Protein AF-0000000075390719 (afdb_homodimer)

Solvent-accessible surface area (backbone atoms only — not comparable to full-atom values): 91280 Å² total; per-residue (Å²): 138,82,76,68,63,67,58,55,57,54,52,51,51,49,47,60,66,42,40,64,56,51,53,44,44,73,46,34,66,60,47,50,51,50,42,54,50,52,54,51,51,48,49,52,52,48,52,51,48,49,51,51,43,54,57,50,31,68,74,45,19,42,68,36,53,57,56,54,50,50,54,52,49,50,52,52,50,50,52,53,49,52,50,54,53,50,58,55,54,58,70,62,69,61,85,80,85,71,76,74,48,74,63,57,52,36,51,51,34,50,49,50,54,51,50,45,51,51,52,54,51,51,56,63,65,64,68,64,85,74,56,53,44,75,45,57,57,63,42,60,68,79,52,94,70,73,92,71,82,80,47,64,68,58,51,50,50,51,52,55,46,70,69,35,59,84,47,14,32,38,27,39,27,29,44,75,54,50,47,60,68,59,51,51,34,51,55,56,41,59,54,56,86,49,91,55,96,52,63,33,49,46,75,42,82,50,46,83,75,73,49,68,67,60,55,43,50,49,51,33,57,57,70,55,47,89,85,59,88,83,55,54,68,67,57,50,17,51,53,44,24,62,47,47,70,76,44,27,37,37,39,35,40,41,48,45,73,61,67,70,65,46,52,75,52,15,44,70,78,49,35,64,83,66,63,19,35,35,40,34,26,27,42,32,52,61,41,37,47,62,55,62,41,69,38,79,42,70,56,64,64,43,52,72,68,53,36,49,52,50,25,47,62,45,28,65,50,61,73,58,52,66,34,71,79,42,30,58,51,50,51,51,50,52,56,51,28,47,22,31,49,50,50,31,46,37,48,16,50,59,49,40,81,57,82,51,66,66,54,52,54,47,50,51,50,31,59,71,75,43,43,57,74,42,62,60,39,47,58,54,42,55,55,47,43,55,61,59,70,65,49,90,47,69,55,51,52,52,52,56,40,56,60,45,52,50,48,79,75,37,64,40,51,46,68,60,52,38,52,49,37,50,28,69,51,65,42,70,45,92,54,72,88,49,28,63,19,45,34,48,36,41,52,48,52,36,37,42,45,47,62,35,42,73,26,95,44,89,66,21,32,22,44,49,38,46,55,33,53,40,32,49,32,54,67,11,63,70,64,73,40,63,43,30,55,40,68,54,30,62,64,70,38,55,57,71,80,65,59,86,60,40,46,66,13,34,32,39,20,44,27,42,26,51,29,32,56,47,71,71,70,43,65,17,61,59,22,33,36,42,37,40,29,47,11,54,58,22,39,49,57,37,57,59,41,38,61,37,27,43,46,23,11,30,42,33,49,22,39,19,42,33,38,62,72,42,72,27,57,40,46,25,50,48,25,15,26,41,34,42,25,37,20,44,32,33,52,56,52,53,43,51,10,60,20,40,49,26,27,34,44,35,34,33,46,14,69,52,32,76,45,48,35,32,53,28,56,68,39,26,60,42,28,25,34,43,29,24,31,60,24,44,65,48,67,73,69,88,62,88,89,67,70,51,61,52,70,68,56,58,63,66,39,81,46,54,55,39,31,20,37,18,38,37,37,56,67,35,53,54,55,47,69,71,37,54,77,53,30,50,16,30,29,30,43,27,41,36,54,25,69,82,38,45,61,50,79,44,30,59,90,60,30,40,17,60,44,25,28,35,43,36,42,34,46,25,60,50,26,37,32,37,39,59,60,79,78,51,89,53,63,44,34,46,44,24,30,35,46,35,42,32,38,24,56,54,21,41,39,68,52,69,57,83,81,55,74,63,25,38,51,41,29,29,37,41,38,40,32,40,26,34,47,26,42,51,56,48,66,58,54,54,22,61,42,28,28,38,40,39,43,34,42,24,49,56,18,36,29,43,30,57,73,83,59,84,73,58,90,83,55,69,39,38,56,43,25,28,37,40,37,39,33,41,22,56,46,22,43,36,58,44,80,54,66,38,71,54,83,44,32,50,37,39,34,50,39,65,35,81,49,44,36,52,76,47,63,48,83,58,94,58,90,68,66,37,38,35,33,30,40,64,70,57,60,73,61,45,58,67,94,48,83,69,57,68,73,67,47,49,72,47,66,53,84,131,135,85,72,68,65,66,56,56,54,53,50,52,51,47,47,60,63,42,41,61,51,51,52,42,44,72,44,34,69,59,46,50,52,51,45,54,50,52,52,51,52,48,50,26,52,48,53,47,48,49,54,51,39,53,54,50,30,60,78,46,20,41,67,34,69,65,56,51,50,49,54,52,48,51,51,51,51,50,52,52,49,51,49,54,53,49,57,55,56,59,70,66,70,62,87,79,81,72,75,76,47,74,61,57,50,35,50,52,36,49,50,51,52,53,50,44,52,51,51,52,50,52,56,65,64,63,69,64,86,74,56,50,39,76,46,61,56,63,41,59,68,80,56,78,72,76,91,73,82,83,48,65,69,58,50,51,51,51,50,54,46,72,68,33,63,86,45,18,31,37,28,40,26,30,44,76,56,48,45,61,68,58,51,52,41,52,56,55,40,59,54,60,83,50,89,56,93,51,62,33,50,45,76,42,82,47,48,84,76,74,47,68,66,60,53,42,48,49,51,33,55,56,68,51,46,90,82,59,90,83,55,57,67,68,59,52,18,51,53,44,26,61,55,47,69,75,42,30,36,37,39,37,40,40,48,44,76,59,67,68,64,46,67,76,52,16,44,75,78,49,35,67,81,66,65,19,36,36,40,34,28,28,41,33,54,62,40,36,57,64,56,63,40,68,40,80,44,74,58,64,64,44,52,71,68,52,35,50,51,50,25,50,60,44,30,65,49,61,73,58,50,65,33,70,82,41,29,59,51,50,52,51,49,52,57,52,28,48,24,30,50,49,50,31,46,35,49,16,36,56,49,39,80,59,84,51,67,42,32,51,54,35,51,51,51,30,58,72,75,43,42,57,74,43,64,61,39,46,59,56,42,56,55,46,43,54,61,58,70,63,48,92,46,68,55,51,52,52,52,56,41,56,58,43,50,52,49,78,75,38,64,41,50,47,67,60,54,38,48,50,37,50,28,68,48,67,45,62,61,73,86,46,86,56,31,64,52,48,37,53,47,42,52,48,52,36,37,42,45,46,62,35,41,72,26,94,43,88,65,19,33,23,44,50,38,47,55,32,55,40,32,48,32,54,65,13,63,71,64,76,40,64,42,31,55,42,67,54,30,62,65,69,37,57,57,71,79,64,55,85,60,39,47,64,14,33,30,38,19,44,27,43,24,50,29,34,55,48,70,72,72,42,67,17,59,58,21,32,36,43,35,40,29,47,11,56,57,23,40,48,58,37,58,59,43,40,62,38,28,43,47,23,12,31,40,33,49,21,38,18,41,32,38,62,73,44,71,28,57,41,46,24,50,50,24,16,27,42,33,42,23,38,21,44,32,33,51,56,51,53,45,51,11,60,21,40,50,24,26,34,43,34,33,34,44,14,67,51,31,76,44,46,36,33,54,28,57,68,40,26,60,42,28,23,32,42,30,25,31,60,25,44,65,49,69,74,71,85,61,89,89,68,72,49,58,53,72,69,57,57,64,66,39,82,46,54,54,39,31,21,37,18,39,36,37,56,66,35,53,54,53,47,66,70,36,58,74,53,28,52,17,29,28,28,42,28,42,36,54,25,66,81,39,46,60,49,77,45,28,61,88,59,30,38,17,58,45,25,28,34,42,36,40,33,45,26,59,49,24,38,32,37,39,55,58,79,79,51,89,56,63,44,34,44,45,22,29,36,44,35,42,32,38,25,55,52,21,41,41,69,53,70,56,83,80,54,72,62,25,36,49,42,27,27,38,40,38,39,33,39,26,34,47,26,41,51,56,48,67,59,54,53,21,60,45,27,27,38,40,38,42,32,42,24,49,56,18,35,30,43,29,55,73,84,60,83,72,58,91,83,54,69,40,38,54,43,25,28,39,40,38,40,34,41,22,57,46,21,43,36,58,45,82,54,68,38,70,54,82,46,32,51,36,39,34,49,38,65,34,81,47,43,35,52,76,45,65,50,83,58,94,57,90,68,66,37,38,37,34,27,43,64,71,57,60,73,62,44,58,65,93,50,83,70,56,68,76,66,48,49,72,48,68,55,84,132

Nearest PDB structures (foldseek):
  9cc9-assembly1_L  TM=5.747E-01  e=1.247E-27  Nicotiana benthamiana
  8xuq-assembly1_G  TM=3.951E-01  e=1.191E-27  Solanum lycopersicum
  8xuo-assembly1_G  TM=4.280E-01  e=1.880E-25  Solanum lycopersicum
  8bv0-assembly2_C  TM=5.966E-01  e=7.063E-15  Solanum lycopersicum
  7txh-assembly2_E  TM=4.461E-01  e=3.997E-08  Homo sapiens

Organism: Theobroma cacao (NCBI:txid3641)

InterPro domains:
  IPR002182 NB-ARC [PF00931] (154-319)
  IPR003591 Leucine-rich repeat, typical subtype [SM00369] (549-571)
  IPR003591 Leucine-rich repeat, typical subtype [SM00369] (572-595)
  IPR027417 P-loop containing nucleoside triphosphate hydrolase [G3DSA:3.40.50.300] (135-300)
  IPR027417 P-loop containing nucleoside triphosphate hydrolase [SSF52540] (146-403)
  IPR032675 Leucine-rich repeat domain superfamily [G3DSA:3.80.10.10] (473-634)
  IPR032675 Leucine-rich repeat domain superfamily [G3DSA:3.80.10.10] (649-871)
  IPR036388 Winged helix-like DNA-binding domain superfamily [G3DSA:1.10.10.10] (388-472)
  IPR042197 Apoptotic protease-activating factors, helical domain [G3DSA:1.10.8.430] (301-387)
  IPR050905 Plant disease resistance NBS-LRR [PTHR33463] (22-856)
  IPR055414 Disease resistance R13L4/SHOC-2-like, LRR domain [PF23598] (512-741)
  IPR058922 Disease resistance protein, winged helix domain [PF23559] (405-470)

Sequence (1792 aa):
MDFISPLISIVDRLCTAMAPRISNVIHLDRRIQSFTTEVDELKDQRDDLRSRVKRAELDGSRRTNEIQRWLARVEVIEAEATSIIENLGQSRHGLGCLNATCCSKYNLSKEIIEKLKEIGELKRKGAFEKLVTEPHPAPVEEKPCRPAVGISLMLDKVWEFLEEDKVGIMALYGIGGVGKTTLLKTVNNAFLGRAYNYDVVIWVLVTKEFVVSKIQQAIVARLGLPWEETEASELRTSKIYNVLKKKRFLLLLDDIWERIDLGDIGIPLPNEENKCKLIFTTRSMDVCTDMDAHRKLKVEFLDEEKSWQLFCEKVGRMEILESPPIRNYAETIVRKCGGLPLALITVGRAMANKETEEEWKYAIELLNKSPSELRGMEDVFTLLRFSYDNLENETTKTCLLYCALFPESYSIEKEQLVEYWIGEGFLDSSYDSNAHNKGYAAIGSLKVACLLETGEEETQVKMNDVIRSFALWIASESGLNKGKFLIEASSGLTEAPGVKNWEGAERISLLDNGITVLKEIHKCPNLLTLLLQWNNGLNRVSADFFQSMSALRVLDLSFTSIRKIPVSINQLVELRHLNLAATKITTLPKELGSLTKLNHLNLLRTYSLRTVPREAISGLADLAVLNLYYSYSWEVQNVEGEAEVGFEELETLRHLRILGLTISTITSLNRLSGLRNLVRCIQYLHIKECEGLPQLELSSASGYGKTLRRLSIRNCYDLNYLVVDAEDRETWLPNLEVLALQGLPNVTSVWKTPVRKVSLQNLRLLNIWYCHRLKNVSWVLLLPRLEVIYLFYCKEMEELVSGEEKLEPDSQAFSRLKTISIRDLPELRSITPWALAFPCLKSIAVIDCPQLKKLPIRNHNSSNLPTVYCAKDWWDGLEWDEPNTKYAFLTDFTSNMDFISPLISIVDRLCTAMAPRISNVIHLDRRIQSFTTEVDELKDQRDDLRSRVKRAELDGSRRTNEIQRWLARVEVIEAEATSIIENLGQSRHGLGCLNATCCSKYNLSKEIIEKLKEIGELKRKGAFEKLVTEPHPAPVEEKPCRPAVGISLMLDKVWEFLEEDKVGIMALYGIGGVGKTTLLKTVNNAFLGRAYNYDVVIWVLVTKEFVVSKIQQAIVARLGLPWEETEASELRTSKIYNVLKKKRFLLLLDDIWERIDLGDIGIPLPNEENKCKLIFTTRSMDVCTDMDAHRKLKVEFLDEEKSWQLFCEKVGRMEILESPPIRNYAETIVRKCGGLPLALITVGRAMANKETEEEWKYAIELLNKSPSELRGMEDVFTLLRFSYDNLENETTKTCLLYCALFPESYSIEKEQLVEYWIGEGFLDSSYDSNAHNKGYAAIGSLKVACLLETGEEETQVKMNDVIRSFALWIASESGLNKGKFLIEASSGLTEAPGVKNWEGAERISLLDNGITVLKEIHKCPNLLTLLLQWNNGLNRVSADFFQSMSALRVLDLSFTSIRKIPVSINQLVELRHLNLAATKITTLPKELGSLTKLNHLNLLRTYSLRTVPREAISGLADLAVLNLYYSYSWEVQNVEGEAEVGFEELETLRHLRILGLTISTITSLNRLSGLRNLVRCIQYLHIKECEGLPQLELSSASGYGKTLRRLSIRNCYDLNYLVVDAEDRETWLPNLEVLALQGLPNVTSVWKTPVRKVSLQNLRLLNIWYCHRLKNVSWVLLLPRLEVIYLFYCKEMEELVSGEEKLEPDSQAFSRLKTISIRDLPELRSITPWALAFPCLKSIAVIDCPQLKKLPIRNHNSSNLPTVYCAKDWWDGLEWDEPNTKYAFLTDFTSN

Secondary structure (DSSP, 8-state):
---SHHHHHHHHHHHHHHHHHHHHHHTHHHHHHHHHHHHHHHHHHHHHHHHHHHHHHHTTPEEPHHHHHHHHHHHHHHHHHHHHHHHHHHHHHSSS-----HHHHHHHHHHHHHHHHHHHHHHHHT--S--EE-----S------PPPSS-HHHHHHHHHHHH-TT--EEEEE-STTSSHHHHHHHHHHHTSSS--S-SEEEEEE--SS--HHHHHHHHHHHHT----TTS-HHHHHHHHHHHHTTS-EEEEEEEE-S---HHHHTPPPP-TTT--EEEEEES-HHHHHHTT-SEEEE-PPP-HHHHHHHHHHHH--HHHHTSHHHHHHHHHHHHHTTT-HHHHHHHHHHHTT--SHHHHHHHHHHHHH-GGGSTTHHHHHHHHHHHHHT-S-HHHHHHHHHGGGSPTT-EEEHHHHHHHHHHHTTT--SSSTHHHHHHHHHHHHHHHTTSSEE-SSTTEEE--HHHHHHHHHHHTTTTT-TTSEEE-TTS--SSPPPGGGTTT-SEEE--SS---EE-S----TT--EEE-TT-TT--EE-TTTTTT-TT--EEE--SS------GGGGG-TT--EEE-TT----B--GGGGG-TT--EEE-TT-TT--B-BHHHHHT-TT--EEE-TTS-EE-----TT--B--HHHHHT-TT--EEEEEE--HHHHHHHHH-HHHHTTEEEEEEES-TT--EEE--STTSHHHH--EEEEES-TT--EEE--TT--S-SSTT--EEEEES-TT-S-SBSSPPPTTS-TT--EEEEES-TT----GGGGG-TT--EEEEES-TT--BSS-TTS---TT--TTTT--EEEEE--TT--BS-SS-B--TT--EEEEES-TT-----B---S-S-PPEEEE-HHHHHH---SSTTHHHHSEEEE---/---HHHHHHHHHHHHHHHHHHHHHHHTHHHHHHHHHHHHHHHHHHHHHHHHHHHHHGGGTPEEPHHHHHHHHHHHHHHHHHHHHHHHHHHHHHSSS-----HHHHHHHHHHHHHHHHHHHHHHHHT--S--EE-----SS-----PPPSS-HHHHHHHHHHHH-TT--EEEEE-STTSSHHHHHHHHHHHTSSS--S-SEEEEEE--SS--HHHHHHHHHHHHT----TTS-HHHHHHHHHHHHTTS-EEEEEEEE-S---HHHHTPPPP-TTT--EEEEEES-HHHHHHTT-SEEEE-PPP-HHHHHHHHHHHH--HHHHTSHHHHHHHHHHHHHTTT-HHHHHHHHHHHTT--SHHHHHHHHHHHHH-GGGSTTHHHHHHHHHHHHHTSS-HHHHHHHHHHTTSPTT-EEEHHHHHHHHHHHTTT-S-SSTHHHHHHHHHHHHHHHTTSSEE-SSTTEEE--HHHHHHHHHHHTTTTT-TTSEEE-TTS--SSPPPGGGTTT-SEEE--S----EE-S----TT--EEE-TT-TT--EE-TTTTTT-TT--EEE--SS------GGGGG-TT--EEE-TT----B--GGGGG-TT--EEE-TT-TT--B-BHHHHHT-TT--EEE-TTS-EE-----TT--B--HHHHHT-TT--EEEEEE--HHHHHHHHH-HHHHTTEEEEEEES-TT-SEEE--STTSHHHH--EEEEES-TT--EEE--TT--S-SSTT--EEEEES-TT-S-SBSSPPPTTSSTT--EEEEES-TT----GGGGG-TT--EEEEE--TT--BSS-TTS---TT--TTSS--EEEEE--TT--BS-SS-B--TT--EEEEES-TT-----B---S-S-PPEEEE-HHHHHT---SSTTHHHHSEEEE---

Radius of gyration: 48.81 Å; Cα contacts (8 Å, |Δi|>4): 3559; chains: 2; bounding box: 147×149×110 Å

Foldseek 3Di:
DCPPPVVVVVVVVVCVVCVVLLVLLVCLVVLLVVLVVLLVVLVVLLVVLVVVLVVVCVVQFDFDPLNVVLNVVNVVLNVVNVVLVVVVVVVPPDDDDDPPDSVVSSVSSVVSVVSSVVSVVSVVSSDDPDGTDQRQQDQADADDADDDFPCVVVLVVVVVLLPDLAFAEEEEAAAFQQQSVRSLNVVRCVPPPDPDPFSHEFEDEQAPPGDLVRRLVSQCVNRSHDDDPPDDQVVSLCVSQVVQQVTQYEYEYEEDEAEDDCSSSNHDGGGSVSSHHYYYYYLFLVRCVSNVGPYYDYRDAADLVRLLVLLCVLLVCVVQCPPVLVVVLSSLCSQLLLRRNQSSNQVSNLCSPPRDSVVSVVQSVCSVQPNCPRGPLVVVLVSSVVLLVSQDDPLLSVLLLVQLLADALDWAFQQVSLVVSVLLVSQPDVPFVRSSVVSVVSVVSCVRSNQWDQHPDNRTIHGGSSSSSSSLCVQCVNVVRSLQEAHCDPVADQDDDDQVSQQNYQEYHHHQYQHQEAPDAHQHQNHAYYHHENNANHAYYDQCNCVRHQNYREYAPANYAHADDHLSVLSNQNHAYYHHEHYQHAEDDLSLLSNQNHAYYHHHLNANHEAYFQSNQLSNQNHAEDAQANHYEADPDPDDPDRGHHPVSVLPRPRHQAYHHEYEEPVNVVVQLPSQVVLLRYQHYEYENYEPDQEAEQEVVSNNFARHAEYEYEQHANYAEYEYDPPPPDATSCRHAEYAYYNHQRYQDHHPDQDDLRYPQRHAEYHYYNNQNHAEDQSLQSHQRHAEYHAEQHANYAEHHDPVDDADPPRCGQVHYAEYAYYQHQNHQYHDPAQDDNPRHAEYEYENHQNHQEDSHDPDPDPHAHEYEYAPVNLVRHDDPDPCVSVSHHYDHDDD/DCVPVVVVVVVVVVCVVCVVLVVLLVCLVVLLVVLVVLLVVLVVLLVVLVVVLVVVCVVQFDFDVLNVVLSVVNVVLNVVNVVLVVVVVVVVPDDDDDPPDSVNSSVSSVVSVVSSVVSVVSVVSSPDPDTTDQRAADQADADDADDDFPCVVVLVVVVVLLPDLAFAEEEEAAAFQQCSVRSLNVVRCVVVPDPDPFSHEFEDEQAPPGDLVRRLVSQCVNRSHDDDPPDDQVVSLCVSLVVQLPTQYEYEYEEDEAADDCSSSNHDGTGSVSSHHYYYYYLFLVRCVSNVGPYYDYRDAADLVRLLVLLCVLLVCVVQCPPVLVVVLSSLCSQLLLRRNQSSNQVSNLCSPPRDSVVSVVQSVCSVQPPCPRGPLVVVLVRNVVLLVSQDDVLLSVLLLVLLLADALDWAQLQVSLVVSVLLPSQPDPPPVVSSVVSVVSVVRCVRSNQWAQHPDNRTIHGGSSSSSSSLCVQCVNPVRRLQEAHCDPVQDQDDDDQVSQQNYQEYRHHQYQHQEADDAHQHQNHAYYHHENNANHAYYDQCNCVRHQNYREYAHANYAHADDHLSVLSNQNHAYYHHAHYQHAEDDLSLLSNQNHAYYHHHLNANHEAYFLSNQLSNQNHAEDAQANHYEADPPPDDPDRGHHPVSVLPRPRHQAYHHEYEEPVNVVVCLPRQVVLLRYQHYEYENYEPDQEAECEVVSNNFARHAEYEYEQHANYAEYEYDPPCPDATSCRHAEYAYYNHQRYQDHYPDQDDLRYPQRHAEYHYYNNQNHAEDQSLQSHQRHAEYHAEQHANYAEHHDPVDDADPPRCGQVRHAEYAYYQHQNHQYHDPAQDDNPRHAEYEYENHQNHQEDRHDPDPDPHAHEYEYAPVNLVRHDDPDPCVSVSHHYDHDDD

pLDDT: mean 84.84, std 13.36, range [24.91, 98.06]

Structure (mmCIF, N/CA/C/O backbone):
data_AF-0000000075390719-model_v1
#
loop_
_entity.id
_entity.type
_entity.pdbx_description
1 polymer 'NB-ARC domain-containing disease resistance protein, putative'
#
loop_
_atom_site.group_PDB
_atom_site.id
_atom_site.type_symbol
_atom_site.label_atom_id
_atom_site.label_alt_id
_atom_site.label_comp_id
_atom_site.label_asym_id
_atom_site.label_entity_id
_atom_site.label_seq_id
_atom_site.pdbx_PDB_ins_code
_atom_site.Cartn_x
_atom_site.Cartn_y
_atom_site.Cartn_z
_atom_site.occupancy
_atom_site.B_iso_or_equiv
_atom_site.auth_seq_id
_atom_site.auth_comp_id
_atom_site.auth_asym_id
_atom_site.auth_atom_id
_atom_site.pdbx_PDB_model_num
ATOM 1 N N . MET A 1 1 ? 94.188 -84.188 -50.375 1 24.91 1 MET A N 1
ATOM 2 C CA . MET A 1 1 ? 93.812 -82.75 -50.125 1 24.91 1 MET A CA 1
ATOM 3 C C . MET A 1 1 ? 92.312 -82.625 -50.125 1 24.91 1 MET A C 1
ATOM 5 O O . MET A 1 1 ? 91.625 -83 -51.094 1 24.91 1 MET A O 1
ATOM 9 N N . ASP A 1 2 ? 91.75 -82.812 -48.906 1 31.09 2 ASP A N 1
ATOM 10 C CA . ASP A 1 2 ? 90.438 -83.062 -48.344 1 31.09 2 ASP A CA 1
ATOM 11 C C . ASP A 1 2 ? 89.5 -81.875 -48.438 1 31.09 2 ASP A C 1
ATOM 13 O O . ASP A 1 2 ? 89.688 -80.875 -47.781 1 31.09 2 ASP A O 1
ATOM 17 N N . PHE A 1 3 ? 89 -81.5 -49.688 1 33.22 3 PHE A N 1
ATOM 18 C CA . PHE A 1 3 ? 88.125 -80.5 -50.188 1 33.22 3 PHE A CA 1
ATOM 19 C C . PHE A 1 3 ? 86.75 -80.5 -49.469 1 33.22 3 PHE A C 1
ATOM 21 O O . PHE A 1 3 ? 85.875 -79.688 -49.75 1 33.22 3 PHE A O 1
ATOM 28 N N . ILE A 1 4 ? 86.312 -81.625 -48.719 1 40.5 4 ILE A N 1
ATOM 29 C CA . ILE A 1 4 ? 85 -81.875 -48.156 1 40.5 4 ILE A CA 1
ATOM 30 C C . ILE A 1 4 ? 84.75 -81 -46.938 1 40.5 4 ILE A C 1
ATOM 32 O O . ILE A 1 4 ? 83.625 -80.75 -46.562 1 40.5 4 ILE A O 1
ATOM 36 N N . SER A 1 5 ? 85.75 -80.438 -46.281 1 42.88 5 SER A N 1
ATOM 37 C CA . SER A 1 5 ? 85.625 -79.812 -45 1 42.88 5 SER A CA 1
ATOM 38 C C . SER A 1 5 ? 84.938 -78.438 -45.125 1 42.88 5 SER A C 1
ATOM 40 O O . SER A 1 5 ? 84.188 -78.062 -44.25 1 42.88 5 SER A O 1
ATOM 42 N N . PRO A 1 6 ? 85.188 -77.688 -46.188 1 49.41 6 PRO A N 1
ATOM 43 C CA . PRO A 1 6 ? 84.625 -76.312 -46.188 1 49.41 6 PRO A CA 1
ATOM 44 C C . PRO A 1 6 ? 83.125 -76.312 -46.469 1 49.41 6 PRO A C 1
ATOM 46 O O . PRO A 1 6 ? 82.438 -75.438 -46 1 49.41 6 PRO A O 1
ATOM 49 N N . LEU A 1 7 ? 82.562 -77.312 -47.156 1 44.94 7 LEU A N 1
ATOM 50 C CA . LEU A 1 7 ? 81.125 -77.375 -47.5 1 44.94 7 LEU A CA 1
ATOM 51 C C . LEU A 1 7 ? 80.25 -77.688 -46.281 1 44.94 7 LEU A C 1
ATOM 53 O O . LEU A 1 7 ? 79.188 -77.125 -46.125 1 44.94 7 LEU A O 1
ATOM 57 N N . ILE A 1 8 ? 80.812 -78.438 -45.281 1 46.56 8 ILE A N 1
ATOM 58 C CA . ILE A 1 8 ? 80.062 -78.75 -44.094 1 46.56 8 ILE A CA 1
ATOM 59 C C . ILE A 1 8 ? 79.812 -77.5 -43.25 1 46.56 8 ILE A C 1
ATOM 61 O O . ILE A 1 8 ? 78.688 -77.375 -42.688 1 46.56 8 ILE A O 1
ATOM 65 N N . SER A 1 9 ? 80.75 -76.562 -43.344 1 47.88 9 SER A N 1
ATOM 66 C CA . SER A 1 9 ? 80.562 -75.375 -42.5 1 47.88 9 SER A CA 1
ATOM 67 C C . SER A 1 9 ? 79.438 -74.438 -43.031 1 47.88 9 SER A C 1
ATOM 69 O O . SER A 1 9 ? 78.75 -73.812 -42.25 1 47.88 9 SER A O 1
ATOM 71 N N . ILE A 1 10 ? 79.25 -74.438 -44.375 1 51.03 10 ILE A N 1
ATOM 72 C CA . ILE A 1 10 ? 78.188 -73.625 -44.969 1 51.03 10 ILE A CA 1
ATOM 73 C C . ILE A 1 10 ? 76.812 -74.188 -44.656 1 51.03 10 ILE A C 1
ATOM 75 O O . ILE A 1 10 ? 75.875 -73.5 -44.312 1 51.03 10 ILE A O 1
ATOM 79 N N . VAL A 1 11 ? 76.625 -75.562 -44.719 1 49.75 11 VAL A N 1
ATOM 80 C CA . VAL A 1 11 ? 75.375 -76.25 -44.438 1 49.75 11 VAL A CA 1
ATOM 81 C C . VAL A 1 11 ? 74.938 -76 -43 1 49.75 11 VAL A C 1
ATOM 83 O O . VAL A 1 11 ? 73.812 -75.75 -42.688 1 49.75 11 VAL A O 1
ATOM 86 N N . ASP A 1 12 ? 76 -76.062 -42.062 1 48.47 12 ASP A N 1
ATOM 87 C CA . ASP A 1 12 ? 75.688 -75.875 -40.656 1 48.47 12 ASP A CA 1
ATOM 88 C C . ASP A 1 12 ? 75.125 -74.5 -40.375 1 48.47 12 ASP A C 1
ATOM 90 O O . ASP A 1 12 ? 74.188 -74.312 -39.594 1 48.47 12 ASP A O 1
ATOM 94 N N . ARG A 1 13 ? 75.625 -73.5 -41.125 1 54.56 13 ARG A N 1
ATOM 95 C CA . ARG A 1 13 ? 75.188 -72.125 -40.938 1 54.56 13 ARG A CA 1
ATOM 96 C C . ARG A 1 13 ? 73.75 -71.938 -41.5 1 54.56 13 ARG A C 1
ATOM 98 O O . ARG A 1 13 ? 72.938 -71.25 -40.938 1 54.56 13 ARG A O 1
ATOM 105 N N . LEU A 1 14 ? 73.625 -72.562 -42.656 1 48.91 14 LEU A N 1
ATOM 106 C CA . LEU A 1 14 ? 72.312 -72.5 -43.219 1 48.91 14 LEU A CA 1
ATOM 107 C C . LEU A 1 14 ? 71.312 -73.25 -42.281 1 48.91 14 LEU A C 1
ATOM 109 O O . LEU A 1 14 ? 70.188 -72.75 -42.094 1 48.91 14 LEU A O 1
ATOM 113 N N . CYS A 1 15 ? 71.625 -74.5 -41.781 1 46.56 15 CYS A N 1
ATOM 114 C CA . CYS A 1 15 ? 70.75 -75.188 -40.844 1 46.56 15 CYS A CA 1
ATOM 115 C C . CYS A 1 15 ? 70.5 -74.375 -39.594 1 46.56 15 CYS A C 1
ATOM 117 O O . CYS A 1 15 ? 69.375 -74.312 -39.094 1 46.56 15 CYS A O 1
ATOM 119 N N . THR A 1 16 ? 71.562 -73.688 -39.062 1 50.59 16 THR A N 1
ATOM 120 C CA . THR A 1 16 ? 71.375 -72.938 -37.875 1 50.59 16 THR A CA 1
ATOM 121 C C . THR A 1 16 ? 70.5 -71.688 -38.188 1 50.59 16 THR A C 1
ATOM 123 O O . THR A 1 16 ? 69.688 -71.25 -37.312 1 50.59 16 THR A O 1
ATOM 126 N N . ALA A 1 17 ? 70.625 -71.125 -39.406 1 51.66 17 ALA A N 1
ATOM 127 C CA . ALA A 1 17 ? 69.812 -70 -39.781 1 51.66 17 ALA A CA 1
ATOM 128 C C . ALA A 1 17 ? 68.375 -70.5 -40.031 1 51.66 17 ALA A C 1
ATOM 130 O O . ALA A 1 17 ? 67.375 -69.75 -39.75 1 51.66 17 ALA A O 1
ATOM 131 N N . MET A 1 18 ? 68.188 -71.75 -40.625 1 49.28 18 MET A N 1
ATOM 132 C CA . MET A 1 18 ? 66.875 -72.312 -40.875 1 49.28 18 MET A CA 1
ATOM 133 C C . MET A 1 18 ? 66.312 -72.875 -39.594 1 49.28 18 MET A C 1
ATOM 135 O O . MET A 1 18 ? 65.062 -73.188 -39.562 1 49.28 18 MET A O 1
ATOM 139 N N . ALA A 1 19 ? 67.125 -73.25 -38.562 1 50.59 19 ALA A N 1
ATOM 140 C CA . ALA A 1 19 ? 66.625 -73.875 -37.344 1 50.59 19 ALA A CA 1
ATOM 141 C C . ALA A 1 19 ? 65.438 -73.125 -36.719 1 50.59 19 ALA A C 1
ATOM 143 O O . ALA A 1 19 ? 64.438 -73.688 -36.312 1 50.59 19 ALA A O 1
ATOM 144 N N . PRO A 1 20 ? 65.688 -71.875 -36.656 1 53.59 20 PRO A N 1
ATOM 145 C CA . PRO A 1 20 ? 64.562 -71.25 -36 1 53.59 20 PRO A CA 1
ATOM 146 C C . PRO A 1 20 ? 63.281 -71.25 -36.875 1 53.59 20 PRO A C 1
ATOM 148 O O . PRO A 1 20 ? 62.188 -71.312 -36.344 1 53.59 20 PRO A O 1
ATOM 151 N N . ARG A 1 21 ? 63.344 -71.438 -38.125 1 54.59 21 ARG A N 1
ATOM 152 C CA . ARG A 1 21 ? 62.188 -71.562 -39.031 1 54.59 21 ARG A CA 1
ATOM 153 C C . ARG A 1 21 ? 61.562 -72.938 -38.906 1 54.59 21 ARG A C 1
ATOM 155 O O . ARG A 1 21 ? 60.344 -73.062 -38.938 1 54.59 21 ARG A O 1
ATOM 162 N N . ILE A 1 22 ? 62.406 -74 -38.938 1 52.62 22 ILE A N 1
ATOM 163 C CA . ILE A 1 22 ? 61.906 -75.375 -38.75 1 52.62 22 ILE A CA 1
ATOM 164 C C . ILE A 1 22 ? 61.25 -75.5 -37.375 1 52.62 22 ILE A C 1
ATOM 166 O O . ILE A 1 22 ? 60.219 -76.125 -37.219 1 52.62 22 ILE A O 1
ATOM 170 N N . SER A 1 23 ? 61.938 -75 -36.312 1 55.09 23 SER A N 1
ATOM 171 C CA . SER A 1 23 ? 61.344 -75.062 -34.969 1 55.09 23 SER A CA 1
ATOM 172 C C . SER A 1 23 ? 59.969 -74.375 -34.906 1 55.09 23 SER A C 1
ATOM 174 O O . SER A 1 23 ? 59.094 -74.812 -34.188 1 55.09 23 SER A O 1
ATOM 176 N N . ASN A 1 24 ? 59.75 -73.438 -35.75 1 54.97 24 ASN A N 1
ATOM 177 C CA . ASN A 1 24 ? 58.469 -72.75 -35.844 1 54.97 24 ASN A CA 1
ATOM 178 C C . ASN A 1 24 ? 57.375 -73.688 -36.438 1 54.97 24 ASN A C 1
ATOM 180 O O . ASN A 1 24 ? 56.219 -73.625 -36.031 1 54.97 24 ASN A O 1
ATOM 184 N N . VAL A 1 25 ? 57.688 -74.688 -37.312 1 56 25 VAL A N 1
ATOM 185 C CA . VAL A 1 25 ? 56.719 -75.625 -37.906 1 56 25 VAL A CA 1
ATOM 186 C C . VAL A 1 25 ? 56.469 -76.75 -36.969 1 56 25 VAL A C 1
ATOM 188 O O . VAL A 1 25 ? 55.344 -77.25 -36.875 1 56 25 VAL A O 1
ATOM 191 N N . ILE A 1 26 ? 57.562 -77.375 -36.25 1 55.03 26 ILE A N 1
ATOM 192 C CA . ILE A 1 26 ? 57.406 -78.562 -35.375 1 55.03 26 ILE A CA 1
ATOM 193 C C . ILE A 1 26 ? 56.531 -78.188 -34.156 1 55.03 26 ILE A C 1
ATOM 195 O O . ILE A 1 26 ? 55.719 -78.938 -33.719 1 55.03 26 ILE A O 1
ATOM 199 N N . HIS A 1 27 ? 56.688 -77.062 -33.625 1 61.59 27 HIS A N 1
ATOM 200 C CA . HIS A 1 27 ? 55.969 -76.688 -32.406 1 61.59 27 HIS A CA 1
ATOM 201 C C . HIS A 1 27 ? 54.656 -76 -32.688 1 61.59 27 HIS A C 1
ATOM 203 O O . HIS A 1 27 ? 54.188 -75.188 -31.891 1 61.59 27 HIS A O 1
ATOM 209 N N . LEU A 1 28 ? 54.125 -76.188 -33.781 1 66.56 28 LEU A N 1
ATOM 210 C CA . LEU A 1 28 ? 52.906 -75.5 -34.219 1 66.56 28 LEU A CA 1
ATOM 211 C C . LEU A 1 28 ? 51.719 -75.875 -33.312 1 66.56 28 LEU A C 1
ATOM 213 O O . LEU A 1 28 ? 50.938 -75 -32.969 1 66.56 28 LEU A O 1
ATOM 217 N N . ASP A 1 29 ? 51.719 -77.25 -32.969 1 62.84 29 ASP A N 1
ATOM 218 C CA . ASP A 1 29 ? 50.594 -77.625 -32.125 1 62.84 29 ASP A CA 1
ATOM 219 C C . ASP A 1 29 ? 50.625 -77 -30.766 1 62.84 29 ASP A C 1
ATOM 221 O O . ASP A 1 29 ? 49.594 -76.562 -30.234 1 62.84 29 ASP A O 1
ATOM 225 N N . ARG A 1 30 ? 51.812 -76.812 -30.203 1 67.88 30 ARG A N 1
ATOM 226 C CA . ARG A 1 30 ? 51.969 -76.125 -28.938 1 67.88 30 ARG A CA 1
ATOM 227 C C . ARG A 1 30 ? 51.625 -74.625 -29.078 1 67.88 30 ARG A C 1
ATOM 229 O O . ARG A 1 30 ? 51.031 -74.062 -28.188 1 67.88 30 ARG A O 1
ATOM 236 N N . ARG A 1 31 ? 51.906 -74.125 -30.125 1 71.5 31 ARG A N 1
ATOM 237 C CA . ARG A 1 31 ? 51.656 -72.688 -30.359 1 71.5 31 ARG A CA 1
ATOM 238 C C . ARG A 1 31 ? 50.156 -72.438 -30.578 1 71.5 31 ARG A C 1
ATOM 240 O O . ARG A 1 31 ? 49.656 -71.375 -30.141 1 71.5 31 ARG A O 1
ATOM 247 N N . ILE A 1 32 ? 49.531 -73.375 -31.281 1 73.56 32 ILE A N 1
ATOM 248 C CA . ILE A 1 32 ? 48.094 -73.25 -31.453 1 73.56 32 ILE A CA 1
ATOM 249 C C . ILE A 1 32 ? 47.406 -73.312 -30.109 1 73.56 32 ILE A C 1
ATOM 251 O O . ILE A 1 32 ? 46.438 -72.562 -29.844 1 73.56 32 ILE A O 1
ATOM 255 N N . GLN A 1 33 ? 47.938 -74.25 -29.297 1 72.75 33 GLN A N 1
ATOM 256 C CA . GLN A 1 33 ? 47.344 -74.375 -27.969 1 72.75 33 GLN A CA 1
ATOM 257 C C . GLN A 1 33 ? 47.625 -73.062 -27.156 1 72.75 33 GLN A C 1
ATOM 259 O O . GLN A 1 33 ? 46.719 -72.625 -26.453 1 72.75 33 GLN A O 1
ATOM 264 N N . SER A 1 34 ? 48.812 -72.625 -27.25 1 77.31 34 SER A N 1
ATOM 265 C CA . SER A 1 34 ? 49.125 -71.375 -26.562 1 77.31 34 SER A CA 1
ATOM 266 C C . SER A 1 34 ? 48.312 -70.188 -27.109 1 77.31 34 SER A C 1
ATOM 268 O O . SER A 1 34 ? 47.844 -69.312 -26.359 1 77.31 34 SER A O 1
ATOM 270 N N . PHE A 1 35 ? 48.062 -70.188 -28.391 1 82 35 PHE A N 1
ATOM 271 C CA . PHE A 1 35 ? 47.281 -69.188 -29.062 1 82 35 PHE A CA 1
ATOM 272 C C . PHE A 1 35 ? 45.844 -69.25 -28.562 1 82 35 PHE A C 1
ATOM 274 O O . PHE A 1 35 ? 45.25 -68.188 -28.219 1 82 35 PHE A O 1
ATOM 281 N N . THR A 1 36 ? 45.312 -70.438 -28.547 1 77.25 36 THR A N 1
ATOM 282 C CA . THR A 1 36 ? 43.938 -70.562 -28.078 1 77.25 36 THR A CA 1
ATOM 283 C C . THR A 1 36 ? 43.812 -70.188 -26.625 1 77.25 36 THR A C 1
ATOM 285 O O . THR A 1 36 ? 42.812 -69.562 -26.219 1 77.25 36 THR A O 1
ATOM 288 N N . THR A 1 37 ? 44.75 -70.5 -25.844 1 78.56 37 THR A N 1
ATOM 289 C CA . THR A 1 37 ? 44.75 -70.125 -24.422 1 78.56 37 THR A CA 1
ATOM 290 C C . THR A 1 37 ? 44.844 -68.625 -24.25 1 78.56 37 THR A C 1
ATOM 292 O O . THR A 1 37 ? 44.156 -68 -23.422 1 78.56 37 THR A O 1
ATOM 295 N N . GLU A 1 38 ? 45.688 -68 -24.938 1 81.56 38 GLU A N 1
ATOM 296 C CA . GLU A 1 38 ? 45.875 -66.562 -24.828 1 81.56 38 GLU A CA 1
ATOM 297 C C . GLU A 1 38 ? 44.625 -65.812 -25.297 1 81.56 38 GLU A C 1
ATOM 299 O O . GLU A 1 38 ? 44.281 -64.75 -24.734 1 81.56 38 GLU A O 1
ATOM 304 N N . VAL A 1 39 ? 44.031 -66.188 -26.312 1 83.12 39 VAL A N 1
ATOM 305 C CA . VAL A 1 39 ? 42.812 -65.625 -26.797 1 83.12 39 VAL A CA 1
ATOM 306 C C . VAL A 1 39 ? 41.719 -65.75 -25.75 1 83.12 39 VAL A C 1
ATOM 308 O O . VAL A 1 39 ? 40.938 -64.75 -25.516 1 83.12 39 VAL A O 1
ATOM 311 N N . ASP A 1 40 ? 41.656 -66.875 -25.109 1 79.75 40 ASP A N 1
ATOM 312 C CA . ASP A 1 40 ? 40.656 -67.125 -24.062 1 79.75 40 ASP A CA 1
ATOM 313 C C . ASP A 1 40 ? 40.938 -66.188 -22.859 1 79.75 40 ASP A C 1
ATOM 315 O O . ASP A 1 40 ? 40 -65.625 -22.281 1 79.75 40 ASP A O 1
ATOM 319 N N . GLU A 1 41 ? 42.125 -66 -22.5 1 80.12 41 GLU A N 1
ATOM 320 C CA . GLU A 1 41 ? 42.469 -65.125 -21.422 1 80.12 41 GLU A CA 1
ATOM 321 C C . GLU A 1 41 ? 42.125 -63.656 -21.781 1 80.12 41 GLU A C 1
ATOM 323 O O . GLU A 1 41 ? 41.656 -62.875 -20.922 1 80.12 41 GLU A O 1
ATOM 328 N N . LEU A 1 42 ? 42.344 -63.219 -22.922 1 84.88 42 LEU A N 1
ATOM 329 C CA . LEU A 1 42 ? 41.969 -61.906 -23.391 1 84.88 42 LEU A CA 1
ATOM 330 C C . LEU A 1 42 ? 40.469 -61.688 -23.328 1 84.88 42 LEU A C 1
ATOM 332 O O . LEU A 1 42 ? 40 -60.625 -22.969 1 84.88 42 LEU A O 1
ATOM 336 N N . LYS A 1 43 ? 39.781 -62.781 -23.703 1 81.44 43 LYS A N 1
ATOM 337 C CA . LYS A 1 43 ? 38.312 -62.719 -23.609 1 81.44 43 LYS A CA 1
ATOM 338 C C . LYS A 1 43 ? 37.875 -62.562 -22.156 1 81.44 43 LYS A C 1
ATOM 340 O O . LYS A 1 43 ? 36.938 -61.781 -21.875 1 81.44 43 LYS A O 1
ATOM 345 N N . ASP A 1 44 ? 38.5 -63.25 -21.297 1 77.94 44 ASP A N 1
ATOM 346 C CA . ASP A 1 44 ? 38.188 -63.094 -19.875 1 77.94 44 ASP A CA 1
ATOM 347 C C . ASP A 1 44 ? 38.438 -61.688 -19.391 1 77.94 44 ASP A C 1
ATOM 349 O O . ASP A 1 44 ? 37.656 -61.125 -18.641 1 77.94 44 ASP A O 1
ATOM 353 N N . GLN A 1 45 ? 39.531 -61.125 -19.781 1 81.12 45 GLN A N 1
ATOM 354 C CA . GLN A 1 45 ? 39.875 -59.75 -19.406 1 81.12 45 GLN A CA 1
ATOM 355 C C . GLN A 1 45 ? 38.844 -58.781 -19.953 1 81.12 45 GLN A C 1
ATOM 357 O O . GLN A 1 45 ? 38.5 -57.812 -19.281 1 81.12 45 GLN A O 1
ATOM 362 N N . ARG A 1 46 ? 38.469 -58.938 -21.109 1 83.44 46 ARG A N 1
ATOM 363 C CA . ARG A 1 46 ? 37.469 -58.094 -21.734 1 83.44 46 ARG A CA 1
ATOM 364 C C . ARG A 1 46 ? 36.156 -58.156 -20.953 1 83.44 46 ARG A C 1
ATOM 366 O O . ARG A 1 46 ? 35.562 -57.094 -20.641 1 83.44 46 ARG A O 1
ATOM 373 N N . ASP A 1 47 ? 35.75 -59.375 -20.672 1 78.31 47 ASP A N 1
ATOM 374 C CA . ASP A 1 47 ? 34.469 -59.562 -19.969 1 78.31 47 ASP A CA 1
ATOM 375 C C . ASP A 1 47 ? 34.531 -58.969 -18.562 1 78.31 47 ASP A C 1
ATOM 377 O O . ASP A 1 47 ? 33.562 -58.344 -18.094 1 78.31 47 ASP A O 1
ATOM 381 N N . ASP A 1 48 ? 35.594 -59.125 -17.953 1 75.81 48 ASP A N 1
ATOM 382 C CA . ASP A 1 48 ? 35.781 -58.531 -16.641 1 75.81 48 ASP A CA 1
ATOM 383 C C . ASP A 1 48 ? 35.781 -57 -16.734 1 75.81 48 ASP A C 1
ATOM 385 O O . ASP A 1 48 ? 35.156 -56.312 -15.906 1 75.81 48 ASP A O 1
ATOM 389 N N . LEU A 1 49 ? 36.469 -56.469 -17.641 1 80.06 49 LEU A N 1
ATOM 390 C CA . LEU A 1 49 ? 36.5 -55.031 -17.844 1 80.06 49 LEU A CA 1
ATOM 391 C C . LEU A 1 49 ? 35.125 -54.5 -18.203 1 80.06 49 LEU A C 1
ATOM 393 O O . LEU A 1 49 ? 34.719 -53.438 -17.719 1 80.06 49 LEU A O 1
ATOM 397 N N . ARG A 1 50 ? 34.469 -55.25 -19.031 1 75.81 50 ARG A N 1
ATOM 398 C CA . ARG A 1 50 ? 33.125 -54.844 -19.422 1 75.81 50 ARG A CA 1
ATOM 399 C C . ARG A 1 50 ? 32.188 -54.812 -18.203 1 75.81 50 ARG A C 1
ATOM 401 O O . ARG A 1 50 ? 31.359 -53.906 -18.078 1 75.81 50 ARG A O 1
ATOM 408 N N . SER A 1 51 ? 32.344 -55.75 -17.438 1 73.25 51 SER A N 1
ATOM 409 C CA . SER A 1 51 ? 31.531 -55.781 -16.234 1 73.25 51 SER A CA 1
ATOM 410 C C . SER A 1 51 ? 31.859 -54.625 -15.297 1 73.25 51 SER A C 1
ATOM 412 O O . SER A 1 51 ? 30.969 -54 -14.727 1 73.25 51 SER A O 1
ATOM 414 N N . ARG A 1 52 ? 33.062 -54.344 -15.18 1 72.62 52 ARG A N 1
ATOM 415 C CA . ARG A 1 52 ? 33.5 -53.219 -14.344 1 72.62 52 ARG A CA 1
ATOM 416 C C . ARG A 1 52 ? 33.031 -51.875 -14.922 1 72.62 52 ARG A C 1
ATOM 418 O O . ARG A 1 52 ? 32.594 -51 -14.18 1 72.62 52 ARG A O 1
ATOM 425 N N . VAL A 1 53 ? 33.125 -51.75 -16.156 1 75.62 53 VAL A N 1
ATOM 426 C CA . VAL A 1 53 ? 32.688 -50.531 -16.828 1 75.62 53 VAL A CA 1
ATOM 427 C C . VAL A 1 53 ? 31.188 -50.375 -16.703 1 75.62 53 VAL A C 1
ATOM 429 O O . VAL A 1 53 ? 30.688 -49.281 -16.438 1 75.62 53 VAL A O 1
ATOM 432 N N . LYS A 1 54 ? 30.484 -51.438 -16.922 1 69.38 54 LYS A N 1
ATOM 433 C CA . LYS A 1 54 ? 29.031 -51.406 -16.797 1 69.38 54 LYS A CA 1
ATOM 434 C C . LYS A 1 54 ? 28.609 -50.969 -15.383 1 69.38 54 LYS A C 1
ATOM 436 O O . LYS A 1 54 ? 27.672 -50.188 -15.219 1 69.38 54 LYS A O 1
ATOM 441 N N . ARG A 1 55 ? 29.234 -51.438 -14.5 1 63.78 55 ARG A N 1
ATOM 442 C CA . ARG A 1 55 ? 28.953 -51.062 -13.117 1 63.78 55 ARG A CA 1
ATOM 443 C C . ARG A 1 55 ? 29.281 -49.594 -12.859 1 63.78 55 ARG A C 1
ATOM 445 O O . ARG A 1 55 ? 28.531 -48.906 -12.164 1 63.78 55 ARG A O 1
ATOM 452 N N . ALA A 1 56 ? 30.406 -49.312 -13.336 1 64 56 ALA A N 1
ATOM 453 C CA . ALA A 1 56 ? 30.812 -47.906 -13.141 1 64 56 ALA A CA 1
ATOM 454 C C . ALA A 1 56 ? 29.875 -46.969 -13.867 1 64 56 ALA A C 1
ATOM 456 O O . ALA A 1 56 ? 29.688 -45.812 -13.438 1 64 56 ALA A O 1
ATOM 457 N N . GLU A 1 57 ? 29.328 -47.5 -14.883 1 63.5 57 GLU A N 1
ATOM 458 C CA . GLU A 1 57 ? 28.438 -46.656 -15.688 1 63.5 57 GLU A CA 1
ATOM 459 C C . GLU A 1 57 ? 27.062 -46.531 -15.039 1 63.5 57 GLU A C 1
ATOM 461 O O . GLU A 1 57 ? 26.266 -45.688 -15.438 1 63.5 57 GLU A O 1
ATOM 466 N N . LEU A 1 58 ? 26.844 -47.344 -14.086 1 60.34 58 LEU A N 1
ATOM 467 C CA . LEU A 1 58 ? 25.547 -47.312 -13.406 1 60.34 58 LEU A CA 1
ATOM 468 C C . LEU A 1 58 ? 25.344 -46 -12.688 1 60.34 58 LEU A C 1
ATOM 470 O O . LEU A 1 58 ? 24.219 -45.531 -12.531 1 60.34 58 LEU A O 1
ATOM 474 N N . ASP A 1 59 ? 26.453 -45.562 -12.281 1 55.94 59 ASP A N 1
ATOM 475 C CA . ASP A 1 59 ? 26.344 -44.281 -11.562 1 55.94 59 ASP A CA 1
ATOM 476 C C . ASP A 1 59 ? 26.375 -43.094 -12.523 1 55.94 59 ASP A C 1
ATOM 478 O O . ASP A 1 59 ? 26.469 -41.938 -12.094 1 55.94 59 ASP A O 1
ATOM 482 N N . GLY A 1 60 ? 26.266 -43.406 -13.797 1 59.28 60 GLY A N 1
ATOM 483 C CA . GLY A 1 60 ? 26.219 -42.344 -14.789 1 59.28 60 GLY A CA 1
ATOM 484 C C . GLY A 1 60 ? 27.562 -42.031 -15.414 1 59.28 60 GLY A C 1
ATOM 485 O O . GLY A 1 60 ? 27.672 -41.125 -16.266 1 59.28 60 GLY A O 1
ATOM 486 N N . SER A 1 61 ? 28.625 -42.656 -15.008 1 62.19 61 SER A N 1
ATOM 487 C CA . SER A 1 61 ? 29.969 -42.469 -15.555 1 62.19 61 SER A CA 1
ATOM 488 C C . SER A 1 61 ? 30.094 -43.031 -16.953 1 62.19 61 SER A C 1
ATOM 490 O O . SER A 1 61 ? 29.281 -43.875 -17.359 1 62.19 61 SER A O 1
ATOM 492 N N . ARG A 1 62 ? 30.859 -42.281 -17.75 1 67.19 62 ARG A N 1
ATOM 493 C CA . ARG A 1 62 ? 31.062 -42.781 -19.109 1 67.19 62 ARG A CA 1
ATOM 494 C C . ARG A 1 62 ? 32.406 -43.469 -19.266 1 67.19 62 ARG A C 1
ATOM 496 O O . ARG A 1 62 ? 33.406 -43.031 -18.656 1 67.19 62 ARG A O 1
ATOM 503 N N . ARG A 1 63 ? 32.406 -44.438 -19.891 1 70.94 63 ARG A N 1
ATOM 504 C CA . ARG A 1 63 ? 33.625 -45.188 -20.172 1 70.94 63 ARG A CA 1
ATOM 505 C C . ARG A 1 63 ? 34.594 -44.344 -20.984 1 70.94 63 ARG A C 1
ATOM 507 O O . ARG A 1 63 ? 34.188 -43.5 -21.781 1 70.94 63 ARG A O 1
ATOM 514 N N . THR A 1 64 ? 35.844 -44.344 -20.688 1 72.31 64 THR A N 1
ATOM 515 C CA . THR A 1 64 ? 36.875 -43.594 -21.391 1 72.31 64 THR A CA 1
ATOM 516 C C . THR A 1 64 ? 37 -44.094 -22.828 1 72.31 64 THR A C 1
ATOM 518 O O . THR A 1 64 ? 36.594 -45.219 -23.141 1 72.31 64 THR A O 1
ATOM 521 N N . ASN A 1 65 ? 37.375 -43.25 -23.719 1 75.31 65 ASN A N 1
ATOM 522 C CA . ASN A 1 65 ? 37.562 -43.594 -25.125 1 75.31 65 ASN A CA 1
ATOM 523 C C . ASN A 1 65 ? 38.656 -44.688 -25.281 1 75.31 65 ASN A C 1
ATOM 525 O O . ASN A 1 65 ? 38.594 -45.5 -26.203 1 75.31 65 ASN A O 1
ATOM 529 N N . GLU A 1 66 ? 39.562 -44.75 -24.359 1 75.56 66 GLU A N 1
ATOM 530 C CA . GLU A 1 66 ? 40.594 -45.781 -24.406 1 75.56 66 GLU A CA 1
ATOM 531 C C . GLU A 1 66 ? 40.031 -47.156 -24.188 1 75.56 66 GLU A C 1
ATOM 533 O O . GLU A 1 66 ? 40.438 -48.125 -24.875 1 75.56 66 GLU A O 1
ATOM 538 N N . ILE A 1 67 ? 39.156 -47.156 -23.281 1 78.31 67 ILE A N 1
ATOM 539 C CA . ILE A 1 67 ? 38.562 -48.469 -22.984 1 78.31 67 ILE A CA 1
ATOM 540 C C . ILE A 1 67 ? 37.688 -48.906 -24.141 1 78.31 67 ILE A C 1
ATOM 542 O O . ILE A 1 67 ? 37.719 -50.062 -24.531 1 78.31 67 ILE A O 1
ATOM 546 N N . GLN A 1 68 ? 37 -47.938 -24.734 1 80.88 68 GLN A N 1
ATOM 547 C CA . GLN A 1 68 ? 36.125 -48.281 -25.859 1 80.88 68 GLN A CA 1
ATOM 548 C C . GLN A 1 68 ? 36.938 -48.844 -27.031 1 80.88 68 GLN A C 1
ATOM 550 O O . GLN A 1 68 ? 36.531 -49.812 -27.672 1 80.88 68 GLN A O 1
ATOM 555 N N . ARG A 1 69 ? 38.062 -48.281 -27.297 1 80.19 69 ARG A N 1
ATOM 556 C CA . ARG A 1 69 ? 38.906 -48.75 -28.375 1 80.19 69 ARG A CA 1
ATOM 557 C C . ARG A 1 69 ? 39.531 -50.094 -28.047 1 80.19 69 ARG A C 1
ATOM 559 O O . ARG A 1 69 ? 39.625 -50.969 -28.922 1 80.19 69 ARG A O 1
ATOM 566 N N . TRP A 1 70 ? 39.906 -50.219 -26.828 1 81.81 70 TRP A N 1
ATOM 567 C CA . TRP A 1 70 ? 40.469 -51.5 -26.422 1 81.81 70 TRP A CA 1
ATOM 568 C C . TRP A 1 70 ? 39.469 -52.625 -26.594 1 81.81 70 TRP A C 1
ATOM 570 O O . TRP A 1 70 ? 39.781 -53.688 -27.141 1 81.81 70 TRP A O 1
ATOM 580 N N . LEU A 1 71 ? 38.25 -52.312 -26.25 1 81.31 71 LEU A N 1
ATOM 581 C CA . LEU A 1 71 ? 37.219 -53.344 -26.359 1 81.31 71 LEU A CA 1
ATOM 582 C C . LEU A 1 71 ? 36.938 -53.656 -27.828 1 81.31 71 LEU A C 1
ATOM 584 O O . LEU A 1 71 ? 36.719 -54.812 -28.188 1 81.31 71 LEU A O 1
ATOM 588 N N . ALA A 1 72 ? 37.031 -52.625 -28.672 1 82.75 72 ALA A N 1
ATOM 589 C CA . ALA A 1 72 ? 36.812 -52.844 -30.094 1 82.75 72 ALA A CA 1
ATOM 590 C C . ALA A 1 72 ? 37.938 -53.656 -30.719 1 82.75 72 ALA A C 1
ATOM 592 O O . ALA A 1 72 ? 37.688 -54.531 -31.562 1 82.75 72 ALA A O 1
ATOM 593 N N . ARG A 1 73 ? 39.094 -53.469 -30.281 1 84.38 73 ARG A N 1
ATOM 594 C CA . ARG A 1 73 ? 40.25 -54.219 -30.812 1 84.38 73 ARG A CA 1
ATOM 595 C C . ARG A 1 73 ? 40.219 -55.656 -30.375 1 84.38 73 ARG A C 1
ATOM 597 O O . ARG A 1 73 ? 40.594 -56.562 -31.125 1 84.38 73 ARG A O 1
ATOM 604 N N . VAL A 1 74 ? 39.75 -55.812 -29.203 1 83.94 74 VAL A N 1
ATOM 605 C CA . VAL A 1 74 ? 39.656 -57.188 -28.688 1 83.94 74 VAL A CA 1
ATOM 606 C C . VAL A 1 74 ? 38.625 -57.969 -29.5 1 83.94 74 VAL A C 1
ATOM 608 O O . VAL A 1 74 ? 38.844 -59.125 -29.828 1 83.94 74 VAL A O 1
ATOM 611 N N . GLU A 1 75 ? 37.625 -57.281 -29.906 1 84.5 75 GLU A N 1
ATOM 612 C CA . GLU A 1 75 ? 36.625 -57.938 -30.703 1 84.5 75 GLU A CA 1
ATOM 613 C C . GLU A 1 75 ? 37.125 -58.281 -32.094 1 84.5 75 GLU A C 1
ATOM 615 O O . GLU A 1 75 ? 36.844 -59.344 -32.625 1 84.5 75 GLU A O 1
ATOM 620 N N . VAL A 1 76 ? 38 -57.406 -32.594 1 84.12 76 VAL A N 1
ATOM 621 C CA . VAL A 1 76 ? 38.594 -57.688 -33.906 1 84.12 76 VAL A CA 1
ATOM 622 C C . VAL A 1 76 ? 39.562 -58.844 -33.844 1 84.12 76 VAL A C 1
ATOM 624 O O . VAL A 1 76 ? 39.531 -59.75 -34.688 1 84.12 76 VAL A O 1
ATOM 627 N N . ILE A 1 77 ? 40.281 -58.938 -32.812 1 83.56 77 ILE A N 1
ATOM 628 C CA . ILE A 1 77 ? 41.25 -60 -32.656 1 83.56 77 ILE A CA 1
ATOM 629 C C . ILE A 1 77 ? 40.531 -61.344 -32.375 1 83.56 77 ILE A C 1
ATOM 631 O O . ILE A 1 77 ? 40.938 -62.375 -32.844 1 83.56 77 ILE A O 1
ATOM 635 N N . GLU A 1 78 ? 39.469 -61.219 -31.703 1 81.62 78 GLU A N 1
ATOM 636 C CA . GLU A 1 78 ? 38.688 -62.438 -31.453 1 81.62 78 GLU A CA 1
ATOM 637 C C . GLU A 1 78 ? 38.094 -63 -32.75 1 81.62 78 GLU A C 1
ATOM 639 O O . GLU A 1 78 ? 38.094 -64.188 -32.969 1 81.62 78 GLU A O 1
ATOM 644 N N . ALA A 1 79 ? 37.781 -62.094 -33.594 1 81.5 79 ALA A N 1
ATOM 645 C CA . ALA A 1 79 ? 37.219 -62.531 -34.875 1 81.5 79 ALA A CA 1
ATOM 646 C C . ALA A 1 79 ? 38.312 -63.125 -35.781 1 81.5 79 ALA A C 1
ATOM 648 O O . ALA A 1 79 ? 38.094 -64.125 -36.438 1 81.5 79 ALA A O 1
ATOM 649 N N . GLU A 1 80 ? 39.469 -62.594 -35.75 1 82.25 80 GLU A N 1
ATOM 650 C CA . GLU A 1 80 ? 40.594 -63.094 -36.5 1 82.25 80 GLU A CA 1
ATOM 651 C C . GLU A 1 80 ? 41.062 -64.438 -35.969 1 82.25 80 GLU A C 1
ATOM 653 O O . GLU A 1 80 ? 41.406 -65.312 -36.719 1 82.25 80 GLU A O 1
ATOM 658 N N . ALA A 1 81 ? 40.969 -64.562 -34.656 1 80.62 81 ALA A N 1
ATOM 659 C CA . ALA A 1 81 ? 41.375 -65.75 -34.031 1 80.62 81 ALA A CA 1
ATOM 660 C C . ALA A 1 81 ? 40.406 -66.938 -34.312 1 80.62 81 ALA A C 1
ATOM 662 O O . ALA A 1 81 ? 40.812 -68.062 -34.594 1 80.62 81 ALA A O 1
ATOM 663 N N . THR A 1 82 ? 39.219 -66.562 -34.406 1 79.25 82 THR A N 1
ATOM 664 C CA . THR A 1 82 ? 38.219 -67.562 -34.719 1 79.25 82 THR A CA 1
ATOM 665 C C . THR A 1 82 ? 38.344 -68 -36.188 1 79.25 82 THR A C 1
ATOM 667 O O . THR A 1 82 ? 38.219 -69.188 -36.5 1 79.25 82 THR A O 1
ATOM 670 N N . SER A 1 83 ? 38.844 -67.125 -37.031 1 80.69 83 SER A N 1
ATOM 671 C CA . SER A 1 83 ? 39.062 -67.5 -38.438 1 80.69 83 SER A CA 1
ATOM 672 C C . SER A 1 83 ? 40.281 -68.375 -38.625 1 80.69 83 SER A C 1
ATOM 674 O O . SER A 1 83 ? 40.25 -69.312 -39.375 1 80.69 83 SER A O 1
ATOM 676 N N . ILE A 1 84 ? 41.25 -68.125 -37.812 1 79 84 ILE A N 1
ATOM 677 C CA . ILE A 1 84 ? 42.469 -68.938 -37.875 1 79 84 ILE A CA 1
ATOM 678 C C . ILE A 1 84 ? 42.219 -70.312 -37.312 1 79 84 ILE A C 1
ATOM 680 O O . ILE A 1 84 ? 42.656 -71.312 -37.906 1 79 84 ILE A O 1
ATOM 684 N N . ILE A 1 85 ? 41.375 -70.375 -36.344 1 74 85 ILE A N 1
ATOM 685 C CA . ILE A 1 85 ? 41.094 -71.688 -35.719 1 74 85 ILE A CA 1
ATOM 686 C C . ILE A 1 85 ? 40.125 -72.5 -36.594 1 74 85 ILE A C 1
ATOM 688 O O . ILE A 1 85 ? 40.312 -73.688 -36.75 1 74 85 ILE A O 1
ATOM 692 N N . GLU A 1 86 ? 39.375 -71.875 -37.344 1 74.19 86 GLU A N 1
ATOM 693 C CA . GLU A 1 86 ? 38.469 -72.562 -38.25 1 74.19 86 GLU A CA 1
ATOM 694 C C . GLU A 1 86 ? 39.188 -73.062 -39.5 1 74.19 86 GLU A C 1
ATOM 696 O O . GLU A 1 86 ? 38.938 -74.125 -40 1 74.19 86 GLU A O 1
ATOM 701 N N . ASN A 1 87 ? 40.125 -72.25 -39.938 1 71 87 ASN A N 1
ATOM 702 C CA . ASN A 1 87 ? 40.938 -72.688 -41.094 1 71 87 ASN A CA 1
ATOM 703 C C . ASN A 1 87 ? 41.844 -73.875 -40.75 1 71 87 ASN A C 1
ATOM 705 O O . ASN A 1 87 ? 42.062 -74.75 -41.594 1 71 87 ASN A O 1
ATOM 709 N N . LEU A 1 88 ? 42.156 -73.938 -39.5 1 66.69 88 LEU A N 1
ATOM 710 C CA . LEU A 1 88 ? 42.969 -75.062 -39.031 1 66.69 88 LEU A CA 1
ATOM 711 C C . LEU A 1 88 ? 42.125 -76.312 -38.875 1 66.69 88 LEU A C 1
ATOM 713 O O . LEU A 1 88 ? 42.594 -77.438 -39.156 1 66.69 88 LEU A O 1
ATOM 717 N N . GLY A 1 89 ? 40.875 -76.25 -38.531 1 59.75 89 GLY A N 1
ATOM 718 C CA . GLY A 1 89 ? 39.969 -77.375 -38.406 1 59.75 89 GLY A CA 1
ATOM 719 C C . GLY A 1 89 ? 39.531 -77.938 -39.75 1 59.75 89 GLY A C 1
ATOM 720 O O . GLY A 1 89 ? 39.406 -79.188 -39.875 1 59.75 89 GLY A O 1
ATOM 721 N N . GLN A 1 90 ? 39.375 -77.312 -40.75 1 59.12 90 GLN A N 1
ATOM 722 C CA . GLN A 1 90 ? 39 -77.812 -42.062 1 59.12 90 GLN A CA 1
ATOM 723 C C . GLN A 1 90 ? 40.156 -78.5 -42.75 1 59.12 90 GLN A C 1
ATOM 725 O O . GLN A 1 90 ? 39.969 -79.438 -43.5 1 59.12 90 GLN A O 1
ATOM 730 N N . SER A 1 91 ? 41.312 -78 -42.469 1 55.41 91 SER A N 1
ATOM 731 C CA . SER A 1 91 ? 42.469 -78.75 -43.062 1 55.41 91 SER A CA 1
ATOM 732 C C . SER A 1 91 ? 42.688 -80.062 -42.375 1 55.41 91 SER A C 1
ATOM 734 O O . SER A 1 91 ? 43.469 -80.875 -42.875 1 55.41 91 SER A O 1
ATOM 736 N N . ARG A 1 92 ? 42.125 -80.375 -41.281 1 52.75 92 ARG A N 1
ATOM 737 C CA . ARG A 1 92 ? 42.312 -81.688 -40.625 1 52.75 92 ARG A CA 1
ATOM 738 C C . ARG A 1 92 ? 41.344 -82.688 -41.188 1 52.75 92 ARG A C 1
ATOM 740 O O . ARG A 1 92 ? 41.656 -83.875 -41.188 1 52.75 92 ARG A O 1
ATOM 747 N N . HIS A 1 93 ? 40.125 -82.562 -41.562 1 45.53 93 HIS A N 1
ATOM 748 C CA . HIS A 1 93 ? 39.281 -83.625 -41.969 1 45.53 93 HIS A CA 1
ATOM 749 C C . HIS A 1 93 ? 39.531 -84.062 -43.438 1 45.53 93 HIS A C 1
ATOM 751 O O . HIS A 1 93 ? 38.875 -84.938 -43.969 1 45.53 93 HIS A O 1
ATOM 757 N N . GLY A 1 94 ? 39.625 -83.375 -44.531 1 36.94 94 GLY A N 1
ATOM 758 C CA . GLY A 1 94 ? 39.688 -84.062 -45.781 1 36.94 94 GLY A CA 1
ATOM 759 C C . GLY A 1 94 ? 40.812 -85.125 -45.781 1 36.94 94 GLY A C 1
ATOM 760 O O . GLY A 1 94 ? 41.625 -85.188 -44.844 1 36.94 94 GLY A O 1
ATOM 761 N N . LEU A 1 95 ? 41.25 -85.688 -47.188 1 33.78 95 LEU A N 1
ATOM 762 C CA . LEU A 1 95 ? 42.031 -86.875 -47.562 1 33.78 95 LEU A CA 1
ATOM 763 C C . LEU A 1 95 ? 43.219 -87.062 -46.594 1 33.78 95 LEU A C 1
ATOM 765 O O . LEU A 1 95 ? 43.594 -86.125 -45.906 1 33.78 95 LEU A O 1
ATOM 769 N N . GLY A 1 96 ? 44.156 -88.312 -47.125 1 35.47 96 GLY A N 1
ATOM 770 C CA . GLY A 1 96 ? 45.469 -88.875 -47.125 1 35.47 96 GLY A CA 1
ATOM 771 C C . GLY A 1 96 ? 46.562 -87.875 -46.781 1 35.47 96 GLY A C 1
ATOM 772 O O . GLY A 1 96 ? 46.344 -86.625 -46.906 1 35.47 96 GLY A O 1
ATOM 773 N N . CYS A 1 97 ? 47.75 -88.312 -46.281 1 34.06 97 CYS A N 1
ATOM 774 C CA . CYS A 1 97 ? 48.906 -87.812 -45.562 1 34.06 97 CYS A CA 1
ATOM 775 C C . CYS A 1 97 ? 49.531 -86.625 -46.344 1 34.06 97 CYS A C 1
ATOM 777 O O . CYS A 1 97 ? 50.656 -86.25 -46.062 1 34.06 97 CYS A O 1
ATOM 779 N N . LEU A 1 98 ? 49.281 -86.5 -47.688 1 34.94 98 LEU A N 1
ATOM 780 C CA . LEU A 1 98 ? 50.438 -85.812 -48.25 1 34.94 98 LEU A CA 1
ATOM 781 C C . LEU A 1 98 ? 50.719 -84.5 -47.531 1 34.94 98 LEU A C 1
ATOM 783 O O . LEU A 1 98 ? 49.812 -83.938 -46.875 1 34.94 98 LEU A O 1
ATOM 787 N N . ASN A 1 99 ? 51.844 -83.75 -48.125 1 36.38 99 ASN A N 1
ATOM 788 C CA . ASN A 1 99 ? 52.781 -82.688 -47.844 1 36.38 99 ASN A CA 1
ATOM 789 C C . ASN A 1 99 ? 52.062 -81.375 -47.625 1 36.38 99 ASN A C 1
ATOM 791 O O . ASN A 1 99 ? 51.625 -80.688 -48.562 1 36.38 99 ASN A O 1
ATOM 795 N N . ALA A 1 100 ? 51.062 -81.312 -46.938 1 45 100 ALA A N 1
ATOM 796 C CA . ALA A 1 100 ? 50.906 -79.938 -46.531 1 45 100 ALA A CA 1
ATOM 797 C C . ALA A 1 100 ? 52.219 -79.188 -46.438 1 45 100 ALA A C 1
ATOM 799 O O . ALA A 1 100 ? 53.094 -79.562 -45.656 1 45 100 ALA A O 1
ATOM 800 N N . THR A 1 101 ? 52.656 -78.812 -47.625 1 49.5 101 THR A N 1
ATOM 801 C CA . THR A 1 101 ? 53.969 -78.25 -47.938 1 49.5 101 THR A CA 1
ATOM 802 C C . THR A 1 101 ? 54.469 -77.312 -46.781 1 49.5 101 THR A C 1
ATOM 804 O O . THR A 1 101 ? 53.656 -76.75 -46.031 1 49.5 101 THR A O 1
ATOM 807 N N . CYS A 1 102 ? 55.625 -77.688 -46.094 1 50.97 102 CYS A N 1
ATOM 808 C CA . CYS A 1 102 ? 56.5 -77 -45.125 1 50.97 102 CYS A CA 1
ATOM 809 C C . CYS A 1 102 ? 56.25 -75.438 -45.188 1 50.97 102 CYS A C 1
ATOM 811 O O . CYS A 1 102 ? 56.281 -74.812 -44.156 1 50.97 102 CYS A O 1
ATOM 813 N N . CYS A 1 103 ? 55.75 -75 -46.344 1 57.91 103 CYS A N 1
ATOM 814 C CA . CYS A 1 103 ? 55.594 -73.562 -46.562 1 57.91 103 CYS A CA 1
ATOM 815 C C . CYS A 1 103 ? 54.312 -73.062 -45.938 1 57.91 103 CYS A C 1
ATOM 817 O O . CYS A 1 103 ? 54.281 -72 -45.344 1 57.91 103 CYS A O 1
ATOM 819 N N . SER A 1 104 ? 53.125 -73.875 -46 1 65.06 104 SER A N 1
ATOM 820 C CA . SER A 1 104 ? 51.844 -73.438 -45.469 1 65.06 104 SER A CA 1
ATOM 821 C C . SER A 1 104 ? 51.844 -73.438 -43.969 1 65.06 104 SER A C 1
ATOM 823 O O . SER A 1 104 ? 51.281 -72.562 -43.312 1 65.06 104 SER A O 1
ATOM 825 N N . LYS A 1 105 ? 52.344 -74.5 -43.344 1 64.38 105 LYS A N 1
ATOM 826 C CA . LYS A 1 105 ? 52.469 -74.625 -41.906 1 64.38 105 LYS A CA 1
ATOM 827 C C . LYS A 1 105 ? 53.375 -73.5 -41.344 1 64.38 105 LYS A C 1
ATOM 829 O O . LYS A 1 105 ? 53.094 -73 -40.281 1 64.38 105 LYS A O 1
ATOM 834 N N . TYR A 1 106 ? 54.375 -73.188 -42.25 1 62.47 106 TYR A N 1
ATOM 835 C CA . TYR A 1 106 ? 55.281 -72.125 -41.875 1 62.47 106 TYR A CA 1
ATOM 836 C C . TYR A 1 106 ? 54.531 -70.812 -41.875 1 62.47 106 TYR A C 1
ATOM 838 O O . TYR A 1 106 ? 54.719 -70 -40.938 1 62.47 106 TYR A O 1
ATOM 846 N N . ASN A 1 107 ? 53.625 -70.625 -42.844 1 69.88 107 ASN A N 1
ATOM 847 C CA . ASN A 1 107 ? 52.906 -69.375 -42.938 1 69.88 107 ASN A CA 1
ATOM 848 C C . ASN A 1 107 ? 51.875 -69.188 -41.812 1 69.88 107 ASN A C 1
ATOM 850 O O . ASN A 1 107 ? 51.688 -68.125 -41.281 1 69.88 107 ASN A O 1
ATOM 854 N N . LEU A 1 108 ? 51.219 -70.25 -41.5 1 73.44 108 LEU A N 1
ATOM 855 C CA . LEU A 1 108 ? 50.25 -70.25 -40.406 1 73.44 108 LEU A CA 1
ATOM 856 C C . LEU A 1 108 ? 50.938 -70.062 -39.062 1 73.44 108 LEU A C 1
ATOM 858 O O . LEU A 1 108 ? 50.406 -69.312 -38.188 1 73.44 108 LEU A O 1
ATOM 862 N N . SER A 1 109 ? 52.062 -70.75 -38.906 1 71.69 109 SER A N 1
ATOM 863 C CA . SER A 1 109 ? 52.844 -70.562 -37.688 1 71.69 109 SER A CA 1
ATOM 864 C C . SER A 1 109 ? 53.281 -69.125 -37.531 1 71.69 109 SER A C 1
ATOM 866 O O . SER A 1 109 ? 53.25 -68.625 -36.406 1 71.69 109 SER A O 1
ATOM 868 N N . LYS A 1 110 ? 53.688 -68.562 -38.656 1 72.62 110 LYS A N 1
ATOM 869 C CA . LYS A 1 110 ? 54.094 -67.188 -38.625 1 72.62 110 LYS A CA 1
ATOM 870 C C . LYS A 1 110 ? 52.906 -66.25 -38.25 1 72.62 110 LYS A C 1
ATOM 872 O O . LYS A 1 110 ? 53.062 -65.312 -37.5 1 72.62 110 LYS A O 1
ATOM 877 N N . GLU A 1 111 ? 51.781 -66.5 -38.781 1 77.31 111 GLU A N 1
ATOM 878 C CA . GLU A 1 111 ? 50.594 -65.75 -38.5 1 77.31 111 GLU A CA 1
ATOM 879 C C . GLU A 1 111 ? 50.156 -65.875 -37.031 1 77.31 111 GLU A C 1
ATOM 881 O O . GLU A 1 111 ? 49.781 -64.875 -36.406 1 77.31 111 GLU A O 1
ATOM 886 N N . ILE A 1 112 ? 50.156 -67 -36.5 1 76.38 112 ILE A N 1
ATOM 887 C CA . ILE A 1 112 ? 49.781 -67.25 -35.125 1 76.38 112 ILE A CA 1
ATOM 888 C C . ILE A 1 112 ? 50.75 -66.5 -34.188 1 76.38 112 ILE A C 1
ATOM 890 O O . ILE A 1 112 ? 50.344 -65.938 -33.188 1 76.38 112 ILE A O 1
ATOM 894 N N . ILE A 1 113 ? 52.125 -66.562 -34.562 1 75.62 113 ILE A N 1
ATOM 895 C CA . ILE A 1 113 ? 53.125 -65.938 -33.719 1 75.62 113 ILE A CA 1
ATOM 896 C C . ILE A 1 113 ? 52.875 -64.438 -33.719 1 75.62 113 ILE A C 1
ATOM 898 O O . ILE A 1 113 ? 52.969 -63.781 -32.688 1 75.62 113 ILE A O 1
ATOM 902 N N . GLU A 1 114 ? 52.531 -63.906 -34.844 1 78.44 114 GLU A N 1
ATOM 903 C CA . GLU A 1 114 ? 52.219 -62.5 -34.969 1 78.44 114 GLU A CA 1
ATOM 904 C C . GLU A 1 114 ? 51 -62.125 -34.125 1 78.44 114 GLU A C 1
ATOM 906 O O . GLU A 1 114 ? 50.969 -61.094 -33.438 1 78.44 114 GLU A O 1
ATOM 911 N N . LYS A 1 115 ? 50 -62.875 -34.25 1 80.88 115 LYS A N 1
ATOM 912 C CA . LYS A 1 115 ? 48.75 -62.594 -33.531 1 80.88 115 LYS A CA 1
ATOM 913 C C . LYS A 1 115 ? 48.938 -62.781 -32.031 1 80.88 115 LYS A C 1
ATOM 915 O O . LYS A 1 115 ? 48.344 -62.062 -31.219 1 80.88 115 LYS A O 1
ATOM 920 N N . LEU A 1 116 ? 49.781 -63.75 -31.688 1 80.31 116 LEU A N 1
ATOM 921 C CA . LEU A 1 116 ? 50.094 -63.938 -30.281 1 80.31 116 LEU A CA 1
ATOM 922 C C . LEU A 1 116 ? 50.812 -62.719 -29.703 1 80.31 116 LEU A C 1
ATOM 924 O O . LEU A 1 116 ? 50.562 -62.344 -28.547 1 80.31 116 LEU A O 1
ATOM 928 N N . LYS A 1 117 ? 51.656 -62.094 -30.484 1 79.69 117 LYS A N 1
ATOM 929 C CA . LYS A 1 117 ? 52.312 -60.875 -30.047 1 79.69 117 LYS A CA 1
ATOM 930 C C . LYS A 1 117 ? 51.312 -59.75 -29.859 1 79.69 117 LYS A C 1
ATOM 932 O O . LYS A 1 117 ? 51.375 -59 -28.891 1 79.69 117 LYS A O 1
ATOM 937 N N . GLU A 1 118 ? 50.438 -59.656 -30.719 1 81.38 118 GLU A N 1
ATOM 938 C CA . GLU A 1 118 ? 49.406 -58.625 -30.641 1 81.38 118 GLU A CA 1
ATOM 939 C C . GLU A 1 118 ? 48.531 -58.844 -29.422 1 81.38 118 GLU A C 1
ATOM 941 O O . GLU A 1 118 ? 48.156 -57.906 -28.734 1 81.38 118 GLU A O 1
ATOM 946 N N . ILE A 1 119 ? 48.094 -60.031 -29.219 1 81.69 119 ILE A N 1
ATOM 947 C CA . ILE A 1 119 ? 47.25 -60.375 -28.078 1 81.69 119 ILE A CA 1
ATOM 948 C C . ILE A 1 119 ? 47.969 -60.062 -26.781 1 81.69 119 ILE A C 1
ATOM 950 O O . ILE A 1 119 ? 47.375 -59.531 -25.844 1 81.69 119 ILE A O 1
ATOM 954 N N . GLY A 1 120 ? 49.312 -60.406 -26.766 1 78.56 120 GLY A N 1
ATOM 955 C CA . GLY A 1 120 ? 50.125 -60.062 -25.609 1 78.56 120 GLY A CA 1
ATOM 956 C C . GLY A 1 120 ? 50.156 -58.562 -25.328 1 78.56 120 GLY A C 1
ATOM 957 O O . GLY A 1 120 ? 50.031 -58.156 -24.172 1 78.56 120 GLY A O 1
ATOM 958 N N . GLU A 1 121 ? 50.219 -57.781 -26.344 1 80.38 121 GLU A N 1
ATOM 959 C CA . GLU A 1 121 ? 50.25 -56.312 -26.203 1 80.38 121 GLU A CA 1
ATOM 960 C C . GLU A 1 121 ? 48.875 -55.812 -25.734 1 80.38 121 GLU A C 1
ATOM 962 O O . GLU A 1 121 ? 48.812 -54.906 -24.891 1 80.38 121 GLU A O 1
ATOM 967 N N . LEU A 1 122 ? 47.812 -56.219 -26.203 1 81.69 122 LEU A N 1
ATOM 968 C CA . LEU A 1 122 ? 46.469 -55.812 -25.828 1 81.69 122 LEU A CA 1
ATOM 969 C C . LEU A 1 122 ? 46.188 -56.156 -24.375 1 81.69 122 LEU A C 1
ATOM 971 O O . LEU A 1 122 ? 45.531 -55.406 -23.656 1 81.69 122 LEU A O 1
ATOM 975 N N . LYS A 1 123 ? 46.688 -57.344 -23.984 1 78.81 123 LYS A N 1
ATOM 976 C CA . LYS A 1 123 ? 46.531 -57.781 -22.594 1 78.81 123 LYS A CA 1
ATOM 977 C C . LYS A 1 123 ? 47.25 -56.812 -21.641 1 78.81 123 LYS A C 1
ATOM 979 O O . LYS A 1 123 ? 46.719 -56.5 -20.562 1 78.81 123 LYS A O 1
ATOM 984 N N . ARG A 1 124 ? 48.344 -56.344 -22.047 1 76.12 124 ARG A N 1
ATOM 985 C CA . ARG A 1 124 ? 49.125 -55.406 -21.234 1 76.12 124 ARG A CA 1
ATOM 986 C C . ARG A 1 124 ? 48.438 -54.031 -21.156 1 76.12 124 ARG A C 1
ATOM 988 O O . ARG A 1 124 ? 48.406 -53.406 -20.109 1 76.12 124 ARG A O 1
ATOM 995 N N . LYS A 1 125 ? 47.906 -53.656 -22.172 1 75.19 125 LYS A N 1
ATOM 996 C CA . LYS A 1 125 ? 47.25 -52.344 -22.25 1 75.19 125 LYS A CA 1
ATOM 997 C C . LYS A 1 125 ? 45.875 -52.375 -21.578 1 75.19 125 LYS A C 1
ATOM 999 O O . LYS A 1 125 ? 45.281 -51.344 -21.297 1 75.19 125 LYS A O 1
ATOM 1004 N N . GLY A 1 126 ? 45.406 -53.531 -21.406 1 66.94 126 GLY A N 1
ATOM 1005 C CA . GLY A 1 126 ? 44.031 -53.688 -20.875 1 66.94 126 GLY A CA 1
ATOM 1006 C C . GLY A 1 126 ? 43.938 -53.375 -19.391 1 66.94 126 GLY A C 1
ATOM 1007 O O . GLY A 1 126 ? 42.844 -53.375 -18.828 1 66.94 126 GLY A O 1
ATOM 1008 N N . ALA A 1 127 ? 45.062 -53.031 -18.766 1 64.5 127 ALA A N 1
ATOM 1009 C CA . ALA A 1 127 ? 45.031 -52.688 -17.344 1 64.5 127 ALA A CA 1
ATOM 1010 C C . ALA A 1 127 ? 44.812 -51.188 -17.156 1 64.5 127 ALA A C 1
ATOM 1012 O O . ALA A 1 127 ? 45.781 -50.438 -17.094 1 64.5 127 ALA A O 1
ATOM 1013 N N . PHE A 1 128 ? 43.562 -50.812 -17.234 1 69.69 128 PHE A N 1
ATOM 1014 C CA . PHE A 1 128 ? 43.219 -49.406 -17.078 1 69.69 128 PHE A CA 1
ATOM 1015 C C . PHE A 1 128 ? 43.031 -49.031 -15.609 1 69.69 128 PHE A C 1
ATOM 1017 O O . PHE A 1 128 ? 42.406 -49.781 -14.852 1 69.69 128 PHE A O 1
ATOM 1024 N N . GLU A 1 129 ? 43.75 -48.062 -15.156 1 61.16 129 GLU A N 1
ATOM 1025 C CA . GLU A 1 129 ? 43.594 -47.594 -13.781 1 61.16 129 GLU A CA 1
ATOM 1026 C C . GLU A 1 129 ? 42.281 -46.781 -13.633 1 61.16 129 GLU A C 1
ATOM 1028 O O . GLU A 1 129 ? 41.562 -46.938 -12.641 1 61.16 129 GLU A O 1
ATOM 1033 N N . LYS A 1 130 ? 42.062 -45.906 -14.508 1 63.5 130 LYS A N 1
ATOM 1034 C CA . LYS A 1 130 ? 40.812 -45.094 -14.461 1 63.5 130 LYS A CA 1
ATOM 1035 C C . LYS A 1 130 ? 39.844 -45.531 -15.531 1 63.5 130 LYS A C 1
ATOM 1037 O O . LYS A 1 130 ? 40.125 -45.5 -16.719 1 63.5 130 LYS A O 1
ATOM 1042 N N . LEU A 1 131 ? 38.812 -46.219 -15.102 1 58.72 131 LEU A N 1
ATOM 1043 C CA . LEU A 1 131 ? 37.844 -46.844 -15.992 1 58.72 131 LEU A CA 1
ATOM 1044 C C . LEU A 1 131 ? 36.844 -45.844 -16.531 1 58.72 131 LEU A C 1
ATOM 1046 O O . LEU A 1 131 ? 36.406 -45.938 -17.672 1 58.72 131 LEU A O 1
ATOM 1050 N N . VAL A 1 132 ? 36.312 -44.969 -15.617 1 56.91 132 VAL A N 1
ATOM 1051 C CA . VAL A 1 132 ? 35.219 -44.062 -15.969 1 56.91 132 VAL A CA 1
ATOM 1052 C C . VAL A 1 132 ? 35.594 -42.625 -15.641 1 56.91 132 VAL A C 1
ATOM 1054 O O . VAL A 1 132 ? 36.469 -42.375 -14.805 1 56.91 132 VAL A O 1
ATOM 1057 N N . THR A 1 133 ? 35.188 -41.844 -16.656 1 57.78 133 THR A N 1
ATOM 1058 C CA . THR A 1 133 ? 35.281 -40.406 -16.312 1 57.78 133 THR A CA 1
ATOM 1059 C C . THR A 1 133 ? 34.156 -40.031 -15.344 1 57.78 133 THR A C 1
ATOM 1061 O O . THR A 1 133 ? 33.125 -40.688 -15.305 1 57.78 133 THR A O 1
ATOM 1064 N N . GLU A 1 134 ? 34.438 -39.344 -14.336 1 56.47 134 GLU A N 1
ATOM 1065 C CA . GLU A 1 134 ? 33.438 -38.906 -13.344 1 56.47 134 GLU A CA 1
ATOM 1066 C C . GLU A 1 134 ? 32.094 -38.656 -13.984 1 56.47 134 GLU A C 1
ATOM 1068 O O . GLU A 1 134 ? 32 -38.25 -15.148 1 56.47 134 GLU A O 1
ATOM 1073 N N . PRO A 1 135 ? 31.062 -39.25 -13.469 1 54.53 135 PRO A N 1
ATOM 1074 C CA . PRO A 1 135 ? 29.688 -39.219 -13.992 1 54.53 135 PRO A CA 1
ATOM 1075 C C . PRO A 1 135 ? 29.312 -37.812 -14.484 1 54.53 135 PRO A C 1
ATOM 1077 O O . PRO A 1 135 ? 29.625 -36.812 -13.828 1 54.53 135 PRO A O 1
ATOM 1080 N N . HIS A 1 136 ? 29.172 -37.625 -15.789 1 61.25 136 HIS A N 1
ATOM 1081 C CA . HIS A 1 136 ? 28.594 -36.375 -16.297 1 61.25 136 HIS A CA 1
ATOM 1082 C C . HIS A 1 136 ? 27.062 -36.406 -16.219 1 61.25 136 HIS A C 1
ATOM 1084 O O . HIS A 1 136 ? 26.438 -37.312 -16.781 1 61.25 136 HIS A O 1
ATOM 1090 N N . PRO A 1 137 ? 26.5 -35.625 -15.328 1 71.19 137 PRO A N 1
ATOM 1091 C CA . PRO A 1 137 ? 25.031 -35.656 -15.312 1 71.19 137 PRO A CA 1
ATOM 1092 C C . PRO A 1 137 ? 24.422 -35.375 -16.688 1 71.19 137 PRO A C 1
ATOM 1094 O O . PRO A 1 137 ? 24.984 -34.594 -17.469 1 71.19 137 PRO A O 1
ATOM 1097 N N . ALA A 1 138 ? 23.5 -36.25 -17.141 1 76.81 138 ALA A N 1
ATOM 1098 C CA . ALA A 1 138 ? 22.766 -36.031 -18.391 1 76.81 138 ALA A CA 1
ATOM 1099 C C . ALA A 1 138 ? 22.141 -34.656 -18.438 1 76.81 138 ALA A C 1
ATOM 1101 O O . ALA A 1 138 ? 21.859 -34.062 -17.391 1 76.81 138 ALA A O 1
ATOM 1102 N N . PRO A 1 139 ? 22.109 -34.156 -19.578 1 84.19 139 PRO A N 1
ATOM 1103 C CA . PRO A 1 139 ? 21.516 -32.844 -19.703 1 84.19 139 PRO A CA 1
ATOM 1104 C C . PRO A 1 139 ? 20.094 -32.781 -19.172 1 84.19 139 PRO A C 1
ATOM 1106 O O . PRO A 1 139 ? 19.672 -31.75 -18.641 1 84.19 139 PRO A O 1
ATOM 1109 N N . VAL A 1 140 ? 19.328 -33.875 -19.438 1 89.06 140 VAL A N 1
ATOM 1110 C CA . VAL A 1 140 ? 17.953 -33.938 -18.938 1 89.06 140 VAL A CA 1
ATOM 1111 C C . VAL A 1 140 ? 17.719 -35.25 -18.203 1 89.06 140 VAL A C 1
ATOM 1113 O O . VAL A 1 140 ? 18.172 -36.312 -18.641 1 89.06 140 VAL A O 1
ATOM 1116 N N . GLU A 1 141 ? 17.188 -35.156 -17.078 1 86.44 141 GLU A N 1
ATOM 1117 C CA . GLU A 1 141 ? 16.797 -36.344 -16.328 1 86.44 141 GLU A CA 1
ATOM 1118 C C . GLU A 1 141 ? 15.297 -36.625 -16.422 1 86.44 141 GLU A C 1
ATOM 1120 O O . GLU A 1 141 ? 14.484 -35.75 -16.109 1 86.44 141 GLU A O 1
ATOM 1125 N N . GLU A 1 142 ? 14.984 -37.688 -16.828 1 89 142 GLU A N 1
ATOM 1126 C CA . GLU A 1 142 ? 13.57 -38.031 -17 1 89 142 GLU A CA 1
ATOM 1127 C C . GLU A 1 142 ? 12.867 -38.156 -15.648 1 89 142 GLU A C 1
ATOM 1129 O O . GLU A 1 142 ? 13.438 -38.656 -14.688 1 89 142 GLU A O 1
ATOM 1134 N N . LYS A 1 143 ? 11.742 -37.594 -15.602 1 91.06 143 LYS A N 1
ATOM 1135 C CA . LYS A 1 143 ? 10.898 -37.719 -14.414 1 91.06 143 LYS A CA 1
ATOM 1136 C C . LYS A 1 143 ? 9.695 -38.594 -14.68 1 91.06 143 LYS A C 1
ATOM 1138 O O . LYS A 1 143 ? 9.07 -38.531 -15.734 1 91.06 143 LYS A O 1
ATOM 1143 N N . PRO A 1 144 ? 9.453 -39.531 -13.797 1 87.06 144 PRO A N 1
ATOM 1144 C CA . PRO A 1 144 ? 8.266 -40.344 -13.984 1 87.06 144 PRO A CA 1
ATOM 1145 C C . PRO A 1 144 ? 6.969 -39.562 -14.016 1 87.06 144 PRO A C 1
ATOM 1147 O O . PRO A 1 144 ? 6.75 -38.688 -13.156 1 87.06 144 PRO A O 1
ATOM 1150 N N . CYS A 1 145 ? 6.285 -39.719 -15.062 1 82.75 145 CYS A N 1
ATOM 1151 C CA . CYS A 1 145 ? 5.059 -38.938 -15.227 1 82.75 145 CYS A CA 1
ATOM 1152 C C . CYS A 1 145 ? 3.934 -39.812 -15.773 1 82.75 145 CYS A C 1
ATOM 1154 O O . CYS A 1 145 ? 4.164 -40.656 -16.641 1 82.75 145 CYS A O 1
ATOM 1156 N N . ARG A 1 146 ? 2.824 -39.781 -15.195 1 76.06 146 ARG A N 1
ATOM 1157 C CA . ARG A 1 146 ? 1.633 -40.438 -15.711 1 76.06 146 ARG A CA 1
ATOM 1158 C C . ARG A 1 146 ? 0.971 -39.625 -16.812 1 76.06 146 ARG A C 1
ATOM 1160 O O . ARG A 1 146 ? 1.083 -38.406 -16.812 1 76.06 146 ARG A O 1
ATOM 1167 N N . PRO A 1 147 ? 0.38 -40.344 -17.75 1 75.06 147 PRO A N 1
ATOM 1168 C CA . PRO A 1 147 ? -0.313 -39.594 -18.781 1 75.06 147 PRO A CA 1
ATOM 1169 C C . PRO A 1 147 ? -1.409 -38.688 -18.219 1 75.06 147 PRO A C 1
ATOM 1171 O O . PRO A 1 147 ? -2.16 -39.094 -17.328 1 75.06 147 PRO A O 1
ATOM 1174 N N . ALA A 1 148 ? -1.275 -37.531 -18.5 1 79.69 148 ALA A N 1
ATOM 1175 C CA . ALA A 1 148 ? -2.234 -36.562 -17.969 1 79.69 148 ALA A CA 1
ATOM 1176 C C . ALA A 1 148 ? -3.289 -36.188 -19 1 79.69 148 ALA A C 1
ATOM 1178 O O . ALA A 1 148 ? -2.994 -36.125 -20.203 1 79.69 148 ALA A O 1
ATOM 1179 N N . VAL A 1 149 ? -4.5 -36.156 -18.656 1 82.88 149 VAL A N 1
ATOM 1180 C CA . VAL A 1 149 ? -5.625 -35.781 -19.5 1 82.88 149 VAL A CA 1
ATOM 1181 C C . VAL A 1 149 ? -5.84 -34.25 -19.438 1 82.88 149 VAL A C 1
ATOM 1183 O O . VAL A 1 149 ? -5.773 -33.656 -18.359 1 82.88 149 VAL A O 1
ATOM 1186 N N . GLY A 1 150 ? -6.027 -33.594 -20.625 1 78.69 150 GLY A N 1
ATOM 1187 C CA . GLY A 1 150 ? -6.457 -32.219 -20.703 1 78.69 150 GLY A CA 1
ATOM 1188 C C . GLY A 1 150 ? -5.312 -31.234 -20.562 1 78.69 150 GLY A C 1
ATOM 1189 O O . GLY A 1 150 ? -5.527 -30.062 -20.266 1 78.69 150 GLY A O 1
ATOM 1190 N N . ILE A 1 151 ? -4.078 -31.672 -20.625 1 84.38 151 ILE A N 1
ATOM 1191 C CA . ILE A 1 151 ? -2.947 -30.781 -20.391 1 84.38 151 ILE A CA 1
ATOM 1192 C C . ILE A 1 151 ? -2.424 -30.25 -21.719 1 84.38 151 ILE A C 1
ATOM 1194 O O . ILE A 1 151 ? -1.6 -29.328 -21.75 1 84.38 151 ILE A O 1
ATOM 1198 N N . SER A 1 152 ? -2.998 -30.719 -22.828 1 83.88 152 SER A N 1
ATOM 1199 C CA . SER A 1 152 ? -2.455 -30.406 -24.156 1 83.88 152 SER A CA 1
ATOM 1200 C C . SER A 1 152 ? -2.488 -28.906 -24.438 1 83.88 152 SER A C 1
ATOM 1202 O O . SER A 1 152 ? -1.51 -28.344 -24.922 1 83.88 152 SER A O 1
ATOM 1204 N N . LEU A 1 153 ? -3.623 -28.328 -24.094 1 83.88 153 LEU A N 1
ATOM 1205 C CA . LEU A 1 153 ? -3.752 -26.906 -24.359 1 83.88 153 LEU A CA 1
ATOM 1206 C C . LEU A 1 153 ? -2.744 -26.109 -23.531 1 83.88 153 LEU A C 1
ATOM 1208 O O . LEU A 1 153 ? -2.15 -25.156 -24.031 1 83.88 153 LEU A O 1
ATOM 1212 N N . MET A 1 154 ? -2.57 -26.5 -22.344 1 89.56 154 MET A N 1
ATOM 1213 C CA . MET A 1 154 ? -1.635 -25.812 -21.469 1 89.56 154 MET A CA 1
ATOM 1214 C C . MET A 1 154 ? -0.195 -26.031 -21.922 1 89.56 154 MET A C 1
ATOM 1216 O O . MET A 1 154 ? 0.637 -25.125 -21.828 1 89.56 154 MET A O 1
ATOM 1220 N N . LEU A 1 155 ? 0.059 -27.203 -22.391 1 90.69 155 LEU A N 1
ATOM 1221 C CA . LEU A 1 155 ? 1.39 -27.516 -22.891 1 90.69 155 LEU A CA 1
ATOM 1222 C C . LEU A 1 155 ? 1.734 -26.672 -24.109 1 90.69 155 LEU A C 1
ATOM 1224 O O . LEU A 1 155 ? 2.871 -26.219 -24.25 1 90.69 155 LEU A O 1
ATOM 1228 N N . ASP A 1 156 ? 0.758 -26.453 -24.891 1 91.5 156 ASP A N 1
ATOM 1229 C CA . ASP A 1 156 ? 0.967 -25.609 -26.078 1 91.5 156 ASP A CA 1
ATOM 1230 C C . ASP A 1 156 ? 1.297 -24.172 -25.672 1 91.5 156 ASP A C 1
ATOM 1232 O O . ASP A 1 156 ? 2.156 -23.531 -26.281 1 91.5 156 ASP A O 1
ATOM 1236 N N . LYS A 1 157 ? 0.627 -23.75 -24.688 1 92.69 157 LYS A N 1
ATOM 1237 C CA . LYS A 1 157 ? 0.891 -22.391 -24.219 1 92.69 157 LYS A CA 1
ATOM 1238 C C . LYS A 1 157 ? 2.283 -22.281 -23.594 1 92.69 157 LYS A C 1
ATOM 1240 O O . LYS A 1 157 ? 2.973 -21.266 -23.781 1 92.69 157 LYS A O 1
ATOM 1245 N N . VAL A 1 158 ? 2.666 -23.266 -22.859 1 94 158 VAL A N 1
ATOM 1246 C CA . VAL A 1 158 ? 3.998 -23.281 -22.266 1 94 158 VAL A CA 1
ATOM 1247 C C . VAL A 1 158 ? 5.059 -23.234 -23.359 1 94 158 VAL A C 1
ATOM 1249 O O . VAL A 1 158 ? 6.039 -22.5 -23.25 1 94 158 VAL A O 1
ATOM 1252 N N . TRP A 1 159 ? 4.785 -23.938 -24.453 1 91.75 159 TRP A N 1
ATOM 1253 C CA . TRP A 1 159 ? 5.734 -23.969 -25.562 1 91.75 159 TRP A CA 1
ATOM 1254 C C . TRP A 1 159 ? 5.793 -22.625 -26.266 1 91.75 159 TRP A C 1
ATOM 1256 O O . TRP A 1 159 ? 6.867 -22.172 -26.672 1 91.75 159 TRP A O 1
ATOM 1266 N N . GLU A 1 160 ? 4.641 -22.047 -26.375 1 92.69 160 GLU A N 1
ATOM 1267 C CA . GLU A 1 160 ? 4.598 -20.719 -26.953 1 92.69 160 GLU A CA 1
ATOM 1268 C C . GLU A 1 160 ? 5.434 -19.719 -26.156 1 92.69 160 GLU A C 1
ATOM 1270 O O . GLU A 1 160 ? 6.184 -18.922 -26.719 1 92.69 160 GLU A O 1
ATOM 1275 N N . PHE A 1 161 ? 5.32 -19.859 -24.875 1 93.19 161 PHE A N 1
ATOM 1276 C CA . PHE A 1 161 ? 6.047 -18.953 -24 1 93.19 161 PHE A CA 1
ATOM 1277 C C . PHE A 1 161 ? 7.539 -19.266 -24.016 1 93.19 161 PHE A C 1
ATOM 1279 O O . PHE A 1 161 ? 8.367 -18.344 -23.922 1 93.19 161 PHE A O 1
ATOM 1286 N N . LEU A 1 162 ? 7.918 -20.484 -24.141 1 91.25 162 LEU A N 1
ATOM 1287 C CA . LEU A 1 162 ? 9.32 -20.891 -24.156 1 91.25 162 LEU A CA 1
ATOM 1288 C C . LEU A 1 162 ? 10.016 -20.391 -25.406 1 91.25 162 LEU A C 1
ATOM 1290 O O . LEU A 1 162 ? 11.227 -20.156 -25.406 1 91.25 162 LEU A O 1
ATOM 1294 N N . GLU A 1 163 ? 9.266 -20.172 -26.453 1 89.38 163 GLU A N 1
ATOM 1295 C CA . GLU A 1 163 ? 9.836 -19.734 -27.719 1 89.38 163 GLU A CA 1
ATOM 1296 C C . GLU A 1 163 ? 9.984 -18.219 -27.766 1 89.38 163 GLU A C 1
ATOM 1298 O O . GLU A 1 163 ? 10.742 -17.688 -28.578 1 89.38 163 GLU A O 1
ATOM 1303 N N . GLU A 1 164 ? 9.305 -17.594 -26.891 1 90.88 164 GLU A N 1
ATOM 1304 C CA . GLU A 1 164 ? 9.422 -16.141 -26.828 1 90.88 164 GLU A CA 1
ATOM 1305 C C . GLU A 1 164 ? 10.695 -15.719 -26.109 1 90.88 164 GLU A C 1
ATOM 1307 O O . GLU A 1 164 ? 10.844 -15.93 -24.906 1 90.88 164 GLU A O 1
ATOM 1312 N N . ASP A 1 165 ? 11.539 -14.977 -26.688 1 87.94 165 ASP A N 1
ATOM 1313 C CA . ASP A 1 165 ? 12.844 -14.602 -26.141 1 87.94 165 ASP A CA 1
ATOM 1314 C C . ASP A 1 165 ? 12.703 -13.641 -24.969 1 87.94 165 ASP A C 1
ATOM 1316 O O . ASP A 1 165 ? 13.531 -13.633 -24.062 1 87.94 165 ASP A O 1
ATOM 1320 N N . LYS A 1 166 ? 11.664 -12.914 -24.969 1 88.88 166 LYS A N 1
ATOM 1321 C CA . LYS A 1 166 ? 11.492 -11.898 -23.938 1 88.88 166 LYS A CA 1
ATOM 1322 C C . LYS A 1 166 ? 11.039 -12.523 -22.625 1 88.88 166 LYS A C 1
ATOM 1324 O O . LYS A 1 166 ? 11.148 -11.898 -21.562 1 88.88 166 LYS A O 1
ATOM 1329 N N . VAL A 1 167 ? 10.578 -13.75 -22.703 1 92.75 167 VAL A N 1
ATOM 1330 C CA . VAL A 1 167 ? 10.07 -14.422 -21.516 1 92.75 167 VAL A CA 1
ATOM 1331 C C . VAL A 1 167 ? 11.195 -15.227 -20.859 1 92.75 167 VAL A C 1
ATOM 1333 O O . VAL A 1 167 ? 11.703 -16.188 -21.453 1 92.75 167 VAL A O 1
ATOM 1336 N N . GLY A 1 168 ? 11.609 -14.797 -19.719 1 93.62 168 GLY A N 1
ATOM 1337 C CA . GLY A 1 168 ? 12.633 -15.516 -18.969 1 93.62 168 GLY A CA 1
ATOM 1338 C C . GLY A 1 168 ? 12.07 -16.328 -17.828 1 93.62 168 GLY A C 1
ATOM 1339 O O . GLY A 1 168 ? 12.508 -17.469 -17.578 1 93.62 168 GLY A O 1
ATOM 1340 N N . ILE A 1 169 ? 11.109 -15.805 -17.141 1 96.06 169 ILE A N 1
ATOM 1341 C CA . ILE A 1 169 ? 10.508 -16.453 -15.984 1 96.06 169 ILE A CA 1
ATOM 1342 C C . ILE A 1 169 ? 9.023 -16.703 -16.234 1 96.06 169 ILE A C 1
ATOM 1344 O O . ILE A 1 169 ? 8.273 -15.766 -16.531 1 96.06 169 ILE A O 1
ATOM 1348 N N . MET A 1 170 ? 8.617 -17.969 -16.156 1 96.75 170 MET A N 1
ATOM 1349 C CA . MET A 1 170 ? 7.227 -18.359 -16.359 1 96.75 170 MET A CA 1
ATOM 1350 C C . MET A 1 170 ? 6.664 -19.031 -15.109 1 96.75 170 MET A C 1
ATOM 1352 O O . MET A 1 170 ? 7.344 -19.844 -14.477 1 96.75 170 MET A O 1
ATOM 1356 N N . ALA A 1 171 ? 5.469 -18.688 -14.742 1 97.69 171 ALA A N 1
ATOM 1357 C CA . ALA A 1 171 ? 4.828 -19.25 -13.562 1 97.69 171 ALA A CA 1
ATOM 1358 C C . ALA A 1 171 ? 3.605 -20.078 -13.953 1 97.69 171 ALA A C 1
ATOM 1360 O O . ALA A 1 171 ? 2.811 -19.672 -14.797 1 97.69 171 ALA A O 1
ATOM 1361 N N . LEU A 1 172 ? 3.518 -21.25 -13.469 1 97.5 172 LEU A N 1
ATOM 1362 C CA . LEU A 1 172 ? 2.33 -22.094 -13.523 1 97.5 172 LEU A CA 1
ATOM 1363 C C . LEU A 1 172 ? 1.632 -22.141 -12.164 1 97.5 172 LEU A C 1
ATOM 1365 O O . LEU A 1 172 ? 2.178 -22.672 -11.195 1 97.5 172 LEU A O 1
ATOM 1369 N N . TYR A 1 173 ? 0.435 -21.562 -12.148 1 97 173 TYR A N 1
ATOM 1370 C CA . TYR A 1 173 ? -0.179 -21.5 -10.828 1 97 173 TYR A CA 1
ATOM 1371 C C . TYR A 1 173 ? -1.612 -22.016 -10.867 1 97 173 TYR A C 1
ATOM 1373 O O . TYR A 1 173 ? -2.201 -22.141 -11.945 1 97 173 TYR A O 1
ATOM 1381 N N . GLY A 1 174 ? -2.105 -22.438 -9.742 1 95.88 174 GLY A N 1
ATOM 1382 C CA . GLY A 1 174 ? -3.436 -23 -9.57 1 95.88 174 GLY A CA 1
ATOM 1383 C C . GLY A 1 174 ? -3.617 -23.703 -8.242 1 95.88 174 GLY A C 1
ATOM 1384 O O . GLY A 1 174 ? -2.688 -23.766 -7.434 1 95.88 174 GLY A O 1
ATOM 1385 N N . ILE A 1 175 ? -4.793 -24.203 -8.055 1 95.06 175 ILE A N 1
ATOM 1386 C CA . ILE A 1 175 ? -5.133 -24.828 -6.789 1 95.06 175 ILE A CA 1
ATOM 1387 C C . ILE A 1 175 ? -4.398 -26.172 -6.668 1 95.06 175 ILE A C 1
ATOM 1389 O O . ILE A 1 175 ? -3.836 -26.672 -7.645 1 95.06 175 ILE A O 1
ATOM 1393 N N . GLY A 1 176 ? -4.305 -26.688 -5.469 1 92 176 GLY A N 1
ATOM 1394 C CA . GLY A 1 176 ? -3.662 -27.969 -5.246 1 92 176 GLY A CA 1
ATOM 1395 C C . GLY A 1 176 ? -4.406 -29.125 -5.887 1 92 176 GLY A C 1
ATOM 1396 O O . GLY A 1 176 ? -5.633 -29.203 -5.801 1 92 176 GLY A O 1
ATOM 1397 N N . GLY A 1 177 ? -3.672 -29.938 -6.613 1 90.69 177 GLY A N 1
ATOM 1398 C CA . GLY A 1 177 ? -4.246 -31.141 -7.195 1 90.69 177 GLY A CA 1
ATOM 1399 C C . GLY A 1 177 ? -4.781 -30.922 -8.602 1 90.69 177 GLY A C 1
ATOM 1400 O O . GLY A 1 177 ? -5.344 -31.844 -9.203 1 90.69 177 GLY A O 1
ATOM 1401 N N . VAL A 1 178 ? -4.602 -29.734 -9.117 1 91.75 178 VAL A N 1
ATOM 1402 C CA . VAL A 1 178 ? -5.18 -29.391 -10.414 1 91.75 178 VAL A CA 1
ATOM 1403 C C . VAL A 1 178 ? -4.293 -29.938 -11.531 1 91.75 178 VAL A C 1
ATOM 1405 O O . VAL A 1 178 ? -4.734 -30.062 -12.672 1 91.75 178 VAL A O 1
ATOM 1408 N N . GLY A 1 179 ? -2.98 -30.328 -11.203 1 91.75 179 GLY A N 1
ATOM 1409 C CA . GLY A 1 179 ? -2.113 -30.938 -12.195 1 91.75 179 GLY A CA 1
ATOM 1410 C C . GLY A 1 179 ? -0.899 -30.094 -12.531 1 91.75 179 GLY A C 1
ATOM 1411 O O . GLY A 1 179 ? -0.323 -30.234 -13.609 1 91.75 179 GLY A O 1
ATOM 1412 N N . LYS A 1 180 ? -0.483 -29.141 -11.719 1 94 180 LYS A N 1
ATOM 1413 C CA . LYS A 1 180 ? 0.663 -28.281 -11.969 1 94 180 LYS A CA 1
ATOM 1414 C C . LYS A 1 180 ? 1.959 -29.078 -12.031 1 94 180 LYS A C 1
ATOM 1416 O O . LYS A 1 180 ? 2.771 -28.891 -12.938 1 94 180 LYS A O 1
ATOM 1421 N N . THR A 1 181 ? 2.15 -29.969 -11.023 1 92.69 181 THR A N 1
ATOM 1422 C CA . THR A 1 181 ? 3.344 -30.812 -10.969 1 92.69 181 THR A CA 1
ATOM 1423 C C . THR A 1 181 ? 3.412 -31.734 -12.18 1 92.69 181 THR A C 1
ATOM 1425 O O . THR A 1 181 ? 4.48 -31.922 -12.773 1 92.69 181 THR A O 1
ATOM 1428 N N . THR A 1 182 ? 2.244 -32.25 -12.516 1 92.38 182 THR A N 1
ATOM 1429 C CA . THR A 1 182 ? 2.182 -33.125 -13.68 1 92.38 182 THR A CA 1
ATOM 1430 C C . THR A 1 182 ? 2.551 -32.375 -14.953 1 92.38 182 THR A C 1
ATOM 1432 O O . THR A 1 182 ? 3.279 -32.906 -15.805 1 92.38 182 THR A O 1
ATOM 1435 N N . LEU A 1 183 ? 1.994 -31.25 -15.086 1 93.62 183 LEU A N 1
ATOM 1436 C CA . LEU A 1 183 ? 2.311 -30.406 -16.234 1 93.62 183 LEU A CA 1
ATOM 1437 C C . LEU A 1 183 ? 3.803 -30.109 -16.297 1 93.62 183 LEU A C 1
ATOM 1439 O O . LEU A 1 183 ? 4.414 -30.172 -17.359 1 93.62 183 LEU A O 1
ATOM 1443 N N . LEU A 1 184 ? 4.414 -29.781 -15.203 1 94.94 184 LEU A N 1
ATOM 1444 C CA . LEU A 1 184 ? 5.836 -29.453 -15.125 1 94.94 184 LEU A CA 1
ATOM 1445 C C . LEU A 1 184 ? 6.691 -30.656 -15.477 1 94.94 184 LEU A C 1
ATOM 1447 O O . LEU A 1 184 ? 7.707 -30.531 -16.156 1 94.94 184 LEU A O 1
ATOM 1451 N N . LYS A 1 185 ? 6.32 -31.844 -15.047 1 93.94 185 LYS A N 1
ATOM 1452 C CA . LYS A 1 185 ? 7.027 -33.062 -15.383 1 93.94 185 LYS A CA 1
ATOM 1453 C C . LYS A 1 185 ? 6.957 -33.375 -16.875 1 93.94 185 LYS A C 1
ATOM 1455 O O . LYS A 1 185 ? 7.938 -33.812 -17.484 1 93.94 185 LYS A O 1
ATOM 1460 N N . THR A 1 186 ? 5.793 -33.156 -17.406 1 92.19 186 THR A N 1
ATOM 1461 C CA . THR A 1 186 ? 5.629 -33.344 -18.844 1 92.19 186 THR A CA 1
ATOM 1462 C C . THR A 1 186 ? 6.551 -32.406 -19.625 1 92.19 186 THR A C 1
ATOM 1464 O O . THR A 1 186 ? 7.113 -32.812 -20.656 1 92.19 186 THR A O 1
ATOM 1467 N N . VAL A 1 187 ? 6.652 -31.203 -19.172 1 92.44 187 VAL A N 1
ATOM 1468 C CA . VAL A 1 187 ? 7.547 -30.234 -19.812 1 92.44 187 VAL A CA 1
ATOM 1469 C C . VAL A 1 187 ? 8.984 -30.719 -19.703 1 92.44 187 VAL A C 1
ATOM 1471 O O . VAL A 1 187 ? 9.734 -30.672 -20.688 1 92.44 187 VAL A O 1
ATOM 1474 N N . ASN A 1 188 ? 9.391 -31.141 -18.5 1 93.5 188 ASN A N 1
ATOM 1475 C CA . ASN A 1 188 ? 10.727 -31.672 -18.297 1 93.5 188 ASN A CA 1
ATOM 1476 C C . ASN A 1 188 ? 11.031 -32.812 -19.266 1 93.5 188 ASN A C 1
ATOM 1478 O O . ASN A 1 188 ? 12.078 -32.812 -19.906 1 93.5 188 ASN A O 1
ATOM 1482 N N . ASN A 1 189 ? 10.094 -33.75 -19.438 1 90.31 189 ASN A N 1
ATOM 1483 C CA . ASN A 1 189 ? 10.297 -34.938 -20.234 1 90.31 189 ASN A CA 1
ATOM 1484 C C . ASN A 1 189 ? 10.25 -34.625 -21.734 1 90.31 189 ASN A C 1
ATOM 1486 O O . ASN A 1 189 ? 10.734 -35.406 -22.547 1 90.31 189 ASN A O 1
ATOM 1490 N N . ALA A 1 190 ? 9.617 -33.562 -22.047 1 87.81 190 ALA A N 1
ATOM 1491 C CA . ALA A 1 190 ? 9.562 -33.156 -23.453 1 87.81 190 ALA A CA 1
ATOM 1492 C C . ALA A 1 190 ? 10.953 -32.812 -23.969 1 87.81 190 ALA A C 1
ATOM 1494 O O . ALA A 1 190 ? 11.195 -32.844 -25.188 1 87.81 190 ALA A O 1
ATOM 1495 N N . PHE A 1 191 ? 11.828 -32.531 -23.141 1 89.88 191 PHE A N 1
ATOM 1496 C CA . PHE A 1 191 ? 13.164 -32.125 -23.562 1 89.88 191 PHE A CA 1
ATOM 1497 C C . PHE A 1 191 ? 14.086 -33.344 -23.672 1 89.88 191 PHE A C 1
ATOM 1499 O O . PHE A 1 191 ? 15.25 -33.188 -24.047 1 89.88 191 PHE A O 1
ATOM 1506 N N . LEU A 1 192 ? 13.336 -34.438 -23.422 1 83.69 192 LEU A N 1
ATOM 1507 C CA . LEU A 1 192 ? 14.094 -35.688 -23.625 1 83.69 192 LEU A CA 1
ATOM 1508 C C . LEU A 1 192 ? 14.289 -35.969 -25.109 1 83.69 192 LEU A C 1
ATOM 1510 O O . LEU A 1 192 ? 13.32 -35.969 -25.875 1 83.69 192 LEU A O 1
ATOM 1514 N N . GLY A 1 193 ? 15.445 -36 -25.719 1 67.06 193 GLY A N 1
ATOM 1515 C CA . GLY A 1 193 ? 15.703 -36.406 -27.078 1 67.06 193 GLY A CA 1
ATOM 1516 C C . GLY A 1 193 ? 15.742 -35.25 -28.062 1 67.06 193 GLY A C 1
ATOM 1517 O O . GLY A 1 193 ? 16.141 -35.406 -29.219 1 67.06 193 GLY A O 1
ATOM 1518 N N . ARG A 1 194 ? 14.961 -34.281 -27.844 1 59.44 194 ARG A N 1
ATOM 1519 C CA . ARG A 1 194 ? 14.922 -33.156 -28.781 1 59.44 194 ARG A CA 1
ATOM 1520 C C . ARG A 1 194 ? 16.156 -32.281 -28.641 1 59.44 194 ARG A C 1
ATOM 1522 O O . ARG A 1 194 ? 16.719 -32.156 -27.547 1 59.44 194 ARG A O 1
ATOM 1529 N N . ALA A 1 195 ? 16.859 -32.219 -29.734 1 56.78 195 ALA A N 1
ATOM 1530 C CA . ALA A 1 195 ? 17.984 -31.297 -29.844 1 56.78 195 ALA A CA 1
ATOM 1531 C C . ALA A 1 195 ? 17.562 -29.891 -29.391 1 56.78 195 ALA A C 1
ATOM 1533 O O . ALA A 1 195 ? 16.812 -29.219 -30.078 1 56.78 195 ALA A O 1
ATOM 1534 N N . TYR A 1 196 ? 17.266 -29.734 -28.078 1 64.12 196 TYR A N 1
ATOM 1535 C CA . TYR A 1 196 ? 16.906 -28.375 -27.672 1 64.12 196 TYR A CA 1
ATOM 1536 C C . TYR A 1 196 ? 18.141 -27.578 -27.266 1 64.12 196 TYR A C 1
ATOM 1538 O O . TYR A 1 196 ? 19.219 -28.156 -27.062 1 64.12 196 TYR A O 1
ATOM 1546 N N . ASN A 1 197 ? 17.938 -26.312 -27.344 1 78 197 ASN A N 1
ATOM 1547 C CA . ASN A 1 197 ? 18.953 -25.266 -27.266 1 78 197 ASN A CA 1
ATOM 1548 C C . ASN A 1 197 ? 19.391 -25.031 -25.812 1 78 197 ASN A C 1
ATOM 1550 O O . ASN A 1 197 ? 19.875 -23.953 -25.484 1 78 197 ASN A O 1
ATOM 1554 N N . TYR A 1 198 ? 19.016 -26.203 -24.875 1 90.44 198 TYR A N 1
ATOM 1555 C CA . TYR A 1 198 ? 19.516 -26 -23.531 1 90.44 198 TYR A CA 1
ATOM 1556 C C . TYR A 1 198 ? 20.656 -26.969 -23.219 1 90.44 198 TYR A C 1
ATOM 1558 O O . TYR A 1 198 ? 20.609 -28.125 -23.609 1 90.44 198 TYR A O 1
ATOM 1566 N N . ASP A 1 199 ? 21.609 -26.469 -22.516 1 87 199 ASP A N 1
ATOM 1567 C CA . ASP A 1 199 ? 22.75 -27.281 -22.109 1 87 199 ASP A CA 1
ATOM 1568 C C . ASP A 1 199 ? 22.391 -28.203 -20.953 1 87 199 ASP A C 1
ATOM 1570 O O . ASP A 1 199 ? 22.922 -29.312 -20.828 1 87 199 ASP A O 1
ATOM 1574 N N . VAL A 1 200 ? 21.453 -27.75 -20.125 1 90.75 200 VAL A N 1
ATOM 1575 C CA . VAL A 1 200 ? 21.078 -28.531 -18.969 1 90.75 200 VAL A CA 1
ATOM 1576 C C . VAL A 1 200 ? 19.672 -28.125 -18.5 1 90.75 200 VAL A C 1
ATOM 1578 O O . VAL A 1 200 ? 19.312 -26.953 -18.547 1 90.75 200 VAL A O 1
ATOM 1581 N N . VAL A 1 201 ? 18.875 -29.094 -18.156 1 93.25 201 VAL A N 1
ATOM 1582 C CA . VAL A 1 201 ? 17.578 -28.891 -17.531 1 93.25 201 VAL A CA 1
ATOM 1583 C C . VAL A 1 201 ? 17.625 -29.344 -16.078 1 93.25 201 VAL A C 1
ATOM 1585 O O . VAL A 1 201 ? 17.938 -30.5 -15.789 1 93.25 201 VAL A O 1
ATOM 1588 N N . ILE A 1 202 ? 17.359 -28.438 -15.141 1 94.5 202 ILE A N 1
ATOM 1589 C CA . ILE A 1 202 ? 17.5 -28.703 -13.719 1 94.5 202 ILE A CA 1
ATOM 1590 C C . ILE A 1 202 ? 16.141 -28.719 -13.047 1 94.5 202 ILE A C 1
ATOM 1592 O O . ILE A 1 202 ? 15.383 -27.75 -13.148 1 94.5 202 ILE A O 1
ATOM 1596 N N . TRP A 1 203 ? 15.812 -29.781 -12.359 1 94.12 203 TRP A N 1
ATOM 1597 C CA . TRP A 1 203 ? 14.578 -29.906 -11.609 1 94.12 203 TRP A CA 1
ATOM 1598 C C . TRP A 1 203 ? 14.836 -29.828 -10.109 1 94.12 203 TRP A C 1
ATOM 1600 O O . TRP A 1 203 ? 15.688 -30.547 -9.578 1 94.12 203 TRP A O 1
ATOM 1610 N N . VAL A 1 204 ? 14.156 -28.906 -9.43 1 94.19 204 VAL A N 1
ATOM 1611 C CA . VAL A 1 204 ? 14.32 -28.781 -7.988 1 94.19 204 VAL A CA 1
ATOM 1612 C C . VAL A 1 204 ? 12.945 -28.734 -7.316 1 94.19 204 VAL A C 1
ATOM 1614 O O . VAL A 1 204 ? 12.062 -28 -7.738 1 94.19 204 VAL A O 1
ATOM 1617 N N . LEU A 1 205 ? 12.719 -29.531 -6.297 1 92.56 205 LEU A N 1
ATOM 1618 C CA . LEU A 1 205 ? 11.531 -29.484 -5.453 1 92.56 205 LEU A CA 1
ATOM 1619 C C . LEU A 1 205 ? 11.742 -28.547 -4.27 1 92.56 205 LEU A C 1
ATOM 1621 O O . LEU A 1 205 ? 12.602 -28.797 -3.422 1 92.56 205 LEU A O 1
ATOM 1625 N N . VAL A 1 206 ? 11.156 -27.391 -4.082 1 88.25 206 VAL A N 1
ATOM 1626 C CA . VAL A 1 206 ? 11.383 -26.375 -3.07 1 88.25 206 VAL A CA 1
ATOM 1627 C C . VAL A 1 206 ? 10.477 -26.625 -1.867 1 88.25 206 VAL A C 1
ATOM 1629 O O . VAL A 1 206 ? 10.93 -26.594 -0.722 1 88.25 206 VAL A O 1
ATOM 1632 N N . THR A 1 207 ? 9.398 -27.016 -1.762 1 80.25 207 THR A N 1
ATOM 1633 C CA . THR A 1 207 ? 8.391 -27.281 -0.746 1 80.25 207 THR A CA 1
ATOM 1634 C C . THR A 1 207 ? 8.195 -26.062 0.159 1 80.25 207 THR A C 1
ATOM 1636 O O . THR A 1 207 ? 8.828 -25.031 -0.041 1 80.25 207 THR A O 1
ATOM 1639 N N . LYS A 1 208 ? 7.391 -26.047 1.245 1 79.5 208 LYS A N 1
ATOM 1640 C CA . LYS A 1 208 ? 6.969 -24.953 2.102 1 79.5 208 LYS A CA 1
ATOM 1641 C C . LYS A 1 208 ? 8.109 -24.469 2.988 1 79.5 208 LYS A C 1
ATOM 1643 O O . LYS A 1 208 ? 8.258 -23.266 3.227 1 79.5 208 LYS A O 1
ATOM 1648 N N . GLU A 1 209 ? 8.938 -25.375 3.391 1 80.5 209 GLU A N 1
ATOM 1649 C CA . GLU A 1 209 ? 10.102 -24.984 4.191 1 80.5 209 GLU A CA 1
ATOM 1650 C C . GLU A 1 209 ? 11.297 -24.656 3.309 1 80.5 209 GLU A C 1
ATOM 1652 O O . GLU A 1 209 ? 12.164 -25.5 3.082 1 80.5 209 GLU A O 1
ATOM 1657 N N . PHE A 1 210 ? 11.281 -23.5 2.824 1 75.5 210 PHE A N 1
ATOM 1658 C CA . PHE A 1 210 ? 12.305 -23.031 1.897 1 75.5 210 PHE A CA 1
ATOM 1659 C C . PHE A 1 210 ? 13.648 -22.875 2.604 1 75.5 210 PHE A C 1
ATOM 1661 O O . PHE A 1 210 ? 13.75 -22.156 3.604 1 75.5 210 PHE A O 1
ATOM 1668 N N . VAL A 1 211 ? 14.633 -23.688 2.193 1 80.19 211 VAL A N 1
ATOM 1669 C CA . VAL A 1 211 ? 16.016 -23.609 2.662 1 80.19 211 VAL A CA 1
ATOM 1670 C C . VAL A 1 211 ? 16.953 -23.438 1.472 1 80.19 211 VAL A C 1
ATOM 1672 O O . VAL A 1 211 ? 17 -24.297 0.579 1 80.19 211 VAL A O 1
ATOM 1675 N N . VAL A 1 212 ? 17.672 -22.406 1.457 1 87.38 212 VAL A N 1
ATOM 1676 C CA . VAL A 1 212 ? 18.547 -22.031 0.352 1 87.38 212 VAL A CA 1
ATOM 1677 C C . VAL A 1 212 ? 19.562 -23.141 0.109 1 87.38 212 VAL A C 1
ATOM 1679 O O . VAL A 1 212 ? 19.828 -23.516 -1.037 1 87.38 212 VAL A O 1
ATOM 1682 N N . SER A 1 213 ? 20.094 -23.719 1.15 1 88.06 213 SER A N 1
ATOM 1683 C CA . SER A 1 213 ? 21.141 -24.719 1.029 1 88.06 213 SER A CA 1
ATOM 1684 C C . SER A 1 213 ? 20.625 -25.984 0.329 1 88.06 213 SER A C 1
ATOM 1686 O O . SER A 1 213 ? 21.375 -26.625 -0.423 1 88.06 213 SER A O 1
ATOM 1688 N N . LYS A 1 214 ? 19.359 -26.312 0.537 1 88.62 214 LYS A N 1
ATOM 1689 C CA . LYS A 1 214 ? 18.781 -27.484 -0.1 1 88.62 214 LYS A CA 1
ATOM 1690 C C . LYS A 1 214 ? 18.641 -27.281 -1.606 1 88.62 214 LYS A C 1
ATOM 1692 O O . LYS A 1 214 ? 18.859 -28.219 -2.385 1 88.62 214 LYS A O 1
ATOM 1697 N N . ILE A 1 215 ? 18.266 -26.172 -1.988 1 92.06 215 ILE A N 1
ATOM 1698 C CA . ILE A 1 215 ? 18.125 -25.844 -3.404 1 92.06 215 ILE A CA 1
ATOM 1699 C C . ILE A 1 215 ? 19.5 -25.859 -4.066 1 92.06 215 ILE A C 1
ATOM 1701 O O . ILE A 1 215 ? 19.672 -26.406 -5.164 1 92.06 215 ILE A O 1
ATOM 1705 N N . GLN A 1 216 ? 20.5 -25.266 -3.391 1 92.56 216 GLN A N 1
ATOM 1706 C CA . GLN A 1 216 ? 21.859 -25.25 -3.908 1 92.56 216 GLN A CA 1
ATOM 1707 C C . GLN A 1 216 ? 22.406 -26.672 -4.047 1 92.56 216 GLN A C 1
ATOM 1709 O O . GLN A 1 216 ? 23.094 -26.984 -5.023 1 92.56 216 GLN A O 1
ATOM 1714 N N . GLN A 1 217 ? 22.094 -27.5 -3.084 1 90.12 217 GLN A N 1
ATOM 1715 C CA . GLN A 1 217 ? 22.547 -28.891 -3.133 1 90.12 217 GLN A CA 1
ATOM 1716 C C . GLN A 1 217 ? 21.984 -29.594 -4.355 1 90.12 217 GLN A C 1
ATOM 1718 O O . GLN A 1 217 ? 22.688 -30.359 -5.023 1 90.12 217 GLN A O 1
ATOM 1723 N N . ALA A 1 218 ? 20.703 -29.391 -4.602 1 90.75 218 ALA A N 1
ATOM 1724 C CA . ALA A 1 218 ? 20.062 -30.016 -5.758 1 90.75 218 ALA A CA 1
ATOM 1725 C C . ALA A 1 218 ? 20.688 -29.531 -7.062 1 90.75 218 ALA A C 1
ATOM 1727 O O . ALA A 1 218 ? 20.891 -30.328 -7.984 1 90.75 218 ALA A O 1
ATOM 1728 N N . ILE A 1 219 ? 21 -28.312 -7.148 1 92.25 219 ILE A N 1
ATOM 1729 C CA . ILE A 1 219 ? 21.578 -27.734 -8.359 1 92.25 219 ILE A CA 1
ATOM 1730 C C . ILE A 1 219 ? 23 -28.25 -8.562 1 92.25 219 ILE A C 1
ATOM 1732 O O . ILE A 1 219 ? 23.375 -28.641 -9.664 1 92.25 219 ILE A O 1
ATOM 1736 N N . VAL A 1 220 ? 23.797 -28.25 -7.453 1 89.25 220 VAL A N 1
ATOM 1737 C CA . VAL A 1 220 ? 25.172 -28.688 -7.508 1 89.25 220 VAL A CA 1
ATOM 1738 C C . VAL A 1 220 ? 25.234 -30.156 -7.934 1 89.25 220 VAL A C 1
ATOM 1740 O O . VAL A 1 220 ? 26.109 -30.547 -8.711 1 89.25 220 VAL A O 1
ATOM 1743 N N . ALA A 1 221 ? 24.328 -30.891 -7.418 1 85.94 221 ALA A N 1
ATOM 1744 C CA . ALA A 1 221 ? 24.266 -32.312 -7.781 1 85.94 221 ALA A CA 1
ATOM 1745 C C . ALA A 1 221 ? 23.969 -32.469 -9.266 1 85.94 221 ALA A C 1
ATOM 1747 O O . ALA A 1 221 ? 24.547 -33.344 -9.922 1 85.94 221 ALA A O 1
ATOM 1748 N N . ARG A 1 222 ? 23.141 -31.688 -9.766 1 88.62 222 ARG A N 1
ATOM 1749 C CA . ARG A 1 222 ? 22.75 -31.766 -11.172 1 88.62 222 ARG A CA 1
ATOM 1750 C C . ARG A 1 222 ? 23.891 -31.297 -12.07 1 88.62 222 ARG A C 1
ATOM 1752 O O . ARG A 1 222 ? 24 -31.734 -13.219 1 88.62 222 ARG A O 1
ATOM 1759 N N . LEU A 1 223 ? 24.688 -30.375 -11.594 1 86.62 223 LEU A N 1
ATOM 1760 C CA . LEU A 1 223 ? 25.797 -29.828 -12.375 1 86.62 223 LEU A CA 1
ATOM 1761 C C . LEU A 1 223 ? 27.047 -30.703 -12.242 1 86.62 223 LEU A C 1
ATOM 1763 O O . LEU A 1 223 ? 28.016 -30.516 -12.984 1 86.62 223 LEU A O 1
ATOM 1767 N N . GLY A 1 224 ? 27 -31.594 -11.375 1 77.94 224 GLY A N 1
ATOM 1768 C CA . GLY A 1 224 ? 28.141 -32.469 -11.18 1 77.94 224 GLY A CA 1
ATOM 1769 C C . GLY A 1 224 ? 29.266 -31.828 -10.414 1 77.94 224 GLY A C 1
ATOM 1770 O O . GLY A 1 224 ? 30.438 -32.156 -10.625 1 77.94 224 GLY A O 1
ATOM 1771 N N . LEU A 1 225 ? 28.938 -30.844 -9.633 1 79 225 LEU A N 1
ATOM 1772 C CA . LEU A 1 225 ? 29.922 -30.141 -8.828 1 79 225 LEU A CA 1
ATOM 1773 C C . LEU A 1 225 ? 30.062 -30.75 -7.445 1 79 225 LEU A C 1
ATOM 1775 O O . LEU A 1 225 ? 29.094 -31.328 -6.926 1 79 225 LEU A O 1
ATOM 1779 N N . PRO A 1 226 ? 31.281 -30.672 -6.91 1 75.5 226 PRO A N 1
ATOM 1780 C CA . PRO A 1 226 ? 31.438 -31.203 -5.547 1 75.5 226 PRO A CA 1
ATOM 1781 C C . PRO A 1 226 ? 30.734 -30.328 -4.504 1 75.5 226 PRO A C 1
ATOM 1783 O O . PRO A 1 226 ? 30.672 -29.109 -4.652 1 75.5 226 PRO A O 1
ATOM 1786 N N . TRP A 1 227 ? 30.141 -31.031 -3.549 1 80.31 227 TRP A N 1
ATOM 1787 C CA . TRP A 1 227 ? 29.453 -30.344 -2.451 1 80.31 227 TRP A CA 1
ATOM 1788 C C . TRP A 1 227 ? 30.219 -30.531 -1.143 1 80.31 227 TRP A C 1
ATOM 1790 O O . TRP A 1 227 ? 30.484 -31.656 -0.73 1 80.31 227 TRP A O 1
ATOM 1800 N N . GLU A 1 228 ? 30.672 -29.344 -0.592 1 76.25 228 GLU A N 1
ATOM 1801 C CA . GLU A 1 228 ? 31.312 -29.359 0.722 1 76.25 228 GLU A CA 1
ATOM 1802 C C . GLU A 1 228 ? 30.453 -28.656 1.764 1 76.25 228 GLU A C 1
ATOM 1804 O O . GLU A 1 228 ? 30.172 -27.469 1.637 1 76.25 228 GLU A O 1
ATOM 1809 N N . GLU A 1 229 ? 30.078 -29.344 2.76 1 75.88 229 GLU A N 1
ATOM 1810 C CA . GLU A 1 229 ? 29.203 -28.812 3.787 1 75.88 229 GLU A CA 1
ATOM 1811 C C . GLU A 1 229 ? 29.844 -27.641 4.523 1 75.88 229 GLU A C 1
ATOM 1813 O O . GLU A 1 229 ? 29.156 -26.734 4.984 1 75.88 229 GLU A O 1
ATOM 1818 N N . THR A 1 230 ? 31.141 -27.547 4.594 1 68.69 230 THR A N 1
ATOM 1819 C CA . THR A 1 230 ? 31.844 -26.547 5.375 1 68.69 230 THR A CA 1
ATOM 1820 C C . THR A 1 230 ? 32.094 -25.297 4.539 1 68.69 230 THR A C 1
ATOM 1822 O O . THR A 1 230 ? 32.531 -24.266 5.062 1 68.69 230 THR A O 1
ATOM 1825 N N . GLU A 1 231 ? 31.766 -25.406 3.379 1 73.56 231 GLU A N 1
ATOM 1826 C CA . GLU A 1 231 ? 32 -24.281 2.492 1 73.56 231 GLU A CA 1
ATOM 1827 C C . GLU A 1 231 ? 31.094 -23.094 2.846 1 73.56 231 GLU A C 1
ATOM 1829 O O . GLU A 1 231 ? 29.922 -23.297 3.182 1 73.56 231 GLU A O 1
ATOM 1834 N N . ALA A 1 232 ? 31.719 -21.984 2.779 1 68.69 232 ALA A N 1
ATOM 1835 C CA . ALA A 1 232 ? 30.969 -20.766 3.062 1 68.69 232 ALA A CA 1
ATOM 1836 C C . ALA A 1 232 ? 29.891 -20.531 2.018 1 68.69 232 ALA A C 1
ATOM 1838 O O . ALA A 1 232 ? 30.094 -20.812 0.831 1 68.69 232 ALA A O 1
ATOM 1839 N N . SER A 1 233 ? 28.781 -20 2.447 1 76.81 233 SER A N 1
ATOM 1840 C CA . SER A 1 233 ? 27.609 -19.797 1.603 1 76.81 233 SER A CA 1
ATOM 1841 C C . SER A 1 233 ? 27.922 -18.891 0.42 1 76.81 233 SER A C 1
ATOM 1843 O O . SER A 1 233 ? 27.469 -19.125 -0.696 1 76.81 233 SER A O 1
ATOM 1845 N N . GLU A 1 234 ? 28.703 -17.875 0.648 1 74.31 234 GLU A N 1
ATOM 1846 C CA . GLU A 1 234 ? 29.016 -16.922 -0.414 1 74.31 234 GLU A CA 1
ATOM 1847 C C . GLU A 1 234 ? 29.859 -17.578 -1.508 1 74.31 234 GLU A C 1
ATOM 1849 O O . GLU A 1 234 ? 29.688 -17.281 -2.691 1 74.31 234 GLU A O 1
ATOM 1854 N N . LEU A 1 235 ? 30.719 -18.422 -1.031 1 73.31 235 LEU A N 1
ATOM 1855 C CA . LEU A 1 235 ? 31.562 -19.125 -1.996 1 73.31 235 LEU A CA 1
ATOM 1856 C C . LEU A 1 235 ? 30.734 -20.094 -2.834 1 73.31 235 LEU A C 1
ATOM 1858 O O . LEU A 1 235 ? 30.969 -20.234 -4.035 1 73.31 235 LEU A O 1
ATOM 1862 N N . ARG A 1 236 ? 29.875 -20.75 -2.191 1 81.81 236 ARG A N 1
ATOM 1863 C CA . ARG A 1 236 ? 29 -21.656 -2.908 1 81.81 236 ARG A CA 1
ATOM 1864 C C . ARG A 1 236 ? 28.172 -20.906 -3.957 1 81.81 236 ARG A C 1
ATOM 1866 O O . ARG A 1 236 ? 28.016 -21.391 -5.082 1 81.81 236 ARG A O 1
ATOM 1873 N N . THR A 1 237 ? 27.656 -19.844 -3.518 1 86.81 237 THR A N 1
ATOM 1874 C CA . THR A 1 237 ? 26.844 -19.031 -4.41 1 86.81 237 THR A CA 1
ATOM 1875 C C . THR A 1 237 ? 27.641 -18.594 -5.629 1 86.81 237 THR A C 1
ATOM 1877 O O . THR A 1 237 ? 27.156 -18.625 -6.758 1 86.81 237 THR A O 1
ATOM 1880 N N . SER A 1 238 ? 28.844 -18.188 -5.422 1 81.38 238 SER A N 1
ATOM 1881 C CA . SER A 1 238 ? 29.703 -17.734 -6.512 1 81.38 238 SER A CA 1
ATOM 1882 C C . SER A 1 238 ? 30.062 -18.891 -7.441 1 81.38 238 SER A C 1
ATOM 1884 O O . SER A 1 238 ? 30.141 -18.719 -8.656 1 81.38 238 SER A O 1
ATOM 1886 N N . LYS A 1 239 ? 30.281 -20.047 -6.836 1 80.75 239 LYS A N 1
ATOM 1887 C CA . LYS A 1 239 ? 30.609 -21.234 -7.617 1 80.75 239 LYS A CA 1
ATOM 1888 C C . LYS A 1 239 ? 29.469 -21.609 -8.562 1 80.75 239 LYS A C 1
ATOM 1890 O O . LYS A 1 239 ? 29.703 -21.859 -9.742 1 80.75 239 LYS A O 1
ATOM 1895 N N . ILE A 1 240 ? 28.312 -21.641 -8.039 1 88.81 240 ILE A N 1
ATOM 1896 C CA . ILE A 1 240 ? 27.125 -21.984 -8.82 1 88.81 240 ILE A CA 1
ATOM 1897 C C . ILE A 1 240 ? 26.922 -20.953 -9.922 1 88.81 240 ILE A C 1
ATOM 1899 O O . ILE A 1 240 ? 26.672 -21.297 -11.078 1 88.81 240 ILE A O 1
ATOM 1903 N N . TYR A 1 241 ? 27.047 -19.766 -9.586 1 89 241 TYR A N 1
ATOM 1904 C CA . TYR A 1 241 ? 26.828 -18.672 -10.523 1 89 241 TYR A CA 1
ATOM 1905 C C . TYR A 1 241 ? 27.812 -18.766 -11.695 1 89 241 TYR A C 1
ATOM 1907 O O . TYR A 1 241 ? 27.422 -18.594 -12.852 1 89 241 TYR A O 1
ATOM 1915 N N . ASN A 1 242 ? 29.016 -18.969 -11.398 1 82.81 242 ASN A N 1
ATOM 1916 C CA . ASN A 1 242 ? 30.062 -19 -12.422 1 82.81 242 ASN A CA 1
ATOM 1917 C C . ASN A 1 242 ? 29.859 -20.156 -13.398 1 82.81 242 ASN A C 1
ATOM 1919 O O . ASN A 1 242 ? 30.188 -20.047 -14.578 1 82.81 242 ASN A O 1
ATOM 1923 N N . VAL A 1 243 ? 29.344 -21.234 -12.891 1 85.31 243 VAL A N 1
ATOM 1924 C CA . VAL A 1 243 ? 29.109 -22.375 -13.758 1 85.31 243 VAL A CA 1
ATOM 1925 C C . VAL A 1 243 ? 27.859 -22.125 -14.609 1 85.31 243 VAL A C 1
ATOM 1927 O O . VAL A 1 243 ? 27.875 -22.359 -15.812 1 85.31 243 VAL A O 1
ATOM 1930 N N . LEU A 1 244 ? 26.844 -21.609 -14.008 1 90.44 244 LEU A N 1
ATOM 1931 C CA . LEU A 1 244 ? 25.547 -21.438 -14.68 1 90.44 244 LEU A CA 1
ATOM 1932 C C . LEU A 1 244 ? 25.609 -20.297 -15.695 1 90.44 244 LEU A C 1
ATOM 1934 O O . LEU A 1 244 ? 24.891 -20.312 -16.688 1 90.44 244 LEU A O 1
ATOM 1938 N N . LYS A 1 245 ? 26.406 -19.391 -15.43 1 87.81 245 LYS A N 1
ATOM 1939 C CA . LYS A 1 245 ? 26.516 -18.25 -16.328 1 87.81 245 LYS A CA 1
ATOM 1940 C C . LYS A 1 245 ? 27.016 -18.672 -17.703 1 87.81 245 LYS A C 1
ATOM 1942 O O . LYS A 1 245 ? 26.703 -18.031 -18.719 1 87.81 245 LYS A O 1
ATOM 1947 N N . LYS A 1 246 ? 27.75 -19.734 -17.734 1 83.94 246 LYS A N 1
ATOM 1948 C CA . LYS A 1 246 ? 28.344 -20.203 -18.984 1 83.94 246 LYS A CA 1
ATOM 1949 C C . LYS A 1 246 ? 27.438 -21.219 -19.672 1 83.94 246 LYS A C 1
ATOM 1951 O O . LYS A 1 246 ? 27.75 -21.656 -20.781 1 83.94 246 LYS A O 1
ATOM 1956 N N . LYS A 1 247 ? 26.375 -21.531 -19.094 1 87.25 247 LYS A N 1
ATOM 1957 C CA . LYS A 1 247 ? 25.469 -22.547 -19.641 1 87.25 247 LYS A CA 1
ATOM 1958 C C . LYS A 1 247 ? 24.094 -21.953 -19.953 1 87.25 247 LYS A C 1
ATOM 1960 O O . LYS A 1 247 ? 23.641 -21.031 -19.266 1 87.25 247 LYS A O 1
ATOM 1965 N N . ARG A 1 248 ? 23.516 -22.453 -21.047 1 91.69 248 ARG A N 1
ATOM 1966 C CA . ARG A 1 248 ? 22.094 -22.188 -21.266 1 91.69 248 ARG A CA 1
ATOM 1967 C C . ARG A 1 248 ? 21.219 -23.203 -20.531 1 91.69 248 ARG A C 1
ATOM 1969 O O . ARG A 1 248 ? 21.125 -24.359 -20.938 1 91.69 248 ARG A O 1
ATOM 1976 N N . PHE A 1 249 ? 20.609 -22.797 -19.484 1 93.88 249 PHE A N 1
ATOM 1977 C CA . PHE A 1 249 ? 19.922 -23.75 -18.625 1 93.88 249 PHE A CA 1
ATOM 1978 C C . PHE A 1 249 ? 18.422 -23.469 -18.625 1 93.88 249 PHE A C 1
ATOM 1980 O O . PHE A 1 249 ? 17.984 -22.375 -18.953 1 93.88 249 PHE A O 1
ATOM 1987 N N . LEU A 1 250 ? 17.625 -24.484 -18.328 1 95.19 250 LEU A N 1
ATOM 1988 C CA . LEU A 1 250 ? 16.203 -24.438 -17.969 1 95.19 250 LEU A CA 1
ATOM 1989 C C . LEU A 1 250 ? 15.992 -24.922 -16.531 1 95.19 250 LEU A C 1
ATOM 1991 O O . LEU A 1 250 ? 16.25 -26.094 -16.234 1 95.19 250 LEU A O 1
ATOM 1995 N N . LEU A 1 251 ? 15.648 -24.016 -15.734 1 96.5 251 LEU A N 1
ATOM 1996 C CA . LEU A 1 251 ? 15.438 -24.344 -14.328 1 96.5 251 LEU A CA 1
ATOM 1997 C C . LEU A 1 251 ? 13.961 -24.562 -14.039 1 96.5 251 LEU A C 1
ATOM 1999 O O . LEU A 1 251 ? 13.125 -23.719 -14.359 1 96.5 251 LEU A O 1
ATOM 2003 N N . LEU A 1 252 ? 13.617 -25.688 -13.516 1 96.88 252 LEU A N 1
ATOM 2004 C CA . LEU A 1 252 ? 12.258 -26.031 -13.141 1 96.88 252 LEU A CA 1
ATOM 2005 C C . LEU A 1 252 ? 12.117 -26.141 -11.625 1 96.88 252 LEU A C 1
ATOM 2007 O O . LEU A 1 252 ? 12.703 -27.031 -11 1 96.88 252 LEU A O 1
ATOM 2011 N N . LEU A 1 253 ? 11.391 -25.219 -11.039 1 96.31 253 LEU A N 1
ATOM 2012 C CA . LEU A 1 253 ? 11.148 -25.219 -9.602 1 96.31 253 LEU A CA 1
ATOM 2013 C C . LEU A 1 253 ? 9.711 -25.641 -9.289 1 96.31 253 LEU A C 1
ATOM 2015 O O . LEU A 1 253 ? 8.766 -25.016 -9.773 1 96.31 253 LEU A O 1
ATOM 2019 N N . ASP A 1 254 ? 9.555 -26.641 -8.461 1 95 254 ASP A N 1
ATOM 2020 C CA . ASP A 1 254 ? 8.219 -27.156 -8.18 1 95 254 ASP A CA 1
ATOM 2021 C C . ASP A 1 254 ? 7.75 -26.75 -6.785 1 95 254 ASP A C 1
ATOM 2023 O O . ASP A 1 254 ? 8.516 -26.828 -5.82 1 95 254 ASP A O 1
ATOM 2027 N N . ASP A 1 255 ? 6.508 -26.219 -6.668 1 94.25 255 ASP A N 1
ATOM 2028 C CA . ASP A 1 255 ? 5.754 -26.016 -5.438 1 94.25 255 ASP A CA 1
ATOM 2029 C C . ASP A 1 255 ? 6.367 -24.891 -4.598 1 94.25 255 ASP A C 1
ATOM 2031 O O . ASP A 1 255 ? 6.672 -25.094 -3.42 1 94.25 255 ASP A O 1
ATOM 2035 N N . ILE A 1 256 ? 6.512 -23.734 -5.152 1 94.69 256 ILE A N 1
ATOM 2036 C CA . ILE A 1 256 ? 7.043 -22.562 -4.465 1 94.69 256 ILE A CA 1
ATOM 2037 C C . ILE A 1 256 ? 5.934 -21.891 -3.656 1 94.69 256 ILE A C 1
ATOM 2039 O O . ILE A 1 256 ? 4.801 -21.766 -4.125 1 94.69 256 ILE A O 1
ATOM 2043 N N . TRP A 1 257 ? 6.242 -21.438 -2.404 1 92.56 257 TRP A N 1
ATOM 2044 C CA . TRP A 1 257 ? 5.23 -20.844 -1.537 1 92.56 257 TRP A CA 1
ATOM 2045 C C . TRP A 1 257 ? 5.582 -19.406 -1.203 1 92.56 257 TRP A C 1
ATOM 2047 O O . TRP A 1 257 ? 4.73 -18.641 -0.747 1 92.56 257 TRP A O 1
ATOM 2057 N N . GLU A 1 258 ? 6.832 -19.047 -1.396 1 91 258 GLU A N 1
ATOM 2058 C CA . GLU A 1 258 ? 7.297 -17.688 -1.115 1 91 258 GLU A CA 1
ATOM 2059 C C . GLU A 1 258 ? 8.352 -17.234 -2.127 1 91 258 GLU A C 1
ATOM 2061 O O . GLU A 1 258 ? 8.836 -18.047 -2.918 1 91 258 GLU A O 1
ATOM 2066 N N . ARG A 1 259 ? 8.625 -15.977 -2.104 1 90.75 259 ARG A N 1
ATOM 2067 C CA . ARG A 1 259 ? 9.617 -15.43 -3.02 1 90.75 259 ARG A CA 1
ATOM 2068 C C . ARG A 1 259 ? 11 -16.031 -2.758 1 90.75 259 ARG A C 1
ATOM 2070 O O . ARG A 1 259 ? 11.391 -16.203 -1.605 1 90.75 259 ARG A O 1
ATOM 2077 N N . ILE A 1 260 ? 11.672 -16.312 -3.834 1 90.75 260 ILE A N 1
ATOM 2078 C CA . ILE A 1 260 ? 13.047 -16.812 -3.779 1 90.75 260 ILE A CA 1
ATOM 2079 C C . ILE A 1 260 ? 13.977 -15.844 -4.5 1 90.75 260 ILE A C 1
ATOM 2081 O O . ILE A 1 260 ? 13.711 -15.438 -5.633 1 90.75 260 ILE A O 1
ATOM 2085 N N . ASP A 1 261 ? 14.953 -15.43 -3.836 1 88.88 261 ASP A N 1
ATOM 2086 C CA . ASP A 1 261 ? 15.961 -14.594 -4.488 1 88.88 261 ASP A CA 1
ATOM 2087 C C . ASP A 1 261 ? 16.969 -15.453 -5.254 1 88.88 261 ASP A C 1
ATOM 2089 O O . ASP A 1 261 ? 17.844 -16.078 -4.656 1 88.88 261 ASP A O 1
ATOM 2093 N N . LEU A 1 262 ? 16.891 -15.422 -6.488 1 91.31 262 LEU A N 1
ATOM 2094 C CA . LEU A 1 262 ? 17.734 -16.25 -7.344 1 91.31 262 LEU A CA 1
ATOM 2095 C C . LEU A 1 262 ? 19.219 -15.891 -7.168 1 91.31 262 LEU A C 1
ATOM 2097 O O . LEU A 1 262 ? 20.078 -16.766 -7.234 1 91.31 262 LEU A O 1
ATOM 2101 N N . GLY A 1 263 ? 19.5 -14.664 -6.906 1 87.38 263 GLY A N 1
ATOM 2102 C CA . GLY A 1 263 ? 20.875 -14.227 -6.707 1 87.38 263 GLY A CA 1
ATOM 2103 C C . GLY A 1 263 ? 21.516 -14.828 -5.469 1 87.38 263 GLY A C 1
ATOM 2104 O O . GLY A 1 263 ? 22.703 -15.164 -5.48 1 87.38 263 GLY A O 1
ATOM 2105 N N . ASP A 1 264 ? 20.781 -15 -4.492 1 86.38 264 ASP A N 1
ATOM 2106 C CA . ASP A 1 264 ? 21.281 -15.57 -3.248 1 86.38 264 ASP A CA 1
ATOM 2107 C C . ASP A 1 264 ? 21.641 -17.047 -3.422 1 86.38 264 ASP A C 1
ATOM 2109 O O . ASP A 1 264 ? 22.469 -17.594 -2.686 1 86.38 264 ASP A O 1
ATOM 2113 N N . ILE A 1 265 ? 20.969 -17.641 -4.348 1 90.12 265 ILE A N 1
ATOM 2114 C CA . ILE A 1 265 ? 21.219 -19.047 -4.629 1 90.12 265 ILE A CA 1
ATOM 2115 C C . ILE A 1 265 ? 22.375 -19.188 -5.613 1 90.12 265 ILE A C 1
ATOM 2117 O O . ILE A 1 265 ? 23.062 -20.203 -5.637 1 90.12 265 ILE A O 1
ATOM 2121 N N . GLY A 1 266 ? 22.672 -18.188 -6.355 1 90.56 266 GLY A N 1
ATOM 2122 C CA . GLY A 1 266 ? 23.719 -18.203 -7.367 1 90.56 266 GLY A CA 1
ATOM 2123 C C . GLY A 1 266 ? 23.188 -18.438 -8.766 1 90.56 266 GLY A C 1
ATOM 2124 O O . GLY A 1 266 ? 23.922 -18.906 -9.641 1 90.56 266 GLY A O 1
ATOM 2125 N N . ILE A 1 267 ? 21.922 -18.203 -8.969 1 93.06 267 ILE A N 1
ATOM 2126 C CA . ILE A 1 267 ? 21.312 -18.422 -10.273 1 93.06 267 ILE A CA 1
ATOM 2127 C C . ILE A 1 267 ? 21.25 -17.109 -11.039 1 93.06 267 ILE A C 1
ATOM 2129 O O . ILE A 1 267 ? 20.672 -16.125 -10.562 1 93.06 267 ILE A O 1
ATOM 2133 N N . PRO A 1 268 ? 21.844 -17.109 -12.148 1 91.69 268 PRO A N 1
ATOM 2134 C CA . PRO A 1 268 ? 21.719 -15.891 -12.953 1 91.69 268 PRO A CA 1
ATOM 2135 C C . PRO A 1 268 ? 20.281 -15.602 -13.367 1 91.69 268 PRO A C 1
ATOM 2137 O O . PRO A 1 268 ? 19.516 -16.531 -13.648 1 91.69 268 PRO A O 1
ATOM 2140 N N . LEU A 1 269 ? 19.953 -14.375 -13.398 1 91.12 269 LEU A N 1
ATOM 2141 C CA . LEU A 1 269 ? 18.594 -13.992 -13.797 1 91.12 269 LEU A CA 1
ATOM 2142 C C . LEU A 1 269 ? 18.375 -14.25 -15.281 1 91.12 269 LEU A C 1
ATOM 2144 O O . LEU A 1 269 ? 19.172 -13.828 -16.125 1 91.12 269 LEU A O 1
ATOM 2148 N N . PRO A 1 270 ? 17.297 -14.961 -15.539 1 91.62 270 PRO A N 1
ATOM 2149 C CA . PRO A 1 270 ? 17 -15.188 -16.953 1 91.62 270 PRO A CA 1
ATOM 2150 C C . PRO A 1 270 ? 16.688 -13.891 -17.703 1 91.62 270 PRO A C 1
ATOM 2152 O O . PRO A 1 270 ? 15.953 -13.047 -17.203 1 91.62 270 PRO A O 1
ATOM 2155 N N . ASN A 1 271 ? 17.359 -13.711 -18.766 1 84.25 271 ASN A N 1
ATOM 2156 C CA . ASN A 1 271 ? 17.125 -12.547 -19.609 1 84.25 271 ASN A CA 1
ATOM 2157 C C . ASN A 1 271 ? 17.188 -12.906 -21.094 1 84.25 271 ASN A C 1
ATOM 2159 O O . ASN A 1 271 ? 17.344 -14.078 -21.438 1 84.25 271 ASN A O 1
ATOM 2163 N N . GLU A 1 272 ? 16.984 -11.898 -21.906 1 85.75 272 GLU A N 1
ATOM 2164 C CA . GLU A 1 272 ? 16.953 -12.109 -23.344 1 85.75 272 GLU A CA 1
ATOM 2165 C C . GLU A 1 272 ? 18.328 -12.461 -23.891 1 85.75 272 GLU A C 1
ATOM 2167 O O . GLU A 1 272 ? 18.438 -13.18 -24.891 1 85.75 272 GLU A O 1
ATOM 2172 N N . GLU A 1 273 ? 19.328 -12.07 -23.172 1 83.62 273 GLU A N 1
ATOM 2173 C CA . GLU A 1 273 ? 20.688 -12.258 -23.656 1 83.62 273 GLU A CA 1
ATOM 2174 C C . GLU A 1 273 ? 21.203 -13.664 -23.344 1 83.62 273 GLU A C 1
ATOM 2176 O O . GLU A 1 273 ? 21.797 -14.32 -24.203 1 83.62 273 GLU A O 1
ATOM 2181 N N . ASN A 1 274 ? 21.031 -14.164 -22.203 1 87.12 274 ASN A N 1
ATOM 2182 C CA . ASN A 1 274 ? 21.578 -15.469 -21.844 1 87.12 274 ASN A CA 1
ATOM 2183 C C . ASN A 1 274 ? 20.672 -16.609 -22.312 1 87.12 274 ASN A C 1
ATOM 2185 O O . ASN A 1 274 ? 21.109 -17.75 -22.391 1 87.12 274 ASN A O 1
ATOM 2189 N N . LYS A 1 275 ? 19.406 -16.312 -22.688 1 88.06 275 LYS A N 1
ATOM 2190 C CA . LYS A 1 275 ? 18.453 -17.25 -23.25 1 88.06 275 LYS A CA 1
ATOM 2191 C C . LYS A 1 275 ? 18.141 -18.375 -22.266 1 88.06 275 LYS A C 1
ATOM 2193 O O . LYS A 1 275 ? 17.844 -19.5 -22.672 1 88.06 275 LYS A O 1
ATOM 2198 N N . CYS A 1 276 ? 18.453 -18.188 -20.984 1 93.69 276 CYS A N 1
ATOM 2199 C CA . CYS A 1 276 ? 18.062 -19.094 -19.922 1 93.69 276 CYS A CA 1
ATOM 2200 C C . CYS A 1 276 ? 16.609 -18.859 -19.516 1 93.69 276 CYS A C 1
ATOM 2202 O O . CYS A 1 276 ? 16.047 -17.797 -19.75 1 93.69 276 CYS A O 1
ATOM 2204 N N . LYS A 1 277 ? 15.984 -19.906 -19.016 1 95.44 277 LYS A N 1
ATOM 2205 C CA . LYS A 1 277 ? 14.586 -19.781 -18.625 1 95.44 277 LYS A CA 1
ATOM 2206 C C . LYS A 1 277 ? 14.328 -20.453 -17.281 1 95.44 277 LYS A C 1
ATOM 2208 O O . LYS A 1 277 ? 15.055 -21.359 -16.875 1 95.44 277 LYS A O 1
ATOM 2213 N N . LEU A 1 278 ? 13.367 -19.922 -16.578 1 97.19 278 LEU A N 1
ATOM 2214 C CA . LEU A 1 278 ? 12.898 -20.469 -15.297 1 97.19 278 LEU A CA 1
ATOM 2215 C C . LEU A 1 278 ? 11.391 -20.688 -15.328 1 97.19 278 LEU A C 1
ATOM 2217 O O . LEU A 1 278 ? 10.633 -19.797 -15.703 1 97.19 278 LEU A O 1
ATOM 2221 N N . ILE A 1 279 ? 10.945 -21.938 -15.055 1 97.69 279 ILE A N 1
ATOM 2222 C CA . ILE A 1 279 ? 9.531 -22.266 -14.898 1 97.69 279 ILE A CA 1
ATOM 2223 C C . ILE A 1 279 ? 9.273 -22.781 -13.477 1 97.69 279 ILE A C 1
ATOM 2225 O O . ILE A 1 279 ? 10.008 -23.625 -12.977 1 97.69 279 ILE A O 1
ATOM 2229 N N . PHE A 1 280 ? 8.328 -22.219 -12.836 1 97.5 280 PHE A N 1
ATOM 2230 C CA . PHE A 1 280 ? 8.047 -22.719 -11.492 1 97.5 280 PHE A CA 1
ATOM 2231 C C . PHE A 1 280 ? 6.551 -22.875 -11.281 1 97.5 280 PHE A C 1
ATOM 2233 O O . PHE A 1 280 ? 5.746 -22.328 -12.031 1 97.5 280 PHE A O 1
ATOM 2240 N N . THR A 1 281 ? 6.133 -23.734 -10.328 1 97.25 281 THR A N 1
ATOM 2241 C CA . THR A 1 281 ? 4.73 -23.953 -9.992 1 97.25 281 THR A CA 1
ATOM 2242 C C . THR A 1 281 ? 4.41 -23.391 -8.609 1 97.25 281 THR A C 1
ATOM 2244 O O . THR A 1 281 ? 5.266 -23.391 -7.719 1 97.25 281 THR A O 1
ATOM 2247 N N . THR A 1 282 ? 3.27 -22.859 -8.469 1 96.62 282 THR A N 1
ATOM 2248 C CA . THR A 1 282 ? 2.834 -22.297 -7.195 1 96.62 282 THR A CA 1
ATOM 2249 C C . THR A 1 282 ? 1.312 -22.328 -7.082 1 96.62 282 THR A C 1
ATOM 2251 O O . THR A 1 282 ? 0.619 -22.625 -8.055 1 96.62 282 THR A O 1
ATOM 2254 N N . ARG A 1 283 ? 0.826 -22.109 -5.875 1 94.81 283 ARG A N 1
ATOM 2255 C CA . ARG A 1 283 ? -0.612 -22.141 -5.629 1 94.81 283 ARG A CA 1
ATOM 2256 C C . ARG A 1 283 ? -1.179 -20.734 -5.547 1 94.81 283 ARG A C 1
ATOM 2258 O O . ARG A 1 283 ? -2.395 -20.547 -5.453 1 94.81 283 ARG A O 1
ATOM 2265 N N . SER A 1 284 ? -0.332 -19.797 -5.609 1 94.75 284 SER A N 1
ATOM 2266 C CA . SER A 1 284 ? -0.771 -18.422 -5.375 1 94.75 284 SER A CA 1
ATOM 2267 C C . SER A 1 284 ? -0.277 -17.484 -6.477 1 94.75 284 SER A C 1
ATOM 2269 O O . SER A 1 284 ? 0.882 -17.562 -6.891 1 94.75 284 SER A O 1
ATOM 2271 N N . MET A 1 285 ? -1.145 -16.625 -6.93 1 95 285 MET A N 1
ATOM 2272 C CA . MET A 1 285 ? -0.769 -15.617 -7.914 1 95 285 MET A CA 1
ATOM 2273 C C . MET A 1 285 ? 0.19 -14.594 -7.309 1 95 285 MET A C 1
ATOM 2275 O O . MET A 1 285 ? 1.005 -14 -8.016 1 95 285 MET A O 1
ATOM 2279 N N . ASP A 1 286 ? 0.096 -14.336 -6.059 1 93.94 286 ASP A N 1
ATOM 2280 C CA . ASP A 1 286 ? 0.985 -13.398 -5.371 1 93.94 286 ASP A CA 1
ATOM 2281 C C . ASP A 1 286 ? 2.441 -13.852 -5.48 1 93.94 286 ASP A C 1
ATOM 2283 O O . ASP A 1 286 ? 3.338 -13.023 -5.664 1 93.94 286 ASP A O 1
ATOM 2287 N N . VAL A 1 287 ? 2.652 -15.109 -5.352 1 94.56 287 VAL A N 1
ATOM 2288 C CA . VAL A 1 287 ? 4.008 -15.648 -5.457 1 94.56 287 VAL A CA 1
ATOM 2289 C C . VAL A 1 287 ? 4.535 -15.438 -6.875 1 94.56 287 VAL A C 1
ATOM 2291 O O . VAL A 1 287 ? 5.727 -15.188 -7.07 1 94.56 287 VAL A O 1
ATOM 2294 N N . CYS A 1 288 ? 3.623 -15.57 -7.855 1 96.31 288 CYS A N 1
ATOM 2295 C CA . CYS A 1 288 ? 4.012 -15.297 -9.234 1 96.31 288 CYS A CA 1
ATOM 2296 C C . CYS A 1 288 ? 4.559 -13.883 -9.383 1 96.31 288 CYS A C 1
ATOM 2298 O O . CYS A 1 288 ? 5.578 -13.664 -10.039 1 96.31 288 CYS A O 1
ATOM 2300 N N . THR A 1 289 ? 3.867 -13.016 -8.742 1 93.81 289 THR A N 1
ATOM 2301 C CA . THR A 1 289 ? 4.254 -11.617 -8.812 1 93.81 289 THR A CA 1
ATOM 2302 C C . THR A 1 289 ? 5.543 -11.367 -8.031 1 93.81 289 THR A C 1
ATOM 2304 O O . THR A 1 289 ? 6.422 -10.633 -8.484 1 93.81 289 THR A O 1
ATOM 2307 N N . ASP A 1 290 ? 5.637 -11.93 -6.875 1 92.88 290 ASP A N 1
ATOM 2308 C CA . ASP A 1 290 ? 6.816 -11.758 -6.035 1 92.88 290 ASP A CA 1
ATOM 2309 C C . ASP A 1 290 ? 8.078 -12.25 -6.746 1 92.88 290 ASP A C 1
ATOM 2311 O O . ASP A 1 290 ? 9.164 -11.711 -6.539 1 92.88 290 ASP A O 1
ATOM 2315 N N . MET A 1 291 ? 7.895 -13.258 -7.57 1 93.81 291 MET A N 1
ATOM 2316 C CA . MET A 1 291 ? 9 -13.844 -8.32 1 93.81 291 MET A CA 1
ATOM 2317 C C . MET A 1 291 ? 9.242 -13.086 -9.617 1 93.81 291 MET A C 1
ATOM 2319 O O . MET A 1 291 ? 10.07 -13.492 -10.438 1 93.81 291 MET A O 1
ATOM 2323 N N . ASP A 1 292 ? 8.492 -12.031 -9.867 1 90.81 292 ASP A N 1
ATOM 2324 C CA . ASP A 1 292 ? 8.602 -11.195 -11.062 1 90.81 292 ASP A CA 1
ATOM 2325 C C . ASP A 1 292 ? 8.43 -12.031 -12.328 1 90.81 292 ASP A C 1
ATOM 2327 O O . ASP A 1 292 ? 9.25 -11.953 -13.25 1 90.81 292 ASP A O 1
ATOM 2331 N N . ALA A 1 293 ? 7.441 -12.898 -12.305 1 94.75 293 ALA A N 1
ATOM 2332 C CA . ALA A 1 293 ? 7.164 -13.719 -13.484 1 94.75 293 ALA A CA 1
ATOM 2333 C C . ALA A 1 293 ? 6.758 -12.852 -14.672 1 94.75 293 ALA A C 1
ATOM 2335 O O . ALA A 1 293 ? 5.961 -11.922 -14.523 1 94.75 293 ALA A O 1
ATOM 2336 N N . HIS A 1 294 ? 7.312 -13.156 -15.852 1 92.94 294 HIS A N 1
ATOM 2337 C CA . HIS A 1 294 ? 6.965 -12.438 -17.078 1 92.94 294 HIS A CA 1
ATOM 2338 C C . HIS A 1 294 ? 5.605 -12.883 -17.609 1 92.94 294 HIS A C 1
ATOM 2340 O O . HIS A 1 294 ? 4.848 -12.07 -18.141 1 92.94 294 HIS A O 1
ATOM 2346 N N . ARG A 1 295 ? 5.406 -14.219 -17.453 1 94.25 295 ARG A N 1
ATOM 2347 C CA . ARG A 1 295 ? 4.133 -14.805 -17.844 1 94.25 295 ARG A CA 1
ATOM 2348 C C . ARG A 1 295 ? 3.553 -15.664 -16.734 1 94.25 295 ARG A C 1
ATOM 2350 O O . ARG A 1 295 ? 4.285 -16.391 -16.047 1 94.25 295 ARG A O 1
ATOM 2357 N N . LYS A 1 296 ? 2.322 -15.516 -16.547 1 93.19 296 LYS A N 1
ATOM 2358 C CA . LYS A 1 296 ? 1.577 -16.297 -15.57 1 93.19 296 LYS A CA 1
ATOM 2359 C C . LYS A 1 296 ? 0.515 -17.156 -16.25 1 93.19 296 LYS A C 1
ATOM 2361 O O . LYS A 1 296 ? -0.354 -16.641 -16.953 1 93.19 296 LYS A O 1
ATOM 2366 N N . LEU A 1 297 ? 0.649 -18.359 -16.062 1 95.56 297 LEU A N 1
ATOM 2367 C CA . LEU A 1 297 ? -0.32 -19.297 -16.625 1 95.56 297 LEU A CA 1
ATOM 2368 C C . LEU A 1 297 ? -1.089 -20.016 -15.531 1 95.56 297 LEU A C 1
ATOM 2370 O O . LEU A 1 297 ? -0.501 -20.766 -14.75 1 95.56 297 LEU A O 1
ATOM 2374 N N . LYS A 1 298 ? -2.344 -19.812 -15.516 1 94.44 298 LYS A N 1
ATOM 2375 C CA . LYS A 1 298 ? -3.186 -20.516 -14.547 1 94.44 298 LYS A CA 1
ATOM 2376 C C . LYS A 1 298 ? -3.619 -21.875 -15.07 1 94.44 298 LYS A C 1
ATOM 2378 O O . LYS A 1 298 ? -4.168 -21.984 -16.172 1 94.44 298 LYS A O 1
ATOM 2383 N N . VAL A 1 299 ? -3.303 -22.844 -14.305 1 93.94 299 VAL A N 1
ATOM 2384 C CA . VAL A 1 299 ? -3.805 -24.172 -14.633 1 93.94 299 VAL A CA 1
ATOM 2385 C C . VAL A 1 299 ? -5.262 -24.297 -14.188 1 93.94 299 VAL A C 1
ATOM 2387 O O . VAL A 1 299 ? -5.559 -24.297 -12.992 1 93.94 299 VAL A O 1
ATOM 2390 N N . GLU A 1 300 ? -6.152 -24.422 -15.148 1 90.88 300 GLU A N 1
ATOM 2391 C CA . GLU A 1 300 ? -7.586 -24.375 -14.883 1 90.88 300 GLU A CA 1
ATOM 2392 C C . GLU A 1 300 ? -8.141 -25.781 -14.625 1 90.88 300 GLU A C 1
ATOM 2394 O O . GLU A 1 300 ? -7.484 -26.781 -14.945 1 90.88 300 GLU A O 1
ATOM 2399 N N . PHE A 1 301 ? -9.352 -25.844 -14.055 1 92.56 301 PHE A N 1
ATOM 2400 C CA . PHE A 1 301 ? -10.094 -27.094 -13.898 1 92.56 301 PHE A CA 1
ATOM 2401 C C . PHE A 1 301 ? -10.398 -27.703 -15.25 1 92.56 301 PHE A C 1
ATOM 2403 O O . PHE A 1 301 ? -10.422 -27.016 -16.266 1 92.56 301 PHE A O 1
ATOM 2410 N N . LEU A 1 302 ? -10.562 -29.016 -15.172 1 93.25 302 LEU A N 1
ATOM 2411 C CA . LEU A 1 302 ? -10.93 -29.703 -16.406 1 93.25 302 LEU A CA 1
ATOM 2412 C C . LEU A 1 302 ? -12.359 -29.359 -16.812 1 93.25 302 LEU A C 1
ATOM 2414 O O . LEU A 1 302 ? -13.227 -29.172 -15.953 1 93.25 302 LEU A O 1
ATOM 2418 N N . ASP A 1 303 ? -12.539 -29.281 -18.109 1 91.31 303 ASP A N 1
ATOM 2419 C CA . ASP A 1 303 ? -13.906 -29.109 -18.578 1 91.31 303 ASP A CA 1
ATOM 2420 C C . ASP A 1 303 ? -14.711 -30.406 -18.438 1 91.31 303 ASP A C 1
ATOM 2422 O O . ASP A 1 303 ? -14.18 -31.422 -18 1 91.31 303 ASP A O 1
ATOM 2426 N N . GLU A 1 304 ? -15.938 -30.391 -18.734 1 91.12 304 GLU A N 1
ATOM 2427 C CA . GLU A 1 304 ? -16.844 -31.516 -18.5 1 91.12 304 GLU A CA 1
ATOM 2428 C C . GLU A 1 304 ? -16.438 -32.719 -19.328 1 91.12 304 GLU A C 1
ATOM 2430 O O . GLU A 1 304 ? -16.5 -33.875 -18.844 1 91.12 304 GLU A O 1
ATOM 2435 N N . GLU A 1 305 ? -16.047 -32.438 -20.531 1 91.75 305 GLU A N 1
ATOM 2436 C CA . GLU A 1 305 ? -15.656 -33.531 -21.422 1 91.75 305 GLU A CA 1
ATOM 2437 C C . GLU A 1 305 ? -14.414 -34.25 -20.906 1 91.75 305 GLU A C 1
ATOM 2439 O O . GLU A 1 305 ? -14.383 -35.469 -20.844 1 91.75 305 GLU A O 1
ATOM 2444 N N . LYS A 1 306 ? -13.453 -33.531 -20.594 1 93.19 306 LYS A N 1
ATOM 2445 C CA . LYS A 1 306 ? -12.203 -34.094 -20.109 1 93.19 306 LYS A CA 1
ATOM 2446 C C . LYS A 1 306 ? -12.383 -34.719 -18.719 1 93.19 306 LYS A C 1
ATOM 2448 O O . LYS A 1 306 ? -11.742 -35.719 -18.391 1 93.19 306 LYS A O 1
ATOM 2453 N N . SER A 1 307 ? -13.195 -34.156 -17.922 1 94.75 307 SER A N 1
ATOM 2454 C CA . SER A 1 307 ? -13.508 -34.719 -16.609 1 94.75 307 SER A CA 1
ATOM 2455 C C . SER A 1 307 ? -14.133 -36.094 -16.734 1 94.75 307 SER A C 1
ATOM 2457 O O . SER A 1 307 ? -13.773 -37.031 -16.016 1 94.75 307 SER A O 1
ATOM 2459 N N . TRP A 1 308 ? -15.047 -36.188 -17.688 1 93.38 308 TRP A N 1
ATOM 2460 C CA . TRP A 1 308 ? -15.703 -37.469 -17.938 1 93.38 308 TRP A CA 1
ATOM 2461 C C . TRP A 1 308 ? -14.703 -38.5 -18.406 1 93.38 308 TRP A C 1
ATOM 2463 O O . TRP A 1 308 ? -14.719 -39.656 -17.953 1 93.38 308 TRP A O 1
ATOM 2473 N N . GLN A 1 309 ? -13.867 -38.062 -19.297 1 92.19 309 GLN A N 1
ATOM 2474 C CA . GLN A 1 309 ? -12.859 -38.969 -19.844 1 92.19 309 GLN A CA 1
ATOM 2475 C C . GLN A 1 309 ? -11.945 -39.5 -18.734 1 92.19 309 GLN A C 1
ATOM 2477 O O . GLN A 1 309 ? -11.703 -40.719 -18.672 1 92.19 309 GLN A O 1
ATOM 2482 N N . LEU A 1 310 ? -11.469 -38.625 -17.922 1 93.44 310 LEU A N 1
ATOM 2483 C CA . LEU A 1 310 ? -10.57 -39 -16.844 1 93.44 310 LEU A CA 1
ATOM 2484 C C . LEU A 1 310 ? -11.281 -39.938 -15.844 1 93.44 310 LEU A C 1
ATOM 2486 O O . LEU A 1 310 ? -10.711 -40.906 -15.398 1 93.44 310 LEU A O 1
ATOM 2490 N N . PHE A 1 311 ? -12.539 -39.625 -15.5 1 94.94 311 PHE A N 1
ATOM 2491 C CA . PHE A 1 311 ? -13.328 -40.406 -14.57 1 94.94 311 PHE A CA 1
ATOM 2492 C C . PHE A 1 311 ? -13.555 -41.812 -15.125 1 94.94 311 PHE A C 1
ATOM 2494 O O . PHE A 1 311 ? -13.367 -42.812 -14.406 1 94.94 311 PHE A O 1
ATOM 2501 N N . CYS A 1 312 ? -13.828 -41.938 -16.406 1 93.5 312 CYS A N 1
ATOM 2502 C CA . CYS A 1 312 ? -14.102 -43.219 -17.062 1 93.5 312 CYS A CA 1
ATOM 2503 C C . CYS A 1 312 ? -12.852 -44.062 -17.109 1 93.5 312 CYS A C 1
ATOM 2505 O O . CYS A 1 312 ? -12.922 -45.281 -16.922 1 93.5 312 CYS A O 1
ATOM 2507 N N . GLU A 1 313 ? -11.836 -43.406 -17.375 1 90.62 313 GLU A N 1
ATOM 2508 C CA . GLU A 1 313 ? -10.57 -44.125 -17.438 1 90.62 313 GLU A CA 1
ATOM 2509 C C . GLU A 1 313 ? -10.25 -44.812 -16.109 1 90.62 313 GLU A C 1
ATOM 2511 O O . GLU A 1 313 ? -9.727 -45.906 -16.078 1 90.62 313 GLU A O 1
ATOM 2516 N N . LYS A 1 314 ? -10.547 -44.156 -15.055 1 92.25 314 LYS A N 1
ATOM 2517 C CA . LYS A 1 314 ? -10.203 -44.688 -13.734 1 92.25 314 LYS A CA 1
ATOM 2518 C C . LYS A 1 314 ? -11.227 -45.719 -13.266 1 92.25 314 LYS A C 1
ATOM 2520 O O . LYS A 1 314 ? -10.883 -46.656 -12.562 1 92.25 314 LYS A O 1
ATOM 2525 N N . VAL A 1 315 ? -12.492 -45.469 -13.578 1 92.38 315 VAL A N 1
ATOM 2526 C CA . VAL A 1 315 ? -13.508 -46.469 -13.258 1 92.38 315 VAL A CA 1
ATOM 2527 C C . VAL A 1 315 ? -13.258 -47.75 -14.055 1 92.38 315 VAL A C 1
ATOM 2529 O O . VAL A 1 315 ? -13.391 -48.844 -13.531 1 92.38 315 VAL A O 1
ATOM 2532 N N . GLY A 1 316 ? -12.82 -47.719 -15.375 1 87 316 GLY A N 1
ATOM 2533 C CA . GLY A 1 316 ? -12.383 -48.812 -16.234 1 87 316 GLY A CA 1
ATOM 2534 C C . GLY A 1 316 ? -13.539 -49.625 -16.766 1 87 316 GLY A C 1
ATOM 2535 O O . GLY A 1 316 ? -13.344 -50.469 -17.656 1 87 316 GLY A O 1
ATOM 2536 N N . ARG A 1 317 ? -14.766 -49.625 -16.297 1 86.62 317 ARG A N 1
ATOM 2537 C CA . ARG A 1 317 ? -15.891 -50.438 -16.719 1 86.62 317 ARG A CA 1
ATOM 2538 C C . ARG A 1 317 ? -16.906 -49.656 -17.516 1 86.62 317 ARG A C 1
ATOM 2540 O O . ARG A 1 317 ? -17.938 -49.219 -16.969 1 86.62 317 ARG A O 1
ATOM 2547 N N . MET A 1 318 ? -16.609 -49.438 -18.734 1 85.06 318 MET A N 1
ATOM 2548 C CA . MET A 1 318 ? -17.453 -48.625 -19.594 1 85.06 318 MET A CA 1
ATOM 2549 C C . MET A 1 318 ? -18.844 -49.219 -19.734 1 85.06 318 MET A C 1
ATOM 2551 O O . MET A 1 318 ? -19.828 -48.5 -19.938 1 85.06 318 MET A O 1
ATOM 2555 N N . GLU A 1 319 ? -18.859 -50.562 -19.578 1 83.31 319 GLU A N 1
ATOM 2556 C CA . GLU A 1 319 ? -20.141 -51.25 -19.688 1 83.31 319 GLU A CA 1
ATOM 2557 C C . GLU A 1 319 ? -21.109 -50.781 -18.594 1 83.31 319 GLU A C 1
ATOM 2559 O O . GLU A 1 319 ? -22.297 -50.594 -18.859 1 83.31 319 GLU A O 1
ATOM 2564 N N . ILE A 1 320 ? -20.531 -50.625 -17.438 1 84.69 320 ILE A N 1
ATOM 2565 C CA . ILE A 1 320 ? -21.359 -50.188 -16.312 1 84.69 320 ILE A CA 1
ATOM 2566 C C . ILE A 1 320 ? -21.734 -48.719 -16.484 1 84.69 320 ILE A C 1
ATOM 2568 O O . ILE A 1 320 ? -22.859 -48.344 -16.203 1 84.69 320 ILE A O 1
ATOM 2572 N N . LEU A 1 321 ? -20.859 -47.906 -16.984 1 88.25 321 LEU A N 1
ATOM 2573 C CA . LEU A 1 321 ? -21.047 -46.469 -17.078 1 88.25 321 LEU A CA 1
ATOM 2574 C C . LEU A 1 321 ? -22.031 -46.125 -18.188 1 88.25 321 LEU A C 1
ATOM 2576 O O . LEU A 1 321 ? -22.656 -45.062 -18.172 1 88.25 321 LEU A O 1
ATOM 2580 N N . GLU A 1 322 ? -22.109 -47.094 -19.172 1 83.44 322 GLU A N 1
ATOM 2581 C CA . GLU A 1 322 ? -23.016 -46.844 -20.297 1 83.44 322 GLU A CA 1
ATOM 2582 C C . GLU A 1 322 ? -24.438 -47.312 -19.984 1 83.44 322 GLU A C 1
ATOM 2584 O O . GLU A 1 322 ? -25.375 -47.031 -20.719 1 83.44 322 GLU A O 1
ATOM 2589 N N . SER A 1 323 ? -24.578 -48.094 -18.875 1 85 323 SER A N 1
ATOM 2590 C CA . SER A 1 323 ? -25.922 -48.469 -18.469 1 85 323 SER A CA 1
ATOM 2591 C C . SER A 1 323 ? -26.734 -47.25 -18.062 1 85 323 SER A C 1
ATOM 2593 O O . SER A 1 323 ? -26.25 -46.406 -17.312 1 85 323 SER A O 1
ATOM 2595 N N . PRO A 1 324 ? -27.891 -47.125 -18.578 1 81.06 324 PRO A N 1
ATOM 2596 C CA . PRO A 1 324 ? -28.672 -45.875 -18.422 1 81.06 324 PRO A CA 1
ATOM 2597 C C . PRO A 1 324 ? -28.891 -45.5 -16.953 1 81.06 324 PRO A C 1
ATOM 2599 O O . PRO A 1 324 ? -28.719 -44.344 -16.578 1 81.06 324 PRO A O 1
ATOM 2602 N N . PRO A 1 325 ? -29.219 -46.531 -16.062 1 84.31 325 PRO A N 1
ATOM 2603 C CA . PRO A 1 325 ? -29.422 -46.062 -14.688 1 84.31 325 PRO A CA 1
ATOM 2604 C C . PRO A 1 325 ? -28.156 -45.531 -14.039 1 84.31 325 PRO A C 1
ATOM 2606 O O . PRO A 1 325 ? -28.219 -44.531 -13.297 1 84.31 325 PRO A O 1
ATOM 2609 N N . ILE A 1 326 ? -27.062 -46.062 -14.305 1 90.12 326 ILE A N 1
ATOM 2610 C CA . ILE A 1 326 ? -25.812 -45.719 -13.625 1 90.12 326 ILE A CA 1
ATOM 2611 C C . ILE A 1 326 ? -25.203 -44.469 -14.273 1 90.12 326 ILE A C 1
ATOM 2613 O O . ILE A 1 326 ? -24.547 -43.656 -13.602 1 90.12 326 ILE A O 1
ATOM 2617 N N . ARG A 1 327 ? -25.453 -44.219 -15.539 1 91.12 327 ARG A N 1
ATOM 2618 C CA . ARG A 1 327 ? -24.875 -43.125 -16.281 1 91.12 327 ARG A CA 1
ATOM 2619 C C . ARG A 1 327 ? -25.25 -41.781 -15.641 1 91.12 327 ARG A C 1
ATOM 2621 O O . ARG A 1 327 ? -24.406 -40.906 -15.508 1 91.12 327 ARG A O 1
ATOM 2628 N N . ASN A 1 328 ? -26.438 -41.656 -15.289 1 91.31 328 ASN A N 1
ATOM 2629 C CA . ASN A 1 328 ? -26.891 -40.438 -14.664 1 91.31 328 ASN A CA 1
ATOM 2630 C C . ASN A 1 328 ? -26.203 -40.188 -13.328 1 91.31 328 ASN A C 1
ATOM 2632 O O . ASN A 1 328 ? -25.844 -39.062 -13.008 1 91.31 328 ASN A O 1
ATOM 2636 N N . TYR A 1 329 ? -26.109 -41.25 -12.555 1 93.38 329 TYR A N 1
ATOM 2637 C CA . TYR A 1 329 ? -25.406 -41.125 -11.281 1 93.38 329 TYR A CA 1
ATOM 2638 C C . TYR A 1 329 ? -23.938 -40.781 -11.5 1 93.38 329 TYR A C 1
ATOM 2640 O O . TYR A 1 329 ? -23.375 -39.938 -10.781 1 93.38 329 TYR A O 1
ATOM 2648 N N . ALA A 1 330 ? -23.406 -41.406 -12.484 1 93.94 330 ALA A N 1
ATOM 2649 C CA . ALA A 1 330 ? -22 -41.188 -12.797 1 93.94 330 ALA A CA 1
ATOM 2650 C C . ALA A 1 330 ? -21.766 -39.719 -13.203 1 93.94 330 ALA A C 1
ATOM 2652 O O . ALA A 1 330 ? -20.781 -39.094 -12.805 1 93.94 330 ALA A O 1
ATOM 2653 N N . GLU A 1 331 ? -22.578 -39.188 -13.961 1 93.06 331 GLU A N 1
ATOM 2654 C CA . GLU A 1 331 ? -22.469 -37.812 -14.398 1 93.06 331 GLU A CA 1
ATOM 2655 C C . GLU A 1 331 ? -22.594 -36.844 -13.219 1 93.06 331 GLU A C 1
ATOM 2657 O O . GLU A 1 331 ? -21.922 -35.812 -13.172 1 93.06 331 GLU A O 1
ATOM 2662 N N . THR A 1 332 ? -23.469 -37.188 -12.352 1 91.5 332 THR A N 1
ATOM 2663 C CA . THR A 1 332 ? -23.641 -36.375 -11.156 1 91.5 332 THR A CA 1
ATOM 2664 C C . THR A 1 332 ? -22.375 -36.375 -10.305 1 91.5 332 THR A C 1
ATOM 2666 O O . THR A 1 332 ? -21.969 -35.344 -9.773 1 91.5 332 THR A O 1
ATOM 2669 N N . ILE A 1 333 ? -21.812 -37.5 -10.188 1 93.94 333 ILE A N 1
ATOM 2670 C CA . ILE A 1 333 ? -20.594 -37.625 -9.414 1 93.94 333 ILE A CA 1
ATOM 2671 C C . ILE A 1 333 ? -19.469 -36.812 -10.062 1 93.94 333 ILE A C 1
ATOM 2673 O O . ILE A 1 333 ? -18.734 -36.125 -9.367 1 93.94 333 ILE A O 1
ATOM 2677 N N . VAL A 1 334 ? -19.375 -36.875 -11.336 1 94.31 334 VAL A N 1
ATOM 2678 C CA . VAL A 1 334 ? -18.359 -36.125 -12.062 1 94.31 334 VAL A CA 1
ATOM 2679 C C . VAL A 1 334 ? -18.562 -34.625 -11.852 1 94.31 334 VAL A C 1
ATOM 2681 O O . VAL A 1 334 ? -17.594 -33.906 -11.656 1 94.31 334 VAL A O 1
ATOM 2684 N N . ARG A 1 335 ? -19.719 -34.219 -11.867 1 91.75 335 ARG A N 1
ATOM 2685 C CA . ARG A 1 335 ? -20.016 -32.812 -11.633 1 91.75 335 ARG A CA 1
ATOM 2686 C C . ARG A 1 335 ? -19.594 -32.375 -10.227 1 91.75 335 ARG A C 1
ATOM 2688 O O . ARG A 1 335 ? -19.094 -31.281 -10.023 1 91.75 335 ARG A O 1
ATOM 2695 N N . LYS A 1 336 ? -19.781 -33.219 -9.32 1 91.94 336 LYS A N 1
ATOM 2696 C CA . LYS A 1 336 ? -19.469 -32.906 -7.926 1 91.94 336 LYS A CA 1
ATOM 2697 C C . LYS A 1 336 ? -17.969 -32.844 -7.703 1 91.94 336 LYS A C 1
ATOM 2699 O O . LYS A 1 336 ? -17.5 -32.25 -6.73 1 91.94 336 LYS A O 1
ATOM 2704 N N . CYS A 1 337 ? -17.25 -33.469 -8.602 1 93.88 337 CYS A N 1
ATOM 2705 C CA . CYS A 1 337 ? -15.797 -33.406 -8.508 1 93.88 337 CYS A CA 1
ATOM 2706 C C . CYS A 1 337 ? -15.273 -32.062 -9.055 1 93.88 337 CYS A C 1
ATOM 2708 O O . CYS A 1 337 ? -14.078 -31.781 -8.938 1 93.88 337 CYS A O 1
ATOM 2710 N N . GLY A 1 338 ? -16.078 -31.297 -9.641 1 90.75 338 GLY A N 1
ATOM 2711 C CA . GLY A 1 338 ? -15.797 -29.922 -10 1 90.75 338 GLY A CA 1
ATOM 2712 C C . GLY A 1 338 ? -14.641 -29.781 -10.969 1 90.75 338 GLY A C 1
ATOM 2713 O O . GLY A 1 338 ? -13.914 -28.781 -10.938 1 90.75 338 GLY A O 1
ATOM 2714 N N . GLY A 1 339 ? -14.25 -30.828 -11.68 1 93.25 339 GLY A N 1
ATOM 2715 C CA . GLY A 1 339 ? -13.188 -30.75 -12.672 1 93.25 339 GLY A CA 1
ATOM 2716 C C . GLY A 1 339 ? -11.797 -30.844 -12.078 1 93.25 339 GLY A C 1
ATOM 2717 O O . GLY A 1 339 ? -10.805 -30.656 -12.773 1 93.25 339 GLY A O 1
ATOM 2718 N N . LEU A 1 340 ? -11.664 -31.078 -10.82 1 94.19 340 LEU A N 1
ATOM 2719 C CA . LEU A 1 340 ? -10.367 -31.25 -10.172 1 94.19 340 LEU A CA 1
ATOM 2720 C C . LEU A 1 340 ? -9.797 -32.625 -10.461 1 94.19 340 LEU A C 1
ATOM 2722 O O . LEU A 1 340 ? -10.344 -33.656 -10 1 94.19 340 LEU A O 1
ATOM 2726 N N . PRO A 1 341 ? -8.734 -32.688 -11.18 1 93.62 341 PRO A N 1
ATOM 2727 C CA . PRO A 1 341 ? -8.188 -34 -11.594 1 93.62 341 PRO A CA 1
ATOM 2728 C C . PRO A 1 341 ? -7.934 -34.938 -10.414 1 93.62 341 PRO A C 1
ATOM 2730 O O . PRO A 1 341 ? -8.281 -36.125 -10.477 1 93.62 341 PRO A O 1
ATOM 2733 N N . LEU A 1 342 ? -7.352 -34.469 -9.367 1 92.12 342 LEU A N 1
ATOM 2734 C CA . LEU A 1 342 ? -7.066 -35.312 -8.219 1 92.12 342 LEU A CA 1
ATOM 2735 C C . LEU A 1 342 ? -8.352 -35.906 -7.664 1 92.12 342 LEU A C 1
ATOM 2737 O O . LEU A 1 342 ? -8.375 -37.094 -7.285 1 92.12 342 LEU A O 1
ATOM 2741 N N . ALA A 1 343 ? -9.414 -35.125 -7.547 1 95.19 343 ALA A N 1
ATOM 2742 C CA . ALA A 1 343 ? -10.695 -35.594 -7.062 1 95.19 343 ALA A CA 1
ATOM 2743 C C . ALA A 1 343 ? -11.297 -36.625 -8.031 1 95.19 343 ALA A C 1
ATOM 2745 O O . ALA A 1 343 ? -11.828 -37.656 -7.609 1 95.19 343 ALA A O 1
ATOM 2746 N N . LEU A 1 344 ? -11.195 -36.375 -9.32 1 94.69 344 LEU A N 1
ATOM 2747 C CA . LEU A 1 344 ? -11.719 -37.25 -10.344 1 94.69 344 LEU A CA 1
ATOM 2748 C C . LEU A 1 344 ? -11.023 -38.625 -10.305 1 94.69 344 LEU A C 1
ATOM 2750 O O . LEU A 1 344 ? -11.672 -39.656 -10.414 1 94.69 344 LEU A O 1
ATOM 2754 N N . ILE A 1 345 ? -9.758 -38.625 -10.156 1 93.25 345 ILE A N 1
ATOM 2755 C CA . ILE A 1 345 ? -8.969 -39.844 -10.086 1 93.25 345 ILE A CA 1
ATOM 2756 C C . ILE A 1 345 ? -9.336 -40.625 -8.828 1 93.25 345 ILE A C 1
ATOM 2758 O O . ILE A 1 345 ? -9.57 -41.844 -8.883 1 93.25 345 ILE A O 1
ATOM 2762 N N . THR A 1 346 ? -9.391 -39.906 -7.719 1 94.25 346 THR A N 1
ATOM 2763 C CA . THR A 1 346 ? -9.664 -40.531 -6.43 1 94.25 346 THR A CA 1
ATOM 2764 C C . THR A 1 346 ? -11.062 -41.125 -6.41 1 94.25 346 THR A C 1
ATOM 2766 O O . THR A 1 346 ? -11.234 -42.281 -6.027 1 94.25 346 THR A O 1
ATOM 2769 N N . VAL A 1 347 ? -12.094 -40.375 -6.805 1 95.19 347 VAL A N 1
ATOM 2770 C CA . VAL A 1 347 ? -13.469 -40.844 -6.801 1 95.19 347 VAL A CA 1
ATOM 2771 C C . VAL A 1 347 ? -13.641 -41.938 -7.859 1 95.19 347 VAL A C 1
ATOM 2773 O O . VAL A 1 347 ? -14.375 -42.906 -7.648 1 95.19 347 VAL A O 1
ATOM 2776 N N . GLY A 1 348 ? -13.039 -41.75 -9.016 1 94.56 348 GLY A N 1
ATOM 2777 C CA . GLY A 1 348 ? -13.078 -42.812 -10.031 1 94.56 348 GLY A CA 1
ATOM 2778 C C . GLY A 1 348 ? -12.578 -44.156 -9.531 1 94.56 348 GLY A C 1
ATOM 2779 O O . GLY A 1 348 ? -13.188 -45.188 -9.797 1 94.56 348 GLY A O 1
ATOM 2780 N N . ARG A 1 349 ? -11.531 -44.125 -8.82 1 93.5 349 ARG A N 1
ATOM 2781 C CA . ARG A 1 349 ? -10.977 -45.344 -8.242 1 93.5 349 ARG A CA 1
ATOM 2782 C C . ARG A 1 349 ? -11.914 -45.938 -7.188 1 93.5 349 ARG A C 1
ATOM 2784 O O . ARG A 1 349 ? -12.047 -47.156 -7.07 1 93.5 349 ARG A O 1
ATOM 2791 N N . ALA A 1 350 ? -12.5 -45.031 -6.41 1 94.5 350 ALA A N 1
ATOM 2792 C CA . ALA A 1 350 ? -13.422 -45.469 -5.363 1 94.5 350 ALA A CA 1
ATOM 2793 C C . ALA A 1 350 ? -14.656 -46.125 -5.965 1 94.5 350 ALA A C 1
ATOM 2795 O O . ALA A 1 350 ? -15.219 -47.062 -5.367 1 94.5 350 ALA A O 1
ATOM 2796 N N . MET A 1 351 ? -15.047 -45.75 -7.156 1 94.31 351 MET A N 1
ATOM 2797 C CA . MET A 1 351 ? -16.281 -46.219 -7.762 1 94.31 351 MET A CA 1
ATOM 2798 C C . MET A 1 351 ? -16.016 -47.406 -8.688 1 94.31 351 MET A C 1
ATOM 2800 O O . MET A 1 351 ? -16.938 -48.062 -9.141 1 94.31 351 MET A O 1
ATOM 2804 N N . ALA A 1 352 ? -14.836 -47.719 -8.961 1 92.62 352 ALA A N 1
ATOM 2805 C CA . ALA A 1 352 ? -14.422 -48.688 -9.961 1 92.62 352 ALA A CA 1
ATOM 2806 C C . ALA A 1 352 ? -15.031 -50.062 -9.672 1 92.62 352 ALA A C 1
ATOM 2808 O O . ALA A 1 352 ? -15.391 -50.781 -10.594 1 92.62 352 ALA A O 1
ATOM 2809 N N . ASN A 1 353 ? -15.242 -50.375 -8.383 1 90.31 353 ASN A N 1
ATOM 2810 C CA . ASN A 1 353 ? -15.711 -51.719 -8.055 1 90.31 353 ASN A CA 1
ATOM 2811 C C . ASN A 1 353 ? -17.156 -51.719 -7.578 1 90.31 353 ASN A C 1
ATOM 2813 O O . ASN A 1 353 ? -17.641 -52.719 -7.047 1 90.31 353 ASN A O 1
ATOM 2817 N N . LYS A 1 354 ? -17.781 -50.594 -7.703 1 91.69 354 LYS A N 1
ATOM 2818 C CA . LYS A 1 354 ? -19.188 -50.531 -7.363 1 91.69 354 LYS A CA 1
ATOM 2819 C C . LYS A 1 354 ? -20.062 -51 -8.523 1 91.69 354 LYS A C 1
ATOM 2821 O O . LYS A 1 354 ? -19.906 -50.531 -9.656 1 91.69 354 LYS A O 1
ATOM 2826 N N . GLU A 1 355 ? -21.016 -51.906 -8.25 1 86.94 355 GLU A N 1
ATOM 2827 C CA . GLU A 1 355 ? -21.75 -52.531 -9.336 1 86.94 355 GLU A CA 1
ATOM 2828 C C . GLU A 1 355 ? -23.234 -52.188 -9.281 1 86.94 355 GLU A C 1
ATOM 2830 O O . GLU A 1 355 ? -23.875 -52.031 -10.328 1 86.94 355 GLU A O 1
ATOM 2835 N N . THR A 1 356 ? -23.734 -52 -8.102 1 88.69 356 THR A N 1
ATOM 2836 C CA . THR A 1 356 ? -25.172 -51.844 -7.969 1 88.69 356 THR A CA 1
ATOM 2837 C C . THR A 1 356 ? -25.562 -50.375 -7.984 1 88.69 356 THR A C 1
ATOM 2839 O O . THR A 1 356 ? -24.734 -49.5 -7.672 1 88.69 356 THR A O 1
ATOM 2842 N N . GLU A 1 357 ? -26.734 -50.125 -8.391 1 90.69 357 GLU A N 1
ATOM 2843 C CA . GLU A 1 357 ? -27.281 -48.781 -8.398 1 90.69 357 GLU A CA 1
ATOM 2844 C C . GLU A 1 357 ? -27.297 -48.188 -6.992 1 90.69 357 GLU A C 1
ATOM 2846 O O . GLU A 1 357 ? -27.062 -47 -6.824 1 90.69 357 GLU A O 1
ATOM 2851 N N . GLU A 1 358 ? -27.562 -48.969 -5.996 1 92.12 358 GLU A N 1
ATOM 2852 C CA . GLU A 1 358 ? -27.625 -48.531 -4.609 1 92.12 358 GLU A CA 1
ATOM 2853 C C . GLU A 1 358 ? -26.266 -48 -4.152 1 92.12 358 GLU A C 1
ATOM 2855 O O . GLU A 1 358 ? -26.188 -47 -3.418 1 92.12 358 GLU A O 1
ATOM 2860 N N . GLU A 1 359 ? -25.312 -48.625 -4.609 1 93.31 359 GLU A N 1
ATOM 2861 C CA . GLU A 1 359 ? -23.969 -48.188 -4.23 1 93.31 359 GLU A CA 1
ATOM 2862 C C . GLU A 1 359 ? -23.656 -46.812 -4.82 1 93.31 359 GLU A C 1
ATOM 2864 O O . GLU A 1 359 ? -23.016 -45.969 -4.164 1 93.31 359 GLU A O 1
ATOM 2869 N N . TRP A 1 360 ? -24.047 -46.656 -6.035 1 93.56 360 TRP A N 1
ATOM 2870 C CA . TRP A 1 360 ? -23.828 -45.375 -6.699 1 93.56 360 TRP A CA 1
ATOM 2871 C C . TRP A 1 360 ? -24.656 -44.281 -6.062 1 93.56 360 TRP A C 1
ATOM 2873 O O . TRP A 1 360 ? -24.188 -43.125 -5.887 1 93.56 360 TRP A O 1
ATOM 2883 N N . LYS A 1 361 ? -25.828 -44.594 -5.707 1 92.56 361 LYS A N 1
ATOM 2884 C CA . LYS A 1 361 ? -26.688 -43.625 -4.992 1 92.56 361 LYS A CA 1
ATOM 2885 C C . LYS A 1 361 ? -26.094 -43.25 -3.639 1 92.56 361 LYS A C 1
ATOM 2887 O O . LYS A 1 361 ? -26.141 -42.094 -3.23 1 92.56 361 LYS A O 1
ATOM 2892 N N . TYR A 1 362 ? -25.578 -44.219 -3.037 1 92.69 362 TYR A N 1
ATOM 2893 C CA . TYR A 1 362 ? -24.984 -44 -1.726 1 92.69 362 TYR A CA 1
ATOM 2894 C C . TYR A 1 362 ? -23.766 -43.094 -1.834 1 92.69 362 TYR A C 1
ATOM 2896 O O . TYR A 1 362 ? -23.531 -42.25 -0.97 1 92.69 362 TYR A O 1
ATOM 2904 N N . ALA A 1 363 ? -22.969 -43.312 -2.822 1 93.19 363 ALA A N 1
ATOM 2905 C CA . ALA A 1 363 ? -21.812 -42.438 -3.041 1 93.19 363 ALA A CA 1
ATOM 2906 C C . ALA A 1 363 ? -22.219 -41 -3.207 1 93.19 363 ALA A C 1
ATOM 2908 O O . ALA A 1 363 ? -21.531 -40.094 -2.711 1 93.19 363 ALA A O 1
ATOM 2909 N N . ILE A 1 364 ? -23.234 -40.688 -3.947 1 92.19 364 ILE A N 1
ATOM 2910 C CA . ILE A 1 364 ? -23.734 -39.344 -4.141 1 92.19 364 ILE A CA 1
ATOM 2911 C C . ILE A 1 364 ? -24.203 -38.75 -2.805 1 92.19 364 ILE A C 1
ATOM 2913 O O . ILE A 1 364 ? -23.969 -37.594 -2.514 1 92.19 364 ILE A O 1
ATOM 2917 N N . GLU A 1 365 ? -24.828 -39.562 -2.029 1 88.62 365 GLU A N 1
ATOM 2918 C CA . GLU A 1 365 ? -25.266 -39.156 -0.705 1 88.62 365 GLU A CA 1
ATOM 2919 C C . GLU A 1 365 ? -24.078 -38.781 0.174 1 88.62 365 GLU A C 1
ATOM 2921 O O . GLU A 1 365 ? -24.125 -37.781 0.908 1 88.62 365 GLU A O 1
ATOM 2926 N N . LEU A 1 366 ? -23.125 -39.531 0.058 1 88.94 366 LEU A N 1
ATOM 2927 C CA . LEU A 1 366 ? -21.922 -39.25 0.818 1 88.94 366 LEU A CA 1
ATOM 2928 C C . LEU A 1 366 ? -21.297 -37.938 0.359 1 88.94 366 LEU A C 1
ATOM 2930 O O . LEU A 1 366 ? -20.859 -37.125 1.185 1 88.94 366 LEU A O 1
ATOM 2934 N N . LEU A 1 367 ? -21.25 -37.75 -0.917 1 89.5 367 LEU A N 1
ATOM 2935 C CA . LEU A 1 367 ? -20.625 -36.562 -1.48 1 89.5 367 LEU A CA 1
ATOM 2936 C C . LEU A 1 367 ? -21.422 -35.312 -1.111 1 89.5 367 LEU A C 1
ATOM 2938 O O . LEU A 1 367 ? -20.875 -34.188 -1.073 1 89.5 367 LEU A O 1
ATOM 2942 N N . ASN A 1 368 ? -22.625 -35.5 -0.82 1 83.62 368 ASN A N 1
ATOM 2943 C CA . ASN A 1 368 ? -23.484 -34.375 -0.439 1 83.62 368 ASN A CA 1
ATOM 2944 C C . ASN A 1 368 ? -23.359 -34.062 1.05 1 83.62 368 ASN A C 1
ATOM 2946 O O . ASN A 1 368 ? -23.344 -32.906 1.442 1 83.62 368 ASN A O 1
ATOM 2950 N N . LYS A 1 369 ? -23.219 -35.062 1.868 1 80 369 LYS A N 1
ATOM 2951 C CA . LYS A 1 369 ? -23.312 -34.875 3.312 1 80 369 LYS A CA 1
ATOM 2952 C C . LYS A 1 369 ? -21.922 -34.906 3.955 1 80 369 LYS A C 1
ATOM 2954 O O . LYS A 1 369 ? -21.594 -34.062 4.77 1 80 369 LYS A O 1
ATOM 2959 N N . SER A 1 370 ? -21.203 -35.969 3.561 1 87.06 370 SER A N 1
ATOM 2960 C CA . SER A 1 370 ? -19.875 -36.156 4.141 1 87.06 370 SER A CA 1
ATOM 2961 C C . SER A 1 370 ? -18.875 -36.656 3.102 1 87.06 370 SER A C 1
ATOM 2963 O O . SER A 1 370 ? -18.391 -37.781 3.209 1 87.06 370 SER A O 1
ATOM 2965 N N . PRO A 1 371 ? -18.453 -35.781 2.352 1 89.06 371 PRO A N 1
ATOM 2966 C CA . PRO A 1 371 ? -17.609 -36.219 1.24 1 89.06 371 PRO A CA 1
ATOM 2967 C C . PRO A 1 371 ? -16.297 -36.844 1.709 1 89.06 371 PRO A C 1
ATOM 2969 O O . PRO A 1 371 ? -15.734 -37.688 1.017 1 89.06 371 PRO A O 1
ATOM 2972 N N . SER A 1 372 ? -15.812 -36.531 2.904 1 90.25 372 SER A N 1
ATOM 2973 C CA . SER A 1 372 ? -14.539 -37.031 3.396 1 90.25 372 SER A CA 1
ATOM 2974 C C . SER A 1 372 ? -14.609 -38.531 3.678 1 90.25 372 SER A C 1
ATOM 2976 O O . SER A 1 372 ? -13.57 -39.188 3.756 1 90.25 372 SER A O 1
ATOM 2978 N N . GLU A 1 373 ? -15.781 -39 3.803 1 90.38 373 GLU A N 1
ATOM 2979 C CA . GLU A 1 373 ? -15.961 -40.406 4.152 1 90.38 373 GLU A CA 1
ATOM 2980 C C . GLU A 1 373 ? -15.828 -41.312 2.924 1 90.38 373 GLU A C 1
ATOM 2982 O O . GLU A 1 373 ? -15.656 -42.531 3.051 1 90.38 373 GLU A O 1
ATOM 2987 N N . LEU A 1 374 ? -15.977 -40.719 1.783 1 93 374 LEU A N 1
ATOM 2988 C CA . LEU A 1 374 ? -15.695 -41.5 0.58 1 93 374 LEU A CA 1
ATOM 2989 C C . LEU A 1 374 ? -14.211 -41.844 0.493 1 93 374 LEU A C 1
ATOM 2991 O O . LEU A 1 374 ? -13.359 -41 0.785 1 93 374 LEU A O 1
ATOM 2995 N N . ARG A 1 375 ? -13.977 -42.969 0.108 1 91.38 375 ARG A N 1
ATOM 2996 C CA . ARG A 1 375 ? -12.617 -43.469 0.098 1 91.38 375 ARG A CA 1
ATOM 2997 C C . ARG A 1 375 ? -11.688 -42.562 -0.688 1 91.38 375 ARG A C 1
ATOM 2999 O O . ARG A 1 375 ? -11.953 -42.25 -1.851 1 91.38 375 ARG A O 1
ATOM 3006 N N . GLY A 1 376 ? -10.586 -42.094 -0.046 1 91.62 376 GLY A N 1
ATOM 3007 C CA . GLY A 1 376 ? -9.547 -41.312 -0.712 1 91.62 376 GLY A CA 1
ATOM 3008 C C . GLY A 1 376 ? -9.781 -39.812 -0.639 1 91.62 376 GLY A C 1
ATOM 3009 O O . GLY A 1 376 ? -8.844 -39.031 -0.81 1 91.62 376 GLY A O 1
ATOM 3010 N N . MET A 1 377 ? -10.938 -39.344 -0.393 1 92.69 377 MET A N 1
ATOM 3011 C CA . MET A 1 377 ? -11.281 -37.938 -0.45 1 92.69 377 MET A CA 1
ATOM 3012 C C . MET A 1 377 ? -10.633 -37.188 0.702 1 92.69 377 MET A C 1
ATOM 3014 O O . MET A 1 377 ? -10.352 -35.969 0.582 1 92.69 377 MET A O 1
ATOM 3018 N N . GLU A 1 378 ? -10.359 -37.812 1.763 1 91.38 378 GLU A N 1
ATOM 3019 C CA . GLU A 1 378 ? -9.672 -37.156 2.871 1 91.38 378 GLU A CA 1
ATOM 3020 C C . GLU A 1 378 ? -8.273 -36.688 2.461 1 91.38 378 GLU A C 1
ATOM 3022 O O . GLU A 1 378 ? -7.793 -35.656 2.92 1 91.38 378 GLU A O 1
ATOM 3027 N N . ASP A 1 379 ? -7.668 -37.5 1.666 1 90.75 379 ASP A N 1
ATOM 3028 C CA . ASP A 1 379 ? -6.344 -37.156 1.167 1 90.75 379 ASP A CA 1
ATOM 3029 C C . ASP A 1 379 ? -6.418 -35.906 0.275 1 90.75 379 ASP A C 1
ATOM 3031 O O . ASP A 1 379 ? -5.523 -35.062 0.303 1 90.75 379 ASP A O 1
ATOM 3035 N N . VAL A 1 380 ? -7.434 -35.844 -0.5 1 93.25 380 VAL A N 1
ATOM 3036 C CA . VAL A 1 380 ? -7.648 -34.688 -1.349 1 93.25 380 VAL A CA 1
ATOM 3037 C C . VAL A 1 380 ? -7.801 -33.438 -0.483 1 93.25 380 VAL A C 1
ATOM 3039 O O . VAL A 1 380 ? -7.191 -32.406 -0.762 1 93.25 380 VAL A O 1
ATOM 3042 N N . PHE A 1 381 ? -8.555 -33.594 0.621 1 94.56 381 PHE A N 1
ATOM 3043 C CA . PHE A 1 381 ? -8.805 -32.438 1.506 1 94.56 381 PHE A CA 1
ATOM 3044 C C . PHE A 1 381 ? -7.543 -32.062 2.262 1 94.56 381 PHE A C 1
ATOM 3046 O O . PHE A 1 381 ? -7.309 -30.875 2.516 1 94.56 381 PHE A O 1
ATOM 3053 N N . THR A 1 382 ? -6.719 -33 2.543 1 91.69 382 THR A N 1
ATOM 3054 C CA . THR A 1 382 ? -5.469 -32.719 3.23 1 91.69 382 THR A CA 1
ATOM 3055 C C . THR A 1 382 ? -4.543 -31.875 2.346 1 91.69 382 THR A C 1
ATOM 3057 O O . THR A 1 382 ? -3.848 -30.984 2.834 1 91.69 382 THR A O 1
ATOM 3060 N N . LEU A 1 383 ? -4.57 -32.219 1.132 1 90.75 383 LEU A N 1
ATOM 3061 C CA . LEU A 1 383 ? -3.758 -31.453 0.193 1 90.75 383 LEU A CA 1
ATOM 3062 C C . LEU A 1 383 ? -4.273 -30.016 0.073 1 90.75 383 LEU A C 1
ATOM 3064 O O . LEU A 1 383 ? -3.482 -29.078 -0.029 1 90.75 383 LEU A O 1
ATOM 3068 N N . LEU A 1 384 ? -5.582 -29.828 0.058 1 93.44 384 LEU A N 1
ATOM 3069 C CA . LEU A 1 384 ? -6.184 -28.5 -0.056 1 93.44 384 LEU A CA 1
ATOM 3070 C C . LEU A 1 384 ? -5.984 -27.703 1.227 1 93.44 384 LEU A C 1
ATOM 3072 O O . LEU A 1 384 ? -5.945 -26.469 1.194 1 93.44 384 LEU A O 1
ATOM 3076 N N . ARG A 1 385 ? -5.84 -28.422 2.299 1 94 385 ARG A N 1
ATOM 3077 C CA . ARG A 1 385 ? -5.691 -27.781 3.605 1 94 385 ARG A CA 1
ATOM 3078 C C . ARG A 1 385 ? -4.422 -26.938 3.66 1 94 385 ARG A C 1
ATOM 3080 O O . ARG A 1 385 ? -4.383 -25.906 4.34 1 94 385 ARG A O 1
ATOM 3087 N N . PHE A 1 386 ? -3.406 -27.297 2.9 1 91.88 386 PHE A N 1
ATOM 3088 C CA . PHE A 1 386 ? -2.168 -26.516 2.877 1 91.88 386 PHE A CA 1
ATOM 3089 C C . PHE A 1 386 ? -2.422 -25.094 2.396 1 91.88 386 PHE A C 1
ATOM 3091 O O . PHE A 1 386 ? -1.864 -24.141 2.943 1 91.88 386 PHE A O 1
ATOM 3098 N N . SER A 1 387 ? -3.236 -24.938 1.382 1 93.56 387 SER A N 1
ATOM 3099 C CA . SER A 1 387 ? -3.57 -23.625 0.859 1 93.56 387 SER A CA 1
ATOM 3100 C C . SER A 1 387 ? -4.359 -22.812 1.879 1 93.56 387 SER A C 1
ATOM 3102 O O . SER A 1 387 ? -4.152 -21.594 2.016 1 93.56 387 SER A O 1
ATOM 3104 N N . TYR A 1 388 ? -5.262 -23.484 2.609 1 95.12 388 TYR A N 1
ATOM 3105 C CA . TYR A 1 388 ? -6.07 -22.859 3.643 1 95.12 388 TYR A CA 1
ATOM 3106 C C . TYR A 1 388 ? -5.195 -22.359 4.793 1 95.12 388 TYR A C 1
ATOM 3108 O O . TYR A 1 388 ? -5.344 -21.234 5.254 1 95.12 388 TYR A O 1
ATOM 3116 N N . ASP A 1 389 ? -4.285 -23.172 5.188 1 92.81 389 ASP A N 1
ATOM 3117 C CA . ASP A 1 389 ? -3.418 -22.828 6.312 1 92.81 389 ASP A CA 1
ATOM 3118 C C . ASP A 1 389 ? -2.455 -21.703 5.949 1 92.81 389 ASP A C 1
ATOM 3120 O O . ASP A 1 389 ? -1.957 -21 6.832 1 92.81 389 ASP A O 1
ATOM 3124 N N . ASN A 1 390 ? -2.227 -21.562 4.691 1 91.88 390 ASN A N 1
ATOM 3125 C CA . ASN A 1 390 ? -1.264 -20.562 4.246 1 91.88 390 ASN A CA 1
ATOM 3126 C C . ASN A 1 390 ? -1.919 -19.188 4.062 1 91.88 390 ASN A C 1
ATOM 3128 O O . ASN A 1 390 ? -1.252 -18.219 3.693 1 91.88 390 ASN A O 1
ATOM 3132 N N . LEU A 1 391 ? -3.244 -19.078 4.312 1 92.75 391 LEU A N 1
ATOM 3133 C CA . LEU A 1 391 ? -3.906 -17.781 4.227 1 92.75 391 LEU A CA 1
ATOM 3134 C C . LEU A 1 391 ? -3.375 -16.828 5.293 1 92.75 391 LEU A C 1
ATOM 3136 O O . LEU A 1 391 ? -2.986 -17.266 6.383 1 92.75 391 LEU A O 1
ATOM 3140 N N . GLU A 1 392 ? -3.268 -15.578 4.984 1 83.69 392 GLU A N 1
ATOM 3141 C CA . GLU A 1 392 ? -2.549 -14.562 5.746 1 83.69 392 GLU A CA 1
ATOM 3142 C C . GLU A 1 392 ? -3.186 -14.352 7.117 1 83.69 392 GLU A C 1
ATOM 3144 O O . GLU A 1 392 ? -2.482 -14.133 8.102 1 83.69 392 GLU A O 1
ATOM 3149 N N . ASN A 1 393 ? -4.527 -14.305 7.223 1 87.56 393 ASN A N 1
ATOM 3150 C CA . ASN A 1 393 ? -5.156 -13.961 8.492 1 87.56 393 ASN A CA 1
ATOM 3151 C C . ASN A 1 393 ? -6.363 -14.852 8.781 1 87.56 393 ASN A C 1
ATOM 3153 O O . ASN A 1 393 ? -6.875 -15.516 7.879 1 87.56 393 ASN A O 1
ATOM 3157 N N . GLU A 1 394 ? -6.719 -14.891 9.992 1 91.31 394 GLU A N 1
ATOM 3158 C CA . GLU A 1 394 ? -7.828 -15.727 10.453 1 91.31 394 GLU A CA 1
ATOM 3159 C C . GLU A 1 394 ? -9.164 -15.203 9.922 1 91.31 394 GLU A C 1
ATOM 3161 O O . GLU A 1 394 ? -10.078 -15.992 9.664 1 91.31 394 GLU A O 1
ATOM 3166 N N . THR A 1 395 ? -9.242 -13.961 9.758 1 92.44 395 THR A N 1
ATOM 3167 C CA . THR A 1 395 ? -10.461 -13.367 9.219 1 92.44 395 THR A CA 1
ATOM 3168 C C . THR A 1 395 ? -10.742 -13.898 7.812 1 92.44 395 THR A C 1
ATOM 3170 O O . THR A 1 395 ? -11.875 -14.273 7.504 1 92.44 395 THR A O 1
ATOM 3173 N N . THR A 1 396 ? -9.75 -13.977 6.984 1 94.38 396 THR A N 1
ATOM 3174 C CA . THR A 1 396 ? -9.906 -14.484 5.625 1 94.38 396 THR A CA 1
ATOM 3175 C C . THR A 1 396 ? -10.305 -15.953 5.637 1 94.38 396 THR A C 1
ATOM 3177 O O . THR A 1 396 ? -11.094 -16.406 4.797 1 94.38 396 THR A O 1
ATOM 3180 N N . LYS A 1 397 ? -9.789 -16.734 6.578 1 95.38 397 LYS A N 1
ATOM 3181 C CA . LYS A 1 397 ? -10.141 -18.141 6.719 1 95.38 397 LYS A CA 1
ATOM 3182 C C . LYS A 1 397 ? -11.625 -18.312 7.031 1 95.38 397 LYS A C 1
ATOM 3184 O O . LYS A 1 397 ? -12.305 -19.141 6.418 1 95.38 397 LYS A O 1
ATOM 3189 N N . THR A 1 398 ? -12.062 -17.469 7.926 1 95.81 398 THR A N 1
ATOM 3190 C CA . THR A 1 398 ? -13.469 -17.531 8.312 1 95.81 398 THR A CA 1
ATOM 3191 C C . THR A 1 398 ? -14.367 -17.094 7.156 1 95.81 398 THR A C 1
ATOM 3193 O O . THR A 1 398 ? -15.453 -17.641 6.969 1 95.81 398 THR A O 1
ATOM 3196 N N . CYS A 1 399 ? -13.93 -16.109 6.43 1 96.69 399 CYS A N 1
ATOM 3197 C CA . CYS A 1 399 ? -14.695 -15.656 5.273 1 96.69 399 CYS A CA 1
ATOM 3198 C C . CYS A 1 399 ? -14.844 -16.766 4.238 1 96.69 399 CYS A C 1
ATOM 3200 O O . CYS A 1 399 ? -15.914 -16.922 3.648 1 96.69 399 CYS A O 1
ATOM 3202 N N . LEU A 1 400 ? -13.75 -17.516 4.02 1 97.25 400 LEU A N 1
ATOM 3203 C CA . LEU A 1 400 ? -13.812 -18.625 3.076 1 97.25 400 LEU A CA 1
ATOM 3204 C C . LEU A 1 400 ? -14.859 -19.656 3.506 1 97.25 400 LEU A C 1
ATOM 3206 O O . LEU A 1 400 ? -15.648 -20.125 2.686 1 97.25 400 LEU A O 1
ATOM 3210 N N . LEU A 1 401 ? -14.836 -20.016 4.785 1 96.31 401 LEU A N 1
ATOM 3211 C CA . LEU A 1 401 ? -15.766 -21.016 5.301 1 96.31 401 LEU A CA 1
ATOM 3212 C C . LEU A 1 401 ? -17.203 -20.531 5.176 1 96.31 401 LEU A C 1
ATOM 3214 O O . LEU A 1 401 ? -18.109 -21.328 4.922 1 96.31 401 LEU A O 1
ATOM 3218 N N . TYR A 1 402 ? -17.422 -19.25 5.324 1 97.06 402 TYR A N 1
ATOM 3219 C CA . TYR A 1 402 ? -18.75 -18.656 5.238 1 97.06 402 TYR A CA 1
ATOM 3220 C C . TYR A 1 402 ? -19.328 -18.828 3.838 1 97.06 402 TYR A C 1
ATOM 3222 O O . TYR A 1 402 ? -20.547 -18.969 3.676 1 97.06 402 TYR A O 1
ATOM 3230 N N . CYS A 1 403 ? -18.516 -18.828 2.791 1 96.44 403 CYS A N 1
ATOM 3231 C CA . CYS A 1 403 ? -18.953 -18.953 1.409 1 96.44 403 CYS A CA 1
ATOM 3232 C C . CYS A 1 403 ? -19.578 -20.312 1.164 1 96.44 403 CYS A C 1
ATOM 3234 O O . CYS A 1 403 ? -20.359 -20.484 0.224 1 96.44 403 CYS A O 1
ATOM 3236 N N . ALA A 1 404 ? -19.266 -21.281 2.02 1 94.88 404 ALA A N 1
ATOM 3237 C CA . ALA A 1 404 ? -19.781 -22.625 1.846 1 94.88 404 ALA A CA 1
ATOM 3238 C C . ALA A 1 404 ? -21.25 -22.719 2.213 1 94.88 404 ALA A C 1
ATOM 3240 O O . ALA A 1 404 ? -21.922 -23.703 1.919 1 94.88 404 ALA A O 1
ATOM 3241 N N . LEU A 1 405 ? -21.797 -21.625 2.768 1 95.88 405 LEU A N 1
ATOM 3242 C CA . LEU A 1 405 ? -23.203 -21.594 3.146 1 95.88 405 LEU A CA 1
ATOM 3243 C C . LEU A 1 405 ? -24.094 -21.531 1.913 1 95.88 405 LEU A C 1
ATOM 3245 O O . LEU A 1 405 ? -25.297 -21.812 1.998 1 95.88 405 LEU A O 1
ATOM 3249 N N . PHE A 1 406 ? -23.547 -21.203 0.818 1 95.88 406 PHE A N 1
ATOM 3250 C CA . PHE A 1 406 ? -24.312 -21.062 -0.418 1 95.88 406 PHE A CA 1
ATOM 3251 C C . PHE A 1 406 ? -24.312 -22.375 -1.2 1 95.88 406 PHE A C 1
ATOM 3253 O O . PHE A 1 406 ? -23.469 -23.234 -0.972 1 95.88 406 PHE A O 1
ATOM 3260 N N . PRO A 1 407 ? -25.234 -22.531 -2.051 1 93.12 407 PRO A N 1
ATOM 3261 C CA . PRO A 1 407 ? -25.344 -23.797 -2.781 1 93.12 407 PRO A CA 1
ATOM 3262 C C . PRO A 1 407 ? -24.188 -24.016 -3.748 1 93.12 407 PRO A C 1
ATOM 3264 O O . PRO A 1 407 ? -23.344 -23.141 -3.918 1 93.12 407 PRO A O 1
ATOM 3267 N N . GLU A 1 408 ? -24.219 -25.266 -4.238 1 90.19 408 GLU A N 1
ATOM 3268 C CA . GLU A 1 408 ? -23.188 -25.656 -5.203 1 90.19 408 GLU A CA 1
ATOM 3269 C C . GLU A 1 408 ? -23.281 -24.828 -6.48 1 90.19 408 GLU A C 1
ATOM 3271 O O . GLU A 1 408 ? -24.375 -24.547 -6.961 1 90.19 408 GLU A O 1
ATOM 3276 N N . SER A 1 409 ? -22.094 -24.406 -6.977 1 86.75 409 SER A N 1
ATOM 3277 C CA . SER A 1 409 ? -21.953 -23.688 -8.234 1 86.75 409 SER A CA 1
ATOM 3278 C C . SER A 1 409 ? -22.812 -22.422 -8.25 1 86.75 409 SER A C 1
ATOM 3280 O O . SER A 1 409 ? -23.406 -22.078 -9.266 1 86.75 409 SER A O 1
ATOM 3282 N N . TYR A 1 410 ? -23 -21.891 -7.113 1 91.44 410 TYR A N 1
ATOM 3283 C CA . TYR A 1 410 ? -23.812 -20.703 -6.949 1 91.44 410 TYR A CA 1
ATOM 3284 C C . TYR A 1 410 ? -22.953 -19.438 -7.074 1 91.44 410 TYR A C 1
ATOM 3286 O O . TYR A 1 410 ? -21.875 -19.344 -6.48 1 91.44 410 TYR A O 1
ATOM 3294 N N . SER A 1 411 ? -23.422 -18.516 -7.902 1 94.44 411 SER A N 1
ATOM 3295 C CA . SER A 1 411 ? -22.75 -17.219 -8.008 1 94.44 411 SER A CA 1
ATOM 3296 C C . SER A 1 411 ? -23.234 -16.266 -6.918 1 94.44 411 SER A C 1
ATOM 3298 O O . SER A 1 411 ? -24.391 -15.852 -6.91 1 94.44 411 SER A O 1
ATOM 3300 N N . ILE A 1 412 ? -22.391 -15.93 -6.051 1 95.44 412 ILE A N 1
ATOM 3301 C CA . ILE A 1 412 ? -22.719 -15.078 -4.91 1 95.44 412 ILE A CA 1
ATOM 3302 C C . ILE A 1 412 ? -22.344 -13.633 -5.223 1 95.44 412 ILE A C 1
ATOM 3304 O O . ILE A 1 412 ? -21.234 -13.352 -5.652 1 95.44 412 ILE A O 1
ATOM 3308 N N . GLU A 1 413 ? -23.234 -12.688 -4.992 1 94.81 413 GLU A N 1
ATOM 3309 C CA . GLU A 1 413 ? -22.906 -11.273 -5.133 1 94.81 413 GLU A CA 1
ATOM 3310 C C . GLU A 1 413 ? -21.891 -10.844 -4.086 1 94.81 413 GLU A C 1
ATOM 3312 O O . GLU A 1 413 ? -22.094 -11.055 -2.887 1 94.81 413 GLU A O 1
ATOM 3317 N N . LYS A 1 414 ? -20.828 -10.211 -4.488 1 95.31 414 LYS A N 1
ATOM 3318 C CA . LYS A 1 414 ? -19.766 -9.805 -3.578 1 95.31 414 LYS A CA 1
ATOM 3319 C C . LYS A 1 414 ? -20.297 -8.883 -2.482 1 95.31 414 LYS A C 1
ATOM 3321 O O . LYS A 1 414 ? -19.938 -9.039 -1.312 1 95.31 414 LYS A O 1
ATOM 3326 N N . GLU A 1 415 ? -21.094 -7.922 -2.881 1 92.56 415 GLU A N 1
ATOM 3327 C CA . GLU A 1 415 ? -21.625 -6.941 -1.932 1 92.56 415 GLU A CA 1
ATOM 3328 C C . GLU A 1 415 ? -22.422 -7.621 -0.831 1 92.56 415 GLU A C 1
ATOM 3330 O O . GLU A 1 415 ? -22.312 -7.27 0.344 1 92.56 415 GLU A O 1
ATOM 3335 N N . GLN A 1 416 ? -23.266 -8.594 -1.184 1 94.19 416 GLN A N 1
ATOM 3336 C CA . GLN A 1 416 ? -24.062 -9.344 -0.22 1 94.19 416 GLN A CA 1
ATOM 3337 C C . GLN A 1 416 ? -23.172 -10.102 0.758 1 94.19 416 GLN A C 1
ATOM 3339 O O . GLN A 1 416 ? -23.406 -10.086 1.967 1 94.19 416 GLN A O 1
ATOM 3344 N N . LEU A 1 417 ? -22.234 -10.734 0.203 1 95.81 417 LEU A N 1
ATOM 3345 C CA . LEU A 1 417 ? -21.312 -11.523 1.016 1 95.81 417 LEU A CA 1
ATOM 3346 C C . LEU A 1 417 ? -20.609 -10.641 2.033 1 95.81 417 LEU A C 1
ATOM 3348 O O . LEU A 1 417 ? -20.516 -10.992 3.211 1 95.81 417 LEU A O 1
ATOM 3352 N N . VAL A 1 418 ? -20.125 -9.5 1.591 1 94.5 418 VAL A N 1
ATOM 3353 C CA . VAL A 1 418 ? -19.391 -8.57 2.447 1 94.5 418 VAL A CA 1
ATOM 3354 C C . VAL A 1 418 ? -20.312 -8.047 3.549 1 94.5 418 VAL A C 1
ATOM 3356 O O . VAL A 1 418 ? -19.891 -7.914 4.699 1 94.5 418 VAL A O 1
ATOM 3359 N N . GLU A 1 419 ? -21.547 -7.785 3.23 1 93.94 419 GLU A N 1
ATOM 3360 C CA . GLU A 1 419 ? -22.5 -7.305 4.227 1 93.94 419 GLU A CA 1
ATOM 3361 C C . GLU A 1 419 ? -22.734 -8.359 5.309 1 93.94 419 GLU A C 1
ATOM 3363 O O . GLU A 1 419 ? -22.859 -8.023 6.488 1 93.94 419 GLU A O 1
ATOM 3368 N N . TYR A 1 420 ? -22.828 -9.602 4.867 1 96.38 420 TYR A N 1
ATOM 3369 C CA . TYR A 1 420 ? -23 -10.672 5.84 1 96.38 420 TYR A CA 1
ATOM 3370 C C . TYR A 1 420 ? -21.797 -10.758 6.773 1 96.38 420 TYR A C 1
ATOM 3372 O O . TYR A 1 420 ? -21.953 -10.938 7.984 1 96.38 420 TYR A O 1
ATOM 3380 N N . TRP A 1 421 ? -20.625 -10.656 6.18 1 95.88 421 TRP A N 1
ATOM 3381 C CA . TRP A 1 421 ? -19.406 -10.742 6.973 1 95.88 421 TRP A CA 1
ATOM 3382 C C . TRP A 1 421 ? -19.344 -9.617 8 1 95.88 421 TRP A C 1
ATOM 3384 O O . TRP A 1 421 ? -18.859 -9.812 9.117 1 95.88 421 TRP A O 1
ATOM 3394 N N . ILE A 1 422 ? -19.719 -8.391 7.566 1 92.56 422 ILE A N 1
ATOM 3395 C CA . ILE A 1 422 ? -19.766 -7.258 8.484 1 92.56 422 ILE A CA 1
ATOM 3396 C C . ILE A 1 422 ? -20.766 -7.539 9.602 1 92.56 422 ILE A C 1
ATOM 3398 O O . ILE A 1 422 ? -20.484 -7.285 10.773 1 92.56 422 ILE A O 1
ATOM 3402 N N . GLY A 1 423 ? -21.938 -8.109 9.266 1 93.62 423 GLY A N 1
ATOM 3403 C CA . GLY A 1 423 ? -22.953 -8.461 10.25 1 93.62 423 GLY A CA 1
ATOM 3404 C C . GLY A 1 423 ? -22.469 -9.492 11.25 1 93.62 423 GLY A C 1
ATOM 3405 O O . GLY A 1 423 ? -22.812 -9.422 12.438 1 93.62 423 GLY A O 1
ATOM 3406 N N . GLU A 1 424 ? -21.688 -10.484 10.789 1 94.56 424 GLU A N 1
ATOM 3407 C CA . GLU A 1 424 ? -21.172 -11.547 11.648 1 94.56 424 GLU A CA 1
ATOM 3408 C C . GLU A 1 424 ? -20.078 -11.016 12.57 1 94.56 424 GLU A C 1
ATOM 3410 O O . GLU A 1 424 ? -19.734 -11.648 13.57 1 94.56 424 GLU A O 1
ATOM 3415 N N . GLY A 1 425 ? -19.516 -9.836 12.148 1 90.5 425 GLY A N 1
ATOM 3416 C CA . GLY A 1 425 ? -18.484 -9.234 12.977 1 90.5 425 GLY A CA 1
ATOM 3417 C C . GLY A 1 425 ? -17.078 -9.68 12.594 1 90.5 425 GLY A C 1
ATOM 3418 O O . GLY A 1 425 ? -16.141 -9.531 13.383 1 90.5 425 GLY A O 1
ATOM 3419 N N . PHE A 1 426 ? -16.984 -10.289 11.336 1 90.06 426 PHE A N 1
ATOM 3420 C CA . PHE A 1 426 ? -15.648 -10.703 10.883 1 90.06 426 PHE A CA 1
ATOM 3421 C C . PHE A 1 426 ? -14.766 -9.492 10.625 1 90.06 426 PHE A C 1
ATOM 3423 O O . PHE A 1 426 ? -13.547 -9.555 10.805 1 90.06 426 PHE A O 1
ATOM 3430 N N . LEU A 1 427 ? -15.367 -8.477 10.102 1 87.06 427 LEU A N 1
ATOM 3431 C CA . LEU A 1 427 ? -14.625 -7.344 9.547 1 87.06 427 LEU A CA 1
ATOM 3432 C C . LEU A 1 427 ? -14.672 -6.148 10.492 1 87.06 427 LEU A C 1
ATOM 3434 O O . LEU A 1 427 ? -14.359 -5.023 10.094 1 87.06 427 LEU A O 1
ATOM 3438 N N . ASP A 1 428 ? -14.719 -6.328 11.891 1 66.31 428 ASP A N 1
ATOM 3439 C CA . ASP A 1 428 ? -14.945 -5.293 12.898 1 66.31 428 ASP A CA 1
ATOM 3440 C C . ASP A 1 428 ? -13.914 -4.176 12.773 1 66.31 428 ASP A C 1
ATOM 3442 O O . ASP A 1 428 ? -12.711 -4.422 12.883 1 66.31 428 ASP A O 1
ATOM 3446 N N . SER A 1 429 ? -13.641 -3.553 11.727 1 53.75 429 SER A N 1
ATOM 3447 C CA . SER A 1 429 ? -12.75 -2.412 11.906 1 53.75 429 SER A CA 1
ATOM 3448 C C . SER A 1 429 ? -13.461 -1.256 12.594 1 53.75 429 SER A C 1
ATOM 3450 O O . SER A 1 429 ? -14.656 -1.034 12.375 1 53.75 429 SER A O 1
ATOM 3452 N N . SER A 1 430 ? -13.25 -1.101 13.883 1 46.16 430 SER A N 1
ATOM 3453 C CA . SER A 1 430 ? -13.688 0.148 14.508 1 46.16 430 SER A CA 1
ATOM 3454 C C . SER A 1 430 ? -13.961 1.219 13.453 1 46.16 430 SER A C 1
ATOM 3456 O O . SER A 1 430 ? -14.516 2.275 13.766 1 46.16 430 SER A O 1
ATOM 3458 N N . TYR A 1 431 ? -13.117 1.308 12.398 1 45.47 431 TYR A N 1
ATOM 3459 C CA . TYR A 1 431 ? -13.234 2.516 11.594 1 45.47 431 TYR A CA 1
ATOM 3460 C C . TYR A 1 431 ? -14.242 2.318 10.469 1 45.47 431 TYR A C 1
ATOM 3462 O O . TYR A 1 431 ? -14.312 1.242 9.867 1 45.47 431 TYR A O 1
ATOM 3470 N N . ASP A 1 432 ? -15.453 2.947 10.398 1 49.94 432 ASP A N 1
ATOM 3471 C CA . ASP A 1 432 ? -16.594 3.033 9.484 1 49.94 432 ASP A CA 1
ATOM 3472 C C . ASP A 1 432 ? -16.25 2.438 8.125 1 49.94 432 ASP A C 1
ATOM 3474 O O . ASP A 1 432 ? -16.391 1.23 7.91 1 49.94 432 ASP A O 1
ATOM 3478 N N . SER A 1 433 ? -16.031 3.367 7.07 1 53.03 433 SER A N 1
ATOM 3479 C CA . SER A 1 433 ? -15.922 3.102 5.641 1 53.03 433 SER A CA 1
ATOM 3480 C C . SER A 1 433 ? -14.898 2.008 5.359 1 53.03 433 SER A C 1
ATOM 3482 O O . SER A 1 433 ? -14.938 1.368 4.309 1 53.03 433 SER A O 1
ATOM 3484 N N . ASN A 1 434 ? -14.359 1.335 6.402 1 73.88 434 ASN A N 1
ATOM 3485 C CA . ASN A 1 434 ? -13.133 0.552 6.285 1 73.88 434 ASN A CA 1
ATOM 3486 C C . ASN A 1 434 ? -13.422 -0.945 6.25 1 73.88 434 ASN A C 1
ATOM 3488 O O . ASN A 1 434 ? -12.703 -1.709 5.609 1 73.88 434 ASN A O 1
ATOM 3492 N N . ALA A 1 435 ? -14.766 -1.236 6.66 1 84.44 435 ALA A N 1
ATOM 3493 C CA . ALA A 1 435 ? -15.039 -2.668 6.75 1 84.44 435 ALA A CA 1
ATOM 3494 C C . ALA A 1 435 ? -15.375 -3.246 5.379 1 84.44 435 ALA A C 1
ATOM 3496 O O . ALA A 1 435 ? -14.992 -4.375 5.062 1 84.44 435 ALA A O 1
ATOM 3497 N N . HIS A 1 436 ? -16.109 -2.367 4.555 1 89.25 436 HIS A N 1
ATOM 3498 C CA . HIS A 1 436 ? -16.484 -2.797 3.213 1 89.25 436 HIS A CA 1
ATOM 3499 C C . HIS A 1 436 ? -15.258 -3.049 2.35 1 89.25 436 HIS A C 1
ATOM 3501 O O . HIS A 1 436 ? -15.18 -4.062 1.653 1 89.25 436 HIS A O 1
ATOM 3507 N N . ASN A 1 437 ? -14.352 -2.182 2.387 1 89.94 437 ASN A N 1
ATOM 3508 C CA . ASN A 1 437 ? -13.125 -2.332 1.617 1 89.94 437 ASN A CA 1
ATOM 3509 C C . ASN A 1 437 ? -12.328 -3.555 2.066 1 89.94 437 ASN A C 1
ATOM 3511 O O . ASN A 1 437 ? -11.742 -4.254 1.242 1 89.94 437 ASN A O 1
ATOM 3515 N N . LYS A 1 438 ? -12.344 -3.781 3.359 1 91.12 438 LYS A N 1
ATOM 3516 C CA . LYS A 1 438 ? -11.664 -4.953 3.904 1 91.12 438 LYS A CA 1
ATOM 3517 C C . LYS A 1 438 ? -12.289 -6.242 3.387 1 91.12 438 LYS A C 1
ATOM 3519 O O . LYS A 1 438 ? -11.586 -7.227 3.146 1 91.12 438 LYS A O 1
ATOM 3524 N N . GLY A 1 439 ? -13.625 -6.223 3.287 1 93.94 439 GLY A N 1
ATOM 3525 C CA . GLY A 1 439 ? -14.312 -7.379 2.734 1 93.94 439 GLY A CA 1
ATOM 3526 C C . GLY A 1 439 ? -13.906 -7.684 1.304 1 93.94 439 GLY A C 1
ATOM 3527 O O . GLY A 1 439 ? -13.648 -8.836 0.959 1 93.94 439 GLY A O 1
ATOM 3528 N N . TYR A 1 440 ? -13.844 -6.668 0.505 1 94 440 TYR A N 1
ATOM 3529 C CA . TYR A 1 440 ? -13.438 -6.855 -0.883 1 94 440 TYR A CA 1
ATOM 3530 C C . TYR A 1 440 ? -11.992 -7.316 -0.972 1 94 440 TYR A C 1
ATOM 3532 O O . TYR A 1 440 ? -11.633 -8.102 -1.852 1 94 440 TYR A O 1
ATOM 3540 N N . ALA A 1 441 ? -11.195 -6.801 -0.093 1 93.19 441 ALA A N 1
ATOM 3541 C CA . ALA A 1 441 ? -9.805 -7.25 -0.047 1 93.19 441 ALA A CA 1
ATOM 3542 C C . ALA A 1 441 ? -9.719 -8.734 0.294 1 93.19 441 ALA A C 1
ATOM 3544 O O . ALA A 1 441 ? -8.875 -9.453 -0.244 1 93.19 441 ALA A O 1
ATOM 3545 N N . ALA A 1 442 ? -10.531 -9.172 1.234 1 94.5 442 ALA A N 1
ATOM 3546 C CA . ALA A 1 442 ? -10.562 -10.586 1.6 1 94.5 442 ALA A CA 1
ATOM 3547 C C . ALA A 1 442 ? -10.969 -11.453 0.408 1 94.5 442 ALA A C 1
ATOM 3549 O O . ALA A 1 442 ? -10.391 -12.516 0.181 1 94.5 442 ALA A O 1
ATOM 3550 N N . ILE A 1 443 ? -11.984 -10.961 -0.332 1 96.62 443 ILE A N 1
ATOM 3551 C CA . ILE A 1 443 ? -12.414 -11.68 -1.525 1 96.62 443 ILE A CA 1
ATOM 3552 C C . ILE A 1 443 ? -11.266 -11.758 -2.525 1 96.62 443 ILE A C 1
ATOM 3554 O O . ILE A 1 443 ? -11.008 -12.805 -3.113 1 96.62 443 ILE A O 1
ATOM 3558 N N . GLY A 1 444 ? -10.602 -10.641 -2.717 1 94.94 444 GLY A N 1
ATOM 3559 C CA . GLY A 1 444 ? -9.461 -10.617 -3.611 1 94.94 444 GLY A CA 1
ATOM 3560 C C . GLY A 1 444 ? -8.367 -11.594 -3.209 1 94.94 444 GLY A C 1
ATOM 3561 O O . GLY A 1 444 ? -7.805 -12.289 -4.059 1 94.94 444 GLY A O 1
ATOM 3562 N N . SER A 1 445 ? -8.078 -11.672 -1.937 1 95.06 445 SER A N 1
ATOM 3563 C CA . SER A 1 445 ? -7.059 -12.586 -1.431 1 95.06 445 SER A CA 1
ATOM 3564 C C . SER A 1 445 ? -7.445 -14.039 -1.683 1 95.06 445 SER A C 1
ATOM 3566 O O . SER A 1 445 ? -6.586 -14.867 -1.986 1 95.06 445 SER A O 1
ATOM 3568 N N . LEU A 1 446 ? -8.695 -14.32 -1.485 1 96.81 446 LEU A N 1
ATOM 3569 C CA . LEU A 1 446 ? -9.172 -15.68 -1.697 1 96.81 446 LEU A CA 1
ATOM 3570 C C . LEU A 1 446 ? -9.117 -16.047 -3.176 1 96.81 446 LEU A C 1
ATOM 3572 O O . LEU A 1 446 ? -8.852 -17.203 -3.521 1 96.81 446 LEU A O 1
ATOM 3576 N N . LYS A 1 447 ? -9.367 -15.094 -4.031 1 95.81 447 LYS A N 1
ATOM 3577 C CA . LYS A 1 447 ? -9.25 -15.32 -5.469 1 95.81 447 LYS A CA 1
ATOM 3578 C C . LYS A 1 447 ? -7.797 -15.547 -5.875 1 95.81 447 LYS A C 1
ATOM 3580 O O . LYS A 1 447 ? -7.5 -16.422 -6.684 1 95.81 447 LYS A O 1
ATOM 3585 N N . VAL A 1 448 ? -6.914 -14.742 -5.309 1 95.25 448 VAL A N 1
ATOM 3586 C CA . VAL A 1 448 ? -5.484 -14.82 -5.598 1 95.25 448 VAL A CA 1
ATOM 3587 C C . VAL A 1 448 ? -4.941 -16.172 -5.145 1 95.25 448 VAL A C 1
ATOM 3589 O O . VAL A 1 448 ? -4.043 -16.734 -5.781 1 95.25 448 VAL A O 1
ATOM 3592 N N . ALA A 1 449 ? -5.52 -16.75 -4.113 1 95.44 449 ALA A N 1
ATOM 3593 C CA . ALA A 1 449 ? -5.121 -18.047 -3.59 1 95.44 449 ALA A CA 1
ATOM 3594 C C . ALA A 1 449 ? -5.809 -19.188 -4.355 1 95.44 449 ALA A C 1
ATOM 3596 O O . ALA A 1 449 ? -5.637 -20.359 -4.023 1 95.44 449 ALA A O 1
ATOM 3597 N N . CYS A 1 450 ? -6.652 -18.859 -5.34 1 95.31 450 CYS A N 1
ATOM 3598 C CA . CYS A 1 450 ? -7.344 -19.781 -6.223 1 95.31 450 CYS A CA 1
ATOM 3599 C C . CYS A 1 450 ? -8.383 -20.594 -5.457 1 95.31 450 CYS A C 1
ATOM 3601 O O . CYS A 1 450 ? -8.656 -21.75 -5.801 1 95.31 450 CYS A O 1
ATOM 3603 N N . LEU A 1 451 ? -8.906 -20.062 -4.336 1 96.5 451 LEU A N 1
ATOM 3604 C CA . LEU A 1 451 ? -9.938 -20.734 -3.561 1 96.5 451 LEU A CA 1
ATOM 3605 C C . LEU A 1 451 ? -11.328 -20.281 -3.984 1 96.5 451 LEU A C 1
ATOM 3607 O O . LEU A 1 451 ? -12.32 -20.969 -3.721 1 96.5 451 LEU A O 1
ATOM 3611 N N . LEU A 1 452 ? -11.383 -19.094 -4.512 1 96.38 452 LEU A N 1
ATOM 3612 C CA . LEU A 1 452 ? -12.609 -18.562 -5.109 1 96.38 452 LEU A CA 1
ATOM 3613 C C . LEU A 1 452 ? -12.383 -18.203 -6.578 1 96.38 452 LEU A C 1
ATOM 3615 O O . LEU A 1 452 ? -11.25 -17.969 -7 1 96.38 452 LEU A O 1
ATOM 3619 N N . GLU A 1 453 ? -13.461 -18.234 -7.293 1 94.94 453 GLU A N 1
ATOM 3620 C CA . GLU A 1 453 ? -13.453 -17.875 -8.711 1 94.94 453 GLU A CA 1
ATOM 3621 C C . GLU A 1 453 ? -14.461 -16.766 -9.008 1 94.94 453 GLU A C 1
ATOM 3623 O O . GLU A 1 453 ? -15.352 -16.5 -8.195 1 94.94 453 GLU A O 1
ATOM 3628 N N . THR A 1 454 ? -14.242 -16.141 -10.156 1 93 454 THR A N 1
ATOM 3629 C CA . THR A 1 454 ? -15.203 -15.141 -10.586 1 93 454 THR A CA 1
ATOM 3630 C C . THR A 1 454 ? -16.516 -15.789 -11.016 1 93 454 THR A C 1
ATOM 3632 O O . THR A 1 454 ? -16.516 -16.828 -11.664 1 93 454 THR A O 1
ATOM 3635 N N . GLY A 1 455 ? -17.594 -15.266 -10.578 1 92.5 455 GLY A N 1
ATOM 3636 C CA . GLY A 1 455 ? -18.891 -15.797 -10.945 1 92.5 455 GLY A CA 1
ATOM 3637 C C . GLY A 1 455 ? -19.281 -15.5 -12.383 1 92.5 455 GLY A C 1
ATOM 3638 O O . GLY A 1 455 ? -18.406 -15.32 -13.234 1 92.5 455 GLY A O 1
ATOM 3639 N N . GLU A 1 456 ? -20.469 -15.633 -12.672 1 85.69 456 GLU A N 1
ATOM 3640 C CA . GLU A 1 456 ? -20.969 -15.344 -14.016 1 85.69 456 GLU A CA 1
ATOM 3641 C C . GLU A 1 456 ? -20.734 -13.891 -14.398 1 85.69 456 GLU A C 1
ATOM 3643 O O . GLU A 1 456 ? -20.453 -13.586 -15.555 1 85.69 456 GLU A O 1
ATOM 3648 N N . GLU A 1 457 ? -20.844 -13.102 -13.328 1 83.69 457 GLU A N 1
ATOM 3649 C CA . GLU A 1 457 ? -20.547 -11.68 -13.484 1 83.69 457 GLU A CA 1
ATOM 3650 C C . GLU A 1 457 ? -19.312 -11.281 -12.664 1 83.69 457 GLU A C 1
ATOM 3652 O O . GLU A 1 457 ? -18.938 -11.977 -11.719 1 83.69 457 GLU A O 1
ATOM 3657 N N . GLU A 1 458 ? -18.766 -10.141 -13.062 1 82.81 458 GLU A N 1
ATOM 3658 C CA . GLU A 1 458 ? -17.562 -9.672 -12.367 1 82.81 458 GLU A CA 1
ATOM 3659 C C . GLU A 1 458 ? -17.875 -9.266 -10.93 1 82.81 458 GLU A C 1
ATOM 3661 O O . GLU A 1 458 ? -17 -9.281 -10.07 1 82.81 458 GLU A O 1
ATOM 3666 N N . THR A 1 459 ? -19.109 -8.945 -10.688 1 88.44 459 THR A N 1
ATOM 3667 C CA . THR A 1 459 ? -19.5 -8.508 -9.352 1 88.44 459 THR A CA 1
ATOM 3668 C C . THR A 1 459 ? -19.812 -9.703 -8.453 1 88.44 459 THR A C 1
ATOM 3670 O O . THR A 1 459 ? -20.125 -9.539 -7.273 1 88.44 459 THR A O 1
ATOM 3673 N N . GLN A 1 460 ? -19.641 -10.914 -9 1 94.19 460 GLN A N 1
ATOM 3674 C CA . GLN A 1 460 ? -19.984 -12.125 -8.266 1 94.19 460 GLN A CA 1
ATOM 3675 C C . GLN A 1 460 ? -18.75 -13.008 -8.062 1 94.19 460 GLN A C 1
ATOM 3677 O O . GLN A 1 460 ? -17.734 -12.836 -8.742 1 94.19 460 GLN A O 1
ATOM 3682 N N . VAL A 1 461 ? -18.875 -13.938 -7.113 1 95.62 461 VAL A N 1
ATOM 3683 C CA . VAL A 1 461 ? -17.859 -14.945 -6.863 1 95.62 461 VAL A CA 1
ATOM 3684 C C . VAL A 1 461 ? -18.5 -16.312 -6.738 1 95.62 461 VAL A C 1
ATOM 3686 O O . VAL A 1 461 ? -19.703 -16.422 -6.469 1 95.62 461 VAL A O 1
ATOM 3689 N N . LYS A 1 462 ? -17.734 -17.203 -7.062 1 95.81 462 LYS A N 1
ATOM 3690 C CA . LYS A 1 462 ? -18.219 -18.578 -7.012 1 95.81 462 LYS A CA 1
ATOM 3691 C C . LYS A 1 462 ? -17.156 -19.516 -6.41 1 95.81 462 LYS A C 1
ATOM 3693 O O . LYS A 1 462 ? -15.961 -19.234 -6.508 1 95.81 462 LYS A O 1
ATOM 3698 N N . MET A 1 463 ? -17.594 -20.484 -5.691 1 94.88 463 MET A N 1
ATOM 3699 C CA . MET A 1 463 ? -16.734 -21.5 -5.086 1 94.88 463 MET A CA 1
ATOM 3700 C C . MET A 1 463 ? -16.891 -22.844 -5.777 1 94.88 463 MET A C 1
ATOM 3702 O O . MET A 1 463 ? -18.016 -23.297 -6 1 94.88 463 MET A O 1
ATOM 3706 N N . ASN A 1 464 ? -15.828 -23.422 -6.156 1 94 464 ASN A N 1
ATOM 3707 C CA . ASN A 1 464 ? -15.859 -24.766 -6.754 1 94 464 ASN A CA 1
ATOM 3708 C C . ASN A 1 464 ? -16.453 -25.781 -5.797 1 94 464 ASN A C 1
ATOM 3710 O O . ASN A 1 464 ? -16.281 -25.688 -4.582 1 94 464 ASN A O 1
ATOM 3714 N N . ASP A 1 465 ? -17.047 -26.797 -6.293 1 92.44 465 ASP A N 1
ATOM 3715 C CA . ASP A 1 465 ? -17.797 -27.75 -5.48 1 92.44 465 ASP A CA 1
ATOM 3716 C C . ASP A 1 465 ? -16.859 -28.547 -4.566 1 92.44 465 ASP A C 1
ATOM 3718 O O . ASP A 1 465 ? -17.219 -28.859 -3.432 1 92.44 465 ASP A O 1
ATOM 3722 N N . VAL A 1 466 ? -15.781 -28.906 -5.059 1 94.06 466 VAL A N 1
ATOM 3723 C CA . VAL A 1 466 ? -14.836 -29.656 -4.242 1 94.06 466 VAL A CA 1
ATOM 3724 C C . VAL A 1 466 ? -14.305 -28.766 -3.119 1 94.06 466 VAL A C 1
ATOM 3726 O O . VAL A 1 466 ? -14.133 -29.219 -1.985 1 94.06 466 VAL A O 1
ATOM 3729 N N . ILE A 1 467 ? -14.016 -27.531 -3.439 1 95 467 ILE A N 1
ATOM 3730 C CA . ILE A 1 467 ? -13.531 -26.578 -2.443 1 95 467 ILE A CA 1
ATOM 3731 C C . ILE A 1 467 ? -14.617 -26.328 -1.403 1 95 467 ILE A C 1
ATOM 3733 O O . ILE A 1 467 ? -14.32 -26.156 -0.217 1 95 467 ILE A O 1
ATOM 3737 N N . ARG A 1 468 ? -15.812 -26.234 -1.909 1 94.94 468 ARG A N 1
ATOM 3738 C CA . ARG A 1 468 ? -16.938 -26.078 -0.986 1 94.94 468 ARG A CA 1
ATOM 3739 C C . ARG A 1 468 ? -17 -27.234 -0.007 1 94.94 468 ARG A C 1
ATOM 3741 O O . ARG A 1 468 ? -17.172 -27.031 1.198 1 94.94 468 ARG A O 1
ATOM 3748 N N . SER A 1 469 ? -16.875 -28.484 -0.522 1 93.38 469 SER A N 1
ATOM 3749 C CA . SER A 1 469 ? -16.875 -29.672 0.322 1 93.38 469 SER A CA 1
ATOM 3750 C C . SER A 1 469 ? -15.719 -29.641 1.314 1 93.38 469 SER A C 1
ATOM 3752 O O . SER A 1 469 ? -15.883 -30.031 2.475 1 93.38 469 SER A O 1
ATOM 3754 N N . PHE A 1 470 ? -14.703 -29.234 0.807 1 94.69 470 PHE A N 1
ATOM 3755 C CA . PHE A 1 470 ? -13.531 -29.078 1.657 1 94.69 470 PHE A CA 1
ATOM 3756 C C . PHE A 1 470 ? -13.797 -28.078 2.768 1 94.69 470 PHE A C 1
ATOM 3758 O O . PHE A 1 470 ? -13.492 -28.328 3.934 1 94.69 470 PHE A O 1
ATOM 3765 N N . ALA A 1 471 ? -14.281 -26.875 2.436 1 95.38 471 ALA A N 1
ATOM 3766 C CA . ALA A 1 471 ? -14.586 -25.812 3.404 1 95.38 471 ALA A CA 1
ATOM 3767 C C . ALA A 1 471 ? -15.547 -26.328 4.477 1 95.38 471 ALA A C 1
ATOM 3769 O O . ALA A 1 471 ? -15.383 -26.016 5.66 1 95.38 471 ALA A O 1
ATOM 3770 N N . LEU A 1 472 ? -16.516 -27.094 4.109 1 93.06 472 LEU A N 1
ATOM 3771 C CA . LEU A 1 472 ? -17.484 -27.656 5.051 1 93.06 472 LEU A CA 1
ATOM 3772 C C . LEU A 1 472 ? -16.812 -28.656 5.984 1 93.06 472 LEU A C 1
ATOM 3774 O O . LEU A 1 472 ? -17.156 -28.734 7.164 1 93.06 472 LEU A O 1
ATOM 3778 N N . TRP A 1 473 ? -15.891 -29.406 5.391 1 93.44 473 TRP A N 1
ATOM 3779 C CA . TRP A 1 473 ? -15.117 -30.359 6.184 1 93.44 473 TRP A CA 1
ATOM 3780 C C . TRP A 1 473 ? -14.32 -29.656 7.27 1 93.44 473 TRP A C 1
ATOM 3782 O O . TRP A 1 473 ? -14.281 -30.094 8.422 1 93.44 473 TRP A O 1
ATOM 3792 N N . ILE A 1 474 ? -13.711 -28.516 6.957 1 94.31 474 ILE A N 1
ATOM 3793 C CA . ILE A 1 474 ? -12.945 -27.734 7.914 1 94.31 474 ILE A CA 1
ATOM 3794 C C . ILE A 1 474 ? -13.883 -27.109 8.945 1 94.31 474 ILE A C 1
ATOM 3796 O O . ILE A 1 474 ? -13.57 -27.094 10.141 1 94.31 474 ILE A O 1
ATOM 3800 N N . ALA A 1 475 ? -15.008 -26.547 8.469 1 92.62 475 ALA A N 1
ATOM 3801 C CA . ALA A 1 475 ? -15.961 -25.875 9.344 1 92.62 475 ALA A CA 1
ATOM 3802 C C . ALA A 1 475 ? -16.516 -26.828 10.391 1 92.62 475 ALA A C 1
ATOM 3804 O O . ALA A 1 475 ? -16.859 -26.422 11.5 1 92.62 475 ALA A O 1
ATOM 3805 N N . SER A 1 476 ? -16.594 -28.109 10.016 1 90.38 476 SER A N 1
ATOM 3806 C CA . SER A 1 476 ? -17.078 -29.125 10.938 1 90.38 476 SER A CA 1
ATOM 3807 C C . SER A 1 476 ? -15.945 -29.719 11.758 1 90.38 476 SER A C 1
ATOM 3809 O O . SER A 1 476 ? -16.047 -30.844 12.242 1 90.38 476 SER A O 1
ATOM 3811 N N . GLU A 1 477 ? -14.844 -29.031 11.844 1 89.12 477 GLU A N 1
ATOM 3812 C CA . GLU A 1 477 ? -13.664 -29.484 12.586 1 89.12 477 GLU A CA 1
ATOM 3813 C C . GLU A 1 477 ? -13.156 -30.812 12.055 1 89.12 477 GLU A C 1
ATOM 3815 O O . GLU A 1 477 ? -12.977 -31.766 12.82 1 89.12 477 GLU A O 1
ATOM 3820 N N . SER A 1 478 ? -13.078 -30.922 10.773 1 86.19 478 SER A N 1
ATOM 3821 C CA . SER A 1 478 ? -12.531 -32.062 10.047 1 86.19 478 SER A CA 1
ATOM 3822 C C . SER A 1 478 ? -13.422 -33.281 10.211 1 86.19 478 SER A C 1
ATOM 3824 O O . SER A 1 478 ? -12.922 -34.375 10.445 1 86.19 478 SER A O 1
ATOM 3826 N N . GLY A 1 479 ? -14.734 -33 10.258 1 79.81 479 GLY A N 1
ATOM 3827 C CA . GLY A 1 479 ? -15.703 -34.094 10.273 1 79.81 479 GLY A CA 1
ATOM 3828 C C . GLY A 1 479 ? -16.125 -34.469 11.68 1 79.81 479 GLY A C 1
ATOM 3829 O O . GLY A 1 479 ? -17.016 -35.312 11.844 1 79.81 479 GLY A O 1
ATOM 3830 N N . LEU A 1 480 ? -15.664 -33.812 12.695 1 80.81 480 LEU A N 1
ATOM 3831 C CA . LEU A 1 480 ? -15.953 -34.188 14.078 1 80.81 480 LEU A CA 1
ATOM 3832 C C . LEU A 1 480 ? -17.281 -33.625 14.531 1 80.81 480 LEU A C 1
ATOM 3834 O O . LEU A 1 480 ? -18.047 -34.281 15.25 1 80.81 480 LEU A O 1
ATOM 3838 N N . ASN A 1 481 ? -17.578 -32.406 14.117 1 83.75 481 ASN A N 1
ATOM 3839 C CA . ASN A 1 481 ? -18.828 -31.734 14.5 1 83.75 481 ASN A CA 1
ATOM 3840 C C . ASN A 1 481 ? -19.672 -31.391 13.281 1 83.75 481 ASN A C 1
ATOM 3842 O O . ASN A 1 481 ? -19.75 -30.219 12.891 1 83.75 481 ASN A O 1
ATOM 3846 N N . LYS A 1 482 ? -20.438 -32.219 12.836 1 79.06 482 LYS A N 1
ATOM 3847 C CA . LYS A 1 482 ? -21.203 -32.094 11.602 1 79.06 482 LYS A CA 1
ATOM 3848 C C . LYS A 1 482 ? -22.391 -31.156 11.797 1 79.06 482 LYS A C 1
ATOM 3850 O O . LYS A 1 482 ? -22.906 -30.594 10.828 1 79.06 482 LYS A O 1
ATOM 3855 N N . GLY A 1 483 ? -22.75 -30.875 12.93 1 81.31 483 GLY A N 1
ATOM 3856 C CA . GLY A 1 483 ? -23.953 -30.094 13.164 1 81.31 483 GLY A CA 1
ATOM 3857 C C . GLY A 1 483 ? -23.672 -28.609 13.344 1 81.31 483 GLY A C 1
ATOM 3858 O O . GLY A 1 483 ? -24.594 -27.812 13.438 1 81.31 483 GLY A O 1
ATOM 3859 N N . LYS A 1 484 ? -22.406 -28.203 13.242 1 88.62 484 LYS A N 1
ATOM 3860 C CA . LYS A 1 484 ? -22.062 -26.797 13.422 1 88.62 484 LYS A CA 1
ATOM 3861 C C . LYS A 1 484 ? -22.562 -25.953 12.258 1 88.62 484 LYS A C 1
ATOM 3863 O O . LYS A 1 484 ? -23.062 -24.844 12.461 1 88.62 484 LYS A O 1
ATOM 3868 N N . PHE A 1 485 ? -22.359 -26.438 11.047 1 90.19 485 PHE A N 1
ATOM 3869 C CA . PHE A 1 485 ? -22.938 -25.859 9.836 1 90.19 485 PHE A CA 1
ATOM 3870 C C . PHE A 1 485 ? -24.031 -26.75 9.273 1 90.19 485 PHE A C 1
ATOM 3872 O O . PHE A 1 485 ? -23.781 -27.891 8.891 1 90.19 485 PHE A O 1
ATOM 3879 N N . LEU A 1 486 ? -25.172 -26.297 9.383 1 89.81 486 LEU A N 1
ATOM 3880 C CA . LEU A 1 486 ? -26.281 -27.016 8.789 1 89.81 486 LEU A CA 1
ATOM 3881 C C . LEU A 1 486 ? -26.688 -26.406 7.453 1 89.81 486 LEU A C 1
ATOM 3883 O O . LEU A 1 486 ? -27.391 -25.391 7.418 1 89.81 486 LEU A O 1
ATOM 3887 N N . ILE A 1 487 ? -26.312 -27.031 6.398 1 91.06 487 ILE A N 1
ATOM 3888 C CA . ILE A 1 487 ? -26.531 -26.453 5.078 1 91.06 487 ILE A CA 1
ATOM 3889 C C . ILE A 1 487 ? -27.438 -27.375 4.258 1 91.06 487 ILE A C 1
ATOM 3891 O O . ILE A 1 487 ? -27.047 -28.469 3.875 1 91.06 487 ILE A O 1
ATOM 3895 N N . GLU A 1 488 ? -28.562 -26.953 4.016 1 89.81 488 GLU A N 1
ATOM 3896 C CA . GLU A 1 488 ? -29.516 -27.609 3.123 1 89.81 488 GLU A CA 1
ATOM 3897 C C . GLU A 1 488 ? -30.078 -26.625 2.094 1 89.81 488 GLU A C 1
ATOM 3899 O O . GLU A 1 488 ? -31.297 -26.5 1.95 1 89.81 488 GLU A O 1
ATOM 3904 N N . ALA A 1 489 ? -29.188 -26.031 1.422 1 90.31 489 ALA A N 1
ATOM 3905 C CA . ALA A 1 489 ? -29.562 -25.031 0.42 1 90.31 489 ALA A CA 1
ATOM 3906 C C . ALA A 1 489 ? -29.906 -25.688 -0.91 1 90.31 489 ALA A C 1
ATOM 3908 O O . ALA A 1 489 ? -29.234 -26.641 -1.336 1 90.31 489 ALA A O 1
ATOM 3909 N N . SER A 1 490 ? -30.953 -25.297 -1.562 1 89.62 490 SER A N 1
ATOM 3910 C CA . SER A 1 490 ? -31.406 -25.797 -2.852 1 89.62 490 SER A CA 1
ATOM 3911 C C . SER A 1 490 ? -31.562 -27.312 -2.826 1 89.62 490 SER A C 1
ATOM 3913 O O . SER A 1 490 ? -31.094 -28.016 -3.729 1 89.62 490 SER A O 1
ATOM 3915 N N . SER A 1 491 ? -32.094 -27.797 -1.688 1 87.44 491 SER A N 1
ATOM 3916 C CA . SER A 1 491 ? -32.25 -29.25 -1.505 1 87.44 491 SER A CA 1
ATOM 3917 C C . SER A 1 491 ? -33.688 -29.688 -1.782 1 87.44 491 SER A C 1
ATOM 3919 O O . SER A 1 491 ? -34 -30.859 -1.65 1 87.44 491 SER A O 1
ATOM 3921 N N . GLY A 1 492 ? -34.438 -28.75 -2.092 1 87.31 492 GLY A N 1
ATOM 3922 C CA . GLY A 1 492 ? -35.812 -29.062 -2.406 1 87.31 492 GLY A CA 1
ATOM 3923 C C . GLY A 1 492 ? -36.656 -29.359 -1.177 1 87.31 492 GLY A C 1
ATOM 3924 O O . GLY A 1 492 ? -37.625 -30.109 -1.246 1 87.31 492 GLY A O 1
ATOM 3925 N N . LEU A 1 493 ? -36.375 -28.703 -0.074 1 90.38 493 LEU A N 1
ATOM 3926 C CA . LEU A 1 493 ? -37.094 -28.891 1.175 1 90.38 493 LEU A CA 1
ATOM 3927 C C . LEU A 1 493 ? -38.438 -28.203 1.129 1 90.38 493 LEU A C 1
ATOM 3929 O O . LEU A 1 493 ? -38.562 -27.094 0.586 1 90.38 493 LEU A O 1
ATOM 3933 N N . THR A 1 494 ? -39.375 -28.812 1.673 1 90.56 494 THR A N 1
ATOM 3934 C CA . THR A 1 494 ? -40.688 -28.203 1.771 1 90.56 494 THR A CA 1
ATOM 3935 C C . THR A 1 494 ? -41 -27.766 3.203 1 90.56 494 THR A C 1
ATOM 3937 O O . THR A 1 494 ? -41.844 -26.922 3.434 1 90.56 494 THR A O 1
ATOM 3940 N N . GLU A 1 495 ? -40.281 -28.453 4.07 1 88.38 495 GLU A N 1
ATOM 3941 C CA . GLU A 1 495 ? -40.344 -28.062 5.477 1 88.38 495 GLU A CA 1
ATOM 3942 C C . GLU A 1 495 ? -38.969 -27.875 6.078 1 88.38 495 GLU A C 1
ATOM 3944 O O . GLU A 1 495 ? -38 -28.438 5.586 1 88.38 495 GLU A O 1
ATOM 3949 N N . ALA A 1 496 ? -38.938 -27.047 7.082 1 87.56 496 ALA A N 1
ATOM 3950 C CA . ALA A 1 496 ? -37.656 -26.844 7.773 1 87.56 496 ALA A CA 1
ATOM 3951 C C . ALA A 1 496 ? -37.25 -28.109 8.523 1 87.56 496 ALA A C 1
ATOM 3953 O O . ALA A 1 496 ? -38.094 -28.859 9.008 1 87.56 496 ALA A O 1
ATOM 3954 N N . PRO A 1 497 ? -35.906 -28.359 8.547 1 82.31 497 PRO A N 1
ATOM 3955 C CA . PRO A 1 497 ? -35.438 -29.562 9.242 1 82.31 497 PRO A CA 1
ATOM 3956 C C . PRO A 1 497 ? -35.875 -29.594 10.711 1 82.31 497 PRO A C 1
ATOM 3958 O O . PRO A 1 497 ? -36.156 -28.547 11.297 1 82.31 497 PRO A O 1
ATOM 3961 N N . GLY A 1 498 ? -35.906 -30.797 11.305 1 76.12 498 GLY A N 1
ATOM 3962 C CA . GLY A 1 498 ? -36.375 -31 12.672 1 76.12 498 GLY A CA 1
ATOM 3963 C C . GLY A 1 498 ? -35.5 -30.328 13.703 1 76.12 498 GLY A C 1
ATOM 3964 O O . GLY A 1 498 ? -34.344 -29.984 13.414 1 76.12 498 GLY A O 1
ATOM 3965 N N . VAL A 1 499 ? -36.031 -30.188 14.898 1 61.47 499 VAL A N 1
ATOM 3966 C CA . VAL A 1 499 ? -35.5 -29.391 16 1 61.47 499 VAL A CA 1
ATOM 3967 C C . VAL A 1 499 ? -34.156 -29.953 16.438 1 61.47 499 VAL A C 1
ATOM 3969 O O . VAL A 1 499 ? -33.219 -29.203 16.719 1 61.47 499 VAL A O 1
ATOM 3972 N N . LYS A 1 500 ? -34.031 -31.203 16.5 1 67 500 LYS A N 1
ATOM 3973 C CA . LYS A 1 500 ? -32.812 -31.812 17.047 1 67 500 LYS A CA 1
ATOM 3974 C C . LYS A 1 500 ? -31.578 -31.422 16.234 1 67 500 LYS A C 1
ATOM 3976 O O . LYS A 1 500 ? -30.484 -31.312 16.781 1 67 500 LYS A O 1
ATOM 3981 N N . ASN A 1 501 ? -31.797 -30.922 15.156 1 72.31 501 ASN A N 1
ATOM 3982 C CA . ASN A 1 501 ? -30.672 -30.641 14.25 1 72.31 501 ASN A CA 1
ATOM 3983 C C . ASN A 1 501 ? -30.141 -29.234 14.445 1 72.31 501 ASN A C 1
ATOM 3985 O O . ASN A 1 501 ? -28.984 -28.953 14.086 1 72.31 501 ASN A O 1
ATOM 3989 N N . TRP A 1 502 ? -30.891 -28.469 15.242 1 80.88 502 TRP A N 1
ATOM 3990 C CA . TRP A 1 502 ? -30.531 -27.047 15.289 1 80.88 502 TRP A CA 1
ATOM 3991 C C . TRP A 1 502 ? -29.734 -26.719 16.547 1 80.88 502 TRP A C 1
ATOM 3993 O O . TRP A 1 502 ? -29.062 -25.688 16.609 1 80.88 502 TRP A O 1
ATOM 4003 N N . GLU A 1 503 ? -29.797 -27.453 17.609 1 82.38 503 GLU A N 1
ATOM 4004 C CA . GLU A 1 503 ? -29.266 -27.125 18.938 1 82.38 503 GLU A CA 1
ATOM 4005 C C . GLU A 1 503 ? -27.766 -26.844 18.875 1 82.38 503 GLU A C 1
ATOM 4007 O O . GLU A 1 503 ? -27.281 -25.906 19.516 1 82.38 503 GLU A O 1
ATOM 4012 N N . GLY A 1 504 ? -27.047 -27.484 18.141 1 84.5 504 GLY A N 1
ATOM 4013 C CA . GLY A 1 504 ? -25.609 -27.297 18.094 1 84.5 504 GLY A CA 1
ATOM 4014 C C . GLY A 1 504 ? -25.141 -26.531 16.875 1 84.5 504 GLY A C 1
ATOM 4015 O O . GLY A 1 504 ? -23.953 -26.281 16.703 1 84.5 504 GLY A O 1
ATOM 4016 N N . ALA A 1 505 ? -26.125 -25.859 16.188 1 91.19 505 ALA A N 1
ATOM 4017 C CA . ALA A 1 505 ? -25.766 -25.234 14.922 1 91.19 505 ALA A CA 1
ATOM 4018 C C . ALA A 1 505 ? -25.359 -23.781 15.133 1 91.19 505 ALA A C 1
ATOM 4020 O O . ALA A 1 505 ? -25.953 -23.062 15.953 1 91.19 505 ALA A O 1
ATOM 4021 N N . GLU A 1 506 ? -24.312 -23.375 14.547 1 93.88 506 GLU A N 1
ATOM 4022 C CA . GLU A 1 506 ? -23.859 -22 14.578 1 93.88 506 GLU A CA 1
ATOM 4023 C C . GLU A 1 506 ? -24.328 -21.234 13.336 1 93.88 506 GLU A C 1
ATOM 4025 O O . GLU A 1 506 ? -24.578 -20.031 13.398 1 93.88 506 GLU A O 1
ATOM 4030 N N . ARG A 1 507 ? -24.453 -21.938 12.273 1 95.5 507 ARG A N 1
ATOM 4031 C CA . ARG A 1 507 ? -24.922 -21.328 11.031 1 95.5 507 ARG A CA 1
ATOM 4032 C C . ARG A 1 507 ? -25.844 -22.281 10.266 1 95.5 507 ARG A C 1
ATOM 4034 O O . ARG A 1 507 ? -25.547 -23.469 10.133 1 95.5 507 ARG A O 1
ATOM 4041 N N . ILE A 1 508 ? -26.938 -21.781 9.82 1 94.25 508 ILE A N 1
ATOM 4042 C CA . ILE A 1 508 ? -27.922 -22.578 9.109 1 94.25 508 ILE A CA 1
ATOM 4043 C C . ILE A 1 508 ? -28.281 -21.891 7.785 1 94.25 508 ILE A C 1
ATOM 4045 O O . ILE A 1 508 ? -28.562 -20.703 7.75 1 94.25 508 ILE A O 1
ATOM 4049 N N . SER A 1 509 ? -28.172 -22.609 6.691 1 95.31 509 SER A N 1
ATOM 4050 C CA . SER A 1 509 ? -28.578 -22.094 5.383 1 95.31 509 SER A CA 1
ATOM 4051 C C . SER A 1 509 ? -29.672 -22.953 4.77 1 95.31 509 SER A C 1
ATOM 4053 O O . SER A 1 509 ? -29.453 -24.125 4.445 1 95.31 509 SER A O 1
ATOM 4055 N N . LEU A 1 510 ? -30.812 -22.422 4.727 1 94.81 510 LEU A N 1
ATOM 4056 C CA . LEU A 1 510 ? -31.969 -23.047 4.082 1 94.81 510 LEU A CA 1
ATOM 4057 C C . LEU A 1 510 ? -32.406 -22.266 2.855 1 94.81 510 LEU A C 1
ATOM 4059 O O . LEU A 1 510 ? -33.594 -22.156 2.58 1 94.81 510 LEU A O 1
ATOM 4063 N N . LEU A 1 511 ? -31.516 -21.719 2.154 1 94.81 511 LEU A N 1
ATOM 4064 C CA . LEU A 1 511 ? -31.734 -20.844 1.005 1 94.81 511 LEU A CA 1
ATOM 4065 C C . LEU A 1 511 ? -32.312 -21.641 -0.171 1 94.81 511 LEU A C 1
ATOM 4067 O O . LEU A 1 511 ? -31.906 -22.781 -0.416 1 94.81 511 LEU A O 1
ATOM 4071 N N . ASP A 1 512 ? -33.188 -21.016 -0.871 1 93.5 512 ASP A N 1
ATOM 4072 C CA . ASP A 1 512 ? -33.688 -21.484 -2.16 1 93.5 512 ASP A CA 1
ATOM 4073 C C . ASP A 1 512 ? -34.344 -22.859 -2.023 1 93.5 512 ASP A C 1
ATOM 4075 O O . ASP A 1 512 ? -33.906 -23.828 -2.666 1 93.5 512 ASP A O 1
ATOM 4079 N N . ASN A 1 513 ? -35.25 -22.969 -1.093 1 95.12 513 ASN A N 1
ATOM 4080 C CA . ASN A 1 513 ? -36.094 -24.156 -0.913 1 95.12 513 ASN A CA 1
ATOM 4081 C C . ASN A 1 513 ? -37.562 -23.812 -1.094 1 95.12 513 ASN A C 1
ATOM 4083 O O . ASN A 1 513 ? -37.906 -22.766 -1.622 1 95.12 513 ASN A O 1
ATOM 4087 N N . GLY A 1 514 ? -38.438 -24.766 -0.828 1 94.31 514 GLY A N 1
ATOM 4088 C CA . GLY A 1 514 ? -39.875 -24.547 -0.928 1 94.31 514 GLY A CA 1
ATOM 4089 C C . GLY A 1 514 ? -40.562 -24.531 0.42 1 94.31 514 GLY A C 1
ATOM 4090 O O . GLY A 1 514 ? -41.656 -25.078 0.569 1 94.31 514 GLY A O 1
ATOM 4091 N N . ILE A 1 515 ? -39.906 -23.938 1.403 1 94.06 515 ILE A N 1
ATOM 4092 C CA . ILE A 1 515 ? -40.469 -23.875 2.75 1 94.06 515 ILE A CA 1
ATOM 4093 C C . ILE A 1 515 ? -41.594 -22.875 2.791 1 94.06 515 ILE A C 1
ATOM 4095 O O . ILE A 1 515 ? -41.469 -21.734 2.33 1 94.06 515 ILE A O 1
ATOM 4099 N N . THR A 1 516 ? -42.688 -23.156 3.367 1 93.44 516 THR A N 1
ATOM 4100 C CA . THR A 1 516 ? -43.844 -22.281 3.346 1 93.44 516 THR A CA 1
ATOM 4101 C C . THR A 1 516 ? -44.156 -21.734 4.738 1 93.44 516 THR A C 1
ATOM 4103 O O . THR A 1 516 ? -44.688 -20.641 4.879 1 93.44 516 THR A O 1
ATOM 4106 N N . VAL A 1 517 ? -43.844 -22.562 5.812 1 91.69 517 VAL A N 1
ATOM 4107 C CA . VAL A 1 517 ? -44.125 -22.156 7.176 1 91.69 517 VAL A CA 1
ATOM 4108 C C . VAL A 1 517 ? -42.969 -22.5 8.094 1 91.69 517 VAL A C 1
ATOM 4110 O O . VAL A 1 517 ? -42.344 -23.547 7.938 1 91.69 517 VAL A O 1
ATOM 4113 N N . LEU A 1 518 ? -42.656 -21.625 9 1 90.44 518 LEU A N 1
ATOM 4114 C CA . LEU A 1 518 ? -41.719 -21.891 10.086 1 90.44 518 LEU A CA 1
ATOM 4115 C C . LEU A 1 518 ? -42.438 -22.078 11.406 1 90.44 518 LEU A C 1
ATOM 4117 O O . LEU A 1 518 ? -42.844 -21.094 12.055 1 90.44 518 LEU A O 1
ATOM 4121 N N . LYS A 1 519 ? -42.719 -23.281 11.758 1 79.25 519 LYS A N 1
ATOM 4122 C CA . LYS A 1 519 ? -43.625 -23.609 12.867 1 79.25 519 LYS A CA 1
ATOM 4123 C C . LYS A 1 519 ? -42.844 -23.719 14.18 1 79.25 519 LYS A C 1
ATOM 4125 O O . LYS A 1 519 ? -43.219 -23.109 15.18 1 79.25 519 LYS A O 1
ATOM 4130 N N . GLU A 1 520 ? -41.875 -24.562 14.234 1 70.81 520 GLU A N 1
ATOM 4131 C CA . GLU A 1 520 ? -41.344 -25.094 15.477 1 70.81 520 GLU A CA 1
ATOM 4132 C C . GLU A 1 520 ? -40.312 -24.125 16.078 1 70.81 520 GLU A C 1
ATOM 4134 O O . GLU A 1 520 ? -39.688 -23.359 15.359 1 70.81 520 GLU A O 1
ATOM 4139 N N . ILE A 1 521 ? -40.531 -24.094 17.469 1 65.5 521 ILE A N 1
ATOM 4140 C CA . ILE A 1 521 ? -39.562 -23.344 18.266 1 65.5 521 ILE A CA 1
ATOM 4141 C C . ILE A 1 521 ? -38.281 -24.141 18.406 1 65.5 521 ILE A C 1
ATOM 4143 O O . ILE A 1 521 ? -38.312 -25.297 18.875 1 65.5 521 ILE A O 1
ATOM 4147 N N . HIS A 1 522 ? -37.281 -23.625 17.844 1 72.56 522 HIS A N 1
ATOM 4148 C CA . HIS A 1 522 ? -35.969 -24.281 17.891 1 72.56 522 HIS A CA 1
ATOM 4149 C C . HIS A 1 522 ? -35.062 -23.625 18.922 1 72.56 522 HIS A C 1
ATOM 4151 O O . HIS A 1 522 ? -35 -22.406 19.031 1 72.56 522 HIS A O 1
ATOM 4157 N N . LYS A 1 523 ? -34.625 -24.469 19.984 1 82.69 523 LYS A N 1
ATOM 4158 C CA . LYS A 1 523 ? -33.625 -23.953 20.922 1 82.69 523 LYS A CA 1
ATOM 4159 C C . LYS A 1 523 ? -32.25 -23.906 20.281 1 82.69 523 LYS A C 1
ATOM 4161 O O . LYS A 1 523 ? -31.547 -24.922 20.219 1 82.69 523 LYS A O 1
ATOM 4166 N N . CYS A 1 524 ? -31.875 -22.781 19.781 1 88.81 524 CYS A N 1
ATOM 4167 C CA . CYS A 1 524 ? -30.578 -22.609 19.125 1 88.81 524 CYS A CA 1
ATOM 4168 C C . CYS A 1 524 ? -29.859 -21.391 19.688 1 88.81 524 CYS A C 1
ATOM 4170 O O . CYS A 1 524 ? -29.656 -20.406 18.953 1 88.81 524 CYS A O 1
ATOM 4172 N N . PRO A 1 525 ? -29.344 -21.5 20.875 1 88.38 525 PRO A N 1
ATOM 4173 C CA . PRO A 1 525 ? -28.734 -20.328 21.531 1 88.38 525 PRO A CA 1
ATOM 4174 C C . PRO A 1 525 ? -27.438 -19.891 20.875 1 88.38 525 PRO A C 1
ATOM 4176 O O . PRO A 1 525 ? -27.016 -18.75 21.016 1 88.38 525 PRO A O 1
ATOM 4179 N N . ASN A 1 526 ? -26.812 -20.828 20.094 1 91.62 526 ASN A N 1
ATOM 4180 C CA . ASN A 1 526 ? -25.5 -20.5 19.531 1 91.62 526 ASN A CA 1
ATOM 4181 C C . ASN A 1 526 ? -25.594 -20.125 18.062 1 91.62 526 ASN A C 1
ATOM 4183 O O . ASN A 1 526 ? -24.578 -19.906 17.406 1 91.62 526 ASN A O 1
ATOM 4187 N N . LEU A 1 527 ? -26.812 -19.953 17.578 1 94.44 527 LEU A N 1
ATOM 4188 C CA . LEU A 1 527 ? -27 -19.672 16.156 1 94.44 527 LEU A CA 1
ATOM 4189 C C . LEU A 1 527 ? -26.609 -18.234 15.836 1 94.44 527 LEU A C 1
ATOM 4191 O O . LEU A 1 527 ? -27.078 -17.297 16.469 1 94.44 527 LEU A O 1
ATOM 4195 N N . LEU A 1 528 ? -25.719 -18.094 14.844 1 96.5 528 LEU A N 1
ATOM 4196 C CA . LEU A 1 528 ? -25.203 -16.781 14.484 1 96.5 528 LEU A CA 1
ATOM 4197 C C . LEU A 1 528 ? -25.781 -16.297 13.164 1 96.5 528 LEU A C 1
ATOM 4199 O O . LEU A 1 528 ? -26.047 -15.109 12.984 1 96.5 528 LEU A O 1
ATOM 4203 N N . THR A 1 529 ? -25.984 -17.172 12.18 1 97.38 529 THR A N 1
ATOM 4204 C CA . THR A 1 529 ? -26.484 -16.844 10.852 1 97.38 529 THR A CA 1
ATOM 4205 C C . THR A 1 529 ? -27.641 -17.766 10.461 1 97.38 529 THR A C 1
ATOM 4207 O O . THR A 1 529 ? -27.562 -18.984 10.656 1 97.38 529 THR A O 1
ATOM 4210 N N . LEU A 1 530 ? -28.688 -17.188 10.016 1 96.25 530 LEU A N 1
ATOM 4211 C CA . LEU A 1 530 ? -29.828 -17.938 9.492 1 96.25 530 LEU A CA 1
ATOM 4212 C C . LEU A 1 530 ? -30.234 -17.391 8.125 1 96.25 530 LEU A C 1
ATOM 4214 O O . LEU A 1 530 ? -30.719 -16.266 8.016 1 96.25 530 LEU A O 1
ATOM 4218 N N . LEU A 1 531 ? -30.094 -18.172 7.098 1 97.12 531 LEU A N 1
ATOM 4219 C CA . LEU A 1 531 ? -30.406 -17.766 5.734 1 97.12 531 LEU A CA 1
ATOM 4220 C C . LEU A 1 531 ? -31.656 -18.484 5.23 1 97.12 531 LEU A C 1
ATOM 4222 O O . LEU A 1 531 ? -31.688 -19.719 5.188 1 97.12 531 LEU A O 1
ATOM 4226 N N . LEU A 1 532 ? -32.625 -17.781 4.844 1 96.19 532 LEU A N 1
ATOM 4227 C CA . LEU A 1 532 ? -33.906 -18.344 4.387 1 96.19 532 LEU A CA 1
ATOM 4228 C C . LEU A 1 532 ? -34.344 -17.719 3.07 1 96.19 532 LEU A C 1
ATOM 4230 O O . LEU A 1 532 ? -35.469 -17.891 2.645 1 96.19 532 LEU A O 1
ATOM 4234 N N . GLN A 1 533 ? -33.5 -16.984 2.42 1 95.69 533 GLN A N 1
ATOM 4235 C CA . GLN A 1 533 ? -33.875 -16.219 1.23 1 95.69 533 GLN A CA 1
ATOM 4236 C C . GLN A 1 533 ? -34.25 -17.156 0.086 1 95.69 533 GLN A C 1
ATOM 4238 O O . GLN A 1 533 ? -33.812 -18.297 0.029 1 95.69 533 GLN A O 1
ATOM 4243 N N . TRP A 1 534 ? -35.188 -16.734 -0.797 1 94.38 534 TRP A N 1
ATOM 4244 C CA . TRP A 1 534 ? -35.625 -17.391 -2.021 1 94.38 534 TRP A CA 1
ATOM 4245 C C . TRP A 1 534 ? -36.562 -18.547 -1.708 1 94.38 534 TRP A C 1
ATOM 4247 O O . TRP A 1 534 ? -36.75 -19.453 -2.533 1 94.38 534 TRP A O 1
ATOM 4257 N N . ASN A 1 535 ? -36.969 -18.641 -0.408 1 95.94 535 ASN A N 1
ATOM 4258 C CA . ASN A 1 535 ? -38.156 -19.453 -0.145 1 95.94 535 ASN A CA 1
ATOM 4259 C C . ASN A 1 535 ? -39.438 -18.719 -0.508 1 95.94 535 ASN A C 1
ATOM 4261 O O . ASN A 1 535 ? -40.156 -18.234 0.372 1 95.94 535 ASN A O 1
ATOM 4265 N N . ASN A 1 536 ? -39.75 -18.672 -1.715 1 94.44 536 ASN A N 1
ATOM 4266 C CA . ASN A 1 536 ? -40.781 -17.812 -2.277 1 94.44 536 ASN A CA 1
ATOM 4267 C C . ASN A 1 536 ? -42.156 -18.109 -1.668 1 94.44 536 ASN A C 1
ATOM 4269 O O . ASN A 1 536 ? -43.031 -17.219 -1.595 1 94.44 536 ASN A O 1
ATOM 4273 N N . GLY A 1 537 ? -42.375 -19.266 -1.206 1 93.56 537 GLY A N 1
ATOM 4274 C CA . GLY A 1 537 ? -43.656 -19.641 -0.659 1 93.56 537 GLY A CA 1
ATOM 4275 C C . GLY A 1 537 ? -43.781 -19.406 0.835 1 93.56 537 GLY A C 1
ATOM 4276 O O . GLY A 1 537 ? -44.844 -19.531 1.413 1 93.56 537 GLY A O 1
ATOM 4277 N N . LEU A 1 538 ? -42.75 -19.031 1.495 1 95.5 538 LEU A N 1
ATOM 4278 C CA . LEU A 1 538 ? -42.75 -18.812 2.936 1 95.5 538 LEU A CA 1
ATOM 4279 C C . LEU A 1 538 ? -43.594 -17.594 3.295 1 95.5 538 LEU A C 1
ATOM 4281 O O . LEU A 1 538 ? -43.219 -16.453 3.014 1 95.5 538 LEU A O 1
ATOM 4285 N N . ASN A 1 539 ? -44.625 -17.719 3.904 1 93.56 539 ASN A N 1
ATOM 4286 C CA . ASN A 1 539 ? -45.562 -16.625 4.141 1 93.56 539 ASN A CA 1
ATOM 4287 C C . ASN A 1 539 ? -45.875 -16.469 5.625 1 93.56 539 ASN A C 1
ATOM 4289 O O . ASN A 1 539 ? -46.344 -15.414 6.055 1 93.56 539 ASN A O 1
ATOM 4293 N N . ARG A 1 540 ? -45.656 -17.578 6.449 1 91.5 540 ARG A N 1
ATOM 4294 C CA . ARG A 1 540 ? -46 -17.484 7.863 1 91.5 540 ARG A CA 1
ATOM 4295 C C . ARG A 1 540 ? -44.812 -17.875 8.742 1 91.5 540 ARG A C 1
ATOM 4297 O O . ARG A 1 540 ? -44.125 -18.875 8.469 1 91.5 540 ARG A O 1
ATOM 4304 N N . VAL A 1 541 ? -44.562 -17.109 9.695 1 91.94 541 VAL A N 1
ATOM 4305 C CA . VAL A 1 541 ? -43.594 -17.375 10.75 1 91.94 541 VAL A CA 1
ATOM 4306 C C . VAL A 1 541 ? -44.281 -17.391 12.109 1 91.94 541 VAL A C 1
ATOM 4308 O O . VAL A 1 541 ? -45 -16.453 12.453 1 91.94 541 VAL A O 1
ATOM 4311 N N . SER A 1 542 ? -44.094 -18.406 12.797 1 89.69 542 SER A N 1
ATOM 4312 C CA . SER A 1 542 ? -44.719 -18.531 14.109 1 89.69 542 SER A CA 1
ATOM 4313 C C . SER A 1 542 ? -44.281 -17.375 15.031 1 89.69 542 SER A C 1
ATOM 4315 O O . SER A 1 542 ? -43.188 -16.875 14.922 1 89.69 542 SER A O 1
ATOM 4317 N N . ALA A 1 543 ? -45.094 -16.969 16.016 1 88.19 543 ALA A N 1
ATOM 4318 C CA . ALA A 1 543 ? -44.906 -15.797 16.875 1 88.19 543 ALA A CA 1
ATOM 4319 C C . ALA A 1 543 ? -43.688 -15.969 17.766 1 88.19 543 ALA A C 1
ATOM 4321 O O . ALA A 1 543 ? -43 -14.992 18.062 1 88.19 543 ALA A O 1
ATOM 4322 N N . ASP A 1 544 ? -43.469 -17.234 18.062 1 87.88 544 ASP A N 1
ATOM 4323 C CA . ASP A 1 544 ? -42.375 -17.469 19.016 1 87.88 544 ASP A CA 1
ATOM 4324 C C . ASP A 1 544 ? -41.156 -18.016 18.312 1 87.88 544 ASP A C 1
ATOM 4326 O O . ASP A 1 544 ? -40.25 -18.547 18.969 1 87.88 544 ASP A O 1
ATOM 4330 N N . PHE A 1 545 ? -41 -17.891 17.109 1 90.25 545 PHE A N 1
ATOM 4331 C CA . PHE A 1 545 ? -39.938 -18.516 16.328 1 90.25 545 PHE A CA 1
ATOM 4332 C C . PHE A 1 545 ? -38.594 -17.969 16.734 1 90.25 545 PHE A C 1
ATOM 4334 O O . PHE A 1 545 ? -37.594 -18.719 16.812 1 90.25 545 PHE A O 1
ATOM 4341 N N . PHE A 1 546 ? -38.5 -16.656 17.062 1 92 546 PHE A N 1
ATOM 4342 C CA . PHE A 1 546 ? -37.219 -16.016 17.297 1 92 546 PHE A CA 1
ATOM 4343 C C . PHE A 1 546 ? -36.906 -15.961 18.797 1 92 546 PHE A C 1
ATOM 4345 O O . PHE A 1 546 ? -35.938 -15.312 19.219 1 92 546 PHE A O 1
ATOM 4352 N N . GLN A 1 547 ? -37.594 -16.578 19.625 1 88.31 547 GLN A N 1
ATOM 4353 C CA . GLN A 1 547 ? -37.5 -16.453 21.078 1 88.31 547 GLN A CA 1
ATOM 4354 C C . GLN A 1 547 ? -36.219 -17.078 21.594 1 88.31 547 GLN A C 1
ATOM 4356 O O . GLN A 1 547 ? -35.656 -16.609 22.578 1 88.31 547 GLN A O 1
ATOM 4361 N N . SER A 1 548 ? -35.75 -18.125 20.969 1 88.12 548 SER A N 1
ATOM 4362 C CA . SER A 1 548 ? -34.594 -18.844 21.516 1 88.12 548 SER A CA 1
ATOM 4363 C C . SER A 1 548 ? -33.375 -18.672 20.625 1 88.12 548 SER A C 1
ATOM 4365 O O . SER A 1 548 ? -32.562 -19.578 20.516 1 88.12 548 SER A O 1
ATOM 4367 N N . MET A 1 549 ? -33.219 -17.578 19.969 1 91.94 549 MET A N 1
ATOM 4368 C CA . MET A 1 549 ? -32.094 -17.312 19.094 1 91.94 549 MET A CA 1
ATOM 4369 C C . MET A 1 549 ? -31.422 -15.992 19.453 1 91.94 549 MET A C 1
ATOM 4371 O O . MET A 1 549 ? -31.156 -15.156 18.578 1 91.94 549 MET A O 1
ATOM 4375 N N . SER A 1 550 ? -31.094 -15.773 20.609 1 90.62 550 SER A N 1
ATOM 4376 C CA . SER A 1 550 ? -30.641 -14.484 21.109 1 90.62 550 SER A CA 1
ATOM 4377 C C . SER A 1 550 ? -29.266 -14.125 20.594 1 90.62 550 SER A C 1
ATOM 4379 O O . SER A 1 550 ? -28.875 -12.953 20.578 1 90.62 550 SER A O 1
ATOM 4381 N N . ALA A 1 551 ? -28.5 -15.125 20.078 1 94.5 551 ALA A N 1
ATOM 4382 C CA . ALA A 1 551 ? -27.141 -14.867 19.609 1 94.5 551 ALA A CA 1
ATOM 4383 C C . ALA A 1 551 ? -27.125 -14.531 18.125 1 94.5 551 ALA A C 1
ATOM 4385 O O . ALA A 1 551 ? -26.078 -14.156 17.578 1 94.5 551 ALA A O 1
ATOM 4386 N N . LEU A 1 552 ? -28.281 -14.586 17.453 1 96.12 552 LEU A N 1
ATOM 4387 C CA . LEU A 1 552 ? -28.375 -14.43 16 1 96.12 552 LEU A CA 1
ATOM 4388 C C . LEU A 1 552 ? -27.875 -13.055 15.57 1 96.12 552 LEU A C 1
ATOM 4390 O O . LEU A 1 552 ? -28.297 -12.039 16.125 1 96.12 552 LEU A O 1
ATOM 4394 N N . ARG A 1 553 ? -27.031 -13.023 14.594 1 97.06 553 ARG A N 1
ATOM 4395 C CA . ARG A 1 553 ? -26.438 -11.766 14.125 1 97.06 553 ARG A CA 1
ATOM 4396 C C . ARG A 1 553 ? -26.906 -11.438 12.711 1 97.06 553 ARG A C 1
ATOM 4398 O O . ARG A 1 553 ? -27.078 -10.266 12.367 1 97.06 553 ARG A O 1
ATOM 4405 N N . VAL A 1 554 ? -27.031 -12.438 11.836 1 97.94 554 VAL A N 1
ATOM 4406 C CA . VAL A 1 554 ? -27.422 -12.234 10.445 1 97.94 554 VAL A CA 1
ATOM 4407 C C . VAL A 1 554 ? -28.703 -13.023 10.156 1 97.94 554 VAL A C 1
ATOM 4409 O O . VAL A 1 554 ? -28.75 -14.234 10.367 1 97.94 554 VAL A O 1
ATOM 4412 N N . LEU A 1 555 ? -29.672 -12.367 9.75 1 97.81 555 LEU A N 1
ATOM 4413 C CA . LEU A 1 555 ? -30.953 -12.977 9.359 1 97.81 555 LEU A CA 1
ATOM 4414 C C . LEU A 1 555 ? -31.375 -12.5 7.977 1 97.81 555 LEU A C 1
ATOM 4416 O O . LEU A 1 555 ? -31.547 -11.305 7.75 1 97.81 555 LEU A O 1
ATOM 4420 N N . ASP A 1 556 ? -31.562 -13.367 7.062 1 97.94 556 ASP A N 1
ATOM 4421 C CA . ASP A 1 556 ? -31.984 -13.023 5.707 1 97.94 556 ASP A CA 1
ATOM 4422 C C . ASP A 1 556 ? -33.312 -13.68 5.363 1 97.94 556 ASP A C 1
ATOM 4424 O O . ASP A 1 556 ? -33.406 -14.906 5.25 1 97.94 556 ASP A O 1
ATOM 4428 N N . LEU A 1 557 ? -34.312 -12.922 5.273 1 97 557 LEU A N 1
ATOM 4429 C CA . LEU A 1 557 ? -35.625 -13.375 4.91 1 97 557 LEU A CA 1
ATOM 4430 C C . LEU A 1 557 ? -36.062 -12.82 3.553 1 97 557 LEU A C 1
ATOM 4432 O O . LEU A 1 557 ? -37.25 -12.688 3.27 1 97 557 LEU A O 1
ATOM 4436 N N . SER A 1 558 ? -35.156 -12.477 2.703 1 97 558 SER A N 1
ATOM 4437 C CA . SER A 1 558 ? -35.438 -11.805 1.438 1 97 558 SER A CA 1
ATOM 4438 C C . SER A 1 558 ? -36.062 -12.758 0.43 1 97 558 SER A C 1
ATOM 4440 O O . SER A 1 558 ? -35.875 -13.977 0.511 1 97 558 SER A O 1
ATOM 4442 N N . PHE A 1 559 ? -36.875 -12.234 -0.482 1 96.25 559 PHE A N 1
ATOM 4443 C CA . PHE A 1 559 ? -37.531 -12.961 -1.566 1 96.25 559 PHE A CA 1
ATOM 4444 C C . PHE A 1 559 ? -38.438 -14.055 -1.018 1 96.25 559 PHE A C 1
ATOM 4446 O O . PHE A 1 559 ? -38.344 -15.203 -1.451 1 96.25 559 PHE A O 1
ATOM 4453 N N . THR A 1 560 ? -39.094 -13.727 0.029 1 96.81 560 THR A N 1
ATOM 4454 C CA . THR A 1 560 ? -40.125 -14.578 0.601 1 96.81 560 THR A CA 1
ATOM 4455 C C . THR A 1 560 ? -41.5 -13.906 0.514 1 96.81 560 THR A C 1
ATOM 4457 O O . THR A 1 560 ? -41.594 -12.766 0.06 1 96.81 560 THR A O 1
ATOM 4460 N N . SER A 1 561 ? -42.562 -14.602 0.966 1 96.12 561 SER A N 1
ATOM 4461 C CA . SER A 1 561 ? -43.906 -14.055 0.927 1 96.12 561 SER A CA 1
ATOM 4462 C C . SER A 1 561 ? -44.406 -13.703 2.326 1 96.12 561 SER A C 1
ATOM 4464 O O . SER A 1 561 ? -45.594 -13.727 2.586 1 96.12 561 SER A O 1
ATOM 4466 N N . ILE A 1 562 ? -43.5 -13.43 3.152 1 95.56 562 ILE A N 1
ATOM 4467 C CA . ILE A 1 562 ? -43.844 -13.094 4.527 1 95.56 562 ILE A CA 1
ATOM 4468 C C . ILE A 1 562 ? -44.594 -11.773 4.559 1 95.56 562 ILE A C 1
ATOM 4470 O O . ILE A 1 562 ? -44.188 -10.797 3.93 1 95.56 562 ILE A O 1
ATOM 4474 N N . ARG A 1 563 ? -45.594 -11.664 5.348 1 93.81 563 ARG A N 1
ATOM 4475 C CA . ARG A 1 563 ? -46.438 -10.477 5.387 1 93.81 563 ARG A CA 1
ATOM 4476 C C . ARG A 1 563 ? -46.281 -9.727 6.707 1 93.81 563 ARG A C 1
ATOM 4478 O O . ARG A 1 563 ? -46.5 -8.516 6.77 1 93.81 563 ARG A O 1
ATOM 4485 N N . LYS A 1 564 ? -45.969 -10.539 7.711 1 93.06 564 LYS A N 1
ATOM 4486 C CA . LYS A 1 564 ? -45.812 -9.938 9.031 1 93.06 564 LYS A CA 1
ATOM 4487 C C . LYS A 1 564 ? -44.594 -10.539 9.766 1 93.06 564 LYS A C 1
ATOM 4489 O O . LYS A 1 564 ? -44.406 -11.758 9.742 1 93.06 564 LYS A O 1
ATOM 4494 N N . ILE A 1 565 ? -43.844 -9.695 10.375 1 93.38 565 ILE A N 1
ATOM 4495 C CA . ILE A 1 565 ? -42.719 -10.141 11.211 1 93.38 565 ILE A CA 1
ATOM 4496 C C . ILE A 1 565 ? -43.188 -10.312 12.656 1 93.38 565 ILE A C 1
ATOM 4498 O O . ILE A 1 565 ? -43.844 -9.43 13.211 1 93.3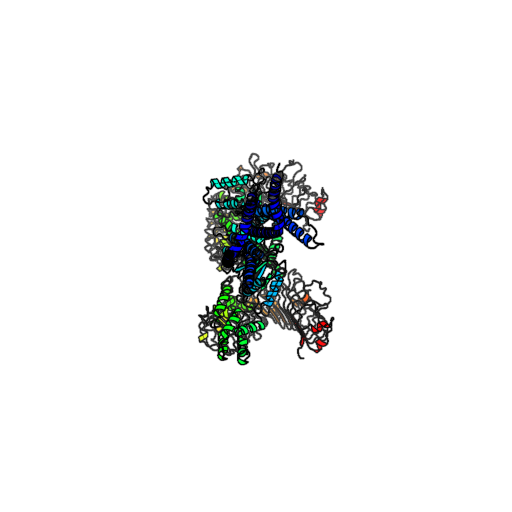8 565 ILE A O 1
ATOM 4502 N N . PRO A 1 566 ? -42.875 -11.391 13.219 1 91.88 566 PRO A N 1
ATOM 4503 C CA . PRO A 1 566 ? -43.344 -11.633 14.586 1 91.88 566 PRO A CA 1
ATOM 4504 C C . PRO A 1 566 ? -42.75 -10.648 15.594 1 91.88 566 PRO A C 1
ATOM 4506 O O . PRO A 1 566 ? -41.656 -10.141 15.391 1 91.88 566 PRO A O 1
ATOM 4509 N N . VAL A 1 567 ? -43.5 -10.453 16.688 1 90.75 567 VAL A N 1
ATOM 4510 C CA . VAL A 1 567 ? -43.125 -9.516 17.75 1 90.75 567 VAL A CA 1
ATOM 4511 C C . VAL A 1 567 ? -41.875 -10.008 18.453 1 90.75 567 VAL A C 1
ATOM 4513 O O . VAL A 1 567 ? -41.094 -9.211 19 1 90.75 567 VAL A O 1
ATOM 4516 N N . SER A 1 568 ? -41.625 -11.289 18.359 1 91.69 568 SER A N 1
ATOM 4517 C CA . SER A 1 568 ? -40.5 -11.891 19.016 1 91.69 568 SER A CA 1
ATOM 4518 C C . SER A 1 568 ? -39.188 -11.43 18.391 1 91.69 568 SER A C 1
ATOM 4520 O O . SER A 1 568 ? -38.094 -11.75 18.891 1 91.69 568 SER A O 1
ATOM 4522 N N . ILE A 1 569 ? -39.219 -10.625 17.344 1 93.38 569 ILE A N 1
ATOM 4523 C CA . ILE A 1 569 ? -38 -10.109 16.688 1 93.38 569 ILE A CA 1
ATOM 4524 C C . ILE A 1 569 ? -37.219 -9.273 17.688 1 93.38 569 ILE A C 1
ATOM 4526 O O . ILE A 1 569 ? -36 -9.141 17.547 1 93.38 569 ILE A O 1
ATOM 4530 N N . ASN A 1 570 ? -37.906 -8.711 18.719 1 93.5 570 ASN A N 1
ATOM 4531 C CA . ASN A 1 570 ? -37.25 -7.871 19.719 1 93.5 570 ASN A CA 1
ATOM 4532 C C . ASN A 1 570 ? -36.312 -8.688 20.594 1 93.5 570 ASN A C 1
ATOM 4534 O O . ASN A 1 570 ? -35.469 -8.117 21.281 1 93.5 570 ASN A O 1
ATOM 4538 N N . GLN A 1 571 ? -36.406 -10.023 20.484 1 92.12 571 GLN A N 1
ATOM 4539 C CA . GLN A 1 571 ? -35.562 -10.891 21.281 1 92.12 571 GLN A CA 1
ATOM 4540 C C . GLN A 1 571 ? -34.188 -11.07 20.641 1 92.12 571 GLN A C 1
ATOM 4542 O O . GLN A 1 571 ? -33.25 -11.531 21.281 1 92.12 571 GLN A O 1
ATOM 4547 N N . LEU A 1 572 ? -34.125 -10.695 19.422 1 95 572 LEU A N 1
ATOM 4548 C CA . LEU A 1 572 ? -32.844 -10.82 18.703 1 95 572 LEU A CA 1
ATOM 4549 C C . LEU A 1 572 ? -31.938 -9.641 19.016 1 95 572 LEU A C 1
ATOM 4551 O O . LEU A 1 572 ? -31.547 -8.891 18.125 1 95 572 LEU A O 1
ATOM 4555 N N . VAL A 1 573 ? -31.422 -9.547 20.141 1 93.44 573 VAL A N 1
ATOM 4556 C CA . VAL A 1 573 ? -30.734 -8.383 20.688 1 93.44 573 VAL A CA 1
ATOM 4557 C C . VAL A 1 573 ? -29.359 -8.234 20.016 1 93.44 573 VAL A C 1
ATOM 4559 O O . VAL A 1 573 ? -28.812 -7.133 19.953 1 93.44 573 VAL A O 1
ATOM 4562 N N . GLU A 1 574 ? -28.828 -9.383 19.484 1 95.81 574 GLU A N 1
ATOM 4563 C CA . GLU A 1 574 ? -27.484 -9.328 18.891 1 95.81 574 GLU A CA 1
ATOM 4564 C C . GLU A 1 574 ? -27.562 -9.164 17.375 1 95.81 574 GLU A C 1
ATOM 4566 O O . GLU A 1 574 ? -26.531 -9.102 16.703 1 95.81 574 GLU A O 1
ATOM 4571 N N . LEU A 1 575 ? -28.781 -9.031 16.828 1 96.62 575 LEU A N 1
ATOM 4572 C CA . LEU A 1 575 ? -28.969 -8.961 15.383 1 96.62 575 LEU A CA 1
ATOM 4573 C C . LEU A 1 575 ? -28.297 -7.719 14.805 1 96.62 575 LEU A C 1
ATOM 4575 O O . LEU A 1 575 ? -28.516 -6.609 15.289 1 96.62 575 LEU A O 1
ATOM 4579 N N . ARG A 1 576 ? -27.547 -7.898 13.82 1 96.31 576 ARG A N 1
ATOM 4580 C CA . ARG A 1 576 ? -26.812 -6.793 13.203 1 96.31 576 ARG A CA 1
ATOM 4581 C C . ARG A 1 576 ? -27.25 -6.59 11.758 1 96.31 576 ARG A C 1
ATOM 4583 O O . ARG A 1 576 ? -27.188 -5.477 11.234 1 96.31 576 ARG A O 1
ATOM 4590 N N . HIS A 1 577 ? -27.641 -7.645 11.078 1 97.44 577 HIS A N 1
ATOM 4591 C CA . HIS A 1 577 ? -28.047 -7.598 9.672 1 97.44 577 HIS A CA 1
ATOM 4592 C C . HIS A 1 577 ? -29.422 -8.234 9.477 1 97.44 577 HIS A C 1
ATOM 4594 O O . HIS A 1 577 ? -29.609 -9.414 9.773 1 97.44 577 HIS A O 1
ATOM 4600 N N . LEU A 1 578 ? -30.312 -7.48 9.055 1 97.94 578 LEU A N 1
ATOM 4601 C CA . LEU A 1 578 ? -31.656 -7.957 8.742 1 97.94 578 LEU A CA 1
ATOM 4602 C C . LEU A 1 578 ? -32.031 -7.617 7.309 1 97.94 578 LEU A C 1
ATOM 4604 O O . LEU A 1 578 ? -32.156 -6.438 6.953 1 97.94 578 LEU A O 1
ATOM 4608 N N . ASN A 1 579 ? -32.219 -8.586 6.508 1 97.94 579 ASN A N 1
ATOM 4609 C CA . ASN A 1 579 ? -32.594 -8.391 5.109 1 97.94 579 ASN A CA 1
ATOM 4610 C C . ASN A 1 579 ? -34.031 -8.805 4.848 1 97.94 579 ASN A C 1
ATOM 4612 O O . ASN A 1 579 ? -34.375 -9.984 4.941 1 97.94 579 ASN A O 1
ATOM 4616 N N . LEU A 1 580 ? -34.812 -7.902 4.602 1 97.25 580 LEU A N 1
ATOM 4617 C CA . LEU A 1 580 ? -36.25 -8.133 4.316 1 97.25 580 LEU A CA 1
ATOM 4618 C C . LEU A 1 580 ? -36.562 -7.73 2.885 1 97.25 580 LEU A C 1
ATOM 4620 O O . LEU A 1 580 ? -37.719 -7.402 2.584 1 97.25 580 LEU A O 1
ATOM 4624 N N . ALA A 1 581 ? -35.625 -7.738 2.021 1 96.88 581 ALA A N 1
ATOM 4625 C CA . ALA A 1 581 ? -35.844 -7.305 0.64 1 96.88 581 ALA A CA 1
ATOM 4626 C C . ALA A 1 581 ? -36.844 -8.195 -0.08 1 96.88 581 ALA A C 1
ATOM 4628 O O . ALA A 1 581 ? -36.844 -9.414 0.102 1 96.88 581 ALA A O 1
ATOM 4629 N N . ALA A 1 582 ? -37.719 -7.602 -0.825 1 96.44 582 ALA A N 1
ATOM 4630 C CA . ALA A 1 582 ? -38.656 -8.281 -1.709 1 96.44 582 ALA A CA 1
ATOM 4631 C C . ALA A 1 582 ? -39.594 -9.18 -0.917 1 96.44 582 ALA A C 1
ATOM 4633 O O . ALA A 1 582 ? -39.875 -10.312 -1.314 1 96.44 582 ALA A O 1
ATOM 4634 N N . THR A 1 583 ? -39.906 -8.805 0.322 1 96.44 583 THR A N 1
ATOM 4635 C CA . THR A 1 583 ? -40.938 -9.469 1.079 1 96.44 583 THR A CA 1
ATOM 4636 C C . THR A 1 583 ? -42.281 -8.789 0.839 1 96.44 583 THR A C 1
ATOM 4638 O O . THR A 1 583 ? -42.375 -7.805 0.107 1 96.44 583 THR A O 1
ATOM 4641 N N . LYS A 1 584 ? -43.375 -9.32 1.477 1 95.75 584 LYS A N 1
ATOM 4642 C CA . LYS A 1 584 ? -44.719 -8.75 1.312 1 95.75 584 LYS A CA 1
ATOM 4643 C C . LYS A 1 584 ? -45.188 -8.094 2.602 1 95.75 584 LYS A C 1
ATOM 4645 O O . LYS A 1 584 ? -46.406 -8.031 2.859 1 95.75 584 LYS A O 1
ATOM 4650 N N . ILE A 1 585 ? -44.219 -7.645 3.338 1 95.19 585 ILE A N 1
ATOM 4651 C CA . ILE A 1 585 ? -44.562 -7.016 4.613 1 95.19 585 ILE A CA 1
ATOM 4652 C C . ILE A 1 585 ? -45.281 -5.695 4.367 1 95.19 585 ILE A C 1
ATOM 4654 O O . ILE A 1 585 ? -44.906 -4.941 3.459 1 95.19 585 ILE A O 1
ATOM 4658 N N . THR A 1 586 ? -46.281 -5.375 5.176 1 93.69 586 THR A N 1
ATOM 4659 C CA . THR A 1 586 ? -47.062 -4.168 4.98 1 93.69 586 THR A CA 1
ATOM 4660 C C . THR A 1 586 ? -46.75 -3.125 6.043 1 93.69 586 THR A C 1
ATOM 4662 O O . THR A 1 586 ? -46.844 -1.923 5.801 1 93.69 586 THR A O 1
ATOM 4665 N N . THR A 1 587 ? -46.406 -3.621 7.207 1 93.44 587 THR A N 1
ATOM 4666 C CA . THR A 1 587 ? -46.031 -2.746 8.32 1 93.44 587 THR A CA 1
ATOM 4667 C C . THR A 1 587 ? -44.844 -3.297 9.078 1 93.44 587 THR A C 1
ATOM 4669 O O . THR A 1 587 ? -44.719 -4.508 9.281 1 93.44 587 THR A O 1
ATOM 4672 N N . LEU A 1 588 ? -43.938 -2.43 9.453 1 94 588 LEU A N 1
ATOM 4673 C CA . LEU A 1 588 ? -42.812 -2.84 10.312 1 94 588 LEU A CA 1
ATOM 4674 C C . LEU A 1 588 ? -43.25 -2.863 11.781 1 94 588 LEU A C 1
ATOM 4676 O O . LEU A 1 588 ? -43.969 -1.982 12.227 1 94 588 LEU A O 1
ATOM 4680 N N . PRO A 1 589 ? -42.875 -3.846 12.438 1 93.5 589 PRO A N 1
ATOM 4681 C CA . PRO A 1 589 ? -43.219 -3.893 13.852 1 93.5 589 PRO A CA 1
ATOM 4682 C C . PRO A 1 589 ? -42.5 -2.832 14.68 1 93.5 589 PRO A C 1
ATOM 4684 O O . PRO A 1 589 ? -41.312 -2.572 14.461 1 93.5 589 PRO A O 1
ATOM 4687 N N . LYS A 1 590 ? -43.156 -2.252 15.672 1 93.5 590 LYS A N 1
ATOM 4688 C CA . LYS A 1 590 ? -42.594 -1.261 16.578 1 93.5 590 LYS A CA 1
ATOM 4689 C C . LYS A 1 590 ? -41.438 -1.859 17.391 1 93.5 590 LYS A C 1
ATOM 4691 O O . LYS A 1 590 ? -40.469 -1.16 17.734 1 93.5 590 LYS A O 1
ATOM 4696 N N . GLU A 1 591 ? -41.562 -3.129 17.562 1 94 591 GLU A N 1
ATOM 4697 C CA . GLU A 1 591 ? -40.594 -3.859 18.375 1 94 591 GLU A CA 1
ATOM 4698 C C . GLU A 1 591 ? -39.219 -3.906 17.688 1 94 591 GLU A C 1
ATOM 4700 O O . GLU A 1 591 ? -38.219 -4.211 18.312 1 94 591 GLU A O 1
ATOM 4705 N N . LEU A 1 592 ? -39.188 -3.594 16.422 1 94.69 592 LEU A N 1
ATOM 4706 C CA . LEU A 1 592 ? -37.938 -3.541 15.695 1 94.69 592 LEU A CA 1
ATOM 4707 C C . LEU A 1 592 ? -37 -2.514 16.312 1 94.69 592 LEU A C 1
ATOM 4709 O O . LEU A 1 592 ? -35.781 -2.676 16.266 1 94.69 592 LEU A O 1
ATOM 4713 N N . GLY A 1 593 ? -37.531 -1.471 16.859 1 93.94 593 GLY A N 1
ATOM 4714 C CA . GLY A 1 593 ? -36.75 -0.383 17.453 1 93.94 593 GLY A CA 1
ATOM 4715 C C . GLY A 1 593 ? -35.938 -0.815 18.641 1 93.94 593 GLY A C 1
ATOM 4716 O O . GLY A 1 593 ? -35 -0.109 19.062 1 93.94 593 GLY A O 1
ATOM 4717 N N . SER A 1 594 ? -36.219 -2.008 19.156 1 93.88 594 SER A N 1
ATOM 4718 C CA . SER A 1 594 ? -35.469 -2.51 20.312 1 93.88 594 SER A CA 1
ATOM 4719 C C . SER A 1 594 ? -34.125 -3.088 19.906 1 93.88 594 SER A C 1
ATOM 4721 O O . SER A 1 594 ? -33.281 -3.336 20.766 1 93.88 594 SER A O 1
ATOM 4723 N N . LEU A 1 595 ? -33.969 -3.312 18.656 1 96 595 LEU A N 1
ATOM 4724 C CA . LEU A 1 595 ? -32.719 -3.883 18.156 1 96 595 LEU A CA 1
ATOM 4725 C C . LEU A 1 595 ? -31.641 -2.816 18.062 1 96 595 LEU A C 1
ATOM 4727 O O . LEU A 1 595 ? -31.25 -2.422 16.953 1 96 595 LEU A O 1
ATOM 4731 N N . THR A 1 596 ? -31.016 -2.482 19.078 1 93.62 596 THR A N 1
ATOM 4732 C CA . THR A 1 596 ? -30.078 -1.359 19.172 1 93.62 596 THR A CA 1
ATOM 4733 C C . THR A 1 596 ? -28.797 -1.643 18.406 1 93.62 596 THR A C 1
ATOM 4735 O O . THR A 1 596 ? -28.109 -0.715 17.984 1 93.62 596 THR A O 1
ATOM 4738 N N . LYS A 1 597 ? -28.5 -2.949 18.156 1 93.94 597 LYS A N 1
ATOM 4739 C CA . LYS A 1 597 ? -27.234 -3.293 17.5 1 93.94 597 LYS A CA 1
ATOM 4740 C C . LYS A 1 597 ? -27.422 -3.473 16 1 93.94 597 LYS A C 1
ATOM 4742 O O . LYS A 1 597 ? -26.469 -3.727 15.281 1 93.94 597 LYS A O 1
ATOM 4747 N N . LEU A 1 598 ? -28.656 -3.305 15.523 1 95.5 598 LEU A N 1
ATOM 4748 C CA . LEU A 1 598 ? -28.922 -3.477 14.102 1 95.5 598 LEU A CA 1
ATOM 4749 C C . LEU A 1 598 ? -28.172 -2.434 13.273 1 95.5 598 LEU A C 1
ATOM 4751 O O . LEU A 1 598 ? -28.328 -1.231 13.508 1 95.5 598 LEU A O 1
ATOM 4755 N N . ASN A 1 599 ? -27.422 -2.932 12.43 1 93.38 599 ASN A N 1
ATOM 4756 C CA . ASN A 1 599 ? -26.562 -2.076 11.617 1 93.38 599 ASN A CA 1
ATOM 4757 C C . ASN A 1 599 ? -27.094 -1.944 10.188 1 93.38 599 ASN A C 1
ATOM 4759 O O . ASN A 1 599 ? -26.875 -0.922 9.539 1 93.38 599 ASN A O 1
ATOM 4763 N N . HIS A 1 600 ? -27.641 -2.979 9.695 1 95.88 600 HIS A N 1
ATOM 4764 C CA . HIS A 1 600 ? -28.078 -3.049 8.305 1 95.88 600 HIS A CA 1
ATOM 4765 C C . HIS A 1 600 ? -29.531 -3.512 8.203 1 95.88 600 HIS A C 1
ATOM 4767 O O . HIS A 1 600 ? -29.844 -4.645 8.57 1 95.88 600 HIS A O 1
ATOM 4773 N N . LEU A 1 601 ? -30.344 -2.664 7.789 1 97 601 LEU A N 1
ATOM 4774 C CA . LEU A 1 601 ? -31.734 -2.977 7.523 1 97 601 LEU A CA 1
ATOM 4775 C C . LEU A 1 601 ? -32.062 -2.77 6.047 1 97 601 LEU A C 1
ATOM 4777 O O . LEU A 1 601 ? -32.156 -1.632 5.578 1 97 601 LEU A O 1
ATOM 4781 N N . ASN A 1 602 ? -32.312 -3.832 5.359 1 97.06 602 ASN A N 1
ATOM 4782 C CA . ASN A 1 602 ? -32.594 -3.771 3.924 1 97.06 602 ASN A CA 1
ATOM 4783 C C . ASN A 1 602 ? -34.062 -4.051 3.604 1 97.06 602 ASN A C 1
ATOM 4785 O O . ASN A 1 602 ? -34.562 -5.145 3.871 1 97.06 602 ASN A O 1
ATOM 4789 N N . LEU A 1 603 ? -34.719 -3.129 3.131 1 96.75 603 LEU A N 1
ATOM 4790 C CA . LEU A 1 603 ? -36.125 -3.242 2.736 1 96.75 603 LEU A CA 1
ATOM 4791 C C . LEU A 1 603 ? -36.281 -2.959 1.248 1 96.75 603 LEU A C 1
ATOM 4793 O O . LEU A 1 603 ? -37.312 -2.408 0.829 1 96.75 603 LEU A O 1
ATOM 4797 N N . LEU A 1 604 ? -35.344 -3.326 0.486 1 95.81 604 LEU A N 1
ATOM 4798 C CA . LEU A 1 604 ? -35.344 -3.104 -0.956 1 95.81 604 LEU A CA 1
ATOM 4799 C C . LEU A 1 604 ? -36.5 -3.826 -1.632 1 95.81 604 LEU A C 1
ATOM 4801 O O . LEU A 1 604 ? -36.781 -4.992 -1.329 1 95.81 604 LEU A O 1
ATOM 4805 N N . ARG A 1 605 ? -37.219 -3.174 -2.475 1 94.62 605 ARG A N 1
ATOM 4806 C CA . ARG A 1 605 ? -38.25 -3.744 -3.33 1 94.62 605 ARG A CA 1
ATOM 4807 C C . ARG A 1 605 ? -39.375 -4.34 -2.498 1 94.62 605 ARG A C 1
ATOM 4809 O O . ARG A 1 605 ? -39.875 -5.426 -2.801 1 94.62 605 ARG A O 1
ATOM 4816 N N . THR A 1 606 ? -39.594 -3.832 -1.324 1 95.31 606 THR A N 1
ATOM 4817 C CA . THR A 1 606 ? -40.75 -4.172 -0.541 1 95.31 606 THR A CA 1
ATOM 4818 C C . THR A 1 606 ? -41.969 -3.326 -0.969 1 95.31 606 THR A C 1
ATOM 4820 O O . THR A 1 606 ? -42.375 -2.41 -0.252 1 95.31 606 THR A O 1
ATOM 4823 N N . TYR A 1 607 ? -42.562 -3.686 -1.927 1 90.94 607 TYR A N 1
ATOM 4824 C CA . TYR A 1 607 ? -43.594 -2.891 -2.613 1 90.94 607 TYR A CA 1
ATOM 4825 C C . TYR A 1 607 ? -44.844 -2.76 -1.766 1 90.94 607 TYR A C 1
ATOM 4827 O O . TYR A 1 607 ? -45.594 -1.803 -1.918 1 90.94 607 TYR A O 1
ATOM 4835 N N . SER A 1 608 ? -45.094 -3.643 -0.828 1 91.94 608 SER A N 1
ATOM 4836 C CA . SER A 1 608 ? -46.312 -3.67 -0.053 1 91.94 608 SER A CA 1
ATOM 4837 C C . SER A 1 608 ? -46.188 -2.852 1.227 1 91.94 608 SER A C 1
ATOM 4839 O O . SER A 1 608 ? -47.188 -2.641 1.939 1 91.94 608 SER A O 1
ATOM 4841 N N . LEU A 1 609 ? -45.031 -2.391 1.485 1 93.12 609 LEU A N 1
ATOM 4842 C CA . LEU A 1 609 ? -44.781 -1.675 2.732 1 93.12 609 LEU A CA 1
ATOM 4843 C C . LEU A 1 609 ? -45.5 -0.319 2.725 1 93.12 609 LEU A C 1
ATOM 4845 O O . LEU A 1 609 ? -45.219 0.524 1.871 1 93.12 609 LEU A O 1
ATOM 4849 N N . ARG A 1 610 ? -46.344 -0.091 3.709 1 89.5 610 ARG A N 1
ATOM 4850 C CA . ARG A 1 610 ? -47.156 1.124 3.723 1 89.5 610 ARG A CA 1
ATOM 4851 C C . ARG A 1 610 ? -46.875 1.956 4.969 1 89.5 610 ARG A C 1
ATOM 4853 O O . ARG A 1 610 ? -46.906 3.188 4.922 1 89.5 610 ARG A O 1
ATOM 4860 N N . THR A 1 611 ? -46.594 1.227 6.027 1 90.94 611 THR A N 1
ATOM 4861 C CA . THR A 1 611 ? -46.469 1.953 7.281 1 90.94 611 THR A CA 1
ATOM 4862 C C . THR A 1 611 ? -45.125 1.604 7.957 1 90.94 611 THR A C 1
ATOM 4864 O O . THR A 1 611 ? -44.781 0.427 8.086 1 90.94 611 THR A O 1
ATOM 4867 N N . VAL A 1 612 ? -44.438 2.615 8.359 1 92.75 612 VAL A N 1
ATOM 4868 C CA . VAL A 1 612 ? -43.219 2.484 9.156 1 92.75 612 VAL A CA 1
ATOM 4869 C C . VAL A 1 612 ? -43.312 3.332 10.422 1 92.75 612 VAL A C 1
ATOM 4871 O O . VAL A 1 612 ? -43.094 4.539 10.391 1 92.75 612 VAL A O 1
ATOM 4874 N N . PRO A 1 613 ? -43.656 2.68 11.477 1 91.75 613 PRO A N 1
ATOM 4875 C CA . PRO A 1 613 ? -43.781 3.436 12.719 1 91.75 613 PRO A CA 1
ATOM 4876 C C . PRO A 1 613 ? -42.5 4.145 13.133 1 91.75 613 PRO A C 1
ATOM 4878 O O . PRO A 1 613 ? -41.406 3.611 12.93 1 91.75 613 PRO A O 1
ATOM 4881 N N . ARG A 1 614 ? -42.656 5.211 13.742 1 91.19 614 ARG A N 1
ATOM 4882 C CA . ARG A 1 614 ? -41.5 5.996 14.211 1 91.19 614 ARG A CA 1
ATOM 4883 C C . ARG A 1 614 ? -40.656 5.195 15.195 1 91.19 614 ARG A C 1
ATOM 4885 O O . ARG A 1 614 ? -39.438 5.254 15.156 1 91.19 614 ARG A O 1
ATOM 4892 N N . GLU A 1 615 ? -41.281 4.441 16.047 1 91.12 615 GLU A N 1
ATOM 4893 C CA . GLU A 1 615 ? -40.625 3.672 17.094 1 91.12 615 GLU A CA 1
ATOM 4894 C C . GLU A 1 615 ? -39.75 2.57 16.484 1 91.12 615 GLU A C 1
ATOM 4896 O O . GLU A 1 615 ? -38.781 2.133 17.109 1 91.12 615 GLU A O 1
ATOM 4901 N N . ALA A 1 616 ? -40.125 2.164 15.305 1 93 616 ALA A N 1
ATOM 4902 C CA . ALA A 1 616 ? -39.406 1.073 14.656 1 93 616 ALA A CA 1
ATOM 4903 C C . ALA A 1 616 ? -38 1.518 14.227 1 93 616 ALA A C 1
ATOM 4905 O O . ALA A 1 616 ? -37.094 0.697 14.125 1 93 616 ALA A O 1
ATOM 4906 N N . ILE A 1 617 ? -37.812 2.809 13.969 1 92.94 617 ILE A N 1
ATOM 4907 C CA . ILE A 1 617 ? -36.562 3.291 13.414 1 92.94 617 ILE A CA 1
ATOM 4908 C C . ILE A 1 617 ? -35.812 4.129 14.453 1 92.94 617 ILE A C 1
ATOM 4910 O O . ILE A 1 617 ? -34.562 4.098 14.523 1 92.94 617 ILE A O 1
ATOM 4914 N N . SER A 1 618 ? -36.469 4.844 15.273 1 90.12 618 SER A N 1
ATOM 4915 C CA . SER A 1 618 ? -35.875 5.797 16.203 1 90.12 618 SER A CA 1
ATOM 4916 C C . SER A 1 618 ? -35 5.094 17.234 1 90.12 618 SER A C 1
ATOM 4918 O O . SER A 1 618 ? -34.031 5.672 17.719 1 90.12 618 SER A O 1
ATOM 4920 N N . GLY A 1 619 ? -35.344 3.844 17.516 1 90.69 619 GLY A N 1
ATOM 4921 C CA . GLY A 1 619 ? -34.562 3.119 18.531 1 90.69 619 GLY A CA 1
ATOM 4922 C C . GLY A 1 619 ? -33.344 2.422 17.969 1 90.69 619 GLY A C 1
ATOM 4923 O O . GLY A 1 619 ? -32.562 1.846 18.719 1 90.69 619 GLY A O 1
ATOM 4924 N N . LEU A 1 620 ? -33.188 2.484 16.734 1 93.56 620 LEU A N 1
ATOM 4925 C CA . LEU A 1 620 ? -32.062 1.801 16.109 1 93.56 620 LEU A CA 1
ATOM 4926 C C . LEU A 1 620 ? -30.797 2.654 16.172 1 93.56 620 LEU A C 1
ATOM 4928 O O . LEU A 1 620 ? -30.344 3.191 15.148 1 93.56 620 LEU A O 1
ATOM 4932 N N . ALA A 1 621 ? -30.078 2.648 17.219 1 88.88 621 ALA A N 1
ATOM 4933 C CA . ALA A 1 621 ? -28.969 3.543 17.531 1 88.88 621 ALA A CA 1
ATOM 4934 C C . ALA A 1 621 ? -27.766 3.271 16.625 1 88.88 621 ALA A C 1
ATOM 4936 O O . ALA A 1 621 ? -27.047 4.199 16.234 1 88.88 621 ALA A O 1
ATOM 4937 N N . ASP A 1 622 ? -27.578 1.984 16.219 1 90.44 622 ASP A N 1
ATOM 4938 C CA . ASP A 1 622 ? -26.375 1.638 15.469 1 90.44 622 ASP A CA 1
ATOM 4939 C C . ASP A 1 622 ? -26.672 1.477 13.984 1 90.44 622 ASP A C 1
ATOM 4941 O O . ASP A 1 622 ? -25.828 0.978 13.227 1 90.44 622 ASP A O 1
ATOM 4945 N N . LEU A 1 623 ? -27.812 1.917 13.508 1 93.38 623 LEU A N 1
ATOM 4946 C CA . LEU A 1 623 ? -28.203 1.716 12.117 1 93.38 623 LEU A CA 1
ATOM 4947 C C . LEU A 1 623 ? -27.312 2.514 11.18 1 93.38 623 LEU A C 1
ATOM 4949 O O . LEU A 1 623 ? -27.219 3.738 11.281 1 93.38 623 LEU A O 1
ATOM 4953 N N . ALA A 1 624 ? -26.656 1.802 10.336 1 91.12 624 ALA A N 1
ATOM 4954 C CA . ALA A 1 624 ? -25.734 2.438 9.398 1 91.12 624 ALA A CA 1
ATOM 4955 C C . ALA A 1 624 ? -26.312 2.424 7.98 1 91.12 624 ALA A C 1
ATOM 4957 O O . ALA A 1 624 ? -26.016 3.307 7.176 1 91.12 624 ALA A O 1
ATOM 4958 N N . VAL A 1 625 ? -27.078 1.372 7.668 1 94.31 625 VAL A N 1
ATOM 4959 C CA . VAL A 1 625 ? -27.641 1.225 6.328 1 94.31 625 VAL A CA 1
ATOM 4960 C C . VAL A 1 625 ? -29.156 1.052 6.414 1 94.31 625 VAL A C 1
ATOM 4962 O O . VAL A 1 625 ? -29.641 0.156 7.105 1 94.31 625 VAL A O 1
ATOM 4965 N N . LEU A 1 626 ? -29.844 1.852 5.836 1 95.31 626 LEU A N 1
ATOM 4966 C CA . LEU A 1 626 ? -31.281 1.757 5.66 1 95.31 626 LEU A CA 1
ATOM 4967 C C . LEU A 1 626 ? -31.672 1.896 4.188 1 95.31 626 LEU A C 1
ATOM 4969 O O . LEU A 1 626 ? -31.531 2.975 3.607 1 95.31 626 LEU A O 1
ATOM 4973 N N . ASN A 1 627 ? -32.156 0.837 3.621 1 95.69 627 ASN A N 1
ATOM 4974 C CA . ASN A 1 627 ? -32.438 0.854 2.189 1 95.69 627 ASN A CA 1
ATOM 4975 C C . ASN A 1 627 ? -33.938 0.683 1.916 1 95.69 627 ASN A C 1
ATOM 4977 O O . ASN A 1 627 ? -34.469 -0.418 2.049 1 95.69 627 ASN A O 1
ATOM 4981 N N . LEU A 1 628 ? -34.594 1.681 1.525 1 95.25 628 LEU A N 1
ATOM 4982 C CA . LEU A 1 628 ? -36 1.665 1.159 1 95.25 628 LEU A CA 1
ATOM 4983 C C . LEU A 1 628 ? -36.188 1.951 -0.328 1 95.25 628 LEU A C 1
ATOM 4985 O O . LEU A 1 628 ? -37.219 2.514 -0.738 1 95.25 628 LEU A O 1
ATOM 4989 N N . TYR A 1 629 ? -35.219 1.633 -1.104 1 94.5 629 TYR A N 1
ATOM 4990 C CA . TYR A 1 629 ? -35.219 1.791 -2.553 1 94.5 629 TYR A CA 1
ATOM 4991 C C . TYR A 1 629 ? -36.312 0.921 -3.189 1 94.5 629 TYR A C 1
ATOM 4993 O O . TYR A 1 629 ? -36.406 -0.277 -2.908 1 94.5 629 TYR A O 1
ATOM 5001 N N . TYR A 1 630 ? -37.25 1.419 -4.016 1 93.12 630 TYR A N 1
ATOM 5002 C CA . TYR A 1 630 ? -38.375 0.745 -4.645 1 93.12 630 TYR A CA 1
ATOM 5003 C C . TYR A 1 630 ? -39.344 0.192 -3.592 1 93.12 630 TYR A C 1
ATOM 5005 O O . TYR A 1 630 ? -39.844 -0.927 -3.725 1 93.12 630 TYR A O 1
ATOM 5013 N N . SER A 1 631 ? -39.469 0.847 -2.543 1 92.31 631 SER A N 1
ATOM 5014 C CA . SER A 1 631 ? -40.281 0.375 -1.427 1 92.31 631 SER A CA 1
ATOM 5015 C C . SER A 1 631 ? -41.25 1.463 -0.937 1 92.31 631 SER A C 1
ATOM 5017 O O . SER A 1 631 ? -41.969 2.061 -1.73 1 92.31 631 SER A O 1
ATOM 5019 N N . TYR A 1 632 ? -41.094 1.834 0.34 1 82.19 632 TYR A N 1
ATOM 5020 C CA . TYR A 1 632 ? -41.906 2.793 1.078 1 82.19 632 TYR A CA 1
ATOM 5021 C C . TYR A 1 632 ? -41.812 4.184 0.462 1 82.19 632 TYR A C 1
ATOM 5023 O O . TYR A 1 632 ? -40.719 4.656 0.165 1 82.19 632 TYR A O 1
ATOM 5031 N N . SER A 1 633 ? -42.906 4.777 0.099 1 80.81 633 SER A N 1
ATOM 5032 C CA . SER A 1 633 ? -42.938 6.117 -0.48 1 80.81 633 SER A CA 1
ATOM 5033 C C . SER A 1 633 ? -43.031 7.188 0.603 1 80.81 633 SER A C 1
ATOM 5035 O O . SER A 1 633 ? -43.969 7.195 1.392 1 80.81 633 SER A O 1
ATOM 5037 N N . TRP A 1 634 ? -41.969 8.016 0.648 1 78.62 634 TRP A N 1
ATOM 5038 C CA . TRP A 1 634 ? -41.906 9.055 1.672 1 78.62 634 TRP A CA 1
ATOM 5039 C C . TRP A 1 634 ? -42.781 10.242 1.303 1 78.62 634 TRP A C 1
ATOM 5041 O O . TRP A 1 634 ? -42.625 10.844 0.238 1 78.62 634 TRP A O 1
ATOM 5051 N N . GLU A 1 635 ? -43.969 10.383 1.926 1 66.62 635 GLU A N 1
ATOM 5052 C CA . GLU A 1 635 ? -44.875 11.516 1.74 1 66.62 635 GLU A CA 1
ATOM 5053 C C . GLU A 1 635 ? -44.938 12.383 2.994 1 66.62 635 GLU A C 1
ATOM 5055 O O . GLU A 1 635 ? -44.938 11.867 4.113 1 66.62 635 GLU A O 1
ATOM 5060 N N . VAL A 1 636 ? -44.281 13.711 2.912 1 59.22 636 VAL A N 1
ATOM 5061 C CA . VAL A 1 636 ? -44.406 14.641 4.027 1 59.22 636 VAL A CA 1
ATOM 5062 C C . VAL A 1 636 ? -45.875 14.789 4.402 1 59.22 636 VAL A C 1
ATOM 5064 O O . VAL A 1 636 ? -46.688 15.227 3.584 1 59.22 636 VAL A O 1
ATOM 5067 N N . GLN A 1 637 ? -46.438 14.117 5.188 1 52.78 637 GLN A N 1
ATOM 5068 C CA . GLN A 1 637 ? -47.781 14.484 5.66 1 52.78 637 GLN A CA 1
ATOM 5069 C C . GLN A 1 637 ? -47.688 15.555 6.746 1 52.78 637 GLN A C 1
ATOM 5071 O O . GLN A 1 637 ? -46.812 15.492 7.625 1 52.78 637 GLN A O 1
ATOM 5076 N N . ASN A 1 638 ? -47.906 16.938 6.496 1 41.66 638 ASN A N 1
ATOM 5077 C CA . ASN A 1 638 ? -48.031 18.094 7.387 1 41.66 638 ASN A CA 1
ATOM 5078 C C . ASN A 1 638 ? -48.656 17.703 8.719 1 41.66 638 ASN A C 1
ATOM 5080 O O . ASN A 1 638 ? -49.219 18.562 9.414 1 41.66 638 ASN A O 1
ATOM 5084 N N . VAL A 1 639 ? -49.312 16.609 9.094 1 43.5 639 VAL A N 1
ATOM 5085 C CA . VAL A 1 639 ? -50.188 16.641 10.266 1 43.5 639 VAL A CA 1
ATOM 5086 C C . VAL A 1 639 ? -49.344 16.562 11.539 1 43.5 639 VAL A C 1
ATOM 5088 O O . VAL A 1 639 ? -48.469 15.703 11.648 1 43.5 639 VAL A O 1
ATOM 5091 N N . GLU A 1 640 ? -49.281 17.406 12.461 1 40.25 640 GLU A N 1
ATOM 5092 C CA . GLU A 1 640 ? -49.094 17.516 13.906 1 40.25 640 GLU A CA 1
ATOM 5093 C C . GLU A 1 640 ? -49.531 16.25 14.625 1 40.25 640 GLU A C 1
ATOM 5095 O O . GLU A 1 640 ? -50.656 15.773 14.414 1 40.25 640 GLU A O 1
ATOM 5100 N N . GLY A 1 641 ? -48.594 15.281 15.273 1 45.84 641 GLY A N 1
ATOM 5101 C CA . GLY A 1 641 ? -48.969 14.117 16.078 1 45.84 641 GLY A CA 1
ATOM 5102 C C . GLY A 1 641 ? -48.594 12.805 15.406 1 45.84 641 GLY A C 1
ATOM 5103 O O . GLY A 1 641 ? -49.156 11.758 15.758 1 45.84 641 GLY A O 1
ATOM 5104 N N . GLU A 1 642 ? -48.062 12.82 14.18 1 54.03 642 GLU A N 1
ATOM 5105 C CA . GLU A 1 642 ? -48.094 11.719 13.219 1 54.03 642 GLU A CA 1
ATOM 5106 C C . GLU A 1 642 ? -47.094 10.641 13.602 1 54.03 642 GLU A C 1
ATOM 5108 O O . GLU A 1 642 ? -45.938 10.945 13.93 1 54.03 642 GLU A O 1
ATOM 5113 N N . ALA A 1 643 ? -47.531 9.242 13.766 1 70.62 643 ALA A N 1
ATOM 5114 C CA . ALA A 1 643 ? -47.188 7.887 14.195 1 70.62 643 ALA A CA 1
ATOM 5115 C C . ALA A 1 643 ? -46.188 7.242 13.25 1 70.62 643 ALA A C 1
ATOM 5117 O O . ALA A 1 643 ? -45.594 6.211 13.57 1 70.62 643 ALA A O 1
ATOM 5118 N N . GLU A 1 644 ? -45.75 7.996 12.031 1 84.75 644 GLU A N 1
ATOM 5119 C CA . GLU A 1 644 ? -44.875 7.332 11.078 1 84.75 644 GLU A CA 1
ATOM 5120 C C . GLU A 1 644 ? -43.5 8.016 11.008 1 84.75 644 GLU A C 1
ATOM 5122 O O . GLU A 1 644 ? -43.344 9.156 11.453 1 84.75 644 GLU A O 1
ATOM 5127 N N . VAL A 1 645 ? -42.531 7.422 10.531 1 86.25 645 VAL A N 1
ATOM 5128 C CA . VAL A 1 645 ? -41.156 7.875 10.5 1 86.25 645 VAL A CA 1
ATOM 5129 C C . VAL A 1 645 ? -41 9.008 9.492 1 86.25 645 VAL A C 1
ATOM 5131 O O . VAL A 1 645 ? -41.594 8.977 8.414 1 86.25 645 VAL A O 1
ATOM 5134 N N . GLY A 1 646 ? -40.375 10.094 9.852 1 85.94 646 GLY A N 1
ATOM 5135 C CA . GLY A 1 646 ? -40.094 11.219 8.977 1 85.94 646 GLY A CA 1
ATOM 5136 C C . GLY A 1 646 ? -38.594 11.445 8.758 1 85.94 646 GLY A C 1
ATOM 5137 O O . GLY A 1 646 ? -37.781 10.703 9.281 1 85.94 646 GLY A O 1
ATOM 5138 N N . PHE A 1 647 ? -38.281 12.43 7.969 1 88.25 647 PHE A N 1
ATOM 5139 C CA . PHE A 1 647 ? -36.906 12.766 7.66 1 88.25 647 PHE A CA 1
ATOM 5140 C C . PHE A 1 647 ? -36.188 13.258 8.906 1 88.25 647 PHE A C 1
ATOM 5142 O O . PHE A 1 647 ? -34.969 13.047 9.047 1 88.25 647 PHE A O 1
ATOM 5149 N N . GLU A 1 648 ? -36.844 13.836 9.789 1 83.5 648 GLU A N 1
ATOM 5150 C CA . GLU A 1 648 ? -36.25 14.383 11 1 83.5 648 GLU A CA 1
ATOM 5151 C C . GLU A 1 648 ? -35.719 13.281 11.891 1 83.5 648 GLU A C 1
ATOM 5153 O O . GLU A 1 648 ? -34.656 13.445 12.508 1 83.5 648 GLU A O 1
ATOM 5158 N N . GLU A 1 649 ? -36.5 12.211 11.938 1 86.88 649 GLU A N 1
ATOM 5159 C CA . GLU A 1 649 ? -36 11.07 12.727 1 86.88 649 GLU A CA 1
ATOM 5160 C C . GLU A 1 649 ? -34.75 10.461 12.102 1 86.88 649 GLU A C 1
ATOM 5162 O O . GLU A 1 649 ? -33.844 10.031 12.82 1 86.88 649 GLU A O 1
ATOM 5167 N N . LEU A 1 650 ? -34.719 10.445 10.797 1 89.62 650 LEU A N 1
ATOM 5168 C CA . LEU A 1 650 ? -33.562 9.883 10.109 1 89.62 650 LEU A CA 1
ATOM 5169 C C . LEU A 1 650 ? -32.344 10.742 10.359 1 89.62 650 LEU A C 1
ATOM 5171 O O . LEU A 1 650 ? -31.219 10.219 10.398 1 89.62 650 LEU A O 1
ATOM 5175 N N . GLU A 1 651 ? -32.469 12 10.469 1 86.44 651 GLU A N 1
ATOM 5176 C CA . GLU A 1 651 ? -31.375 12.93 10.711 1 86.44 651 GLU A CA 1
ATOM 5177 C C . GLU A 1 651 ? -30.766 12.711 12.094 1 86.44 651 GLU A C 1
ATOM 5179 O O . GLU A 1 651 ? -29.594 13.023 12.312 1 86.44 651 GLU A O 1
ATOM 5184 N N . THR A 1 652 ? -31.547 12.133 12.992 1 84.75 652 THR A N 1
ATOM 5185 C CA . THR A 1 652 ? -31.078 11.93 14.359 1 84.75 652 THR A CA 1
ATOM 5186 C C . THR A 1 652 ? -30.219 10.664 14.453 1 84.75 652 THR A C 1
ATOM 5188 O O . THR A 1 652 ? -29.531 10.445 15.453 1 84.75 652 THR A O 1
ATOM 5191 N N . LEU A 1 653 ? -30.312 9.875 13.469 1 88.31 653 LEU A N 1
ATOM 5192 C CA . LEU A 1 653 ? -29.484 8.664 13.469 1 88.31 653 LEU A CA 1
ATOM 5193 C C . LEU A 1 653 ? -28.016 9.008 13.25 1 88.31 653 LEU A C 1
ATOM 5195 O O . LEU A 1 653 ? -27.594 9.273 12.117 1 88.31 653 LEU A O 1
ATOM 5199 N N . ARG A 1 654 ? -27.203 8.859 14.18 1 79.56 654 ARG A N 1
ATOM 5200 C CA . ARG A 1 654 ? -25.828 9.344 14.219 1 79.56 654 ARG A CA 1
ATOM 5201 C C . ARG A 1 654 ? -24.938 8.484 13.336 1 79.56 654 ARG A C 1
ATOM 5203 O O . ARG A 1 654 ? -23.922 8.969 12.812 1 79.56 654 ARG A O 1
ATOM 5210 N N . HIS A 1 655 ? -25.297 7.215 13.141 1 83.75 655 HIS A N 1
ATOM 5211 C CA . HIS A 1 655 ? -24.375 6.316 12.461 1 83.75 655 HIS A CA 1
ATOM 5212 C C . HIS A 1 655 ? -24.844 6.016 11.039 1 83.75 655 HIS A C 1
ATOM 5214 O O . HIS A 1 655 ? -24.25 5.172 10.359 1 83.75 655 HIS A O 1
ATOM 5220 N N . LEU A 1 656 ? -25.844 6.703 10.562 1 89.38 656 LEU A N 1
ATOM 5221 C CA . LEU A 1 656 ? -26.391 6.449 9.234 1 89.38 656 LEU A CA 1
ATOM 5222 C C . LEU A 1 656 ? -25.391 6.867 8.156 1 89.38 656 LEU A C 1
ATOM 5224 O O . LEU A 1 656 ? -24.938 8.016 8.125 1 89.38 656 LEU A O 1
ATOM 5228 N N . ARG A 1 657 ? -25.047 5.914 7.281 1 86.75 657 ARG A N 1
ATOM 5229 C CA . ARG A 1 657 ? -24.047 6.188 6.242 1 86.75 657 ARG A CA 1
ATOM 5230 C C . ARG A 1 657 ? -24.656 5.98 4.852 1 86.75 657 ARG A C 1
ATOM 5232 O O . ARG A 1 657 ? -24.25 6.648 3.896 1 86.75 657 ARG A O 1
ATOM 5239 N N . ILE A 1 658 ? -25.562 4.965 4.742 1 92.12 658 ILE A N 1
ATOM 5240 C CA . ILE A 1 658 ? -26.156 4.652 3.449 1 92.12 658 ILE A CA 1
ATOM 5241 C C . ILE A 1 658 ? -27.688 4.695 3.566 1 92.12 658 ILE A C 1
ATOM 5243 O O . ILE A 1 658 ? -28.266 4.047 4.438 1 92.12 658 ILE A O 1
ATOM 5247 N N . LEU A 1 659 ? -28.219 5.414 2.664 1 93.5 659 LEU A N 1
ATOM 5248 C CA . LEU A 1 659 ? -29.672 5.578 2.686 1 93.5 659 LEU A CA 1
ATOM 5249 C C . LEU A 1 659 ? -30.266 5.383 1.293 1 93.5 659 LEU A C 1
ATOM 5251 O O . LEU A 1 659 ? -29.703 5.859 0.305 1 93.5 659 LEU A O 1
ATOM 5255 N N . GLY A 1 660 ? -31.219 4.508 1.176 1 94.62 660 GLY A N 1
ATOM 5256 C CA . GLY A 1 660 ? -32.062 4.379 -0.01 1 94.62 660 GLY A CA 1
ATOM 5257 C C . GLY A 1 660 ? -33.469 4.859 0.206 1 94.62 660 GLY A C 1
ATOM 5258 O O . GLY A 1 660 ? -34.125 4.5 1.197 1 94.62 660 GLY A O 1
ATOM 5259 N N . LEU A 1 661 ? -33.906 5.727 -0.712 1 93.56 661 LEU A N 1
ATOM 5260 C CA . LEU A 1 661 ? -35.219 6.328 -0.514 1 93.56 661 LEU A CA 1
ATOM 5261 C C . LEU A 1 661 ? -36.062 6.238 -1.786 1 93.56 661 LEU A C 1
ATOM 5263 O O . LEU A 1 661 ? -35.531 6.137 -2.887 1 93.56 661 LEU A O 1
ATOM 5267 N N . THR A 1 662 ? -37.312 6.246 -1.582 1 94.38 662 THR A N 1
ATOM 5268 C CA . THR A 1 662 ? -38.312 6.398 -2.629 1 94.38 662 THR A CA 1
ATOM 5269 C C . THR A 1 662 ? -39.188 7.613 -2.355 1 94.38 662 THR A C 1
ATOM 5271 O O . THR A 1 662 ? -39.812 7.707 -1.295 1 94.38 662 THR A O 1
ATOM 5274 N N . ILE A 1 663 ? -39.188 8.547 -3.232 1 92.62 663 ILE A N 1
ATOM 5275 C CA . ILE A 1 663 ? -39.906 9.797 -3.049 1 92.62 663 ILE A CA 1
ATOM 5276 C C . ILE A 1 663 ? -40.969 9.93 -4.117 1 92.62 663 ILE A C 1
ATOM 5278 O O . ILE A 1 663 ? -40.75 9.625 -5.289 1 92.62 663 ILE A O 1
ATOM 5282 N N . SER A 1 664 ? -42.219 10.43 -3.689 1 90.5 664 SER A N 1
ATOM 5283 C CA . SER A 1 664 ? -43.312 10.484 -4.641 1 90.5 664 SER A CA 1
ATOM 5284 C C . SER A 1 664 ? -43.875 11.898 -4.75 1 90.5 664 SER A C 1
ATOM 5286 O O . SER A 1 664 ? -44.719 12.172 -5.602 1 90.5 664 SER A O 1
ATOM 5288 N N . THR A 1 665 ? -43.406 12.836 -3.91 1 89.81 665 THR A N 1
ATOM 5289 C CA . THR A 1 665 ? -43.938 14.195 -3.965 1 89.81 665 THR A CA 1
ATOM 5290 C C . THR A 1 665 ? -42.812 15.211 -4.047 1 89.81 665 THR A C 1
ATOM 5292 O O . THR A 1 665 ? -41.719 14.969 -3.539 1 89.81 665 THR A O 1
ATOM 5295 N N . ILE A 1 666 ? -43.156 16.312 -4.652 1 88.69 666 ILE A N 1
ATOM 5296 C CA . ILE A 1 666 ? -42.156 17.375 -4.84 1 88.69 666 ILE A CA 1
ATOM 5297 C C . ILE A 1 666 ? -41.844 18.031 -3.498 1 88.69 666 ILE A C 1
ATOM 5299 O O . ILE A 1 666 ? -40.719 18.453 -3.262 1 88.69 666 ILE A O 1
ATOM 5303 N N . THR A 1 667 ? -42.812 18.078 -2.639 1 87.62 667 THR A N 1
ATOM 5304 C CA . THR A 1 667 ? -42.625 18.656 -1.315 1 87.62 667 THR A CA 1
ATOM 5305 C C . THR A 1 667 ? -41.594 17.859 -0.517 1 87.62 667 THR A C 1
ATOM 5307 O O . THR A 1 667 ? -40.75 18.453 0.151 1 87.62 667 THR A O 1
ATOM 5310 N N . SER A 1 668 ? -41.75 16.562 -0.642 1 88.75 668 SER A N 1
ATOM 5311 C CA . SER A 1 668 ? -40.812 15.711 0.056 1 88.75 668 SER A CA 1
ATOM 5312 C C . SER A 1 668 ? -39.406 15.875 -0.515 1 88.75 668 SER A C 1
ATOM 5314 O O . SER A 1 668 ? -38.406 15.844 0.227 1 88.75 668 SER A O 1
ATOM 5316 N N . LEU A 1 669 ? -39.312 16.016 -1.782 1 88.12 669 LEU A N 1
ATOM 5317 C CA . LEU A 1 669 ? -38.031 16.188 -2.439 1 88.12 669 LEU A CA 1
ATOM 5318 C C . LEU A 1 669 ? -37.344 17.5 -2.016 1 88.12 669 LEU A C 1
ATOM 5320 O O . LEU A 1 669 ? -36.156 17.547 -1.777 1 88.12 669 LEU A O 1
ATOM 5324 N N . ASN A 1 670 ? -38.094 18.516 -1.87 1 86.06 670 ASN A N 1
ATOM 5325 C CA . ASN A 1 670 ? -37.594 19.812 -1.442 1 86.06 670 ASN A CA 1
ATOM 5326 C C . ASN A 1 670 ? -37.156 19.797 0.02 1 86.06 670 ASN A C 1
ATOM 5328 O O . ASN A 1 670 ? -36.156 20.406 0.382 1 86.06 670 ASN A O 1
ATOM 5332 N N . ARG A 1 671 ? -37.969 19.172 0.747 1 86.69 671 ARG A N 1
ATOM 5333 C CA . ARG A 1 671 ? -37.594 19.047 2.158 1 86.69 671 ARG A CA 1
ATOM 5334 C C . ARG A 1 671 ? -36.281 18.281 2.328 1 86.69 671 ARG A C 1
ATOM 5336 O O . ARG A 1 671 ? -35.469 18.641 3.174 1 86.69 671 ARG A O 1
ATOM 5343 N N . LEU A 1 672 ? -36.188 17.234 1.57 1 86.94 672 LEU A N 1
ATOM 5344 C CA . LEU A 1 672 ? -34.969 16.422 1.621 1 86.94 672 LEU A CA 1
ATOM 5345 C C . LEU A 1 672 ? -33.75 17.234 1.234 1 86.94 672 LEU A C 1
ATOM 5347 O O . LEU A 1 672 ? -32.656 17.078 1.827 1 86.94 672 LEU A O 1
ATOM 5351 N N . SER A 1 673 ? -33.812 18.094 0.298 1 83 673 SER A N 1
ATOM 5352 C CA . SER A 1 673 ? -32.719 18.891 -0.193 1 83 673 SER A CA 1
ATOM 5353 C C . SER A 1 673 ? -32.188 19.844 0.886 1 83 673 SER A C 1
ATOM 5355 O O . SER A 1 673 ? -31.031 20.25 0.851 1 83 673 SER A O 1
ATOM 5357 N N . GLY A 1 674 ? -33 20.172 1.868 1 79.94 674 GLY A N 1
ATOM 5358 C CA . GLY A 1 674 ? -32.625 21.062 2.947 1 79.94 674 GLY A CA 1
ATOM 5359 C C . GLY A 1 674 ? -31.859 20.359 4.062 1 79.94 674 GLY A C 1
ATOM 5360 O O . GLY A 1 674 ? -31.203 21 4.875 1 79.94 674 GLY A O 1
ATOM 5361 N N . LEU A 1 675 ? -31.984 19.078 4.051 1 86.12 675 LEU A N 1
ATOM 5362 C CA . LEU A 1 675 ? -31.328 18.297 5.094 1 86.12 675 LEU A CA 1
ATOM 5363 C C . LEU A 1 675 ? -29.969 17.781 4.609 1 86.12 675 LEU A C 1
ATOM 5365 O O . LEU A 1 675 ? -29.859 16.625 4.164 1 86.12 675 LEU A O 1
ATOM 5369 N N . ARG A 1 676 ? -28.906 18.484 4.805 1 77.75 676 ARG A N 1
ATOM 5370 C CA . ARG A 1 676 ? -27.594 18.266 4.215 1 77.75 676 ARG A CA 1
ATOM 5371 C C . ARG A 1 676 ? -26.984 16.938 4.695 1 77.75 676 ARG A C 1
ATOM 5373 O O . ARG A 1 676 ? -26.359 16.219 3.918 1 77.75 676 ARG A O 1
ATOM 5380 N N . ASN A 1 677 ? -27.188 16.578 5.961 1 80.62 677 ASN A N 1
ATOM 5381 C CA . ASN A 1 677 ? -26.594 15.352 6.5 1 80.62 677 ASN A CA 1
ATOM 5382 C C . ASN A 1 677 ? -27.234 14.102 5.883 1 80.62 677 ASN A C 1
ATOM 5384 O O . ASN A 1 677 ? -26.547 13.117 5.629 1 80.62 677 ASN A O 1
ATOM 5388 N N . LEU A 1 678 ? -28.484 14.219 5.598 1 86.69 678 LEU A N 1
ATOM 5389 C CA . LEU A 1 678 ? -29.188 13.078 5.02 1 86.69 678 LEU A CA 1
ATOM 5390 C C . LEU A 1 678 ? -28.844 12.914 3.543 1 86.69 678 LEU A C 1
ATOM 5392 O O . LEU A 1 678 ? -28.719 11.789 3.049 1 86.69 678 LEU A O 1
ATOM 5396 N N . VAL A 1 679 ? -28.719 14.008 2.896 1 86.19 679 VAL A N 1
ATOM 5397 C CA . VAL A 1 679 ? -28.438 13.984 1.462 1 86.19 679 VAL A CA 1
ATOM 5398 C C . VAL A 1 679 ? -27.078 13.352 1.206 1 86.19 679 VAL A C 1
ATOM 5400 O O . VAL A 1 679 ? -26.891 12.648 0.213 1 86.19 679 VAL A O 1
ATOM 5403 N N . ARG A 1 680 ? -26.203 13.547 2.109 1 83.5 680 ARG A N 1
ATOM 5404 C CA . ARG A 1 680 ? -24.859 13 1.959 1 83.5 680 ARG A CA 1
ATOM 5405 C C . ARG A 1 680 ? -24.859 11.492 2.146 1 83.5 680 ARG A C 1
ATOM 5407 O O . ARG A 1 680 ? -23.906 10.812 1.746 1 83.5 680 ARG A O 1
ATOM 5414 N N . CYS A 1 681 ? -25.938 10.938 2.66 1 89.62 681 CYS A N 1
ATOM 5415 C CA . CYS A 1 681 ? -26 9.5 2.924 1 89.62 681 CYS A CA 1
ATOM 5416 C C . CYS A 1 681 ? -26.781 8.781 1.828 1 89.62 681 CYS A C 1
ATOM 5418 O O . CYS A 1 681 ? -26.797 7.551 1.784 1 89.62 681 CYS A O 1
ATOM 5420 N N . ILE A 1 682 ? -27.344 9.477 0.901 1 91.69 682 ILE A N 1
ATOM 5421 C CA . ILE A 1 682 ? -28.219 8.859 -0.094 1 91.69 682 ILE A CA 1
ATOM 5422 C C . ILE A 1 682 ? -27.375 8.219 -1.196 1 91.69 682 ILE A C 1
ATOM 5424 O O . ILE A 1 682 ? -26.625 8.914 -1.896 1 91.69 682 ILE A O 1
ATOM 5428 N N . GLN A 1 683 ? -27.516 6.949 -1.324 1 93 683 GLN A N 1
ATOM 5429 C CA . GLN A 1 683 ? -26.828 6.227 -2.393 1 93 683 GLN A CA 1
ATOM 5430 C C . GLN A 1 683 ? -27.828 5.668 -3.402 1 93 683 GLN A C 1
ATOM 5432 O O . GLN A 1 683 ? -27.469 5.391 -4.551 1 93 683 GLN A O 1
ATOM 5437 N N . TYR A 1 684 ? -29.094 5.449 -2.938 1 95.19 684 TYR A N 1
ATOM 5438 C CA . TYR A 1 684 ? -30.172 4.938 -3.779 1 95.19 684 TYR A CA 1
ATOM 5439 C C . TYR A 1 684 ? -31.375 5.875 -3.764 1 95.19 684 TYR A C 1
ATOM 5441 O O . TYR A 1 684 ? -31.953 6.121 -2.709 1 95.19 684 TYR A O 1
ATOM 5449 N N . LEU A 1 685 ? -31.719 6.359 -4.902 1 94.19 685 LEU A N 1
ATOM 5450 C CA . LEU A 1 685 ? -32.844 7.305 -4.977 1 94.19 685 LEU A CA 1
ATOM 5451 C C . LEU A 1 685 ? -33.812 6.898 -6.066 1 94.19 685 LEU A C 1
ATOM 5453 O O . LEU A 1 685 ? -33.438 6.68 -7.215 1 94.19 685 LEU A O 1
ATOM 5457 N N . HIS A 1 686 ? -35.031 6.672 -5.711 1 95.56 686 HIS A N 1
ATOM 5458 C CA . HIS A 1 686 ? -36.125 6.383 -6.625 1 95.56 686 HIS A CA 1
ATOM 5459 C C . HIS A 1 686 ? -37.188 7.465 -6.559 1 95.56 686 HIS A C 1
ATOM 5461 O O . HIS A 1 686 ? -37.781 7.699 -5.496 1 95.56 686 HIS A O 1
ATOM 5467 N N . ILE A 1 687 ? -37.375 8.203 -7.598 1 94.56 687 ILE A N 1
ATOM 5468 C CA . ILE A 1 687 ? -38.406 9.219 -7.703 1 94.56 687 ILE A CA 1
ATOM 5469 C C . ILE A 1 687 ? -39.562 8.688 -8.562 1 94.56 687 ILE A C 1
ATOM 5471 O O . ILE A 1 687 ? -39.375 8.391 -9.742 1 94.56 687 ILE A O 1
ATOM 5475 N N . LYS A 1 688 ? -40.688 8.578 -7.961 1 93.62 688 LYS A N 1
ATOM 5476 C CA . LYS A 1 688 ? -41.781 7.969 -8.688 1 93.62 688 LYS A CA 1
ATOM 5477 C C . LYS A 1 688 ? -43 8.875 -8.688 1 93.62 688 LYS A C 1
ATOM 5479 O O . LYS A 1 688 ? -43.344 9.477 -7.664 1 93.62 688 LYS A O 1
ATOM 5484 N N . GLU A 1 689 ? -43.656 9.086 -9.727 1 91.81 689 GLU A N 1
ATOM 5485 C CA . GLU A 1 689 ? -44.938 9.758 -9.898 1 91.81 689 GLU A CA 1
ATOM 5486 C C . GLU A 1 689 ? -44.938 11.141 -9.258 1 91.81 689 GLU A C 1
ATOM 5488 O O . GLU A 1 689 ? -45.875 11.5 -8.547 1 91.81 689 GLU A O 1
ATOM 5493 N N . CYS A 1 690 ? -43.812 11.75 -9.391 1 90.38 690 CYS A N 1
ATOM 5494 C CA . CYS A 1 690 ? -43.719 13.094 -8.828 1 90.38 690 CYS A CA 1
ATOM 5495 C C . CYS A 1 690 ? -44.25 14.141 -9.797 1 90.38 690 CYS A C 1
ATOM 5497 O O . CYS A 1 690 ? -43.594 14.5 -10.773 1 90.38 690 CYS A O 1
ATOM 5499 N N . GLU A 1 691 ? -45.344 14.695 -9.438 1 89.75 691 GLU A N 1
ATOM 5500 C CA . GLU A 1 691 ? -46 15.695 -10.289 1 89.75 691 GLU A CA 1
ATOM 5501 C C . GLU A 1 691 ? -45.375 17.062 -10.102 1 89.75 691 GLU A C 1
ATOM 5503 O O . GLU A 1 691 ? -45.031 17.453 -8.984 1 89.75 691 GLU A O 1
ATOM 5508 N N . GLY A 1 692 ? -45.125 17.734 -11.148 1 88.69 692 GLY A N 1
ATOM 5509 C CA . GLY A 1 692 ? -44.656 19.109 -11.078 1 88.69 692 GLY A CA 1
ATOM 5510 C C . GLY A 1 692 ? -43.125 19.219 -11.047 1 88.69 692 GLY A C 1
ATOM 5511 O O . GLY A 1 692 ? -42.594 20.234 -10.648 1 88.69 692 GLY A O 1
ATOM 5512 N N . LEU A 1 693 ? -42.438 18.203 -11.359 1 91.19 693 LEU A N 1
ATOM 5513 C CA . LEU A 1 693 ? -41 18.234 -11.352 1 91.19 693 LEU A CA 1
ATOM 5514 C C . LEU A 1 693 ? -40.438 18.469 -12.758 1 91.19 693 LEU A C 1
ATOM 5516 O O . LEU A 1 693 ? -40.219 17.516 -13.516 1 91.19 693 LEU A O 1
ATOM 5520 N N . PRO A 1 694 ? -40.125 19.641 -13.148 1 90.94 694 PRO A N 1
ATOM 5521 C CA . PRO A 1 694 ? -39.656 19.891 -14.508 1 90.94 694 PRO A CA 1
ATOM 5522 C C . PRO A 1 694 ? -38.188 19.516 -14.711 1 90.94 694 PRO A C 1
ATOM 5524 O O . PRO A 1 694 ? -37.812 19.078 -15.797 1 90.94 694 PRO A O 1
ATOM 5527 N N . GLN A 1 695 ? -37.469 19.781 -13.68 1 90.25 695 GLN A N 1
ATOM 5528 C CA . GLN A 1 695 ? -36.031 19.438 -13.734 1 90.25 695 GLN A CA 1
ATOM 5529 C C . GLN A 1 695 ? -35.562 18.875 -12.406 1 90.25 695 GLN A C 1
ATOM 5531 O O . GLN A 1 695 ? -36.094 19.203 -11.352 1 90.25 695 GLN A O 1
ATOM 5536 N N . LEU A 1 696 ? -34.688 17.922 -12.43 1 89 696 LEU A N 1
ATOM 5537 C CA . LEU A 1 696 ? -34.094 17.375 -11.227 1 89 696 LEU A CA 1
ATOM 5538 C C . LEU A 1 696 ? -32.656 17.844 -11.094 1 89 696 LEU A C 1
ATOM 5540 O O . LEU A 1 696 ? -31.812 17.609 -11.977 1 89 696 LEU A O 1
ATOM 5544 N N . GLU A 1 697 ? -32.344 18.547 -10.086 1 83.94 697 GLU A N 1
ATOM 5545 C CA . GLU A 1 697 ? -31 19.078 -9.844 1 83.94 697 GLU A CA 1
ATOM 5546 C C . GLU A 1 697 ? -30.141 18.078 -9.07 1 83.94 697 GLU A C 1
ATOM 5548 O O . GLU A 1 697 ? -30.484 17.688 -7.945 1 83.94 697 GLU A O 1
ATOM 5553 N N . LEU A 1 698 ? -29.047 17.609 -9.664 1 82.94 698 LEU A N 1
ATOM 5554 C CA . LEU A 1 698 ? -28.094 16.688 -9.039 1 82.94 698 LEU A CA 1
ATOM 5555 C C . LEU A 1 698 ? -26.766 17.391 -8.773 1 82.94 698 LEU A C 1
ATOM 5557 O O . LEU A 1 698 ? -25.75 17.047 -9.383 1 82.94 698 LEU A O 1
ATOM 5561 N N . SER A 1 699 ? -26.625 18.5 -8.07 1 69.38 699 SER A N 1
ATOM 5562 C CA . SER A 1 699 ? -25.422 19.297 -7.859 1 69.38 699 SER A CA 1
ATOM 5563 C C . SER A 1 699 ? -24.516 18.688 -6.797 1 69.38 699 SER A C 1
ATOM 5565 O O . SER A 1 699 ? -25 18 -5.887 1 69.38 699 SER A O 1
ATOM 5567 N N . SER A 1 700 ? -23.172 18.719 -7 1 61.44 700 SER A N 1
ATOM 5568 C CA . SER A 1 700 ? -22.188 18.312 -6.012 1 61.44 700 SER A CA 1
ATOM 5569 C C . SER A 1 700 ? -22.281 19.156 -4.75 1 61.44 700 SER A C 1
ATOM 5571 O O . SER A 1 700 ? -21.953 18.703 -3.654 1 61.44 700 SER A O 1
ATOM 5573 N N . ALA A 1 701 ? -22.594 20.391 -4.879 1 55.75 701 ALA A N 1
ATOM 5574 C CA . ALA A 1 701 ? -22.703 21.297 -3.738 1 55.75 701 ALA A CA 1
ATOM 5575 C C . ALA A 1 701 ? -23.781 20.812 -2.764 1 55.75 701 ALA A C 1
ATOM 5577 O O . ALA A 1 701 ? -23.656 21 -1.551 1 55.75 701 ALA A O 1
ATOM 5578 N N . SER A 1 702 ? -24.812 20.234 -3.309 1 56.62 702 SER A N 1
ATOM 5579 C CA . SER A 1 702 ? -25.906 19.766 -2.465 1 56.62 702 SER A CA 1
ATOM 5580 C C . SER A 1 702 ? -25.625 18.391 -1.886 1 56.62 702 SER A C 1
ATOM 5582 O O . SER A 1 702 ? -26.359 17.906 -1.018 1 56.62 702 SER A O 1
ATOM 5584 N N . GLY A 1 703 ? -24.5 17.812 -2.211 1 61.06 703 GLY A N 1
ATOM 5585 C CA . GLY A 1 703 ? -24.094 16.547 -1.603 1 61.06 703 GLY A CA 1
ATOM 5586 C C . GLY A 1 703 ? -24.531 15.336 -2.396 1 61.06 703 GLY A C 1
ATOM 5587 O O . GLY A 1 703 ? -23.859 14.305 -2.385 1 61.06 703 GLY A O 1
ATOM 5588 N N . TYR A 1 704 ? -25.719 15.484 -3.244 1 65.25 704 TYR A N 1
ATOM 5589 C CA . TYR A 1 704 ? -26.297 14.375 -4.004 1 65.25 704 TYR A CA 1
ATOM 5590 C C . TYR A 1 704 ? -25.266 13.781 -4.961 1 65.25 704 TYR A C 1
ATOM 5592 O O . TYR A 1 704 ? -25.156 12.562 -5.098 1 65.25 704 TYR A O 1
ATOM 5600 N N . GLY A 1 705 ? -24.672 14.578 -5.488 1 71.38 705 GLY A N 1
ATOM 5601 C CA . GLY A 1 705 ? -23.906 14.273 -6.684 1 71.38 705 GLY A CA 1
ATOM 5602 C C . GLY A 1 705 ? -22.656 13.445 -6.402 1 71.38 705 GLY A C 1
ATOM 5603 O O . GLY A 1 705 ? -22.203 12.688 -7.258 1 71.38 705 GLY A O 1
ATOM 5604 N N . LYS A 1 706 ? -22.281 13.422 -5.246 1 76.75 706 LYS A N 1
ATOM 5605 C CA . LYS A 1 706 ? -21 12.766 -5.023 1 76.75 706 LYS A CA 1
ATOM 5606 C C . LYS A 1 706 ? -21.188 11.336 -4.539 1 76.75 706 LYS A C 1
ATOM 5608 O O . LYS A 1 706 ? -20.375 10.453 -4.848 1 76.75 706 LYS A O 1
ATOM 5613 N N . THR A 1 707 ? -22.391 10.977 -3.91 1 85.88 707 THR A N 1
ATOM 5614 C CA . THR A 1 707 ? -22.5 9.68 -3.254 1 85.88 707 THR A CA 1
ATOM 5615 C C . THR A 1 707 ? -23.516 8.797 -3.977 1 85.88 707 THR A C 1
ATOM 5617 O O . THR A 1 707 ? -23.562 7.586 -3.746 1 85.88 707 THR A O 1
ATOM 5620 N N . LEU A 1 708 ? -24.281 9.32 -4.895 1 91.12 708 LEU A N 1
ATOM 5621 C CA . LEU A 1 708 ? -25.375 8.586 -5.535 1 91.12 708 LEU A CA 1
ATOM 5622 C C . LEU A 1 708 ? -24.828 7.43 -6.371 1 91.12 708 LEU A C 1
ATOM 5624 O O . LEU A 1 708 ? -23.969 7.625 -7.219 1 91.12 708 LEU A O 1
ATOM 5628 N N . ARG A 1 709 ? -25.406 6.215 -6.152 1 92.25 709 ARG A N 1
ATOM 5629 C CA . ARG A 1 709 ? -24.969 5.023 -6.879 1 92.25 709 ARG A CA 1
ATOM 5630 C C . ARG A 1 709 ? -26.047 4.57 -7.863 1 92.25 709 ARG A C 1
ATOM 5632 O O . ARG A 1 709 ? -25.734 4.086 -8.953 1 92.25 709 ARG A O 1
ATOM 5639 N N . ARG A 1 710 ? -27.312 4.703 -7.434 1 95.38 710 ARG A N 1
ATOM 5640 C CA . ARG A 1 710 ? -28.438 4.305 -8.289 1 95.38 710 ARG A CA 1
ATOM 5641 C C . ARG A 1 710 ? -29.516 5.379 -8.32 1 95.38 710 ARG A C 1
ATOM 5643 O O . ARG A 1 710 ? -29.906 5.898 -7.277 1 95.38 710 ARG A O 1
ATOM 5650 N N . LEU A 1 711 ? -29.891 5.727 -9.492 1 95.44 711 LEU A N 1
ATOM 5651 C CA . LEU A 1 711 ? -30.938 6.711 -9.688 1 95.44 711 LEU A CA 1
ATOM 5652 C C . LEU A 1 711 ? -32.031 6.168 -10.602 1 95.44 711 LEU A C 1
ATOM 5654 O O . LEU A 1 711 ? -31.75 5.711 -11.711 1 95.44 711 LEU A O 1
ATOM 5658 N N . SER A 1 712 ? -33.219 6.074 -10.133 1 96.31 712 SER A N 1
ATOM 5659 C CA . SER A 1 712 ? -34.375 5.637 -10.914 1 96.31 712 SER A CA 1
ATOM 5660 C C . SER A 1 712 ? -35.5 6.684 -10.891 1 96.31 712 SER A C 1
ATOM 5662 O O . SER A 1 712 ? -35.844 7.184 -9.82 1 96.31 712 SER A O 1
ATOM 5664 N N . ILE A 1 713 ? -35.938 7.094 -12.016 1 96.44 713 ILE A N 1
ATOM 5665 C CA . ILE A 1 713 ? -37.031 8.023 -12.148 1 96.44 713 ILE A CA 1
ATOM 5666 C C . ILE A 1 713 ? -38.156 7.371 -12.953 1 96.44 713 ILE A C 1
ATOM 5668 O O . ILE A 1 713 ? -37.938 6.898 -14.07 1 96.44 713 ILE A O 1
ATOM 5672 N N . ARG A 1 714 ? -39.281 7.348 -12.375 1 95.62 714 ARG A N 1
ATOM 5673 C CA . ARG A 1 714 ? -40.406 6.641 -13.023 1 95.62 714 ARG A CA 1
ATOM 5674 C C . ARG A 1 714 ? -41.656 7.516 -13.086 1 95.62 714 ARG A C 1
ATOM 5676 O O . ARG A 1 714 ? -42.031 8.133 -12.086 1 95.62 714 ARG A O 1
ATOM 5683 N N . ASN A 1 715 ? -42.25 7.691 -14.102 1 94.5 715 ASN A N 1
ATOM 5684 C CA . ASN A 1 715 ? -43.562 8.297 -14.352 1 94.5 715 ASN A CA 1
ATOM 5685 C C . ASN A 1 715 ? -43.625 9.734 -13.852 1 94.5 715 ASN A C 1
ATOM 5687 O O . ASN A 1 715 ? -44.562 10.117 -13.148 1 94.5 715 ASN A O 1
ATOM 5691 N N . CYS A 1 716 ? -42.625 10.445 -14.055 1 94.25 716 CYS A N 1
ATOM 5692 C CA . CYS A 1 716 ? -42.594 11.891 -13.852 1 94.25 716 CYS A CA 1
ATOM 5693 C C . CYS A 1 716 ? -42.844 12.633 -15.156 1 94.25 716 CYS A C 1
ATOM 5695 O O . CYS A 1 716 ? -41.906 13.031 -15.836 1 94.25 716 CYS A O 1
ATOM 5697 N N . TYR A 1 717 ? -44.031 12.953 -15.414 1 92.12 717 TYR A N 1
ATOM 5698 C CA . TYR A 1 717 ? -44.469 13.367 -16.734 1 92.12 717 TYR A CA 1
ATOM 5699 C C . TYR A 1 717 ? -44.031 14.781 -17.062 1 92.12 717 TYR A C 1
ATOM 5701 O O . TYR A 1 717 ? -43.906 15.148 -18.234 1 92.12 717 TYR A O 1
ATOM 5709 N N . ASP A 1 718 ? -43.688 15.57 -16.062 1 93.25 718 ASP A N 1
ATOM 5710 C CA . ASP A 1 718 ? -43.312 16.969 -16.297 1 93.25 718 ASP A CA 1
ATOM 5711 C C . ASP A 1 718 ? -41.781 17.109 -16.422 1 93.25 718 ASP A C 1
ATOM 5713 O O . ASP A 1 718 ? -41.281 18.203 -16.703 1 93.25 718 ASP A O 1
ATOM 5717 N N . LEU A 1 719 ? -41.094 16.016 -16.234 1 94.38 719 LEU A N 1
ATOM 5718 C CA . LEU A 1 719 ? -39.625 16.109 -16.219 1 94.38 719 LEU A CA 1
ATOM 5719 C C . LEU A 1 719 ? -39.094 16.312 -17.641 1 94.38 719 LEU A C 1
ATOM 5721 O O . LEU A 1 719 ? -39.469 15.578 -18.562 1 94.38 719 LEU A O 1
ATOM 5725 N N . ASN A 1 720 ? -38.125 17.281 -17.828 1 92.31 720 ASN A N 1
ATOM 5726 C CA . ASN A 1 720 ? -37.594 17.594 -19.141 1 92.31 720 ASN A CA 1
ATOM 5727 C C . ASN A 1 720 ? -36.125 17.125 -19.25 1 92.31 720 ASN A C 1
ATOM 5729 O O . ASN A 1 720 ? -35.688 16.688 -20.328 1 92.31 720 ASN A O 1
ATOM 5733 N N . TYR A 1 721 ? -35.469 17.359 -18.297 1 91.94 721 TYR A N 1
ATOM 5734 C CA . TYR A 1 721 ? -34.062 16.969 -18.312 1 91.94 721 TYR A CA 1
ATOM 5735 C C . TYR A 1 721 ? -33.5 16.891 -16.906 1 91.94 721 TYR A C 1
ATOM 5737 O O . TYR A 1 721 ? -34.125 17.344 -15.945 1 91.94 721 TYR A O 1
ATOM 5745 N N . LEU A 1 722 ? -32.375 16.25 -16.703 1 90.81 722 LEU A N 1
ATOM 5746 C CA . LEU A 1 722 ? -31.578 16.234 -15.484 1 90.81 722 LEU A CA 1
ATOM 5747 C C . LEU A 1 722 ? -30.5 17.312 -15.523 1 90.81 722 LEU A C 1
ATOM 5749 O O . LEU A 1 722 ? -29.922 17.578 -16.578 1 90.81 722 LEU A O 1
ATOM 5753 N N . VAL A 1 723 ? -30.25 18 -14.391 1 87.69 723 VAL A N 1
ATOM 5754 C CA . VAL A 1 723 ? -29.328 19.125 -14.359 1 87.69 723 VAL A CA 1
ATOM 5755 C C . VAL A 1 723 ? -28.156 18.812 -13.422 1 87.69 723 VAL A C 1
ATOM 5757 O O . VAL A 1 723 ? -28.359 18.281 -12.328 1 87.69 723 VAL A O 1
ATOM 5760 N N . VAL A 1 724 ? -26.906 18.938 -13.898 1 82.69 724 VAL A N 1
ATOM 5761 C CA . VAL A 1 724 ? -25.703 18.875 -13.078 1 82.69 724 VAL A CA 1
ATOM 5762 C C . VAL A 1 724 ? -24.984 20.219 -13.109 1 82.69 724 VAL A C 1
ATOM 5764 O O . VAL A 1 724 ? -25.047 20.938 -14.102 1 82.69 724 VAL A O 1
ATOM 5767 N N . ASP A 1 725 ? -24.438 20.719 -11.945 1 69.06 725 ASP A N 1
ATOM 5768 C CA . ASP A 1 725 ? -23.828 22.031 -11.867 1 69.06 725 ASP A CA 1
ATOM 5769 C C . ASP A 1 725 ? -22.625 22.141 -12.797 1 69.06 725 ASP A C 1
ATOM 5771 O O . ASP A 1 725 ? -21.781 21.234 -12.828 1 69.06 725 ASP A O 1
ATOM 5775 N N . ALA A 1 726 ? -22.609 23.094 -13.742 1 59.62 726 ALA A N 1
ATOM 5776 C CA . ALA A 1 726 ? -21.594 23.359 -14.75 1 59.62 726 ALA A CA 1
ATOM 5777 C C . ALA A 1 726 ? -20.234 23.641 -14.102 1 59.62 726 ALA A C 1
ATOM 5779 O O . ALA A 1 726 ? -19.188 23.344 -14.688 1 59.62 726 ALA A O 1
ATOM 5780 N N . GLU A 1 727 ? -20.234 24.391 -13.047 1 56.59 727 GLU A N 1
ATOM 5781 C CA . GLU A 1 727 ? -19 24.875 -12.438 1 56.59 727 GLU A CA 1
ATOM 5782 C C . GLU A 1 727 ? -18.219 23.734 -11.789 1 56.59 727 GLU A C 1
ATOM 5784 O O . GLU A 1 727 ? -17.094 23.922 -11.336 1 56.59 727 GLU A O 1
ATOM 5789 N N . ASP A 1 728 ? -18.922 22.734 -11.719 1 55.56 728 ASP A N 1
ATOM 5790 C CA . ASP A 1 728 ? -18.203 21.703 -10.977 1 55.56 728 ASP A CA 1
ATOM 5791 C C . ASP A 1 728 ? -17.031 21.141 -11.797 1 55.56 728 ASP A C 1
ATOM 5793 O O . ASP A 1 728 ? -17.25 20.406 -12.766 1 55.56 728 ASP A O 1
ATOM 5797 N N . ARG A 1 729 ? -16.062 22.047 -12.148 1 52.44 729 ARG A N 1
ATOM 5798 C CA . ARG A 1 729 ? -14.797 21.625 -12.742 1 52.44 729 ARG A CA 1
ATOM 5799 C C . ARG A 1 729 ? -14.453 20.203 -12.344 1 52.44 729 ARG A C 1
ATOM 5801 O O . ARG A 1 729 ? -13.508 19.609 -12.867 1 52.44 729 ARG A O 1
ATOM 5808 N N . GLU A 1 730 ? -15.406 19.703 -11.469 1 61.03 730 GLU A N 1
ATOM 5809 C CA . GLU A 1 730 ? -15.102 18.422 -10.836 1 61.03 730 GLU A CA 1
ATOM 5810 C C . GLU A 1 730 ? -15.859 17.281 -11.5 1 61.03 730 GLU A C 1
ATOM 5812 O O . GLU A 1 730 ? -16.797 17.516 -12.266 1 61.03 730 GLU A O 1
ATOM 5817 N N . THR A 1 731 ? -15.539 16.047 -11.414 1 69.75 731 THR A N 1
ATOM 5818 C CA . THR A 1 731 ? -16.094 14.773 -11.836 1 69.75 731 THR A CA 1
ATOM 5819 C C . THR A 1 731 ? -17.547 14.641 -11.391 1 69.75 731 THR A C 1
ATOM 5821 O O . THR A 1 731 ? -17.859 14.742 -10.195 1 69.75 731 THR A O 1
ATOM 5824 N N . TRP A 1 732 ? -18.562 14.836 -12.539 1 78.12 732 TRP A N 1
ATOM 5825 C CA . TRP A 1 732 ? -19.984 14.695 -12.289 1 78.12 732 TRP A CA 1
ATOM 5826 C C . TRP A 1 732 ? -20.328 13.266 -11.883 1 78.12 732 TRP A C 1
ATOM 5828 O O . TRP A 1 732 ? -19.859 12.312 -12.492 1 78.12 732 TRP A O 1
ATOM 5838 N N . LEU A 1 733 ? -21.188 13.086 -10.844 1 86.75 733 LEU A N 1
ATOM 5839 C CA . LEU A 1 733 ? -21.75 11.805 -10.438 1 86.75 733 LEU A CA 1
ATOM 5840 C C . LEU A 1 733 ? -20.734 10.688 -10.586 1 86.75 733 LEU A C 1
ATOM 5842 O O . LEU A 1 733 ? -21 9.672 -11.242 1 86.75 733 LEU A O 1
ATOM 5846 N N . PRO A 1 734 ? -19.625 10.875 -9.992 1 81.62 734 PRO A N 1
ATOM 5847 C CA . PRO A 1 734 ? -18.547 9.914 -10.164 1 81.62 734 PRO A CA 1
ATOM 5848 C C . PRO A 1 734 ? -18.906 8.516 -9.672 1 81.62 734 PRO A C 1
ATOM 5850 O O . PRO A 1 734 ? -18.328 7.523 -10.125 1 81.62 734 PRO A O 1
ATOM 5853 N N . ASN A 1 735 ? -19.984 8.297 -8.812 1 86.81 735 ASN A N 1
ATOM 5854 C CA . ASN A 1 735 ? -20.266 7 -8.203 1 86.81 735 ASN A CA 1
ATOM 5855 C C . ASN A 1 735 ? -21.531 6.371 -8.789 1 86.81 735 ASN A C 1
ATOM 5857 O O . ASN A 1 735 ? -21.922 5.27 -8.398 1 86.81 735 ASN A O 1
ATOM 5861 N N . LEU A 1 736 ? -22.156 7.047 -9.703 1 91.31 736 LEU A N 1
ATOM 5862 C CA . LEU A 1 736 ? -23.391 6.516 -10.273 1 91.31 736 LEU A CA 1
ATOM 5863 C C . LEU A 1 736 ? -23.125 5.258 -11.094 1 91.31 736 LEU A C 1
ATOM 5865 O O . LEU A 1 736 ? -22.297 5.281 -12.016 1 91.31 736 LEU A O 1
ATOM 5869 N N . GLU A 1 737 ? -23.844 4.184 -10.789 1 91.88 737 GLU A N 1
ATOM 5870 C CA . GLU A 1 737 ? -23.641 2.898 -11.453 1 91.88 737 GLU A CA 1
ATOM 5871 C C . GLU A 1 737 ? -24.828 2.549 -12.352 1 91.88 737 GLU A C 1
ATOM 5873 O O . GLU A 1 737 ? -24.656 1.922 -13.398 1 91.88 737 GLU A O 1
ATOM 5878 N N . VAL A 1 738 ? -26.016 2.932 -11.875 1 95.38 738 VAL A N 1
ATOM 5879 C CA . VAL A 1 738 ? -27.219 2.572 -12.602 1 95.38 738 VAL A CA 1
ATOM 5880 C C . VAL A 1 738 ? -28.094 3.811 -12.797 1 95.38 738 VAL A C 1
ATOM 5882 O O . VAL A 1 738 ? -28.344 4.562 -11.852 1 95.38 738 VAL A O 1
ATOM 5885 N N . LEU A 1 739 ? -28.453 4.039 -14 1 96.06 739 LEU A N 1
ATOM 5886 C CA . LEU A 1 739 ? -29.406 5.086 -14.344 1 96.06 739 LEU A CA 1
ATOM 5887 C C . LEU A 1 739 ? -30.625 4.496 -15.039 1 96.06 739 LEU A C 1
ATOM 5889 O O . LEU A 1 739 ? -30.516 3.918 -16.125 1 96.06 739 LEU A O 1
ATOM 5893 N N . ALA A 1 740 ? -31.797 4.578 -14.414 1 96.94 740 ALA A N 1
ATOM 5894 C CA . ALA A 1 740 ? -33.031 4.047 -14.969 1 96.94 740 ALA A CA 1
ATOM 5895 C C . ALA A 1 740 ? -34.062 5.156 -15.164 1 96.94 740 ALA A C 1
ATOM 5897 O O . ALA A 1 740 ? -34.438 5.844 -14.203 1 96.94 740 ALA A O 1
ATOM 5898 N N . LEU A 1 741 ? -34.469 5.336 -16.375 1 97 741 LEU A N 1
ATOM 5899 C CA . LEU A 1 741 ? -35.5 6.305 -16.734 1 97 741 LEU A CA 1
ATOM 5900 C C . LEU A 1 741 ? -36.719 5.609 -17.359 1 97 741 LEU A C 1
ATOM 5902 O O . LEU A 1 741 ? -36.594 4.953 -18.406 1 97 741 LEU A O 1
ATOM 5906 N N . GLN A 1 742 ? -37.844 5.777 -16.734 1 96.44 742 GLN A N 1
ATOM 5907 C CA . GLN A 1 742 ? -39.031 5.074 -17.219 1 96.44 742 GLN A CA 1
ATOM 5908 C C . GLN A 1 742 ? -40.25 6.004 -17.266 1 96.44 742 GLN A C 1
ATOM 5910 O O . GLN A 1 742 ? -40.562 6.668 -16.281 1 96.44 742 GLN A O 1
ATOM 5915 N N . GLY A 1 743 ? -40.875 6.059 -18.234 1 94.62 743 GLY A N 1
ATOM 5916 C CA . GLY A 1 743 ? -42.125 6.789 -18.359 1 94.62 743 GLY A CA 1
ATOM 5917 C C . GLY A 1 743 ? -41.969 8.297 -18.297 1 94.62 743 GLY A C 1
ATOM 5918 O O . GLY A 1 743 ? -42.594 8.969 -17.484 1 94.62 743 GLY A O 1
ATOM 5919 N N . LEU A 1 744 ? -41.094 8.805 -19.109 1 95.69 744 LEU A N 1
ATOM 5920 C CA . LEU A 1 744 ? -40.844 10.234 -19.188 1 95.69 744 LEU A CA 1
ATOM 5921 C C . LEU A 1 744 ? -41.125 10.766 -20.594 1 95.69 744 LEU A C 1
ATOM 5923 O O . LEU A 1 744 ? -40.219 10.969 -21.391 1 95.69 744 LEU A O 1
ATOM 5927 N N . PRO A 1 745 ? -42.344 11.109 -20.859 1 90.69 745 PRO A N 1
ATOM 5928 C CA . PRO A 1 745 ? -42.75 11.438 -22.219 1 90.69 745 PRO A CA 1
ATOM 5929 C C . PRO A 1 745 ? -42.156 12.766 -22.719 1 90.69 745 PRO A C 1
ATOM 5931 O O . PRO A 1 745 ? -42.062 12.984 -23.922 1 90.69 745 PRO A O 1
ATOM 5934 N N . ASN A 1 746 ? -41.719 13.641 -21.891 1 91.94 746 ASN A N 1
ATOM 5935 C CA . ASN A 1 746 ? -41.281 14.977 -22.297 1 91.94 746 ASN A CA 1
ATOM 5936 C C . ASN A 1 746 ? -39.75 15.062 -22.391 1 91.94 746 ASN A C 1
ATOM 5938 O O . ASN A 1 746 ? -39.219 16.094 -22.812 1 91.94 746 ASN A O 1
ATOM 5942 N N . VAL A 1 747 ? -39.094 14.047 -22.094 1 93.94 747 VAL A N 1
ATOM 5943 C CA . VAL A 1 747 ? -37.625 14.086 -22.094 1 93.94 747 VAL A CA 1
ATOM 5944 C C . VAL A 1 747 ? -37.125 13.938 -23.531 1 93.94 747 VAL A C 1
ATOM 5946 O O . VAL A 1 747 ? -37.375 12.922 -24.172 1 93.94 747 VAL A O 1
ATOM 5949 N N . THR A 1 748 ? -36.438 14.922 -24.062 1 92.56 748 THR A N 1
ATOM 5950 C CA . THR A 1 748 ? -35.844 14.867 -25.391 1 92.56 748 THR A CA 1
ATOM 5951 C C . THR A 1 748 ? -34.344 14.586 -25.281 1 92.56 748 THR A C 1
ATOM 5953 O O . THR A 1 748 ? -33.75 13.992 -26.188 1 92.56 748 THR A O 1
ATOM 5956 N N . SER A 1 749 ? -33.812 15.125 -24.281 1 92.12 749 SER A N 1
ATOM 5957 C CA . SER A 1 749 ? -32.406 14.875 -23.922 1 92.12 749 SER A CA 1
ATOM 5958 C C . SER A 1 749 ? -32.281 14.586 -22.438 1 92.12 749 SER A C 1
ATOM 5960 O O . SER A 1 749 ? -32.906 15.242 -21.609 1 92.12 749 SER A O 1
ATOM 5962 N N . VAL A 1 750 ? -31.547 13.617 -22.109 1 92.56 750 VAL A N 1
ATOM 5963 C CA . VAL A 1 750 ? -31.438 13.18 -20.719 1 92.56 750 VAL A CA 1
ATOM 5964 C C . VAL A 1 750 ? -30.797 14.281 -19.875 1 92.56 750 VAL A C 1
ATOM 5966 O O . VAL A 1 750 ? -31.266 14.594 -18.781 1 92.56 750 VAL A O 1
ATOM 5969 N N . TRP A 1 751 ? -29.688 14.859 -20.375 1 91 751 TRP A N 1
ATOM 5970 C CA . TRP A 1 751 ? -28.938 15.859 -19.625 1 91 751 TRP A CA 1
ATOM 5971 C C . TRP A 1 751 ? -29.094 17.234 -20.25 1 91 751 TRP A C 1
ATOM 5973 O O . TRP A 1 751 ? -29.047 17.391 -21.484 1 91 751 TRP A O 1
ATOM 5983 N N . LYS A 1 752 ? -29.172 18.234 -19.375 1 87.88 752 LYS A N 1
ATOM 5984 C CA . LYS A 1 752 ? -29.25 19.594 -19.875 1 87.88 752 LYS A CA 1
ATOM 5985 C C . LYS A 1 752 ? -27.906 20.078 -20.391 1 87.88 752 LYS A C 1
ATOM 5987 O O . LYS A 1 752 ? -27.812 20.688 -21.469 1 87.88 752 LYS A O 1
ATOM 5992 N N . THR A 1 753 ? -26.906 19.812 -19.578 1 82.88 753 THR A N 1
ATOM 5993 C CA . THR A 1 753 ? -25.547 20.156 -19.953 1 82.88 753 THR A CA 1
ATOM 5994 C C . THR A 1 753 ? -24.844 18.953 -20.578 1 82.88 753 THR A C 1
ATOM 5996 O O . THR A 1 753 ? -25.031 17.812 -20.141 1 82.88 753 THR A O 1
ATOM 5999 N N . PRO A 1 754 ? -24.047 19.203 -21.594 1 82.31 754 PRO A N 1
ATOM 6000 C CA . PRO A 1 754 ? -23.344 18.094 -22.234 1 82.31 754 PRO A CA 1
ATOM 6001 C C . PRO A 1 754 ? -22.422 17.344 -21.281 1 82.31 754 PRO A C 1
ATOM 6003 O O . PRO A 1 754 ? -21.781 17.969 -20.422 1 82.31 754 PRO A O 1
ATOM 6006 N N . VAL A 1 755 ? -22.484 16.078 -21.422 1 83.44 755 VAL A N 1
ATOM 6007 C CA . VAL A 1 755 ? -21.688 15.203 -20.578 1 83.44 755 VAL A CA 1
ATOM 6008 C C . VAL A 1 755 ? -20.219 15.344 -20.938 1 83.44 755 VAL A C 1
ATOM 6010 O O . VAL A 1 755 ? -19.859 15.367 -22.125 1 83.44 755 VAL A O 1
ATOM 6013 N N . ARG A 1 756 ? -19.328 15.508 -20.016 1 79.88 756 ARG A N 1
ATOM 6014 C CA . ARG A 1 756 ? -17.891 15.617 -20.219 1 79.88 756 ARG A CA 1
ATOM 6015 C C . ARG A 1 756 ? -17.203 14.258 -20.062 1 79.88 756 ARG A C 1
ATOM 6017 O O . ARG A 1 756 ? -17.812 13.305 -19.562 1 79.88 756 ARG A O 1
ATOM 6024 N N . LYS A 1 757 ? -15.938 14.219 -20.391 1 75.69 757 LYS A N 1
ATOM 6025 C CA . LYS A 1 757 ? -15.164 12.977 -20.391 1 75.69 757 LYS A CA 1
ATOM 6026 C C . LYS A 1 757 ? -14.945 12.477 -18.969 1 75.69 757 LYS A C 1
ATOM 6028 O O . LYS A 1 757 ? -14.898 11.266 -18.734 1 75.69 757 LYS A O 1
ATOM 6033 N N . VAL A 1 758 ? -14.922 13.375 -18 1 77.56 758 VAL A N 1
ATOM 6034 C CA . VAL A 1 758 ? -14.586 12.984 -16.641 1 77.56 758 VAL A CA 1
ATOM 6035 C C . VAL A 1 758 ? -15.867 12.734 -15.844 1 77.56 758 VAL A C 1
ATOM 6037 O O . VAL A 1 758 ? -15.812 12.242 -14.711 1 77.56 758 VAL A O 1
ATOM 6040 N N . SER A 1 759 ? -16.984 12.742 -16.516 1 82.62 759 SER A N 1
ATOM 6041 C CA . SER A 1 759 ? -18.266 12.562 -15.836 1 82.62 759 SER A CA 1
ATOM 6042 C C . SER A 1 759 ? -18.766 11.117 -15.961 1 82.62 759 SER A C 1
ATOM 6044 O O . SER A 1 759 ? -18.391 10.414 -16.891 1 82.62 759 SER A O 1
ATOM 6046 N N . LEU A 1 760 ? -19.531 10.625 -15.016 1 87.31 760 LEU A N 1
ATOM 6047 C CA . LEU A 1 760 ? -20.203 9.328 -15.023 1 87.31 760 LEU A CA 1
ATOM 6048 C C . LEU A 1 760 ? -19.203 8.203 -15.266 1 87.31 760 LEU A C 1
ATOM 6050 O O . LEU A 1 760 ? -19.438 7.336 -16.109 1 87.31 760 LEU A O 1
ATOM 6054 N N . GLN A 1 761 ? -18.141 8.297 -14.664 1 81.12 761 GLN A N 1
ATOM 6055 C CA . GLN A 1 761 ? -17.031 7.387 -14.914 1 81.12 761 GLN A CA 1
ATOM 6056 C C . GLN A 1 761 ? -17.359 5.969 -14.453 1 81.12 761 GLN A C 1
ATOM 6058 O O . GLN A 1 761 ? -16.812 4.996 -14.969 1 81.12 761 GLN A O 1
ATOM 6063 N N . ASN A 1 762 ? -18.469 5.742 -13.578 1 85.38 762 ASN A N 1
ATOM 6064 C CA . ASN A 1 762 ? -18.75 4.422 -13.023 1 85.38 762 ASN A CA 1
ATOM 6065 C C . ASN A 1 762 ? -20.094 3.893 -13.508 1 85.38 762 ASN A C 1
ATOM 6067 O O . ASN A 1 762 ? -20.562 2.854 -13.031 1 85.38 762 ASN A O 1
ATOM 6071 N N . LEU A 1 763 ? -20.688 4.566 -14.43 1 91.44 763 LEU A N 1
ATOM 6072 C CA . LEU A 1 763 ? -21.984 4.109 -14.922 1 91.44 763 LEU A CA 1
ATOM 6073 C C . LEU A 1 763 ? -21.844 2.775 -15.648 1 91.44 763 LEU A C 1
ATOM 6075 O O . LEU A 1 763 ? -21.094 2.67 -16.625 1 91.44 763 LEU A O 1
ATOM 6079 N N . ARG A 1 764 ? -22.609 1.768 -15.258 1 91.5 764 ARG A N 1
ATOM 6080 C CA . ARG A 1 764 ? -22.484 0.421 -15.805 1 91.5 764 ARG A CA 1
ATOM 6081 C C . ARG A 1 764 ? -23.75 0.02 -16.547 1 91.5 764 ARG A C 1
ATOM 6083 O O . ARG A 1 764 ? -23.688 -0.749 -17.516 1 91.5 764 ARG A O 1
ATOM 6090 N N . LEU A 1 765 ? -24.875 0.522 -16.078 1 95.38 765 LEU A N 1
ATOM 6091 C CA . LEU A 1 765 ? -26.141 0.099 -16.641 1 95.38 765 LEU A CA 1
ATOM 6092 C C . LEU A 1 765 ? -27.031 1.303 -16.953 1 95.38 765 LEU A C 1
ATOM 6094 O O . LEU A 1 765 ? -27.25 2.156 -16.094 1 95.38 765 LEU A O 1
ATOM 6098 N N . LEU A 1 766 ? -27.422 1.333 -18.203 1 96.06 766 LEU A N 1
ATOM 6099 C CA . LEU A 1 766 ? -28.359 2.344 -18.672 1 96.06 766 LEU A CA 1
ATOM 6100 C C . LEU A 1 766 ? -29.688 1.705 -19.094 1 96.06 766 LEU A C 1
ATOM 6102 O O . LEU A 1 766 ? -29.703 0.871 -20 1 96.06 766 LEU A O 1
ATOM 6106 N N . ASN A 1 767 ? -30.797 2.033 -18.422 1 96.69 767 ASN A N 1
ATOM 6107 C CA . ASN A 1 767 ? -32.125 1.485 -18.688 1 96.69 767 ASN A CA 1
ATOM 6108 C C . ASN A 1 767 ? -33.125 2.586 -18.984 1 96.69 767 ASN A C 1
ATOM 6110 O O . ASN A 1 767 ? -33.594 3.289 -18.078 1 96.69 767 ASN A O 1
ATOM 6114 N N . ILE A 1 768 ? -33.562 2.715 -20.234 1 96.44 768 ILE A N 1
ATOM 6115 C CA . ILE A 1 768 ? -34.5 3.744 -20.641 1 96.44 768 ILE A CA 1
ATOM 6116 C C . ILE A 1 768 ? -35.75 3.09 -21.266 1 96.44 768 ILE A C 1
ATOM 6118 O O . ILE A 1 768 ? -35.625 2.354 -22.25 1 96.44 768 ILE A O 1
ATOM 6122 N N . TRP A 1 769 ? -36.906 3.396 -20.656 1 94.94 769 TRP A N 1
ATOM 6123 C CA . TRP A 1 769 ? -38.156 2.822 -21.109 1 94.94 769 TRP A CA 1
ATOM 6124 C C . TRP A 1 769 ? -39.219 3.908 -21.328 1 94.94 769 TRP A C 1
ATOM 6126 O O . TRP A 1 769 ? -39.344 4.816 -20.5 1 94.94 769 TRP A O 1
ATOM 6136 N N . TYR A 1 770 ? -39.938 3.883 -22.375 1 94.5 770 TYR A N 1
ATOM 6137 C CA . TYR A 1 770 ? -41.125 4.695 -22.625 1 94.5 770 TYR A CA 1
ATOM 6138 C C . TYR A 1 770 ? -40.781 6.18 -22.625 1 94.5 770 TYR A C 1
ATOM 6140 O O . TYR A 1 770 ? -41.469 6.984 -21.984 1 94.5 770 TYR A O 1
ATOM 6148 N N . CYS A 1 771 ? -39.656 6.508 -23.109 1 95.62 771 CYS A N 1
ATOM 6149 C CA . CYS A 1 771 ? -39.281 7.895 -23.375 1 95.62 771 CYS A CA 1
ATOM 6150 C C . CYS A 1 771 ? -39.438 8.227 -24.859 1 95.62 771 CYS A C 1
ATOM 6152 O O . CYS A 1 771 ? -38.469 8.336 -25.578 1 95.62 771 CYS A O 1
ATOM 6154 N N . HIS A 1 772 ? -40.594 8.484 -25.25 1 94.12 772 HIS A N 1
ATOM 6155 C CA . HIS A 1 772 ? -41 8.5 -26.641 1 94.12 772 HIS A CA 1
ATOM 6156 C C . HIS A 1 772 ? -40.375 9.664 -27.391 1 94.12 772 HIS A C 1
ATOM 6158 O O . HIS A 1 772 ? -40.094 9.555 -28.594 1 94.12 772 HIS A O 1
ATOM 6164 N N . ARG A 1 773 ? -40.031 10.758 -26.766 1 94.44 773 ARG A N 1
ATOM 6165 C CA . ARG A 1 773 ? -39.5 11.938 -27.453 1 94.44 773 ARG A CA 1
ATOM 6166 C C . ARG A 1 773 ? -37.969 11.984 -27.391 1 94.44 773 ARG A C 1
ATOM 6168 O O . ARG A 1 773 ? -37.375 12.898 -27.938 1 94.44 773 ARG A O 1
ATOM 6175 N N . LEU A 1 774 ? -37.406 11 -26.766 1 94.88 774 LEU A N 1
ATOM 6176 C CA . LEU A 1 774 ? -35.938 10.969 -26.641 1 94.88 774 LEU A CA 1
ATOM 6177 C C . LEU A 1 774 ? -35.281 10.859 -28.016 1 94.88 774 LEU A C 1
ATOM 6179 O O . LEU A 1 774 ? -35.656 9.992 -28.812 1 94.88 774 LEU A O 1
ATOM 6183 N N . LYS A 1 775 ? -34.312 11.719 -28.281 1 92.38 775 LYS A N 1
ATOM 6184 C CA . LYS A 1 775 ? -33.719 11.781 -29.609 1 92.38 775 LYS A CA 1
ATOM 6185 C C . LYS A 1 775 ? -32.562 10.82 -29.734 1 92.38 775 LYS A C 1
ATOM 6187 O O . LYS A 1 775 ? -32.438 10.094 -30.719 1 92.38 775 LYS A O 1
ATOM 6192 N N . ASN A 1 776 ? -31.703 10.859 -28.812 1 91.44 776 ASN A N 1
ATOM 6193 C CA . ASN A 1 776 ? -30.547 9.977 -28.828 1 91.44 776 ASN A CA 1
ATOM 6194 C C . ASN A 1 776 ? -29.891 9.891 -27.453 1 91.44 776 ASN A C 1
ATOM 6196 O O . ASN A 1 776 ? -30.328 10.57 -26.516 1 91.44 776 ASN A O 1
ATOM 6200 N N . VAL A 1 777 ? -28.938 9.039 -27.266 1 93.19 777 VAL A N 1
ATOM 6201 C CA . VAL A 1 777 ? -28.109 8.898 -26.062 1 93.19 777 VAL A CA 1
ATOM 6202 C C . VAL A 1 777 ? -26.641 8.867 -26.453 1 93.19 777 VAL A C 1
ATOM 6204 O O . VAL A 1 777 ? -25.906 7.973 -26.031 1 93.19 777 VAL A O 1
ATOM 6207 N N . SER A 1 778 ? -26.125 9.781 -27.188 1 90.81 778 SER A N 1
ATOM 6208 C CA . SER A 1 778 ? -24.781 9.82 -27.766 1 90.81 778 SER A CA 1
ATOM 6209 C C . SER A 1 778 ? -23.719 9.891 -26.688 1 90.81 778 SER A C 1
ATOM 6211 O O . SER A 1 778 ? -22.578 9.477 -26.891 1 90.81 778 SER A O 1
ATOM 6213 N N . TRP A 1 779 ? -24.141 10.328 -25.531 1 89.44 779 TRP A N 1
ATOM 6214 C CA . TRP A 1 779 ? -23.188 10.531 -24.438 1 89.44 779 TRP A CA 1
ATOM 6215 C C . TRP A 1 779 ? -22.672 9.195 -23.906 1 89.44 779 TRP A C 1
ATOM 6217 O O . TRP A 1 779 ? -21.703 9.141 -23.172 1 89.44 779 TRP A O 1
ATOM 6227 N N . VAL A 1 780 ? -23.266 8.062 -24.281 1 90.12 780 VAL A N 1
ATOM 6228 C CA . VAL A 1 780 ? -22.844 6.738 -23.828 1 90.12 780 VAL A CA 1
ATOM 6229 C C . VAL A 1 780 ? -21.469 6.41 -24.375 1 90.12 780 VAL A C 1
ATOM 6231 O O . VAL A 1 780 ? -20.75 5.559 -23.844 1 90.12 780 VAL A O 1
ATOM 6234 N N . LEU A 1 781 ? -20.984 7.109 -25.438 1 86.88 781 LEU A N 1
ATOM 6235 C CA . LEU A 1 781 ? -19.688 6.875 -26.078 1 86.88 781 LEU A CA 1
ATOM 6236 C C . LEU A 1 781 ? -18.547 7.25 -25.141 1 86.88 781 LEU A C 1
ATOM 6238 O O . LEU A 1 781 ? -17.438 6.73 -25.266 1 86.88 781 LEU A O 1
ATOM 6242 N N . LEU A 1 782 ? -18.922 8.086 -24.266 1 83.12 782 LEU A N 1
ATOM 6243 C CA . LEU A 1 782 ? -17.875 8.641 -23.406 1 83.12 782 LEU A CA 1
ATOM 6244 C C . LEU A 1 782 ? -17.75 7.832 -22.125 1 83.12 782 LEU A C 1
ATOM 6246 O O . LEU A 1 782 ? -16.859 8.102 -21.297 1 83.12 782 LEU A O 1
ATOM 6250 N N . LEU A 1 783 ? -18.562 6.836 -21.969 1 88 783 LEU A N 1
ATOM 6251 C CA . LEU A 1 783 ? -18.594 6.117 -20.703 1 88 783 LEU A CA 1
ATOM 6252 C C . LEU A 1 783 ? -17.625 4.941 -20.719 1 88 783 LEU A C 1
ATOM 6254 O O . LEU A 1 783 ? -17.859 3.945 -21.406 1 88 783 LEU A O 1
ATOM 6258 N N . PRO A 1 784 ? -16.594 4.973 -19.922 1 81.44 784 PRO A N 1
ATOM 6259 C CA . PRO A 1 784 ? -15.562 3.936 -19.984 1 81.44 784 PRO A CA 1
ATOM 6260 C C . PRO A 1 784 ? -16.016 2.615 -19.359 1 81.44 784 PRO A C 1
ATOM 6262 O O . PRO A 1 784 ? -15.492 1.553 -19.719 1 81.44 784 PRO A O 1
ATOM 6265 N N . ARG A 1 785 ? -17.078 2.533 -18.484 1 83.69 785 ARG A N 1
ATOM 6266 C CA . ARG A 1 785 ? -17.406 1.312 -17.766 1 83.69 785 ARG A CA 1
ATOM 6267 C C . ARG A 1 785 ? -18.797 0.812 -18.141 1 83.69 785 ARG A C 1
ATOM 6269 O O . ARG A 1 785 ? -19.344 -0.07 -17.484 1 83.69 785 ARG A O 1
ATOM 6276 N N . LEU A 1 786 ? -19.344 1.319 -19.109 1 91 786 LEU A N 1
ATOM 6277 C CA . LEU A 1 786 ? -20.688 0.915 -19.516 1 91 786 LEU A CA 1
ATOM 6278 C C . LEU A 1 786 ? -20.703 -0.542 -19.953 1 91 786 LEU A C 1
ATOM 6280 O O . LEU A 1 786 ? -19.906 -0.94 -20.812 1 91 786 LEU A O 1
ATOM 6284 N N . GLU A 1 787 ? -21.641 -1.338 -19.422 1 91.38 787 GLU A N 1
ATOM 6285 C CA . GLU A 1 787 ? -21.688 -2.768 -19.719 1 91.38 787 GLU A CA 1
ATOM 6286 C C . GLU A 1 787 ? -22.984 -3.15 -20.406 1 91.38 787 GLU A C 1
ATOM 6288 O O . GLU A 1 787 ? -23.016 -4.066 -21.219 1 91.38 787 GLU A O 1
ATOM 6293 N N . VAL A 1 788 ? -24.078 -2.43 -19.969 1 94.31 788 VAL A N 1
ATOM 6294 C CA . VAL A 1 788 ? -25.391 -2.84 -20.469 1 94.31 788 VAL A CA 1
ATOM 6295 C C . VAL A 1 788 ? -26.188 -1.61 -20.891 1 94.31 788 VAL A C 1
ATOM 6297 O O . VAL A 1 788 ? -26.156 -0.58 -20.219 1 94.31 788 VAL A O 1
ATOM 6300 N N . ILE A 1 789 ? -26.844 -1.734 -22.078 1 94.94 789 ILE A N 1
ATOM 6301 C CA . ILE A 1 789 ? -27.781 -0.711 -22.547 1 94.94 789 ILE A CA 1
ATOM 6302 C C . ILE A 1 789 ? -29.125 -1.345 -22.859 1 94.94 789 ILE A C 1
ATOM 6304 O O . ILE A 1 789 ? -29.219 -2.252 -23.688 1 94.94 789 ILE A O 1
ATOM 6308 N N . TYR A 1 790 ? -30.141 -0.899 -22.188 1 96 790 TYR A N 1
ATOM 6309 C CA . TYR A 1 790 ? -31.516 -1.272 -22.484 1 96 790 TYR A CA 1
ATOM 6310 C C . TYR A 1 790 ? -32.312 -0.074 -22.984 1 96 790 TYR A C 1
ATOM 6312 O O . TYR A 1 790 ? -32.469 0.922 -22.281 1 96 790 TYR A O 1
ATOM 6320 N N . LEU A 1 791 ? -32.75 -0.167 -24.156 1 96 791 LEU A N 1
ATOM 6321 C CA . LEU A 1 791 ? -33.625 0.853 -24.75 1 96 791 LEU A CA 1
ATOM 6322 C C . LEU A 1 791 ? -34.906 0.239 -25.266 1 96 791 LEU A C 1
ATOM 6324 O O . LEU A 1 791 ? -34.938 -0.422 -26.297 1 96 791 LEU A O 1
ATOM 6328 N N . PHE A 1 792 ? -36.031 0.583 -24.578 1 96 792 PHE A N 1
ATOM 6329 C CA . PHE A 1 792 ? -37.281 -0.055 -24.906 1 96 792 PHE A CA 1
ATOM 6330 C C . PHE A 1 792 ? -38.375 0.988 -25.156 1 96 792 PHE A C 1
ATOM 6332 O O . PHE A 1 792 ? -38.5 1.959 -24.406 1 96 792 PHE A O 1
ATOM 6339 N N . TYR A 1 793 ? -39.094 0.932 -26.141 1 94.81 793 TYR A N 1
ATOM 6340 C CA . TYR A 1 793 ? -40.312 1.666 -26.438 1 94.81 793 TYR A CA 1
ATOM 6341 C C . TYR A 1 793 ? -40.031 3.16 -26.562 1 94.81 793 TYR A C 1
ATOM 6343 O O . TYR A 1 793 ? -40.719 3.977 -25.953 1 94.81 793 TYR A O 1
ATOM 6351 N N . CYS A 1 794 ? -39 3.545 -27.156 1 95.25 794 CYS A N 1
ATOM 6352 C CA . CYS A 1 794 ? -38.719 4.926 -27.516 1 95.25 794 CYS A CA 1
ATOM 6353 C C . CYS A 1 794 ? -39.062 5.191 -28.969 1 95.25 794 CYS A C 1
ATOM 6355 O O . CYS A 1 794 ? -38.219 5.066 -29.859 1 95.25 794 CYS A O 1
ATOM 6357 N N . LYS A 1 795 ? -40.094 5.742 -29.25 1 93.69 795 LYS A N 1
ATOM 6358 C CA . LYS A 1 795 ? -40.75 5.727 -30.562 1 93.69 795 LYS A CA 1
ATOM 6359 C C . LYS A 1 795 ? -40.094 6.723 -31.516 1 93.69 795 LYS A C 1
ATOM 6361 O O . LYS A 1 795 ? -40.031 6.488 -32.719 1 93.69 795 LYS A O 1
ATOM 6366 N N . GLU A 1 796 ? -39.562 7.789 -31 1 93.94 796 GLU A N 1
ATOM 6367 C CA . GLU A 1 796 ? -39.094 8.836 -31.891 1 93.94 796 GLU A CA 1
ATOM 6368 C C . GLU A 1 796 ? -37.562 8.734 -32.094 1 93.94 796 GLU A C 1
ATOM 6370 O O . GLU A 1 796 ? -37 9.484 -32.875 1 93.94 796 GLU A O 1
ATOM 6375 N N . MET A 1 797 ? -36.938 7.82 -31.5 1 94.31 797 MET A N 1
ATOM 6376 C CA . MET A 1 797 ? -35.469 7.727 -31.609 1 94.31 797 MET A CA 1
ATOM 6377 C C . MET A 1 797 ? -35.062 7.195 -32.969 1 94.31 797 MET A C 1
ATOM 6379 O O . MET A 1 797 ? -35.5 6.113 -33.375 1 94.31 797 MET A O 1
ATOM 6383 N N . GLU A 1 798 ? -34.219 7.918 -33.656 1 92.62 798 GLU A N 1
ATOM 6384 C CA . GLU A 1 798 ? -33.812 7.52 -35 1 92.62 798 GLU A CA 1
ATOM 6385 C C . GLU A 1 798 ? -32.406 6.926 -34.969 1 92.62 798 GLU A C 1
ATOM 6387 O O . GLU A 1 798 ? -32.094 6.016 -35.75 1 92.62 798 GLU A O 1
ATOM 6392 N N . GLU A 1 799 ? -31.625 7.531 -34.156 1 92.62 799 GLU A N 1
ATOM 6393 C CA . GLU A 1 799 ? -30.25 7.082 -34 1 92.62 799 GLU A CA 1
ATOM 6394 C C . GLU A 1 799 ? -29.875 6.961 -32.5 1 92.62 799 GLU A C 1
ATOM 6396 O O . GLU A 1 799 ? -30.203 7.84 -31.703 1 92.62 799 GLU A O 1
ATOM 6401 N N . LEU A 1 800 ? -29.312 5.875 -32.156 1 91.81 800 LEU A N 1
ATOM 6402 C CA . LEU A 1 800 ? -28.844 5.75 -30.781 1 91.81 800 LEU A CA 1
ATOM 6403 C C . LEU A 1 800 ? -27.703 6.727 -30.516 1 91.81 800 LEU A C 1
ATOM 6405 O O . LEU A 1 800 ? -27.703 7.418 -29.5 1 91.81 800 LEU A O 1
ATOM 6409 N N . VAL A 1 801 ? -26.594 6.66 -31.391 1 90.31 801 VAL A N 1
ATOM 6410 C CA . VAL A 1 801 ? -25.5 7.629 -31.375 1 90.31 801 VAL A CA 1
ATOM 6411 C C . VAL A 1 801 ? -25.609 8.539 -32.594 1 90.31 801 VAL A C 1
ATOM 6413 O O . VAL A 1 801 ? -25.656 8.055 -33.719 1 90.31 801 VAL A O 1
ATOM 6416 N N . SER A 1 802 ? -25.547 9.82 -32.219 1 86.25 802 SER A N 1
ATOM 6417 C CA . SER A 1 802 ? -25.719 10.773 -33.312 1 86.25 802 SER A CA 1
ATOM 6418 C C . SER A 1 802 ? -24.469 10.852 -34.188 1 86.25 802 SER A C 1
ATOM 6420 O O . SER A 1 802 ? -23.344 10.734 -33.688 1 86.25 802 SER A O 1
ATOM 6422 N N . GLY A 1 803 ? -24.562 10.93 -35.469 1 77.12 803 GLY A N 1
ATOM 6423 C CA . GLY A 1 803 ? -23.5 11.039 -36.469 1 77.12 803 GLY A CA 1
ATOM 6424 C C . GLY A 1 803 ? -22.672 12.305 -36.312 1 77.12 803 GLY A C 1
ATOM 6425 O O . GLY A 1 803 ? -21.562 12.391 -36.844 1 77.12 803 GLY A O 1
ATOM 6426 N N . GLU A 1 804 ? -23.188 13.195 -35.594 1 71.25 804 GLU A N 1
ATOM 6427 C CA . GLU A 1 804 ? -22.5 14.469 -35.438 1 71.25 804 GLU A CA 1
ATOM 6428 C C . GLU A 1 804 ? -21.344 14.359 -34.438 1 71.25 804 GLU A C 1
ATOM 6430 O O . GLU A 1 804 ? -20.484 15.227 -34.406 1 71.25 804 GLU A O 1
ATOM 6435 N N . GLU A 1 805 ? -21.375 13.195 -33.844 1 70.81 805 GLU A N 1
ATOM 6436 C CA . GLU A 1 805 ? -20.328 13.023 -32.844 1 70.81 805 GLU A CA 1
ATOM 6437 C C . GLU A 1 805 ? -19.031 12.539 -33.5 1 70.81 805 GLU A C 1
ATOM 6439 O O . GLU A 1 805 ? -19.047 11.672 -34.375 1 70.81 805 GLU A O 1
ATOM 6444 N N . LYS A 1 806 ? -17.906 13.359 -33.469 1 62.94 806 LYS A N 1
ATOM 6445 C CA . LYS A 1 806 ? -16.609 12.992 -34.031 1 62.94 806 LYS A CA 1
ATOM 6446 C C . LYS A 1 806 ? -15.875 12.016 -33.094 1 62.94 806 LYS A C 1
ATOM 6448 O O . LYS A 1 806 ? -15.648 12.305 -31.922 1 62.94 806 LYS A O 1
ATOM 6453 N N . LEU A 1 807 ? -15.938 10.703 -33.438 1 65.06 807 LEU A N 1
ATOM 6454 C CA . LEU A 1 807 ? -15.141 9.75 -32.688 1 65.06 807 LEU A CA 1
ATOM 6455 C C . LEU A 1 807 ? -13.688 9.75 -33.156 1 65.06 807 LEU A C 1
ATOM 6457 O O . LEU A 1 807 ? -13.43 9.703 -34.344 1 65.06 807 LEU A O 1
ATOM 6461 N N . GLU A 1 808 ? -12.914 10.156 -32.312 1 61.66 808 GLU A N 1
ATOM 6462 C CA . GLU A 1 808 ? -11.5 9.969 -32.656 1 61.66 808 GLU A CA 1
ATOM 6463 C C . GLU A 1 808 ? -11.18 8.492 -32.875 1 61.66 808 GLU A C 1
ATOM 6465 O O . GLU A 1 808 ? -11.773 7.613 -32.25 1 61.66 808 GLU A O 1
ATOM 6470 N N . PRO A 1 809 ? -10.547 8.125 -34 1 53.53 809 PRO A N 1
ATOM 6471 C CA . PRO A 1 809 ? -10.211 6.742 -34.344 1 53.53 809 PRO A CA 1
ATOM 6472 C C . PRO A 1 809 ? -9.758 5.922 -33.156 1 53.53 809 PRO A C 1
ATOM 6474 O O . PRO A 1 809 ? -10.016 4.719 -33.094 1 53.53 809 PRO A O 1
ATOM 6477 N N . ASP A 1 810 ? -9.016 6.512 -32.281 1 54.22 810 ASP A N 1
ATOM 6478 C CA . ASP A 1 810 ? -8.438 5.754 -31.172 1 54.22 810 ASP A CA 1
ATOM 6479 C C . ASP A 1 810 ? -9.359 5.781 -29.953 1 54.22 810 ASP A C 1
ATOM 6481 O O . ASP A 1 810 ? -8.898 5.605 -28.812 1 54.22 810 ASP A O 1
ATOM 6485 N N . SER A 1 811 ? -10.664 5.961 -30.297 1 64.69 811 SER A N 1
ATOM 6486 C CA . SER A 1 811 ? -11.547 6.148 -29.156 1 64.69 811 SER A CA 1
ATOM 6487 C C . SER A 1 811 ? -11.906 4.812 -28.5 1 64.69 811 SER A C 1
ATOM 6489 O O . SER A 1 811 ? -12.125 3.82 -29.203 1 64.69 811 SER A O 1
ATOM 6491 N N . GLN A 1 812 ? -11.523 4.566 -27.328 1 71.5 812 GLN A N 1
ATOM 6492 C CA . GLN A 1 812 ? -11.875 3.393 -26.531 1 71.5 812 GLN A CA 1
ATOM 6493 C C . GLN A 1 812 ? -13.352 3.4 -26.172 1 71.5 812 GLN A C 1
ATOM 6495 O O . GLN A 1 812 ? -13.711 3.131 -25.016 1 71.5 812 GLN A O 1
ATOM 6500 N N . ALA A 1 813 ? -14.172 3.697 -27.266 1 80.94 813 ALA A N 1
ATOM 6501 C CA . ALA A 1 813 ? -15.609 3.699 -27.016 1 80.94 813 ALA A CA 1
ATOM 6502 C C . ALA A 1 813 ? -16.125 2.281 -26.781 1 80.94 813 ALA A C 1
ATOM 6504 O O . ALA A 1 813 ? -15.703 1.342 -27.453 1 80.94 813 ALA A O 1
ATOM 6505 N N . PHE A 1 814 ? -17 2.062 -25.922 1 85.38 814 PHE A N 1
ATOM 6506 C CA . PHE A 1 814 ? -17.688 0.813 -25.594 1 85.38 814 PHE A CA 1
ATOM 6507 C C . PHE A 1 814 ? -16.672 -0.294 -25.312 1 85.38 814 PHE A C 1
ATOM 6509 O O . PHE A 1 814 ? -16.828 -1.415 -25.797 1 85.38 814 PHE A O 1
ATOM 6516 N N . SER A 1 815 ? -15.633 0.055 -24.703 1 82 815 SER A N 1
ATOM 6517 C CA . SER A 1 815 ? -14.562 -0.901 -24.453 1 82 815 SER A CA 1
ATOM 6518 C C . SER A 1 815 ? -15.023 -2.016 -23.516 1 82 815 SER A C 1
ATOM 6520 O O . SER A 1 815 ? -14.492 -3.127 -23.562 1 82 815 SER A O 1
ATOM 6522 N N . ARG A 1 816 ? -16.219 -1.841 -22.797 1 85.38 816 ARG A N 1
ATOM 6523 C CA . ARG A 1 816 ? -16.641 -2.838 -21.812 1 85.38 816 ARG A CA 1
ATOM 6524 C C . ARG A 1 816 ? -18.094 -3.24 -22.031 1 85.38 816 ARG A C 1
ATOM 6526 O O . ARG A 1 816 ? -18.688 -3.914 -21.188 1 85.38 816 ARG A O 1
ATOM 6533 N N . LEU A 1 817 ? -18.641 -2.826 -23.062 1 90.25 817 LEU A N 1
ATOM 6534 C CA . LEU A 1 817 ? -20.047 -3.109 -23.328 1 90.25 817 LEU A CA 1
ATOM 6535 C C . LEU A 1 817 ? -20.266 -4.602 -23.578 1 90.25 817 LEU A C 1
ATOM 6537 O O . LEU A 1 817 ? -19.594 -5.203 -24.422 1 90.25 817 LEU A O 1
ATOM 6541 N N . LYS A 1 818 ? -21.203 -5.184 -22.906 1 90 818 LYS A N 1
ATOM 6542 C CA . LYS A 1 818 ? -21.438 -6.621 -23 1 90 818 LYS A CA 1
ATOM 6543 C C . LYS A 1 818 ? -22.781 -6.91 -23.672 1 90 818 LYS A C 1
ATOM 6545 O O . LYS A 1 818 ? -22.906 -7.891 -24.406 1 90 818 LYS A O 1
ATOM 6550 N N . THR A 1 819 ? -23.781 -6.016 -23.312 1 93.44 819 THR A N 1
ATOM 6551 C CA . THR A 1 819 ? -25.109 -6.301 -23.797 1 93.44 819 THR A CA 1
ATOM 6552 C C . THR A 1 819 ? -25.781 -5.027 -24.312 1 93.44 819 THR A C 1
ATOM 6554 O O . THR A 1 819 ? -25.688 -3.973 -23.688 1 93.44 819 THR A O 1
ATOM 6557 N N . ILE A 1 820 ? -26.391 -5.188 -25.5 1 93.75 820 ILE A N 1
ATOM 6558 C CA . ILE A 1 820 ? -27.266 -4.156 -26.047 1 93.75 820 ILE A CA 1
ATOM 6559 C C . ILE A 1 820 ? -28.641 -4.762 -26.375 1 93.75 820 ILE A C 1
ATOM 6561 O O . ILE A 1 820 ? -28.719 -5.754 -27.109 1 93.75 820 ILE A O 1
ATOM 6565 N N . SER A 1 821 ? -29.641 -4.258 -25.75 1 95.31 821 SER A N 1
ATOM 6566 C CA . SER A 1 821 ? -31 -4.73 -26.031 1 95.31 821 SER A CA 1
ATOM 6567 C C . SER A 1 821 ? -31.906 -3.578 -26.438 1 95.31 821 SER A C 1
ATOM 6569 O O . SER A 1 821 ? -32.125 -2.637 -25.672 1 95.31 821 SER A O 1
ATOM 6571 N N . ILE A 1 822 ? -32.406 -3.666 -27.625 1 95.38 822 ILE A N 1
ATOM 6572 C CA . ILE A 1 822 ? -33.312 -2.646 -28.188 1 95.38 822 ILE A CA 1
ATOM 6573 C C . ILE A 1 822 ? -34.625 -3.275 -28.562 1 95.38 822 ILE A C 1
ATOM 6575 O O . ILE A 1 822 ? -34.688 -4.27 -29.281 1 95.38 822 ILE A O 1
ATOM 6579 N N . ARG A 1 823 ? -35.625 -2.686 -28 1 95.62 823 ARG A N 1
ATOM 6580 C CA . ARG A 1 823 ? -36.938 -3.246 -28.266 1 95.62 823 ARG A CA 1
ATOM 6581 C C . ARG A 1 823 ? -37.938 -2.156 -28.672 1 95.62 823 ARG A C 1
ATOM 6583 O O . ARG A 1 823 ? -38.062 -1.14 -27.984 1 95.62 823 ARG A O 1
ATOM 6590 N N . ASP A 1 824 ? -38.625 -2.234 -29.703 1 94.56 824 ASP A N 1
ATOM 6591 C CA . ASP A 1 824 ? -39.75 -1.437 -30.156 1 94.56 824 ASP A CA 1
ATOM 6592 C C . ASP A 1 824 ? -39.344 0.023 -30.359 1 94.56 824 ASP A C 1
ATOM 6594 O O . ASP A 1 824 ? -39.969 0.926 -29.781 1 94.56 824 ASP A O 1
ATOM 6598 N N . LEU A 1 825 ? -38.375 0.219 -31.125 1 95.94 825 LEU A N 1
ATOM 6599 C CA . LEU A 1 825 ? -38 1.521 -31.656 1 95.94 825 LEU A CA 1
ATOM 6600 C C . LEU A 1 825 ? -38.25 1.591 -33.156 1 95.94 825 LEU A C 1
ATOM 6602 O O . LEU A 1 825 ? -37.344 1.464 -33.969 1 95.94 825 LEU A O 1
ATOM 6606 N N . PRO A 1 826 ? -39.438 1.932 -33.562 1 94.19 826 PRO A N 1
ATOM 6607 C CA . PRO A 1 826 ? -39.844 1.817 -34.938 1 94.19 826 PRO A CA 1
ATOM 6608 C C . PRO A 1 826 ? -39.062 2.756 -35.875 1 94.19 826 PRO A C 1
ATOM 6610 O O . PRO A 1 826 ? -38.906 2.449 -37.062 1 94.19 826 PRO A O 1
ATOM 6613 N N . GLU A 1 827 ? -38.562 3.879 -35.344 1 94.75 827 GLU A N 1
ATOM 6614 C CA . GLU A 1 827 ? -37.906 4.859 -36.219 1 94.75 827 GLU A CA 1
ATOM 6615 C C . GLU A 1 827 ? -36.375 4.699 -36.156 1 94.75 827 GLU A C 1
ATOM 6617 O O . GLU A 1 827 ? -35.656 5.453 -36.812 1 94.75 827 GLU A O 1
ATOM 6622 N N . LEU A 1 828 ? -35.875 3.715 -35.469 1 94.81 828 LEU A N 1
ATOM 6623 C CA . LEU A 1 828 ? -34.438 3.561 -35.312 1 94.81 828 LEU A CA 1
ATOM 6624 C C . LEU A 1 828 ? -33.781 3.094 -36.594 1 94.81 828 LEU A C 1
ATOM 6626 O O . LEU A 1 828 ? -34.125 2.021 -37.125 1 94.81 828 LEU A O 1
ATOM 6630 N N . ARG A 1 829 ? -32.844 3.85 -37.094 1 93 829 ARG A N 1
ATOM 6631 C CA . ARG A 1 829 ? -32.188 3.525 -38.375 1 93 829 ARG A CA 1
ATOM 6632 C C . ARG A 1 829 ? -30.766 3.025 -38.156 1 93 829 ARG A C 1
ATOM 6634 O O . ARG A 1 829 ? -30.234 2.26 -38.938 1 93 829 ARG A O 1
ATOM 6641 N N . SER A 1 830 ? -30.234 3.562 -37.094 1 91.62 830 SER A N 1
ATOM 6642 C CA . SER A 1 830 ? -28.844 3.186 -36.875 1 91.62 830 SER A CA 1
ATOM 6643 C C . SER A 1 830 ? -28.5 3.219 -35.406 1 91.62 830 SER A C 1
ATOM 6645 O O . SER A 1 830 ? -29.031 4.035 -34.656 1 91.62 830 SER A O 1
ATOM 6647 N N . ILE A 1 831 ? -27.625 2.299 -34.969 1 91.25 831 ILE A N 1
ATOM 6648 C CA . ILE A 1 831 ? -27.094 2.314 -33.625 1 91.25 831 ILE A CA 1
ATOM 6649 C C . ILE A 1 831 ? -25.875 3.24 -33.531 1 91.25 831 ILE A C 1
ATOM 6651 O O . ILE A 1 831 ? -25.828 4.156 -32.719 1 91.25 831 ILE A O 1
ATOM 6655 N N . THR A 1 832 ? -24.891 2.982 -34.344 1 88.38 832 THR A N 1
ATOM 6656 C CA . THR A 1 832 ? -23.75 3.873 -34.562 1 88.38 832 THR A CA 1
ATOM 6657 C C . THR A 1 832 ? -23.516 4.113 -36.062 1 88.38 832 THR A C 1
ATOM 6659 O O . THR A 1 832 ? -23.719 3.209 -36.875 1 88.38 832 THR A O 1
ATOM 6662 N N . PRO A 1 833 ? -23.109 5.352 -36.375 1 82.88 833 PRO A N 1
ATOM 6663 C CA . PRO A 1 833 ? -22.906 5.625 -37.781 1 82.88 833 PRO A CA 1
ATOM 6664 C C . PRO A 1 833 ? -21.672 4.926 -38.344 1 82.88 833 PRO A C 1
ATOM 6666 O O . PRO A 1 833 ? -21.547 4.754 -39.562 1 82.88 833 PRO A O 1
ATOM 6669 N N . TRP A 1 834 ? -20.781 4.551 -37.5 1 81.44 834 TRP A N 1
ATOM 6670 C CA . TRP A 1 834 ? -19.562 3.891 -37.938 1 81.44 834 TRP A CA 1
ATOM 6671 C C . TRP A 1 834 ? -19.484 2.467 -37.406 1 81.44 834 TRP A C 1
ATOM 6673 O O . TRP A 1 834 ? -20.141 2.143 -36.406 1 81.44 834 TRP A O 1
ATOM 6683 N N . ALA A 1 835 ? -18.812 1.593 -38.125 1 81.44 835 ALA A N 1
ATOM 6684 C CA . ALA A 1 835 ? -18.547 0.243 -37.656 1 81.44 835 ALA A CA 1
ATOM 6685 C C . ALA A 1 835 ? -17.516 0.256 -36.531 1 81.44 835 ALA A C 1
ATOM 6687 O O . ALA A 1 835 ? -16.469 0.893 -36.656 1 81.44 835 ALA A O 1
ATOM 6688 N N . LEU A 1 836 ? -17.922 -0.121 -35.438 1 81.81 836 LEU A N 1
ATOM 6689 C CA . LEU A 1 836 ? -17.047 -0.109 -34.281 1 81.81 836 LEU A CA 1
ATOM 6690 C C . LEU A 1 836 ? -16.641 -1.528 -33.875 1 81.81 836 LEU A C 1
ATOM 6692 O O . LEU A 1 836 ? -17.328 -2.49 -34.25 1 81.81 836 LEU A O 1
ATOM 6696 N N . ALA A 1 837 ? -15.461 -1.651 -33.219 1 79.06 837 ALA A N 1
ATOM 6697 C CA . ALA A 1 837 ? -15.031 -2.904 -32.625 1 79.06 837 ALA A CA 1
ATOM 6698 C C . ALA A 1 837 ? -15.555 -3.021 -31.188 1 79.06 837 ALA A C 1
ATOM 6700 O O . ALA A 1 837 ? -15.5 -2.061 -30.422 1 79.06 837 ALA A O 1
ATOM 6701 N N . PHE A 1 838 ? -16.469 -4.008 -30.938 1 83.81 838 PHE A N 1
ATOM 6702 C CA . PHE A 1 838 ? -16.953 -4.309 -29.594 1 83.81 838 PHE A CA 1
ATOM 6703 C C . PHE A 1 838 ? -16.172 -5.469 -28.984 1 83.81 838 PHE A C 1
ATOM 6705 O O . PHE A 1 838 ? -16.609 -6.621 -29.062 1 83.81 838 PHE A O 1
ATOM 6712 N N . PRO A 1 839 ? -15.102 -5.125 -28.312 1 79.06 839 PRO A N 1
ATOM 6713 C CA . PRO A 1 839 ? -14.219 -6.191 -27.828 1 79.06 839 PRO A CA 1
ATOM 6714 C C . PRO A 1 839 ? -14.898 -7.102 -26.797 1 79.06 839 PRO A C 1
ATOM 6716 O O . PRO A 1 839 ? -14.562 -8.289 -26.703 1 79.06 839 PRO A O 1
ATOM 6719 N N . CYS A 1 840 ? -15.953 -6.656 -26.031 1 85.06 840 CYS A N 1
ATOM 6720 C CA . CYS A 1 840 ? -16.516 -7.445 -24.938 1 85.06 840 CYS A CA 1
ATOM 6721 C C . CYS A 1 840 ? -17.984 -7.766 -25.203 1 85.06 840 CYS A C 1
ATOM 6723 O O . CYS A 1 840 ? -18.656 -8.344 -24.344 1 85.06 840 CYS A O 1
ATOM 6725 N N . LEU A 1 841 ? -18.516 -7.422 -26.266 1 87.81 841 LEU A N 1
ATOM 6726 C CA . LEU A 1 841 ? -19.938 -7.594 -26.562 1 87.81 841 LEU A CA 1
ATOM 6727 C C . LEU A 1 841 ? -20.297 -9.07 -26.656 1 87.81 841 LEU A C 1
ATOM 6729 O O . LEU A 1 841 ? -19.719 -9.797 -27.484 1 87.81 841 LEU A O 1
ATOM 6733 N N . LYS A 1 842 ? -21.203 -9.5 -25.891 1 87.06 842 LYS A N 1
ATOM 6734 C CA . LYS A 1 842 ? -21.594 -10.898 -25.859 1 87.06 842 LYS A CA 1
ATOM 6735 C C . LYS A 1 842 ? -22.938 -11.109 -26.562 1 87.06 842 LYS A C 1
ATOM 6737 O O . LYS A 1 842 ? -23.156 -12.141 -27.188 1 87.06 842 LYS A O 1
ATOM 6742 N N . SER A 1 843 ? -23.828 -10.062 -26.328 1 91.69 843 SER A N 1
ATOM 6743 C CA . SER A 1 843 ? -25.156 -10.25 -26.906 1 91.69 843 SER A CA 1
ATOM 6744 C C . SER A 1 843 ? -25.734 -8.93 -27.406 1 91.69 843 SER A C 1
ATOM 6746 O O . SER A 1 843 ? -25.516 -7.883 -26.797 1 91.69 843 SER A O 1
ATOM 6748 N N . ILE A 1 844 ? -26.484 -9.062 -28.547 1 92.44 844 ILE A N 1
ATOM 6749 C CA . ILE A 1 844 ? -27.25 -7.957 -29.094 1 92.44 844 ILE A CA 1
ATOM 6750 C C . ILE A 1 844 ? -28.672 -8.43 -29.422 1 92.44 844 ILE A C 1
ATOM 6752 O O . ILE A 1 844 ? -28.844 -9.391 -30.172 1 92.44 844 ILE A O 1
ATOM 6756 N N . ALA A 1 845 ? -29.578 -7.793 -28.75 1 94.06 845 ALA A N 1
ATOM 6757 C CA . ALA A 1 845 ? -30.969 -8.133 -29 1 94.06 845 ALA A CA 1
ATOM 6758 C C . ALA A 1 845 ? -31.703 -6.992 -29.703 1 94.06 845 ALA A C 1
ATOM 6760 O O . ALA A 1 845 ? -31.688 -5.852 -29.234 1 94.06 845 ALA A O 1
ATOM 6761 N N . VAL A 1 846 ? -32.281 -7.25 -30.844 1 94.06 846 VAL A N 1
ATOM 6762 C CA . VAL A 1 846 ? -33.031 -6.281 -31.609 1 94.06 846 VAL A CA 1
ATOM 6763 C C . VAL A 1 846 ? -34.406 -6.855 -31.922 1 94.06 846 VAL A C 1
ATOM 6765 O O . VAL A 1 846 ? -34.531 -7.777 -32.75 1 94.06 846 VAL A O 1
ATOM 6768 N N . ILE A 1 847 ? -35.375 -6.242 -31.25 1 93.88 847 ILE A N 1
ATOM 6769 C CA . ILE A 1 847 ? -36.75 -6.754 -31.406 1 93.88 847 ILE A CA 1
ATOM 6770 C C . ILE A 1 847 ? -37.656 -5.625 -31.859 1 93.88 847 ILE A C 1
ATOM 6772 O O . ILE A 1 847 ? -37.719 -4.566 -31.234 1 93.88 847 ILE A O 1
ATOM 6776 N N . ASP A 1 848 ? -38.406 -5.688 -32.938 1 92.5 848 ASP A N 1
ATOM 6777 C CA . ASP A 1 848 ? -39.438 -4.773 -33.438 1 92.5 848 ASP A CA 1
ATOM 6778 C C . ASP A 1 848 ? -38.844 -3.428 -33.812 1 92.5 848 ASP A C 1
ATOM 6780 O O . ASP A 1 848 ? -39.312 -2.377 -33.375 1 92.5 848 ASP A O 1
ATOM 6784 N N . CYS A 1 849 ? -37.719 -3.484 -34.469 1 94.31 849 CYS A N 1
ATOM 6785 C CA . CYS A 1 849 ? -37.094 -2.316 -35.062 1 94.31 849 CYS A CA 1
ATOM 6786 C C . CYS A 1 849 ? -36.938 -2.484 -36.562 1 94.31 849 CYS A C 1
ATOM 6788 O O . CYS A 1 849 ? -35.812 -2.656 -37.062 1 94.31 849 CYS A O 1
ATOM 6790 N N . PRO A 1 850 ? -37.938 -2.311 -37.281 1 92.25 850 PRO A N 1
ATOM 6791 C CA . PRO A 1 850 ? -37.969 -2.645 -38.719 1 92.25 850 PRO A CA 1
ATOM 6792 C C . PRO A 1 850 ? -37.062 -1.736 -39.531 1 92.25 850 PRO A C 1
ATOM 6794 O O . PRO A 1 850 ? -36.562 -2.143 -40.594 1 92.25 850 PRO A O 1
ATOM 6797 N N . GLN A 1 851 ? -36.781 -0.484 -39.062 1 93.62 851 GLN A N 1
ATOM 6798 C CA . GLN A 1 851 ? -36.031 0.465 -39.844 1 93.62 851 GLN A CA 1
ATOM 6799 C C . GLN A 1 851 ? -34.531 0.26 -39.656 1 93.62 851 GLN A C 1
ATOM 6801 O O . GLN A 1 851 ? -33.719 0.818 -40.406 1 93.62 851 GLN A O 1
ATOM 6806 N N . LEU A 1 852 ? -34.188 -0.556 -38.656 1 94 852 LEU A N 1
ATOM 6807 C CA . LEU A 1 852 ? -32.781 -0.88 -38.469 1 94 852 LEU A CA 1
ATOM 6808 C C . LEU A 1 852 ? -32.312 -1.957 -39.438 1 94 852 LEU A C 1
ATOM 6810 O O . LEU A 1 852 ? -32.625 -3.135 -39.25 1 94 852 LEU A O 1
ATOM 6814 N N . LYS A 1 853 ? -31.516 -1.615 -40.406 1 91.12 853 LYS A N 1
ATOM 6815 C CA . LYS A 1 853 ? -31.219 -2.545 -41.469 1 91.12 853 LYS A CA 1
ATOM 6816 C C . LYS A 1 853 ? -29.75 -2.965 -41.438 1 91.12 853 LYS A C 1
ATOM 6818 O O . LYS A 1 853 ? -29.328 -3.863 -42.188 1 91.12 853 LYS A O 1
ATOM 6823 N N . LYS A 1 854 ? -29.016 -2.334 -40.562 1 89.19 854 LYS A N 1
ATOM 6824 C CA . LYS A 1 854 ? -27.609 -2.664 -40.531 1 89.19 854 LYS A CA 1
ATOM 6825 C C . LYS A 1 854 ? -27.109 -2.748 -39.062 1 89.19 854 LYS A C 1
ATOM 6827 O O . LYS A 1 854 ? -27.516 -1.951 -38.219 1 89.19 854 LYS A O 1
ATOM 6832 N N . LEU A 1 855 ? -26.266 -3.709 -38.781 1 89 855 LEU A N 1
ATOM 6833 C CA . LEU A 1 855 ? -25.578 -3.801 -37.5 1 89 855 LEU A CA 1
ATOM 6834 C C . LEU A 1 855 ? -24.172 -3.217 -37.594 1 89 855 LEU A C 1
ATOM 6836 O O . LEU A 1 855 ? -23.438 -3.514 -38.531 1 89 855 LEU A O 1
ATOM 6840 N N . PRO A 1 856 ? -23.812 -2.312 -36.719 1 85.25 856 PRO A N 1
ATOM 6841 C CA . PRO A 1 856 ? -22.531 -1.616 -36.812 1 85.25 856 PRO A CA 1
ATOM 6842 C C . PRO A 1 856 ? -21.375 -2.439 -36.25 1 85.25 856 PRO A C 1
ATOM 6844 O O . PRO A 1 856 ? -20.625 -1.95 -35.375 1 85.25 856 PRO A O 1
ATOM 6847 N N . ILE A 1 857 ? -21.141 -3.646 -36.5 1 83.81 857 ILE A N 1
ATOM 6848 C CA . ILE A 1 857 ? -20.078 -4.484 -35.938 1 83.81 857 ILE A CA 1
ATOM 6849 C C . ILE A 1 857 ? -19.016 -4.73 -37.031 1 83.81 857 ILE A C 1
ATOM 6851 O O . ILE A 1 857 ? -19.328 -5.168 -38.125 1 83.81 857 ILE A O 1
ATOM 6855 N N . ARG A 1 858 ? -17.844 -4.246 -36.688 1 71.75 858 ARG A N 1
ATOM 6856 C CA . ARG A 1 858 ? -16.719 -4.465 -37.594 1 71.75 858 ARG A CA 1
ATOM 6857 C C . ARG A 1 858 ? -16.25 -5.914 -37.531 1 71.75 858 ARG A C 1
ATOM 6859 O O . ARG A 1 858 ? -16.094 -6.48 -36.469 1 71.75 858 ARG A O 1
ATOM 6866 N N . ASN A 1 859 ? -16.422 -6.715 -38.531 1 61.75 859 ASN A N 1
ATOM 6867 C CA . ASN A 1 859 ? -16.031 -8.117 -38.625 1 61.75 859 ASN A CA 1
ATOM 6868 C C . ASN A 1 859 ? -14.516 -8.289 -38.594 1 61.75 859 ASN A C 1
ATOM 6870 O O . ASN A 1 859 ? -13.844 -8.258 -39.625 1 61.75 859 ASN A O 1
ATOM 6874 N N . HIS A 1 860 ? -13.836 -7.578 -37.75 1 55.47 860 HIS A N 1
ATOM 6875 C CA . HIS A 1 860 ? -12.453 -8.039 -37.844 1 55.47 860 HIS A CA 1
ATOM 6876 C C . HIS A 1 860 ? -12.305 -9.445 -37.281 1 55.47 860 HIS A C 1
ATOM 6878 O O . HIS A 1 860 ? -12.875 -9.758 -36.219 1 55.47 860 HIS A O 1
ATOM 6884 N N . ASN A 1 861 ? -11.547 -10.359 -38.062 1 50.78 861 ASN A N 1
ATOM 6885 C CA . ASN A 1 861 ? -11.109 -11.727 -37.812 1 50.78 861 ASN A CA 1
ATOM 6886 C C . ASN A 1 861 ? -11.344 -12.156 -36.375 1 50.78 861 ASN A C 1
ATOM 6888 O O . ASN A 1 861 ? -10.555 -12.906 -35.812 1 50.78 861 ASN A O 1
ATOM 6892 N N . SER A 1 862 ? -12.141 -11.453 -35.719 1 54.97 862 SER A N 1
ATOM 6893 C CA . SER A 1 862 ? -12.133 -11.789 -34.281 1 54.97 862 SER A CA 1
ATOM 6894 C C . SER A 1 862 ? -13.047 -12.977 -34 1 54.97 862 SER A C 1
ATOM 6896 O O . SER A 1 862 ? -14.102 -13.117 -34.625 1 54.97 862 SER A O 1
ATOM 6898 N N . SER A 1 863 ? -12.578 -14.078 -33.656 1 58.72 863 SER A N 1
ATOM 6899 C CA . SER A 1 863 ? -13.125 -15.336 -33.156 1 58.72 863 SER A CA 1
ATOM 6900 C C . SER A 1 863 ? -14.242 -15.086 -32.156 1 58.72 863 SER A C 1
ATOM 6902 O O . SER A 1 863 ? -15.016 -15.992 -31.844 1 58.72 863 SER A O 1
ATOM 6904 N N . ASN A 1 864 ? -14.516 -13.914 -31.734 1 69.81 864 ASN A N 1
ATOM 6905 C CA . ASN A 1 864 ? -15.5 -13.797 -30.672 1 69.81 864 ASN A CA 1
ATOM 6906 C C . ASN A 1 864 ? -16.641 -12.852 -31.062 1 69.81 864 ASN A C 1
ATOM 6908 O O . ASN A 1 864 ? -16.75 -11.75 -30.516 1 69.81 864 ASN A O 1
ATOM 6912 N N . LEU A 1 865 ? -17.594 -13.242 -32.031 1 81.94 865 LEU A N 1
ATOM 6913 C CA . LEU A 1 865 ? -18.75 -12.445 -32.438 1 81.94 865 LEU A CA 1
ATOM 6914 C C . LEU A 1 865 ? -19.906 -12.641 -31.438 1 81.94 865 LEU A C 1
ATOM 6916 O O . LEU A 1 865 ? -20.062 -13.734 -30.891 1 81.94 865 LEU A O 1
ATOM 6920 N N . PRO A 1 866 ? -20.719 -11.586 -31.172 1 87.81 866 PRO A N 1
ATOM 6921 C CA . PRO A 1 866 ? -21.797 -11.68 -30.203 1 87.81 866 PRO A CA 1
ATOM 6922 C C . PRO A 1 866 ? -22.984 -12.492 -30.719 1 87.81 866 PRO A C 1
ATOM 6924 O O . PRO A 1 866 ? -23.141 -12.664 -31.938 1 87.81 866 PRO A O 1
ATOM 6927 N N . THR A 1 867 ? -23.812 -12.969 -29.828 1 90.38 867 THR A N 1
ATOM 6928 C CA . THR A 1 867 ? -25.062 -13.641 -30.188 1 90.38 867 THR A CA 1
ATOM 6929 C C . THR A 1 867 ? -26.156 -12.625 -30.469 1 90.38 867 THR A C 1
ATOM 6931 O O . THR A 1 867 ? -26.359 -11.688 -29.703 1 90.38 867 THR A O 1
ATOM 6934 N N . VAL A 1 868 ? -26.797 -12.812 -31.641 1 91.88 868 VAL A N 1
ATOM 6935 C CA . VAL A 1 868 ? -27.828 -11.867 -32.031 1 91.88 868 VAL A CA 1
ATOM 6936 C C . VAL A 1 868 ? -29.219 -12.477 -31.797 1 91.88 868 VAL A C 1
ATOM 6938 O O . VAL A 1 868 ? -29.531 -13.539 -32.344 1 91.88 868 VAL A O 1
ATOM 6941 N N . TYR A 1 869 ? -29.969 -11.82 -31 1 92.81 869 TYR A N 1
ATOM 6942 C CA . TYR A 1 869 ? -31.344 -12.195 -30.734 1 92.81 869 TYR A CA 1
ATOM 6943 C C . TYR A 1 869 ? -32.312 -11.344 -31.547 1 92.81 869 TYR A C 1
ATOM 6945 O O . TYR A 1 869 ? -32.375 -10.125 -31.375 1 92.81 869 TYR A O 1
ATOM 6953 N N . CYS A 1 870 ? -33.062 -11.93 -32.438 1 92.31 870 CYS A N 1
ATOM 6954 C CA . CYS A 1 870 ? -33.938 -11.164 -33.344 1 92.31 870 CYS A CA 1
ATOM 6955 C C . CYS A 1 870 ? -34.969 -12.062 -34 1 92.31 870 CYS A C 1
ATOM 6957 O O . CYS A 1 870 ? -34.969 -13.273 -33.781 1 92.31 870 CYS A O 1
ATOM 6959 N N . ALA A 1 871 ? -35.875 -11.422 -34.625 1 91.25 871 ALA A N 1
ATOM 6960 C CA . ALA A 1 871 ? -36.844 -12.156 -35.438 1 91.25 871 ALA A CA 1
ATOM 6961 C C . ALA A 1 871 ? -36.219 -12.594 -36.75 1 91.25 871 ALA A C 1
ATOM 6963 O O . ALA A 1 871 ? -35.344 -11.906 -37.312 1 91.25 871 ALA A O 1
ATOM 6964 N N . LYS A 1 872 ? -36.719 -13.68 -37.312 1 90.56 872 LYS A N 1
ATOM 6965 C CA . LYS A 1 872 ? -36.156 -14.258 -38.5 1 90.56 872 LYS A CA 1
ATOM 6966 C C . LYS A 1 872 ? -36.312 -13.32 -39.719 1 90.56 872 LYS A C 1
ATOM 6968 O O . LYS A 1 872 ? -35.406 -13.172 -40.531 1 90.56 872 LYS A O 1
ATOM 6973 N N . ASP A 1 873 ? -37.5 -12.695 -39.719 1 89.56 873 ASP A N 1
ATOM 6974 C CA . ASP A 1 873 ? -37.781 -11.805 -40.844 1 89.56 873 ASP A CA 1
ATOM 6975 C C . ASP A 1 873 ? -36.844 -10.609 -40.844 1 89.56 873 ASP A C 1
ATOM 6977 O O . ASP A 1 873 ? -36.375 -10.164 -41.906 1 89.56 873 ASP A O 1
ATOM 6981 N N . TRP A 1 874 ? -36.562 -10.156 -39.688 1 92.56 874 TRP A N 1
ATOM 6982 C CA . TRP A 1 874 ? -35.656 -9.023 -39.562 1 92.56 874 TRP A CA 1
ATOM 6983 C C . TRP A 1 874 ? -34.25 -9.414 -39.969 1 92.56 874 TRP A C 1
ATOM 6985 O O . TRP A 1 874 ? -33.562 -8.672 -40.688 1 92.56 874 TRP A O 1
ATOM 6995 N N . TRP A 1 875 ? -33.781 -10.516 -39.594 1 91.69 875 TRP A N 1
ATOM 6996 C CA . TRP A 1 875 ? -32.438 -11.008 -39.875 1 91.69 875 TRP A CA 1
ATOM 6997 C C . TRP A 1 875 ? -32.25 -11.164 -41.375 1 91.69 875 TRP A C 1
ATOM 6999 O O . TRP A 1 875 ? -31.188 -10.789 -41.906 1 91.69 875 TRP A O 1
ATOM 7009 N N . ASP A 1 876 ? -33.219 -11.711 -42 1 89.12 876 ASP A N 1
ATOM 7010 C CA . ASP A 1 876 ? -33.125 -11.953 -43.438 1 89.12 876 ASP A CA 1
ATOM 7011 C C . ASP A 1 876 ? -33.125 -10.641 -44.219 1 89.12 876 ASP A C 1
ATOM 7013 O O . ASP A 1 876 ? -32.594 -10.578 -45.312 1 89.12 876 ASP A O 1
ATOM 7017 N N . GLY A 1 877 ? -33.719 -9.602 -43.562 1 88.88 877 GLY A N 1
ATOM 7018 C CA . GLY A 1 877 ? -33.812 -8.32 -44.219 1 88.88 877 GLY A CA 1
ATOM 7019 C C . GLY A 1 877 ? -32.594 -7.426 -43.969 1 88.88 877 GLY A C 1
ATOM 7020 O O . GLY A 1 877 ? -32.531 -6.32 -44.531 1 88.88 877 GLY A O 1
ATOM 7021 N N . LEU A 1 878 ? -31.672 -7.855 -43.219 1 90.88 878 LEU A N 1
ATOM 7022 C CA . LEU A 1 878 ? -30.5 -7.059 -42.875 1 90.88 878 LEU A CA 1
ATOM 7023 C C . LEU A 1 878 ? -29.578 -6.898 -44.094 1 90.88 878 LEU A C 1
ATOM 7025 O O . LEU A 1 878 ? -29.469 -7.801 -44.906 1 90.88 878 LEU A O 1
ATOM 7029 N N . GLU A 1 879 ? -28.938 -5.746 -44.156 1 88.88 879 GLU A N 1
ATOM 7030 C CA . GLU A 1 879 ? -27.953 -5.453 -45.188 1 88.88 879 GLU A CA 1
ATOM 7031 C C . GLU A 1 879 ? -26.531 -5.641 -44.688 1 88.88 879 GLU A C 1
ATOM 7033 O O . GLU A 1 879 ? -26.203 -5.18 -43.594 1 88.88 879 GLU A O 1
ATOM 7038 N N . TRP A 1 880 ? -25.812 -6.426 -45.375 1 86.81 880 TRP A N 1
ATOM 7039 C CA . TRP A 1 880 ? -24.453 -6.711 -44.969 1 86.81 880 TRP A CA 1
ATOM 7040 C C . TRP A 1 880 ? -23.438 -6.148 -45.969 1 86.81 880 TRP A C 1
ATOM 7042 O O . TRP A 1 880 ? -23.688 -6.164 -47.188 1 86.81 880 TRP A O 1
ATOM 7052 N N . ASP A 1 881 ? -22.422 -5.547 -45.469 1 76.38 881 ASP A N 1
ATOM 7053 C CA . ASP A 1 881 ? -21.375 -5.031 -46.344 1 76.38 881 ASP A CA 1
ATOM 7054 C C . ASP A 1 881 ? -20.609 -6.168 -47.031 1 76.38 881 ASP A C 1
ATOM 7056 O O . ASP A 1 881 ? -20.25 -6.078 -48.188 1 76.38 881 ASP A O 1
ATOM 7060 N N . GLU A 1 882 ? -20.266 -7.168 -46.219 1 76.81 882 GLU A N 1
ATOM 7061 C CA . GLU A 1 882 ? -19.594 -8.352 -46.781 1 76.81 882 GLU A CA 1
ATOM 7062 C C . GLU A 1 882 ? -20.516 -9.57 -46.719 1 76.81 882 GLU A C 1
ATOM 7064 O O . GLU A 1 882 ? -21.141 -9.82 -45.688 1 76.81 882 GLU A O 1
ATOM 7069 N N . PRO A 1 883 ? -20.719 -10.227 -47.844 1 72.06 883 PRO A N 1
ATOM 7070 C CA . PRO A 1 883 ? -21.656 -11.344 -47.906 1 72.06 883 PRO A CA 1
ATOM 7071 C C . PRO A 1 883 ? -21.359 -12.438 -46.875 1 72.06 883 PRO A C 1
ATOM 7073 O O . PRO A 1 883 ? -22.281 -13.047 -46.344 1 72.06 883 PRO A O 1
ATOM 7076 N N . ASN A 1 884 ? -20.094 -12.562 -46.531 1 73.81 884 ASN A N 1
ATOM 7077 C CA . ASN A 1 884 ? -19.75 -13.695 -45.688 1 73.81 884 ASN A CA 1
ATOM 7078 C C . ASN A 1 884 ? -19.891 -13.336 -44.219 1 73.81 884 ASN A C 1
ATOM 7080 O O . ASN A 1 884 ? -19.766 -14.203 -43.344 1 73.81 884 ASN A O 1
ATOM 7084 N N . THR A 1 885 ? -20.297 -12.172 -43.875 1 78.81 885 THR A N 1
ATOM 7085 C CA . THR A 1 885 ? -20.359 -11.758 -42.469 1 78.81 885 THR A CA 1
ATOM 7086 C C . THR A 1 885 ? -21.609 -12.305 -41.781 1 78.81 885 THR A C 1
ATOM 7088 O O . THR A 1 885 ? -21.594 -12.578 -40.594 1 78.81 885 THR A O 1
ATOM 7091 N N . LYS A 1 886 ? -22.609 -12.555 -42.625 1 82.38 886 LYS A N 1
ATOM 7092 C CA . LYS A 1 886 ? -23.906 -13.023 -42.125 1 82.38 886 LYS A CA 1
ATOM 7093 C C . LYS A 1 886 ? -23.781 -14.406 -41.469 1 82.38 886 LYS A C 1
ATOM 7095 O O . LYS A 1 886 ? -24.406 -14.68 -40.469 1 82.38 886 LYS A O 1
ATOM 7100 N N . TYR A 1 8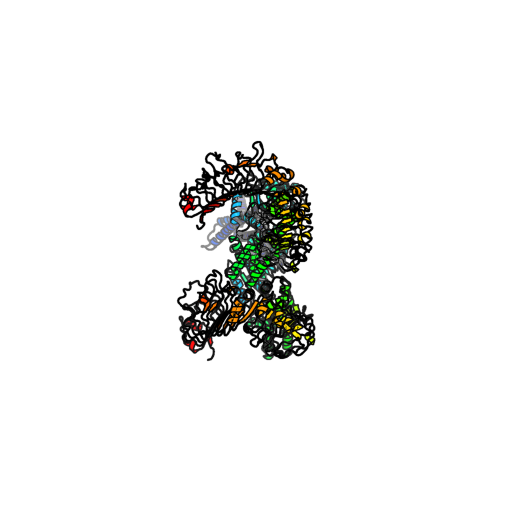87 ? -22.891 -15.141 -42 1 79.12 887 TYR A N 1
ATOM 7101 C CA . TYR A 1 887 ? -22.797 -16.531 -41.562 1 79.12 887 TYR A CA 1
ATOM 7102 C C . TYR A 1 887 ? -21.828 -16.672 -40.406 1 79.12 887 TYR A C 1
ATOM 7104 O O . TYR A 1 887 ? -21.797 -17.703 -39.75 1 79.12 887 TYR A O 1
ATOM 7112 N N . ALA A 1 888 ? -21.172 -15.625 -40.125 1 81.31 888 ALA A N 1
ATOM 7113 C CA . ALA A 1 888 ? -20.203 -15.68 -39.031 1 81.31 888 ALA A CA 1
ATOM 7114 C C . ALA A 1 888 ? -20.891 -15.422 -37.688 1 81.31 888 ALA A C 1
ATOM 7116 O O . ALA A 1 888 ? -20.359 -15.789 -36.625 1 81.31 888 ALA A O 1
ATOM 7117 N N . PHE A 1 889 ? -22.125 -14.969 -37.656 1 85.5 889 PHE A N 1
ATOM 7118 C CA . PHE A 1 889 ? -22.844 -14.625 -36.438 1 85.5 889 PHE A CA 1
ATOM 7119 C C . PHE A 1 889 ? -23.656 -15.812 -35.938 1 85.5 889 PHE A C 1
ATOM 7121 O O . PHE A 1 889 ? -24.188 -16.578 -36.719 1 85.5 889 PHE A O 1
ATOM 7128 N N . LEU A 1 890 ? -23.625 -15.945 -34.594 1 83.12 890 LEU A N 1
ATOM 7129 C CA . LEU A 1 890 ? -24.578 -16.844 -33.969 1 83.12 890 LEU A CA 1
ATOM 7130 C C . LEU A 1 890 ? -25.922 -16.141 -33.75 1 83.12 890 LEU A C 1
ATOM 7132 O O . LEU A 1 890 ? -25.953 -14.992 -33.312 1 83.12 890 LEU A O 1
ATOM 7136 N N . THR A 1 891 ? -27 -16.75 -34.281 1 86.25 891 THR A N 1
ATOM 7137 C CA . THR A 1 891 ? -28.312 -16.141 -34.156 1 86.25 891 THR A CA 1
ATOM 7138 C C . THR A 1 891 ? -29.25 -17.016 -33.344 1 86.25 891 THR A C 1
ATOM 7140 O O . THR A 1 891 ? -29.156 -18.234 -33.375 1 86.25 891 THR A O 1
ATOM 7143 N N . ASP A 1 892 ? -29.891 -16.391 -32.438 1 87.81 892 ASP A N 1
ATOM 7144 C CA . ASP A 1 892 ? -30.984 -17 -31.688 1 87.81 892 ASP A CA 1
ATOM 7145 C C . ASP A 1 892 ? -32.312 -16.344 -32.031 1 87.81 892 ASP A C 1
ATOM 7147 O O . ASP A 1 892 ? -32.594 -15.203 -31.609 1 87.81 892 ASP A O 1
ATOM 7151 N N . PHE A 1 893 ? -33.125 -17.062 -32.812 1 86.31 893 PHE A N 1
ATOM 7152 C CA . PHE A 1 893 ? -34.344 -16.469 -33.344 1 86.31 893 PHE A CA 1
ATOM 7153 C C . PHE A 1 893 ? -35.469 -16.547 -32.312 1 86.31 893 PHE A C 1
ATOM 7155 O O . PHE A 1 893 ? -35.688 -17.594 -31.703 1 86.31 893 PHE A O 1
ATOM 7162 N N . THR A 1 894 ? -35.875 -15.562 -31.766 1 75.44 894 THR A N 1
ATOM 7163 C CA . THR A 1 894 ? -37.031 -15.508 -30.844 1 75.44 894 THR A CA 1
ATOM 7164 C C . THR A 1 894 ? -38.344 -15.602 -31.609 1 75.44 894 THR A C 1
ATOM 7166 O O . THR A 1 894 ? -38.438 -15.086 -32.719 1 75.44 894 THR A O 1
ATOM 7169 N N . SER A 1 895 ? -39.219 -16.781 -31.422 1 58.66 895 SER A N 1
ATOM 7170 C CA . SER A 1 895 ? -40.531 -16.922 -32.062 1 58.66 895 SER A CA 1
ATOM 7171 C C . SER A 1 895 ? -41.375 -15.68 -31.875 1 58.66 895 SER A C 1
ATOM 7173 O O . SER A 1 895 ? -41.281 -15 -30.844 1 58.66 895 SER A O 1
ATOM 7175 N N . ASN A 1 896 ? -42.062 -15.18 -32.906 1 44.72 896 ASN A N 1
ATOM 7176 C CA . ASN A 1 896 ? -43.094 -14.141 -32.781 1 44.72 896 ASN A CA 1
ATOM 7177 C C . ASN A 1 896 ? -44.125 -14.516 -31.734 1 44.72 896 ASN A C 1
ATOM 7179 O O . ASN A 1 896 ? -44.531 -15.68 -31.641 1 44.72 896 ASN A O 1
ATOM 7183 N N . MET B 1 1 ? 96.938 -67 -55.062 1 25.92 1 MET B N 1
ATOM 7184 C CA . MET B 1 1 ? 96.5 -65.938 -54.188 1 25.92 1 MET B CA 1
ATOM 7185 C C . MET B 1 1 ? 94.938 -65.75 -54.281 1 25.92 1 MET B C 1
ATOM 7187 O O . MET B 1 1 ? 94.438 -65.562 -55.375 1 25.92 1 MET B O 1
ATOM 7191 N N . ASP B 1 2 ? 94.25 -66.375 -53.375 1 33.22 2 ASP B N 1
ATOM 7192 C CA . ASP B 1 2 ? 92.812 -66.75 -53.219 1 33.22 2 ASP B CA 1
ATOM 7193 C C . ASP B 1 2 ? 92 -65.5 -52.906 1 33.22 2 ASP B C 1
ATOM 7195 O O . ASP B 1 2 ? 92.125 -64.938 -51.844 1 33.22 2 ASP B O 1
ATOM 7199 N N . PHE B 1 3 ? 91.688 -64.625 -53.875 1 34.88 3 PHE B N 1
ATOM 7200 C CA . PHE B 1 3 ? 91 -63.312 -54 1 34.88 3 PHE B CA 1
ATOM 7201 C C . PHE B 1 3 ? 89.5 -63.469 -53.656 1 34.88 3 PHE B C 1
ATOM 7203 O O . PHE B 1 3 ? 88.75 -62.5 -53.656 1 34.88 3 PHE B O 1
ATOM 7210 N N . ILE B 1 4 ? 88.875 -64.688 -53.625 1 43.84 4 ILE B N 1
ATOM 7211 C CA . ILE B 1 4 ? 87.438 -64.875 -53.531 1 43.84 4 ILE B CA 1
ATOM 7212 C C . ILE B 1 4 ? 86.938 -64.625 -52.094 1 43.84 4 ILE B C 1
ATOM 7214 O O . ILE B 1 4 ? 85.812 -64.312 -51.844 1 43.84 4 ILE B O 1
ATOM 7218 N N . SER B 1 5 ? 87.812 -64.75 -51.125 1 46.09 5 SER B N 1
ATOM 7219 C CA . SER B 1 5 ? 87.438 -64.75 -49.719 1 46.09 5 SER B CA 1
ATOM 7220 C C . SER B 1 5 ? 87 -63.344 -49.281 1 46.09 5 SER B C 1
ATOM 7222 O O . SER B 1 5 ? 86.062 -63.156 -48.5 1 46.09 5 SER B O 1
ATOM 7224 N N . PRO B 1 6 ? 87.688 -62.312 -49.781 1 51.78 6 PRO B N 1
ATOM 7225 C CA . PRO B 1 6 ? 87.312 -60.969 -49.281 1 51.78 6 PRO B CA 1
ATOM 7226 C C . PRO B 1 6 ? 86 -60.5 -49.812 1 51.78 6 PRO B C 1
ATOM 7228 O O . PRO B 1 6 ? 85.25 -59.75 -49.125 1 51.78 6 PRO B O 1
ATOM 7231 N N . LEU B 1 7 ? 85.5 -60.938 -50.938 1 46.81 7 LEU B N 1
ATOM 7232 C CA . LEU B 1 7 ? 84.25 -60.438 -51.531 1 46.81 7 LEU B CA 1
ATOM 7233 C C . LEU B 1 7 ? 83.062 -60.969 -50.812 1 46.81 7 LEU B C 1
ATOM 7235 O O . LEU B 1 7 ? 82.062 -60.25 -50.625 1 46.81 7 LEU B O 1
ATOM 7239 N N . ILE B 1 8 ? 83.125 -62.188 -50.219 1 49.06 8 ILE B N 1
ATOM 7240 C CA . ILE B 1 8 ? 82 -62.75 -49.5 1 49.06 8 ILE B CA 1
ATOM 7241 C C . ILE B 1 8 ? 81.812 -62 -48.219 1 49.06 8 ILE B C 1
ATOM 7243 O O . ILE B 1 8 ? 80.625 -61.719 -47.812 1 49.06 8 ILE B O 1
ATOM 7247 N N . SER B 1 9 ? 82.875 -61.438 -47.656 1 50.06 9 SER B N 1
ATOM 7248 C CA . SER B 1 9 ? 82.688 -60.688 -46.406 1 50.06 9 SER B CA 1
ATOM 7249 C C . SER B 1 9 ? 82 -59.344 -46.656 1 50.06 9 SER B C 1
ATOM 7251 O O . SER B 1 9 ? 81.25 -58.875 -45.812 1 50.06 9 SER B O 1
ATOM 7253 N N . ILE B 1 10 ? 82.25 -58.781 -47.812 1 52.22 10 ILE B N 1
ATOM 7254 C CA . ILE B 1 10 ? 81.625 -57.469 -48.125 1 52.22 10 ILE B CA 1
ATOM 7255 C C . ILE B 1 10 ? 80.125 -57.656 -48.375 1 52.22 10 ILE B C 1
ATOM 7257 O O . ILE B 1 10 ? 79.312 -56.875 -47.906 1 52.22 10 ILE B O 1
ATOM 7261 N N . VAL B 1 11 ? 79.75 -58.781 -49.062 1 50.69 11 VAL B N 1
ATOM 7262 C CA . VAL B 1 11 ? 78.312 -59.031 -49.375 1 50.69 11 VAL B CA 1
ATOM 7263 C C . VAL B 1 11 ? 77.562 -59.312 -48.094 1 50.69 11 VAL B C 1
ATOM 7265 O O . VAL B 1 11 ? 76.438 -58.812 -47.906 1 50.69 11 VAL B O 1
ATOM 7268 N N . ASP B 1 12 ? 78.188 -60.094 -47.188 1 50.66 12 ASP B N 1
ATOM 7269 C CA . ASP B 1 12 ? 77.562 -60.375 -45.906 1 50.66 12 ASP B CA 1
ATOM 7270 C C . ASP B 1 12 ? 77.312 -59.094 -45.125 1 50.66 12 ASP B C 1
ATOM 7272 O O . ASP B 1 12 ? 76.25 -58.906 -44.5 1 50.66 12 ASP B O 1
ATOM 7276 N N . ARG B 1 13 ? 78.312 -58.156 -45.125 1 53.06 13 ARG B N 1
ATOM 7277 C CA . ARG B 1 13 ? 78.125 -56.875 -44.469 1 53.06 13 ARG B CA 1
ATOM 7278 C C . ARG B 1 13 ? 77.062 -56.031 -45.156 1 53.06 13 ARG B C 1
ATOM 7280 O O . ARG B 1 13 ? 76.25 -55.375 -44.469 1 53.06 13 ARG B O 1
ATOM 7287 N N . LEU B 1 14 ? 77.062 -56.156 -46.5 1 48.91 14 LEU B N 1
ATOM 7288 C CA . LEU B 1 14 ? 76.062 -55.375 -47.188 1 48.91 14 LEU B CA 1
ATOM 7289 C C . LEU B 1 14 ? 74.625 -55.969 -46.938 1 48.91 14 LEU B C 1
ATOM 7291 O O . LEU B 1 14 ? 73.688 -55.219 -46.75 1 48.91 14 LEU B O 1
ATOM 7295 N N . CYS B 1 15 ? 74.5 -57.312 -46.938 1 48.44 15 CYS B N 1
ATOM 7296 C CA . CYS B 1 15 ? 73.25 -57.938 -46.656 1 48.44 15 CYS B CA 1
ATOM 7297 C C . CYS B 1 15 ? 72.75 -57.656 -45.25 1 48.44 15 CYS B C 1
ATOM 7299 O O . CYS B 1 15 ? 71.625 -57.375 -45 1 48.44 15 CYS B O 1
ATOM 7301 N N . THR B 1 16 ? 73.688 -57.719 -44.312 1 52.41 16 THR B N 1
ATOM 7302 C CA . THR B 1 16 ? 73.312 -57.438 -42.938 1 52.41 16 THR B CA 1
ATOM 7303 C C . THR B 1 16 ? 72.938 -55.969 -42.781 1 52.41 16 THR B C 1
ATOM 7305 O O . THR B 1 16 ? 72.062 -55.625 -42 1 52.41 16 THR B O 1
ATOM 7308 N N . ALA B 1 17 ? 73.688 -55.094 -43.531 1 51.44 17 ALA B N 1
ATOM 7309 C CA . ALA B 1 17 ? 73.375 -53.688 -43.469 1 51.44 17 ALA B CA 1
ATOM 7310 C C . ALA B 1 17 ? 72.062 -53.406 -44.188 1 51.44 17 ALA B C 1
ATOM 7312 O O . ALA B 1 17 ? 71.312 -52.5 -43.781 1 51.44 17 ALA B O 1
ATOM 7313 N N . MET B 1 18 ? 71.875 -54.156 -45.344 1 48.72 18 MET B N 1
ATOM 7314 C CA . MET B 1 18 ? 70.625 -53.906 -46.094 1 48.72 18 MET B CA 1
ATOM 7315 C C . MET B 1 18 ? 69.438 -54.594 -45.469 1 48.72 18 MET B C 1
ATOM 7317 O O . MET B 1 18 ? 68.312 -54.312 -45.812 1 48.72 18 MET B O 1
ATOM 7321 N N . ALA B 1 19 ? 69.688 -55.656 -44.594 1 51.53 19 ALA B N 1
ATOM 7322 C CA . ALA B 1 19 ? 68.625 -56.438 -44.031 1 51.53 19 ALA B CA 1
ATOM 7323 C C . ALA B 1 19 ? 67.625 -55.562 -43.25 1 51.53 19 ALA B C 1
ATOM 7325 O O . ALA B 1 19 ? 66.438 -55.688 -43.406 1 51.53 19 ALA B O 1
ATOM 7326 N N . PRO B 1 20 ? 68.25 -54.719 -42.5 1 54.94 20 PRO B N 1
ATOM 7327 C CA . PRO B 1 20 ? 67.25 -53.938 -41.781 1 54.94 20 PRO B CA 1
ATOM 7328 C C . PRO B 1 20 ? 66.5 -53 -42.719 1 54.94 20 PRO B C 1
ATOM 7330 O O . PRO B 1 20 ? 65.312 -52.688 -42.5 1 54.94 20 PRO B O 1
ATOM 7333 N N . ARG B 1 21 ? 67 -52.625 -43.781 1 54.81 21 ARG B N 1
ATOM 7334 C CA . ARG B 1 21 ? 66.375 -51.75 -44.781 1 54.81 21 ARG B CA 1
ATOM 7335 C C . ARG B 1 21 ? 65.312 -52.469 -45.562 1 54.81 21 ARG B C 1
ATOM 7337 O O . ARG B 1 21 ? 64.25 -51.938 -45.875 1 54.81 21 ARG B O 1
ATOM 7344 N N . ILE B 1 22 ? 65.688 -53.625 -46.062 1 52.78 22 ILE B N 1
ATOM 7345 C CA . ILE B 1 22 ? 64.75 -54.469 -46.75 1 52.78 22 ILE B CA 1
ATOM 7346 C C . ILE B 1 22 ? 63.594 -54.844 -45.812 1 52.78 22 ILE B C 1
ATOM 7348 O O . ILE B 1 22 ? 62.438 -54.844 -46.219 1 52.78 22 ILE B O 1
ATOM 7352 N N . SER B 1 23 ? 63.906 -55.188 -44.562 1 57.28 23 SER B N 1
ATOM 7353 C CA . SER B 1 23 ? 62.875 -55.531 -43.594 1 57.28 23 SER B CA 1
ATOM 7354 C C . SER B 1 23 ? 61.906 -54.344 -43.375 1 57.28 23 SER B C 1
ATOM 7356 O O . SER B 1 23 ? 60.719 -54.531 -43.188 1 57.28 23 SER B O 1
ATOM 7358 N N . ASN B 1 24 ? 62.438 -53.156 -43.531 1 56.22 24 ASN B N 1
ATOM 7359 C CA . ASN B 1 24 ? 61.656 -51.938 -43.375 1 56.22 24 ASN B CA 1
ATOM 7360 C C . ASN B 1 24 ? 60.656 -51.781 -44.531 1 56.22 24 ASN B C 1
ATOM 7362 O O . ASN B 1 24 ? 59.562 -51.281 -44.344 1 56.22 24 ASN B O 1
ATOM 7366 N N . VAL B 1 25 ? 61.031 -52.156 -45.781 1 57.19 25 VAL B N 1
ATOM 7367 C CA . VAL B 1 25 ? 60.188 -52.031 -46.938 1 57.19 25 VAL B CA 1
ATOM 7368 C C . VAL B 1 25 ? 59.156 -53.156 -46.969 1 57.19 25 VAL B C 1
ATOM 7370 O O . VAL B 1 25 ? 58 -52.969 -47.344 1 57.19 25 VAL B O 1
ATOM 7373 N N . ILE B 1 26 ? 59.531 -54.438 -46.531 1 56.22 26 ILE B N 1
ATOM 7374 C CA . ILE B 1 26 ? 58.625 -55.594 -46.594 1 56.22 26 ILE B CA 1
ATOM 7375 C C . ILE B 1 26 ? 57.531 -55.438 -45.531 1 56.22 26 ILE B C 1
ATOM 7377 O O . ILE B 1 26 ? 56.375 -55.812 -45.781 1 56.22 26 ILE B O 1
ATOM 7381 N N . HIS B 1 27 ? 57.844 -54.906 -44.469 1 63.88 27 HIS B N 1
ATOM 7382 C CA . HIS B 1 27 ? 56.875 -54.875 -43.375 1 63.88 27 HIS B CA 1
ATOM 7383 C C . HIS B 1 27 ? 56.125 -53.531 -43.344 1 63.88 27 HIS B C 1
ATOM 7385 O O . HIS B 1 27 ? 55.656 -53.062 -42.312 1 63.88 27 HIS B O 1
ATOM 7391 N N . LEU B 1 28 ? 56.094 -52.781 -44.406 1 67.31 28 LEU B N 1
ATOM 7392 C CA . LEU B 1 28 ? 55.5 -51.469 -44.5 1 67.31 28 LEU B CA 1
ATOM 7393 C C . LEU B 1 28 ? 54.031 -51.5 -44.156 1 67.31 28 LEU B C 1
ATOM 7395 O O . LEU B 1 28 ? 53.5 -50.625 -43.469 1 67.31 28 LEU B O 1
ATOM 7399 N N . ASP B 1 29 ? 53.438 -52.531 -44.75 1 68.12 29 ASP B N 1
ATOM 7400 C CA . ASP B 1 29 ? 52 -52.625 -44.531 1 68.12 29 ASP B CA 1
ATOM 7401 C C . ASP B 1 29 ? 51.688 -52.812 -43.031 1 68.12 29 ASP B C 1
ATOM 7403 O O . ASP B 1 29 ? 50.719 -52.219 -42.5 1 68.12 29 ASP B O 1
ATOM 7407 N N . ARG B 1 30 ? 52.438 -53.531 -42.406 1 71.44 30 ARG B N 1
ATOM 7408 C CA . ARG B 1 30 ? 52.281 -53.75 -40.969 1 71.44 30 ARG B CA 1
ATOM 7409 C C . ARG B 1 30 ? 52.562 -52.438 -40.219 1 71.44 30 ARG B C 1
ATOM 7411 O O . ARG B 1 30 ? 51.875 -52.125 -39.219 1 71.44 30 ARG B O 1
ATOM 7418 N N . ARG B 1 31 ? 53.469 -51.75 -40.656 1 71.62 31 ARG B N 1
ATOM 7419 C CA . ARG B 1 31 ? 53.844 -50.5 -39.969 1 71.62 31 ARG B CA 1
ATOM 7420 C C . ARG B 1 31 ? 52.781 -49.438 -40.156 1 71.62 31 ARG B C 1
ATOM 7422 O O . ARG B 1 31 ? 52.5 -48.656 -39.25 1 71.62 31 ARG B O 1
ATOM 7429 N N . ILE B 1 32 ? 52.188 -49.469 -41.312 1 75.62 32 ILE B N 1
ATOM 7430 C CA . ILE B 1 32 ? 51.125 -48.5 -41.562 1 75.62 32 ILE B CA 1
ATOM 7431 C C . ILE B 1 32 ? 49.938 -48.812 -40.656 1 75.62 32 ILE B C 1
ATOM 7433 O O . ILE B 1 32 ? 49.312 -47.906 -40.125 1 75.62 32 ILE B O 1
ATOM 7437 N N . GLN B 1 33 ? 49.75 -50.062 -40.5 1 77.06 33 GLN B N 1
ATOM 7438 C CA . GLN B 1 33 ? 48.656 -50.438 -39.625 1 77.06 33 GLN B CA 1
ATOM 7439 C C . GLN B 1 33 ? 48.969 -50.062 -38.156 1 77.06 33 GLN B C 1
ATOM 7441 O O . GLN B 1 33 ? 48.094 -49.562 -37.438 1 77.06 33 GLN B O 1
ATOM 7446 N N . SER B 1 34 ? 50.156 -50.344 -37.844 1 77.88 34 SER B N 1
ATOM 7447 C CA . SER B 1 34 ? 50.594 -49.938 -36.5 1 77.88 34 SER B CA 1
ATOM 7448 C C . SER B 1 34 ? 50.531 -48.438 -36.344 1 77.88 34 SER B C 1
ATOM 7450 O O . SER B 1 34 ? 50.156 -47.938 -35.281 1 77.88 34 SER B O 1
ATOM 7452 N N . PHE B 1 35 ? 50.844 -47.719 -37.375 1 81.94 35 PHE B N 1
ATOM 7453 C CA . PHE B 1 35 ? 50.844 -46.281 -37.344 1 81.94 35 PHE B CA 1
ATOM 7454 C C . PHE B 1 35 ? 49.406 -45.75 -37.156 1 81.94 35 PHE B C 1
ATOM 7456 O O . PHE B 1 35 ? 49.156 -44.875 -36.312 1 81.94 35 PHE B O 1
ATOM 7463 N N . THR B 1 36 ? 48.562 -46.281 -37.875 1 80.38 36 THR B N 1
ATOM 7464 C CA . THR B 1 36 ? 47.188 -45.844 -37.781 1 80.38 36 THR B CA 1
ATOM 7465 C C . THR B 1 36 ? 46.594 -46.156 -36.406 1 80.38 36 THR B C 1
ATOM 7467 O O . THR B 1 36 ? 45.844 -45.375 -35.844 1 80.38 36 THR B O 1
ATOM 7470 N N . THR B 1 37 ? 47 -47.188 -35.906 1 80.94 37 THR B N 1
ATOM 7471 C CA . THR B 1 37 ? 46.531 -47.594 -34.594 1 80.94 37 THR B CA 1
ATOM 7472 C C . THR B 1 37 ? 47.094 -46.656 -33.5 1 80.94 37 THR B C 1
ATOM 7474 O O . THR B 1 37 ? 46.344 -46.25 -32.594 1 80.94 37 THR B O 1
ATOM 7477 N N . GLU B 1 38 ? 48.281 -46.438 -33.625 1 82.44 38 GLU B N 1
ATOM 7478 C CA . GLU B 1 38 ? 48.906 -45.562 -32.625 1 82.44 38 GLU B CA 1
ATOM 7479 C C . GLU B 1 38 ? 48.344 -44.156 -32.688 1 82.44 38 GLU B C 1
ATOM 7481 O O . GLU B 1 38 ? 48.188 -43.5 -31.641 1 82.44 38 GLU B O 1
ATOM 7486 N N . VAL B 1 39 ? 48.031 -43.688 -33.781 1 84.31 39 VAL B N 1
ATOM 7487 C CA . VAL B 1 39 ? 47.438 -42.375 -33.938 1 84.31 39 VAL B CA 1
ATOM 7488 C C . VAL B 1 39 ? 46.062 -42.344 -33.281 1 84.31 39 VAL B C 1
ATOM 7490 O O . VAL B 1 39 ? 45.688 -41.375 -32.625 1 84.31 39 VAL B O 1
ATOM 7493 N N . ASP B 1 40 ? 45.375 -43.344 -33.5 1 83.56 40 ASP B N 1
ATOM 7494 C CA . ASP B 1 40 ? 44.031 -43.406 -32.938 1 83.56 40 ASP B CA 1
ATOM 7495 C C . ASP B 1 40 ? 44.062 -43.469 -31.406 1 83.56 40 ASP B C 1
ATOM 7497 O O . ASP B 1 40 ? 43.219 -42.875 -30.734 1 83.56 40 ASP B O 1
ATOM 7501 N N . GLU B 1 41 ? 44.969 -44.156 -30.938 1 81.81 41 GLU B N 1
ATOM 7502 C CA . GLU B 1 41 ? 45.125 -44.188 -29.484 1 81.81 41 GLU B CA 1
ATOM 7503 C C . GLU B 1 41 ? 45.5 -42.812 -28.938 1 81.81 41 GLU B C 1
ATOM 7505 O O . GLU B 1 41 ? 45.062 -42.438 -27.859 1 81.81 41 GLU B O 1
ATOM 7510 N N . LEU B 1 42 ? 46.281 -42.188 -29.609 1 84.5 42 LEU B N 1
ATOM 7511 C CA . LEU B 1 42 ? 46.656 -40.812 -29.219 1 84.5 42 LEU B CA 1
ATOM 7512 C C . LEU B 1 42 ? 45.438 -39.906 -29.219 1 84.5 42 LEU B C 1
ATOM 7514 O O . LEU B 1 42 ? 45.281 -39.062 -28.328 1 84.5 42 LEU B O 1
ATOM 7518 N N . LYS B 1 43 ? 44.594 -40.062 -30.172 1 85.31 43 LYS B N 1
ATOM 7519 C CA . LYS B 1 43 ? 43.375 -39.281 -30.234 1 85.31 43 LYS B CA 1
ATOM 7520 C C . LYS B 1 43 ? 42.469 -39.562 -29.031 1 85.31 43 LYS B C 1
ATOM 7522 O O . LYS B 1 43 ? 41.875 -38.656 -28.469 1 85.31 43 LYS B O 1
ATOM 7527 N N . ASP B 1 44 ? 42.406 -40.75 -28.703 1 81.25 44 ASP B N 1
ATOM 7528 C CA . ASP B 1 44 ? 41.594 -41.125 -27.547 1 81.25 44 ASP B CA 1
ATOM 7529 C C . ASP B 1 44 ? 42.156 -40.5 -26.266 1 81.25 44 ASP B C 1
ATOM 7531 O O . ASP B 1 44 ? 41.375 -40.031 -25.422 1 81.25 44 ASP B O 1
ATOM 7535 N N . GLN B 1 45 ? 43.375 -40.594 -26.172 1 81.06 45 GLN B N 1
ATOM 7536 C CA . GLN B 1 45 ? 44 -40 -25 1 81.06 45 GLN B CA 1
ATOM 7537 C C . GLN B 1 45 ? 43.75 -38.469 -24.969 1 81.06 45 GLN B C 1
ATOM 7539 O O . GLN B 1 45 ? 43.531 -37.906 -23.906 1 81.06 45 GLN B O 1
ATOM 7544 N N . ARG B 1 46 ? 43.812 -37.906 -26.031 1 84 46 ARG B N 1
ATOM 7545 C CA . ARG B 1 46 ? 43.531 -36.469 -26.125 1 84 46 ARG B CA 1
ATOM 7546 C C . ARG B 1 46 ? 42.094 -36.156 -25.688 1 84 46 ARG B C 1
ATOM 7548 O O . ARG B 1 46 ? 41.875 -35.25 -24.875 1 84 46 ARG B O 1
ATOM 7555 N N . ASP B 1 47 ? 41.188 -36.844 -26.234 1 81.12 47 ASP B N 1
ATOM 7556 C CA . ASP B 1 47 ? 39.781 -36.562 -25.938 1 81.12 47 ASP B CA 1
ATOM 7557 C C . ASP B 1 47 ? 39.469 -36.812 -24.469 1 81.12 47 ASP B C 1
ATOM 7559 O O . ASP B 1 47 ? 38.688 -36.094 -23.859 1 81.12 47 ASP B O 1
ATOM 7563 N N . ASP B 1 48 ? 40 -37.812 -23.969 1 78.06 48 ASP B N 1
ATOM 7564 C CA . ASP B 1 48 ? 39.844 -38.062 -22.547 1 78.06 48 ASP B CA 1
ATOM 7565 C C . ASP B 1 48 ? 40.469 -36.969 -21.703 1 78.06 48 ASP B C 1
ATOM 7567 O O . ASP B 1 48 ? 39.875 -36.531 -20.688 1 78.06 48 ASP B O 1
ATOM 7571 N N . LEU B 1 49 ? 41.594 -36.625 -22.094 1 78.88 49 LEU B N 1
ATOM 7572 C CA . LEU B 1 49 ? 42.25 -35.562 -21.359 1 78.88 49 LEU B CA 1
ATOM 7573 C C . LEU B 1 49 ? 41.438 -34.25 -21.484 1 78.88 49 LEU B C 1
ATOM 7575 O O . LEU B 1 49 ? 41.312 -33.5 -20.516 1 78.88 49 LEU B O 1
ATOM 7579 N N . ARG B 1 50 ? 40.938 -34 -22.594 1 77 50 ARG B N 1
ATOM 7580 C CA . ARG B 1 50 ? 40.125 -32.812 -22.812 1 77 50 ARG B CA 1
ATOM 7581 C C . ARG B 1 50 ? 38.906 -32.812 -21.906 1 77 50 ARG B C 1
ATOM 7583 O O . ARG B 1 50 ? 38.531 -31.781 -21.359 1 77 50 ARG B O 1
ATOM 7590 N N . SER B 1 51 ? 38.344 -33.844 -21.844 1 74.62 51 SER B N 1
ATOM 7591 C CA . SER B 1 51 ? 37.156 -33.969 -20.984 1 74.62 51 SER B CA 1
ATOM 7592 C C . SER B 1 51 ? 37.5 -33.75 -19.531 1 74.62 51 SER B C 1
ATOM 7594 O O . SER B 1 51 ? 36.781 -33.094 -18.797 1 74.62 51 SER B O 1
ATOM 7596 N N . ARG B 1 52 ? 38.562 -34.281 -19.156 1 74.69 52 ARG B N 1
ATOM 7597 C CA . ARG B 1 52 ? 39.031 -34.094 -17.781 1 74.69 52 ARG B CA 1
ATOM 7598 C C . ARG B 1 52 ? 39.375 -32.625 -17.516 1 74.69 52 ARG B C 1
ATOM 7600 O O . ARG B 1 52 ? 39.094 -32.094 -16.438 1 74.69 52 ARG B O 1
ATOM 7607 N N . VAL B 1 53 ? 39.969 -32.094 -18.453 1 75.81 53 VAL B N 1
ATOM 7608 C CA . VAL B 1 53 ? 40.375 -30.703 -18.297 1 75.81 53 VAL B CA 1
ATOM 7609 C C . VAL B 1 53 ? 39.125 -29.812 -18.234 1 75.81 53 VAL B C 1
ATOM 7611 O O . VAL B 1 53 ? 39.062 -28.891 -17.422 1 75.81 53 VAL B O 1
ATOM 7614 N N . LYS B 1 54 ? 38.25 -30.062 -19.062 1 72 54 LYS B N 1
ATOM 7615 C CA . LYS B 1 54 ? 37 -29.281 -19.062 1 72 54 LYS B CA 1
ATOM 7616 C C . LYS B 1 54 ? 36.312 -29.359 -17.719 1 72 54 LYS B C 1
ATOM 7618 O O . LYS B 1 54 ? 35.75 -28.359 -17.25 1 72 54 LYS B O 1
ATOM 7623 N N . ARG B 1 55 ? 36.344 -30.344 -17.297 1 66.88 55 ARG B N 1
ATOM 7624 C CA . ARG B 1 55 ? 35.719 -30.547 -15.984 1 66.88 55 ARG B CA 1
ATOM 7625 C C . ARG B 1 55 ? 36.5 -29.797 -14.898 1 66.88 55 ARG B C 1
ATOM 7627 O O . ARG B 1 55 ? 35.875 -29.188 -14.016 1 66.88 55 ARG B O 1
ATOM 7634 N N . ALA B 1 56 ? 37.688 -30.078 -14.961 1 66.12 56 ALA B N 1
ATOM 7635 C CA . ALA B 1 56 ? 38.531 -29.422 -13.961 1 66.12 56 ALA B CA 1
ATOM 7636 C C . ALA B 1 56 ? 38.438 -27.891 -14.07 1 66.12 56 ALA B C 1
ATOM 7638 O O . ALA B 1 56 ? 38.594 -27.188 -13.078 1 66.12 56 ALA B O 1
ATOM 7639 N N . GLU B 1 57 ? 38.031 -27.562 -15.258 1 68.56 57 GLU B N 1
ATOM 7640 C CA . GLU B 1 57 ? 37.969 -26.125 -15.492 1 68.56 57 GLU B CA 1
ATOM 7641 C C . GLU B 1 57 ? 36.625 -25.562 -15.016 1 68.56 57 GLU B C 1
ATOM 7643 O O . GLU B 1 57 ? 36.438 -24.344 -14.992 1 68.56 57 GLU B O 1
ATOM 7648 N N . LEU B 1 58 ? 35.812 -26.422 -14.703 1 64.19 58 LEU B N 1
ATOM 7649 C CA . LEU B 1 58 ? 34.5 -25.953 -14.258 1 64.19 58 LEU B CA 1
ATOM 7650 C C . LEU B 1 58 ? 34.625 -25.125 -12.984 1 64.19 58 LEU B C 1
ATOM 7652 O O . LEU B 1 58 ? 33.812 -24.219 -12.758 1 64.19 58 LEU B O 1
ATOM 7656 N N . ASP B 1 59 ? 35.562 -25.547 -12.266 1 59.06 59 ASP B N 1
ATOM 7657 C CA . ASP B 1 59 ? 35.719 -24.828 -11 1 59.06 59 ASP B CA 1
ATOM 7658 C C . ASP B 1 59 ? 36.562 -23.578 -11.188 1 59.06 59 ASP B C 1
ATOM 7660 O O . ASP B 1 59 ? 36.906 -22.891 -10.219 1 59.06 59 ASP B O 1
ATOM 7664 N N . GLY B 1 60 ? 36.906 -23.297 -12.438 1 60.81 60 GLY B N 1
ATOM 7665 C CA . GLY B 1 60 ? 37.656 -22.078 -12.703 1 60.81 60 GLY B CA 1
ATOM 7666 C C . GLY B 1 60 ? 39.125 -22.328 -12.914 1 60.81 60 GLY B C 1
ATOM 7667 O O . GLY B 1 60 ? 39.875 -21.391 -13.172 1 60.81 60 GLY B O 1
ATOM 7668 N N . SER B 1 61 ? 39.5 -23.547 -12.805 1 63.97 61 SER B N 1
ATOM 7669 C CA . SER B 1 61 ? 40.938 -23.875 -12.984 1 63.97 61 SER B CA 1
ATOM 7670 C C . SER B 1 61 ? 41.312 -23.828 -14.461 1 63.97 61 SER B C 1
ATOM 7672 O O . SER B 1 61 ? 40.469 -23.859 -15.336 1 63.97 61 SER B O 1
ATOM 7674 N N . ARG B 1 62 ? 42.531 -23.328 -14.648 1 66.5 62 ARG B N 1
ATOM 7675 C CA . ARG B 1 62 ? 43.031 -23.25 -16.016 1 66.5 62 ARG B CA 1
ATOM 7676 C C . ARG B 1 62 ? 43.938 -24.438 -16.328 1 66.5 62 ARG B C 1
ATOM 7678 O O . ARG B 1 62 ? 44.656 -24.922 -15.453 1 66.5 62 ARG B O 1
ATOM 7685 N N . ARG B 1 63 ? 43.812 -24.844 -17.391 1 73.19 63 ARG B N 1
ATOM 7686 C CA . ARG B 1 63 ? 44.625 -25.969 -17.859 1 73.19 63 ARG B CA 1
ATOM 7687 C C . ARG B 1 63 ? 46.094 -25.578 -17.875 1 73.19 63 ARG B C 1
ATOM 7689 O O . ARG B 1 63 ? 46.469 -24.422 -18.062 1 73.19 63 ARG B O 1
ATOM 7696 N N . THR B 1 64 ? 47 -26.438 -17.391 1 71.81 64 THR B N 1
ATOM 7697 C CA . THR B 1 64 ? 48.438 -26.203 -17.375 1 71.81 64 THR B CA 1
ATOM 7698 C C . THR B 1 64 ? 48.938 -25.984 -18.797 1 71.81 64 THR B C 1
ATOM 7700 O O . THR B 1 64 ? 48.344 -26.438 -19.766 1 71.81 64 THR B O 1
ATOM 7703 N N . ASN B 1 65 ? 50 -25.172 -18.953 1 72.69 65 ASN B N 1
ATOM 7704 C CA . ASN B 1 65 ? 50.625 -24.938 -20.25 1 72.69 65 ASN B CA 1
ATOM 7705 C C . ASN B 1 65 ? 51.156 -26.219 -20.875 1 72.69 65 ASN B C 1
ATOM 7707 O O . ASN B 1 65 ? 51.188 -26.359 -22.109 1 72.69 65 ASN B O 1
ATOM 7711 N N . GLU B 1 66 ? 51.5 -27.156 -20.016 1 73.56 66 GLU B N 1
ATOM 7712 C CA . GLU B 1 66 ? 52 -28.438 -20.516 1 73.56 66 GLU B CA 1
ATOM 7713 C C . GLU B 1 66 ? 50.906 -29.203 -21.266 1 73.56 66 GLU B C 1
ATOM 7715 O O . GLU B 1 66 ? 51.156 -29.766 -22.328 1 73.56 66 GLU B O 1
ATOM 7720 N N . ILE B 1 67 ? 49.781 -29.109 -20.609 1 79.88 67 ILE B N 1
ATOM 7721 C CA . ILE B 1 67 ? 48.656 -29.812 -21.234 1 79.88 67 ILE B CA 1
ATOM 7722 C C . ILE B 1 67 ? 48.281 -29.125 -22.531 1 79.88 67 ILE B C 1
ATOM 7724 O O . ILE B 1 67 ? 48 -29.781 -23.547 1 79.88 67 ILE B O 1
ATOM 7728 N N . GLN B 1 68 ? 48.344 -27.812 -22.531 1 80.5 68 GLN B N 1
ATOM 7729 C CA . GLN B 1 68 ? 48.031 -27.062 -23.734 1 80.5 68 GLN B CA 1
ATOM 7730 C C . GLN B 1 68 ? 49 -27.375 -24.859 1 80.5 68 GLN B C 1
ATOM 7732 O O . GLN B 1 68 ? 48.594 -27.531 -26.016 1 80.5 68 GLN B O 1
ATOM 7737 N N . ARG B 1 69 ? 50.281 -27.469 -24.609 1 75.56 69 ARG B N 1
ATOM 7738 C CA . ARG B 1 69 ? 51.312 -27.812 -25.594 1 75.56 69 ARG B CA 1
ATOM 7739 C C . ARG B 1 69 ? 51.125 -29.234 -26.094 1 75.56 69 ARG B C 1
ATOM 7741 O O . ARG B 1 69 ? 51.281 -29.516 -27.281 1 75.56 69 ARG B O 1
ATOM 7748 N N . TRP B 1 70 ? 50.875 -30.016 -25.109 1 82.69 70 TRP B N 1
ATOM 7749 C CA . TRP B 1 70 ? 50.688 -31.406 -25.484 1 82.69 70 TRP B CA 1
ATOM 7750 C C . TRP B 1 70 ? 49.5 -31.547 -26.453 1 82.69 70 TRP B C 1
ATOM 7752 O O . TRP B 1 70 ? 49.594 -32.219 -27.469 1 82.69 70 TRP B O 1
ATOM 7762 N N . LEU B 1 71 ? 48.406 -30.859 -26.094 1 84 71 LEU B N 1
ATOM 7763 C CA . LEU B 1 71 ? 47.219 -30.922 -26.938 1 84 71 LEU B CA 1
ATOM 7764 C C . LEU B 1 71 ? 47.5 -30.328 -28.312 1 84 71 LEU B C 1
ATOM 7766 O O . LEU B 1 71 ? 47.031 -30.859 -29.328 1 84 71 LEU B O 1
ATOM 7770 N N . ALA B 1 72 ? 48.312 -29.297 -28.359 1 81.12 72 ALA B N 1
ATOM 7771 C CA . ALA B 1 72 ? 48.656 -28.656 -29.625 1 81.12 72 ALA B CA 1
ATOM 7772 C C . ALA B 1 72 ? 49.562 -29.578 -30.453 1 81.12 72 ALA B C 1
ATOM 7774 O O . ALA B 1 72 ? 49.406 -29.672 -31.672 1 81.12 72 ALA B O 1
ATOM 7775 N N . ARG B 1 73 ? 50.406 -30.281 -29.828 1 81.44 73 ARG B N 1
ATOM 7776 C CA . ARG B 1 73 ? 51.312 -31.188 -30.516 1 81.44 73 ARG B CA 1
ATOM 7777 C C . ARG B 1 73 ? 50.562 -32.406 -31.078 1 81.44 73 ARG B C 1
ATOM 7779 O O . ARG B 1 73 ? 50.875 -32.875 -32.156 1 81.44 73 ARG B O 1
ATOM 7786 N N . VAL B 1 74 ? 49.625 -32.781 -30.25 1 86.12 74 VAL B N 1
ATOM 7787 C CA . VAL B 1 74 ? 48.844 -33.938 -30.703 1 86.12 74 VAL B CA 1
ATOM 7788 C C . VAL B 1 74 ? 48.031 -33.531 -31.953 1 86.12 74 VAL B C 1
ATOM 7790 O O . VAL B 1 74 ? 47.906 -34.344 -32.875 1 86.12 74 VAL B O 1
ATOM 7793 N N . GLU B 1 75 ? 47.625 -32.312 -31.984 1 85.56 75 GLU B N 1
ATOM 7794 C CA . GLU B 1 75 ? 46.875 -31.844 -33.156 1 85.56 75 GLU B CA 1
ATOM 7795 C C . GLU B 1 75 ? 47.75 -31.75 -34.375 1 85.56 75 GLU B C 1
ATOM 7797 O O . GLU B 1 75 ? 47.344 -32.094 -35.5 1 85.56 75 GLU B O 1
ATOM 7802 N N . VAL B 1 76 ? 48.969 -31.406 -34.188 1 81.19 76 VAL B N 1
ATOM 7803 C CA . VAL B 1 76 ? 49.938 -31.328 -35.281 1 81.19 76 VAL B CA 1
ATOM 7804 C C . VAL B 1 76 ? 50.25 -32.719 -35.812 1 81.19 76 VAL B C 1
ATOM 7806 O O . VAL B 1 76 ? 50.281 -32.938 -37.031 1 81.19 76 VAL B O 1
ATOM 7809 N N . ILE B 1 77 ? 50.438 -33.625 -34.938 1 83 77 ILE B N 1
ATOM 7810 C CA . ILE B 1 77 ? 50.781 -34.969 -35.312 1 83 77 ILE B CA 1
ATOM 7811 C C . ILE B 1 77 ? 49.562 -35.625 -36 1 83 77 ILE B C 1
ATOM 7813 O O . ILE B 1 77 ? 49.75 -36.406 -36.969 1 83 77 ILE B O 1
ATOM 7817 N N . GLU B 1 78 ? 48.469 -35.281 -35.531 1 84.94 78 GLU B N 1
ATOM 7818 C CA . GLU B 1 78 ? 47.25 -35.781 -36.156 1 84.94 78 GLU B CA 1
ATOM 7819 C C . GLU B 1 78 ? 47.125 -35.281 -37.594 1 84.94 78 GLU B C 1
ATOM 7821 O O . GLU B 1 78 ? 46.781 -36.031 -38.5 1 84.94 78 GLU B O 1
ATOM 7826 N N . ALA B 1 79 ? 47.5 -34.094 -37.781 1 82.12 79 ALA B N 1
ATOM 7827 C CA . ALA B 1 79 ? 47.438 -33.531 -39.125 1 82.12 79 ALA B CA 1
ATOM 7828 C C . ALA B 1 79 ? 48.5 -34.156 -40.031 1 82.12 79 ALA B C 1
ATOM 7830 O O . ALA B 1 79 ? 48.25 -34.438 -41.188 1 82.12 79 ALA B O 1
ATOM 7831 N N . GLU B 1 80 ? 49.625 -34.375 -39.562 1 80.31 80 GLU B N 1
ATOM 7832 C CA . GLU B 1 80 ? 50.719 -35 -40.312 1 80.31 80 GLU B CA 1
ATOM 7833 C C . GLU B 1 80 ? 50.406 -36.469 -40.656 1 80.31 80 GLU B C 1
ATOM 7835 O O . GLU B 1 80 ? 50.656 -36.938 -41.75 1 80.31 80 GLU B O 1
ATOM 7840 N N . ALA B 1 81 ? 49.781 -37.031 -39.625 1 81.5 81 ALA B N 1
ATOM 7841 C CA . ALA B 1 81 ? 49.406 -38.438 -39.812 1 81.5 81 ALA B CA 1
ATOM 7842 C C . ALA B 1 81 ? 48.312 -38.562 -40.875 1 81.5 81 ALA B C 1
ATOM 7844 O O . ALA B 1 81 ? 48.344 -39.469 -41.719 1 81.5 81 ALA B O 1
ATOM 7845 N N . THR B 1 82 ? 47.406 -37.656 -40.875 1 80.94 82 THR B N 1
ATOM 7846 C CA . THR B 1 82 ? 46.375 -37.656 -41.875 1 80.94 82 THR B CA 1
ATOM 7847 C C . THR B 1 82 ? 46.938 -37.406 -43.281 1 80.94 82 THR B C 1
ATOM 7849 O O . THR B 1 82 ? 46.5 -38 -44.25 1 80.94 82 THR B O 1
ATOM 7852 N N . SER B 1 83 ? 48 -36.688 -43.375 1 79 83 SER B N 1
ATOM 7853 C CA . SER B 1 83 ? 48.656 -36.406 -44.656 1 79 83 SER B CA 1
ATOM 7854 C C . SER B 1 83 ? 49.406 -37.625 -45.156 1 79 83 SER B C 1
ATOM 7856 O O . SER B 1 83 ? 49.375 -37.938 -46.344 1 79 83 SER B O 1
ATOM 7858 N N . ILE B 1 84 ? 50 -38.312 -44.219 1 77.75 84 ILE B N 1
ATOM 7859 C CA . ILE B 1 84 ? 50.75 -39.5 -44.562 1 77.75 84 ILE B CA 1
ATOM 7860 C C . ILE B 1 84 ? 49.781 -40.594 -45.031 1 77.75 84 ILE B C 1
ATOM 7862 O O . ILE B 1 84 ? 50.031 -41.281 -46.031 1 77.75 84 ILE B O 1
ATOM 7866 N N . ILE B 1 85 ? 48.625 -40.625 -44.406 1 75.5 85 ILE B N 1
ATOM 7867 C CA . ILE B 1 85 ? 47.656 -41.656 -44.75 1 75.5 85 ILE B CA 1
ATOM 7868 C C . ILE B 1 85 ? 46.938 -41.312 -46.062 1 75.5 85 ILE B C 1
ATOM 7870 O O . ILE B 1 85 ? 46.688 -42.188 -46.875 1 75.5 85 ILE B O 1
ATOM 7874 N N . GLU B 1 86 ? 46.812 -40.125 -46.344 1 76.06 86 GLU B N 1
ATOM 7875 C CA . GLU B 1 86 ? 46.219 -39.688 -47.594 1 76.06 86 GLU B CA 1
ATOM 7876 C C . GLU B 1 86 ? 47.188 -39.875 -48.781 1 76.06 86 GLU B C 1
ATOM 7878 O O . GLU B 1 86 ? 46.781 -40.281 -49.875 1 76.06 86 GLU B O 1
ATOM 7883 N N . ASN B 1 87 ? 48.438 -39.656 -48.594 1 67.38 87 ASN B N 1
ATOM 7884 C CA . ASN B 1 87 ? 49.438 -39.875 -49.625 1 67.38 87 ASN B CA 1
ATOM 7885 C C . ASN B 1 87 ? 49.594 -41.344 -49.969 1 67.38 87 ASN B C 1
ATOM 7887 O O . ASN B 1 87 ? 49.812 -41.719 -51.125 1 67.38 87 ASN B O 1
ATOM 7891 N N . LEU B 1 88 ? 49.281 -42.125 -48.969 1 67.94 88 LEU B N 1
ATOM 7892 C CA . LEU B 1 88 ? 49.344 -43.594 -49.188 1 67.94 88 LEU B CA 1
ATOM 7893 C C . LEU B 1 88 ? 48.125 -44.062 -49.969 1 67.94 88 LEU B C 1
ATOM 7895 O O . LEU B 1 88 ? 48.219 -44.938 -50.812 1 67.94 88 LEU B O 1
ATOM 7899 N N . GLY B 1 89 ? 46.906 -43.5 -49.844 1 62.88 89 GLY B N 1
ATOM 7900 C CA . GLY B 1 89 ? 45.719 -43.844 -50.562 1 62.88 89 GLY B CA 1
ATOM 7901 C C . GLY B 1 89 ? 45.75 -43.406 -52 1 62.88 89 GLY B C 1
ATOM 7902 O O . GLY B 1 89 ? 45.25 -44.094 -52.906 1 62.88 89 GLY B O 1
ATOM 7903 N N . GLN B 1 90 ? 46.25 -42.406 -52.438 1 60.09 90 GLN B N 1
ATOM 7904 C CA . GLN B 1 90 ? 46.344 -41.938 -53.812 1 60.09 90 GLN B CA 1
ATOM 7905 C C . GLN B 1 90 ? 47.375 -42.75 -54.594 1 60.09 90 GLN B C 1
ATOM 7907 O O . GLN B 1 90 ? 47.219 -42.938 -55.812 1 60.09 90 GLN B O 1
ATOM 7912 N N . SER B 1 91 ? 48.312 -43.188 -54.031 1 55.34 91 SER B N 1
ATOM 7913 C CA . SER B 1 91 ? 49.281 -44.031 -54.75 1 55.34 91 SER B CA 1
ATOM 7914 C C . SER B 1 91 ? 48.719 -45.406 -55.062 1 55.34 91 SER B C 1
ATOM 7916 O O . SER B 1 91 ? 49.25 -46.125 -55.906 1 55.34 91 SER B O 1
ATOM 7918 N N . ARG B 1 92 ? 47.625 -45.844 -54.438 1 53.25 92 ARG B N 1
ATOM 7919 C CA . ARG B 1 92 ? 47.031 -47.125 -54.75 1 53.25 92 ARG B CA 1
ATOM 7920 C C . ARG B 1 92 ? 46.156 -47.062 -56 1 53.25 92 ARG B C 1
ATOM 7922 O O . ARG B 1 92 ? 46 -48.031 -56.719 1 53.25 92 ARG B O 1
ATOM 7929 N N . HIS B 1 93 ? 45.312 -46.125 -56.438 1 46.88 93 HIS B N 1
ATOM 7930 C CA . HIS B 1 93 ? 44.406 -46.125 -57.594 1 46.88 93 HIS B CA 1
ATOM 7931 C C . HIS B 1 93 ? 45.156 -45.812 -58.875 1 46.88 93 HIS B C 1
ATOM 7933 O O . HIS B 1 93 ? 44.562 -45.781 -59.969 1 46.88 93 HIS B O 1
ATOM 7939 N N . GLY B 1 94 ? 45.906 -44.844 -59.281 1 37.94 94 GLY B N 1
ATOM 7940 C CA . GLY B 1 94 ? 46.375 -44.656 -60.656 1 37.94 94 GLY B CA 1
ATOM 7941 C C . GLY B 1 94 ? 46.969 -45.906 -61.25 1 37.94 94 GLY B C 1
ATOM 7942 O O . GLY B 1 94 ? 47.156 -46.906 -60.562 1 37.94 94 GLY B O 1
ATOM 7943 N N . LEU B 1 95 ? 47.719 -45.812 -62.688 1 34.03 95 LEU B N 1
ATOM 7944 C CA . LEU B 1 95 ? 48.156 -46.812 -63.656 1 34.03 95 LEU B CA 1
ATOM 7945 C C . LEU B 1 95 ? 48.625 -48.062 -62.938 1 34.03 95 LEU B C 1
ATOM 7947 O O . LEU B 1 95 ? 48.906 -48.031 -61.719 1 34.03 95 LEU B O 1
ATOM 7951 N N . GLY B 1 96 ? 49.25 -49.125 -64 1 35.81 96 GLY B N 1
ATOM 7952 C CA . GLY B 1 96 ? 50.125 -50.281 -64.062 1 35.81 96 GLY B CA 1
ATOM 7953 C C . GLY B 1 96 ? 51.125 -50.344 -62.938 1 35.81 96 GLY B C 1
ATOM 7954 O O . GLY B 1 96 ? 51.406 -49.344 -62.281 1 35.81 96 GLY B O 1
ATOM 7955 N N . CYS B 1 97 ? 51.562 -51.594 -62.562 1 34.22 97 CYS B N 1
ATOM 7956 C CA . CYS B 1 97 ? 52.438 -52.031 -61.469 1 34.22 97 CYS B CA 1
ATOM 7957 C C . CYS B 1 97 ? 53.656 -51.156 -61.344 1 34.22 97 CYS B C 1
ATOM 7959 O O . CYS B 1 97 ? 54.625 -51.5 -60.688 1 34.22 97 CYS B O 1
ATOM 7961 N N . LEU B 1 98 ? 54.156 -50.406 -62.375 1 34.69 98 LEU B N 1
ATOM 7962 C CA . LEU B 1 98 ? 55.594 -50.406 -62.219 1 34.69 98 LEU B CA 1
ATOM 7963 C C . LEU B 1 98 ? 56.031 -50.031 -60.812 1 34.69 98 LEU B C 1
ATOM 7965 O O . LEU B 1 98 ? 55.219 -49.438 -60.062 1 34.69 98 LEU B O 1
ATOM 7969 N N . ASN B 1 99 ? 57.5 -49.844 -60.625 1 36.44 99 ASN B N 1
ATOM 7970 C CA . ASN B 1 99 ? 58.5 -49.781 -59.562 1 36.44 99 ASN B CA 1
ATOM 7971 C C . ASN B 1 99 ? 58.219 -48.656 -58.594 1 36.44 99 ASN B C 1
ATOM 7973 O O . ASN B 1 99 ? 58.5 -47.5 -58.875 1 36.44 99 ASN B O 1
ATOM 7977 N N . ALA B 1 100 ? 57.219 -48.406 -58.219 1 44.53 100 ALA B N 1
ATOM 7978 C CA . ALA B 1 100 ? 57.375 -47.562 -57.031 1 44.53 100 ALA B CA 1
ATOM 7979 C C . ALA B 1 100 ? 58.656 -47.906 -56.281 1 44.53 100 ALA B C 1
ATOM 7981 O O . ALA B 1 100 ? 58.812 -49.031 -55.781 1 44.53 100 ALA B O 1
ATOM 7982 N N . THR B 1 101 ? 59.844 -47.375 -56.781 1 48.47 101 THR B N 1
ATOM 7983 C CA . THR B 1 101 ? 61.219 -47.656 -56.469 1 48.47 101 THR B CA 1
ATOM 7984 C C . THR B 1 101 ? 61.406 -47.938 -55 1 48.47 101 THR B C 1
ATOM 7986 O O . THR B 1 101 ? 60.656 -47.438 -54.156 1 48.47 101 THR B O 1
ATOM 7989 N N . CYS B 1 102 ? 61.969 -49.094 -54.531 1 52.47 102 CYS B N 1
ATOM 7990 C CA . CYS B 1 102 ? 62.5 -49.562 -53.25 1 52.47 102 CYS B CA 1
ATOM 7991 C C . CYS B 1 102 ? 62.875 -48.375 -52.375 1 52.47 102 CYS B C 1
ATOM 7993 O O . CYS B 1 102 ? 62.656 -48.375 -51.156 1 52.47 102 CYS B O 1
ATOM 7995 N N . CYS B 1 103 ? 63.188 -47.219 -53.094 1 55.56 103 CYS B N 1
ATOM 7996 C CA . CYS B 1 103 ? 63.656 -46.062 -52.375 1 55.56 103 CYS B CA 1
ATOM 7997 C C . CYS B 1 103 ? 62.5 -45.281 -51.781 1 55.56 103 CYS B C 1
ATOM 7999 O O . CYS B 1 103 ? 62.594 -44.812 -50.625 1 55.56 103 CYS B O 1
ATOM 8001 N N . SER B 1 104 ? 61.344 -45.156 -52.5 1 64.38 104 SER B N 1
ATOM 8002 C CA . SER B 1 104 ? 60.219 -44.406 -52 1 64.38 104 SER B CA 1
ATOM 8003 C C . SER B 1 104 ? 59.531 -45.125 -50.844 1 64.38 104 SER B C 1
ATOM 8005 O O . SER B 1 104 ? 59.094 -44.5 -49.875 1 64.38 104 SER B O 1
ATOM 8007 N N . LYS B 1 105 ? 59.375 -46.344 -50.906 1 66.44 105 LYS B N 1
ATOM 8008 C CA . LYS B 1 105 ? 58.781 -47.156 -49.812 1 66.44 105 LYS B CA 1
ATOM 8009 C C . LYS B 1 105 ? 59.688 -47.125 -48.594 1 66.44 105 LYS B C 1
ATOM 8011 O O . LYS B 1 105 ? 59.188 -47.125 -47.469 1 66.44 105 LYS B O 1
ATOM 8016 N N . TYR B 1 106 ? 60.969 -47.094 -49.031 1 62.44 106 TYR B N 1
ATOM 8017 C CA . TYR B 1 106 ? 61.906 -47 -47.938 1 62.44 106 TYR B CA 1
ATOM 8018 C C . TYR B 1 106 ? 61.812 -45.656 -47.219 1 62.44 106 TYR B C 1
ATOM 8020 O O . TYR B 1 106 ? 61.812 -45.594 -45.969 1 62.44 106 TYR B O 1
ATOM 8028 N N . ASN B 1 107 ? 61.625 -44.562 -48 1 66.38 107 ASN B N 1
ATOM 8029 C CA . ASN B 1 107 ? 61.531 -43.219 -47.406 1 66.38 107 ASN B CA 1
ATOM 8030 C C . ASN B 1 107 ? 60.219 -43.094 -46.594 1 66.38 107 ASN B C 1
ATOM 8032 O O . ASN B 1 107 ? 60.219 -42.5 -45.531 1 66.38 107 ASN B O 1
ATOM 8036 N N . LEU B 1 108 ? 59.188 -43.594 -47.031 1 75.19 108 LEU B N 1
ATOM 8037 C CA . LEU B 1 108 ? 57.906 -43.562 -46.312 1 75.19 108 LEU B CA 1
ATOM 8038 C C . LEU B 1 108 ? 57.969 -44.406 -45.031 1 75.19 108 LEU B C 1
ATOM 8040 O O . LEU B 1 108 ? 57.406 -44 -44.031 1 75.19 108 LEU B O 1
ATOM 8044 N N . SER B 1 109 ? 58.625 -45.531 -45.188 1 73.56 109 SER B N 1
ATOM 8045 C CA . SER B 1 109 ? 58.781 -46.375 -44 1 73.56 109 SER B CA 1
ATOM 8046 C C . SER B 1 109 ? 59.625 -45.688 -42.906 1 73.56 109 SER B C 1
ATOM 8048 O O . SER B 1 109 ? 59.281 -45.781 -41.719 1 73.56 109 SER B O 1
ATOM 8050 N N . LYS B 1 110 ? 60.594 -45.031 -43.469 1 70.38 110 LYS B N 1
ATOM 8051 C CA . LYS B 1 110 ? 61.406 -44.312 -42.531 1 70.38 110 LYS B CA 1
ATOM 8052 C C . LYS B 1 110 ? 60.625 -43.188 -41.844 1 70.38 110 LYS B C 1
ATOM 8054 O O . LYS B 1 110 ? 60.75 -42.969 -40.656 1 70.38 110 LYS B O 1
ATOM 8059 N N . GLU B 1 111 ? 59.844 -42.531 -42.594 1 77.12 111 GLU B N 1
ATOM 8060 C CA . GLU B 1 111 ? 59 -41.438 -42.062 1 77.12 111 GLU B CA 1
ATOM 8061 C C . GLU B 1 111 ? 58 -41.969 -41.062 1 77.12 111 GLU B C 1
ATOM 8063 O O . GLU B 1 111 ? 57.75 -41.375 -40.031 1 77.12 111 GLU B O 1
ATOM 8068 N N . ILE B 1 112 ? 57.406 -42.969 -41.281 1 80.12 112 ILE B N 1
ATOM 8069 C CA . ILE B 1 112 ? 56.406 -43.594 -40.406 1 80.12 112 ILE B CA 1
ATOM 8070 C C . ILE B 1 112 ? 57.062 -44.031 -39.094 1 80.12 112 ILE B C 1
ATOM 8072 O O . ILE B 1 112 ? 56.5 -43.875 -38.031 1 80.12 112 ILE B O 1
ATOM 8076 N N . ILE B 1 113 ? 58.281 -44.625 -39.25 1 75.56 113 ILE B N 1
ATOM 8077 C CA . ILE B 1 113 ? 59 -45.062 -38.062 1 75.56 113 ILE B CA 1
ATOM 8078 C C . ILE B 1 113 ? 59.312 -43.875 -37.188 1 75.56 113 ILE B C 1
ATOM 8080 O O . ILE B 1 113 ? 59.188 -43.969 -35.938 1 75.56 113 ILE B O 1
ATOM 8084 N N . GLU B 1 114 ? 59.719 -42.844 -37.844 1 78.06 114 GLU B N 1
ATOM 8085 C CA . GLU B 1 114 ? 60.031 -41.656 -37.094 1 78.06 114 GLU B CA 1
ATOM 8086 C C . GLU B 1 114 ? 58.781 -41.094 -36.406 1 78.06 114 GLU B C 1
ATOM 8088 O O . GLU B 1 114 ? 58.844 -40.688 -35.219 1 78.06 114 GLU B O 1
ATOM 8093 N N . LYS B 1 115 ? 57.719 -41.062 -37.094 1 81.88 115 LYS B N 1
ATOM 8094 C CA . LYS B 1 115 ? 56.469 -40.531 -36.531 1 81.88 115 LYS B CA 1
ATOM 8095 C C . LYS B 1 115 ? 55.938 -41.438 -35.438 1 81.88 115 LYS B C 1
ATOM 8097 O O . LYS B 1 115 ? 55.344 -40.969 -34.469 1 81.88 115 LYS B O 1
ATOM 8102 N N . LEU B 1 116 ? 56.156 -42.656 -35.562 1 82.81 116 LEU B N 1
ATOM 8103 C CA . LEU B 1 116 ? 55.75 -43.625 -34.562 1 82.81 116 LEU B CA 1
ATOM 8104 C C . LEU B 1 116 ? 56.531 -43.406 -33.25 1 82.81 116 LEU B C 1
ATOM 8106 O O . LEU B 1 116 ? 55.969 -43.531 -32.156 1 82.81 116 LEU B O 1
ATOM 8110 N N . LYS B 1 117 ? 57.75 -43.156 -33.469 1 78.5 117 LYS B N 1
ATOM 8111 C CA . LYS B 1 117 ? 58.531 -42.844 -32.281 1 78.5 117 LYS B CA 1
ATOM 8112 C C . LYS B 1 117 ? 58.031 -41.594 -31.594 1 78.5 117 LYS B C 1
ATOM 8114 O O . LYS B 1 117 ? 57.906 -41.531 -30.359 1 78.5 117 LYS B O 1
ATOM 8119 N N . GLU B 1 118 ? 57.719 -40.656 -32.344 1 80.31 118 GLU B N 1
ATOM 8120 C CA . GLU B 1 118 ? 57.188 -39.406 -31.812 1 80.31 118 GLU B CA 1
ATOM 8121 C C . GLU B 1 118 ? 55.844 -39.625 -31.109 1 80.31 118 GLU B C 1
ATOM 8123 O O . GLU B 1 118 ? 55.594 -39.062 -30.047 1 80.31 118 GLU B O 1
ATOM 8128 N N . ILE B 1 119 ? 55 -40.312 -31.719 1 85.25 119 ILE B N 1
ATOM 8129 C CA . ILE B 1 119 ? 53.688 -40.625 -31.156 1 85.25 119 ILE B CA 1
ATOM 8130 C C . ILE B 1 119 ? 53.844 -41.375 -29.859 1 85.25 119 ILE B C 1
ATOM 8132 O O . ILE B 1 119 ? 53.125 -41.125 -28.875 1 85.25 119 ILE B O 1
ATOM 8136 N N . GLY B 1 120 ? 54.812 -42.344 -29.844 1 79.56 120 GLY B N 1
ATOM 8137 C CA . GLY B 1 120 ? 55.094 -43.062 -28.625 1 79.56 120 GLY B CA 1
ATOM 8138 C C . GLY B 1 120 ? 55.531 -42.188 -27.484 1 79.56 120 GLY B C 1
ATOM 8139 O O . GLY B 1 120 ? 55.094 -42.344 -26.344 1 79.56 120 GLY B O 1
ATOM 8140 N N . GLU B 1 121 ? 56.281 -41.25 -27.844 1 77.94 121 GLU B N 1
ATOM 8141 C CA . GLU B 1 121 ? 56.75 -40.312 -26.844 1 77.94 121 GLU B CA 1
ATOM 8142 C C . GLU B 1 121 ? 55.594 -39.438 -26.344 1 77.94 121 GLU B C 1
ATOM 8144 O O . GLU B 1 121 ? 55.5 -39.156 -25.141 1 77.94 121 GLU B O 1
ATOM 8149 N N . LEU B 1 122 ? 54.812 -38.906 -27.172 1 82.94 122 LEU B N 1
ATOM 8150 C CA . LEU B 1 122 ? 53.688 -38.062 -26.797 1 82.94 122 LEU B CA 1
ATOM 8151 C C . LEU B 1 122 ? 52.719 -38.844 -25.906 1 82.94 122 LEU B C 1
ATOM 8153 O O . LEU B 1 122 ? 52.125 -38.25 -24.969 1 82.94 122 LEU B O 1
ATOM 8157 N N . LYS B 1 123 ? 52.531 -40.062 -26.203 1 83.25 123 LYS B N 1
ATOM 8158 C CA . LYS B 1 123 ? 51.625 -40.875 -25.406 1 83.25 123 LYS B CA 1
ATOM 8159 C C . LYS B 1 123 ? 52.156 -41.062 -23.984 1 83.25 123 LYS B C 1
ATOM 8161 O O . LYS B 1 123 ? 51.375 -41.062 -23.031 1 83.25 123 LYS B O 1
ATOM 8166 N N . ARG B 1 124 ? 53.344 -41.188 -23.891 1 76.06 124 ARG B N 1
ATOM 8167 C CA . ARG B 1 124 ? 53.969 -41.344 -22.578 1 76.06 124 ARG B CA 1
ATOM 8168 C C . ARG B 1 124 ? 53.875 -40.031 -21.781 1 76.06 124 ARG B C 1
ATOM 8170 O O . ARG B 1 124 ? 53.625 -40.062 -20.578 1 76.06 124 ARG B O 1
ATOM 8177 N N . LYS B 1 125 ? 53.969 -38.969 -22.406 1 72.19 125 LYS B N 1
ATOM 8178 C CA . LYS B 1 125 ? 53.906 -37.656 -21.75 1 72.19 125 LYS B CA 1
ATOM 8179 C C . LYS B 1 125 ? 52.469 -37.281 -21.453 1 72.19 125 LYS B C 1
ATOM 8181 O O . LYS B 1 125 ? 52.219 -36.344 -20.672 1 72.19 125 LYS B O 1
ATOM 8186 N N . GLY B 1 126 ? 51.594 -37.875 -22.078 1 69.94 126 GLY B N 1
ATOM 8187 C CA . GLY B 1 126 ? 50.188 -37.5 -21.953 1 69.94 126 GLY B CA 1
ATOM 8188 C C . GLY B 1 126 ? 49.562 -37.875 -20.625 1 69.94 126 GLY B C 1
ATOM 8189 O O . GLY B 1 126 ? 48.406 -37.562 -20.328 1 69.94 126 GLY B O 1
ATOM 8190 N N . ALA B 1 127 ? 50.312 -38.562 -19.828 1 67.81 127 ALA B N 1
ATOM 8191 C CA . ALA B 1 127 ? 49.812 -38.906 -18.516 1 67.81 127 ALA B CA 1
ATOM 8192 C C . ALA B 1 127 ? 50.094 -37.812 -17.484 1 67.81 127 ALA B C 1
ATOM 8194 O O . ALA B 1 127 ? 51.125 -37.844 -16.828 1 67.81 127 ALA B O 1
ATOM 8195 N N . PHE B 1 128 ? 49.219 -36.781 -17.5 1 70 128 PHE B N 1
ATOM 8196 C CA . PHE B 1 128 ? 49.375 -35.656 -16.578 1 70 128 PHE B CA 1
ATOM 8197 C C . PHE B 1 128 ? 48.75 -35.969 -15.234 1 70 128 PHE B C 1
ATOM 8199 O O . PHE B 1 128 ? 47.625 -36.5 -15.172 1 70 128 PHE B O 1
ATOM 8206 N N . GLU B 1 129 ? 49.469 -35.906 -14.227 1 61.12 129 GLU B N 1
ATOM 8207 C CA . GLU B 1 129 ? 48.906 -36.062 -12.891 1 61.12 129 GLU B CA 1
ATOM 8208 C C . GLU B 1 129 ? 48.062 -34.844 -12.492 1 61.12 129 GLU B C 1
ATOM 8210 O O . GLU B 1 129 ? 46.969 -34.969 -11.961 1 61.12 129 GLU B O 1
ATOM 8215 N N . LYS B 1 130 ? 48.719 -33.656 -12.664 1 63.22 130 LYS B N 1
ATOM 8216 C CA . LYS B 1 130 ? 48.031 -32.406 -12.328 1 63.22 130 LYS B CA 1
ATOM 8217 C C . LYS B 1 130 ? 47.469 -31.75 -13.578 1 63.22 130 LYS B C 1
ATOM 8219 O O . LYS B 1 130 ? 48.219 -31.391 -14.492 1 63.22 130 LYS B O 1
ATOM 8224 N N . LEU B 1 131 ? 46.188 -31.781 -13.734 1 62.56 131 LEU B N 1
ATOM 8225 C CA . LEU B 1 131 ? 45.531 -31.312 -14.945 1 62.56 131 LEU B CA 1
ATOM 8226 C C . LEU B 1 131 ? 45.375 -29.797 -14.922 1 62.56 131 LEU B C 1
ATOM 8228 O O . LEU B 1 131 ? 45.406 -29.141 -15.969 1 62.56 131 LEU B O 1
ATOM 8232 N N . VAL B 1 132 ? 45 -29.234 -13.875 1 60.66 132 VAL B N 1
ATOM 8233 C CA . VAL B 1 132 ? 44.625 -27.812 -13.789 1 60.66 132 VAL B CA 1
ATOM 8234 C C . VAL B 1 132 ? 45.5 -27.141 -12.719 1 60.66 132 VAL B C 1
ATOM 8236 O O . VAL B 1 132 ? 46 -27.797 -11.82 1 60.66 132 VAL B O 1
ATOM 8239 N N . THR B 1 133 ? 45.938 -25.906 -13.18 1 57 133 THR B N 1
ATOM 8240 C CA . THR B 1 133 ? 46.562 -25.062 -12.156 1 57 133 THR B CA 1
ATOM 8241 C C . THR B 1 133 ? 45.5 -24.562 -11.172 1 57 133 THR B C 1
ATOM 8243 O O . THR B 1 133 ? 44.312 -24.562 -11.469 1 57 133 THR B O 1
ATOM 8246 N N . GLU B 1 134 ? 45.969 -24.406 -10.016 1 55.16 134 GLU B N 1
ATOM 8247 C CA . GLU B 1 134 ? 45.062 -23.875 -8.992 1 55.16 134 GLU B CA 1
ATOM 8248 C C . GLU B 1 134 ? 44.188 -22.766 -9.555 1 55.16 134 GLU B C 1
ATOM 8250 O O . GLU B 1 134 ? 44.625 -22 -10.414 1 55.16 134 GLU B O 1
ATOM 8255 N N . PRO B 1 135 ? 42.969 -22.828 -9.445 1 56.03 135 PRO B N 1
ATOM 8256 C CA . PRO B 1 135 ? 42.031 -21.859 -9.977 1 56.03 135 PRO B CA 1
ATOM 8257 C C . PRO B 1 135 ? 42.469 -20.406 -9.727 1 56.03 135 PRO B C 1
ATOM 8259 O O . PRO B 1 135 ? 42.938 -20.078 -8.633 1 56.03 135 PRO B O 1
ATOM 8262 N N . HIS B 1 136 ? 43 -19.688 -10.75 1 61.16 136 HIS B N 1
ATOM 8263 C CA . HIS B 1 136 ? 43.219 -18.25 -10.562 1 61.16 136 HIS B CA 1
ATOM 8264 C C . HIS B 1 136 ? 41.906 -17.484 -10.617 1 61.16 136 HIS B C 1
ATOM 8266 O O . HIS B 1 136 ? 41.156 -17.578 -11.602 1 61.16 136 HIS B O 1
ATOM 8272 N N . PRO B 1 137 ? 41.562 -16.922 -9.523 1 71.44 137 PRO B N 1
ATOM 8273 C CA . PRO B 1 137 ? 40.281 -16.172 -9.508 1 71.44 137 PRO B CA 1
ATOM 8274 C C . PRO B 1 137 ? 40.281 -15.047 -10.547 1 71.44 137 PRO B C 1
ATOM 8276 O O . PRO B 1 137 ? 41.312 -14.461 -10.852 1 71.44 137 PRO B O 1
ATOM 8279 N N . ALA B 1 138 ? 39.188 -14.906 -11.305 1 76.06 138 ALA B N 1
ATOM 8280 C CA . ALA B 1 138 ? 39 -13.812 -12.25 1 76.06 138 ALA B CA 1
ATOM 8281 C C . ALA B 1 138 ? 39.188 -12.461 -11.57 1 76.06 138 ALA B C 1
ATOM 8283 O O . ALA B 1 138 ? 39 -12.336 -10.359 1 76.06 138 ALA B O 1
ATOM 8284 N N . PRO B 1 139 ? 39.719 -11.57 -12.32 1 82.81 139 PRO B N 1
ATOM 8285 C CA . PRO B 1 139 ? 39.906 -10.25 -11.727 1 82.81 139 PRO B CA 1
ATOM 8286 C C . PRO B 1 139 ? 38.625 -9.648 -11.164 1 82.81 139 PRO B C 1
ATOM 8288 O O . PRO B 1 139 ? 38.656 -8.938 -10.156 1 82.81 139 PRO B O 1
ATOM 8291 N N . VAL B 1 140 ? 37.562 -9.883 -11.914 1 88.12 140 VAL B N 1
ATOM 8292 C CA . VAL B 1 140 ? 36.281 -9.375 -11.438 1 88.12 140 VAL B CA 1
ATOM 8293 C C . VAL B 1 140 ? 35.25 -10.508 -11.43 1 88.12 140 VAL B C 1
ATOM 8295 O O . VAL B 1 140 ? 35.188 -11.312 -12.367 1 88.12 140 VAL B O 1
ATOM 8298 N N . GLU B 1 141 ? 34.625 -10.609 -10.367 1 84.19 141 GLU B N 1
ATOM 8299 C CA . GLU B 1 141 ? 33.531 -11.562 -10.266 1 84.19 141 GLU B CA 1
ATOM 8300 C C . GLU B 1 141 ? 32.188 -10.867 -10.406 1 84.19 141 GLU B C 1
ATOM 8302 O O . GLU B 1 141 ? 31.875 -9.938 -9.656 1 84.19 141 GLU B O 1
ATOM 8307 N N . GLU B 1 142 ? 31.422 -11.336 -11.273 1 86.69 142 GLU B N 1
ATOM 8308 C CA . GLU B 1 142 ? 30.125 -10.719 -11.516 1 86.69 142 GLU B CA 1
ATOM 8309 C C . GLU B 1 142 ? 29.156 -11 -10.367 1 86.69 142 GLU B C 1
ATOM 8311 O O . GLU B 1 142 ? 29.125 -12.117 -9.844 1 86.69 142 GLU B O 1
ATOM 8316 N N . LYS B 1 143 ? 28.547 -10.055 -9.977 1 86.38 143 LYS B N 1
ATOM 8317 C CA . LYS B 1 143 ? 27.516 -10.188 -8.961 1 86.38 143 LYS B CA 1
ATOM 8318 C C . LYS B 1 143 ? 26.125 -10.062 -9.57 1 86.38 143 LYS B C 1
ATOM 8320 O O . LYS B 1 143 ? 25.891 -9.211 -10.43 1 86.38 143 LYS B O 1
ATOM 8325 N N . PRO B 1 144 ? 25.203 -11 -9.164 1 81.19 144 PRO B N 1
ATOM 8326 C CA . PRO B 1 144 ? 23.828 -10.867 -9.664 1 81.19 144 PRO B CA 1
ATOM 8327 C C . PRO B 1 144 ? 23.172 -9.562 -9.234 1 81.19 144 PRO B C 1
ATOM 8329 O O . PRO B 1 144 ? 23.25 -9.18 -8.062 1 81.19 144 PRO B O 1
ATOM 8332 N N . CYS B 1 145 ? 22.719 -8.875 -10.234 1 79 145 CYS B N 1
ATOM 8333 C CA . CYS B 1 145 ? 22.109 -7.582 -9.914 1 79 145 CYS B CA 1
ATOM 8334 C C . CYS B 1 145 ? 20.844 -7.352 -10.742 1 79 145 CYS B C 1
ATOM 8336 O O . CYS B 1 145 ? 20.797 -7.699 -11.922 1 79 145 CYS B O 1
ATOM 8338 N N . ARG B 1 146 ? 19.844 -6.895 -10.109 1 76.44 146 ARG B N 1
ATOM 8339 C CA . ARG B 1 146 ? 18.625 -6.477 -10.797 1 76.44 146 ARG B CA 1
ATOM 8340 C C . ARG B 1 146 ? 18.75 -5.051 -11.312 1 76.44 146 ARG B C 1
ATOM 8342 O O . ARG B 1 146 ? 19.484 -4.242 -10.75 1 76.44 146 ARG B O 1
ATOM 8349 N N . PRO B 1 147 ? 18.031 -4.898 -12.43 1 75.19 147 PRO B N 1
ATOM 8350 C CA . PRO B 1 147 ? 18.062 -3.52 -12.922 1 75.19 147 PRO B CA 1
ATOM 8351 C C . PRO B 1 147 ? 17.469 -2.52 -11.938 1 75.19 147 PRO B C 1
ATOM 8353 O O . PRO B 1 147 ? 16.438 -2.795 -11.32 1 75.19 147 PRO B O 1
ATOM 8356 N N . ALA B 1 148 ? 18.25 -1.563 -11.68 1 81.25 148 ALA B N 1
ATOM 8357 C CA . ALA B 1 148 ? 17.812 -0.567 -10.703 1 81.25 148 ALA B CA 1
ATOM 8358 C C . ALA B 1 148 ? 17.328 0.701 -11.406 1 81.25 148 ALA B C 1
ATOM 8360 O O . ALA B 1 148 ? 17.859 1.078 -12.453 1 81.25 148 ALA B O 1
ATOM 8361 N N . VAL B 1 149 ? 16.344 1.277 -10.906 1 84.06 149 VAL B N 1
ATOM 8362 C CA . VAL B 1 149 ? 15.781 2.52 -11.422 1 84.06 149 VAL B CA 1
ATOM 8363 C C . VAL B 1 149 ? 16.359 3.707 -10.648 1 84.06 149 VAL B C 1
ATOM 8365 O O . VAL B 1 149 ? 16.5 3.652 -9.422 1 84.06 149 VAL B O 1
ATOM 8368 N N . GLY B 1 150 ? 16.812 4.812 -11.367 1 79.81 150 GLY B N 1
ATOM 8369 C CA . GLY B 1 150 ? 17.172 6.086 -10.773 1 79.81 150 GLY B CA 1
ATOM 8370 C C . GLY B 1 150 ? 18.609 6.113 -10.258 1 79.81 150 GLY B C 1
ATOM 8371 O O . GLY B 1 150 ? 18.953 6.945 -9.414 1 79.81 150 GLY B O 1
ATOM 8372 N N . ILE B 1 151 ? 19.5 5.145 -10.609 1 85.56 151 ILE B N 1
ATOM 8373 C CA . ILE B 1 151 ? 20.844 5.074 -10.047 1 85.56 151 ILE B CA 1
ATOM 8374 C C . ILE B 1 151 ? 21.828 5.75 -10.992 1 85.56 151 ILE B C 1
ATOM 8376 O O . ILE B 1 151 ? 22.984 5.977 -10.625 1 85.56 151 ILE B O 1
ATOM 8380 N N . SER B 1 152 ? 21.344 6.191 -12.141 1 84.88 152 SER B N 1
ATOM 8381 C CA . SER B 1 152 ? 22.234 6.68 -13.18 1 84.88 152 SER B CA 1
ATOM 8382 C C . SER B 1 152 ? 23.031 7.898 -12.711 1 84.88 152 SER B C 1
ATOM 8384 O O . SER B 1 152 ? 24.234 7.977 -12.914 1 84.88 152 SER B O 1
ATOM 8386 N N . LEU B 1 153 ? 22.375 8.828 -12.094 1 84.25 153 LEU B N 1
ATOM 8387 C CA . LEU B 1 153 ? 23.047 10.039 -11.625 1 84.25 153 LEU B CA 1
ATOM 8388 C C . LEU B 1 153 ? 24.094 9.703 -10.57 1 84.25 153 LEU B C 1
ATOM 8390 O O . LEU B 1 153 ? 25.188 10.273 -10.578 1 84.25 153 LEU B O 1
ATOM 8394 N N . MET B 1 154 ? 23.828 8.836 -9.719 1 89.44 154 MET B N 1
ATOM 8395 C CA . MET B 1 154 ? 24.75 8.438 -8.664 1 89.44 154 MET B CA 1
ATOM 8396 C C . MET B 1 154 ? 25.938 7.672 -9.25 1 89.44 154 MET B C 1
ATOM 8398 O O . MET B 1 154 ? 27.062 7.82 -8.789 1 89.44 154 MET B O 1
ATOM 8402 N N . LEU B 1 155 ? 25.641 6.883 -10.219 1 91.31 155 LEU B N 1
ATOM 8403 C CA . LEU B 1 155 ? 26.703 6.133 -10.891 1 91.31 155 LEU B CA 1
ATOM 8404 C C . LEU B 1 155 ? 27.688 7.074 -11.57 1 91.31 155 LEU B C 1
ATOM 8406 O O . LEU B 1 155 ? 28.906 6.844 -11.539 1 91.31 155 LEU B O 1
ATOM 8410 N N . ASP B 1 156 ? 27.141 8.117 -12.086 1 91.69 156 ASP B N 1
ATOM 8411 C CA . ASP B 1 156 ? 28 9.117 -12.719 1 91.69 156 ASP B CA 1
ATOM 8412 C C . ASP B 1 156 ? 28.891 9.797 -11.695 1 91.69 156 ASP B C 1
ATOM 8414 O O . ASP B 1 156 ? 30.078 10.039 -11.969 1 91.69 156 ASP B O 1
ATOM 8418 N N . LYS B 1 157 ? 28.406 10.078 -10.617 1 92.38 157 LYS B N 1
ATOM 8419 C CA . LYS B 1 157 ? 29.203 10.711 -9.562 1 92.38 157 LYS B CA 1
ATOM 8420 C C . LYS B 1 157 ? 30.281 9.758 -9.047 1 92.38 157 LYS B C 1
ATOM 8422 O O . LYS B 1 157 ? 31.391 10.188 -8.766 1 92.38 157 LYS B O 1
ATOM 8427 N N . VAL B 1 158 ? 29.922 8.508 -8.906 1 93.75 158 VAL B N 1
ATOM 8428 C CA . VAL B 1 158 ? 30.891 7.512 -8.461 1 93.75 158 VAL B CA 1
ATOM 8429 C C . VAL B 1 158 ? 32.031 7.426 -9.461 1 93.75 158 VAL B C 1
ATOM 8431 O O . VAL B 1 158 ? 33.219 7.363 -9.07 1 93.75 158 VAL B O 1
ATOM 8434 N N . TRP B 1 159 ? 31.672 7.516 -10.703 1 91.81 159 TRP B N 1
ATOM 8435 C CA . TRP B 1 159 ? 32.688 7.445 -11.742 1 91.81 159 TRP B CA 1
ATOM 8436 C C . TRP B 1 159 ? 33.594 8.688 -11.719 1 91.81 159 TRP B C 1
ATOM 8438 O O . TRP B 1 159 ? 34.812 8.594 -11.93 1 91.81 159 TRP B O 1
ATOM 8448 N N . GLU B 1 160 ? 32.969 9.781 -11.484 1 92.44 160 GLU B N 1
ATOM 8449 C CA . GLU B 1 160 ? 33.719 11.016 -11.352 1 92.44 160 GLU B CA 1
ATOM 8450 C C . GLU B 1 160 ? 34.75 10.914 -10.211 1 92.44 160 GLU B C 1
ATOM 8452 O O . GLU B 1 160 ? 35.906 11.312 -10.367 1 92.44 160 GLU B O 1
ATOM 8457 N N . PHE B 1 161 ? 34.344 10.359 -9.172 1 93.12 161 PHE B N 1
ATOM 8458 C CA . PHE B 1 161 ? 35.219 10.227 -8.008 1 93.12 161 PHE B CA 1
ATOM 8459 C C . PHE B 1 161 ? 36.312 9.195 -8.258 1 93.12 161 PHE B C 1
ATOM 8461 O O . PHE B 1 161 ? 37.438 9.352 -7.785 1 93.12 161 PHE B O 1
ATOM 8468 N N . LEU B 1 162 ? 35.969 8.125 -8.969 1 91.12 162 LEU B N 1
ATOM 8469 C CA . LEU B 1 162 ? 36.906 7.062 -9.258 1 91.12 162 LEU B CA 1
ATOM 8470 C C . LEU B 1 162 ? 38.031 7.562 -10.172 1 91.12 162 LEU B C 1
ATOM 8472 O O . LEU B 1 162 ? 39.156 7.051 -10.125 1 91.12 162 LEU B O 1
ATOM 8476 N N . GLU B 1 163 ? 37.719 8.578 -10.945 1 88.94 163 GLU B N 1
ATOM 8477 C CA . GLU B 1 163 ? 38.688 9.125 -11.883 1 88.94 163 GLU B CA 1
ATOM 8478 C C . GLU B 1 163 ? 39.594 10.148 -11.195 1 88.94 163 GLU B C 1
ATOM 8480 O O . GLU B 1 163 ? 40.688 10.461 -11.695 1 88.94 163 GLU B O 1
ATOM 8485 N N . GLU B 1 164 ? 39.125 10.594 -10.125 1 90.44 164 GLU B N 1
ATOM 8486 C CA . GLU B 1 164 ? 39.938 11.555 -9.383 1 90.44 164 GLU B CA 1
ATOM 8487 C C . GLU B 1 164 ? 41.062 10.859 -8.625 1 90.44 164 GLU B C 1
ATOM 8489 O O . GLU B 1 164 ? 40.812 10.133 -7.668 1 90.44 164 GLU B O 1
ATOM 8494 N N . ASP B 1 165 ? 42.281 11.148 -8.852 1 87.81 165 ASP B N 1
ATOM 8495 C CA . ASP B 1 165 ? 43.438 10.469 -8.281 1 87.81 165 ASP B CA 1
ATOM 8496 C C . ASP B 1 165 ? 43.562 10.734 -6.785 1 87.81 165 ASP B C 1
ATOM 8498 O O . ASP B 1 165 ? 44.031 9.883 -6.035 1 87.81 165 ASP B O 1
ATOM 8502 N N . LYS B 1 166 ? 43.062 11.852 -6.355 1 89.62 166 LYS B N 1
ATOM 8503 C CA . LYS B 1 166 ? 43.188 12.234 -4.953 1 89.62 166 LYS B CA 1
ATOM 8504 C C . LYS B 1 166 ? 42.219 11.461 -4.078 1 89.62 166 LYS B C 1
ATOM 8506 O O . LYS B 1 166 ? 42.375 11.391 -2.859 1 89.62 166 LYS B O 1
ATOM 8511 N N . VAL B 1 167 ? 41.312 10.883 -4.684 1 92.81 167 VAL B N 1
ATOM 8512 C CA . VAL B 1 167 ? 40.281 10.172 -3.934 1 92.81 167 VAL B CA 1
ATOM 8513 C C . VAL B 1 167 ? 40.656 8.695 -3.812 1 92.81 167 VAL B C 1
ATOM 8515 O O . VAL B 1 167 ? 40.719 7.98 -4.812 1 92.81 167 VAL B O 1
ATOM 8518 N N . GLY B 1 168 ? 40.969 8.281 -2.609 1 93.31 168 GLY B N 1
ATOM 8519 C CA . GLY B 1 168 ? 41.281 6.887 -2.361 1 93.31 168 GLY B CA 1
ATOM 8520 C C . GLY B 1 168 ? 40.125 6.121 -1.729 1 93.31 168 GLY B C 1
ATOM 8521 O O . GLY B 1 168 ? 39.875 4.977 -2.098 1 93.31 168 GLY B O 1
ATOM 8522 N N . ILE B 1 169 ? 39.5 6.762 -0.777 1 96.19 169 ILE B N 1
ATOM 8523 C CA . ILE B 1 169 ? 38.406 6.133 -0.045 1 96.19 169 ILE B CA 1
ATOM 8524 C C . ILE B 1 169 ? 37.094 6.883 -0.313 1 96.19 169 ILE B C 1
ATOM 8526 O O . ILE B 1 169 ? 37 8.086 -0.066 1 96.19 169 ILE B O 1
ATOM 8530 N N . MET B 1 170 ? 36.125 6.207 -0.862 1 96.75 170 MET B N 1
ATOM 8531 C CA . MET B 1 170 ? 34.812 6.766 -1.156 1 96.75 170 MET B CA 1
ATOM 8532 C C . MET B 1 170 ? 33.75 6.062 -0.343 1 96.75 170 MET B C 1
ATOM 8534 O O . MET B 1 170 ? 33.75 4.84 -0.201 1 96.75 170 MET B O 1
ATOM 8538 N N . ALA B 1 171 ? 32.812 6.844 0.207 1 97.62 171 ALA B N 1
ATOM 8539 C CA . ALA B 1 171 ? 31.719 6.285 1.008 1 97.62 171 ALA B CA 1
ATOM 8540 C C . ALA B 1 171 ? 30.375 6.52 0.34 1 97.62 171 ALA B C 1
ATOM 8542 O O . ALA B 1 171 ? 30.109 7.609 -0.172 1 97.62 171 ALA B O 1
ATOM 8543 N N . LEU B 1 172 ? 29.578 5.516 0.219 1 97.31 172 LEU B N 1
ATOM 8544 C CA . LEU B 1 172 ? 28.172 5.59 -0.159 1 97.31 172 LEU B CA 1
ATOM 8545 C C . LEU B 1 172 ? 27.281 5.371 1.053 1 97.31 172 LEU B C 1
ATOM 8547 O O . LEU B 1 172 ? 27.25 4.281 1.628 1 97.31 172 LEU B O 1
ATOM 8551 N N . TYR B 1 173 ? 26.578 6.43 1.435 1 96.81 173 TYR B N 1
ATOM 8552 C CA . TYR B 1 173 ? 25.797 6.246 2.656 1 96.81 173 TYR B CA 1
ATOM 8553 C C . TYR B 1 173 ? 24.359 6.684 2.453 1 96.81 173 TYR B C 1
ATOM 8555 O O . TYR B 1 173 ? 24.031 7.367 1.48 1 96.81 173 TYR B O 1
ATOM 8563 N N . GLY B 1 174 ? 23.484 6.227 3.258 1 95.62 174 GLY B N 1
ATOM 8564 C CA . GLY B 1 174 ? 22.062 6.477 3.213 1 95.62 174 GLY B CA 1
ATOM 8565 C C . GLY B 1 174 ? 21.25 5.496 4.047 1 95.62 174 GLY B C 1
ATOM 8566 O O . GLY B 1 174 ? 21.812 4.586 4.66 1 95.62 174 GLY B O 1
ATOM 8567 N N . ILE B 1 175 ? 19.984 5.656 4.059 1 95.12 175 ILE B N 1
ATOM 8568 C CA . ILE B 1 175 ? 19.094 4.852 4.887 1 95.12 175 ILE B CA 1
ATOM 8569 C C . ILE B 1 175 ? 19 3.438 4.316 1 95.12 175 ILE B C 1
ATOM 8571 O O . ILE B 1 175 ? 19.438 3.186 3.191 1 95.12 175 ILE B O 1
ATOM 8575 N N . GLY B 1 176 ? 18.547 2.52 5.145 1 91.94 176 GLY B N 1
ATOM 8576 C CA . GLY B 1 176 ? 18.375 1.146 4.699 1 91.94 176 GLY B CA 1
ATOM 8577 C C . GLY B 1 176 ? 17.312 0.996 3.623 1 91.94 176 GLY B C 1
ATOM 8578 O O . GLY B 1 176 ? 16.234 1.576 3.727 1 91.94 176 GLY B O 1
ATOM 8579 N N . GLY B 1 177 ? 17.672 0.252 2.559 1 90.81 177 GLY B N 1
ATOM 8580 C CA . GLY B 1 177 ? 16.719 -0.053 1.507 1 90.81 177 GLY B CA 1
ATOM 8581 C C . GLY B 1 177 ? 16.688 0.991 0.406 1 90.81 177 GLY B C 1
ATOM 8582 O O . GLY B 1 177 ? 15.891 0.891 -0.529 1 90.81 177 GLY B O 1
ATOM 8583 N N . VAL B 1 178 ? 17.531 1.986 0.486 1 92.69 178 VAL B N 1
ATOM 8584 C CA . VAL B 1 178 ? 17.5 3.092 -0.466 1 92.69 178 VAL B CA 1
ATOM 8585 C C . VAL B 1 178 ? 18.203 2.678 -1.762 1 92.69 178 VAL B C 1
ATOM 8587 O O . VAL B 1 178 ? 18.016 3.311 -2.803 1 92.69 178 VAL B O 1
ATOM 8590 N N . GLY B 1 179 ? 19.047 1.567 -1.727 1 92.19 179 GLY B N 1
ATOM 8591 C CA . GLY B 1 179 ? 19.656 1.065 -2.943 1 92.19 179 GLY B CA 1
ATOM 8592 C C . GLY B 1 179 ? 21.172 1.14 -2.918 1 92.19 179 GLY B C 1
ATOM 8593 O O . GLY B 1 179 ? 21.812 1.157 -3.971 1 92.19 179 GLY B O 1
ATOM 8594 N N . LYS B 1 180 ? 21.812 1.275 -1.783 1 94.38 180 LYS B N 1
ATOM 8595 C CA . LYS B 1 180 ? 23.266 1.367 -1.66 1 94.38 180 LYS B CA 1
ATOM 8596 C C . LYS B 1 180 ? 23.953 0.1 -2.176 1 94.38 180 LYS B C 1
ATOM 8598 O O . LYS B 1 180 ? 24.906 0.172 -2.939 1 94.38 180 LYS B O 1
ATOM 8603 N N . THR B 1 181 ? 23.453 -1.072 -1.721 1 92.25 181 THR B N 1
ATOM 8604 C CA . THR B 1 181 ? 24.016 -2.354 -2.135 1 92.25 181 THR B CA 1
ATOM 8605 C C . THR B 1 181 ? 23.859 -2.547 -3.641 1 92.25 181 THR B C 1
ATOM 8607 O O . THR B 1 181 ? 24.781 -3.027 -4.305 1 92.25 181 THR B O 1
ATOM 8610 N N . THR B 1 182 ? 22.719 -2.182 -4.148 1 91.69 182 THR B N 1
ATOM 8611 C CA . THR B 1 182 ? 22.484 -2.291 -5.582 1 91.69 182 THR B CA 1
ATOM 8612 C C . THR B 1 182 ? 23.453 -1.404 -6.359 1 91.69 182 THR B C 1
ATOM 8614 O O . THR B 1 182 ? 23.969 -1.812 -7.398 1 91.69 182 THR B O 1
ATOM 8617 N N . LEU B 1 183 ? 23.625 -0.206 -5.887 1 94 183 LEU B N 1
ATOM 8618 C CA . LEU B 1 183 ? 24.562 0.709 -6.516 1 94 183 LEU B CA 1
ATOM 8619 C C . LEU B 1 183 ? 25.969 0.129 -6.504 1 94 183 LEU B C 1
ATOM 8621 O O . LEU B 1 183 ? 26.688 0.186 -7.508 1 94 183 LEU B O 1
ATOM 8625 N N . LEU B 1 184 ? 26.375 -0.428 -5.41 1 94.94 184 LEU B N 1
ATOM 8626 C CA . LEU B 1 184 ? 27.703 -1.019 -5.27 1 94.94 184 LEU B CA 1
ATOM 8627 C C . LEU B 1 184 ? 27.875 -2.209 -6.207 1 94.94 184 LEU B C 1
ATOM 8629 O O . LEU B 1 184 ? 28.938 -2.391 -6.801 1 94.94 184 LEU B O 1
ATOM 8633 N N . LYS B 1 185 ? 26.859 -3.049 -6.363 1 92 185 LYS B N 1
ATOM 8634 C CA . LYS B 1 185 ? 26.906 -4.18 -7.285 1 92 185 LYS B CA 1
ATOM 8635 C C . LYS B 1 185 ? 27.031 -3.705 -8.734 1 92 185 LYS B C 1
ATOM 8637 O O . LYS B 1 185 ? 27.75 -4.316 -9.523 1 92 185 LYS B O 1
ATOM 8642 N N . THR B 1 186 ? 26.312 -2.682 -9.039 1 91.81 186 THR B N 1
ATOM 8643 C CA . THR B 1 186 ? 26.391 -2.125 -10.383 1 91.81 186 THR B CA 1
ATOM 8644 C C . THR B 1 186 ? 27.812 -1.63 -10.68 1 91.81 186 THR B C 1
ATOM 8646 O O . THR B 1 186 ? 28.312 -1.794 -11.797 1 91.81 186 THR B O 1
ATOM 8649 N N . VAL B 1 187 ? 28.406 -1.013 -9.703 1 92.69 187 VAL B N 1
ATOM 8650 C CA . VAL B 1 187 ? 29.781 -0.552 -9.852 1 92.69 187 VAL B CA 1
ATOM 8651 C C . VAL B 1 187 ? 30.703 -1.746 -10.078 1 92.69 187 VAL B C 1
ATOM 8653 O O . VAL B 1 187 ? 31.562 -1.719 -10.969 1 92.69 187 VAL B O 1
ATOM 8656 N N . ASN B 1 188 ? 30.547 -2.775 -9.266 1 93.06 188 ASN B N 1
ATOM 8657 C CA . ASN B 1 188 ? 31.344 -3.99 -9.414 1 93.06 188 ASN B CA 1
ATOM 8658 C C . ASN B 1 188 ? 31.234 -4.562 -10.828 1 93.06 188 ASN B C 1
ATOM 8660 O O . ASN B 1 188 ? 32.25 -4.883 -11.461 1 93.06 188 ASN B O 1
ATOM 8664 N N . ASN B 1 189 ? 30.016 -4.652 -11.32 1 89.25 189 ASN B N 1
ATOM 8665 C CA . ASN B 1 189 ? 29.75 -5.281 -12.609 1 89.25 189 ASN B CA 1
ATOM 8666 C C . ASN B 1 189 ? 30.203 -4.398 -13.773 1 89.25 189 ASN B C 1
ATOM 8668 O O . ASN B 1 189 ? 30.406 -4.883 -14.891 1 89.25 189 ASN B O 1
ATOM 8672 N N . ALA B 1 190 ? 30.297 -3.164 -13.531 1 87.69 190 ALA B N 1
ATOM 8673 C CA . ALA B 1 190 ? 30.766 -2.252 -14.57 1 87.69 190 ALA B CA 1
ATOM 8674 C C . ALA B 1 190 ? 32.219 -2.537 -14.938 1 87.69 190 ALA B C 1
ATOM 8676 O O . ALA B 1 190 ? 32.656 -2.201 -16.031 1 87.69 190 ALA B O 1
ATOM 8677 N N . PHE B 1 191 ? 32.906 -3.221 -14.141 1 90 191 PHE B N 1
ATOM 8678 C CA . PHE B 1 191 ? 34.312 -3.498 -14.383 1 90 191 PHE B CA 1
ATOM 8679 C C . PHE B 1 191 ? 34.5 -4.824 -15.117 1 90 191 PHE B C 1
ATOM 8681 O O . PHE B 1 191 ? 35.625 -5.234 -15.414 1 90 191 PHE B O 1
ATOM 8688 N N . LEU B 1 192 ? 33.188 -5.363 -15.461 1 82.69 192 LEU B N 1
ATOM 8689 C CA . LEU B 1 192 ? 33.188 -6.59 -16.25 1 82.69 192 LEU B CA 1
ATOM 8690 C C . LEU B 1 192 ? 33.562 -6.289 -17.703 1 82.69 192 LEU B C 1
ATOM 8692 O O . LEU B 1 192 ? 32.938 -5.438 -18.344 1 82.69 192 LEU B O 1
ATOM 8696 N N . GLY B 1 193 ? 34.625 -6.457 -18.281 1 67.81 193 GLY B N 1
ATOM 8697 C CA . GLY B 1 193 ? 35.031 -6.305 -19.672 1 67.81 193 GLY B CA 1
ATOM 8698 C C . GLY B 1 193 ? 35.906 -5.082 -19.922 1 67.81 193 GLY B C 1
ATOM 8699 O O . GLY B 1 193 ? 36.5 -4.938 -20.984 1 67.81 193 GLY B O 1
ATOM 8700 N N . ARG B 1 194 ? 35.688 -4.105 -19.188 1 58.19 194 ARG B N 1
ATOM 8701 C CA . ARG B 1 194 ? 36.438 -2.883 -19.438 1 58.19 194 ARG B CA 1
ATOM 8702 C C . ARG B 1 194 ? 37.875 -3.023 -18.953 1 58.19 194 ARG B C 1
ATOM 8704 O O . ARG B 1 194 ? 38.156 -3.689 -17.953 1 58.19 194 ARG B O 1
ATOM 8711 N N . ALA B 1 195 ? 38.656 -2.945 -19.969 1 55.19 195 ALA B N 1
ATOM 8712 C CA . ALA B 1 195 ? 40.094 -2.861 -19.656 1 55.19 195 ALA B CA 1
ATOM 8713 C C . ALA B 1 195 ? 40.375 -1.83 -18.562 1 55.19 195 ALA B C 1
ATOM 8715 O O . ALA B 1 195 ? 40.281 -0.624 -18.812 1 55.19 195 ALA B O 1
ATOM 8716 N N . TYR B 1 196 ? 39.938 -2.076 -17.422 1 62.91 196 TYR B N 1
ATOM 8717 C CA . TYR B 1 196 ? 40.25 -1.066 -16.406 1 62.91 196 TYR B CA 1
ATOM 8718 C C . TYR B 1 196 ? 41.562 -1.379 -15.703 1 62.91 196 TYR B C 1
ATOM 8720 O O . TYR B 1 196 ? 42.094 -2.475 -15.852 1 62.91 196 TYR B O 1
ATOM 8728 N N . ASN B 1 197 ? 42 -0.364 -15.133 1 75.56 197 ASN B N 1
ATOM 8729 C CA . ASN B 1 197 ? 43.344 -0.229 -14.602 1 75.56 197 ASN B CA 1
ATOM 8730 C C . ASN B 1 197 ? 43.5 -0.952 -13.266 1 75.56 197 ASN B C 1
ATOM 8732 O O . ASN B 1 197 ? 44.375 -0.608 -12.461 1 75.56 197 ASN B O 1
ATOM 8736 N N . TYR B 1 198 ? 42.5 -1.896 -12.961 1 90 198 TYR B N 1
ATOM 8737 C CA . TYR B 1 198 ? 42.719 -2.619 -11.711 1 90 198 TYR B CA 1
ATOM 8738 C C . TYR B 1 198 ? 43.094 -4.07 -11.969 1 90 198 TYR B C 1
ATOM 8740 O O . TYR B 1 198 ? 42.562 -4.703 -12.883 1 90 198 TYR B O 1
ATOM 8748 N N . ASP B 1 199 ? 43.938 -4.547 -11.18 1 86.69 199 ASP B N 1
ATOM 8749 C CA . ASP B 1 199 ? 44.344 -5.941 -11.289 1 86.69 199 ASP B CA 1
ATOM 8750 C C . ASP B 1 199 ? 43.281 -6.883 -10.719 1 86.69 199 ASP B C 1
ATOM 8752 O O . ASP B 1 199 ? 43.125 -8 -11.211 1 86.69 199 ASP B O 1
ATOM 8756 N N . VAL B 1 200 ? 42.625 -6.352 -9.664 1 90.69 200 VAL B N 1
ATOM 8757 C CA . VAL B 1 200 ? 41.625 -7.203 -9.016 1 90.69 200 VAL B CA 1
ATOM 8758 C C . VAL B 1 200 ? 40.562 -6.336 -8.336 1 90.69 200 VAL B C 1
ATOM 8760 O O . VAL B 1 200 ? 40.875 -5.285 -7.773 1 90.69 200 VAL B O 1
ATOM 8763 N N . VAL B 1 201 ? 39.375 -6.684 -8.492 1 93.06 201 VAL B N 1
ATOM 8764 C CA . VAL B 1 201 ? 38.25 -6.09 -7.77 1 93.06 201 VAL B CA 1
ATOM 8765 C C . VAL B 1 201 ? 37.719 -7.078 -6.727 1 93.06 201 VAL B C 1
ATOM 8767 O O . VAL B 1 201 ? 37.344 -8.203 -7.059 1 93.06 201 VAL B O 1
ATOM 8770 N N . ILE B 1 202 ? 37.719 -6.652 -5.457 1 92.88 202 ILE B N 1
ATOM 8771 C CA . ILE B 1 202 ? 37.375 -7.547 -4.355 1 92.88 202 ILE B CA 1
ATOM 8772 C C . ILE B 1 202 ? 36.094 -7.07 -3.688 1 92.88 202 ILE B C 1
ATOM 8774 O O . ILE B 1 202 ? 36 -5.922 -3.25 1 92.88 202 ILE B O 1
ATOM 8778 N N . TRP B 1 203 ? 35.156 -7.918 -3.602 1 92.62 203 TRP B N 1
ATOM 8779 C CA . TRP B 1 203 ? 33.875 -7.641 -2.928 1 92.62 203 TRP B CA 1
ATOM 8780 C C . TRP B 1 203 ? 33.812 -8.375 -1.595 1 92.62 203 TRP B C 1
ATOM 8782 O O . TRP B 1 203 ? 34.031 -9.586 -1.53 1 92.62 203 TRP B O 1
ATOM 8792 N N . VAL B 1 204 ? 33.5 -7.652 -0.531 1 91.5 204 VAL B N 1
ATOM 8793 C CA . VAL B 1 204 ? 33.375 -8.273 0.784 1 91.5 204 VAL B CA 1
ATOM 8794 C C . VAL B 1 204 ? 32.094 -7.77 1.474 1 91.5 204 VAL B C 1
ATOM 8796 O O . VAL B 1 204 ? 31.859 -6.559 1.533 1 91.5 204 VAL B O 1
ATOM 8799 N N . LEU B 1 205 ? 31.266 -8.672 1.994 1 89.31 205 LEU B N 1
ATOM 8800 C CA . LEU B 1 205 ? 30.109 -8.32 2.83 1 89.31 205 LEU B CA 1
ATOM 8801 C C . LEU B 1 205 ? 30.516 -8.289 4.301 1 89.31 205 LEU B C 1
ATOM 8803 O O . LEU B 1 205 ? 30.922 -9.305 4.867 1 89.31 205 LEU B O 1
ATOM 8807 N N . VAL B 1 206 ? 30.516 -7.195 4.996 1 87 206 VAL B N 1
ATOM 8808 C CA . VAL B 1 206 ? 31.016 -7.035 6.363 1 87 206 VAL B CA 1
ATOM 8809 C C . VAL B 1 206 ? 29.859 -7.238 7.348 1 87 206 VAL B C 1
ATOM 8811 O O . VAL B 1 206 ? 30 -7.973 8.328 1 87 206 VAL B O 1
ATOM 8814 N N . THR B 1 207 ? 28.734 -7.039 7.312 1 78.69 207 THR B N 1
ATOM 8815 C CA . THR B 1 207 ? 27.531 -7.102 8.133 1 78.69 207 THR B CA 1
ATOM 8816 C C . THR B 1 207 ? 27.797 -6.527 9.523 1 78.69 207 THR B C 1
ATOM 8818 O O . THR B 1 207 ? 28.906 -6.066 9.812 1 78.69 207 THR B O 1
ATOM 8821 N N . LYS B 1 208 ? 26.906 -6.508 10.508 1 77.56 208 LYS B N 1
ATOM 8822 C CA . LYS B 1 208 ? 26.938 -5.852 11.812 1 77.56 208 LYS B CA 1
ATOM 8823 C C . LYS B 1 208 ? 27.922 -6.543 12.75 1 77.56 208 LYS B C 1
ATOM 8825 O O . LYS B 1 208 ? 28.625 -5.887 13.516 1 77.56 208 LYS B O 1
ATOM 8830 N N . GLU B 1 209 ? 28.016 -7.902 12.586 1 79.25 209 GLU B N 1
ATOM 8831 C CA . GLU B 1 209 ? 28.969 -8.641 13.406 1 79.25 209 GLU B CA 1
ATOM 8832 C C . GLU B 1 209 ? 30.344 -8.695 12.734 1 79.25 209 GLU B C 1
ATOM 8834 O O . GLU B 1 209 ? 30.672 -9.68 12.062 1 79.25 209 GLU B O 1
ATOM 8839 N N . PHE B 1 210 ? 31.031 -7.578 12.906 1 72.5 210 PHE B N 1
ATOM 8840 C CA . PHE B 1 210 ? 32.344 -7.402 12.266 1 72.5 210 PHE B CA 1
ATOM 8841 C C . PHE B 1 210 ? 33.344 -8.375 12.852 1 72.5 210 PHE B C 1
ATOM 8843 O O . PHE B 1 210 ? 33.625 -8.367 14.055 1 72.5 210 PHE B O 1
ATOM 8850 N N . VAL B 1 211 ? 33.781 -9.336 11.984 1 78.31 211 VAL B N 1
ATOM 8851 C CA . VAL B 1 211 ? 34.844 -10.273 12.336 1 78.31 211 VAL B CA 1
ATOM 8852 C C . VAL B 1 211 ? 35.969 -10.172 11.32 1 78.31 211 VAL B C 1
ATOM 8854 O O . VAL B 1 211 ? 35.781 -10.422 10.133 1 78.31 211 VAL B O 1
ATOM 8857 N N . VAL B 1 212 ? 37.094 -9.789 11.812 1 86.38 212 VAL B N 1
ATOM 8858 C CA . VAL B 1 212 ? 38.25 -9.531 10.984 1 86.38 212 VAL B CA 1
ATOM 8859 C C . VAL B 1 212 ? 38.594 -10.781 10.18 1 86.38 212 VAL B C 1
ATOM 8861 O O . VAL B 1 212 ? 38.906 -10.695 8.984 1 86.38 212 VAL B O 1
ATOM 8864 N N . SER B 1 213 ? 38.438 -11.922 10.789 1 85.5 213 SER B N 1
ATOM 8865 C CA . SER B 1 213 ? 38.844 -13.172 10.141 1 85.5 213 SER B CA 1
ATOM 8866 C C . SER B 1 213 ? 37.938 -13.461 8.93 1 85.5 213 SER B C 1
ATOM 8868 O O . SER B 1 213 ? 38.438 -14 7.93 1 85.5 213 SER B O 1
ATOM 8870 N N . LYS B 1 214 ? 36.75 -13.086 9.062 1 85.38 214 LYS B N 1
ATOM 8871 C CA . LYS B 1 214 ? 35.812 -13.328 7.961 1 85.38 214 LYS B CA 1
ATOM 8872 C C . LYS B 1 214 ? 36.156 -12.461 6.754 1 85.38 214 LYS B C 1
ATOM 8874 O O . LYS B 1 214 ? 36.031 -12.898 5.609 1 85.38 214 LYS B O 1
ATOM 8879 N N . ILE B 1 215 ? 36.531 -11.266 7.035 1 89.5 215 ILE B N 1
ATOM 8880 C CA . ILE B 1 215 ? 36.938 -10.352 5.965 1 89.5 215 ILE B CA 1
ATOM 8881 C C . ILE B 1 215 ? 38.219 -10.852 5.297 1 89.5 215 ILE B C 1
ATOM 8883 O O . ILE B 1 215 ? 38.312 -10.852 4.07 1 89.5 215 ILE B O 1
ATOM 8887 N N . GLN B 1 216 ? 39.156 -11.273 6.102 1 90.38 216 GLN B N 1
ATOM 8888 C CA . GLN B 1 216 ? 40.406 -11.805 5.578 1 90.38 216 GLN B CA 1
ATOM 8889 C C . GLN B 1 216 ? 40.188 -13.047 4.727 1 90.38 216 GLN B C 1
ATOM 8891 O O . GLN B 1 216 ? 40.812 -13.227 3.684 1 90.38 216 GLN B O 1
ATOM 8896 N N . GLN B 1 217 ? 39.312 -13.852 5.188 1 85.69 217 GLN B N 1
ATOM 8897 C CA . GLN B 1 217 ? 38.969 -15.062 4.445 1 85.69 217 GLN B CA 1
ATOM 8898 C C . GLN B 1 217 ? 38.438 -14.734 3.061 1 85.69 217 GLN B C 1
ATOM 8900 O O . GLN B 1 217 ? 38.781 -15.383 2.074 1 85.69 217 GLN B O 1
ATOM 8905 N N . ALA B 1 218 ? 37.531 -13.766 3.045 1 86.38 218 ALA B N 1
ATOM 8906 C CA . ALA B 1 218 ? 36.938 -13.359 1.77 1 86.38 218 ALA B CA 1
ATOM 8907 C C . ALA B 1 218 ? 38 -12.812 0.827 1 86.38 218 ALA B C 1
ATOM 8909 O O . ALA B 1 218 ? 38 -13.094 -0.373 1 86.38 218 ALA B O 1
ATOM 8910 N N . ILE B 1 219 ? 38.938 -12.086 1.363 1 89.44 219 ILE B N 1
ATOM 8911 C CA . ILE B 1 219 ? 39.969 -11.469 0.559 1 89.44 219 ILE B CA 1
ATOM 8912 C C . ILE B 1 219 ? 40.938 -12.547 0.055 1 89.44 219 ILE B C 1
ATOM 8914 O O . ILE B 1 219 ? 41.312 -12.555 -1.122 1 89.44 219 ILE B O 1
ATOM 8918 N N . VAL B 1 220 ? 41.281 -13.461 0.932 1 86.38 220 VAL B N 1
ATOM 8919 C CA . VAL B 1 220 ? 42.219 -14.523 0.593 1 86.38 220 VAL B CA 1
ATOM 8920 C C . VAL B 1 220 ? 41.625 -15.406 -0.501 1 86.38 220 VAL B C 1
ATOM 8922 O O . VAL B 1 220 ? 42.344 -15.828 -1.419 1 86.38 220 VAL B O 1
ATOM 8925 N N . ALA B 1 221 ? 40.375 -15.672 -0.357 1 81.75 221 ALA B N 1
ATOM 8926 C CA . ALA B 1 221 ? 39.688 -16.484 -1.359 1 81.75 221 ALA B CA 1
ATOM 8927 C C . ALA B 1 221 ? 39.719 -15.797 -2.725 1 81.75 221 ALA B C 1
ATOM 8929 O O . ALA B 1 221 ? 39.906 -16.453 -3.75 1 81.75 221 ALA B O 1
ATOM 8930 N N . ARG B 1 222 ? 39.594 -14.547 -2.734 1 84.69 222 ARG B N 1
ATOM 8931 C CA . ARG B 1 222 ? 39.594 -13.781 -3.98 1 84.69 222 ARG B CA 1
ATOM 8932 C C . ARG B 1 222 ? 40.969 -13.695 -4.598 1 84.69 222 ARG B C 1
ATOM 8934 O O . ARG B 1 222 ? 41.094 -13.562 -5.816 1 84.69 222 ARG B O 1
ATOM 8941 N N . LEU B 1 223 ? 41.938 -13.734 -3.762 1 85.06 223 LEU B N 1
ATOM 8942 C CA . LEU B 1 223 ? 43.312 -13.641 -4.234 1 85.06 223 LEU B CA 1
ATOM 8943 C C . LEU B 1 223 ? 43.844 -15.008 -4.609 1 85.06 223 LEU B C 1
ATOM 8945 O O . LEU B 1 223 ? 44.906 -15.117 -5.215 1 85.06 223 LEU B O 1
ATOM 8949 N N . GLY B 1 224 ? 43.125 -16.016 -4.324 1 76.19 224 GLY B N 1
ATOM 8950 C CA . GLY B 1 224 ? 43.531 -17.359 -4.641 1 76.19 224 GLY B CA 1
ATOM 8951 C C . GLY B 1 224 ? 44.625 -17.891 -3.709 1 76.19 224 GLY B C 1
ATOM 8952 O O . GLY B 1 224 ? 45.438 -18.703 -4.105 1 76.19 224 GLY B O 1
ATOM 8953 N N . LEU B 1 225 ? 44.594 -17.328 -2.576 1 77.5 225 LEU B N 1
ATOM 8954 C CA . LEU B 1 225 ? 45.562 -17.734 -1.584 1 77.5 225 LEU B CA 1
ATOM 8955 C C . LEU B 1 225 ? 45.031 -18.844 -0.698 1 77.5 225 LEU B C 1
ATOM 8957 O O . LEU B 1 225 ? 43.812 -18.938 -0.486 1 77.5 225 LEU B O 1
ATOM 8961 N N . PRO B 1 226 ? 45.875 -19.766 -0.34 1 76.19 226 PRO B N 1
ATOM 8962 C CA . PRO B 1 226 ? 45.375 -20.812 0.566 1 76.19 226 PRO B CA 1
ATOM 8963 C C . PRO B 1 226 ? 45 -20.281 1.945 1 76.19 226 PRO B C 1
ATOM 8965 O O . PRO B 1 226 ? 45.656 -19.344 2.439 1 76.19 226 PRO B O 1
ATOM 8968 N N . TRP B 1 227 ? 44 -20.781 2.482 1 79.5 227 TRP B N 1
ATOM 8969 C CA . TRP B 1 227 ? 43.531 -20.391 3.811 1 79.5 227 TRP B CA 1
ATOM 8970 C C . TRP B 1 227 ? 43.719 -21.531 4.805 1 79.5 227 TRP B C 1
ATOM 8972 O O . TRP B 1 227 ? 43.281 -22.656 4.57 1 79.5 227 TRP B O 1
ATOM 8982 N N . GLU B 1 228 ? 44.469 -21.297 5.801 1 75.12 228 GLU B N 1
ATOM 8983 C CA . GLU B 1 228 ? 44.625 -22.25 6.895 1 75.12 228 GLU B CA 1
ATOM 8984 C C . GLU B 1 228 ? 44.031 -21.719 8.188 1 75.12 228 GLU B C 1
ATOM 8986 O O . GLU B 1 228 ? 44.438 -20.672 8.688 1 75.12 228 GLU B O 1
ATOM 8991 N N . GLU B 1 229 ? 43.125 -22.422 8.703 1 77.31 229 GLU B N 1
ATOM 8992 C CA . GLU B 1 229 ? 42.406 -21.984 9.898 1 77.31 229 GLU B CA 1
ATOM 8993 C C . GLU B 1 229 ? 43.375 -21.844 11.086 1 77.31 229 GLU B C 1
ATOM 8995 O O . GLU B 1 229 ? 43.156 -21 11.961 1 77.31 229 GLU B O 1
ATOM 9000 N N . THR B 1 230 ? 44.469 -22.594 11.094 1 76.38 230 THR B N 1
ATOM 9001 C CA . THR B 1 230 ? 45.375 -22.625 12.242 1 76.38 230 THR B CA 1
ATOM 9002 C C . THR B 1 230 ? 46.438 -21.531 12.125 1 76.38 230 THR B C 1
ATOM 9004 O O . THR B 1 230 ? 47.188 -21.297 13.062 1 76.38 230 THR B O 1
ATOM 9007 N N . GLU B 1 231 ? 46.375 -20.859 11.156 1 79.06 231 GLU B N 1
ATOM 9008 C CA . GLU B 1 231 ? 47.375 -19.812 10.938 1 79.06 231 GLU B CA 1
ATOM 9009 C C . GLU B 1 231 ? 47.156 -18.641 11.883 1 79.06 231 GLU B C 1
ATOM 9011 O O . GLU B 1 231 ? 46.031 -18.266 12.172 1 79.06 231 GLU B O 1
ATOM 9016 N N . ALA B 1 232 ? 48.375 -18.156 12.445 1 77 232 ALA B N 1
ATOM 9017 C CA . ALA B 1 232 ? 48.312 -17 13.336 1 77 232 ALA B CA 1
ATOM 9018 C C . ALA B 1 232 ? 47.781 -15.773 12.609 1 77 232 ALA B C 1
ATOM 9020 O O . ALA B 1 232 ? 48.062 -15.555 11.438 1 77 232 ALA B O 1
ATOM 9021 N N . SER B 1 233 ? 47.062 -14.906 13.25 1 84.5 233 SER B N 1
ATOM 9022 C CA . SER B 1 233 ? 46.406 -13.734 12.695 1 84.5 233 SER B CA 1
ATOM 9023 C C . SER B 1 233 ? 47.438 -12.766 12.094 1 84.5 233 SER B C 1
ATOM 9025 O O . SER B 1 233 ? 47.188 -12.195 11.023 1 84.5 233 SER B O 1
ATOM 9027 N N . GLU B 1 234 ? 48.531 -12.578 12.797 1 86.75 234 GLU B N 1
ATOM 9028 C CA . GLU B 1 234 ? 49.531 -11.633 12.336 1 86.75 234 GLU B CA 1
ATOM 9029 C C . GLU B 1 234 ? 50.156 -12.094 11.023 1 86.75 234 GLU B C 1
ATOM 9031 O O . GLU B 1 234 ? 50.469 -11.281 10.156 1 86.75 234 GLU B O 1
ATOM 9036 N N . LEU B 1 235 ? 50.344 -13.336 10.945 1 86.38 235 LEU B N 1
ATOM 9037 C CA . LEU B 1 235 ? 50.938 -13.883 9.719 1 86.38 235 LEU B CA 1
ATOM 9038 C C . LEU B 1 235 ? 49.969 -13.742 8.555 1 86.38 235 LEU B C 1
ATOM 9040 O O . LEU B 1 235 ? 50.375 -13.461 7.426 1 86.38 235 LEU B O 1
ATOM 9044 N N . ARG B 1 236 ? 48.781 -13.977 8.836 1 88.12 236 ARG B N 1
ATOM 9045 C CA . ARG B 1 236 ? 47.75 -13.805 7.805 1 88.12 236 ARG B CA 1
ATOM 9046 C C . ARG B 1 236 ? 47.719 -12.367 7.297 1 88.12 236 ARG B C 1
ATOM 9048 O O . ARG B 1 236 ? 47.625 -12.133 6.094 1 88.12 236 ARG B O 1
ATOM 9055 N N . THR B 1 237 ? 47.781 -11.469 8.258 1 91.81 237 THR B N 1
ATOM 9056 C CA . THR B 1 237 ? 47.75 -10.047 7.926 1 91.81 237 THR B CA 1
ATOM 9057 C C . THR B 1 237 ? 48.938 -9.688 7.031 1 91.81 237 THR B C 1
ATOM 9059 O O . THR B 1 237 ? 48.781 -8.953 6.055 1 91.81 237 THR B O 1
ATOM 9062 N N . SER B 1 238 ? 50.031 -10.195 7.375 1 90.75 238 SER B N 1
ATOM 9063 C CA . SER B 1 238 ? 51.219 -9.891 6.609 1 90.75 238 SER B CA 1
ATOM 9064 C C . SER B 1 238 ? 51.156 -10.508 5.215 1 90.75 238 SER B C 1
ATOM 9066 O O . SER B 1 238 ? 51.625 -9.898 4.242 1 90.75 238 SER B O 1
ATOM 9068 N N . LYS B 1 239 ? 50.656 -11.641 5.113 1 88.12 239 LYS B N 1
ATOM 9069 C CA . LYS B 1 239 ? 50.5 -12.32 3.832 1 88.12 239 LYS B CA 1
ATOM 9070 C C . LYS B 1 239 ? 49.594 -11.539 2.889 1 88.12 239 LYS B C 1
ATOM 9072 O O . LYS B 1 239 ? 49.938 -11.344 1.718 1 88.12 239 LYS B O 1
ATOM 9077 N N . ILE B 1 240 ? 48.5 -11.109 3.391 1 92.12 240 ILE B N 1
ATOM 9078 C CA . ILE B 1 240 ? 47.531 -10.344 2.6 1 92.12 240 ILE B CA 1
ATOM 9079 C C . ILE B 1 240 ? 48.156 -9.023 2.162 1 92.12 240 ILE B C 1
ATOM 9081 O O . ILE B 1 240 ? 48.062 -8.633 0.997 1 92.12 240 ILE B O 1
ATOM 9085 N N . TYR B 1 241 ? 48.844 -8.406 3.09 1 92.69 241 TYR B N 1
ATOM 9086 C CA . TYR B 1 241 ? 49.469 -7.113 2.814 1 92.69 241 TYR B CA 1
ATOM 9087 C C . TYR B 1 241 ? 50.5 -7.227 1.705 1 92.69 241 TYR B C 1
ATOM 9089 O O . TYR B 1 241 ? 50.562 -6.387 0.803 1 92.69 241 TYR B O 1
ATOM 9097 N N . ASN B 1 242 ? 51.281 -8.219 1.741 1 89 242 ASN B N 1
ATOM 9098 C CA . ASN B 1 242 ? 52.344 -8.398 0.782 1 89 242 ASN B CA 1
ATOM 9099 C C . ASN B 1 242 ? 51.812 -8.656 -0.625 1 89 242 ASN B C 1
ATOM 9101 O O . ASN B 1 242 ? 52.438 -8.234 -1.61 1 89 242 ASN B O 1
ATOM 9105 N N . VAL B 1 243 ? 50.781 -9.297 -0.684 1 90.44 243 VAL B N 1
ATOM 9106 C CA . VAL B 1 243 ? 50.188 -9.586 -1.986 1 90.44 243 VAL B CA 1
ATOM 9107 C C . VAL B 1 243 ? 49.469 -8.344 -2.529 1 90.44 243 VAL B C 1
ATOM 9109 O O . VAL B 1 243 ? 49.625 -7.996 -3.701 1 90.44 243 VAL B O 1
ATOM 9112 N N . LEU B 1 244 ? 48.812 -7.637 -1.681 1 92.69 244 LEU B N 1
ATOM 9113 C CA . LEU B 1 244 ? 48 -6.508 -2.111 1 92.69 244 LEU B CA 1
ATOM 9114 C C . LEU B 1 244 ? 48.875 -5.301 -2.439 1 92.69 244 LEU B C 1
ATOM 9116 O O . LEU B 1 244 ? 48.5 -4.469 -3.273 1 92.69 244 LEU B O 1
ATOM 9120 N N . LYS B 1 245 ? 49.938 -5.25 -1.809 1 90.5 245 LYS B N 1
ATOM 9121 C CA . LYS B 1 245 ? 50.844 -4.121 -2.055 1 90.5 245 LYS B CA 1
ATOM 9122 C C . LYS B 1 245 ? 51.344 -4.133 -3.49 1 90.5 245 LYS B C 1
ATOM 9124 O O . LYS B 1 245 ? 51.688 -3.082 -4.047 1 90.5 245 LYS B O 1
ATOM 9129 N N . LYS B 1 246 ? 51.344 -5.301 -4.09 1 87.75 246 LYS B N 1
ATOM 9130 C CA . LYS B 1 246 ? 51.875 -5.453 -5.438 1 87.75 246 LYS B CA 1
ATOM 9131 C C . LYS B 1 246 ? 50.781 -5.355 -6.484 1 87.75 246 LYS B C 1
ATOM 9133 O O . LYS B 1 246 ? 51.031 -5.402 -7.688 1 87.75 246 LYS B O 1
ATOM 9138 N N . LYS B 1 247 ? 49.625 -5.184 -6.094 1 89.12 247 LYS B N 1
ATOM 9139 C CA . LYS B 1 247 ? 48.5 -5.168 -7.016 1 89.12 247 LYS B CA 1
ATOM 9140 C C . LYS B 1 247 ? 47.719 -3.859 -6.91 1 89.12 247 LYS B C 1
ATOM 9142 O O . LYS B 1 247 ? 47.656 -3.264 -5.836 1 89.12 247 LYS B O 1
ATOM 9147 N N . ARG B 1 248 ? 47.312 -3.346 -8.047 1 90.94 248 ARG B N 1
ATOM 9148 C CA . ARG B 1 248 ? 46.312 -2.275 -8.047 1 90.94 248 ARG B CA 1
ATOM 9149 C C . ARG B 1 248 ? 44.906 -2.832 -7.848 1 90.94 248 ARG B C 1
ATOM 9151 O O . ARG B 1 248 ? 44.312 -3.408 -8.766 1 90.94 248 ARG B O 1
ATOM 9158 N N . PHE B 1 249 ? 44.344 -2.625 -6.652 1 93.56 249 PHE B N 1
ATOM 9159 C CA . PHE B 1 249 ? 43.094 -3.277 -6.348 1 93.56 249 PHE B CA 1
ATOM 9160 C C . PHE B 1 249 ? 42 -2.246 -6.133 1 93.56 249 PHE B C 1
ATOM 9162 O O . PHE B 1 249 ? 42.25 -1.08 -5.852 1 93.56 249 PHE B O 1
ATOM 9169 N N . LEU B 1 250 ? 40.75 -2.594 -6.34 1 94.88 250 LEU B N 1
ATOM 9170 C CA . LEU B 1 250 ? 39.5 -1.927 -5.918 1 94.88 250 LEU B CA 1
ATOM 9171 C C . LEU B 1 250 ? 38.75 -2.77 -4.895 1 94.88 250 LEU B C 1
ATOM 9173 O O . LEU B 1 250 ? 38.312 -3.873 -5.207 1 94.88 250 LEU B O 1
ATOM 9177 N N . LEU B 1 251 ? 38.75 -2.27 -3.732 1 95.88 251 LEU B N 1
ATOM 9178 C CA . LEU B 1 251 ? 38.062 -2.992 -2.652 1 95.88 251 LEU B CA 1
ATOM 9179 C C . LEU B 1 251 ? 36.656 -2.447 -2.418 1 95.88 251 LEU B C 1
ATOM 9181 O O . LEU B 1 251 ? 36.5 -1.244 -2.225 1 95.88 251 LEU B O 1
ATOM 9185 N N . LEU B 1 252 ? 35.688 -3.279 -2.518 1 96.5 252 LEU B N 1
ATOM 9186 C CA . LEU B 1 252 ? 34.281 -2.934 -2.275 1 96.5 252 LEU B CA 1
ATOM 9187 C C . LEU B 1 252 ? 33.781 -3.58 -0.989 1 96.5 252 LEU B C 1
ATOM 9189 O O . LEU B 1 252 ? 33.688 -4.805 -0.9 1 96.5 252 LEU B O 1
ATOM 9193 N N . LEU B 1 253 ? 33.5 -2.791 0.007 1 95.5 253 LEU B N 1
ATOM 9194 C CA . LEU B 1 253 ? 32.969 -3.27 1.28 1 95.5 253 LEU B CA 1
ATOM 9195 C C . LEU B 1 253 ? 31.5 -2.902 1.431 1 95.5 253 LEU B C 1
ATOM 9197 O O . LEU B 1 253 ? 31.141 -1.725 1.373 1 95.5 253 LEU B O 1
ATOM 9201 N N . ASP B 1 254 ? 30.672 -3.883 1.679 1 94.06 254 ASP B N 1
ATOM 9202 C CA . ASP B 1 254 ? 29.25 -3.629 1.755 1 94.06 254 ASP B CA 1
ATOM 9203 C C . ASP B 1 254 ? 28.75 -3.67 3.199 1 94.06 254 ASP B C 1
ATOM 9205 O O . ASP B 1 254 ? 29.125 -4.562 3.963 1 94.06 254 ASP B O 1
ATOM 9209 N N . ASP B 1 255 ? 28 -2.65 3.65 1 93.81 255 ASP B N 1
ATOM 9210 C CA . ASP B 1 255 ? 27.203 -2.602 4.871 1 93.81 255 ASP B CA 1
ATOM 9211 C C . ASP B 1 255 ? 28.094 -2.494 6.105 1 93.81 255 ASP B C 1
ATOM 9213 O O . ASP B 1 255 ? 27.984 -3.299 7.035 1 93.81 255 ASP B O 1
ATOM 9217 N N . ILE B 1 256 ? 28.875 -1.489 6.184 1 94.56 256 ILE B N 1
ATOM 9218 C CA . ILE B 1 256 ? 29.75 -1.228 7.32 1 94.56 256 ILE B CA 1
ATOM 9219 C C . ILE B 1 256 ? 28.984 -0.484 8.406 1 94.56 256 ILE B C 1
ATOM 9221 O O . ILE B 1 256 ? 28.203 0.421 8.117 1 94.56 256 ILE B O 1
ATOM 9225 N N . TRP B 1 257 ? 29.266 -0.832 9.703 1 92.69 257 TRP B N 1
ATOM 9226 C CA . TRP B 1 257 ? 28.531 -0.223 10.805 1 92.69 257 TRP B CA 1
ATOM 9227 C C . TRP B 1 257 ? 29.469 0.48 11.773 1 92.69 257 TRP B C 1
ATOM 9229 O O . TRP B 1 257 ? 29.031 1.301 12.586 1 92.69 257 TRP B O 1
ATOM 9239 N N . GLU B 1 258 ? 30.719 0.089 11.656 1 91.25 258 GLU B N 1
ATOM 9240 C CA . GLU B 1 258 ? 31.734 0.685 12.523 1 91.25 258 GLU B CA 1
ATOM 9241 C C . GLU B 1 258 ? 33.062 0.845 11.789 1 91.25 258 GLU B C 1
ATOM 9243 O O . GLU B 1 258 ? 33.219 0.332 10.688 1 91.25 258 GLU B O 1
ATOM 9248 N N . ARG B 1 259 ? 33.844 1.551 12.398 1 91.5 259 ARG B N 1
ATOM 9249 C CA . ARG B 1 259 ? 35.188 1.767 11.812 1 91.5 259 ARG B CA 1
ATOM 9250 C C . ARG B 1 259 ? 35.938 0.452 11.68 1 91.5 259 ARG B C 1
ATOM 9252 O O . ARG B 1 259 ? 35.906 -0.39 12.578 1 91.5 259 ARG B O 1
ATOM 9259 N N . ILE B 1 260 ? 36.531 0.339 10.547 1 91.19 260 ILE B N 1
ATOM 9260 C CA . ILE B 1 260 ? 37.406 -0.813 10.289 1 91.19 260 ILE B CA 1
ATOM 9261 C C . ILE B 1 260 ? 38.844 -0.35 10.078 1 91.19 260 ILE B C 1
ATOM 9263 O O . ILE B 1 260 ? 39.094 0.543 9.266 1 91.19 260 ILE B O 1
ATOM 9267 N N . ASP B 1 261 ? 39.656 -0.93 10.875 1 90.81 261 ASP B N 1
ATOM 9268 C CA . ASP B 1 261 ? 41.062 -0.641 10.664 1 90.81 261 ASP B CA 1
ATOM 9269 C C . ASP B 1 261 ? 41.656 -1.48 9.523 1 90.81 261 ASP B C 1
ATOM 9271 O O . ASP B 1 261 ? 41.906 -2.672 9.695 1 90.81 261 ASP B O 1
ATOM 9275 N N . LEU B 1 262 ? 41.938 -0.89 8.445 1 92.56 262 LEU B N 1
ATOM 9276 C CA . LEU B 1 262 ? 42.438 -1.58 7.25 1 92.56 262 LEU B CA 1
ATOM 9277 C C . LEU B 1 262 ? 43.781 -2.229 7.5 1 92.56 262 LEU B C 1
ATOM 9279 O O . LEU B 1 262 ? 44.094 -3.289 6.949 1 92.56 262 LEU B O 1
ATOM 9283 N N . GLY B 1 263 ? 44.562 -1.628 8.352 1 90.12 263 GLY B N 1
ATOM 9284 C CA . GLY B 1 263 ? 45.875 -2.18 8.68 1 90.12 263 GLY B CA 1
ATOM 9285 C C . GLY B 1 263 ? 45.781 -3.514 9.398 1 90.12 263 GLY B C 1
ATOM 9286 O O . GLY B 1 263 ? 46.594 -4.41 9.156 1 90.12 263 GLY B O 1
ATOM 9287 N N . ASP B 1 264 ? 44.844 -3.654 10.203 1 90.19 264 ASP B N 1
ATOM 9288 C CA . ASP B 1 264 ? 44.656 -4.887 10.961 1 90.19 264 ASP B CA 1
ATOM 9289 C C . ASP B 1 264 ? 44.25 -6.039 10.047 1 90.19 264 ASP B C 1
ATOM 9291 O O . ASP B 1 264 ? 44.469 -7.207 10.383 1 90.19 264 ASP B O 1
ATOM 9295 N N . ILE B 1 265 ? 43.656 -5.715 8.961 1 91.62 265 ILE B N 1
ATOM 9296 C CA . ILE B 1 265 ? 43.219 -6.723 8.008 1 91.62 265 ILE B CA 1
ATOM 9297 C C . ILE B 1 265 ? 44.344 -7.035 7.023 1 91.62 265 ILE B C 1
ATOM 9299 O O . ILE B 1 265 ? 44.406 -8.133 6.469 1 91.62 265 ILE B O 1
ATOM 9303 N N . GLY B 1 266 ? 45.25 -6.16 6.859 1 92.12 266 GLY B N 1
ATOM 9304 C CA . GLY B 1 266 ? 46.344 -6.316 5.918 1 92.12 266 GLY B CA 1
ATOM 9305 C C . GLY B 1 266 ? 46.125 -5.582 4.613 1 92.12 266 GLY B C 1
ATOM 9306 O O . GLY B 1 266 ? 46.656 -5.957 3.578 1 92.12 266 GLY B O 1
ATOM 9307 N N . ILE B 1 267 ? 45.281 -4.617 4.594 1 93.94 267 ILE B N 1
ATOM 9308 C CA . ILE B 1 267 ? 44.969 -3.877 3.375 1 93.94 267 ILE B CA 1
ATOM 9309 C C . ILE B 1 267 ? 45.781 -2.584 3.336 1 93.94 267 ILE B C 1
ATOM 9311 O O . ILE B 1 267 ? 45.688 -1.76 4.25 1 93.94 267 ILE B O 1
ATOM 9315 N N . PRO B 1 268 ? 46.531 -2.426 2.336 1 92.75 268 PRO B N 1
ATOM 9316 C CA . PRO B 1 268 ? 47.25 -1.149 2.207 1 92.75 268 PRO B CA 1
ATOM 9317 C C . PRO B 1 268 ? 46.281 0.038 2.061 1 92.75 268 PRO B C 1
ATOM 9319 O O . PRO B 1 268 ? 45.25 -0.072 1.396 1 92.75 268 PRO B O 1
ATOM 9322 N N . LEU B 1 269 ? 46.625 1.139 2.648 1 93.06 269 LEU B N 1
ATOM 9323 C CA . LEU B 1 269 ? 45.812 2.332 2.555 1 93.06 269 LEU B CA 1
ATOM 9324 C C . LEU B 1 269 ? 45.844 2.908 1.143 1 93.06 269 LEU B C 1
ATOM 9326 O O . LEU B 1 269 ? 46.906 3.131 0.583 1 93.06 269 LEU B O 1
ATOM 9330 N N . PRO B 1 270 ? 44.688 3.107 0.589 1 92.69 270 PRO B N 1
ATOM 9331 C CA . PRO B 1 270 ? 44.656 3.719 -0.742 1 92.69 270 PRO B CA 1
ATOM 9332 C C . PRO B 1 270 ? 45.25 5.129 -0.761 1 92.69 270 PRO B C 1
ATOM 9334 O O . PRO B 1 270 ? 44.938 5.938 0.124 1 92.69 270 PRO B O 1
ATOM 9337 N N . ASN B 1 271 ? 46.094 5.352 -1.653 1 85.94 271 ASN B N 1
ATOM 9338 C CA . ASN B 1 271 ? 46.719 6.664 -1.826 1 85.94 271 ASN B CA 1
ATOM 9339 C C . ASN B 1 271 ? 46.938 6.992 -3.301 1 85.94 271 ASN B C 1
ATOM 9341 O O . ASN B 1 271 ? 46.594 6.199 -4.176 1 85.94 271 ASN B O 1
ATOM 9345 N N . GLU B 1 272 ? 47.406 8.172 -3.551 1 87.75 272 GLU B N 1
ATOM 9346 C CA . GLU B 1 272 ? 47.594 8.656 -4.914 1 87.75 272 GLU B CA 1
ATOM 9347 C C . GLU B 1 272 ? 48.719 7.859 -5.621 1 87.75 272 GLU B C 1
ATOM 9349 O O . GLU B 1 272 ? 48.688 7.707 -6.844 1 87.75 272 GLU B O 1
ATOM 9354 N N . GLU B 1 273 ? 49.562 7.273 -4.902 1 85.75 273 GLU B N 1
ATOM 9355 C CA . GLU B 1 273 ? 50.719 6.582 -5.477 1 85.75 273 GLU B CA 1
ATOM 9356 C C . GLU B 1 273 ? 50.344 5.164 -5.906 1 85.75 273 GLU B C 1
ATOM 9358 O O . GLU B 1 273 ? 50.688 4.738 -7.012 1 85.75 273 GLU B O 1
ATOM 9363 N N . ASN B 1 274 ? 49.781 4.41 -5.078 1 88.44 274 ASN B N 1
ATOM 9364 C CA . ASN B 1 274 ? 49.469 3.021 -5.41 1 88.44 274 ASN B CA 1
ATOM 9365 C C . ASN B 1 274 ? 48.219 2.922 -6.316 1 88.44 274 ASN B C 1
ATOM 9367 O O . ASN B 1 274 ? 48.031 1.895 -6.961 1 88.44 274 ASN B O 1
ATOM 9371 N N . LYS B 1 275 ? 47.406 4 -6.461 1 88.12 275 LYS B N 1
ATOM 9372 C CA . LYS B 1 275 ? 46.25 4.098 -7.34 1 88.12 275 LYS B CA 1
ATOM 9373 C C . LYS B 1 275 ? 45.188 3.059 -6.977 1 88.12 275 LYS B C 1
ATOM 9375 O O . LYS B 1 275 ? 44.438 2.604 -7.836 1 88.12 275 LYS B O 1
ATOM 9380 N N . CYS B 1 276 ? 45.25 2.537 -5.719 1 93.38 276 CYS B N 1
ATOM 9381 C CA . CYS B 1 276 ? 44.219 1.649 -5.199 1 93.38 276 CYS B CA 1
ATOM 9382 C C . CYS B 1 276 ? 43.031 2.447 -4.664 1 93.38 276 CYS B C 1
ATOM 9384 O O . CYS B 1 276 ? 43.156 3.625 -4.332 1 93.38 276 CYS B O 1
ATOM 9386 N N . LYS B 1 277 ? 41.906 1.9 -4.672 1 94.94 277 LYS B N 1
ATOM 9387 C CA . LYS B 1 277 ? 40.719 2.6 -4.199 1 94.94 277 LYS B CA 1
ATOM 9388 C C . LYS B 1 277 ? 39.844 1.686 -3.338 1 94.94 277 LYS B C 1
ATOM 9390 O O . LYS B 1 277 ? 39.906 0.461 -3.473 1 94.94 277 LYS B O 1
ATOM 9395 N N . LEU B 1 278 ? 39.125 2.287 -2.408 1 96.62 278 LEU B N 1
ATOM 9396 C CA . LEU B 1 278 ? 38.156 1.62 -1.527 1 96.62 278 LEU B CA 1
ATOM 9397 C C . LEU B 1 278 ? 36.812 2.307 -1.581 1 96.62 278 LEU B C 1
ATOM 9399 O O . LEU B 1 278 ? 36.719 3.527 -1.426 1 96.62 278 LEU B O 1
ATOM 9403 N N . ILE B 1 279 ? 35.75 1.583 -1.917 1 97.5 279 ILE B N 1
ATOM 9404 C CA . ILE B 1 279 ? 34.375 2.062 -1.857 1 97.5 279 ILE B CA 1
ATOM 9405 C C . ILE B 1 279 ? 33.594 1.237 -0.845 1 97.5 279 ILE B C 1
ATOM 9407 O O . ILE B 1 279 ? 33.656 0.006 -0.86 1 97.5 279 ILE B O 1
ATOM 9411 N N . PHE B 1 280 ? 32.938 1.87 0.069 1 97.06 280 PHE B N 1
ATOM 9412 C CA . PHE B 1 280 ? 32.156 1.097 1.019 1 97.06 280 PHE B CA 1
ATOM 9413 C C . PHE B 1 280 ? 30.766 1.715 1.203 1 97.06 280 PHE B C 1
ATOM 9415 O O . PHE B 1 280 ? 30.547 2.881 0.866 1 97.06 280 PHE B O 1
ATOM 9422 N N . THR B 1 281 ? 29.766 0.897 1.624 1 97.12 281 THR B N 1
ATOM 9423 C CA . THR B 1 281 ? 28.406 1.37 1.894 1 97.12 281 THR B CA 1
ATOM 9424 C C . THR B 1 281 ? 28.109 1.355 3.393 1 97.12 281 THR B C 1
ATOM 9426 O O . THR B 1 281 ? 28.625 0.498 4.117 1 97.12 281 THR B O 1
ATOM 9429 N N . THR B 1 282 ? 27.391 2.338 3.859 1 96.44 282 THR B N 1
ATOM 9430 C CA . THR B 1 282 ? 27.031 2.434 5.27 1 96.44 282 THR B CA 1
ATOM 9431 C C . THR B 1 282 ? 25.719 3.203 5.441 1 96.44 282 THR B C 1
ATOM 9433 O O . THR B 1 282 ? 25.203 3.785 4.484 1 96.44 282 THR B O 1
ATOM 9436 N N . ARG B 1 283 ? 25.188 3.139 6.691 1 94.75 283 ARG B N 1
ATOM 9437 C CA . ARG B 1 283 ? 23.906 3.799 6.969 1 94.75 283 ARG B CA 1
ATOM 9438 C C . ARG B 1 283 ? 24.125 5.09 7.754 1 94.75 283 ARG B C 1
ATOM 9440 O O . ARG B 1 283 ? 23.188 5.852 7.977 1 94.75 283 ARG B O 1
ATOM 9447 N N . SER B 1 284 ? 25.375 5.359 8.086 1 94.5 284 SER B N 1
ATOM 9448 C CA . SER B 1 284 ? 25.656 6.488 8.969 1 94.5 284 SER B CA 1
ATOM 9449 C C . SER B 1 284 ? 26.766 7.359 8.422 1 94.5 284 SER B C 1
ATOM 9451 O O . SER B 1 284 ? 27.797 6.852 7.961 1 94.5 284 SER B O 1
ATOM 9453 N N . MET B 1 285 ? 26.594 8.633 8.523 1 94.81 285 MET B N 1
ATOM 9454 C CA . MET B 1 285 ? 27.641 9.578 8.133 1 94.81 285 MET B CA 1
ATOM 9455 C C . MET B 1 285 ? 28.812 9.531 9.102 1 94.81 285 MET B C 1
ATOM 9457 O O . MET B 1 285 ? 29.953 9.797 8.719 1 94.81 285 MET B O 1
ATOM 9461 N N . ASP B 1 286 ? 28.578 9.203 10.281 1 94.38 286 ASP B N 1
ATOM 9462 C CA . ASP B 1 286 ? 29.625 9.078 11.281 1 94.38 286 ASP B CA 1
ATOM 9463 C C . ASP B 1 286 ? 30.641 8.008 10.875 1 94.38 286 ASP B C 1
ATOM 9465 O O . ASP B 1 286 ? 31.844 8.203 11.039 1 94.38 286 ASP B O 1
ATOM 9469 N N . VAL B 1 287 ? 30.109 6.945 10.352 1 94.38 287 VAL B N 1
ATOM 9470 C CA . VAL B 1 287 ? 30.984 5.863 9.93 1 94.38 287 VAL B CA 1
ATOM 9471 C C . VAL B 1 287 ? 31.844 6.324 8.75 1 94.38 287 VAL B C 1
ATOM 9473 O O . VAL B 1 287 ? 33 5.922 8.617 1 94.38 287 VAL B O 1
ATOM 9476 N N . CYS B 1 288 ? 31.281 7.16 7.922 1 96.44 288 CYS B N 1
ATOM 9477 C CA . CYS B 1 288 ? 32.062 7.73 6.824 1 96.44 288 CYS B CA 1
ATOM 9478 C C . CYS B 1 288 ? 33.25 8.508 7.348 1 96.44 288 CYS B C 1
ATOM 9480 O O . CYS B 1 288 ? 34.344 8.391 6.812 1 96.44 288 CYS B O 1
ATOM 9482 N N . THR B 1 289 ? 32.969 9.25 8.375 1 94.75 289 THR B N 1
ATOM 9483 C CA . THR B 1 289 ? 34.031 10.062 8.969 1 94.75 289 THR B CA 1
ATOM 9484 C C . THR B 1 289 ? 35.031 9.18 9.703 1 94.75 289 THR B C 1
ATOM 9486 O O . THR B 1 289 ? 36.219 9.391 9.609 1 94.75 289 THR B O 1
ATOM 9489 N N . ASP B 1 290 ? 34.562 8.219 10.383 1 94.44 290 ASP B N 1
ATOM 9490 C CA . ASP B 1 290 ? 35.406 7.305 11.125 1 94.44 290 ASP B CA 1
ATOM 9491 C C . ASP B 1 290 ? 36.344 6.551 10.188 1 94.44 290 ASP B C 1
ATOM 9493 O O . ASP B 1 290 ? 37.5 6.227 10.562 1 94.44 290 ASP B O 1
ATOM 9497 N N . MET B 1 291 ? 35.875 6.293 8.992 1 94.75 291 MET B N 1
ATOM 9498 C CA . MET B 1 291 ? 36.656 5.562 7.996 1 94.75 291 MET B CA 1
ATOM 9499 C C . MET B 1 291 ? 37.531 6.512 7.188 1 94.75 291 MET B C 1
ATOM 9501 O O . MET B 1 291 ? 38.188 6.098 6.23 1 94.75 291 MET B O 1
ATOM 9505 N N . ASP B 1 292 ? 37.531 7.805 7.492 1 93.12 292 ASP B N 1
ATOM 9506 C CA . ASP B 1 292 ? 38.344 8.836 6.836 1 93.12 292 ASP B CA 1
ATOM 9507 C C . ASP B 1 292 ? 38.062 8.875 5.336 1 93.12 292 ASP B C 1
ATOM 9509 O O . ASP B 1 292 ? 39 8.852 4.523 1 93.12 292 ASP B O 1
ATOM 9513 N N . ALA B 1 293 ? 36.812 8.805 5.027 1 95.69 293 ALA B N 1
ATOM 9514 C CA . ALA B 1 293 ? 36.438 8.852 3.619 1 95.69 293 ALA B CA 1
ATOM 9515 C C . ALA B 1 293 ? 36.781 10.195 2.998 1 95.69 293 ALA B C 1
ATOM 9517 O O . ALA B 1 293 ? 36.562 11.25 3.604 1 95.69 293 ALA B O 1
ATOM 9518 N N . HIS B 1 294 ? 37.375 10.164 1.822 1 95 294 HIS B N 1
ATOM 9519 C CA . HIS B 1 294 ? 37.719 11.383 1.101 1 95 294 HIS B CA 1
ATOM 9520 C C . HIS B 1 294 ? 36.469 12.039 0.492 1 95 294 HIS B C 1
ATOM 9522 O O . HIS B 1 294 ? 36.375 13.266 0.427 1 95 294 HIS B O 1
ATOM 9528 N N . ARG B 1 295 ? 35.625 11.219 -0.03 1 95.5 295 ARG B N 1
ATOM 9529 C CA . ARG B 1 295 ? 34.375 11.656 -0.596 1 95.5 295 ARG B CA 1
ATOM 9530 C C . ARG B 1 295 ? 33.188 10.898 0.013 1 95.5 295 ARG B C 1
ATOM 9532 O O . ARG B 1 295 ? 33.281 9.688 0.252 1 95.5 295 ARG B O 1
ATOM 9539 N N . LYS B 1 296 ? 32.25 11.633 0.339 1 95.62 296 LYS B N 1
ATOM 9540 C CA . LYS B 1 296 ? 31.016 11.062 0.866 1 95.62 296 LYS B CA 1
ATOM 9541 C C . LYS B 1 296 ? 29.844 11.312 -0.079 1 95.62 296 LYS B C 1
ATOM 9543 O O . LYS B 1 296 ? 29.562 12.461 -0.421 1 95.62 296 LYS B O 1
ATOM 9548 N N . LEU B 1 297 ? 29.281 10.281 -0.507 1 95.5 297 LEU B N 1
ATOM 9549 C CA . LEU B 1 297 ? 28.141 10.383 -1.401 1 95.5 297 LEU B CA 1
ATOM 9550 C C . LEU B 1 297 ? 26.875 9.828 -0.743 1 95.5 297 LEU B C 1
ATOM 9552 O O . LEU B 1 297 ? 26.812 8.633 -0.436 1 95.5 297 LEU B O 1
ATOM 9556 N N . LYS B 1 298 ? 25.906 10.664 -0.55 1 94.31 298 LYS B N 1
ATOM 9557 C CA . LYS B 1 298 ? 24.641 10.219 0.022 1 94.31 298 LYS B CA 1
ATOM 9558 C C . LYS B 1 298 ? 23.688 9.711 -1.062 1 94.31 298 LYS B C 1
ATOM 9560 O O . LYS B 1 298 ? 23.422 10.414 -2.039 1 94.31 298 LYS B O 1
ATOM 9565 N N . VAL B 1 299 ? 23.281 8.508 -0.883 1 94.12 299 VAL B N 1
ATOM 9566 C CA . VAL B 1 299 ? 22.266 7.969 -1.78 1 94.12 299 VAL B CA 1
ATOM 9567 C C . VAL B 1 299 ? 20.891 8.492 -1.376 1 94.12 299 VAL B C 1
ATOM 9569 O O . VAL B 1 299 ? 20.391 8.172 -0.293 1 94.12 299 VAL B O 1
ATOM 9572 N N . GLU B 1 300 ? 20.266 9.273 -2.227 1 91 300 GLU B N 1
ATOM 9573 C CA . GLU B 1 300 ? 19.016 9.969 -1.903 1 91 300 GLU B CA 1
ATOM 9574 C C . GLU B 1 300 ? 17.812 9.141 -2.307 1 91 300 GLU B C 1
ATOM 9576 O O . GLU B 1 300 ? 17.922 8.195 -3.094 1 91 300 GLU B O 1
ATOM 9581 N N . PHE B 1 301 ? 16.625 9.531 -1.761 1 92.94 301 PHE B N 1
ATOM 9582 C CA . PHE B 1 301 ? 15.352 8.945 -2.158 1 92.94 301 PHE B CA 1
ATOM 9583 C C . PHE B 1 301 ? 15.062 9.219 -3.631 1 92.94 301 PHE B C 1
ATOM 9585 O O . PHE B 1 301 ? 15.625 10.148 -4.215 1 92.94 301 PHE B O 1
ATOM 9592 N N . LEU B 1 302 ? 14.227 8.344 -4.156 1 94.06 302 LEU B N 1
ATOM 9593 C CA . LEU B 1 302 ? 13.836 8.555 -5.543 1 94.06 302 LEU B CA 1
ATOM 9594 C C . LEU B 1 302 ? 12.883 9.734 -5.664 1 94.06 302 LEU B C 1
ATOM 9596 O O . LEU B 1 302 ? 12.078 9.992 -4.758 1 94.06 302 LEU B O 1
ATOM 9600 N N . ASP B 1 303 ? 12.984 10.469 -6.762 1 92.19 303 ASP B N 1
ATOM 9601 C CA . ASP B 1 303 ? 12.023 11.531 -7.027 1 92.19 303 ASP B CA 1
ATOM 9602 C C . ASP B 1 303 ? 10.672 10.953 -7.445 1 92.19 303 ASP B C 1
ATOM 9604 O O . ASP B 1 303 ? 10.516 9.734 -7.543 1 92.19 303 ASP B O 1
ATOM 9608 N N . GLU B 1 304 ? 9.703 11.727 -7.664 1 91.5 304 GLU B N 1
ATOM 9609 C CA . GLU B 1 304 ? 8.328 11.305 -7.93 1 91.5 304 GLU B CA 1
ATOM 9610 C C . GLU B 1 304 ? 8.234 10.547 -9.25 1 91.5 304 GLU B C 1
ATOM 9612 O O . GLU B 1 304 ? 7.52 9.547 -9.352 1 91.5 304 GLU B O 1
ATOM 9617 N N . GLU B 1 305 ? 8.938 11.016 -10.203 1 92.56 305 GLU B N 1
ATOM 9618 C CA . GLU B 1 305 ? 8.891 10.383 -11.516 1 92.56 305 GLU B CA 1
ATOM 9619 C C . GLU B 1 305 ? 9.477 8.977 -11.477 1 92.56 305 GLU B C 1
ATOM 9621 O O . GLU B 1 305 ? 8.875 8.023 -11.984 1 92.56 305 GLU B O 1
ATOM 9626 N N . LYS B 1 306 ? 10.633 8.883 -10.898 1 94.44 306 LYS B N 1
ATOM 9627 C CA . LYS B 1 306 ? 11.297 7.582 -10.812 1 94.44 306 LYS B CA 1
ATOM 9628 C C . LYS B 1 306 ? 10.547 6.648 -9.859 1 94.44 306 LYS B C 1
ATOM 9630 O O . LYS B 1 306 ? 10.508 5.434 -10.078 1 94.44 306 LYS B O 1
ATOM 9635 N N . SER B 1 307 ? 9.969 7.211 -8.82 1 95.75 307 SER B N 1
ATOM 9636 C CA . SER B 1 307 ? 9.148 6.422 -7.91 1 95.75 307 SER B CA 1
ATOM 9637 C C . SER B 1 307 ? 7.953 5.812 -8.633 1 95.75 307 SER B C 1
ATOM 9639 O O . SER B 1 307 ? 7.633 4.637 -8.445 1 95.75 307 SER B O 1
ATOM 9641 N N . TRP B 1 308 ? 7.309 6.59 -9.492 1 95 308 TRP B N 1
ATOM 9642 C CA . TRP B 1 308 ? 6.164 6.125 -10.273 1 95 308 TRP B CA 1
ATOM 9643 C C . TRP B 1 308 ? 6.582 5.031 -11.25 1 95 308 TRP B C 1
ATOM 9645 O O . TRP B 1 308 ? 5.887 4.02 -11.391 1 95 308 TRP B O 1
ATOM 9655 N N . GLN B 1 309 ? 7.699 5.234 -11.859 1 94.06 309 GLN B N 1
ATOM 9656 C CA . GLN B 1 309 ? 8.203 4.262 -12.828 1 94.06 309 GLN B CA 1
ATOM 9657 C C . GLN B 1 309 ? 8.469 2.914 -12.156 1 94.06 309 GLN B C 1
ATOM 9659 O O . GLN B 1 309 ? 8.062 1.87 -12.672 1 94.06 309 GLN B O 1
ATOM 9664 N N . LEU B 1 310 ? 9.18 2.973 -11.047 1 94.88 310 LEU B N 1
ATOM 9665 C CA . LEU B 1 310 ? 9.508 1.745 -10.328 1 94.88 310 LEU B CA 1
ATOM 9666 C C . LEU B 1 310 ? 8.242 1.044 -9.844 1 94.88 310 LEU B C 1
ATOM 9668 O O . LEU B 1 310 ? 8.125 -0.179 -9.953 1 94.88 310 LEU B O 1
ATOM 9672 N N . PHE B 1 311 ? 7.297 1.836 -9.352 1 96.06 311 PHE B N 1
ATOM 9673 C CA . PHE B 1 311 ? 6.031 1.295 -8.859 1 96.06 311 PHE B CA 1
ATOM 9674 C C . PHE B 1 311 ? 5.262 0.624 -9.992 1 96.06 311 PHE B C 1
ATOM 9676 O O . PHE B 1 311 ? 4.777 -0.5 -9.836 1 96.06 311 PHE B O 1
ATOM 9683 N N . CYS B 1 312 ? 5.137 1.197 -11.133 1 94.44 312 CYS B N 1
ATOM 9684 C CA . CYS B 1 312 ? 4.406 0.691 -12.289 1 94.44 312 CYS B CA 1
ATOM 9685 C C . CYS B 1 312 ? 5.039 -0.591 -12.82 1 94.44 312 CYS B C 1
ATOM 9687 O O . CYS B 1 312 ? 4.332 -1.517 -13.219 1 94.44 312 CYS B O 1
ATOM 9689 N N . GLU B 1 313 ? 6.293 -0.584 -12.75 1 91.38 313 GLU B N 1
ATOM 9690 C CA . GLU B 1 313 ? 7.004 -1.771 -13.219 1 91.38 313 GLU B CA 1
ATOM 9691 C C . GLU B 1 313 ? 6.656 -2.99 -12.367 1 91.38 313 GLU B C 1
ATOM 9693 O O . GLU B 1 313 ? 6.512 -4.098 -12.891 1 91.38 313 GLU B O 1
ATOM 9698 N N . LYS B 1 314 ? 6.531 -2.799 -11.125 1 92.56 314 LYS B N 1
ATOM 9699 C CA . LYS B 1 314 ? 6.289 -3.92 -10.227 1 92.56 314 LYS B CA 1
ATOM 9700 C C . LYS B 1 314 ? 4.812 -4.312 -10.211 1 92.56 314 LYS B C 1
ATOM 9702 O O . LYS B 1 314 ? 4.477 -5.484 -10.039 1 92.56 314 LYS B O 1
ATOM 9707 N N . VAL B 1 315 ? 3.912 -3.377 -10.352 1 93.19 315 VAL B N 1
ATOM 9708 C CA . VAL B 1 315 ? 2.494 -3.701 -10.469 1 93.19 315 VAL B CA 1
ATOM 9709 C C . VAL B 1 315 ? 2.244 -4.441 -11.781 1 93.19 315 VAL B C 1
ATOM 9711 O O . VAL B 1 315 ? 1.493 -5.418 -11.82 1 93.19 315 VAL B O 1
ATOM 9714 N N . GLY B 1 316 ? 2.918 -4.07 -12.93 1 86.38 316 GLY B N 1
ATOM 9715 C CA . GLY B 1 316 ? 2.93 -4.762 -14.211 1 86.38 316 GLY B CA 1
ATOM 9716 C C . GLY B 1 316 ? 1.651 -4.562 -15.008 1 86.38 316 GLY B C 1
ATOM 9717 O O . GLY B 1 316 ? 1.55 -5.016 -16.141 1 86.38 316 GLY B O 1
ATOM 9718 N N . ARG B 1 317 ? 0.49 -4.008 -14.477 1 85 317 ARG B N 1
ATOM 9719 C CA . ARG B 1 317 ? -0.783 -3.867 -15.172 1 85 317 ARG B CA 1
ATOM 9720 C C . ARG B 1 317 ? -1.095 -2.402 -15.461 1 85 317 ARG B C 1
ATOM 9722 O O . ARG B 1 317 ? -1.858 -1.771 -14.727 1 85 317 ARG B O 1
ATOM 9729 N N . MET B 1 318 ? -0.588 -2.014 -16.516 1 80.81 318 MET B N 1
ATOM 9730 C CA . MET B 1 318 ? -0.736 -0.6 -16.844 1 80.81 318 MET B CA 1
ATOM 9731 C C . MET B 1 318 ? -2.189 -0.266 -17.172 1 80.81 318 MET B C 1
ATOM 9733 O O . MET B 1 318 ? -2.633 0.863 -16.953 1 80.81 318 MET B O 1
ATOM 9737 N N . GLU B 1 319 ? -2.91 -1.34 -17.609 1 77.75 319 GLU B N 1
ATOM 9738 C CA . GLU B 1 319 ? -4.316 -1.119 -17.938 1 77.75 319 GLU B CA 1
ATOM 9739 C C . GLU B 1 319 ? -5.113 -0.709 -16.703 1 77.75 319 GLU B C 1
ATOM 9741 O O . GLU B 1 319 ? -5.996 0.146 -16.781 1 77.75 319 GLU B O 1
ATOM 9746 N N . ILE B 1 320 ? -4.77 -1.311 -15.617 1 82.31 320 ILE B N 1
ATOM 9747 C CA . ILE B 1 320 ? -5.473 -1.007 -14.375 1 82.31 320 ILE B CA 1
ATOM 9748 C C . ILE B 1 320 ? -5.016 0.347 -13.844 1 82.31 320 ILE B C 1
ATOM 9750 O O . ILE B 1 320 ? -5.828 1.142 -13.367 1 82.31 320 ILE B O 1
ATOM 9754 N N . LEU B 1 321 ? -3.707 0.695 -13.984 1 86.38 321 LEU B N 1
ATOM 9755 C CA . LEU B 1 321 ? -3.123 1.906 -13.414 1 86.38 321 LEU B CA 1
ATOM 9756 C C . LEU B 1 321 ? -3.564 3.139 -14.203 1 86.38 321 LEU B C 1
ATOM 9758 O O . LEU B 1 321 ? -3.58 4.25 -13.664 1 86.38 321 LEU B O 1
ATOM 9762 N N . GLU B 1 322 ? -3.961 2.857 -15.43 1 77.75 322 GLU B N 1
ATOM 9763 C CA . GLU B 1 322 ? -4.352 3.99 -16.266 1 77.75 322 GLU B CA 1
ATOM 9764 C C . GLU B 1 322 ? -5.848 4.27 -16.156 1 77.75 322 GLU B C 1
ATOM 9766 O O . GLU B 1 322 ? -6.332 5.293 -16.641 1 77.75 322 GLU B O 1
ATOM 9771 N N . SER B 1 323 ? -6.555 3.346 -15.477 1 75.44 323 SER B N 1
ATOM 9772 C CA . SER B 1 323 ? -7.961 3.631 -15.219 1 75.44 323 SER B CA 1
ATOM 9773 C C . SER B 1 323 ? -8.117 4.793 -14.25 1 75.44 323 SER B C 1
ATOM 9775 O O . SER B 1 323 ? -7.43 4.859 -13.227 1 75.44 323 SER B O 1
ATOM 9777 N N . PRO B 1 324 ? -8.867 5.746 -14.602 1 71.94 324 PRO B N 1
ATOM 9778 C CA . PRO B 1 324 ? -8.93 6.996 -13.844 1 71.94 324 PRO B CA 1
ATOM 9779 C C . PRO B 1 324 ? -9.258 6.77 -12.367 1 71.94 324 PRO B C 1
ATOM 9781 O O . PRO B 1 324 ? -8.602 7.348 -11.492 1 71.94 324 PRO B O 1
ATOM 9784 N N . PRO B 1 325 ? -10.211 5.859 -12.023 1 74.81 325 PRO B N 1
ATOM 9785 C CA . PRO B 1 325 ? -10.477 5.734 -10.586 1 74.81 325 PRO B CA 1
ATOM 9786 C C . PRO B 1 325 ? -9.281 5.188 -9.812 1 74.81 325 PRO B C 1
ATOM 9788 O O . PRO B 1 325 ? -9.023 5.613 -8.68 1 74.81 325 PRO B O 1
ATOM 9791 N N . ILE B 1 326 ? -8.445 4.324 -10.445 1 86.62 326 ILE B N 1
ATOM 9792 C CA . ILE B 1 326 ? -7.375 3.639 -9.727 1 86.62 326 ILE B CA 1
ATOM 9793 C C . ILE B 1 326 ? -6.113 4.496 -9.742 1 86.62 326 ILE B C 1
ATOM 9795 O O . ILE B 1 326 ? -5.305 4.434 -8.812 1 86.62 326 ILE B O 1
ATOM 9799 N N . ARG B 1 327 ? -5.926 5.367 -10.75 1 87.75 327 ARG B N 1
ATOM 9800 C CA . ARG B 1 327 ? -4.715 6.168 -10.906 1 87.75 327 ARG B CA 1
ATOM 9801 C C . ARG B 1 327 ? -4.496 7.074 -9.703 1 87.75 327 ARG B C 1
ATOM 9803 O O . ARG B 1 327 ? -3.381 7.172 -9.188 1 87.75 327 ARG B O 1
ATOM 9810 N N . ASN B 1 328 ? -5.492 7.691 -9.25 1 87.94 328 ASN B N 1
ATOM 9811 C CA . ASN B 1 328 ? -5.379 8.586 -8.102 1 87.94 328 ASN B CA 1
ATOM 9812 C C . ASN B 1 328 ? -4.961 7.832 -6.844 1 87.94 328 ASN B C 1
ATOM 9814 O O . ASN B 1 328 ? -4.152 8.328 -6.059 1 87.94 328 ASN B O 1
ATOM 9818 N N . TYR B 1 329 ? -5.602 6.688 -6.672 1 93 329 TYR B N 1
ATOM 9819 C CA . TYR B 1 329 ? -5.223 5.871 -5.523 1 93 329 TYR B CA 1
ATOM 9820 C C . TYR B 1 329 ? -3.773 5.422 -5.629 1 93 329 TYR B C 1
ATOM 9822 O O . TYR B 1 329 ? -3.037 5.438 -4.637 1 93 329 TYR B O 1
ATOM 9830 N N . ALA B 1 330 ? -3.361 5.059 -6.855 1 95.31 330 ALA B N 1
ATOM 9831 C CA . ALA B 1 330 ? -1.994 4.605 -7.09 1 95.31 330 ALA B CA 1
ATOM 9832 C C . ALA B 1 330 ? -0.987 5.711 -6.785 1 95.31 330 ALA B C 1
ATOM 9834 O O . ALA B 1 330 ? 0.048 5.461 -6.16 1 95.31 330 ALA B O 1
ATOM 9835 N N . GLU B 1 331 ? -1.275 6.887 -7.152 1 93.75 331 GLU B N 1
ATOM 9836 C CA . GLU B 1 331 ? -0.39 8.016 -6.898 1 93.75 331 GLU B CA 1
ATOM 9837 C C . GLU B 1 331 ? -0.266 8.297 -5.402 1 93.75 331 GLU B C 1
ATOM 9839 O O . GLU B 1 331 ? 0.816 8.625 -4.914 1 93.75 331 GLU B O 1
ATOM 9844 N N . THR B 1 332 ? -1.373 8.195 -4.742 1 93 332 THR B N 1
ATOM 9845 C CA . THR B 1 332 ? -1.354 8.375 -3.297 1 93 332 THR B CA 1
ATOM 9846 C C . THR B 1 332 ? -0.472 7.324 -2.629 1 93 332 THR B C 1
ATOM 9848 O O . THR B 1 332 ? 0.289 7.641 -1.711 1 93 332 THR B O 1
ATOM 9851 N N . ILE B 1 333 ? -0.596 6.117 -3.092 1 95.88 333 ILE B N 1
ATOM 9852 C CA . ILE B 1 333 ? 0.196 5.023 -2.543 1 95.88 333 ILE B CA 1
ATOM 9853 C C . ILE B 1 333 ? 1.681 5.285 -2.787 1 95.88 333 ILE B C 1
ATOM 9855 O O . ILE B 1 333 ? 2.506 5.102 -1.889 1 95.88 333 ILE B O 1
ATOM 9859 N N . VAL B 1 334 ? 2.021 5.754 -3.963 1 96.19 334 VAL B N 1
ATOM 9860 C CA . VAL B 1 334 ? 3.41 6.043 -4.312 1 96.19 334 VAL B CA 1
ATOM 9861 C C . VAL B 1 334 ? 3.949 7.152 -3.41 1 96.19 334 VAL B C 1
ATOM 9863 O O . VAL B 1 334 ? 5.086 7.074 -2.934 1 96.19 334 VAL B O 1
ATOM 9866 N N . ARG B 1 335 ? 3.176 8.125 -3.146 1 93.31 335 ARG B N 1
ATOM 9867 C CA . ARG B 1 335 ? 3.584 9.211 -2.262 1 93.31 335 ARG B CA 1
ATOM 9868 C C . ARG B 1 335 ? 3.85 8.695 -0.851 1 93.31 335 ARG B C 1
ATOM 9870 O O . ARG B 1 335 ? 4.801 9.125 -0.196 1 93.31 335 ARG B O 1
ATOM 9877 N N . LYS B 1 336 ? 3.068 7.832 -0.421 1 93.75 336 LYS B N 1
ATOM 9878 C CA . LYS B 1 336 ? 3.191 7.293 0.93 1 93.75 336 LYS B CA 1
ATOM 9879 C C . LYS B 1 336 ? 4.441 6.426 1.065 1 93.75 336 LYS B C 1
ATOM 9881 O O . LYS B 1 336 ? 4.918 6.184 2.176 1 93.75 336 LYS B O 1
ATOM 9886 N N . CYS B 1 337 ? 4.945 5.949 -0.074 1 95.38 337 CYS B N 1
ATOM 9887 C CA . CYS B 1 337 ? 6.18 5.168 -0.048 1 95.38 337 CYS B CA 1
ATOM 9888 C C . CYS B 1 337 ? 7.398 6.078 0.071 1 95.38 337 CYS B C 1
ATOM 9890 O O . CYS B 1 337 ? 8.523 5.598 0.236 1 95.38 337 CYS B O 1
ATOM 9892 N N . GLY B 1 338 ? 7.254 7.359 -0.02 1 91.94 338 GLY B N 1
ATOM 9893 C CA . GLY B 1 338 ? 8.258 8.359 0.296 1 91.94 338 GLY B CA 1
ATOM 9894 C C . GLY B 1 338 ? 9.5 8.25 -0.571 1 91.94 338 GLY B C 1
ATOM 9895 O O . GLY B 1 338 ? 10.609 8.555 -0.12 1 91.94 338 GLY B O 1
ATOM 9896 N N . GLY B 1 339 ? 9.469 7.559 -1.697 1 94.44 339 GLY B N 1
ATOM 9897 C CA . GLY B 1 339 ? 10.602 7.469 -2.605 1 94.44 339 GLY B CA 1
ATOM 9898 C C . GLY B 1 339 ? 11.602 6.391 -2.217 1 94.44 339 GLY B C 1
ATOM 9899 O O . GLY B 1 339 ? 12.672 6.281 -2.816 1 94.44 339 GLY B O 1
ATOM 9900 N N . LEU B 1 340 ? 11.367 5.645 -1.214 1 95.31 340 LEU B N 1
ATOM 9901 C CA . LEU B 1 340 ? 12.234 4.543 -0.816 1 95.31 340 LEU B CA 1
ATOM 9902 C C . LEU B 1 340 ? 12.07 3.354 -1.756 1 95.31 340 LEU B C 1
ATOM 9904 O O . LEU B 1 340 ? 11 2.734 -1.797 1 95.31 340 LEU B O 1
ATOM 9908 N N . PRO B 1 341 ? 13.047 2.969 -2.498 1 95 341 PRO B N 1
ATOM 9909 C CA . PRO B 1 341 ? 12.938 1.913 -3.508 1 95 341 PRO B CA 1
ATOM 9910 C C . PRO B 1 341 ? 12.414 0.598 -2.93 1 95 341 PRO B C 1
ATOM 9912 O O . PRO B 1 341 ? 11.539 -0.036 -3.518 1 95 341 PRO B O 1
ATOM 9915 N N . LEU B 1 342 ? 12.938 0.15 -1.795 1 93.81 342 LEU B N 1
ATOM 9916 C CA . LEU B 1 342 ? 12.5 -1.11 -1.204 1 93.81 342 LEU B CA 1
ATOM 9917 C C . LEU B 1 342 ? 11.008 -1.088 -0.919 1 93.81 342 LEU B C 1
ATOM 9919 O O . LEU B 1 342 ? 10.312 -2.078 -1.153 1 93.81 342 LEU B O 1
ATOM 9923 N N . ALA B 1 343 ? 10.492 0.063 -0.355 1 96.31 343 ALA B N 1
ATOM 9924 C CA . ALA B 1 343 ? 9.062 0.194 -0.085 1 96.31 343 ALA B CA 1
ATOM 9925 C C . ALA B 1 343 ? 8.258 0.182 -1.381 1 96.31 343 ALA B C 1
ATOM 9927 O O . ALA B 1 343 ? 7.211 -0.462 -1.461 1 96.31 343 ALA B O 1
ATOM 9928 N N . LEU B 1 344 ? 8.75 0.887 -2.404 1 96.12 344 LEU B N 1
ATOM 9929 C CA . LEU B 1 344 ? 8.07 0.967 -3.691 1 96.12 344 LEU B CA 1
ATOM 9930 C C . LEU B 1 344 ? 7.961 -0.411 -4.332 1 96.12 344 LEU B C 1
ATOM 9932 O O . LEU B 1 344 ? 6.91 -0.767 -4.871 1 96.12 344 LEU B O 1
ATOM 9936 N N . ILE B 1 345 ? 8.984 -1.203 -4.289 1 94.81 345 ILE B N 1
ATOM 9937 C CA . ILE B 1 345 ? 9 -2.549 -4.852 1 94.81 345 ILE B CA 1
ATOM 9938 C C . ILE B 1 345 ? 8.031 -3.441 -4.09 1 94.81 345 ILE B C 1
ATOM 9940 O O . ILE B 1 345 ? 7.219 -4.148 -4.691 1 94.81 345 ILE B O 1
ATOM 9944 N N . THR B 1 346 ? 8.117 -3.355 -2.77 1 95.06 346 THR B N 1
ATOM 9945 C CA . THR B 1 346 ? 7.301 -4.203 -1.91 1 95.06 346 THR B CA 1
ATOM 9946 C C . THR B 1 346 ? 5.816 -3.885 -2.094 1 95.06 346 THR B C 1
ATOM 9948 O O . THR B 1 346 ? 5.004 -4.789 -2.295 1 95.06 346 THR B O 1
ATOM 9951 N N . VAL B 1 347 ? 5.457 -2.602 -2.047 1 96.69 347 VAL B N 1
ATOM 9952 C CA . VAL B 1 347 ? 4.062 -2.201 -2.184 1 96.69 347 VAL B CA 1
ATOM 9953 C C . VAL B 1 347 ? 3.59 -2.445 -3.615 1 96.69 347 VAL B C 1
ATOM 9955 O O . VAL B 1 347 ? 2.443 -2.842 -3.838 1 96.69 347 VAL B O 1
ATOM 9958 N N . GLY B 1 348 ? 4.457 -2.139 -4.582 1 96 348 GLY B N 1
ATOM 9959 C CA . GLY B 1 348 ? 4.105 -2.439 -5.961 1 96 348 GLY B CA 1
ATOM 9960 C C . GLY B 1 348 ? 3.721 -3.891 -6.176 1 96 348 GLY B C 1
ATOM 9961 O O . GLY B 1 348 ? 2.723 -4.184 -6.84 1 96 348 GLY B O 1
ATOM 9962 N N . ARG B 1 349 ? 4.445 -4.812 -5.625 1 94.5 349 ARG B N 1
ATOM 9963 C CA . ARG B 1 349 ? 4.156 -6.242 -5.719 1 94.5 349 ARG B CA 1
ATOM 9964 C C . ARG B 1 349 ? 2.852 -6.586 -5.004 1 94.5 349 ARG B C 1
ATOM 9966 O O . ARG B 1 349 ? 2.074 -7.41 -5.484 1 94.5 349 ARG B O 1
ATOM 9973 N N . ALA B 1 350 ? 2.646 -5.98 -3.863 1 94.94 350 ALA B N 1
ATOM 9974 C CA . ALA B 1 350 ? 1.442 -6.238 -3.08 1 94.94 350 ALA B CA 1
ATOM 9975 C C . ALA B 1 350 ? 0.191 -5.809 -3.84 1 94.94 350 ALA B C 1
ATOM 9977 O O . ALA B 1 350 ? -0.87 -6.422 -3.699 1 94.94 350 ALA B O 1
ATOM 9978 N N . MET B 1 351 ? 0.309 -4.758 -4.625 1 95.88 351 MET B N 1
ATOM 9979 C CA . MET B 1 351 ? -0.854 -4.188 -5.297 1 95.88 351 MET B CA 1
ATOM 9980 C C . MET B 1 351 ? -1.054 -4.82 -6.672 1 95.88 351 MET B C 1
ATOM 9982 O O . MET B 1 351 ? -2.076 -4.594 -7.32 1 95.88 351 MET B O 1
ATOM 9986 N N . ALA B 1 352 ? -0.152 -5.605 -7.113 1 94.56 352 ALA B N 1
ATOM 9987 C CA . ALA B 1 352 ? -0.114 -6.113 -8.484 1 94.56 352 ALA B CA 1
ATOM 9988 C C . ALA B 1 352 ? -1.387 -6.887 -8.812 1 94.56 352 ALA B C 1
ATOM 9990 O O . ALA B 1 352 ? -1.889 -6.816 -9.938 1 94.56 352 ALA B O 1
ATOM 9991 N N . ASN B 1 353 ? -1.944 -7.586 -7.828 1 92.38 353 ASN B N 1
ATOM 9992 C CA . ASN B 1 353 ? -3.07 -8.461 -8.125 1 92.38 353 ASN B CA 1
ATOM 9993 C C . ASN B 1 353 ? -4.387 -7.883 -7.613 1 92.38 353 ASN B C 1
ATOM 9995 O O . ASN B 1 353 ? -5.395 -8.586 -7.551 1 92.38 353 ASN B O 1
ATOM 9999 N N . LYS B 1 354 ? -4.391 -6.676 -7.176 1 93.06 354 LYS B N 1
ATOM 10000 C CA . LYS B 1 354 ? -5.621 -6.016 -6.758 1 93.06 354 LYS B CA 1
ATOM 10001 C C . LYS B 1 354 ? -6.383 -5.457 -7.957 1 93.06 354 LYS B C 1
ATOM 10003 O O . LYS B 1 354 ? -5.812 -4.723 -8.766 1 93.06 354 LYS B O 1
ATOM 10008 N N . GLU B 1 355 ? -7.664 -5.809 -8.039 1 86.75 355 GLU B N 1
ATOM 10009 C CA . GLU B 1 355 ? -8.422 -5.492 -9.25 1 86.75 355 GLU B CA 1
ATOM 10010 C C . GLU B 1 355 ? -9.484 -4.438 -8.969 1 86.75 355 GLU B C 1
ATOM 10012 O O . GLU B 1 355 ? -9.781 -3.607 -9.836 1 86.75 355 GLU B O 1
ATOM 10017 N N . THR B 1 356 ? -10.016 -4.395 -7.766 1 87.62 356 THR B N 1
ATOM 10018 C CA . THR B 1 356 ? -11.164 -3.539 -7.504 1 87.62 356 THR B CA 1
ATOM 10019 C C . THR B 1 356 ? -10.734 -2.242 -6.824 1 87.62 356 THR B C 1
ATOM 10021 O O . THR B 1 356 ? -9.664 -2.18 -6.219 1 87.62 356 THR B O 1
ATOM 10024 N N . GLU B 1 357 ? -11.578 -1.24 -7.012 1 87.5 357 GLU B N 1
ATOM 10025 C CA . GLU B 1 357 ? -11.336 0.047 -6.367 1 87.5 357 GLU B CA 1
ATOM 10026 C C . GLU B 1 357 ? -11.297 -0.093 -4.848 1 87.5 357 GLU B C 1
ATOM 10028 O O . GLU B 1 357 ? -10.492 0.561 -4.18 1 87.5 357 GLU B O 1
ATOM 10033 N N . GLU B 1 358 ? -12.148 -0.928 -4.324 1 89.88 358 GLU B N 1
ATOM 10034 C CA . GLU B 1 358 ? -12.242 -1.135 -2.883 1 89.88 358 GLU B CA 1
ATOM 10035 C C . GLU B 1 358 ? -10.93 -1.679 -2.32 1 89.88 358 GLU B C 1
ATOM 10037 O O . GLU B 1 358 ? -10.5 -1.273 -1.239 1 89.88 358 GLU B O 1
ATOM 10042 N N . GLU B 1 359 ? -10.312 -2.504 -3.092 1 92.69 359 GLU B N 1
ATOM 10043 C CA . GLU B 1 359 ? -9.047 -3.076 -2.639 1 92.69 359 GLU B CA 1
ATOM 10044 C C . GLU B 1 359 ? -7.965 -2.008 -2.547 1 92.69 359 GLU B C 1
ATOM 10046 O O . GLU B 1 359 ? -7.148 -2.021 -1.621 1 92.69 359 GLU B O 1
ATOM 10051 N N . TRP B 1 360 ? -7.93 -1.095 -3.479 1 93.62 360 TRP B N 1
ATOM 10052 C CA . TRP B 1 360 ? -6.941 -0.018 -3.49 1 93.62 360 TRP B CA 1
ATOM 10053 C C . TRP B 1 360 ? -7.207 0.974 -2.361 1 93.62 360 TRP B C 1
ATOM 10055 O O . TRP B 1 360 ? -6.273 1.438 -1.702 1 93.62 360 TRP B O 1
ATOM 10065 N N . LYS B 1 361 ? -8.469 1.246 -2.152 1 91.06 361 LYS B N 1
ATOM 10066 C CA . LYS B 1 361 ? -8.844 2.105 -1.032 1 91.06 361 LYS B CA 1
ATOM 10067 C C . LYS B 1 361 ? -8.414 1.492 0.297 1 91.06 361 LYS B C 1
ATOM 10069 O O . LYS B 1 361 ? -7.918 2.195 1.181 1 91.06 361 LYS B O 1
ATOM 10074 N N . TYR B 1 362 ? -8.578 0.27 0.389 1 91.81 362 TYR B N 1
ATOM 10075 C CA . TYR B 1 362 ? -8.211 -0.426 1.617 1 91.81 362 TYR B CA 1
ATOM 10076 C C . TYR B 1 362 ? -6.707 -0.363 1.849 1 91.81 362 TYR B C 1
ATOM 10078 O O . TYR B 1 362 ? -6.254 -0.218 2.986 1 91.81 362 TYR B O 1
ATOM 10086 N N . ALA B 1 363 ? -5.969 -0.576 0.797 1 93.81 363 ALA B N 1
ATOM 10087 C CA . ALA B 1 363 ? -4.512 -0.493 0.91 1 93.81 363 ALA B CA 1
ATOM 10088 C C . ALA B 1 363 ? -4.082 0.862 1.463 1 93.81 363 ALA B C 1
ATOM 10090 O O . ALA B 1 363 ? -3.168 0.941 2.287 1 93.81 363 ALA B O 1
ATOM 10091 N N . ILE B 1 364 ? -4.676 1.978 1.004 1 91.88 364 ILE B N 1
ATOM 10092 C CA . ILE B 1 364 ? -4.359 3.32 1.479 1 91.88 364 ILE B CA 1
ATOM 10093 C C . ILE B 1 364 ? -4.711 3.441 2.959 1 91.88 364 ILE B C 1
ATOM 10095 O O . ILE B 1 364 ? -3.949 4.02 3.74 1 91.88 364 ILE B O 1
ATOM 10099 N N . GLU B 1 365 ? -5.809 2.867 3.314 1 88.12 365 GLU B N 1
ATOM 10100 C CA . GLU B 1 365 ? -6.211 2.885 4.719 1 88.12 365 GLU B CA 1
ATOM 10101 C C . GLU B 1 365 ? -5.207 2.139 5.59 1 88.12 365 GLU B C 1
ATOM 10103 O O . GLU B 1 365 ? -4.887 2.584 6.695 1 88.12 365 GLU B O 1
ATOM 10108 N N . LEU B 1 366 ? -4.797 1.007 5.102 1 89.31 366 LEU B N 1
ATOM 10109 C CA . LEU B 1 366 ? -3.791 0.247 5.836 1 89.31 366 LEU B CA 1
ATOM 10110 C C . LEU B 1 366 ? -2.508 1.055 5.996 1 89.31 366 LEU B C 1
ATOM 10112 O O . LEU B 1 366 ? -1.914 1.08 7.078 1 89.31 366 LEU B O 1
ATOM 10116 N N . LEU B 1 367 ? -2.107 1.72 4.93 1 90.19 367 LEU B N 1
ATOM 10117 C CA . LEU B 1 367 ? -0.865 2.484 4.945 1 90.19 367 LEU B CA 1
ATOM 10118 C C . LEU B 1 367 ? -0.971 3.672 5.898 1 90.19 367 LEU B C 1
ATOM 10120 O O . LEU B 1 367 ? 0.042 4.156 6.406 1 90.19 367 LEU B O 1
ATOM 10124 N N . ASN B 1 368 ? -2.18 4.109 6.156 1 84.5 368 ASN B N 1
ATOM 10125 C CA . ASN B 1 368 ? -2.396 5.227 7.07 1 84.5 368 ASN B CA 1
ATOM 10126 C C . ASN B 1 368 ? -2.428 4.766 8.523 1 84.5 368 ASN B C 1
ATOM 10128 O O . ASN B 1 368 ? -1.883 5.43 9.406 1 84.5 368 ASN B O 1
ATOM 10132 N N . LYS B 1 369 ? -2.971 3.588 8.781 1 81.12 369 LYS B N 1
ATOM 10133 C CA . LYS B 1 369 ? -3.234 3.186 10.156 1 81.12 369 LYS B CA 1
ATOM 10134 C C . LYS B 1 369 ? -2.258 2.105 10.609 1 81.12 369 LYS B C 1
ATOM 10136 O O . LYS B 1 369 ? -1.706 2.182 11.711 1 81.12 369 LYS B O 1
ATOM 10141 N N . SER B 1 370 ? -2.146 1.061 9.75 1 87.12 370 SER B N 1
ATOM 10142 C CA . SER B 1 370 ? -1.271 -0.061 10.078 1 87.12 370 SER B CA 1
ATOM 10143 C C . SER B 1 370 ? -0.487 -0.526 8.852 1 87.12 370 SER B C 1
ATOM 10145 O O . SER B 1 370 ? -0.689 -1.641 8.367 1 87.12 370 SER B O 1
ATOM 10147 N N . PRO B 1 371 ? 0.49 0.231 8.531 1 89.62 371 PRO B N 1
ATOM 10148 C CA . PRO B 1 371 ? 1.217 -0.069 7.297 1 89.62 371 PRO B CA 1
ATOM 10149 C C . PRO B 1 371 ? 1.889 -1.439 7.324 1 89.62 371 PRO B C 1
ATOM 10151 O O . PRO B 1 371 ? 2.076 -2.061 6.273 1 89.62 371 PRO B O 1
ATOM 10154 N N . SER B 1 372 ? 2.246 -2.012 8.523 1 91 372 SER B N 1
ATOM 10155 C CA . SER B 1 372 ? 2.945 -3.287 8.625 1 91 372 SER B CA 1
ATOM 10156 C C . SER B 1 372 ? 2.062 -4.441 8.164 1 91 372 SER B C 1
ATOM 10158 O O . SER B 1 372 ? 2.561 -5.527 7.859 1 91 372 SER B O 1
ATOM 10160 N N . GLU B 1 373 ? 0.758 -4.207 8.133 1 89.06 373 GLU B N 1
ATOM 10161 C CA . GLU B 1 373 ? -0.18 -5.266 7.773 1 89.06 373 GLU B CA 1
ATOM 10162 C C . GLU B 1 373 ? -0.259 -5.445 6.262 1 89.06 373 GLU B C 1
ATOM 10164 O O . GLU B 1 373 ? -0.772 -6.457 5.777 1 89.06 373 GLU B O 1
ATOM 10169 N N . LEU B 1 374 ? 0.108 -4.453 5.531 1 92.38 374 LEU B N 1
ATOM 10170 C CA . LEU B 1 374 ? 0.208 -4.652 4.09 1 92.38 374 LEU B CA 1
ATOM 10171 C C . LEU B 1 374 ? 1.3 -5.664 3.758 1 92.38 374 LEU B C 1
ATOM 10173 O O . LEU B 1 374 ? 2.385 -5.629 4.34 1 92.38 374 LEU B O 1
ATOM 10177 N N . ARG B 1 375 ? 1.074 -6.488 2.895 1 91.38 375 ARG B N 1
ATOM 10178 C CA . ARG B 1 375 ? 1.95 -7.609 2.564 1 91.38 375 ARG B CA 1
ATOM 10179 C C . ARG B 1 375 ? 3.355 -7.125 2.23 1 91.38 375 ARG B C 1
ATOM 10181 O O . ARG B 1 375 ? 3.531 -6.262 1.365 1 91.38 375 ARG B O 1
ATOM 10188 N N . GLY B 1 376 ? 4.418 -7.621 2.932 1 90.94 376 GLY B N 1
ATOM 10189 C CA . GLY B 1 376 ? 5.816 -7.344 2.645 1 90.94 376 GLY B CA 1
ATOM 10190 C C . GLY B 1 376 ? 6.367 -6.172 3.434 1 90.94 376 GLY B C 1
ATOM 10191 O O . GLY B 1 376 ? 7.582 -6.047 3.605 1 90.94 376 GLY B O 1
ATOM 10192 N N . MET B 1 377 ? 5.535 -5.266 3.99 1 93.19 377 MET B N 1
ATOM 10193 C CA . MET B 1 377 ? 5.992 -4.039 4.637 1 93.19 377 MET B CA 1
ATOM 10194 C C . MET B 1 377 ? 6.672 -4.348 5.965 1 93.19 377 MET B C 1
ATOM 10196 O O . MET B 1 377 ? 7.531 -3.588 6.418 1 93.19 377 MET B O 1
ATOM 10200 N N . GLU B 1 378 ? 6.332 -5.406 6.598 1 91.12 378 GLU B N 1
ATOM 10201 C CA . GLU B 1 378 ? 7.008 -5.785 7.836 1 91.12 378 GLU B CA 1
ATOM 10202 C C . GLU B 1 378 ? 8.492 -6.043 7.594 1 91.12 378 GLU B C 1
ATOM 10204 O O . GLU B 1 378 ? 9.328 -5.75 8.453 1 91.12 378 GLU B O 1
ATOM 10209 N N . ASP B 1 379 ? 8.789 -6.602 6.441 1 90.31 379 ASP B N 1
ATOM 10210 C CA . ASP B 1 379 ? 10.188 -6.836 6.086 1 90.31 379 ASP B CA 1
ATOM 10211 C C . ASP B 1 379 ? 10.938 -5.52 5.898 1 90.31 379 ASP B C 1
ATOM 10213 O O . ASP B 1 379 ? 12.109 -5.406 6.266 1 90.31 379 ASP B O 1
ATOM 10217 N N . VAL B 1 380 ? 10.289 -4.59 5.312 1 93.75 380 VAL B N 1
ATOM 10218 C CA . VAL B 1 380 ? 10.875 -3.268 5.141 1 93.75 380 VAL B CA 1
ATOM 10219 C C . VAL B 1 380 ? 11.188 -2.658 6.504 1 93.75 380 VAL B C 1
ATOM 10221 O O . VAL B 1 380 ? 12.289 -2.135 6.719 1 93.75 380 VAL B O 1
ATOM 10224 N N . PHE B 1 381 ? 10.25 -2.779 7.477 1 95.12 381 PHE B N 1
ATOM 10225 C CA . PHE B 1 381 ? 10.422 -2.207 8.805 1 95.12 381 PHE B CA 1
ATOM 10226 C C . PHE B 1 381 ? 11.508 -2.941 9.578 1 95.12 381 PHE B C 1
ATOM 10228 O O . PHE B 1 381 ? 12.25 -2.328 10.344 1 95.12 381 PHE B O 1
ATOM 10235 N N . THR B 1 382 ? 11.625 -4.238 9.312 1 92.31 382 THR B N 1
ATOM 10236 C CA . THR B 1 382 ? 12.664 -5.008 9.977 1 92.31 382 THR B CA 1
ATOM 10237 C C . THR B 1 382 ? 14.047 -4.535 9.539 1 92.31 382 THR B C 1
ATOM 10239 O O . THR B 1 382 ? 14.977 -4.484 10.344 1 92.31 382 THR B O 1
ATOM 10242 N N . LEU B 1 383 ? 14.141 -4.219 8.32 1 91.44 383 LEU B N 1
ATOM 10243 C CA . LEU B 1 383 ? 15.406 -3.699 7.812 1 91.44 383 LEU B CA 1
ATOM 10244 C C . LEU B 1 383 ? 15.719 -2.334 8.414 1 91.44 383 LEU B C 1
ATOM 10246 O O . LEU B 1 383 ? 16.875 -2.037 8.734 1 91.44 383 LEU B O 1
ATOM 10250 N N . LEU B 1 384 ? 14.742 -1.474 8.594 1 93.81 384 LEU B N 1
ATOM 10251 C CA . LEU B 1 384 ? 14.93 -0.146 9.172 1 93.81 384 LEU B CA 1
ATOM 10252 C C . LEU B 1 384 ? 15.211 -0.235 10.664 1 93.81 384 LEU B C 1
ATOM 10254 O O . LEU B 1 384 ? 15.875 0.638 11.227 1 93.81 384 LEU B O 1
ATOM 10258 N N . ARG B 1 385 ? 14.703 -1.292 11.289 1 94.38 385 ARG B N 1
ATOM 10259 C CA . ARG B 1 385 ? 14.875 -1.481 12.727 1 94.38 385 ARG B CA 1
ATOM 10260 C C . ARG B 1 385 ? 16.344 -1.589 13.094 1 94.38 385 ARG B C 1
ATOM 10262 O O . ARG B 1 385 ? 16.75 -1.164 14.18 1 94.38 385 ARG B O 1
ATOM 10269 N N . PHE B 1 386 ? 17.203 -2.059 12.188 1 92.31 386 PHE B N 1
ATOM 10270 C CA . PHE B 1 386 ? 18.625 -2.16 12.453 1 92.31 386 PHE B CA 1
ATOM 10271 C C . PHE B 1 386 ? 19.219 -0.787 12.727 1 92.31 386 PHE B C 1
ATOM 10273 O O . PHE B 1 386 ? 20.047 -0.634 13.633 1 92.31 386 PHE B O 1
ATOM 10280 N N . SER B 1 387 ? 18.844 0.19 11.961 1 93.81 387 SER B N 1
ATOM 10281 C CA . SER B 1 387 ? 19.344 1.55 12.164 1 93.81 387 SER B CA 1
ATOM 10282 C C . SER B 1 387 ? 18.844 2.121 13.492 1 93.81 387 SER B C 1
ATOM 10284 O O . SER B 1 387 ? 19.594 2.814 14.188 1 93.81 387 SER B O 1
ATOM 10286 N N . TYR B 1 388 ? 17.609 1.808 13.828 1 95.62 388 TYR B N 1
ATOM 10287 C CA . TYR B 1 388 ? 17.031 2.254 15.086 1 95.62 388 TYR B CA 1
ATOM 10288 C C . TYR B 1 388 ? 17.766 1.634 16.281 1 95.62 388 TYR B C 1
ATOM 10290 O O . TYR B 1 388 ? 18.094 2.328 17.234 1 95.62 388 TYR B O 1
ATOM 10298 N N . ASP B 1 389 ? 18 0.369 16.156 1 93.19 389 ASP B N 1
ATOM 10299 C CA . ASP B 1 389 ? 18.656 -0.352 17.25 1 93.19 389 ASP B CA 1
ATOM 10300 C C . ASP B 1 389 ? 20.109 0.101 17.422 1 93.19 389 ASP B C 1
ATOM 10302 O O . ASP B 1 389 ? 20.688 -0.035 18.5 1 93.19 389 ASP B O 1
ATOM 10306 N N . ASN B 1 390 ? 20.625 0.658 16.391 1 92 390 ASN B N 1
ATOM 10307 C CA . ASN B 1 390 ? 22.031 1.058 16.422 1 92 390 ASN B CA 1
ATOM 10308 C C . ASN B 1 390 ? 22.188 2.475 16.969 1 92 390 ASN B C 1
ATOM 10310 O O . ASN B 1 390 ? 23.312 2.965 17.094 1 92 390 ASN B O 1
ATOM 10314 N N . LEU B 1 391 ? 21.109 3.143 17.266 1 93.69 391 LEU B N 1
ATOM 10315 C CA . LEU B 1 391 ? 21.219 4.469 17.859 1 93.69 391 LEU B CA 1
ATOM 10316 C C . LEU B 1 391 ? 21.891 4.398 19.234 1 93.69 391 LEU B C 1
ATOM 10318 O O . LEU B 1 391 ? 21.734 3.412 19.953 1 93.69 391 LEU B O 1
ATOM 10322 N N . GLU B 1 392 ? 22.609 5.371 19.562 1 87.44 392 GLU B N 1
ATOM 10323 C CA . GLU B 1 392 ? 23.531 5.367 20.688 1 87.44 392 GLU B CA 1
ATOM 10324 C C . GLU B 1 392 ? 22.797 5.273 22.016 1 87.44 392 GLU B C 1
ATOM 10326 O O . GLU B 1 392 ? 23.234 4.586 22.938 1 87.44 392 GLU B O 1
ATOM 10331 N N . ASN B 1 393 ? 21.734 6.012 22.125 1 90.88 393 ASN B N 1
ATOM 10332 C CA . ASN B 1 393 ? 21.094 6.059 23.438 1 90.88 393 ASN B CA 1
ATOM 10333 C C . ASN B 1 393 ? 19.578 5.945 23.328 1 90.88 393 ASN B C 1
ATOM 10335 O O . ASN B 1 393 ? 19.016 6.133 22.234 1 90.88 393 ASN B O 1
ATOM 10339 N N . GLU B 1 394 ? 19.016 5.594 24.406 1 93 394 GLU B N 1
ATOM 10340 C CA . GLU B 1 394 ? 17.562 5.391 24.469 1 93 394 GLU B CA 1
ATOM 10341 C C . GLU B 1 394 ? 16.812 6.711 24.328 1 93 394 GLU B C 1
ATOM 10343 O O . GLU B 1 394 ? 15.711 6.746 23.781 1 93 394 GLU B O 1
ATOM 10348 N N . THR B 1 395 ? 17.391 7.758 24.781 1 93.88 395 THR B N 1
ATOM 10349 C CA . THR B 1 395 ? 16.781 9.078 24.672 1 93.88 395 THR B CA 1
ATOM 10350 C C . THR B 1 395 ? 16.594 9.453 23.203 1 93.88 395 THR B C 1
ATOM 10352 O O . THR B 1 395 ? 15.516 9.93 22.812 1 93.88 395 THR B O 1
ATOM 10355 N N . THR B 1 396 ? 17.625 9.211 22.438 1 95.38 396 THR B N 1
ATOM 10356 C CA . THR B 1 396 ? 17.547 9.516 21.016 1 95.38 396 THR B CA 1
ATOM 10357 C C . THR B 1 396 ? 16.469 8.672 20.344 1 95.38 396 THR B C 1
ATOM 10359 O O . THR B 1 396 ? 15.781 9.141 19.438 1 95.38 396 THR B O 1
ATOM 10362 N N . LYS B 1 397 ? 16.359 7.426 20.812 1 95.69 397 LYS B N 1
ATOM 10363 C CA . LYS B 1 397 ? 15.328 6.539 20.281 1 95.69 397 LYS B CA 1
ATOM 10364 C C . LYS B 1 397 ? 13.93 7.082 20.562 1 95.69 397 LYS B C 1
ATOM 10366 O O . LYS B 1 397 ? 13.078 7.113 19.656 1 95.69 397 LYS B O 1
ATOM 10371 N N . THR B 1 398 ? 13.758 7.535 21.734 1 95.88 398 THR B N 1
ATOM 10372 C CA . THR B 1 398 ? 12.461 8.078 22.125 1 95.88 398 THR B CA 1
ATOM 10373 C C . THR B 1 398 ? 12.172 9.375 21.375 1 95.88 398 THR B C 1
ATOM 10375 O O . THR B 1 398 ? 11.023 9.641 21.016 1 95.88 398 THR B O 1
ATOM 10378 N N . CYS B 1 399 ? 13.188 10.172 21.172 1 96.88 399 CYS B N 1
ATOM 10379 C CA . CYS B 1 399 ? 13.031 11.414 20.422 1 96.88 399 CYS B CA 1
ATOM 10380 C C . CYS B 1 399 ? 12.57 11.133 19 1 96.88 399 CYS B C 1
ATOM 10382 O O . CYS B 1 399 ? 11.719 11.852 18.469 1 96.88 399 CYS B O 1
ATOM 10384 N N . LEU B 1 400 ? 13.172 10.109 18.422 1 97.31 400 LEU B N 1
ATOM 10385 C CA . LEU B 1 400 ? 12.781 9.75 17.062 1 97.31 400 LEU B CA 1
ATOM 10386 C C . LEU B 1 400 ? 11.297 9.383 17.016 1 97.31 400 LEU B C 1
ATOM 10388 O O . LEU B 1 400 ? 10.578 9.828 16.109 1 97.31 400 LEU B O 1
ATOM 10392 N N . LEU B 1 401 ? 10.844 8.562 17.969 1 96.56 401 LEU B N 1
ATOM 10393 C CA . LEU B 1 401 ? 9.461 8.117 17.984 1 96.56 401 LEU B CA 1
ATOM 10394 C C . LEU B 1 401 ? 8.508 9.289 18.188 1 96.56 401 LEU B C 1
ATOM 10396 O O . LEU B 1 401 ? 7.406 9.305 17.641 1 96.56 401 LEU B O 1
ATOM 10400 N N . TYR B 1 402 ? 8.945 10.289 18.906 1 97.06 402 TYR B N 1
ATOM 10401 C CA . TYR B 1 402 ? 8.125 11.461 19.188 1 97.06 402 TYR B CA 1
ATOM 10402 C C . TYR B 1 402 ? 7.855 12.266 17.922 1 97.06 402 TYR B C 1
ATOM 10404 O O . TYR B 1 402 ? 6.801 12.891 17.781 1 97.06 402 TYR B O 1
ATOM 10412 N N . CYS B 1 403 ? 8.805 12.25 16.984 1 96.69 403 CYS B N 1
ATOM 10413 C CA . CYS B 1 403 ? 8.664 13 15.75 1 96.69 403 CYS B CA 1
ATOM 10414 C C . CYS B 1 403 ? 7.512 12.453 14.914 1 96.69 403 CYS B C 1
ATOM 10416 O O . CYS B 1 403 ? 6.977 13.156 14.055 1 96.69 403 CYS B O 1
ATOM 10418 N N . ALA B 1 404 ? 7.125 11.242 15.188 1 95.19 404 ALA B N 1
ATOM 10419 C CA . ALA B 1 404 ? 6.062 10.609 14.414 1 95.19 404 ALA B CA 1
ATOM 10420 C C . ALA B 1 404 ? 4.695 11.18 14.789 1 95.19 404 ALA B C 1
ATOM 10422 O O . ALA B 1 404 ? 3.705 10.945 14.094 1 95.19 404 ALA B O 1
ATOM 10423 N N . LEU B 1 405 ? 4.602 12 15.805 1 96.06 405 LEU B N 1
ATOM 10424 C CA . LEU B 1 405 ? 3.35 12.609 16.234 1 96.06 405 LEU B CA 1
ATOM 10425 C C . LEU B 1 405 ? 2.893 13.664 15.234 1 96.06 405 LEU B C 1
ATOM 10427 O O . LEU B 1 405 ? 1.732 14.086 15.25 1 96.06 405 LEU B O 1
ATOM 10431 N N . PHE B 1 406 ? 3.812 14.102 14.414 1 96.06 406 PHE B N 1
ATOM 10432 C CA . PHE B 1 406 ? 3.502 15.141 13.438 1 96.06 406 PHE B CA 1
ATOM 10433 C C . PHE B 1 406 ? 3.029 14.531 12.125 1 96.06 406 PHE B C 1
ATOM 10435 O O . PHE B 1 406 ? 3.27 13.352 11.859 1 96.06 406 PHE B O 1
ATOM 10442 N N . PRO B 1 407 ? 2.297 15.281 11.344 1 93.06 407 PRO B N 1
ATOM 10443 C CA . PRO B 1 407 ? 1.729 14.742 10.109 1 93.06 407 PRO B CA 1
ATOM 10444 C C . PRO B 1 407 ? 2.799 14.344 9.086 1 93.06 407 PRO B C 1
ATOM 10446 O O . PRO B 1 407 ? 3.988 14.57 9.32 1 93.06 407 PRO B O 1
ATOM 10449 N N . GLU B 1 408 ? 2.256 13.711 8.047 1 90.19 408 GLU B N 1
ATOM 10450 C CA . GLU B 1 408 ? 3.127 13.289 6.953 1 90.19 408 GLU B CA 1
ATOM 10451 C C . GLU B 1 408 ? 3.746 14.484 6.242 1 90.19 408 GLU B C 1
ATOM 10453 O O . GLU B 1 408 ? 3.08 15.5 6.035 1 90.19 408 GLU B O 1
ATOM 10458 N N . SER B 1 409 ? 5.082 14.359 5.945 1 86.94 409 SER B N 1
ATOM 10459 C CA . SER B 1 409 ? 5.832 15.359 5.188 1 86.94 409 SER B CA 1
ATOM 10460 C C . SER B 1 409 ? 5.723 16.734 5.828 1 86.94 409 SER B C 1
ATOM 10462 O O . SER B 1 409 ? 5.594 17.75 5.129 1 86.94 409 SER B O 1
ATOM 10464 N N . TYR B 1 410 ? 5.652 16.734 7.113 1 91.5 410 TYR B N 1
ATOM 10465 C CA . TYR B 1 410 ? 5.52 17.969 7.879 1 91.5 410 TYR B CA 1
ATOM 10466 C C . TYR B 1 410 ? 6.883 18.484 8.32 1 91.5 410 TYR B C 1
ATOM 10468 O O . TYR B 1 410 ? 7.707 17.719 8.828 1 91.5 410 TYR B O 1
ATOM 10476 N N . SER B 1 411 ? 7.137 19.766 8.07 1 94.62 411 SER B N 1
ATOM 10477 C CA . SER B 1 411 ? 8.352 20.406 8.562 1 94.62 411 SER B CA 1
ATOM 10478 C C . SER B 1 411 ? 8.18 20.891 10 1 94.62 411 SER B C 1
ATOM 10480 O O . SER B 1 411 ? 7.422 21.812 10.266 1 94.62 411 SER B O 1
ATOM 10482 N N . ILE B 1 412 ? 8.891 20.312 10.883 1 95.56 412 ILE B N 1
ATOM 10483 C CA . ILE B 1 412 ? 8.789 20.609 12.305 1 95.56 412 ILE B CA 1
ATOM 10484 C C . ILE B 1 412 ? 9.883 21.594 12.711 1 95.56 412 ILE B C 1
ATOM 10486 O O . ILE B 1 412 ? 11.062 21.375 12.406 1 95.56 412 ILE B O 1
ATOM 10490 N N . GLU B 1 413 ? 9.547 22.625 13.398 1 95 413 GLU B N 1
ATOM 10491 C CA . GLU B 1 413 ? 10.555 23.531 13.938 1 95 413 GLU B CA 1
ATOM 10492 C C . GLU B 1 413 ? 11.398 22.844 15.008 1 95 413 GLU B C 1
ATOM 10494 O O . GLU B 1 413 ? 10.852 22.281 15.961 1 95 413 GLU B O 1
ATOM 10499 N N . LYS B 1 414 ? 12.68 22.891 14.922 1 95.94 414 LYS B N 1
ATOM 10500 C CA . LYS B 1 414 ? 13.578 22.219 15.852 1 95.94 414 LYS B CA 1
ATOM 10501 C C . LYS B 1 414 ? 13.352 22.688 17.281 1 95.94 414 LYS B C 1
ATOM 10503 O O . LYS B 1 414 ? 13.328 21.875 18.219 1 95.94 414 LYS B O 1
ATOM 10508 N N . GLU B 1 415 ? 13.164 23.984 17.406 1 93.06 415 GLU B N 1
ATOM 10509 C CA . GLU B 1 415 ? 13 24.562 18.734 1 93.06 415 GLU B CA 1
ATOM 10510 C C . GLU B 1 415 ? 11.75 24.016 19.422 1 93.06 415 GLU B C 1
ATOM 10512 O O . GLU B 1 415 ? 11.773 23.688 20.609 1 93.06 415 GLU B O 1
ATOM 10517 N N . GLN B 1 416 ? 10.688 23.938 18.719 1 94.31 416 GLN B N 1
ATOM 10518 C CA . GLN B 1 416 ? 9.438 23.406 19.25 1 94.31 416 GLN B CA 1
ATOM 10519 C C . GLN B 1 416 ? 9.602 21.953 19.688 1 94.31 416 GLN B C 1
ATOM 10521 O O . GLN B 1 416 ? 9.133 21.562 20.75 1 94.31 416 GLN B O 1
ATOM 10526 N N . LEU B 1 417 ? 10.211 21.234 18.859 1 95.94 417 LEU B N 1
ATOM 10527 C CA . LEU B 1 417 ? 10.422 19.812 19.125 1 95.94 417 LEU B CA 1
ATOM 10528 C C . LEU B 1 417 ? 11.25 19.625 20.391 1 95.94 417 LEU B C 1
ATOM 10530 O O . LEU B 1 417 ? 10.898 18.797 21.25 1 95.94 417 LEU B O 1
ATOM 10534 N N . VAL B 1 418 ? 12.297 20.375 20.531 1 95.19 418 VAL B N 1
ATOM 10535 C CA . VAL B 1 418 ? 13.188 20.281 21.688 1 95.19 418 VAL B CA 1
ATOM 10536 C C . VAL B 1 418 ? 12.43 20.672 22.953 1 95.19 418 VAL B C 1
ATOM 10538 O O . VAL B 1 418 ? 12.594 20.031 24 1 95.19 418 VAL B O 1
ATOM 10541 N N . GLU B 1 419 ? 11.609 21.688 22.844 1 94.31 419 GLU B N 1
ATOM 10542 C CA . GLU B 1 419 ? 10.82 22.109 24 1 94.31 419 GLU B CA 1
ATOM 10543 C C . GLU B 1 419 ? 9.867 21.016 24.453 1 94.31 419 GLU B C 1
ATOM 10545 O O . GLU B 1 419 ? 9.672 20.797 25.656 1 94.31 419 GLU B O 1
ATOM 10550 N N . TYR B 1 420 ? 9.258 20.344 23.5 1 96.62 420 TYR B N 1
ATOM 10551 C CA . TYR B 1 420 ? 8.367 19.234 23.844 1 96.62 420 TYR B CA 1
ATOM 10552 C C . TYR B 1 420 ? 9.133 18.125 24.547 1 96.62 420 TYR B C 1
ATOM 10554 O O . TYR B 1 420 ? 8.648 17.547 25.516 1 96.62 420 TYR B O 1
ATOM 10562 N N . TRP B 1 421 ? 10.352 17.828 24.047 1 96.25 421 TRP B N 1
ATOM 10563 C CA . TRP B 1 421 ? 11.164 16.75 24.625 1 96.25 421 TRP B CA 1
ATOM 10564 C C . TRP B 1 421 ? 11.555 17.078 26.062 1 96.25 421 TRP B C 1
ATOM 10566 O O . TRP B 1 421 ? 11.609 16.188 26.906 1 96.25 421 TRP B O 1
ATOM 10576 N N . ILE B 1 422 ? 11.852 18.359 26.25 1 93.62 422 ILE B N 1
ATOM 10577 C CA . ILE B 1 422 ? 12.172 18.797 27.594 1 93.62 422 ILE B CA 1
ATOM 10578 C C . ILE B 1 422 ? 10.945 18.656 28.5 1 93.62 422 ILE B C 1
ATOM 10580 O O . ILE B 1 422 ? 11.047 18.156 29.625 1 93.62 422 ILE B O 1
ATOM 10584 N N . GLY B 1 423 ? 9.773 19.047 27.953 1 94.5 423 GLY B N 1
ATOM 10585 C CA . GLY B 1 423 ? 8.539 18.906 28.703 1 94.5 423 GLY B CA 1
ATOM 10586 C C . GLY B 1 423 ? 8.203 17.469 29.047 1 94.5 423 GLY B C 1
ATOM 10587 O O . GLY B 1 423 ? 7.695 17.203 30.141 1 94.5 423 GLY B O 1
ATOM 10588 N N . GLU B 1 424 ? 8.5 16.562 28.156 1 95 424 GLU B N 1
ATOM 10589 C CA . GLU B 1 424 ? 8.234 15.133 28.359 1 95 424 GLU B CA 1
ATOM 10590 C C . GLU B 1 424 ? 9.219 14.523 29.344 1 95 424 GLU B C 1
ATOM 10592 O O . GLU B 1 424 ? 8.969 13.461 29.906 1 95 424 GLU B O 1
ATOM 10597 N N . GLY B 1 425 ? 10.336 15.195 29.484 1 91.44 425 GLY B N 1
ATOM 10598 C CA . GLY B 1 425 ? 11.328 14.719 30.438 1 91.44 425 GLY B CA 1
ATOM 10599 C C . GLY B 1 425 ? 12.367 13.812 29.812 1 91.44 425 GLY B C 1
ATOM 10600 O O . GLY B 1 425 ? 13.031 13.047 30.516 1 91.44 425 GLY B O 1
ATOM 10601 N N . PHE B 1 426 ? 12.461 13.875 28.484 1 91.62 426 PHE B N 1
ATOM 10602 C CA . PHE B 1 426 ? 13.469 13.055 27.828 1 91.62 426 PHE B CA 1
AT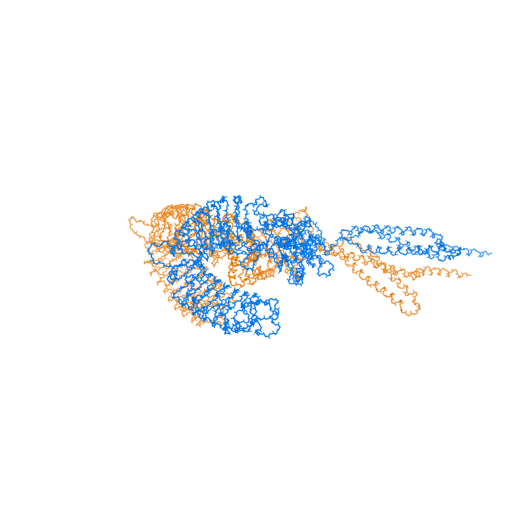OM 10603 C C . PHE B 1 426 ? 14.875 13.547 28.141 1 91.62 426 PHE B C 1
ATOM 10605 O O . PHE B 1 426 ? 15.812 12.758 28.219 1 91.62 426 PHE B O 1
ATOM 10612 N N . LEU B 1 427 ? 14.969 14.844 28.281 1 88.44 427 LEU B N 1
ATOM 10613 C CA . LEU B 1 427 ? 16.281 15.492 28.312 1 88.44 427 LEU B CA 1
ATOM 10614 C C . LEU B 1 427 ? 16.609 15.961 29.734 1 88.44 427 LEU B C 1
ATOM 10616 O O . LEU B 1 427 ? 17.578 16.688 29.938 1 88.44 427 LEU B O 1
ATOM 10620 N N . ASP B 1 428 ? 15.953 15.438 30.984 1 66.56 428 ASP B N 1
ATOM 10621 C CA . ASP B 1 428 ? 15.945 15.883 32.375 1 66.56 428 ASP B CA 1
ATOM 10622 C C . ASP B 1 428 ? 17.344 16.312 32.812 1 66.56 428 ASP B C 1
ATOM 10624 O O . ASP B 1 428 ? 17.562 16.625 34 1 66.56 428 ASP B O 1
ATOM 10628 N N . SER B 1 429 ? 18.391 16.406 32.375 1 53.31 429 SER B N 1
ATOM 10629 C CA . SER B 1 429 ? 19.203 16.969 33.438 1 53.31 429 SER B CA 1
ATOM 10630 C C . SER B 1 429 ? 18.703 18.375 33.812 1 53.31 429 SER B C 1
ATOM 10632 O O . SER B 1 429 ? 17.938 18.984 33.062 1 53.31 429 SER B O 1
ATOM 10634 N N . SER B 1 430 ? 19.125 19.094 34.906 1 47.78 430 SER B N 1
ATOM 10635 C CA . SER B 1 430 ? 18.906 20.469 35.375 1 47.78 430 SER B CA 1
ATOM 10636 C C . SER B 1 430 ? 18.719 21.422 34.188 1 47.78 430 SER B C 1
ATOM 10638 O O . SER B 1 430 ? 19.391 21.281 33.156 1 47.78 430 SER B O 1
ATOM 10640 N N . TYR B 1 431 ? 17.359 21.969 33.969 1 48.59 431 TYR B N 1
ATOM 10641 C CA . TYR B 1 431 ? 17 22.984 33 1 48.59 431 TYR B CA 1
ATOM 10642 C C . TYR B 1 431 ? 18.219 23.75 32.5 1 48.59 431 TYR B C 1
ATOM 10644 O O . TYR B 1 431 ? 18.109 24.719 31.75 1 48.59 431 TYR B O 1
ATOM 10652 N N . ASP B 1 432 ? 19.312 23.578 33 1 52.09 432 ASP B N 1
ATOM 10653 C CA . ASP B 1 432 ? 20.391 24.469 32.594 1 52.09 432 ASP B CA 1
ATOM 10654 C C . ASP B 1 432 ? 20.625 24.422 31.078 1 52.09 432 ASP B C 1
ATOM 10656 O O . ASP B 1 432 ? 20.078 23.562 30.391 1 52.09 432 ASP B O 1
ATOM 10660 N N . SER B 1 433 ? 21.109 25.484 30.438 1 57.56 433 SER B N 1
ATOM 10661 C CA . SER B 1 433 ? 21.594 25.688 29.078 1 57.56 433 SER B CA 1
ATOM 10662 C C . SER B 1 433 ? 22.047 24.375 28.453 1 57.56 433 SER B C 1
ATOM 10664 O O . SER B 1 433 ? 21.969 24.219 27.234 1 57.56 433 SER B O 1
ATOM 10666 N N . ASN B 1 434 ? 21.812 23.312 29.156 1 78.38 434 ASN B N 1
ATOM 10667 C CA . ASN B 1 434 ? 22.406 22.047 28.75 1 78.38 434 ASN B CA 1
ATOM 10668 C C . ASN B 1 434 ? 21.375 21.125 28.109 1 78.38 434 ASN B C 1
ATOM 10670 O O . ASN B 1 434 ? 21.688 20.391 27.172 1 78.38 434 ASN B O 1
ATOM 10674 N N . ALA B 1 435 ? 19.984 21.312 28.5 1 85.12 435 ALA B N 1
ATOM 10675 C CA . ALA B 1 435 ? 18.969 20.438 27.953 1 85.12 435 ALA B CA 1
ATOM 10676 C C . ALA B 1 435 ? 18.672 20.781 26.5 1 85.12 435 ALA B C 1
ATOM 10678 O O . ALA B 1 435 ? 18.469 19.891 25.672 1 85.12 435 ALA B O 1
ATOM 10679 N N . HIS B 1 436 ? 18.625 22.125 26.25 1 88.62 436 HIS B N 1
ATOM 10680 C CA . HIS B 1 436 ? 18.391 22.578 24.875 1 88.62 436 HIS B CA 1
ATOM 10681 C C . HIS B 1 436 ? 19.469 22.078 23.938 1 88.62 436 HIS B C 1
ATOM 10683 O O . HIS B 1 436 ? 19.188 21.609 22.828 1 88.62 436 HIS B O 1
ATOM 10689 N N . ASN B 1 437 ? 20.656 22.156 24.328 1 89.56 437 ASN B N 1
ATOM 10690 C CA . ASN B 1 437 ? 21.781 21.688 23.516 1 89.56 437 ASN B CA 1
ATOM 10691 C C . ASN B 1 437 ? 21.719 20.172 23.297 1 89.56 437 ASN B C 1
ATOM 10693 O O . ASN B 1 437 ? 22.062 19.688 22.219 1 89.56 437 ASN B O 1
ATOM 10697 N N . LYS B 1 438 ? 21.328 19.531 24.312 1 91.44 438 LYS B N 1
ATOM 10698 C CA . LYS B 1 438 ? 21.172 18.094 24.172 1 91.44 438 LYS B CA 1
ATOM 10699 C C . LYS B 1 438 ? 20.125 17.75 23.141 1 91.44 438 LYS B C 1
ATOM 10701 O O . LYS B 1 438 ? 20.266 16.766 22.406 1 91.44 438 LYS B O 1
ATOM 10706 N N . GLY B 1 439 ? 19.031 18.516 23.156 1 93.88 439 GLY B N 1
ATOM 10707 C CA . GLY B 1 439 ? 17.984 18.312 22.156 1 93.88 439 GLY B CA 1
ATOM 10708 C C . GLY B 1 439 ? 18.484 18.5 20.734 1 93.88 439 GLY B C 1
ATOM 10709 O O . GLY B 1 439 ? 18.203 17.672 19.875 1 93.88 439 GLY B O 1
ATOM 10710 N N . TYR B 1 440 ? 19.234 19.531 20.547 1 94.12 440 TYR B N 1
ATOM 10711 C CA . TYR B 1 440 ? 19.781 19.781 19.219 1 94.12 440 TYR B CA 1
ATOM 10712 C C . TYR B 1 440 ? 20.797 18.719 18.844 1 94.12 440 TYR B C 1
ATOM 10714 O O . TYR B 1 440 ? 20.906 18.344 17.672 1 94.12 440 TYR B O 1
ATOM 10722 N N . ALA B 1 441 ? 21.516 18.25 19.781 1 93.81 441 ALA B N 1
ATOM 10723 C CA . ALA B 1 441 ? 22.453 17.172 19.531 1 93.81 441 ALA B CA 1
ATOM 10724 C C . ALA B 1 441 ? 21.703 15.906 19.094 1 93.81 441 ALA B C 1
ATOM 10726 O O . ALA B 1 441 ? 22.172 15.172 18.219 1 93.81 441 ALA B O 1
ATOM 10727 N N . ALA B 1 442 ? 20.641 15.625 19.781 1 95.06 442 ALA B N 1
ATOM 10728 C CA . ALA B 1 442 ? 19.844 14.469 19.406 1 95.06 442 ALA B CA 1
ATOM 10729 C C . ALA B 1 442 ? 19.328 14.578 17.969 1 95.06 442 ALA B C 1
ATOM 10731 O O . ALA B 1 442 ? 19.359 13.602 17.219 1 95.06 442 ALA B O 1
ATOM 10732 N N . ILE B 1 443 ? 18.859 15.789 17.594 1 96.69 443 ILE B N 1
ATOM 10733 C CA . ILE B 1 443 ? 18.391 16.016 16.219 1 96.69 443 ILE B CA 1
ATOM 10734 C C . ILE B 1 443 ? 19.547 15.781 15.25 1 96.69 443 ILE B C 1
ATOM 10736 O O . ILE B 1 443 ? 19.359 15.148 14.203 1 96.69 443 ILE B O 1
ATOM 10740 N N . GLY B 1 444 ? 20.703 16.312 15.586 1 95.5 444 GLY B N 1
ATOM 10741 C CA . GLY B 1 444 ? 21.875 16.094 14.742 1 95.5 444 GLY B CA 1
ATOM 10742 C C . GLY B 1 444 ? 22.219 14.625 14.562 1 95.5 444 GLY B C 1
ATOM 10743 O O . GLY B 1 444 ? 22.531 14.195 13.453 1 95.5 444 GLY B O 1
ATOM 10744 N N . SER B 1 445 ? 22.141 13.914 15.602 1 95.5 445 SER B N 1
ATOM 10745 C CA . SER B 1 445 ? 22.438 12.484 15.547 1 95.5 445 SER B CA 1
ATOM 10746 C C . SER B 1 445 ? 21.438 11.758 14.641 1 95.5 445 SER B C 1
ATOM 10748 O O . SER B 1 445 ? 21.812 10.828 13.922 1 95.5 445 SER B O 1
ATOM 10750 N N . LEU B 1 446 ? 20.219 12.094 14.781 1 96.81 446 LEU B N 1
ATOM 10751 C CA . LEU B 1 446 ? 19.172 11.461 13.969 1 96.81 446 LEU B CA 1
ATOM 10752 C C . LEU B 1 446 ? 19.359 11.805 12.492 1 96.81 446 LEU B C 1
ATOM 10754 O O . LEU B 1 446 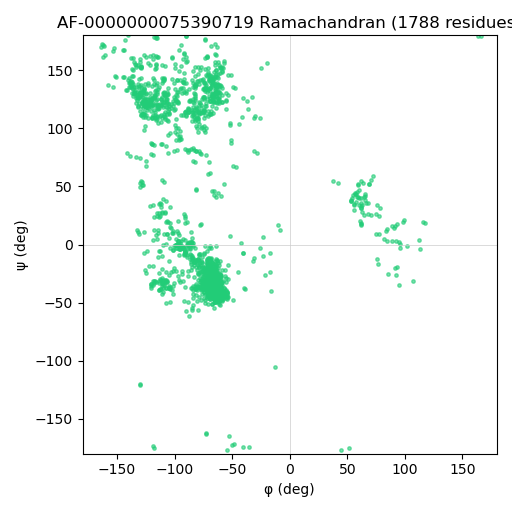? 19.062 10.977 11.625 1 96.81 446 LEU B O 1
ATOM 10758 N N . LYS B 1 447 ? 19.797 13.008 12.219 1 95.88 447 LYS B N 1
ATOM 10759 C CA . LYS B 1 447 ? 20.094 13.398 10.844 1 95.88 447 LYS B CA 1
ATOM 10760 C C . LYS B 1 447 ? 21.297 12.633 10.289 1 95.88 447 LYS B C 1
ATOM 10762 O O . LYS B 1 447 ? 21.281 12.188 9.141 1 95.88 447 LYS B O 1
ATOM 10767 N N . VAL B 1 448 ? 22.312 12.453 11.117 1 95.12 448 VAL B N 1
ATOM 10768 C CA . VAL B 1 448 ? 23.531 11.742 10.742 1 95.12 448 VAL B CA 1
ATOM 10769 C C . VAL B 1 448 ? 23.203 10.281 10.453 1 95.12 448 VAL B C 1
ATOM 10771 O O . VAL B 1 448 ? 23.812 9.672 9.562 1 95.12 448 VAL B O 1
ATOM 10774 N N . ALA B 1 449 ? 22.266 9.773 11.141 1 95.31 449 ALA B N 1
ATOM 10775 C CA . ALA B 1 449 ? 21.844 8.391 10.945 1 95.31 449 ALA B CA 1
ATOM 10776 C C . ALA B 1 449 ? 20.875 8.273 9.773 1 95.31 449 ALA B C 1
ATOM 10778 O O . ALA B 1 449 ? 20.375 7.188 9.469 1 95.31 449 ALA B O 1
ATOM 10779 N N . CYS B 1 450 ? 20.516 9.383 9.156 1 95.31 450 CYS B N 1
ATOM 10780 C CA . CYS B 1 450 ? 19.672 9.477 7.977 1 95.31 450 CYS B CA 1
ATOM 10781 C C . CYS B 1 450 ? 18.234 9.117 8.32 1 95.31 450 CYS B C 1
ATOM 10783 O O . CYS B 1 450 ? 17.5 8.594 7.477 1 95.31 450 CYS B O 1
ATOM 10785 N N . LEU B 1 451 ? 17.797 9.289 9.625 1 96.62 451 LEU B N 1
ATOM 10786 C CA . LEU B 1 451 ? 16.422 9.008 10.039 1 96.62 451 LEU B CA 1
ATOM 10787 C C . LEU B 1 451 ? 15.578 10.273 9.969 1 96.62 451 LEU B C 1
ATOM 10789 O O . LEU B 1 451 ? 14.344 10.195 9.93 1 96.62 451 LEU B O 1
ATOM 10793 N N . LEU B 1 452 ? 16.203 11.406 10.031 1 96.56 452 LEU B N 1
ATOM 10794 C CA . LEU B 1 452 ? 15.555 12.695 9.836 1 96.56 452 LEU B CA 1
ATOM 10795 C C . LEU B 1 452 ? 16.219 13.469 8.703 1 96.56 452 LEU B C 1
ATOM 10797 O O . LEU B 1 452 ? 17.375 13.211 8.359 1 96.56 452 LEU B O 1
ATOM 10801 N N . GLU B 1 453 ? 15.492 14.352 8.133 1 94.88 453 GLU B N 1
ATOM 10802 C CA . GLU B 1 453 ? 15.969 15.219 7.059 1 94.88 453 GLU B CA 1
ATOM 10803 C C . GLU B 1 453 ? 15.727 16.688 7.387 1 94.88 453 GLU B C 1
ATOM 10805 O O . GLU B 1 453 ? 14.961 17.016 8.305 1 94.88 453 GLU B O 1
ATOM 10810 N N . THR B 1 454 ? 16.422 17.5 6.66 1 93.38 454 THR B N 1
ATOM 10811 C CA . THR B 1 454 ? 16.203 18.938 6.816 1 93.38 454 THR B CA 1
ATOM 10812 C C . THR B 1 454 ? 14.867 19.344 6.203 1 93.38 454 THR B C 1
ATOM 10814 O O . THR B 1 454 ? 14.492 18.859 5.137 1 93.38 454 THR B O 1
ATOM 10817 N N . GLY B 1 455 ? 14.148 20.141 6.914 1 92.19 455 GLY B N 1
ATOM 10818 C CA . GLY B 1 455 ? 12.859 20.594 6.426 1 92.19 455 GLY B CA 1
ATOM 10819 C C . GLY B 1 455 ? 12.969 21.609 5.309 1 92.19 455 GLY B C 1
ATOM 10820 O O . GLY B 1 455 ? 13.984 21.656 4.602 1 92.19 455 GLY B O 1
ATOM 10821 N N . GLU B 1 456 ? 11.984 22.297 5.055 1 84.5 456 GLU B N 1
ATOM 10822 C CA . GLU B 1 456 ? 11.984 23.344 4.043 1 84.5 456 GLU B CA 1
ATOM 10823 C C . GLU B 1 456 ? 12.992 24.438 4.383 1 84.5 456 GLU B C 1
ATOM 10825 O O . GLU B 1 456 ? 13.617 25.016 3.492 1 84.5 456 GLU B O 1
ATOM 10830 N N . GLU B 1 457 ? 13.094 24.609 5.727 1 83.19 457 GLU B N 1
ATOM 10831 C CA . GLU B 1 457 ? 14.078 25.547 6.254 1 83.19 457 GLU B CA 1
ATOM 10832 C C . GLU B 1 457 ? 15.125 24.828 7.098 1 83.19 457 GLU B C 1
ATOM 10834 O O . GLU B 1 457 ? 14.898 23.719 7.562 1 83.19 457 GLU B O 1
ATOM 10839 N N . GLU B 1 458 ? 16.203 25.516 7.281 1 83.69 458 GLU B N 1
ATOM 10840 C CA . GLU B 1 458 ? 17.297 24.922 8.039 1 83.69 458 GLU B CA 1
ATOM 10841 C C . GLU B 1 458 ? 16.922 24.766 9.516 1 83.69 458 GLU B C 1
ATOM 10843 O O . GLU B 1 458 ? 17.469 23.922 10.211 1 83.69 458 GLU B O 1
ATOM 10848 N N . THR B 1 459 ? 16.016 25.562 9.93 1 89 459 THR B N 1
ATOM 10849 C CA . THR B 1 459 ? 15.617 25.516 11.328 1 89 459 THR B CA 1
ATOM 10850 C C . THR B 1 459 ? 14.586 24.422 11.555 1 89 459 THR B C 1
ATOM 10852 O O . THR B 1 459 ? 14.133 24.203 12.68 1 89 459 THR B O 1
ATOM 10855 N N . GLN B 1 460 ? 14.273 23.719 10.5 1 94.62 460 GLN B N 1
ATOM 10856 C CA . GLN B 1 460 ? 13.227 22.703 10.586 1 94.62 460 GLN B CA 1
ATOM 10857 C C . GLN B 1 460 ? 13.789 21.312 10.273 1 94.62 460 GLN B C 1
ATOM 10859 O O . GLN B 1 460 ? 14.867 21.188 9.695 1 94.62 460 GLN B O 1
ATOM 10864 N N . VAL B 1 461 ? 13.07 20.312 10.719 1 96.19 461 VAL B N 1
ATOM 10865 C CA . VAL B 1 461 ? 13.383 18.922 10.391 1 96.19 461 VAL B CA 1
ATOM 10866 C C . VAL B 1 461 ? 12.125 18.219 9.875 1 96.19 461 VAL B C 1
ATOM 10868 O O . VAL B 1 461 ? 11.008 18.672 10.133 1 96.19 461 VAL B O 1
ATOM 10871 N N . LYS B 1 462 ? 12.406 17.312 9.117 1 95.81 462 LYS B N 1
ATOM 10872 C CA . LYS B 1 462 ? 11.312 16.547 8.523 1 95.81 462 LYS B CA 1
ATOM 10873 C C . LYS B 1 462 ? 11.594 15.055 8.539 1 95.81 462 LYS B C 1
ATOM 10875 O O . LYS B 1 462 ? 12.758 14.641 8.516 1 95.81 462 LYS B O 1
ATOM 10880 N N . MET B 1 463 ? 10.602 14.273 8.711 1 95.06 463 MET B N 1
ATOM 10881 C CA . MET B 1 463 ? 10.695 12.812 8.711 1 95.06 463 MET B CA 1
ATOM 10882 C C . MET B 1 463 ? 10.031 12.227 7.477 1 95.06 463 MET B C 1
ATOM 10884 O O . MET B 1 463 ? 8.906 12.602 7.125 1 95.06 463 MET B O 1
ATOM 10888 N N . ASN B 1 464 ? 10.688 11.367 6.777 1 94.62 464 ASN B N 1
ATOM 10889 C CA . ASN B 1 464 ? 10.125 10.68 5.621 1 94.62 464 ASN B CA 1
ATOM 10890 C C . ASN B 1 464 ? 8.898 9.852 6.004 1 94.62 464 ASN B C 1
ATOM 10892 O O . ASN B 1 464 ? 8.836 9.305 7.102 1 94.62 464 ASN B O 1
ATOM 10896 N N . ASP B 1 465 ? 7.984 9.641 5.109 1 93.19 465 ASP B N 1
ATOM 10897 C CA . ASP B 1 465 ? 6.707 9 5.406 1 93.19 465 ASP B CA 1
ATOM 10898 C C . ASP B 1 465 ? 6.902 7.535 5.777 1 93.19 465 ASP B C 1
ATOM 10900 O O . ASP B 1 465 ? 6.191 7.004 6.633 1 93.19 465 ASP B O 1
ATOM 10904 N N . VAL B 1 466 ? 7.758 6.879 5.148 1 95.38 466 VAL B N 1
ATOM 10905 C CA . VAL B 1 466 ? 8 5.473 5.445 1 95.38 466 VAL B CA 1
ATOM 10906 C C . VAL B 1 466 ? 8.656 5.344 6.82 1 95.38 466 VAL B C 1
ATOM 10908 O O . VAL B 1 466 ? 8.336 4.434 7.586 1 95.38 466 VAL B O 1
ATOM 10911 N N . ILE B 1 467 ? 9.594 6.242 7.113 1 95.94 467 ILE B N 1
ATOM 10912 C CA . ILE B 1 467 ? 10.258 6.23 8.414 1 95.94 467 ILE B CA 1
ATOM 10913 C C . ILE B 1 467 ? 9.25 6.559 9.508 1 95.94 467 ILE B C 1
ATOM 10915 O O . ILE B 1 467 ? 9.312 5.996 10.609 1 95.94 467 ILE B O 1
ATOM 10919 N N . ARG B 1 468 ? 8.398 7.488 9.172 1 95.62 468 ARG B N 1
ATOM 10920 C CA . ARG B 1 468 ? 7.336 7.809 10.117 1 95.62 468 ARG B CA 1
ATOM 10921 C C . ARG B 1 468 ? 6.484 6.578 10.414 1 95.62 468 ARG B C 1
ATOM 10923 O O . ARG B 1 468 ? 6.188 6.293 11.578 1 95.62 468 ARG B O 1
ATOM 10930 N N . SER B 1 469 ? 6.055 5.852 9.383 1 94.44 469 SER B N 1
ATOM 10931 C CA . SER B 1 469 ? 5.281 4.625 9.547 1 94.44 469 SER B CA 1
ATOM 10932 C C . SER B 1 469 ? 6.047 3.592 10.367 1 94.44 469 SER B C 1
ATOM 10934 O O . SER B 1 469 ? 5.465 2.891 11.195 1 94.44 469 SER B O 1
ATOM 10936 N N . PHE B 1 470 ? 7.289 3.549 10.117 1 95.75 470 PHE B N 1
ATOM 10937 C CA . PHE B 1 470 ? 8.164 2.652 10.859 1 95.75 470 PHE B CA 1
ATOM 10938 C C . PHE B 1 470 ? 8.203 3.037 12.336 1 95.75 470 PHE B C 1
ATOM 10940 O O . PHE B 1 470 ? 8.07 2.178 13.211 1 95.75 470 PHE B O 1
ATOM 10947 N N . ALA B 1 471 ? 8.438 4.32 12.578 1 96 471 ALA B N 1
ATOM 10948 C CA . ALA B 1 471 ? 8.484 4.82 13.953 1 96 471 ALA B CA 1
ATOM 10949 C C . ALA B 1 471 ? 7.188 4.516 14.695 1 96 471 ALA B C 1
ATOM 10951 O O . ALA B 1 471 ? 7.211 4.125 15.867 1 96 471 ALA B O 1
ATOM 10952 N N . LEU B 1 472 ? 6.082 4.652 14.078 1 93.88 472 LEU B N 1
ATOM 10953 C CA . LEU B 1 472 ? 4.789 4.355 14.688 1 93.88 472 LEU B CA 1
ATOM 10954 C C . LEU B 1 472 ? 4.652 2.867 14.984 1 93.88 472 LEU B C 1
ATOM 10956 O O . LEU B 1 472 ? 4.066 2.484 16 1 93.88 472 LEU B O 1
ATOM 10960 N N . TRP B 1 473 ? 5.16 2.043 14.047 1 94 473 TRP B N 1
ATOM 10961 C CA . TRP B 1 473 ? 5.156 0.596 14.242 1 94 473 TRP B CA 1
ATOM 10962 C C . TRP B 1 473 ? 5.945 0.214 15.484 1 94 473 TRP B C 1
ATOM 10964 O O . TRP B 1 473 ? 5.504 -0.62 16.281 1 94 473 TRP B O 1
ATOM 10974 N N . ILE B 1 474 ? 7.105 0.894 15.727 1 95.12 474 ILE B N 1
ATOM 10975 C CA . ILE B 1 474 ? 7.93 0.629 16.906 1 95.12 474 ILE B CA 1
ATOM 10976 C C . ILE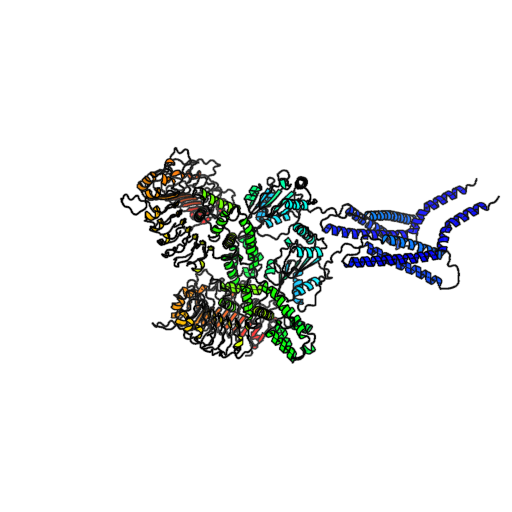 B 1 474 ? 7.215 1.13 18.156 1 95.12 474 ILE B C 1
ATOM 10978 O O . ILE B 1 474 ? 7.203 0.448 19.188 1 95.12 474 ILE B O 1
ATOM 10982 N N . ALA B 1 475 ? 6.645 2.328 18.016 1 93.38 475 ALA B N 1
ATOM 10983 C CA . ALA B 1 475 ? 5.977 2.949 19.156 1 93.38 475 ALA B CA 1
ATOM 10984 C C . ALA B 1 475 ? 4.801 2.1 19.625 1 93.38 475 ALA B C 1
ATOM 10986 O O . ALA B 1 475 ? 4.461 2.105 20.812 1 93.38 475 ALA B O 1
ATOM 10987 N N . SER B 1 476 ? 4.188 1.374 18.719 1 90.38 476 SER B N 1
ATOM 10988 C CA . SER B 1 476 ? 3.066 0.503 19.062 1 90.38 476 SER B CA 1
ATOM 10989 C C . SER B 1 476 ? 3.545 -0.897 19.422 1 90.38 476 SER B C 1
ATOM 10991 O O . SER B 1 476 ? 2.783 -1.862 19.344 1 90.38 476 SER B O 1
ATOM 10993 N N . GLU B 1 477 ? 4.809 -1.066 19.75 1 89.5 477 GLU B N 1
ATOM 10994 C CA . GLU B 1 477 ? 5.418 -2.346 20.109 1 89.5 477 GLU B CA 1
ATOM 10995 C C . GLU B 1 477 ? 5.305 -3.35 18.969 1 89.5 477 GLU B C 1
ATOM 10997 O O . GLU B 1 477 ? 4.812 -4.465 19.156 1 89.5 477 GLU B O 1
ATOM 11002 N N . SER B 1 478 ? 5.617 -2.928 17.828 1 87.38 478 SER B N 1
ATOM 11003 C CA . SER B 1 478 ? 5.672 -3.723 16.594 1 87.38 478 SER B CA 1
ATOM 11004 C C . SER B 1 478 ? 4.285 -4.207 16.188 1 87.38 478 SER B C 1
ATOM 11006 O O . SER B 1 478 ? 4.113 -5.371 15.828 1 87.38 478 SER B O 1
ATOM 11008 N N . GLY B 1 479 ? 3.281 -3.355 16.438 1 78.69 479 GLY B N 1
ATOM 11009 C CA . GLY B 1 479 ? 1.927 -3.623 15.977 1 78.69 479 GLY B CA 1
ATOM 11010 C C . GLY B 1 479 ? 1.058 -4.285 17.031 1 78.69 479 GLY B C 1
ATOM 11011 O O . GLY B 1 479 ? -0.14 -4.484 16.828 1 78.69 479 GLY B O 1
ATOM 11012 N N . LEU B 1 480 ? 1.493 -4.555 18.172 1 79.81 480 LEU B N 1
ATOM 11013 C CA . LEU B 1 480 ? 0.767 -5.27 19.219 1 79.81 480 LEU B CA 1
ATOM 11014 C C . LEU B 1 480 ? -0.171 -4.332 19.969 1 79.81 480 LEU B C 1
ATOM 11016 O O . LEU B 1 480 ? -1.289 -4.715 20.328 1 79.81 480 LEU B O 1
ATOM 11020 N N . ASN B 1 481 ? 0.344 -3.055 20.172 1 83.44 481 ASN B N 1
ATOM 11021 C CA . ASN B 1 481 ? -0.465 -2.076 20.891 1 83.44 481 ASN B CA 1
ATOM 11022 C C . ASN B 1 481 ? -0.751 -0.847 20.031 1 83.44 481 ASN B C 1
ATOM 11024 O O . ASN B 1 481 ? -0.151 0.209 20.234 1 83.44 481 ASN B O 1
ATOM 11028 N N . LYS B 1 482 ? -1.67 -0.84 19.328 1 77.31 482 LYS B N 1
ATOM 11029 C CA . LYS B 1 482 ? -1.971 0.2 18.344 1 77.31 482 LYS B CA 1
ATOM 11030 C C . LYS B 1 482 ? -2.578 1.429 19.016 1 77.31 482 LYS B C 1
ATOM 11032 O O . LYS B 1 482 ? -2.535 2.529 18.453 1 77.31 482 LYS B O 1
ATOM 11037 N N . GLY B 1 483 ? -2.99 1.397 20.203 1 80.12 483 GLY B N 1
ATOM 11038 C CA . GLY B 1 483 ? -3.666 2.516 20.844 1 80.12 483 GLY B CA 1
ATOM 11039 C C . GLY B 1 483 ? -2.742 3.363 21.688 1 80.12 483 GLY B C 1
ATOM 11040 O O . GLY B 1 483 ? -3.15 4.402 22.219 1 80.12 483 GLY B O 1
ATOM 11041 N N . LYS B 1 484 ? -1.452 3.045 21.766 1 88.62 484 LYS B N 1
ATOM 11042 C CA . LYS B 1 484 ? -0.505 3.799 22.578 1 88.62 484 LYS B CA 1
ATOM 11043 C C . LYS B 1 484 ? -0.265 5.191 22 1 88.62 484 LYS B C 1
ATOM 11045 O O . LYS B 1 484 ? -0.204 6.176 22.734 1 88.62 484 LYS B O 1
ATOM 11050 N N . PHE B 1 485 ? -0.04 5.266 20.734 1 90.5 485 PHE B N 1
ATOM 11051 C CA . PHE B 1 485 ? 0.03 6.516 19.984 1 90.5 485 PHE B CA 1
ATOM 11052 C C . PHE B 1 485 ? -1.216 6.707 19.125 1 90.5 485 PHE B C 1
ATOM 11054 O O . PHE B 1 485 ? -1.471 5.926 18.219 1 90.5 485 PHE B O 1
ATOM 11061 N N . LEU B 1 486 ? -2.031 7.566 19.5 1 89.75 486 LEU B N 1
ATOM 11062 C CA . LEU B 1 486 ? -3.195 7.895 18.688 1 89.75 486 LEU B CA 1
ATOM 11063 C C . LEU B 1 486 ? -2.934 9.133 17.828 1 89.75 486 LEU B C 1
ATOM 11065 O O . LEU B 1 486 ? -3.002 10.258 18.328 1 89.75 486 LEU B O 1
ATOM 11069 N N . ILE B 1 487 ? -2.641 8.93 16.625 1 91.12 487 ILE B N 1
ATOM 11070 C CA . ILE B 1 487 ? -2.254 10.039 15.75 1 91.12 487 ILE B CA 1
ATOM 11071 C C . ILE B 1 487 ? -3.287 10.219 14.641 1 91.12 487 ILE B C 1
ATOM 11073 O O . ILE B 1 487 ? -3.393 9.375 13.75 1 91.12 487 ILE B O 1
ATOM 11077 N N . GLU B 1 488 ? -4.035 11.219 14.641 1 89.19 488 GLU B N 1
ATOM 11078 C CA . GLU B 1 488 ? -4.957 11.633 13.586 1 89.19 488 GLU B CA 1
ATOM 11079 C C . GLU B 1 488 ? -4.73 13.094 13.195 1 89.19 488 GLU B C 1
ATOM 11081 O O . GLU B 1 488 ? -5.668 13.891 13.188 1 89.19 488 GLU B O 1
ATOM 11086 N N . ALA B 1 489 ? -3.477 13.328 12.867 1 90.94 489 ALA B N 1
ATOM 11087 C CA . ALA B 1 489 ? -3.086 14.68 12.492 1 90.94 489 ALA B CA 1
ATOM 11088 C C . ALA B 1 489 ? -3.414 14.961 11.031 1 90.94 489 ALA B C 1
ATOM 11090 O O . ALA B 1 489 ? -3.213 14.102 10.164 1 90.94 489 ALA B O 1
ATOM 11091 N N . SER B 1 490 ? -3.949 16.078 10.711 1 90.06 490 SER B N 1
ATOM 11092 C CA . SER B 1 490 ? -4.301 16.516 9.359 1 90.06 490 SER B CA 1
ATOM 11093 C C . SER B 1 490 ? -5.172 15.484 8.656 1 90.06 490 SER B C 1
ATOM 11095 O O . SER B 1 490 ? -4.91 15.117 7.508 1 90.06 490 SER B O 1
ATOM 11097 N N . SER B 1 491 ? -6.094 14.867 9.406 1 84.62 491 SER B N 1
ATOM 11098 C CA . SER B 1 491 ? -6.961 13.82 8.875 1 84.62 491 SER B CA 1
ATOM 11099 C C . SER B 1 491 ? -8.32 14.383 8.477 1 84.62 491 SER B C 1
ATOM 11101 O O . SER B 1 491 ? -9.203 13.641 8.031 1 84.62 491 SER B O 1
ATOM 11103 N N . GLY B 1 492 ? -8.484 15.648 8.727 1 81.62 492 GLY B N 1
ATOM 11104 C CA . GLY B 1 492 ? -9.734 16.297 8.359 1 81.62 492 GLY B CA 1
ATOM 11105 C C . GLY B 1 492 ? -10.859 16 9.336 1 81.62 492 GLY B C 1
ATOM 11106 O O . GLY B 1 492 ? -12.031 16 8.961 1 81.62 492 GLY B O 1
ATOM 11107 N N . LEU B 1 493 ? -10.57 15.797 10.609 1 84.62 493 LEU B N 1
ATOM 11108 C CA . LEU B 1 493 ? -11.547 15.5 11.648 1 84.62 493 LEU B CA 1
ATOM 11109 C C . LEU B 1 493 ? -12.352 16.75 12.008 1 84.62 493 LEU B C 1
ATOM 11111 O O . LEU B 1 493 ? -11.805 17.844 12.07 1 84.62 493 LEU B O 1
ATOM 11115 N N . THR B 1 494 ? -13.625 16.562 12.188 1 82.56 494 THR B N 1
ATOM 11116 C CA . THR B 1 494 ? -14.469 17.656 12.641 1 82.56 494 THR B CA 1
ATOM 11117 C C . THR B 1 494 ? -14.797 17.516 14.125 1 82.56 494 THR B C 1
ATOM 11119 O O . THR B 1 494 ? -15.164 18.5 14.781 1 82.56 494 THR B O 1
ATOM 11122 N N . GLU B 1 495 ? -14.695 16.219 14.516 1 83.62 495 GLU B N 1
ATOM 11123 C CA . GLU B 1 495 ? -14.883 15.93 15.93 1 83.62 495 GLU B CA 1
ATOM 11124 C C . GLU B 1 495 ? -13.742 15.07 16.469 1 83.62 495 GLU B C 1
ATOM 11126 O O . GLU B 1 495 ? -13.078 14.367 15.719 1 83.62 495 GLU B O 1
ATOM 11131 N N . ALA B 1 496 ? -13.539 15.242 17.734 1 85 496 ALA B N 1
ATOM 11132 C CA . ALA B 1 496 ? -12.516 14.414 18.359 1 85 496 ALA B CA 1
ATOM 11133 C C . ALA B 1 496 ? -12.93 12.945 18.359 1 85 496 ALA B C 1
ATOM 11135 O O . ALA B 1 496 ? -14.117 12.625 18.453 1 85 496 ALA B O 1
ATOM 11136 N N . PRO B 1 497 ? -11.945 12.023 18.188 1 78.31 497 PRO B N 1
ATOM 11137 C CA . PRO B 1 497 ? -12.258 10.594 18.203 1 78.31 497 PRO B CA 1
ATOM 11138 C C . PRO B 1 497 ? -12.945 10.148 19.484 1 78.31 497 PRO B C 1
ATOM 11140 O O . PRO B 1 497 ? -12.812 10.812 20.531 1 78.31 497 PRO B O 1
ATOM 11143 N N . GLY B 1 498 ? -13.703 9.039 19.438 1 71.5 498 GLY B N 1
ATOM 11144 C CA . GLY B 1 498 ? -14.484 8.547 20.562 1 71.5 498 GLY B CA 1
ATOM 11145 C C . GLY B 1 498 ? -13.625 8.125 21.75 1 71.5 498 GLY B C 1
ATOM 11146 O O . GLY B 1 498 ? -12.422 7.914 21.609 1 71.5 498 GLY B O 1
ATOM 11147 N N . VAL B 1 499 ? -14.273 8.031 22.828 1 56.72 499 VAL B N 1
ATOM 11148 C CA . VAL B 1 499 ? -13.688 7.84 24.141 1 56.72 499 VAL B CA 1
ATOM 11149 C C . VAL B 1 499 ? -12.898 6.535 24.172 1 56.72 499 VAL B C 1
ATOM 11151 O O . VAL B 1 499 ? -11.797 6.48 24.734 1 56.72 499 VAL B O 1
ATOM 11154 N N . LYS B 1 500 ? -13.414 5.539 23.594 1 61.62 500 LYS B N 1
ATOM 11155 C CA . LYS B 1 500 ? -12.805 4.219 23.734 1 61.62 500 LYS B CA 1
ATOM 11156 C C . LYS B 1 500 ? -11.391 4.207 23.141 1 61.62 500 LYS B C 1
ATOM 11158 O O . LYS B 1 500 ? -10.523 3.48 23.625 1 61.62 500 LYS B O 1
ATOM 11163 N N . ASN B 1 501 ? -11.109 5.121 22.469 1 67.94 501 ASN B N 1
ATOM 11164 C CA . ASN B 1 501 ? -9.828 5.145 21.781 1 67.94 501 ASN B CA 1
ATOM 11165 C C . ASN B 1 501 ? -8.742 5.789 22.641 1 67.94 501 ASN B C 1
ATOM 11167 O O . ASN B 1 501 ? -7.551 5.555 22.406 1 67.94 501 ASN B O 1
ATOM 11171 N N . TRP B 1 502 ? -9.164 6.414 23.766 1 78.81 502 TRP B N 1
ATOM 11172 C CA . TRP B 1 502 ? -8.195 7.238 24.484 1 78.81 502 TRP B CA 1
ATOM 11173 C C . TRP B 1 502 ? -7.641 6.496 25.688 1 78.81 502 TRP B C 1
ATOM 11175 O O . TRP B 1 502 ? -6.586 6.859 26.219 1 78.81 502 TRP B O 1
ATOM 11185 N N . GLU B 1 503 ? -8.25 5.512 26.203 1 81.62 503 GLU B N 1
ATOM 11186 C CA . GLU B 1 503 ? -7.938 4.891 27.484 1 81.62 503 GLU B CA 1
ATOM 11187 C C . GLU B 1 503 ? -6.516 4.328 27.5 1 81.62 503 GLU B C 1
ATOM 11189 O O . GLU B 1 503 ? -5.797 4.473 28.484 1 81.62 503 GLU B O 1
ATOM 11194 N N . GLY B 1 504 ? -6.07 3.836 26.531 1 84.31 504 GLY B N 1
ATOM 11195 C CA . GLY B 1 504 ? -4.742 3.242 26.531 1 84.31 504 GLY B CA 1
ATOM 11196 C C . GLY B 1 504 ? -3.717 4.09 25.797 1 84.31 504 GLY B C 1
ATOM 11197 O O . GLY B 1 504 ? -2.551 3.707 25.688 1 84.31 504 GLY B O 1
ATOM 11198 N N . ALA B 1 505 ? -4.051 5.402 25.641 1 91.25 505 ALA B N 1
ATOM 11199 C CA . ALA B 1 505 ? -3.164 6.23 24.828 1 91.25 505 ALA B CA 1
ATOM 11200 C C . ALA B 1 505 ? -2.146 6.965 25.703 1 91.25 505 ALA B C 1
ATOM 11202 O O . ALA B 1 505 ? -2.477 7.438 26.797 1 91.25 505 ALA B O 1
ATOM 11203 N N . GLU B 1 506 ? -0.936 6.98 25.344 1 94.38 506 GLU B N 1
ATOM 11204 C CA . GLU B 1 506 ? 0.122 7.738 26 1 94.38 506 GLU B CA 1
ATOM 11205 C C . GLU B 1 506 ? 0.353 9.086 25.312 1 94.38 506 GLU B C 1
ATOM 11207 O O . GLU B 1 506 ? 0.722 10.062 25.969 1 94.38 506 GLU B O 1
ATOM 11212 N N . ARG B 1 507 ? 0.147 9.078 24.109 1 95.81 507 ARG B N 1
ATOM 11213 C CA . ARG B 1 507 ? 0.323 10.305 23.344 1 95.81 507 ARG B CA 1
ATOM 11214 C C . ARG B 1 507 ? -0.756 10.438 22.266 1 95.81 507 ARG B C 1
ATOM 11216 O O . ARG B 1 507 ? -1.068 9.469 21.562 1 95.81 507 ARG B O 1
ATOM 11223 N N . ILE B 1 508 ? -1.351 11.602 22.188 1 94.44 508 ILE B N 1
ATOM 11224 C CA . ILE B 1 508 ? -2.424 11.867 21.234 1 94.44 508 ILE B CA 1
ATOM 11225 C C . ILE B 1 508 ? -2.094 13.117 20.422 1 94.44 508 ILE B C 1
ATOM 11227 O O . ILE B 1 508 ? -1.733 14.156 20.984 1 94.44 508 ILE B O 1
ATOM 11231 N N . SER B 1 509 ? -2.057 13.023 19.125 1 95.81 509 SER B N 1
ATOM 11232 C CA . SER B 1 509 ? -1.861 14.172 18.25 1 95.81 509 SER B CA 1
ATOM 11233 C C . SER B 1 509 ? -3.078 14.391 17.359 1 95.81 509 SER B C 1
ATOM 11235 O O . SER B 1 509 ? -3.385 13.57 16.5 1 95.81 509 SER B O 1
ATOM 11237 N N . LEU B 1 510 ? -3.805 15.398 17.609 1 94.81 510 LEU B N 1
ATOM 11238 C CA . LEU B 1 510 ? -4.941 15.82 16.797 1 94.81 510 LEU B CA 1
ATOM 11239 C C . LEU B 1 510 ? -4.66 17.156 16.125 1 94.81 510 LEU B C 1
ATOM 11241 O O . LEU B 1 510 ? -5.562 17.984 15.984 1 94.81 510 LEU B O 1
ATOM 11245 N N . LEU B 1 511 ? -3.443 17.391 15.742 1 94.88 511 LEU B N 1
ATOM 11246 C CA . LEU B 1 511 ? -2.951 18.625 15.156 1 94.88 511 LEU B CA 1
ATOM 11247 C C . LEU B 1 511 ? -3.578 18.859 13.781 1 94.88 511 LEU B C 1
ATOM 11249 O O . LEU B 1 511 ? -3.75 17.922 13 1 94.88 511 LEU B O 1
ATOM 11253 N N . ASP B 1 512 ? -3.867 20.094 13.492 1 93.56 512 ASP B N 1
ATOM 11254 C CA . ASP B 1 512 ? -4.242 20.562 12.164 1 93.56 512 ASP B CA 1
ATOM 11255 C C . ASP B 1 512 ? -5.492 19.844 11.664 1 93.56 512 ASP B C 1
ATOM 11257 O O . ASP B 1 512 ? -5.457 19.172 10.625 1 93.56 512 ASP B O 1
ATOM 11261 N N . ASN B 1 513 ? -6.551 19.828 12.484 1 94.44 513 ASN B N 1
ATOM 11262 C CA . ASN B 1 513 ? -7.867 19.328 12.117 1 94.44 513 ASN B CA 1
ATOM 11263 C C . ASN B 1 513 ? -8.93 20.422 12.188 1 94.44 513 ASN B C 1
ATOM 11265 O O . ASN B 1 513 ? -8.594 21.609 12.289 1 94.44 513 ASN B O 1
ATOM 11269 N N . GLY B 1 514 ? -10.164 20.109 11.977 1 92 514 GLY B N 1
ATOM 11270 C CA . GLY B 1 514 ? -11.258 21.062 12.055 1 92 514 GLY B CA 1
ATOM 11271 C C . GLY B 1 514 ? -12.133 20.859 13.281 1 92 514 GLY B C 1
ATOM 11272 O O . GLY B 1 514 ? -13.359 20.984 13.203 1 92 514 GLY B O 1
ATOM 11273 N N . ILE B 1 515 ? -11.523 20.516 14.406 1 92.31 515 ILE B N 1
ATOM 11274 C CA . ILE B 1 515 ? -12.258 20.266 15.641 1 92.31 515 ILE B CA 1
ATOM 11275 C C . ILE B 1 515 ? -12.742 21.594 16.219 1 92.31 515 ILE B C 1
ATOM 11277 O O . ILE B 1 515 ? -11.969 22.547 16.359 1 92.31 515 ILE B O 1
ATOM 11281 N N . THR B 1 516 ? -13.969 21.688 16.594 1 90.94 516 THR B N 1
ATOM 11282 C CA . THR B 1 516 ? -14.523 22.953 17.062 1 90.94 516 THR B CA 1
ATOM 11283 C C . THR B 1 516 ? -14.805 22.891 18.562 1 90.94 516 THR B C 1
ATOM 11285 O O . THR B 1 516 ? -14.734 23.922 19.25 1 90.94 516 THR B O 1
ATOM 11288 N N . VAL B 1 517 ? -15.164 21.672 19.062 1 90.44 517 VAL B N 1
ATOM 11289 C CA . VAL B 1 517 ? -15.516 21.531 20.469 1 90.44 517 VAL B CA 1
ATOM 11290 C C . VAL B 1 517 ? -14.898 20.25 21.031 1 90.44 517 VAL B C 1
ATOM 11292 O O . VAL B 1 517 ? -14.82 19.234 20.344 1 90.44 517 VAL B O 1
ATOM 11295 N N . LEU B 1 518 ? -14.391 20.328 22.234 1 89.38 518 LEU B N 1
ATOM 11296 C CA . LEU B 1 518 ? -13.977 19.156 23 1 89.38 518 LEU B CA 1
ATOM 11297 C C . LEU B 1 518 ? -14.984 18.828 24.078 1 89.38 518 LEU B C 1
ATOM 11299 O O . LEU B 1 518 ? -15 19.469 25.141 1 89.38 518 LEU B O 1
ATOM 11303 N N . LYS B 1 519 ? -15.898 17.891 23.766 1 76.38 519 LYS B N 1
ATOM 11304 C CA . LYS B 1 519 ? -17.062 17.625 24.609 1 76.38 519 LYS B CA 1
ATOM 11305 C C . LYS B 1 519 ? -16.734 16.594 25.688 1 76.38 519 LYS B C 1
ATOM 11307 O O . LYS B 1 519 ? -16.984 16.828 26.859 1 76.38 519 LYS B O 1
ATOM 11312 N N . GLU B 1 520 ? -16.375 15.414 25.281 1 70.44 520 GLU B N 1
ATOM 11313 C CA . GLU B 1 520 ? -16.453 14.203 26.094 1 70.44 520 GLU B CA 1
ATOM 11314 C C . GLU B 1 520 ? -15.266 14.094 27.047 1 70.44 520 GLU B C 1
ATOM 11316 O O . GLU B 1 520 ? -14.203 14.664 26.781 1 70.44 520 GLU B O 1
ATOM 11321 N N . ILE B 1 521 ? -15.773 13.609 28.234 1 64.81 521 ILE B N 1
ATOM 11322 C CA . ILE B 1 521 ? -14.766 13.297 29.25 1 64.81 521 ILE B CA 1
ATOM 11323 C C . ILE B 1 521 ? -14.086 11.969 28.906 1 64.81 521 ILE B C 1
ATOM 11325 O O . ILE B 1 521 ? -14.75 10.945 28.75 1 64.81 521 ILE B O 1
ATOM 11329 N N . HIS B 1 522 ? -12.812 12.078 28.672 1 69.31 522 HIS B N 1
ATOM 11330 C CA . HIS B 1 522 ? -12.055 10.883 28.312 1 69.31 522 HIS B CA 1
ATOM 11331 C C . HIS B 1 522 ? -11.211 10.398 29.484 1 69.31 522 HIS B C 1
ATOM 11333 O O . HIS B 1 522 ? -10.586 11.195 30.188 1 69.31 522 HIS B O 1
ATOM 11339 N N . LYS B 1 523 ? -11.43 9.172 29.938 1 82.69 523 LYS B N 1
ATOM 11340 C CA . LYS B 1 523 ? -10.547 8.594 30.953 1 82.69 523 LYS B CA 1
ATOM 11341 C C . LYS B 1 523 ? -9.203 8.188 30.344 1 82.69 523 LYS B C 1
ATOM 11343 O O . LYS B 1 523 ? -9.086 7.105 29.75 1 82.69 523 LYS B O 1
ATOM 11348 N N . CYS B 1 524 ? -8.211 9.094 30.531 1 88.75 524 CYS B N 1
ATOM 11349 C CA . CYS B 1 524 ? -6.887 8.82 29.984 1 88.75 524 CYS B CA 1
ATOM 11350 C C . CYS B 1 524 ? -5.805 9.102 31.016 1 88.75 524 CYS B C 1
ATOM 11352 O O . CYS B 1 524 ? -4.992 10.016 30.844 1 88.75 524 CYS B O 1
ATOM 11354 N N . PRO B 1 525 ? -5.684 8.211 31.969 1 88.5 525 PRO B N 1
ATOM 11355 C CA . PRO B 1 525 ? -4.75 8.461 33.062 1 88.5 525 PRO B CA 1
ATOM 11356 C C . PRO B 1 525 ? -3.287 8.367 32.625 1 88.5 525 PRO B C 1
ATOM 11358 O O . PRO B 1 525 ? -2.408 8.93 33.281 1 88.5 525 PRO B O 1
ATOM 11361 N N . ASN B 1 526 ? -3.012 7.723 31.516 1 91.94 526 ASN B N 1
ATOM 11362 C CA . ASN B 1 526 ? -1.628 7.504 31.109 1 91.94 526 ASN B CA 1
ATOM 11363 C C . ASN B 1 526 ? -1.202 8.477 30.016 1 91.94 526 ASN B C 1
ATOM 11365 O O . ASN B 1 526 ? -0.093 8.375 29.484 1 91.94 526 ASN B O 1
ATOM 11369 N N . LEU B 1 527 ? -2.025 9.453 29.766 1 94.69 527 LEU B N 1
ATOM 11370 C CA . LEU B 1 527 ? -1.741 10.375 28.672 1 94.69 527 LEU B CA 1
ATOM 11371 C C . LEU B 1 527 ? -0.63 11.344 29.062 1 94.69 527 LEU B C 1
ATOM 11373 O O . LEU B 1 527 ? -0.705 12 30.109 1 94.69 527 LEU B O 1
ATOM 11377 N N . LEU B 1 528 ? 0.41 11.445 28.266 1 96.88 528 LEU B N 1
ATOM 11378 C CA . LEU B 1 528 ? 1.571 12.281 28.562 1 96.88 528 LEU B CA 1
ATOM 11379 C C . LEU B 1 528 ? 1.602 13.516 27.672 1 96.88 528 LEU B C 1
ATOM 11381 O O . LEU B 1 528 ? 2.023 14.586 28.094 1 96.88 528 LEU B O 1
ATOM 11385 N N . THR B 1 529 ? 1.209 13.383 26.391 1 97.5 529 THR B N 1
ATOM 11386 C CA . THR B 1 529 ? 1.244 14.477 25.422 1 97.5 529 THR B CA 1
ATOM 11387 C C . THR B 1 529 ? -0.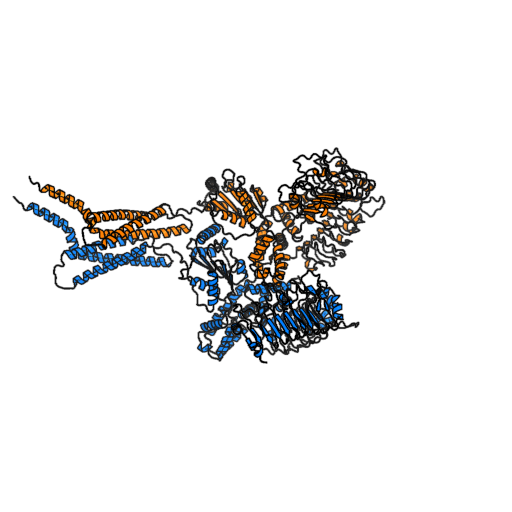091 14.594 24.703 1 97.5 529 THR B C 1
ATOM 11389 O O . THR B 1 529 ? -0.66 13.594 24.266 1 97.5 529 THR B O 1
ATOM 11392 N N . LEU B 1 530 ? -0.618 15.758 24.641 1 96.5 530 LEU B N 1
ATOM 11393 C CA . LEU B 1 530 ? -1.829 16.062 23.875 1 96.5 530 LEU B CA 1
ATOM 11394 C C . LEU B 1 530 ? -1.613 17.266 22.969 1 96.5 530 LEU B C 1
ATOM 11396 O O . LEU B 1 530 ? -1.438 18.391 23.438 1 96.5 530 LEU B O 1
ATOM 11400 N N . LEU B 1 531 ? -1.59 17.062 21.719 1 97.31 531 LEU B N 1
ATOM 11401 C CA . LEU B 1 531 ? -1.363 18.109 20.734 1 97.31 531 LEU B CA 1
ATOM 11402 C C . LEU B 1 531 ? -2.656 18.469 20 1 97.31 531 LEU B C 1
ATOM 11404 O O . LEU B 1 531 ? -3.273 17.609 19.375 1 97.31 531 LEU B O 1
ATOM 11408 N N . LEU B 1 532 ? -3.096 19.688 20.016 1 96.56 532 LEU B N 1
ATOM 11409 C CA . LEU B 1 532 ? -4.34 20.125 19.406 1 96.56 532 LEU B CA 1
ATOM 11410 C C . LEU B 1 532 ? -4.117 21.391 18.578 1 96.56 532 LEU B C 1
ATOM 11412 O O . LEU B 1 532 ? -5.078 22.031 18.156 1 96.56 532 LEU B O 1
ATOM 11416 N N . GLN B 1 533 ? -2.875 21.75 18.328 1 96.06 533 GLN B N 1
ATOM 11417 C CA . GLN B 1 533 ? -2.555 23 17.672 1 96.06 533 GLN B CA 1
ATOM 11418 C C . GLN B 1 533 ? -3.094 23.031 16.25 1 96.06 533 GLN B C 1
ATOM 11420 O O . GLN B 1 533 ? -3.268 21.984 15.625 1 96.06 533 GLN B O 1
ATOM 11425 N N . TRP B 1 534 ? -3.43 24.203 15.75 1 94.31 534 TRP B N 1
ATOM 11426 C CA . TRP B 1 534 ? -3.852 24.5 14.383 1 94.31 534 TRP B CA 1
ATOM 11427 C C . TRP B 1 534 ? -5.281 24.031 14.148 1 94.31 534 TRP B C 1
ATOM 11429 O O . TRP B 1 534 ? -5.707 23.875 13 1 94.31 534 TRP B O 1
ATOM 11439 N N . ASN B 1 535 ? -6.004 23.609 15.25 1 96 535 ASN B N 1
ATOM 11440 C CA . ASN B 1 535 ? -7.457 23.531 15.141 1 96 535 ASN B CA 1
ATOM 11441 C C . ASN B 1 535 ? -8.109 24.906 15.234 1 96 535 ASN B C 1
ATOM 11443 O O . ASN B 1 535 ? -8.672 25.266 16.266 1 96 535 ASN B O 1
ATOM 11447 N N . ASN B 1 536 ? -8.078 25.641 14.219 1 93.88 536 ASN B N 1
ATOM 11448 C CA . ASN B 1 536 ? -8.406 27.062 14.188 1 93.88 536 ASN B CA 1
ATOM 11449 C C . ASN B 1 536 ? -9.844 27.312 14.648 1 93.88 536 ASN B C 1
ATOM 11451 O O . ASN B 1 536 ? -10.148 28.391 15.172 1 93.88 536 ASN B O 1
ATOM 11455 N N . GLY B 1 537 ? -10.711 26.375 14.5 1 92.75 537 GLY B N 1
ATOM 11456 C CA . GLY B 1 537 ? -12.109 26.547 14.859 1 92.75 537 GLY B CA 1
ATOM 11457 C C . GLY B 1 537 ? -12.414 26.109 16.281 1 92.75 537 GLY B C 1
ATOM 11458 O O . GLY B 1 537 ? -13.523 26.328 16.781 1 92.75 537 GLY B O 1
ATOM 11459 N N . LEU B 1 538 ? -11.445 25.578 16.984 1 95.38 538 LEU B N 1
ATOM 11460 C CA . LEU B 1 538 ? -11.648 25.125 18.359 1 95.38 538 LEU B CA 1
ATOM 11461 C C . LEU B 1 538 ? -11.859 26.297 19.297 1 95.38 538 LEU B C 1
ATOM 11463 O O . LEU B 1 538 ? -10.93 27.047 19.578 1 95.38 538 LEU B O 1
ATOM 11467 N N . ASN B 1 539 ? -12.992 26.438 19.812 1 93.25 539 ASN B N 1
ATOM 11468 C CA . ASN B 1 539 ? -13.32 27.625 20.594 1 93.25 539 ASN B CA 1
ATOM 11469 C C . ASN B 1 539 ? -13.82 27.25 21.984 1 93.25 539 ASN B C 1
ATOM 11471 O O . ASN B 1 539 ? -13.828 28.078 22.891 1 93.25 539 ASN B O 1
ATOM 11475 N N . ARG B 1 540 ? -14.383 25.984 22.172 1 88.25 540 ARG B N 1
ATOM 11476 C CA . ARG B 1 540 ? -14.945 25.594 23.469 1 88.25 540 ARG B CA 1
ATOM 11477 C C . ARG B 1 540 ? -14.312 24.297 23.969 1 88.25 540 ARG B C 1
ATOM 11479 O O . ARG B 1 540 ? -14.172 23.344 23.219 1 88.25 540 ARG B O 1
ATOM 11486 N N . VAL B 1 541 ? -13.914 24.359 25.141 1 91.75 541 VAL B N 1
ATOM 11487 C CA . VAL B 1 541 ? -13.453 23.188 25.891 1 91.75 541 VAL B CA 1
ATOM 11488 C C . VAL B 1 541 ? -14.367 22.953 27.078 1 91.75 541 VAL B C 1
ATOM 11490 O O . VAL B 1 541 ? -14.617 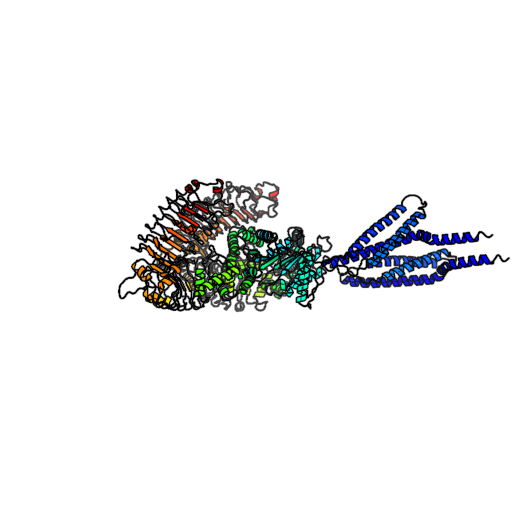23.859 27.875 1 91.75 541 VAL B O 1
ATOM 11493 N N . SER B 1 542 ? -14.82 21.766 27.188 1 89.44 542 SER B N 1
ATOM 11494 C CA . SER B 1 542 ? -15.695 21.438 28.297 1 89.44 542 SER B CA 1
ATOM 11495 C C . SER B 1 542 ? -15 21.656 29.641 1 89.44 542 SER B C 1
ATOM 11497 O O . SER B 1 542 ? -13.789 21.484 29.75 1 89.44 542 SER B O 1
ATOM 11499 N N . ALA B 1 543 ? -15.711 21.938 30.703 1 87.88 543 ALA B N 1
ATOM 11500 C CA . ALA B 1 543 ? -15.203 22.312 32.031 1 87.88 543 ALA B CA 1
ATOM 11501 C C . ALA B 1 543 ? -14.438 21.156 32.656 1 87.88 543 ALA B C 1
ATOM 11503 O O . ALA B 1 543 ? -13.445 21.375 33.375 1 87.88 543 ALA B O 1
ATOM 11504 N N . ASP B 1 544 ? -14.914 20.016 32.344 1 87.75 544 ASP B N 1
ATOM 11505 C CA . ASP B 1 544 ? -14.32 18.844 33 1 87.75 544 ASP B CA 1
ATOM 11506 C C . ASP B 1 544 ? -13.383 18.094 32.062 1 87.75 544 ASP B C 1
ATOM 11508 O O . ASP B 1 544 ? -13.016 16.953 32.312 1 87.75 544 ASP B O 1
ATOM 11512 N N . PHE B 1 545 ? -12.945 18.672 31.047 1 90.75 545 PHE B N 1
ATOM 11513 C CA . PHE B 1 545 ? -12.188 17.984 30.016 1 90.75 545 PHE B CA 1
ATOM 11514 C C . PHE B 1 545 ? -10.867 17.469 30.562 1 90.75 545 PHE B C 1
ATOM 11516 O O . PHE B 1 545 ? -10.43 16.375 30.203 1 90.75 545 PHE B O 1
ATOM 11523 N N . PHE B 1 546 ? -10.188 18.219 31.516 1 92.25 546 PHE B N 1
ATOM 11524 C CA . PHE B 1 546 ? -8.852 17.875 31.969 1 92.25 546 PHE B CA 1
ATOM 11525 C C . PHE B 1 546 ? -8.906 17.094 33.281 1 92.25 546 PHE B C 1
ATOM 11527 O O . PHE B 1 546 ? -7.871 16.875 33.906 1 92.25 546 PHE B O 1
ATOM 11534 N N . GLN B 1 547 ? -10 16.672 33.656 1 88.25 547 GLN B N 1
ATOM 11535 C CA . GLN B 1 547 ? -10.188 16.062 35 1 88.25 547 GLN B CA 1
ATOM 11536 C C . GLN B 1 547 ? -9.5 14.711 35.062 1 88.25 547 GLN B C 1
ATOM 11538 O O . GLN B 1 547 ? -8.992 14.336 36.125 1 88.25 547 GLN B O 1
ATOM 11543 N N . SER B 1 548 ? -9.461 14 34 1 88.19 548 SER B N 1
ATOM 11544 C CA . SER B 1 548 ? -8.945 12.633 34.062 1 88.19 548 SER B CA 1
ATOM 11545 C C . SER B 1 548 ? -7.629 12.508 33.312 1 88.19 548 SER B C 1
ATOM 11547 O O . SER B 1 548 ? -7.32 11.445 32.75 1 88.19 548 SER B O 1
ATOM 11549 N N . MET B 1 549 ? -6.785 13.516 33.312 1 92.31 549 MET B N 1
ATOM 11550 C CA . MET B 1 549 ? -5.504 13.5 32.594 1 92.31 549 MET B CA 1
ATOM 11551 C C . MET B 1 549 ? -4.375 13.945 33.531 1 92.31 549 MET B C 1
ATOM 11553 O O . MET B 1 549 ? -3.559 14.789 33.156 1 92.31 549 MET B O 1
ATOM 11557 N N . SER B 1 550 ? -4.285 13.422 34.625 1 91.25 550 SER B N 1
ATOM 11558 C CA . SER B 1 550 ? -3.395 13.906 35.656 1 91.25 550 SER B CA 1
ATOM 11559 C C . SER B 1 550 ? -1.933 13.656 35.312 1 91.25 550 SER B C 1
ATOM 11561 O O . SER B 1 550 ? -1.036 14.305 35.844 1 91.25 550 SER B O 1
ATOM 11563 N N . ALA B 1 551 ? -1.655 12.766 34.344 1 94.94 551 ALA B N 1
ATOM 11564 C CA . ALA B 1 551 ? -0.274 12.438 34 1 94.94 551 ALA B CA 1
ATOM 11565 C C . ALA B 1 551 ? 0.232 13.312 32.875 1 94.94 551 ALA B C 1
ATOM 11567 O O . ALA B 1 551 ? 1.412 13.266 32.5 1 94.94 551 ALA B O 1
ATOM 11568 N N . LEU B 1 552 ? -0.603 14.188 32.344 1 96.38 552 LEU B N 1
ATOM 11569 C CA . LEU B 1 552 ? -0.289 14.977 31.141 1 96.38 552 LEU B CA 1
ATOM 11570 C C . LEU B 1 552 ? 0.898 15.898 31.406 1 96.38 552 LEU B C 1
ATOM 11572 O O . LEU B 1 552 ? 0.926 16.609 32.406 1 96.38 552 LEU B O 1
ATOM 11576 N N . ARG B 1 553 ? 1.868 15.914 30.531 1 97.19 553 ARG B N 1
ATOM 11577 C CA . ARG B 1 553 ? 3.08 16.703 30.703 1 97.19 553 ARG B CA 1
ATOM 11578 C C . ARG B 1 553 ? 3.168 17.812 29.656 1 97.19 553 ARG B C 1
ATOM 11580 O O . ARG B 1 553 ? 3.664 18.906 29.938 1 97.19 553 ARG B O 1
ATOM 11587 N N . VAL B 1 554 ? 2.766 17.516 28.438 1 98.06 554 VAL B N 1
ATOM 11588 C CA . VAL B 1 554 ? 2.83 18.484 27.344 1 98.06 554 VAL B CA 1
ATOM 11589 C C . VAL B 1 554 ? 1.433 18.719 26.781 1 98.06 554 VAL B C 1
ATOM 11591 O O . VAL B 1 554 ? 0.753 17.781 26.375 1 98.06 554 VAL B O 1
ATOM 11594 N N . LEU B 1 555 ? 0.987 19.906 26.766 1 97.94 555 LEU B N 1
ATOM 11595 C CA . LEU B 1 555 ? -0.298 20.312 26.203 1 97.94 555 LEU B CA 1
ATOM 11596 C C . LEU B 1 555 ? -0.13 21.484 25.234 1 97.94 555 LEU B C 1
ATOM 11598 O O . LEU B 1 555 ? 0.373 22.547 25.625 1 97.94 555 LEU B O 1
ATOM 11602 N N . ASP B 1 556 ? -0.465 21.328 24.062 1 98 556 ASP B N 1
ATOM 11603 C CA . ASP B 1 556 ? -0.358 22.391 23.062 1 98 556 ASP B CA 1
ATOM 11604 C C . ASP B 1 556 ? -1.73 22.781 22.516 1 98 556 ASP B C 1
ATOM 11606 O O . ASP B 1 556 ? -2.367 21.984 21.812 1 98 556 ASP B O 1
ATOM 11610 N N . LEU B 1 557 ? -2.207 23.891 22.812 1 97.19 557 LEU B N 1
ATOM 11611 C CA . LEU B 1 557 ? -3.482 24.422 22.344 1 97.19 557 LEU B CA 1
ATOM 11612 C C . LEU B 1 557 ? -3.268 25.625 21.453 1 97.19 557 LEU B C 1
ATOM 11614 O O . LEU B 1 557 ? -4.156 26.469 21.312 1 97.19 557 LEU B O 1
ATOM 11618 N N . SER B 1 558 ? -2.123 25.75 20.844 1 97.06 558 SER B N 1
ATOM 11619 C CA . SER B 1 558 ? -1.76 26.938 20.062 1 97.06 558 SER B CA 1
ATOM 11620 C C . SER B 1 558 ? -2.541 27.016 18.766 1 97.06 558 SER B C 1
ATOM 11622 O O . SER B 1 558 ? -2.979 25.984 18.234 1 97.06 558 SER B O 1
ATOM 11624 N N . PHE B 1 559 ? -2.752 28.25 18.266 1 96.38 559 PHE B N 1
ATOM 11625 C CA . PHE B 1 559 ? -3.42 28.531 17.016 1 96.38 559 PHE B CA 1
ATOM 11626 C C . PHE B 1 559 ? -4.84 27.969 17 1 96.38 559 PHE B C 1
ATOM 11628 O O . PHE B 1 559 ? -5.238 27.281 16.062 1 96.38 559 PHE B O 1
ATOM 11635 N N . THR B 1 560 ? -5.5 28.109 18.109 1 96.81 560 THR B N 1
ATOM 11636 C CA . THR B 1 560 ? -6.914 27.781 18.25 1 96.81 560 THR B CA 1
ATOM 11637 C C . THR B 1 560 ? -7.727 29.031 18.562 1 96.81 560 THR B C 1
ATOM 11639 O O . THR B 1 560 ? -7.168 30.125 18.719 1 96.81 560 THR B O 1
ATOM 11642 N N . SER B 1 561 ? -9.047 28.922 18.672 1 96.12 561 SER B N 1
ATOM 11643 C CA . SER B 1 561 ? -9.922 30.062 18.969 1 96.12 561 SER B CA 1
ATOM 11644 C C . SER B 1 561 ? -10.484 29.969 20.391 1 96.12 561 SER B C 1
ATOM 11646 O O . SER B 1 561 ? -11.57 30.484 20.672 1 96.12 561 SER B O 1
ATOM 11648 N N . ILE B 1 562 ? -9.734 29.344 21.203 1 95.81 562 ILE B N 1
ATOM 11649 C CA . ILE B 1 562 ? -10.164 29.172 22.594 1 95.81 562 ILE B CA 1
ATOM 11650 C C . ILE B 1 562 ? -10.18 30.531 23.297 1 95.81 562 ILE B C 1
ATOM 11652 O O . ILE B 1 562 ? -9.219 31.297 23.203 1 95.81 562 ILE B O 1
ATOM 11656 N N . ARG B 1 563 ? -11.156 30.781 24.062 1 93.75 563 ARG B N 1
ATOM 11657 C CA . ARG B 1 563 ? -11.305 32.062 24.719 1 93.75 563 ARG B CA 1
ATOM 11658 C C . ARG B 1 563 ? -11.094 31.953 26.234 1 93.75 563 ARG B C 1
ATOM 11660 O O . ARG B 1 563 ? -10.695 32.906 26.891 1 93.75 563 ARG B O 1
ATOM 11667 N N . LYS B 1 564 ? -11.422 30.75 26.672 1 93.06 564 LYS B N 1
ATOM 11668 C CA . LYS B 1 564 ? -11.297 30.516 28.109 1 93.06 564 LYS B CA 1
ATOM 11669 C C . LYS B 1 564 ? -10.734 29.125 28.391 1 93.06 564 LYS B C 1
ATOM 11671 O O . LYS B 1 564 ? -11.156 28.156 27.781 1 93.06 564 LYS B O 1
ATOM 11676 N N . ILE B 1 565 ? -9.797 29.062 29.297 1 93.44 565 ILE B N 1
ATOM 11677 C CA . ILE B 1 565 ? -9.258 27.781 29.75 1 93.44 565 ILE B CA 1
ATOM 11678 C C . ILE B 1 565 ? -10.07 27.281 30.938 1 93.44 565 ILE B C 1
ATOM 11680 O O . ILE B 1 565 ? -10.328 28.031 31.891 1 93.44 565 ILE B O 1
ATOM 11684 N N . PRO B 1 566 ? -10.453 26.062 30.906 1 91.94 566 PRO B N 1
ATOM 11685 C CA . PRO B 1 566 ? -11.266 25.547 32 1 91.94 566 PRO B CA 1
ATOM 11686 C C . PRO B 1 566 ? -10.516 25.516 33.344 1 91.94 566 PRO B C 1
ATOM 11688 O O . PRO B 1 566 ? -9.281 25.406 33.344 1 91.94 566 PRO B O 1
ATOM 11691 N N . VAL B 1 567 ? -11.312 25.531 34.438 1 90.75 567 VAL B N 1
ATOM 11692 C CA . VAL B 1 567 ? -10.781 25.562 35.781 1 90.75 567 VAL B CA 1
ATOM 11693 C C . VAL B 1 567 ? -10.109 24.219 36.094 1 90.75 567 VAL B C 1
ATOM 11695 O O . VAL B 1 567 ? -9.195 24.172 36.938 1 90.75 567 VAL B O 1
ATOM 11698 N N . SER B 1 568 ? -10.531 23.25 35.375 1 91.81 568 SER B N 1
ATOM 11699 C CA . SER B 1 568 ? -10 21.906 35.625 1 91.81 568 SER B CA 1
ATOM 11700 C C . SER B 1 568 ? -8.531 21.812 35.219 1 91.81 568 SER B C 1
ATOM 11702 O O . SER B 1 568 ? -7.887 20.797 35.438 1 91.81 568 SER B O 1
ATOM 11704 N N . ILE B 1 569 ? -7.906 22.875 34.688 1 93.56 569 ILE B N 1
ATOM 11705 C CA . ILE B 1 569 ? -6.5 22.906 34.312 1 93.56 569 ILE B CA 1
ATOM 11706 C C . ILE B 1 569 ? -5.629 22.641 35.531 1 93.56 569 ILE B C 1
ATOM 11708 O O . ILE B 1 569 ? -4.504 22.156 35.406 1 93.56 569 ILE B O 1
ATOM 11712 N N . ASN B 1 570 ? -6.188 22.969 36.75 1 93.56 570 ASN B N 1
ATOM 11713 C CA . ASN B 1 570 ? -5.449 22.797 37.969 1 93.56 570 ASN B CA 1
ATOM 11714 C C . ASN B 1 570 ? -5.23 21.312 38.281 1 93.56 570 ASN B C 1
ATOM 11716 O O . ASN B 1 570 ? -4.391 20.969 39.125 1 93.56 570 ASN B O 1
ATOM 11720 N N . GLN B 1 571 ? -5.949 20.453 37.562 1 92.31 571 GLN B N 1
ATOM 11721 C CA . GLN B 1 571 ? -5.832 19.016 37.781 1 92.31 571 GLN B CA 1
ATOM 11722 C C . GLN B 1 571 ? -4.617 18.438 37.062 1 92.31 571 GLN B C 1
ATOM 11724 O O . GLN B 1 571 ? -4.199 17.312 37.312 1 92.31 571 GLN B O 1
ATOM 11729 N N . LEU B 1 572 ? -4.078 19.219 36.188 1 95.31 572 LEU B N 1
ATOM 11730 C CA . LEU B 1 572 ? -2.912 18.766 35.438 1 95.31 572 LEU B CA 1
ATOM 11731 C C . LEU B 1 572 ? -1.632 19 36.219 1 95.31 572 LEU B C 1
ATOM 11733 O O . LEU B 1 572 ? -0.747 19.734 35.781 1 95.31 572 LEU B O 1
ATOM 11737 N N . VAL B 1 573 ? -1.401 18.297 37.188 1 93.75 573 VAL B N 1
ATOM 11738 C CA . VAL B 1 573 ? -0.375 18.531 38.219 1 93.75 573 VAL B CA 1
ATOM 11739 C C . VAL B 1 573 ? 1.002 18.219 37.625 1 93.75 573 VAL B C 1
ATOM 11741 O O . VAL B 1 573 ? 2.016 18.75 38.094 1 93.75 573 VAL B O 1
ATOM 11744 N N . GLU B 1 574 ? 1.044 17.344 36.625 1 96.12 574 GLU B N 1
ATOM 11745 C CA . GLU B 1 574 ? 2.334 16.938 36.094 1 96.12 574 GLU B CA 1
ATOM 11746 C C . GLU B 1 574 ? 2.693 17.766 34.844 1 96.12 574 GLU B C 1
ATOM 11748 O O . GLU B 1 574 ? 3.744 17.547 34.25 1 96.12 574 GLU B O 1
ATOM 11753 N N . LEU B 1 575 ? 1.83 18.75 34.469 1 96.94 575 LEU B N 1
ATOM 11754 C CA . LEU B 1 575 ? 2.025 19.516 33.25 1 96.94 575 LEU B CA 1
ATOM 11755 C C . LEU B 1 575 ? 3.322 20.328 33.344 1 96.94 575 LEU B C 1
ATOM 11757 O O . LEU B 1 575 ? 3.568 21.031 34.312 1 96.94 575 LEU B O 1
ATOM 11761 N N . ARG B 1 576 ? 4.102 20.25 32.375 1 96.56 576 ARG B N 1
ATOM 11762 C CA . ARG B 1 576 ? 5.391 20.938 32.344 1 96.56 576 ARG B CA 1
ATOM 11763 C C . ARG B 1 576 ? 5.434 21.938 31.188 1 96.56 576 ARG B C 1
ATOM 11765 O O . ARG B 1 576 ? 6.148 22.938 31.266 1 96.56 576 ARG B O 1
ATOM 11772 N N . HIS B 1 577 ? 4.766 21.656 30.125 1 97.56 577 HIS B N 1
ATOM 11773 C CA . HIS B 1 577 ? 4.754 22.516 28.938 1 97.56 577 HIS B CA 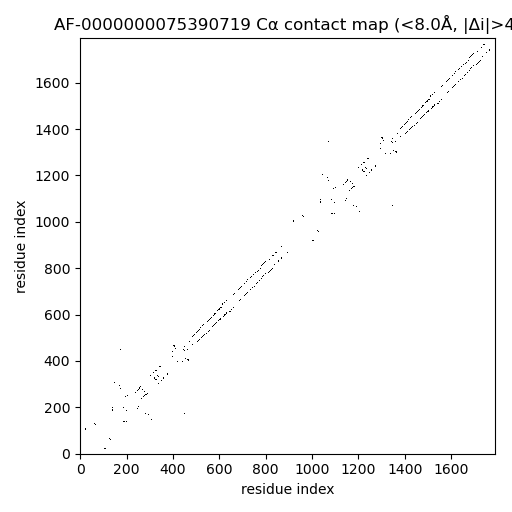1
ATOM 11774 C C . HIS B 1 577 ? 3.326 22.875 28.531 1 97.56 577 HIS B C 1
ATOM 11776 O O . HIS B 1 577 ? 2.523 21.984 28.234 1 97.56 577 HIS B O 1
ATOM 11782 N N . LEU B 1 578 ? 3.002 24.094 28.516 1 98.06 578 LEU B N 1
ATOM 11783 C CA . LEU B 1 578 ? 1.699 24.594 28.094 1 98.06 578 LEU B CA 1
ATOM 11784 C C . LEU B 1 578 ? 1.854 25.672 27.031 1 98.06 578 LEU B C 1
ATOM 11786 O O . LEU B 1 578 ? 2.424 26.734 27.281 1 98.06 578 LEU B O 1
ATOM 11790 N N . ASN B 1 579 ? 1.448 25.391 25.891 1 98.06 579 ASN B N 1
ATOM 11791 C CA . ASN B 1 579 ? 1.534 26.328 24.781 1 98.06 579 ASN B CA 1
ATOM 11792 C C . ASN B 1 579 ? 0.166 26.906 24.438 1 98.06 579 ASN B C 1
ATOM 11794 O O . ASN B 1 579 ? -0.715 26.188 23.969 1 98.06 579 ASN B O 1
ATOM 11798 N N . LEU B 1 580 ? -0.044 28.109 24.641 1 97.38 580 LEU B N 1
ATOM 11799 C CA . LEU B 1 580 ? -1.292 28.812 24.359 1 97.38 580 LEU B CA 1
ATOM 11800 C C . LEU B 1 580 ? -1.073 29.906 23.328 1 97.38 580 LEU B C 1
ATOM 11802 O O . LEU B 1 580 ? -1.825 30.875 23.281 1 97.38 580 LEU B O 1
ATOM 11806 N N . ALA B 1 581 ? -0.06 29.766 22.531 1 96.94 581 ALA B N 1
ATOM 11807 C CA . ALA B 1 581 ? 0.285 30.781 21.547 1 96.94 581 ALA B CA 1
ATOM 11808 C C . ALA B 1 581 ? -0.85 30.984 20.547 1 96.94 581 ALA B C 1
ATOM 11810 O O . ALA B 1 581 ? -1.486 30.016 20.125 1 96.94 581 ALA B O 1
ATOM 11811 N N . ALA B 1 582 ? -1.129 32.219 20.234 1 96.44 582 ALA B N 1
ATOM 11812 C CA . ALA B 1 582 ? -2.068 32.594 19.188 1 96.44 582 ALA B CA 1
ATOM 11813 C C . ALA B 1 582 ? -3.475 32.094 19.484 1 96.44 582 ALA B C 1
ATOM 11815 O O . ALA B 1 582 ? -4.156 31.562 18.609 1 96.44 582 ALA B O 1
ATOM 11816 N N . THR B 1 583 ? -3.854 32 20.781 1 96.5 583 THR B N 1
ATOM 11817 C CA . THR B 1 583 ? -5.234 31.75 21.172 1 96.5 583 THR B CA 1
ATOM 11818 C C . THR B 1 583 ? -5.996 33.062 21.359 1 96.5 583 THR B C 1
ATOM 11820 O O . THR B 1 583 ? -5.43 34.156 21.188 1 96.5 583 THR B O 1
ATOM 11823 N N . LYS B 1 584 ? -7.273 33 21.703 1 95.75 584 LYS B N 1
ATOM 11824 C CA . LYS B 1 584 ? -8.094 34.188 21.906 1 95.75 584 LYS B CA 1
ATOM 11825 C C . LYS B 1 584 ? -8.469 34.375 23.375 1 95.75 584 LYS B C 1
ATOM 11827 O O . LYS B 1 584 ? -9.516 34.938 23.688 1 95.75 584 LYS B O 1
ATOM 11832 N N . ILE B 1 585 ? -7.582 33.844 24.172 1 95.31 585 ILE B N 1
ATOM 11833 C CA . ILE B 1 585 ? -7.84 33.938 25.609 1 95.31 585 ILE B CA 1
ATOM 11834 C C . ILE B 1 585 ? -7.762 35.375 26.078 1 95.31 585 ILE B C 1
ATOM 11836 O O . ILE B 1 585 ? -6.883 36.125 25.641 1 95.31 585 ILE B O 1
ATOM 11840 N N . THR B 1 586 ? -8.633 35.781 26.969 1 93.56 586 THR B N 1
ATOM 11841 C CA . THR B 1 586 ? -8.672 37.156 27.438 1 93.56 586 THR B CA 1
ATOM 11842 C C . THR B 1 586 ? -8.117 37.281 28.859 1 93.56 586 THR B C 1
ATOM 11844 O O . THR B 1 586 ? -7.586 38.312 29.234 1 93.56 586 THR B O 1
ATOM 11847 N N . THR B 1 587 ? -8.32 36.219 29.609 1 93.38 587 THR B N 1
ATOM 11848 C CA . THR B 1 587 ? -7.84 36.188 30.984 1 93.38 587 THR B CA 1
ATOM 11849 C C . THR B 1 587 ? -7.254 34.812 31.312 1 93.38 587 THR B C 1
ATOM 11851 O O . THR B 1 587 ? -7.793 33.781 30.906 1 93.38 587 THR B O 1
ATOM 11854 N N . LEU B 1 588 ? -6.145 34.781 32.031 1 94.12 588 LEU B N 1
ATOM 11855 C CA . LEU B 1 588 ? -5.598 33.531 32.531 1 94.12 588 LEU B CA 1
ATOM 11856 C C . LEU B 1 588 ? -6.297 33.094 33.812 1 94.12 588 LEU B C 1
ATOM 11858 O O . LEU B 1 588 ? -6.602 33.938 34.656 1 94.12 588 LEU B O 1
ATOM 11862 N N . PRO B 1 589 ? -6.574 31.891 33.875 1 93.31 589 PRO B N 1
ATOM 11863 C CA . PRO B 1 589 ? -7.215 31.438 35.125 1 93.31 589 PRO B CA 1
ATOM 11864 C C . PRO B 1 589 ? -6.273 31.469 36.312 1 93.31 589 PRO B C 1
ATOM 11866 O O . PRO B 1 589 ? -5.094 31.125 36.188 1 93.31 589 PRO B O 1
ATOM 11869 N N . LYS B 1 590 ? -6.789 31.766 37.5 1 93.31 590 LYS B N 1
ATOM 11870 C CA . LYS B 1 590 ? -6.012 31.781 38.75 1 93.31 590 LYS B CA 1
ATOM 11871 C C . LYS B 1 590 ? -5.508 30.391 39.094 1 93.31 590 LYS B C 1
ATOM 11873 O O . LYS B 1 590 ? -4.434 30.25 39.688 1 93.31 590 LYS B O 1
ATOM 11878 N N . GLU B 1 591 ? -6.297 29.469 38.625 1 93.81 591 GLU B N 1
ATOM 11879 C CA . GLU B 1 591 ? -6.008 28.078 38.906 1 93.81 591 GLU B CA 1
ATOM 11880 C C . GLU B 1 591 ? -4.73 27.625 38.219 1 93.81 591 GLU B C 1
ATOM 11882 O O . GLU B 1 591 ? -4.164 26.578 38.562 1 93.81 591 GLU B O 1
ATOM 11887 N N . LEU B 1 592 ? -4.258 28.391 37.25 1 94.81 592 LEU B N 1
ATOM 11888 C CA . LEU B 1 592 ? -3.006 28.078 36.594 1 94.81 592 LEU B CA 1
ATOM 11889 C C . LEU B 1 592 ? -1.842 28.047 37.562 1 94.81 592 LEU B C 1
ATOM 11891 O O . LEU B 1 592 ? -0.878 27.297 37.375 1 94.81 592 LEU B O 1
ATOM 11895 N N . GLY B 1 593 ? -1.925 28.859 38.562 1 93.94 593 GLY B N 1
ATOM 11896 C CA . GLY B 1 593 ? -0.879 28.984 39.562 1 93.94 593 GLY B CA 1
ATOM 11897 C C . GLY B 1 593 ? -0.653 27.703 40.344 1 93.94 593 GLY B C 1
ATOM 11898 O O . GLY B 1 593 ? 0.38 27.547 41 1 93.94 593 GLY B O 1
ATOM 11899 N N . SER B 1 594 ? -1.579 26.766 40.25 1 93.88 594 SER B N 1
ATOM 11900 C CA . SER B 1 594 ? -1.466 25.516 40.969 1 93.88 594 SER B CA 1
ATOM 11901 C C . SER B 1 594 ? -0.515 24.547 40.25 1 93.88 594 SER B C 1
ATOM 11903 O O . SER B 1 594 ? -0.1 23.547 40.844 1 93.88 594 SER B O 1
ATOM 11905 N N . LEU B 1 595 ? -0.175 24.844 39.094 1 96.44 595 LEU B N 1
ATOM 11906 C CA . LEU B 1 595 ? 0.706 23.984 38.312 1 96.44 595 LEU B CA 1
ATOM 11907 C C . LEU B 1 595 ? 2.166 24.219 38.688 1 96.44 595 LEU B C 1
ATOM 11909 O O . LEU B 1 595 ? 2.924 24.797 37.875 1 96.44 595 LEU B O 1
ATOM 11913 N N . THR B 1 596 ? 2.627 23.703 39.688 1 94.44 596 THR B N 1
ATOM 11914 C CA . THR B 1 596 ? 3.932 23.984 40.25 1 94.44 596 THR B CA 1
ATOM 11915 C C . THR B 1 596 ? 5.051 23.438 39.375 1 94.44 596 THR B C 1
ATOM 11917 O O . THR B 1 596 ? 6.184 23.922 39.438 1 94.44 596 THR B O 1
ATOM 11920 N N . LYS B 1 597 ? 4.746 22.453 38.594 1 94.75 597 LYS B N 1
ATOM 11921 C CA . LYS B 1 597 ? 5.785 21.812 37.781 1 94.75 597 LYS B CA 1
ATOM 11922 C C . LYS B 1 597 ? 5.875 22.438 36.406 1 94.75 597 LYS B C 1
ATOM 11924 O O . LYS B 1 597 ? 6.727 22.047 35.594 1 94.75 597 LYS B O 1
ATOM 11929 N N . LEU B 1 598 ? 5.012 23.422 36.094 1 96 598 LEU B N 1
ATOM 11930 C CA . LEU B 1 598 ? 5.016 24.062 34.781 1 96 598 LEU B CA 1
ATOM 11931 C C . LEU B 1 598 ? 6.336 24.781 34.531 1 96 598 LEU B C 1
ATOM 11933 O O . LEU B 1 598 ? 6.742 25.641 35.312 1 96 598 LEU B O 1
ATOM 11937 N N . ASN B 1 599 ? 6.953 24.406 33.531 1 94.06 599 ASN B N 1
ATOM 11938 C CA . ASN B 1 599 ? 8.266 24.938 33.188 1 94.06 599 ASN B CA 1
ATOM 11939 C C . ASN B 1 599 ? 8.188 25.938 32.031 1 94.06 599 ASN B C 1
ATOM 11941 O O . ASN B 1 599 ? 9.023 26.828 31.922 1 94.06 599 ASN B O 1
ATOM 11945 N N . HIS B 1 600 ? 7.34 25.656 31.141 1 96.19 600 HIS B N 1
ATOM 11946 C CA . HIS B 1 600 ? 7.238 26.438 29.906 1 96.19 600 HIS B CA 1
ATOM 11947 C C . HIS B 1 600 ? 5.809 26.922 29.672 1 96.19 600 HIS B C 1
ATOM 11949 O O . HIS B 1 600 ? 4.906 26.094 29.469 1 96.19 600 HIS B O 1
ATOM 11955 N N . LEU B 1 601 ? 5.578 28.172 29.719 1 97.19 601 LEU B N 1
ATOM 11956 C CA . LEU B 1 601 ? 4.297 28.797 29.406 1 97.19 601 LEU B CA 1
ATOM 11957 C C . LEU B 1 601 ? 4.434 29.766 28.234 1 97.19 601 LEU B C 1
ATOM 11959 O O . LEU B 1 601 ? 5.035 30.828 28.375 1 97.19 601 LEU B O 1
ATOM 11963 N N . ASN B 1 602 ? 3.918 29.406 27.172 1 97.31 602 ASN B N 1
ATOM 11964 C CA . ASN B 1 602 ? 4.039 30.203 25.953 1 97.31 602 ASN B CA 1
ATOM 11965 C C . ASN B 1 602 ? 2.729 30.906 25.625 1 97.31 602 ASN B C 1
ATOM 11967 O O . ASN B 1 602 ? 1.717 30.266 25.344 1 97.31 602 ASN B O 1
ATOM 11971 N N . LEU B 1 603 ? 2.676 32.156 25.656 1 96.75 603 LEU B N 1
ATOM 11972 C CA . LEU B 1 603 ? 1.518 32.969 25.344 1 96.75 603 LEU B CA 1
ATOM 11973 C C . LEU B 1 603 ? 1.827 33.938 24.188 1 96.75 603 LEU B C 1
ATOM 11975 O O . LEU B 1 603 ? 1.312 35.031 24.141 1 96.75 603 LEU B O 1
ATOM 11979 N N . LEU B 1 604 ? 2.654 33.469 23.312 1 95.75 604 LEU B N 1
ATOM 11980 C CA . LEU B 1 604 ? 3.086 34.25 22.156 1 95.75 604 LEU B CA 1
ATOM 11981 C C . LEU B 1 604 ? 1.896 34.625 21.281 1 95.75 604 LEU B C 1
ATOM 11983 O O . LEU B 1 604 ? 1.039 33.812 20.984 1 95.75 604 LEU B O 1
ATOM 11987 N N . ARG B 1 605 ? 1.763 35.906 20.906 1 94.56 605 ARG B N 1
ATOM 11988 C CA . ARG B 1 605 ? 0.791 36.406 19.938 1 94.56 605 ARG B CA 1
ATOM 11989 C C . ARG B 1 605 ? -0.635 36.219 20.438 1 94.56 605 ARG B C 1
ATOM 11991 O O . ARG B 1 605 ? -1.515 35.812 19.672 1 94.56 605 ARG B O 1
ATOM 11998 N N . THR B 1 606 ? -0.828 36.156 21.719 1 95.5 606 THR B N 1
ATOM 11999 C CA . THR B 1 606 ? -2.166 36.188 22.297 1 95.5 606 THR B CA 1
ATOM 12000 C C . THR B 1 606 ? -2.686 37.625 22.391 1 95.5 606 THR B C 1
ATOM 12002 O O . THR B 1 606 ? -2.738 38.219 23.484 1 95.5 606 THR B O 1
ATOM 12005 N N . TYR B 1 607 ? -3.141 38.156 21.453 1 90.5 607 TYR B N 1
ATOM 12006 C CA . TYR B 1 607 ? -3.471 39.562 21.281 1 90.5 607 TYR B CA 1
ATOM 12007 C C . TYR B 1 607 ? -4.664 39.938 22.141 1 90.5 607 TYR B C 1
ATOM 12009 O O . TYR B 1 607 ? -4.816 41.125 22.516 1 90.5 607 TYR B O 1
ATOM 12017 N N . SER B 1 608 ? -5.496 39 22.516 1 91.62 608 SER B N 1
ATOM 12018 C CA . SER B 1 608 ? -6.727 39.312 23.25 1 91.62 608 SER B CA 1
ATOM 12019 C C . SER B 1 608 ? -6.496 39.281 24.75 1 91.62 608 SER B C 1
ATOM 12021 O O . SER B 1 608 ? -7.383 39.625 25.531 1 91.62 608 SER B O 1
ATOM 12023 N N . LEU B 1 609 ? -5.32 38.875 25.141 1 93.19 609 LEU B N 1
ATOM 12024 C CA . LEU B 1 609 ? -5.035 38.75 26.562 1 93.19 609 LEU B CA 1
ATOM 12025 C C . LEU B 1 609 ? -4.977 40.125 27.234 1 93.19 609 LEU B C 1
ATOM 12027 O O . LEU B 1 609 ? -4.145 40.938 26.875 1 93.19 609 LEU B O 1
ATOM 12031 N N . ARG B 1 610 ? -5.816 40.312 28.266 1 88.62 610 ARG B N 1
ATOM 12032 C CA . ARG B 1 610 ? -5.914 41.625 28.906 1 88.62 610 ARG B CA 1
ATOM 12033 C C . ARG B 1 610 ? -5.547 41.562 30.391 1 88.62 610 ARG B C 1
ATOM 12035 O O . ARG B 1 610 ? -4.977 42.5 30.938 1 88.62 610 ARG B O 1
ATOM 12042 N N . THR B 1 611 ? -5.918 40.406 30.922 1 90.62 611 THR B N 1
ATOM 12043 C CA . THR B 1 611 ? -5.715 40.312 32.344 1 90.62 611 THR B CA 1
ATOM 12044 C C . THR B 1 611 ? -4.906 39.062 32.719 1 90.62 611 THR B C 1
ATOM 12046 O O . THR B 1 611 ? -5.203 37.969 32.219 1 90.62 611 THR B O 1
ATOM 12049 N N . VAL B 1 612 ? -3.871 39.25 33.531 1 92.94 612 VAL B N 1
ATOM 12050 C CA . VAL B 1 612 ? -3.078 38.156 34.094 1 92.94 612 VAL B CA 1
ATOM 12051 C C . VAL B 1 612 ? -3.047 38.312 35.625 1 92.94 612 VAL B C 1
ATOM 12053 O O . VAL B 1 612 ? -2.242 39.062 36.156 1 92.94 612 VAL B O 1
ATOM 12056 N N . PRO B 1 613 ? -3.871 37.5 36.219 1 91.5 613 PRO B N 1
ATOM 12057 C CA . PRO B 1 613 ? -3.895 37.562 37.688 1 91.5 613 PRO B CA 1
ATOM 12058 C C . PRO B 1 613 ? -2.549 37.219 38.312 1 91.5 613 PRO B C 1
ATOM 12060 O O . PRO B 1 613 ? -1.84 36.344 37.812 1 91.5 613 PRO B O 1
ATOM 12063 N N . ARG B 1 614 ? -2.258 37.812 39.406 1 91.25 614 ARG B N 1
ATOM 12064 C CA . ARG B 1 614 ? -1.014 37.562 40.125 1 91.25 614 ARG B CA 1
ATOM 12065 C C . ARG B 1 614 ? -0.904 36.094 40.562 1 91.25 614 ARG B C 1
ATOM 12067 O O . ARG B 1 614 ? 0.173 35.5 40.469 1 91.25 614 ARG B O 1
ATOM 12074 N N . GLU B 1 615 ? -2.023 35.531 40.969 1 90.94 615 GLU B N 1
ATOM 12075 C CA . GLU B 1 615 ? -2.061 34.156 41.469 1 90.94 615 GLU B CA 1
ATOM 12076 C C . GLU B 1 615 ? -1.731 33.156 40.344 1 90.94 615 GLU B C 1
ATOM 12078 O O . GLU B 1 615 ? -1.26 32.031 40.625 1 90.94 615 GLU B O 1
ATOM 12083 N N . ALA B 1 616 ? -2.01 33.594 39.125 1 92.94 616 ALA B N 1
ATOM 12084 C CA . ALA B 1 616 ? -1.798 32.688 38 1 92.94 616 ALA B CA 1
ATOM 12085 C C . ALA B 1 616 ? -0.31 32.469 37.75 1 92.94 616 ALA B C 1
ATOM 12087 O O . ALA B 1 616 ? 0.084 31.422 37.219 1 92.94 616 ALA B O 1
ATOM 12088 N N . ILE B 1 617 ? 0.57 33.406 38.094 1 93.31 617 ILE B N 1
ATOM 12089 C CA . ILE B 1 617 ? 1.989 33.344 37.781 1 93.31 617 ILE B CA 1
ATOM 12090 C C . ILE B 1 617 ? 2.799 33.094 39.031 1 93.31 617 ILE B C 1
ATOM 12092 O O . ILE B 1 617 ? 3.814 32.406 39.031 1 93.31 617 ILE B O 1
ATOM 12096 N N . SER B 1 618 ? 2.365 33.625 40.188 1 90.38 618 SER B N 1
ATOM 12097 C CA . SER B 1 618 ? 3.137 33.594 41.406 1 90.38 618 SER B CA 1
ATOM 12098 C C . SER B 1 618 ? 3.307 32.156 41.938 1 90.38 618 SER B C 1
ATOM 12100 O O . SER B 1 618 ? 4.301 31.859 42.594 1 90.38 618 SER B O 1
ATOM 12102 N N . GLY B 1 619 ? 2.367 31.312 41.594 1 90.75 619 GLY B N 1
ATOM 12103 C CA . GLY B 1 619 ? 2.422 29.953 42.062 1 90.75 619 GLY B CA 1
ATOM 12104 C C . GLY B 1 619 ? 3.24 29.031 41.188 1 90.75 619 GLY B C 1
ATOM 12105 O O . GLY B 1 619 ? 3.467 27.875 41.531 1 90.75 619 GLY B O 1
ATOM 12106 N N . LEU B 1 620 ? 3.732 29.516 40.125 1 94.44 620 LEU B N 1
ATOM 12107 C CA . LEU B 1 620 ? 4.488 28.688 39.188 1 94.44 620 LEU B CA 1
ATOM 12108 C C . LEU B 1 620 ? 5.957 28.609 39.594 1 94.44 620 LEU B C 1
ATOM 12110 O O . LEU B 1 620 ? 6.812 29.234 38.969 1 94.44 620 LEU B O 1
ATOM 12114 N N . ALA B 1 621 ? 6.32 27.797 40.469 1 91.62 621 ALA B N 1
ATOM 12115 C CA . ALA B 1 621 ? 7.621 27.719 41.125 1 91.62 621 ALA B CA 1
ATOM 12116 C C . ALA B 1 621 ? 8.703 27.281 40.125 1 91.62 621 ALA B C 1
ATOM 12118 O O . ALA B 1 621 ? 9.844 27.734 40.219 1 91.62 621 ALA B O 1
ATOM 12119 N N . ASP B 1 622 ? 8.367 26.438 39.219 1 92.81 622 ASP B N 1
ATOM 12120 C CA . ASP B 1 622 ? 9.383 25.875 38.344 1 92.81 622 ASP B CA 1
ATOM 12121 C C . ASP B 1 622 ? 9.375 26.562 36.969 1 92.81 622 ASP B C 1
ATOM 12123 O O . ASP B 1 622 ? 10 26.078 36.031 1 92.81 622 ASP B O 1
ATOM 12127 N N . LEU B 1 623 ? 8.688 27.672 36.781 1 94.5 623 LEU B N 1
ATOM 12128 C CA . LEU B 1 623 ? 8.555 28.344 35.5 1 94.5 623 LEU B CA 1
ATOM 12129 C C . LEU B 1 623 ? 9.906 28.859 35 1 94.5 623 LEU B C 1
ATOM 12131 O O . LEU B 1 623 ? 10.555 29.641 35.688 1 94.5 623 LEU B O 1
ATOM 12135 N N . ALA B 1 624 ? 10.328 28.359 33.906 1 92.75 624 ALA B N 1
ATOM 12136 C CA . ALA B 1 624 ? 11.617 28.734 33.344 1 92.75 624 ALA B CA 1
ATOM 12137 C C . ALA B 1 624 ? 11.422 29.641 32.125 1 92.75 624 ALA B C 1
ATOM 12139 O O . ALA B 1 624 ? 12.273 30.5 31.844 1 92.75 624 ALA B O 1
ATOM 12140 N N . VAL B 1 625 ? 10.367 29.422 31.422 1 94.94 625 VAL B N 1
ATOM 12141 C CA . VAL B 1 625 ? 10.109 30.188 30.203 1 94.94 625 VAL B CA 1
ATOM 12142 C C . VAL B 1 625 ? 8.727 30.828 30.281 1 94.94 625 VAL B C 1
ATOM 12144 O O . VAL B 1 625 ? 7.73 30.125 30.484 1 94.94 625 VAL B O 1
ATOM 12147 N N . LEU B 1 626 ? 8.617 32.031 30.156 1 95.62 626 LEU B N 1
ATOM 12148 C CA . LEU B 1 626 ? 7.383 32.812 30.031 1 95.62 626 LEU B CA 1
ATOM 12149 C C . LEU B 1 626 ? 7.441 33.75 28.844 1 95.62 626 LEU B C 1
ATOM 12151 O O . LEU B 1 626 ? 8.211 34.719 28.828 1 95.62 626 LEU B O 1
ATOM 12155 N N . ASN B 1 627 ? 6.684 33.5 27.891 1 96 627 ASN B N 1
ATOM 12156 C CA . ASN B 1 627 ? 6.754 34.281 26.656 1 96 627 ASN B CA 1
ATOM 12157 C C . ASN B 1 627 ? 5.465 35.062 26.422 1 96 627 ASN B C 1
ATOM 12159 O O . ASN B 1 627 ? 4.445 34.469 26.031 1 96 627 ASN B O 1
ATOM 12163 N N . LEU B 1 628 ? 5.465 36.312 26.578 1 95.19 628 LEU B N 1
ATOM 12164 C CA . LEU B 1 628 ? 4.336 37.188 26.328 1 95.19 628 LEU B CA 1
ATOM 12165 C C . LEU B 1 628 ? 4.637 38.156 25.172 1 95.19 628 LEU B C 1
ATOM 12167 O O . LEU B 1 628 ? 4.121 39.25 25.125 1 95.19 628 LEU B O 1
ATOM 12171 N N . TYR B 1 629 ? 5.516 37.719 24.281 1 94.19 629 TYR B N 1
ATOM 12172 C CA . TYR B 1 629 ? 5.895 38.469 23.094 1 94.19 629 TYR B CA 1
ATOM 12173 C C . TYR B 1 629 ? 4.691 38.688 22.188 1 94.19 629 TYR B C 1
ATOM 12175 O O . TYR B 1 629 ? 3.977 37.75 21.844 1 94.19 629 TYR B O 1
ATOM 12183 N N . TYR B 1 630 ? 4.293 39.938 21.734 1 92.88 630 TYR B N 1
ATOM 12184 C CA . TYR B 1 630 ? 3.143 40.344 20.938 1 92.88 630 TYR B CA 1
ATOM 12185 C C . TYR B 1 630 ? 1.836 40 21.641 1 92.88 630 TYR B C 1
ATOM 12187 O O . TYR B 1 630 ? 0.887 39.531 21.016 1 92.88 630 TYR B O 1
ATOM 12195 N N . SER B 1 631 ? 1.785 40.062 22.859 1 92.25 631 SER B N 1
ATOM 12196 C CA . SER B 1 631 ? 0.622 39.656 23.656 1 92.25 631 SER B CA 1
ATOM 12197 C C . SER B 1 631 ? 0.246 40.75 24.641 1 92.25 631 SER B C 1
ATOM 12199 O O . SER B 1 631 ? 0.148 41.938 24.281 1 92.25 631 SER B O 1
ATOM 12201 N N . TYR B 1 632 ? 0.256 40.438 25.953 1 82.25 632 TYR B N 1
ATOM 12202 C CA . TYR B 1 632 ? -0.109 41.25 27.109 1 82.25 632 TYR B CA 1
ATOM 12203 C C . TYR B 1 632 ? 0.785 42.469 27.219 1 82.25 632 TYR B C 1
ATOM 12205 O O . TYR B 1 632 ? 2.01 42.375 27.125 1 82.25 632 TYR B O 1
ATOM 12213 N N . SER B 1 633 ? 0.213 43.625 27.234 1 80.5 633 SER B N 1
ATOM 12214 C CA . SER B 1 633 ? 0.982 44.875 27.375 1 80.5 633 SER B CA 1
ATOM 12215 C C . SER B 1 633 ? 1.192 45.219 28.828 1 80.5 633 SER B C 1
ATOM 12217 O O . SER B 1 633 ? 0.226 45.406 29.578 1 80.5 633 SER B O 1
ATOM 12219 N N . TRP B 1 634 ? 2.447 45.219 29.203 1 78.31 634 TRP B N 1
ATOM 12220 C CA . TRP B 1 634 ? 2.789 45.5 30.594 1 78.31 634 TRP B CA 1
ATOM 12221 C C . TRP B 1 634 ? 2.684 47 30.891 1 78.31 634 TRP B C 1
ATOM 12223 O O . TRP B 1 634 ? 3.35 47.812 30.25 1 78.31 634 TRP B O 1
ATOM 12233 N N . GLU B 1 635 ? 1.582 47.469 31.547 1 65.38 635 GLU B N 1
ATOM 12234 C CA . GLU B 1 635 ? 1.406 48.844 31.984 1 65.38 635 GLU B CA 1
ATOM 12235 C C . GLU B 1 635 ? 1.507 48.969 33.5 1 65.38 635 GLU B C 1
ATOM 12237 O O . GLU B 1 635 ? 1.019 48.094 34.219 1 65.38 635 GLU B O 1
ATOM 12242 N N . VAL B 1 636 ? 2.67 49.594 34 1 57.72 636 VAL B N 1
ATOM 12243 C CA . VAL B 1 636 ? 2.793 49.844 35.438 1 57.72 636 VAL B CA 1
ATOM 12244 C C . VAL B 1 636 ? 1.552 50.562 35.938 1 57.72 636 VAL B C 1
ATOM 12246 O O . VAL B 1 636 ? 1.251 51.688 35.5 1 57.72 636 VAL B O 1
ATOM 12249 N N . GLN B 1 637 ? 0.547 50.062 36.312 1 51.97 637 GLN B N 1
ATOM 12250 C CA . GLN B 1 637 ? -0.501 50.844 36.969 1 51.97 637 GLN B CA 1
ATOM 12251 C C . GLN B 1 637 ? -0.143 51.094 38.438 1 51.97 637 GLN B C 1
ATOM 12253 O O . GLN B 1 637 ? 0.327 50.188 39.125 1 51.97 637 GLN B O 1
ATOM 12258 N N . ASN B 1 638 ? 0.463 52.25 38.906 1 42.72 638 ASN B N 1
ATOM 12259 C CA . ASN B 1 638 ? 0.751 52.75 40.25 1 42.72 638 ASN B CA 1
ATOM 12260 C C . ASN B 1 638 ? -0.287 52.281 41.25 1 42.72 638 ASN B C 1
ATOM 12262 O O . ASN B 1 638 ? -0.476 52.906 42.281 1 42.72 638 ASN B O 1
ATOM 12266 N N . VAL B 1 639 ? -1.419 51.719 41.094 1 45.22 639 VAL B N 1
ATOM 12267 C CA . VAL B 1 639 ? -2.381 51.719 42.188 1 45.22 639 VAL B CA 1
ATOM 12268 C C . VAL B 1 639 ? -1.986 50.656 43.219 1 45.22 639 VAL B C 1
ATOM 12270 O O . VAL B 1 639 ? -1.676 49.531 42.875 1 45.22 639 VAL B O 1
ATOM 12273 N N . GLU B 1 640 ? -1.739 50.812 44.438 1 40.84 640 GLU B N 1
ATOM 12274 C CA . GLU B 1 640 ? -1.85 50.156 45.75 1 40.84 640 GLU B CA 1
ATOM 12275 C C . GLU B 1 640 ? -3.053 49.219 45.812 1 40.84 640 GLU B C 1
ATOM 12277 O O . GLU B 1 640 ? -4.168 49.625 45.438 1 40.84 640 GLU B O 1
ATOM 12282 N N . GLY B 1 641 ? -2.85 47.781 45.875 1 46.09 641 GLY B N 1
ATOM 12283 C CA . GLY B 1 641 ? -3.871 46.75 46.062 1 46.09 641 GLY B CA 1
ATOM 12284 C C . GLY B 1 641 ? -4.078 45.875 44.844 1 46.09 641 GLY B C 1
ATOM 12285 O O . GLY B 1 641 ? -5.141 45.281 44.688 1 46.09 641 GLY B O 1
ATOM 12286 N N . GLU B 1 642 ? -3.307 46 43.719 1 53.56 642 GLU B N 1
ATOM 12287 C CA . GLU B 1 642 ? -3.676 45.688 42.344 1 53.56 642 GLU B CA 1
ATOM 12288 C C . GLU B 1 642 ? -3.502 44.219 42.031 1 53.56 642 GLU B C 1
ATOM 12290 O O . GLU B 1 642 ? -2.482 43.625 42.406 1 53.56 642 GLU B O 1
ATOM 12295 N N . ALA B 1 643 ? -4.602 43.375 41.562 1 70.94 643 ALA B N 1
ATOM 12296 C CA . ALA B 1 643 ? -5.121 42.062 41.219 1 70.94 643 ALA B CA 1
ATOM 12297 C C . ALA B 1 643 ? -4.379 41.469 40.031 1 70.94 643 ALA B C 1
ATOM 12299 O O . ALA B 1 643 ? -4.43 40.25 39.781 1 70.94 643 ALA B O 1
ATOM 12300 N N . GLU B 1 644 ? -3.316 42.25 39.406 1 84.25 644 GLU B N 1
ATOM 12301 C CA . GLU B 1 644 ? -2.691 41.719 38.188 1 84.25 644 GLU B CA 1
ATOM 12302 C C . GLU B 1 644 ? -1.188 41.531 38.375 1 84.25 644 GLU B C 1
ATOM 12304 O O . GLU B 1 644 ? -0.6 42.094 39.281 1 84.25 644 GLU B O 1
ATOM 12309 N N . VAL B 1 645 ? -0.501 40.812 37.625 1 85.25 645 VAL B N 1
ATOM 12310 C CA . VAL B 1 645 ? 0.904 40.438 37.75 1 85.25 645 VAL B CA 1
ATOM 12311 C C . VAL B 1 645 ? 1.791 41.625 37.406 1 85.25 645 VAL B C 1
ATOM 12313 O O . VAL B 1 645 ? 1.487 42.375 36.469 1 85.25 645 VAL B O 1
ATOM 12316 N N . GLY B 1 646 ? 2.787 41.906 38.188 1 85 646 GLY B N 1
ATOM 12317 C CA . GLY B 1 646 ? 3.76 42.938 37.938 1 85 646 GLY B CA 1
ATOM 12318 C C . GLY B 1 646 ? 5.176 42.438 37.781 1 85 646 GLY B C 1
ATOM 12319 O O . GLY B 1 646 ? 5.41 41.219 37.844 1 85 646 GLY B O 1
ATOM 12320 N N . PHE B 1 647 ? 6.121 43.281 37.531 1 88.62 647 PHE B N 1
ATOM 12321 C CA . PHE B 1 647 ? 7.523 42.938 37.344 1 88.62 647 PHE B CA 1
ATOM 12322 C C . PHE B 1 647 ? 8.109 42.375 38.656 1 88.62 647 PHE B C 1
ATOM 12324 O O . PHE B 1 647 ? 9 41.531 38.625 1 88.62 647 PHE B O 1
ATOM 12331 N N . GLU B 1 648 ? 7.594 42.781 39.75 1 83.25 648 GLU B N 1
ATOM 12332 C CA . GLU B 1 648 ? 8.094 42.344 41.062 1 83.25 648 GLU B CA 1
ATOM 12333 C C . GLU B 1 648 ? 7.84 40.844 41.281 1 83.25 648 GLU B C 1
ATOM 12335 O O . GLU B 1 648 ? 8.68 40.125 41.812 1 83.25 648 GLU B O 1
ATOM 12340 N N . GLU B 1 649 ? 6.668 40.469 40.812 1 87.12 649 GLU B N 1
ATOM 12341 C CA . GLU B 1 649 ? 6.344 39.062 40.938 1 87.12 649 GLU B CA 1
ATOM 12342 C C . GLU B 1 649 ? 7.234 38.219 40.031 1 87.12 649 GLU B C 1
ATOM 12344 O O . GLU B 1 649 ? 7.633 37.094 40.375 1 87.12 649 GLU B O 1
ATOM 12349 N N . LEU B 1 650 ? 7.535 38.719 38.875 1 90.12 650 LEU B N 1
ATOM 12350 C CA . LEU B 1 650 ? 8.391 38 37.938 1 90.12 650 LEU B CA 1
ATOM 12351 C C . LEU B 1 650 ? 9.805 37.875 38.5 1 90.12 650 LEU B C 1
ATOM 12353 O O . LEU B 1 650 ? 10.484 36.875 38.219 1 90.12 650 LEU B O 1
ATOM 12357 N N . GLU B 1 651 ? 10.227 38.812 39.219 1 88.12 651 GLU B N 1
ATOM 12358 C CA . GLU B 1 651 ? 11.562 38.781 39.812 1 88.12 651 GLU B CA 1
ATOM 12359 C C . GLU B 1 651 ? 11.672 37.719 40.875 1 88.12 651 GLU B C 1
ATOM 12361 O O . GLU B 1 651 ? 12.773 37.219 41.156 1 88.12 651 GLU B O 1
ATOM 12366 N N . THR B 1 652 ? 10.508 37.344 41.406 1 86.88 652 THR B N 1
ATOM 12367 C CA . THR B 1 652 ? 10.508 36.344 42.5 1 86.88 652 THR B CA 1
ATOM 12368 C C . THR B 1 652 ? 10.602 34.938 41.906 1 86.88 652 THR B C 1
ATOM 12370 O O . THR B 1 652 ? 10.859 33.969 42.656 1 86.88 652 THR B O 1
ATOM 12373 N N . LEU B 1 653 ? 10.414 34.812 40.688 1 91.38 653 LEU B N 1
ATOM 12374 C CA . LEU B 1 653 ? 10.516 33.5 40.062 1 91.38 653 LEU B CA 1
ATOM 12375 C C . LEU B 1 653 ? 11.969 33.062 39.938 1 91.38 653 LEU B C 1
ATOM 12377 O O . LEU B 1 653 ? 12.703 33.531 39.062 1 91.38 653 LEU B O 1
ATOM 12381 N N . ARG B 1 654 ? 12.438 32.156 40.625 1 88.06 654 ARG B N 1
ATOM 12382 C CA . ARG B 1 654 ? 13.836 31.766 40.781 1 88.06 654 ARG B CA 1
ATOM 12383 C C . ARG B 1 654 ? 14.359 31.031 39.562 1 88.06 654 ARG B C 1
ATOM 12385 O O . ARG B 1 654 ? 15.555 31.047 39.281 1 88.06 654 ARG B O 1
ATOM 12392 N N . HIS B 1 655 ? 13.492 30.391 38.875 1 90.25 655 HIS B N 1
ATOM 12393 C CA . HIS B 1 655 ? 13.961 29.516 37.812 1 90.25 655 HIS B CA 1
ATOM 12394 C C . HIS B 1 655 ? 13.719 30.156 36.438 1 90.25 655 HIS B C 1
ATOM 12396 O O . HIS B 1 655 ? 13.945 29.531 35.406 1 90.25 655 HIS B O 1
ATOM 12402 N N . LEU B 1 656 ? 13.25 31.406 36.344 1 91.88 656 LEU B N 1
ATOM 12403 C CA . LEU B 1 656 ? 12.953 32.094 35.094 1 91.88 656 LEU B CA 1
ATOM 12404 C C . LEU B 1 656 ? 14.227 32.344 34.312 1 91.88 656 LEU B C 1
ATOM 12406 O O . LEU B 1 656 ? 15.164 32.969 34.812 1 91.88 656 LEU B O 1
ATOM 12410 N N . ARG B 1 657 ? 14.297 31.859 33.062 1 89.69 657 ARG B N 1
ATOM 12411 C CA . ARG B 1 657 ? 15.484 31.984 32.25 1 89.69 657 ARG B CA 1
ATOM 12412 C C . ARG B 1 657 ? 15.172 32.75 30.953 1 89.69 657 ARG B C 1
ATOM 12414 O O . ARG B 1 657 ? 16.031 33.469 30.438 1 89.69 657 ARG B O 1
ATOM 12421 N N . ILE B 1 658 ? 14.023 32.5 30.438 1 93.06 658 ILE B N 1
ATOM 12422 C CA . ILE B 1 658 ? 13.633 33.125 29.188 1 93.06 658 ILE B CA 1
ATOM 12423 C C . ILE B 1 658 ? 12.344 33.938 29.406 1 93.06 658 ILE B C 1
ATOM 12425 O O . ILE B 1 658 ? 11.352 33.375 29.891 1 93.06 658 ILE B O 1
ATOM 12429 N N . LEU B 1 659 ? 12.398 35.125 28.969 1 93.69 659 LEU B N 1
ATOM 12430 C CA . LEU B 1 659 ? 11.25 36 29.156 1 93.69 659 LEU B CA 1
ATOM 12431 C C . LEU B 1 659 ? 10.945 36.781 27.891 1 93.69 659 LEU B C 1
ATOM 12433 O O . LEU B 1 659 ? 11.859 37.281 27.219 1 93.69 659 LEU B O 1
ATOM 12437 N N . GLY B 1 660 ? 9.75 36.75 27.422 1 94.75 660 GLY B N 1
ATOM 12438 C CA . GLY B 1 660 ? 9.234 37.594 26.375 1 94.75 660 GLY B CA 1
ATOM 12439 C C . GLY B 1 660 ? 8.219 38.625 26.891 1 94.75 660 GLY B C 1
ATOM 12440 O O . GLY B 1 660 ? 7.309 38.25 27.641 1 94.75 660 GLY B O 1
ATOM 12441 N N . LEU B 1 661 ? 8.461 39.844 26.484 1 93.31 661 LEU B N 1
ATOM 12442 C CA . LEU B 1 661 ? 7.598 40.906 27.031 1 93.31 661 LEU B CA 1
ATOM 12443 C C . LEU B 1 661 ? 7.117 41.844 25.922 1 93.31 661 LEU B C 1
ATOM 12445 O O . LEU B 1 661 ? 7.758 41.938 24.875 1 93.31 661 LEU B O 1
ATOM 12449 N N . THR B 1 662 ? 6.07 42.406 26.172 1 94.12 662 THR B N 1
ATOM 12450 C CA . THR B 1 662 ? 5.523 43.5 25.391 1 94.12 662 THR B CA 1
ATOM 12451 C C . THR B 1 662 ? 5.309 44.75 26.266 1 94.12 662 THR B C 1
ATOM 12453 O O . THR B 1 662 ? 4.605 44.688 27.266 1 94.12 662 THR B O 1
ATOM 12456 N N . ILE B 1 663 ? 5.938 45.781 25.922 1 92.19 663 ILE B N 1
ATOM 12457 C CA . ILE B 1 663 ? 5.898 47 26.734 1 92.19 663 ILE B CA 1
ATOM 12458 C C . ILE B 1 663 ? 5.27 48.125 25.922 1 92.19 663 ILE B C 1
ATOM 12460 O O . ILE B 1 663 ? 5.562 48.281 24.734 1 92.19 663 ILE B O 1
ATOM 12464 N N . SER B 1 664 ? 4.441 48.969 26.594 1 90.06 664 SER B N 1
ATOM 12465 C CA . SER B 1 664 ? 3.732 50 25.844 1 90.06 664 SER B CA 1
ATOM 12466 C C . SER B 1 664 ? 3.975 51.375 26.453 1 90.06 664 SER B C 1
ATOM 12468 O O . SER B 1 664 ? 3.568 52.375 25.891 1 90.06 664 SER B O 1
ATOM 12470 N N . THR B 1 665 ? 4.645 51.469 27.625 1 89.25 665 THR B N 1
ATOM 12471 C CA . THR B 1 665 ? 4.883 52.75 28.25 1 89.25 665 THR B CA 1
ATOM 12472 C C . THR B 1 665 ? 6.355 52.906 28.594 1 89.25 665 THR B C 1
ATOM 12474 O O . THR B 1 665 ? 7.051 51.938 28.875 1 89.25 665 THR B O 1
ATOM 12477 N N . ILE B 1 666 ? 6.727 54.188 28.609 1 88.38 666 ILE B N 1
ATOM 12478 C CA . ILE B 1 666 ? 8.117 54.5 28.891 1 88.38 666 ILE B CA 1
ATOM 12479 C C . ILE B 1 666 ? 8.414 54.219 30.375 1 88.38 666 ILE B C 1
ATOM 12481 O O . ILE B 1 666 ? 9.531 53.844 30.719 1 88.38 666 ILE B O 1
ATOM 12485 N N . THR B 1 667 ? 7.387 54.375 31.203 1 87.06 667 THR B N 1
ATOM 12486 C CA . THR B 1 667 ? 7.547 54.125 32.625 1 87.06 667 THR B CA 1
ATOM 12487 C C . THR B 1 667 ? 7.863 52.656 32.906 1 87.06 667 THR B C 1
ATOM 12489 O O . THR B 1 667 ? 8.734 52.344 33.719 1 87.06 667 THR B O 1
ATOM 12492 N N . SER B 1 668 ? 7.141 51.906 32.156 1 88.81 668 SER B N 1
ATOM 12493 C CA . SER B 1 668 ? 7.367 50.469 32.312 1 88.81 668 SER B CA 1
ATOM 12494 C C . SER B 1 668 ? 8.75 50.062 31.797 1 88.81 668 SER B C 1
ATOM 12496 O O . SER B 1 668 ? 9.406 49.188 32.375 1 88.81 668 SER B O 1
ATOM 12498 N N . LEU B 1 669 ? 9.164 50.656 30.75 1 88.06 669 LEU B N 1
ATOM 12499 C CA . LEU B 1 669 ? 10.477 50.375 30.172 1 88.06 669 LEU B CA 1
ATOM 12500 C C . LEU B 1 669 ? 11.586 50.781 31.141 1 88.06 669 LEU B C 1
ATOM 12502 O O . LEU B 1 669 ? 12.578 50.094 31.297 1 88.06 669 LEU B O 1
ATOM 12506 N N . ASN B 1 670 ? 11.383 51.875 31.781 1 85.25 670 ASN B N 1
ATOM 12507 C CA . ASN B 1 670 ? 12.367 52.375 32.75 1 85.25 670 ASN B CA 1
ATOM 12508 C C . ASN B 1 670 ? 12.414 51.5 34 1 85.25 670 ASN B C 1
ATOM 12510 O O . ASN B 1 670 ? 13.492 51.25 34.531 1 85.25 670 ASN B O 1
ATOM 12514 N N . ARG B 1 671 ? 11.273 51.156 34.375 1 86.25 671 ARG B N 1
ATOM 12515 C CA . ARG B 1 671 ? 11.203 50.25 35.531 1 86.25 671 ARG B CA 1
ATOM 12516 C C . ARG B 1 671 ? 11.898 48.938 35.25 1 86.25 671 ARG B C 1
ATOM 12518 O O . ARG B 1 671 ? 12.594 48.375 36.125 1 86.25 671 ARG B O 1
ATOM 12525 N N . LEU B 1 672 ? 11.617 48.438 34.094 1 87.44 672 LEU B N 1
ATOM 12526 C CA . LEU B 1 672 ? 12.219 47.188 33.688 1 87.44 672 LEU B CA 1
ATOM 12527 C C . LEU B 1 672 ? 13.742 47.281 33.656 1 87.44 672 LEU B C 1
ATOM 12529 O O . LEU B 1 672 ? 14.445 46.344 34.031 1 87.44 672 LEU B O 1
ATOM 12533 N N . SER B 1 673 ? 14.266 48.406 33.219 1 83.19 673 SER B N 1
ATOM 12534 C CA . SER B 1 673 ? 15.711 48.594 33.125 1 83.19 673 SER B CA 1
ATOM 12535 C C . SER B 1 673 ? 16.375 48.562 34.469 1 83.19 673 SER B C 1
ATOM 12537 O O . SER B 1 673 ? 17.578 48.25 34.594 1 83.19 673 SER B O 1
ATOM 12539 N N . GLY B 1 674 ? 15.602 48.781 35.562 1 81 674 GLY B N 1
ATOM 12540 C CA . GLY B 1 674 ? 16.141 48.781 36.906 1 81 674 GLY B CA 1
ATOM 12541 C C . GLY B 1 674 ? 16.203 47.375 37.5 1 81 674 GLY B C 1
ATOM 12542 O O . GLY B 1 674 ? 16.891 47.156 38.5 1 81 674 GLY B O 1
ATOM 12543 N N . LEU B 1 675 ? 15.531 46.469 36.906 1 87.44 675 LEU B N 1
ATOM 12544 C CA . LEU B 1 675 ? 15.477 45.125 37.406 1 87.44 675 LEU B CA 1
ATOM 12545 C C . LEU B 1 675 ? 16.469 44.219 36.656 1 87.44 675 LEU B C 1
ATOM 12547 O O . LEU B 1 675 ? 16.094 43.531 35.719 1 87.44 675 LEU B O 1
ATOM 12551 N N . ARG B 1 676 ? 17.672 44.125 37.125 1 82 676 ARG B N 1
ATOM 12552 C CA . ARG B 1 676 ? 18.797 43.531 36.406 1 82 676 ARG B CA 1
ATOM 12553 C C . ARG B 1 676 ? 18.562 42.031 36.188 1 82 676 ARG B C 1
ATOM 12555 O O . ARG B 1 676 ? 18.906 41.5 35.156 1 82 676 ARG B O 1
ATOM 12562 N N . ASN B 1 677 ? 17.922 41.438 37.156 1 84.56 677 ASN B N 1
ATOM 12563 C CA . ASN B 1 677 ? 17.703 40 37.031 1 84.56 677 ASN B CA 1
ATOM 12564 C C . ASN B 1 677 ? 16.703 39.688 35.938 1 84.56 677 ASN B C 1
ATOM 12566 O O . ASN B 1 677 ? 16.859 38.688 35.219 1 84.56 677 ASN B O 1
ATOM 12570 N N . LEU B 1 678 ? 15.766 40.5 35.75 1 88.19 678 LEU B N 1
ATOM 12571 C CA . LEU B 1 678 ? 14.734 40.25 34.75 1 88.19 678 LEU B CA 1
ATOM 12572 C C . LEU B 1 678 ? 15.266 40.594 33.344 1 88.19 678 LEU B C 1
ATOM 12574 O O . LEU B 1 678 ? 14.922 39.906 32.375 1 88.19 678 LEU B O 1
ATOM 12578 N N . VAL B 1 679 ? 16.031 41.594 33.25 1 87.19 679 VAL B N 1
ATOM 12579 C CA . VAL B 1 679 ? 16.547 42.031 31.969 1 87.19 679 VAL B CA 1
ATOM 12580 C C . VAL B 1 679 ? 17.453 40.969 31.375 1 87.19 679 VAL B C 1
ATOM 12582 O O . VAL B 1 679 ? 17.484 40.781 30.156 1 87.19 679 VAL B O 1
ATOM 12585 N N . ARG B 1 680 ? 18.141 40.25 32.219 1 86.19 680 ARG B N 1
ATOM 12586 C CA . ARG B 1 680 ? 19.031 39.219 31.75 1 86.19 680 ARG B CA 1
ATOM 12587 C C . ARG B 1 680 ? 18.266 38.031 31.203 1 86.19 680 ARG B C 1
ATOM 12589 O O . ARG B 1 680 ? 18.812 37.188 30.469 1 86.19 680 ARG B O 1
ATOM 12596 N N . CYS B 1 681 ? 16.969 37.969 31.484 1 90.94 681 CYS B N 1
ATOM 12597 C CA . CYS B 1 681 ? 16.156 36.844 31.031 1 90.94 681 CYS B CA 1
ATOM 12598 C C . CYS B 1 681 ? 15.383 37.188 29.781 1 90.94 681 CYS B C 1
ATOM 12600 O O . CYS B 1 681 ? 14.781 36.312 29.141 1 90.94 681 CYS B O 1
ATOM 12602 N N . ILE B 1 682 ? 15.461 38.406 29.297 1 92.19 682 ILE B N 1
ATOM 12603 C CA . ILE B 1 682 ? 14.625 38.844 28.188 1 92.19 682 ILE B CA 1
ATOM 12604 C C . ILE B 1 682 ? 15.258 38.406 26.859 1 92.19 682 ILE B C 1
ATOM 12606 O O . ILE B 1 682 ? 16.375 38.844 26.531 1 92.19 682 ILE B O 1
ATOM 12610 N N . GLN B 1 683 ? 14.609 37.594 26.188 1 93.44 683 GLN B N 1
ATOM 12611 C CA . GLN B 1 683 ? 15.055 37.188 24.859 1 93.44 683 GLN B CA 1
ATOM 12612 C C . GLN B 1 683 ? 14.141 37.719 23.766 1 93.44 683 GLN B C 1
ATOM 12614 O O . GLN B 1 683 ? 14.547 37.844 22.609 1 93.44 683 GLN B O 1
ATOM 12619 N N . TYR B 1 684 ? 12.914 38.062 24.109 1 95.19 684 TYR B N 1
ATOM 12620 C CA . TYR B 1 684 ? 11.93 38.625 23.188 1 95.19 684 TYR B CA 1
ATOM 12621 C C . TYR B 1 684 ? 11.375 39.938 23.719 1 95.19 684 TYR B C 1
ATOM 12623 O O . TYR B 1 684 ? 10.781 39.969 24.797 1 95.19 684 TYR B O 1
ATOM 12631 N N . LEU B 1 685 ? 11.523 40.938 22.969 1 93.69 685 LEU B N 1
ATOM 12632 C CA . LEU B 1 685 ? 11.07 42.25 23.422 1 93.69 685 LEU B CA 1
ATOM 12633 C C . LEU B 1 685 ? 10.266 42.969 22.328 1 93.69 685 LEU B C 1
ATOM 12635 O O . LEU B 1 685 ? 10.734 43.062 21.188 1 93.69 685 LEU B O 1
ATOM 12639 N N . HIS B 1 686 ? 9.125 43.281 22.641 1 95.38 686 HIS B N 1
ATOM 12640 C CA . HIS B 1 686 ? 8.25 44.062 21.766 1 95.38 686 HIS B CA 1
ATOM 12641 C C . HIS B 1 686 ? 7.867 45.406 22.406 1 95.38 686 HIS B C 1
ATOM 12643 O O . HIS B 1 686 ? 7.277 45.438 23.484 1 95.38 686 HIS B O 1
ATOM 12649 N N . ILE B 1 687 ? 8.266 46.438 21.828 1 94.19 687 ILE B N 1
ATOM 12650 C CA . ILE B 1 687 ? 7.91 47.781 22.281 1 94.19 687 ILE B CA 1
ATOM 12651 C C . ILE B 1 687 ? 6.863 48.375 21.344 1 94.19 687 ILE B C 1
ATOM 12653 O O . ILE B 1 687 ? 7.117 48.562 20.156 1 94.19 687 ILE B O 1
ATOM 12657 N N . LYS B 1 688 ? 5.77 48.656 21.891 1 93.31 688 LYS B N 1
ATOM 12658 C CA . LYS B 1 688 ? 4.688 49.125 21.031 1 93.31 688 LYS B CA 1
ATOM 12659 C C . LYS B 1 688 ? 4.105 50.438 21.531 1 93.31 688 LYS B C 1
ATOM 12661 O O . LYS B 1 688 ? 3.896 50.625 22.734 1 93.31 688 LYS B O 1
ATOM 12666 N N . GLU B 1 689 ? 3.906 51.406 20.781 1 91.25 689 GLU B N 1
ATOM 12667 C CA . GLU B 1 689 ? 3.189 52.656 21.016 1 91.25 689 GLU B CA 1
ATOM 12668 C C . GLU B 1 689 ? 3.738 53.406 22.234 1 91.25 689 GLU B C 1
ATOM 12670 O O . GLU B 1 689 ? 2.973 53.875 23.078 1 91.25 689 GLU B O 1
ATOM 12675 N N . CYS B 1 690 ? 5.004 53.25 22.328 1 90.06 690 CYS B N 1
ATOM 12676 C CA . CYS B 1 690 ? 5.648 53.906 23.453 1 90.06 690 CYS B CA 1
ATOM 12677 C C . CYS B 1 690 ? 5.887 55.375 23.141 1 90.06 690 CYS B C 1
ATOM 12679 O O . CYS B 1 690 ? 6.852 55.719 22.453 1 90.06 690 CYS B O 1
ATOM 12681 N N . GLU B 1 691 ? 5.133 56.25 23.766 1 89.19 691 GLU B N 1
ATOM 12682 C CA . GLU B 1 691 ? 5.258 57.688 23.531 1 89.19 691 GLU B CA 1
ATOM 12683 C C . GLU B 1 691 ? 6.422 58.281 24.328 1 89.19 691 GLU B C 1
ATOM 12685 O O . GLU B 1 691 ? 6.664 57.875 25.469 1 89.19 691 GLU B O 1
ATOM 12690 N N . GLY B 1 692 ? 7.141 59.094 23.734 1 87.62 692 GLY B N 1
ATOM 12691 C CA . GLY B 1 692 ? 8.195 59.812 24.422 1 87.62 692 GLY B CA 1
ATOM 12692 C C . GLY B 1 692 ? 9.523 59.062 24.422 1 87.62 692 GLY B C 1
ATOM 12693 O O . GLY B 1 692 ? 10.398 59.375 25.234 1 87.62 692 GLY B O 1
ATOM 12694 N N . LEU B 1 693 ? 9.664 58.125 23.625 1 90.88 693 LEU B N 1
ATOM 12695 C CA . LEU B 1 693 ? 10.914 57.375 23.562 1 90.88 693 LEU B CA 1
ATOM 12696 C C . LEU B 1 693 ? 11.781 57.844 22.406 1 90.88 693 LEU B C 1
ATOM 12698 O O . LEU B 1 693 ? 11.656 57.344 21.297 1 90.88 693 LEU B O 1
ATOM 12702 N N . PRO B 1 694 ? 12.727 58.688 22.578 1 90.31 694 PRO B N 1
ATOM 12703 C CA . PRO B 1 694 ? 13.523 59.219 21.469 1 90.31 694 PRO B CA 1
ATOM 12704 C C . PRO B 1 694 ? 14.633 58.25 21.031 1 90.31 694 PRO B C 1
ATOM 12706 O O . PRO B 1 694 ? 14.969 58.188 19.844 1 90.31 694 PRO B O 1
ATOM 12709 N N . GLN B 1 695 ? 15.164 57.594 22.016 1 89.88 695 GLN B N 1
ATOM 12710 C CA . GLN B 1 695 ? 16.203 56.625 21.719 1 89.88 695 GLN B CA 1
ATOM 12711 C C . GLN B 1 695 ? 16.047 55.375 22.594 1 89.88 695 GLN B C 1
ATOM 12713 O O . GLN B 1 695 ? 15.547 55.438 23.719 1 89.88 695 GLN B O 1
ATOM 12718 N N . LEU B 1 696 ? 16.297 54.219 22.047 1 88.62 696 LEU B N 1
ATOM 12719 C CA . LEU B 1 696 ? 16.281 52.969 22.797 1 88.62 696 LEU B CA 1
ATOM 12720 C C . LEU B 1 696 ? 17.703 52.469 23.062 1 88.62 696 LEU B C 1
ATOM 12722 O O . LEU B 1 696 ? 18.453 52.25 22.125 1 88.62 696 LEU B O 1
ATOM 12726 N N . GLU B 1 697 ? 18.047 52.406 24.25 1 83.25 697 GLU B N 1
ATOM 12727 C CA . GLU B 1 697 ? 19.375 51.969 24.641 1 83.25 697 GLU B CA 1
ATOM 12728 C C . GLU B 1 697 ? 19.438 50.438 24.797 1 83.25 697 GLU B C 1
ATOM 12730 O O . GLU B 1 697 ? 18.734 49.875 25.609 1 83.25 697 GLU B O 1
ATOM 12735 N N . LEU B 1 698 ? 20.188 49.812 23.953 1 83.31 698 LEU B N 1
ATOM 12736 C CA . LEU B 1 698 ? 20.406 48.375 24 1 83.31 698 LEU B CA 1
ATOM 12737 C C . LEU B 1 698 ? 21.828 48.062 24.453 1 83.31 698 LEU B C 1
ATOM 12739 O O . LEU B 1 698 ? 22.641 47.562 23.672 1 83.31 698 LEU B O 1
ATOM 12743 N N . SER B 1 699 ? 22.297 48.562 25.578 1 69.25 699 SER B N 1
ATOM 12744 C CA . SER B 1 699 ? 23.656 48.438 26.062 1 69.25 699 SER B CA 1
ATOM 12745 C C . SER B 1 699 ? 23.891 47.062 26.688 1 69.25 699 SER B C 1
ATOM 12747 O O . SER B 1 699 ? 22.969 46.469 27.219 1 69.25 699 SER B O 1
ATOM 12749 N N . SER B 1 700 ? 25.031 46.438 26.422 1 61.44 700 SER B N 1
ATOM 12750 C CA . SER B 1 700 ? 25.453 45.188 27.094 1 61.44 700 SER B CA 1
ATOM 12751 C C . SER B 1 700 ? 25.469 45.375 28.609 1 61.44 700 SER B C 1
ATOM 12753 O O . SER B 1 700 ? 25.281 44.406 29.359 1 61.44 700 SER B O 1
ATOM 12755 N N . ALA B 1 701 ? 25.766 46.531 29.109 1 56.31 701 ALA B N 1
ATOM 12756 C CA . ALA B 1 701 ? 25.828 46.812 30.547 1 56.31 701 ALA B CA 1
ATOM 12757 C C . ALA B 1 701 ? 24.453 46.656 31.172 1 56.31 701 ALA B C 1
ATOM 12759 O O . ALA B 1 701 ? 24.344 46.219 32.344 1 56.31 701 ALA B O 1
ATOM 12760 N N . SER B 1 702 ? 23.453 46.938 30.391 1 57.12 702 SER B N 1
ATOM 12761 C CA . SER B 1 702 ? 22.094 46.844 30.922 1 57.12 702 SER B CA 1
ATOM 12762 C C . SER B 1 702 ? 21.547 45.438 30.812 1 57.12 702 SER B C 1
ATOM 12764 O O . SER B 1 702 ? 20.5 45.125 31.375 1 57.12 702 SER B O 1
ATOM 12766 N N . GLY B 1 703 ? 22.359 44.5 30.312 1 61.41 703 GLY B N 1
ATOM 12767 C CA . GLY B 1 703 ? 21.969 43.094 30.266 1 61.41 703 GLY B CA 1
ATOM 12768 C C . GLY B 1 703 ? 21.156 42.75 29.031 1 61.41 703 GLY B C 1
ATOM 12769 O O . GLY B 1 703 ? 21.25 41.625 28.531 1 61.41 703 GLY B O 1
ATOM 12770 N N . TYR B 1 704 ? 20.438 43.719 28.391 1 66.44 704 TYR B N 1
ATOM 12771 C CA . TYR B 1 704 ? 19.562 43.531 27.234 1 66.44 704 TYR B CA 1
ATOM 12772 C C . TYR B 1 704 ? 20.359 42.969 26.047 1 66.44 704 TYR B C 1
ATOM 12774 O O . TYR B 1 704 ? 19.906 42.062 25.359 1 66.44 704 TYR B O 1
ATOM 12782 N N . GLY B 1 705 ? 21.359 43.5 25.875 1 71.75 705 GLY B N 1
ATOM 12783 C CA . GLY B 1 705 ? 22.109 43.375 24.641 1 71.75 705 GLY B CA 1
ATOM 12784 C C . GLY B 1 705 ? 22.703 42 24.422 1 71.75 705 GLY B C 1
ATOM 12785 O O . GLY B 1 705 ? 22.953 41.594 23.281 1 71.75 705 GLY B O 1
ATOM 12786 N N . LYS B 1 706 ? 22.828 41.25 25.391 1 78.38 706 LYS B N 1
ATOM 12787 C CA . LYS B 1 706 ? 23.547 40 25.203 1 78.38 706 LYS B CA 1
ATOM 12788 C C . LYS B 1 706 ? 22.594 38.844 24.953 1 78.38 706 LYS B C 1
ATOM 12790 O O . LYS B 1 706 ? 22.906 37.906 24.219 1 78.38 706 LYS B O 1
ATOM 12795 N N . THR B 1 707 ? 21.375 38.906 25.438 1 87.44 707 THR B N 1
ATOM 12796 C CA . THR B 1 707 ? 20.516 37.75 25.406 1 87.44 707 THR B CA 1
ATOM 12797 C C . THR B 1 707 ? 19.359 37.938 24.422 1 87.44 707 THR B C 1
ATOM 12799 O O . THR B 1 707 ? 18.688 36.969 24.047 1 87.44 707 THR B O 1
ATOM 12802 N N . LEU B 1 708 ? 19.188 39.125 23.922 1 91.19 708 LEU B N 1
ATOM 12803 C CA . LEU B 1 708 ? 18.047 39.469 23.078 1 91.19 708 LEU B CA 1
ATOM 12804 C C . LEU B 1 708 ? 18.109 38.688 21.766 1 91.19 708 LEU B C 1
ATOM 12806 O O . LEU B 1 708 ? 19.109 38.719 21.062 1 91.19 708 LEU B O 1
ATOM 12810 N N . ARG B 1 709 ? 17.062 38.031 21.438 1 92.94 709 ARG B N 1
ATOM 12811 C CA . ARG B 1 709 ? 16.984 37.25 20.219 1 92.94 709 ARG B CA 1
ATOM 12812 C C . ARG B 1 709 ? 16.062 37.875 19.203 1 92.94 709 ARG B C 1
ATOM 12814 O O . ARG B 1 709 ? 16.297 37.812 18 1 92.94 709 ARG B O 1
ATOM 12821 N N . ARG B 1 710 ? 14.977 38.5 19.719 1 95.31 710 ARG B N 1
ATOM 12822 C CA . ARG B 1 710 ? 14.023 39.156 18.844 1 95.31 710 ARG B CA 1
ATOM 12823 C C . ARG B 1 710 ? 13.641 40.531 19.391 1 95.31 710 ARG B C 1
ATOM 12825 O O . ARG B 1 710 ? 13.352 40.688 20.578 1 95.31 710 ARG B O 1
ATOM 12832 N N . LEU B 1 711 ? 13.711 41.469 18.531 1 95.06 711 LEU B N 1
ATOM 12833 C CA . LEU B 1 711 ? 13.352 42.844 18.891 1 95.06 711 LEU B CA 1
ATOM 12834 C C . LEU B 1 711 ? 12.359 43.406 17.891 1 95.06 711 LEU B C 1
ATOM 12836 O O . LEU B 1 711 ? 12.609 43.406 16.672 1 95.06 711 LEU B O 1
ATOM 12840 N N . SER B 1 712 ? 11.266 43.812 18.359 1 96.06 712 SER B N 1
ATOM 12841 C CA . SER B 1 712 ? 10.25 44.438 17.531 1 96.06 712 SER B CA 1
ATOM 12842 C C . SER B 1 712 ? 9.82 45.781 18.125 1 96.06 712 SER B C 1
ATOM 12844 O O . SER B 1 712 ? 9.547 45.906 19.312 1 96.06 712 SER B O 1
ATOM 12846 N N . ILE B 1 713 ? 9.867 46.781 17.359 1 96.06 713 ILE B N 1
ATOM 12847 C CA . ILE B 1 713 ? 9.414 48.094 17.75 1 96.06 713 ILE B CA 1
ATOM 12848 C C . ILE B 1 713 ? 8.312 48.562 16.797 1 96.06 713 ILE B C 1
ATOM 12850 O O . ILE B 1 713 ? 8.5 48.594 15.578 1 96.06 713 ILE B O 1
ATOM 12854 N N . ARG B 1 714 ? 7.254 48.938 17.359 1 95.31 714 ARG B N 1
ATOM 12855 C CA . ARG B 1 714 ? 6.109 49.312 16.531 1 95.31 714 ARG B CA 1
ATOM 12856 C C . ARG B 1 714 ? 5.5 50.625 16.953 1 95.31 714 ARG B C 1
ATOM 12858 O O . ARG B 1 714 ? 5.258 50.844 18.141 1 95.31 714 ARG B O 1
ATOM 12865 N N . ASN B 1 715 ? 5.316 51.562 16.203 1 94.06 715 ASN B N 1
ATOM 12866 C CA . ASN B 1 715 ? 4.566 52.812 16.359 1 94.06 715 ASN B CA 1
ATOM 12867 C C . ASN B 1 715 ? 5.125 53.656 17.484 1 94.06 715 ASN B C 1
ATOM 12869 O O . ASN B 1 715 ? 4.371 54.125 18.328 1 94.06 715 ASN B O 1
ATOM 12873 N N . CYS B 1 716 ? 6.355 53.688 17.578 1 94 716 CYS B N 1
ATOM 12874 C CA . CYS B 1 716 ? 7.039 54.625 18.438 1 94 716 CYS B CA 1
ATOM 12875 C C . CYS B 1 716 ? 7.465 55.875 17.656 1 94 716 CYS B C 1
ATOM 12877 O O . CYS B 1 716 ? 8.609 55.938 17.203 1 94 716 CYS B O 1
ATOM 12879 N N . TYR B 1 717 ? 6.688 56.875 17.656 1 91.5 717 TYR B N 1
ATOM 12880 C CA . TYR B 1 717 ? 6.785 57.969 16.734 1 91.5 717 TYR B CA 1
ATOM 12881 C C . TYR B 1 717 ? 7.945 58.906 17.094 1 91.5 717 TYR B C 1
ATOM 12883 O O . TYR B 1 717 ? 8.477 59.594 16.234 1 91.5 717 TYR B O 1
ATOM 12891 N N . ASP B 1 718 ? 8.367 58.844 18.312 1 92.75 718 ASP B N 1
ATOM 12892 C CA . ASP B 1 718 ? 9.414 59.781 18.75 1 92.75 718 ASP B CA 1
ATOM 12893 C C . ASP B 1 718 ? 10.797 59.125 18.641 1 92.75 718 ASP B C 1
ATOM 12895 O O . ASP B 1 718 ? 11.812 59.781 18.891 1 92.75 718 ASP B O 1
ATOM 12899 N N . LEU B 1 719 ? 10.797 57.906 18.234 1 94.12 719 LEU B N 1
ATOM 12900 C CA . LEU B 1 719 ? 12.07 57.188 18.203 1 94.12 719 LEU B CA 1
ATOM 12901 C C . LEU B 1 719 ? 12.922 57.656 17.031 1 94.12 719 LEU B C 1
ATOM 12903 O O . LEU B 1 719 ? 12.438 57.688 15.891 1 94.12 719 LEU B O 1
ATOM 12907 N N . ASN B 1 720 ? 14.25 57.938 17.234 1 92.19 720 ASN B N 1
ATOM 12908 C CA . ASN B 1 720 ? 15.141 58.438 16.188 1 92.19 720 ASN B CA 1
ATOM 12909 C C . ASN B 1 720 ? 16.172 57.375 15.789 1 92.19 720 ASN B C 1
ATOM 12911 O O . ASN B 1 720 ? 16.531 57.281 14.617 1 92.19 720 ASN B O 1
ATOM 12915 N N . TYR B 1 721 ? 16.656 56.719 16.703 1 91.44 721 TYR B N 1
ATOM 12916 C CA . TYR B 1 721 ? 17.656 55.719 16.406 1 91.44 721 TYR B CA 1
ATOM 12917 C C . TYR B 1 721 ? 17.797 54.75 17.578 1 91.44 721 TYR B C 1
ATOM 12919 O O . TYR B 1 721 ? 17.297 55 18.672 1 91.44 721 TYR B O 1
ATOM 12927 N N . LEU B 1 722 ? 18.359 53.594 17.375 1 90.81 722 LEU B N 1
ATOM 12928 C CA . LEU B 1 722 ? 18.766 52.625 18.375 1 90.81 722 LEU B CA 1
ATOM 12929 C C . LEU B 1 722 ? 20.219 52.844 18.797 1 90.81 722 LEU B C 1
ATOM 12931 O O . LEU B 1 722 ? 21.062 53.188 17.969 1 90.81 722 LEU B O 1
ATOM 12935 N N . VAL B 1 723 ? 20.469 52.719 20.078 1 86.5 723 VAL B N 1
ATOM 12936 C CA . VAL B 1 723 ? 21.797 53.062 20.578 1 86.5 723 VAL B CA 1
ATOM 12937 C C . VAL B 1 723 ? 22.438 51.812 21.172 1 86.5 723 VAL B C 1
ATOM 12939 O O . VAL B 1 723 ? 21.797 51.062 21.922 1 86.5 723 VAL B O 1
ATOM 12942 N N . VAL B 1 724 ? 23.594 51.5 20.719 1 83.31 724 VAL B N 1
ATOM 12943 C CA . VAL B 1 724 ? 24.406 50.438 21.328 1 83.31 724 VAL B CA 1
ATOM 12944 C C . VAL B 1 724 ? 25.688 51.062 21.891 1 83.31 724 VAL B C 1
ATOM 12946 O O . VAL B 1 724 ? 26.203 52.031 21.344 1 83.31 724 VAL B O 1
ATOM 12949 N N . ASP B 1 725 ? 26.062 50.75 23.078 1 70.25 725 ASP B N 1
ATOM 12950 C CA . ASP B 1 725 ? 27.219 51.344 23.75 1 70.25 725 ASP B CA 1
ATOM 12951 C C . ASP B 1 725 ? 28.484 51.188 22.922 1 70.25 725 ASP B C 1
ATOM 12953 O O . ASP B 1 725 ? 28.781 50.094 22.422 1 70.25 725 ASP B O 1
ATOM 12957 N N . ALA B 1 726 ? 29.109 52.281 22.469 1 60.69 726 ALA B N 1
ATOM 12958 C CA . ALA B 1 726 ? 30.328 52.375 21.656 1 60.69 726 ALA B CA 1
ATOM 12959 C C . ALA B 1 726 ? 31.484 51.625 22.297 1 60.69 726 ALA B C 1
ATOM 12961 O O . ALA B 1 726 ? 32.375 51.094 21.594 1 60.69 726 ALA B O 1
ATOM 12962 N N . GLU B 1 727 ? 31.641 51.719 23.578 1 57.78 727 GLU B N 1
ATOM 12963 C CA . GLU B 1 727 ? 32.781 51.156 24.281 1 57.78 727 GLU B CA 1
ATOM 12964 C C . GLU B 1 727 ? 32.75 49.656 24.281 1 57.78 727 GLU B C 1
ATOM 12966 O O . GLU B 1 727 ? 33.688 48.969 24.734 1 57.78 727 GLU B O 1
ATOM 12971 N N . ASP B 1 728 ? 31.625 49.219 23.938 1 57.09 728 ASP B N 1
ATOM 12972 C CA . ASP B 1 728 ? 31.531 47.781 24.031 1 57.09 728 ASP B CA 1
ATOM 12973 C C . ASP B 1 728 ? 32.406 47.094 22.969 1 57.09 728 ASP B C 1
ATOM 12975 O O . ASP B 1 728 ? 32.094 47.125 21.781 1 57.09 728 ASP B O 1
ATOM 12979 N N . ARG B 1 729 ? 33.75 47.344 23.047 1 53.19 729 ARG B N 1
ATOM 12980 C CA . ARG B 1 729 ? 34.75 46.625 22.266 1 53.19 729 ARG B CA 1
ATOM 12981 C C . ARG B 1 729 ? 34.25 45.25 21.812 1 53.19 729 ARG B C 1
ATOM 12983 O O . ARG B 1 729 ? 34.875 44.594 20.984 1 53.19 729 ARG B O 1
ATOM 12990 N N . GLU B 1 730 ? 33.094 44.906 22.391 1 60.38 730 GLU B N 1
ATOM 12991 C CA . GLU B 1 730 ? 32.625 43.531 22.281 1 60.38 730 GLU B CA 1
ATOM 12992 C C . GLU B 1 730 ? 31.516 43.406 21.234 1 60.38 730 GLU B C 1
ATOM 12994 O O . GLU B 1 730 ? 30.984 44.406 20.781 1 60.38 730 GLU B O 1
ATOM 12999 N N . THR B 1 731 ? 31.172 42.312 20.703 1 71.88 731 THR B N 1
ATOM 13000 C CA . THR B 1 731 ? 30.141 41.875 19.766 1 71.88 731 THR B CA 1
ATOM 13001 C C . THR B 1 731 ? 28.766 42.344 20.219 1 71.88 731 THR B C 1
ATOM 13003 O O . THR B 1 731 ? 28.312 42 21.312 1 71.88 731 THR B O 1
ATOM 13006 N N . TRP B 1 732 ? 28.281 43.5 19.469 1 79 732 TRP B N 1
ATOM 13007 C CA . TRP B 1 732 ? 26.953 44.031 19.766 1 79 732 TRP B CA 1
ATOM 13008 C C . TRP B 1 732 ? 25.875 43 19.422 1 79 732 TRP B C 1
ATOM 13010 O O . TRP B 1 732 ? 25.938 42.375 18.359 1 79 732 TRP B O 1
ATOM 13020 N N . LEU B 1 733 ? 24.844 42.812 20.328 1 87.69 733 LEU B N 1
ATOM 13021 C CA . LEU B 1 733 ? 23.641 42 20.078 1 87.69 733 LEU B CA 1
ATOM 13022 C C . LEU B 1 733 ? 24 40.719 19.359 1 87.69 733 LEU B C 1
ATOM 13024 O O . LEU B 1 733 ? 23.422 40.406 18.312 1 87.69 733 LEU B O 1
ATOM 13028 N N . PRO B 1 734 ? 24.906 40 19.875 1 86.31 734 PRO B N 1
ATOM 13029 C CA . PRO B 1 734 ? 25.391 38.812 19.203 1 86.31 734 PRO B CA 1
ATOM 13030 C C . PRO B 1 734 ? 24.297 37.75 19 1 86.31 734 PRO B C 1
ATOM 13032 O O . PRO B 1 734 ? 24.406 36.906 18.094 1 86.31 734 PRO B O 1
ATOM 13035 N N . ASN B 1 735 ? 23.172 37.75 19.734 1 89.81 735 ASN B N 1
ATOM 13036 C CA . ASN B 1 735 ? 22.188 36.688 19.672 1 89.81 735 ASN B CA 1
ATOM 13037 C C . ASN B 1 735 ? 20.922 37.156 18.938 1 89.81 735 ASN B C 1
ATOM 13039 O O . ASN B 1 735 ? 19.984 36.375 18.781 1 89.81 735 ASN B O 1
ATOM 13043 N N . LEU B 1 736 ? 20.906 38.406 18.484 1 92.12 736 LEU B N 1
ATOM 13044 C CA . LEU B 1 736 ? 19.719 38.906 17.812 1 92.12 736 LEU B CA 1
ATOM 13045 C C . LEU B 1 736 ? 19.5 38.188 16.484 1 92.12 736 LEU B C 1
ATOM 13047 O O . LEU B 1 736 ? 20.391 38.188 15.625 1 92.12 736 LEU B O 1
ATOM 13051 N N . GLU B 1 737 ? 18.344 37.688 16.344 1 93.25 737 GLU B N 1
ATOM 13052 C CA . GLU B 1 737 ? 18.031 36.906 15.141 1 93.25 737 GLU B CA 1
ATOM 13053 C C . GLU B 1 737 ? 17.031 37.656 14.266 1 93.25 737 GLU B C 1
ATOM 13055 O O . GLU B 1 737 ? 17.062 37.562 13.039 1 93.25 737 GLU B O 1
ATOM 13060 N N . VAL B 1 738 ? 16.125 38.406 14.891 1 95.25 738 VAL B N 1
ATOM 13061 C CA . VAL B 1 738 ? 15.07 39.094 14.156 1 95.25 738 VAL B CA 1
ATOM 13062 C C . VAL B 1 738 ? 14.992 40.562 14.609 1 95.25 738 VAL B C 1
ATOM 13064 O O . VAL B 1 738 ? 14.969 40.844 15.812 1 95.25 738 VAL B O 1
ATOM 13067 N N . LEU B 1 739 ? 15.047 41.406 13.68 1 95.69 739 LEU B N 1
ATOM 13068 C CA . LEU B 1 739 ? 14.828 42.812 13.93 1 95.69 739 LEU B CA 1
ATOM 13069 C C . LEU B 1 739 ? 13.648 43.344 13.109 1 95.69 739 LEU B C 1
ATOM 13071 O O . LEU B 1 739 ? 13.688 43.312 11.883 1 95.69 739 LEU B O 1
ATOM 13075 N N . ALA B 1 740 ? 12.648 43.812 13.805 1 96.81 740 ALA B N 1
ATOM 13076 C CA . ALA B 1 740 ? 11.461 44.344 13.141 1 96.81 740 ALA B CA 1
ATOM 13077 C C . ALA B 1 740 ? 11.18 45.781 13.555 1 96.81 740 ALA B C 1
ATOM 13079 O O . ALA B 1 740 ? 11.016 46.062 14.742 1 96.81 740 ALA B O 1
ATOM 13080 N N . LEU B 1 741 ? 11.156 46.594 12.609 1 96.62 741 LEU B N 1
ATOM 13081 C CA . LEU B 1 741 ? 10.852 48 12.812 1 96.62 741 LEU B CA 1
ATOM 13082 C C . LEU B 1 741 ? 9.617 48.438 12.008 1 96.62 741 LEU B C 1
ATOM 13084 O O . LEU B 1 741 ? 9.617 48.344 10.781 1 96.62 741 LEU B O 1
ATOM 13088 N N . GLN B 1 742 ? 8.656 48.906 12.719 1 96.19 742 GLN B N 1
ATOM 13089 C CA . GLN B 1 742 ? 7.41 49.25 12.023 1 96.19 742 GLN B CA 1
ATOM 13090 C C . GLN B 1 742 ? 6.867 50.594 12.484 1 96.19 742 GLN B C 1
ATOM 13092 O O . GLN B 1 742 ? 6.707 50.812 13.688 1 96.19 742 GLN B O 1
ATOM 13097 N N . GLY B 1 743 ? 6.559 51.406 11.734 1 94.25 743 GLY B N 1
ATOM 13098 C CA . GLY B 1 743 ? 5.891 52.656 12.047 1 94.25 743 GLY B CA 1
ATOM 13099 C C . GLY B 1 743 ? 6.773 53.625 12.812 1 94.25 743 GLY B C 1
ATOM 13100 O O . GLY B 1 743 ? 6.391 54.094 13.875 1 94.25 743 GLY B O 1
ATOM 13101 N N . LEU B 1 744 ? 7.914 53.844 12.281 1 95.38 744 LEU B N 1
ATOM 13102 C CA . LEU B 1 744 ? 8.852 54.781 12.875 1 95.38 744 LEU B CA 1
ATOM 13103 C C . LEU B 1 744 ? 9.148 55.938 11.914 1 95.38 744 LEU B C 1
ATOM 13105 O O . LEU B 1 744 ? 10.18 55.938 11.242 1 95.38 744 LEU B O 1
ATOM 13109 N N . PRO B 1 745 ? 8.352 56.969 11.906 1 90.06 745 PRO B N 1
ATOM 13110 C CA . PRO B 1 745 ? 8.453 58 10.891 1 90.06 745 PRO B CA 1
ATOM 13111 C C . PRO B 1 745 ? 9.711 58.844 11.055 1 90.06 745 PRO B C 1
ATOM 13113 O O . PRO B 1 745 ? 10.172 59.469 10.094 1 90.06 745 PRO B O 1
ATOM 13116 N N . ASN B 1 746 ? 10.32 58.906 12.18 1 91.38 746 ASN B N 1
ATOM 13117 C CA . ASN B 1 746 ? 11.43 59.812 12.422 1 91.38 746 ASN B CA 1
ATOM 13118 C C . ASN B 1 746 ? 12.773 59.125 12.297 1 91.38 746 ASN B C 1
ATOM 13120 O O . ASN B 1 746 ? 13.828 59.75 12.375 1 91.38 746 ASN B O 1
ATOM 13124 N N . VAL B 1 747 ? 12.766 57.938 12.031 1 93.75 747 VAL B N 1
ATOM 13125 C CA . VAL B 1 747 ? 14.016 57.188 11.969 1 93.75 747 VAL B CA 1
ATOM 13126 C C . VAL B 1 747 ? 14.68 57.406 10.609 1 93.75 747 VAL B C 1
ATOM 13128 O O . VAL B 1 747 ? 14.102 57.062 9.57 1 93.75 747 VAL B O 1
ATOM 13131 N N . THR B 1 748 ? 15.852 58 10.508 1 92.06 748 THR B N 1
ATOM 13132 C CA . THR B 1 748 ? 16.609 58.188 9.281 1 92.06 748 THR B CA 1
ATOM 13133 C C . THR B 1 748 ? 17.719 57.156 9.148 1 92.06 748 THR B C 1
ATOM 13135 O O . THR B 1 748 ? 18.094 56.781 8.039 1 92.06 748 THR B O 1
ATOM 13138 N N . SER B 1 749 ? 18.203 56.812 10.242 1 91.94 749 SER B N 1
ATOM 13139 C CA . SER B 1 749 ? 19.172 55.719 10.352 1 91.94 749 SER B CA 1
ATOM 13140 C C . SER B 1 749 ? 18.844 54.812 11.516 1 91.94 749 SER B C 1
ATOM 13142 O O . SER B 1 749 ? 18.469 55.25 12.602 1 91.94 749 SER B O 1
ATOM 13144 N N . VAL B 1 750 ? 18.953 53.531 11.32 1 92.56 750 VAL B N 1
ATOM 13145 C CA . VAL B 1 750 ? 18.531 52.562 12.32 1 92.56 750 VAL B CA 1
ATOM 13146 C C . VAL B 1 750 ? 19.422 52.656 13.547 1 92.56 750 VAL B C 1
ATOM 13148 O O . VAL B 1 750 ? 18.953 52.656 14.688 1 92.56 750 VAL B O 1
ATOM 13151 N N . TRP B 1 751 ? 20.75 52.719 13.352 1 90.69 751 TRP B N 1
ATOM 13152 C CA . TRP B 1 751 ? 21.719 52.719 14.438 1 90.69 751 TRP B CA 1
ATOM 13153 C C . TRP B 1 751 ? 22.391 54.094 14.555 1 90.69 751 TRP B C 1
ATOM 13155 O O . TRP B 1 751 ? 22.766 54.688 13.539 1 90.69 751 TRP B O 1
ATOM 13165 N N . LYS B 1 752 ? 22.578 54.469 15.773 1 87.62 752 LYS B N 1
ATOM 13166 C CA . LYS B 1 752 ? 23.297 55.719 16 1 87.62 752 LYS B CA 1
ATOM 13167 C C . LYS B 1 752 ? 24.781 55.594 15.688 1 87.62 752 LYS B C 1
ATOM 13169 O O . LYS B 1 752 ? 25.391 56.469 15.062 1 87.62 752 LYS B O 1
ATOM 13174 N N . THR B 1 753 ? 25.297 54.5 16.172 1 82.88 753 THR B N 1
ATOM 13175 C CA . THR B 1 753 ? 26.688 54.188 15.898 1 82.88 753 THR B CA 1
ATOM 13176 C C . THR B 1 753 ? 26.812 53.219 14.734 1 82.88 753 THR B C 1
ATOM 13178 O O . THR B 1 753 ? 26 52.281 14.594 1 82.88 753 THR B O 1
ATOM 13181 N N . PRO B 1 754 ? 27.812 53.438 13.906 1 82.38 754 PRO B N 1
ATOM 13182 C CA . PRO B 1 754 ? 27.984 52.531 12.766 1 82.38 754 PRO B CA 1
ATOM 13183 C C . PRO B 1 754 ? 28.203 51.062 13.188 1 82.38 754 PRO B C 1
ATOM 13185 O O . PRO B 1 754 ? 28.875 50.812 14.18 1 82.38 754 PRO B O 1
ATOM 13188 N N . VAL B 1 755 ? 27.531 50.219 12.484 1 84 755 VAL B N 1
ATOM 13189 C CA . VAL B 1 755 ? 27.594 48.781 12.766 1 84 755 VAL B CA 1
ATOM 13190 C C . VAL B 1 755 ? 28.969 48.25 12.406 1 84 755 VAL B C 1
ATOM 13192 O O . VAL B 1 755 ? 29.516 48.562 11.352 1 84 755 VAL B O 1
ATOM 13195 N N . ARG B 1 756 ? 29.578 47.438 13.25 1 81.75 756 ARG B N 1
ATOM 13196 C CA . ARG B 1 756 ? 30.891 46.812 13.023 1 81.75 756 ARG B CA 1
ATOM 13197 C C . ARG B 1 756 ? 30.734 45.406 12.461 1 81.75 756 ARG B C 1
ATOM 13199 O O . ARG B 1 756 ? 29.641 44.844 12.508 1 81.75 756 ARG B O 1
ATOM 13206 N N . LYS B 1 757 ? 31.75 44.906 12.023 1 78.12 757 LYS B N 1
ATOM 13207 C CA . LYS B 1 757 ? 31.781 43.594 11.391 1 78.12 757 LYS B CA 1
ATOM 13208 C C . LYS B 1 757 ? 31.438 42.5 12.383 1 78.12 757 LYS B C 1
ATOM 13210 O O . LYS B 1 757 ? 30.844 41.469 12.008 1 78.12 757 LYS B O 1
ATOM 13215 N N . VAL B 1 758 ? 31.734 42.781 13.625 1 82.81 758 VAL B N 1
ATOM 13216 C CA . VAL B 1 758 ? 31.562 41.719 14.617 1 82.81 758 VAL B CA 1
ATOM 13217 C C . VAL B 1 758 ? 30.188 41.844 15.273 1 82.81 758 VAL B C 1
ATOM 13219 O O . VAL B 1 758 ? 29.766 40.938 16.016 1 82.81 758 VAL B O 1
ATOM 13222 N N . SER B 1 759 ? 29.422 42.75 14.836 1 84.44 759 SER B N 1
ATOM 13223 C CA . SER B 1 759 ? 28.109 43 15.43 1 84.44 759 SER B CA 1
ATOM 13224 C C . SER B 1 759 ? 27.016 42.281 14.656 1 84.44 759 SER B C 1
ATOM 13226 O O . SER B 1 759 ? 27.172 41.969 13.477 1 84.44 759 SER B O 1
ATOM 13228 N N . LEU B 1 760 ? 25.922 41.875 15.352 1 88.94 760 LEU B N 1
ATOM 13229 C CA . LEU B 1 760 ? 24.719 41.281 14.766 1 88.94 760 LEU B CA 1
ATOM 13230 C C . LEU B 1 760 ? 25.062 40.031 13.945 1 88.94 760 LEU B C 1
ATOM 13232 O O . LEU B 1 760 ? 24.609 39.906 12.805 1 88.94 760 LEU B O 1
ATOM 13236 N N . GLN B 1 761 ? 25.891 39.25 14.469 1 87.06 761 GLN B N 1
ATOM 13237 C CA . GLN B 1 761 ? 26.422 38.125 13.742 1 87.06 761 GLN B CA 1
ATOM 13238 C C . GLN B 1 761 ? 25.344 37.062 13.5 1 87.06 761 GLN B C 1
ATOM 13240 O O . GLN B 1 761 ? 25.438 36.281 12.562 1 87.06 761 GLN B O 1
ATOM 13245 N N . ASN B 1 762 ? 24.203 37.094 14.258 1 90.38 762 ASN B N 1
ATOM 13246 C CA . ASN B 1 762 ? 23.203 36.031 14.133 1 90.38 762 ASN B CA 1
ATOM 13247 C C . ASN B 1 762 ? 21.891 36.562 13.555 1 90.38 762 ASN B C 1
ATOM 13249 O O . ASN B 1 762 ? 20.891 35.844 13.516 1 90.38 762 ASN B O 1
ATOM 13253 N N . LEU B 1 763 ? 21.906 37.812 13.07 1 92.75 763 LEU B N 1
ATOM 13254 C CA . LEU B 1 763 ? 20.688 38.375 12.5 1 92.75 763 LEU B CA 1
ATOM 13255 C C . LEU B 1 763 ? 20.281 37.656 11.227 1 92.75 763 LEU B C 1
ATOM 13257 O O . LEU B 1 763 ? 21.062 37.594 10.273 1 92.75 763 LEU B O 1
ATOM 13261 N N . ARG B 1 764 ? 19.109 37.156 11.172 1 92.94 764 ARG B N 1
ATOM 13262 C CA . ARG B 1 764 ? 18.656 36.344 10.047 1 92.94 764 ARG B CA 1
ATOM 13263 C C . ARG B 1 764 ? 17.547 37.062 9.281 1 92.94 764 ARG B C 1
ATOM 13265 O O . ARG B 1 764 ? 17.406 36.875 8.07 1 92.94 764 ARG B O 1
ATOM 13272 N N . LEU B 1 765 ? 16.75 37.812 10 1 95.19 765 LEU B N 1
ATOM 13273 C CA . LEU B 1 765 ? 15.586 38.438 9.375 1 95.19 765 LEU B CA 1
ATOM 13274 C C . LEU B 1 765 ? 15.516 39.938 9.719 1 95.19 765 LEU B C 1
ATOM 13276 O O . LEU B 1 765 ? 15.586 40.312 10.891 1 95.19 765 LEU B O 1
ATOM 13280 N N . LEU B 1 766 ? 15.438 40.688 8.664 1 95.5 766 LEU B N 1
ATOM 13281 C CA . LEU B 1 766 ? 15.242 42.125 8.789 1 95.5 766 LEU B CA 1
ATOM 13282 C C . LEU B 1 766 ? 13.906 42.531 8.195 1 95.5 766 LEU B C 1
ATOM 13284 O O . LEU B 1 766 ? 13.656 42.344 7.008 1 95.5 766 LEU B O 1
ATOM 13288 N N . ASN B 1 767 ? 13.07 43.125 9.031 1 96.44 767 ASN B N 1
ATOM 13289 C CA . ASN B 1 767 ? 11.734 43.562 8.617 1 96.44 767 ASN B CA 1
ATOM 13290 C C . ASN B 1 767 ? 11.5 45.031 8.93 1 96.44 767 ASN B C 1
ATOM 13292 O O . ASN B 1 767 ? 11.312 45.406 10.094 1 96.44 767 ASN B O 1
ATOM 13296 N N . ILE B 1 768 ? 11.445 45.844 7.941 1 96 768 ILE B N 1
ATOM 13297 C CA . ILE B 1 768 ? 11.25 47.281 8.125 1 96 768 ILE B CA 1
ATOM 13298 C C . ILE B 1 768 ? 10.023 47.75 7.336 1 96 768 ILE B C 1
ATOM 13300 O O . ILE B 1 768 ? 9.961 47.594 6.117 1 96 768 ILE B O 1
ATOM 13304 N N . TRP B 1 769 ? 9.086 48.344 8.086 1 94.38 769 TRP B N 1
ATOM 13305 C CA . TRP B 1 769 ? 7.844 48.781 7.473 1 94.38 769 TRP B CA 1
ATOM 13306 C C . TRP B 1 769 ? 7.539 50.219 7.863 1 94.38 769 TRP B C 1
ATOM 13308 O O . TRP B 1 769 ? 7.68 50.594 9.031 1 94.38 769 TRP B O 1
ATOM 13318 N N . TYR B 1 770 ? 7.152 51.094 7.008 1 94.06 770 TYR B N 1
ATOM 13319 C CA . TYR B 1 770 ? 6.609 52.438 7.246 1 94.06 770 TYR B CA 1
ATOM 13320 C C . TYR B 1 770 ? 7.637 53.312 7.93 1 94.06 770 TYR B C 1
ATOM 13322 O O . TYR B 1 770 ? 7.324 54 8.906 1 94.06 770 TYR B O 1
ATOM 13330 N N . CYS B 1 771 ? 8.82 53.094 7.605 1 95.12 771 CYS B N 1
ATOM 13331 C CA . CYS B 1 771 ? 9.867 54.031 8 1 95.12 771 CYS B CA 1
ATOM 13332 C C . CYS B 1 771 ? 10.203 55 6.867 1 95.12 771 CYS B C 1
ATOM 13334 O O . CYS B 1 771 ? 11.242 54.844 6.215 1 95.12 771 CYS B O 1
ATOM 13336 N N . HIS B 1 772 ? 9.43 56 6.715 1 93.62 772 HIS B N 1
ATOM 13337 C CA . HIS B 1 772 ? 9.391 56.844 5.527 1 93.62 772 HIS B CA 1
ATOM 13338 C C . HIS B 1 772 ? 10.68 57.625 5.379 1 93.62 772 HIS B C 1
ATOM 13340 O O . HIS B 1 772 ? 11.117 57.906 4.262 1 93.62 772 HIS B O 1
ATOM 13346 N N . ARG B 1 773 ? 11.383 58 6.438 1 94 773 ARG B N 1
ATOM 13347 C CA . ARG B 1 773 ? 12.547 58.875 6.363 1 94 773 ARG B CA 1
ATOM 13348 C C . ARG B 1 773 ? 13.844 58.062 6.352 1 94 773 ARG B C 1
ATOM 13350 O O . ARG B 1 773 ? 14.93 58.625 6.27 1 94 773 ARG B O 1
ATOM 13357 N N . LEU B 1 774 ? 13.672 56.75 6.395 1 94.62 774 LEU B N 1
ATOM 13358 C CA . LEU B 1 774 ? 14.859 55.906 6.395 1 94.62 774 LEU B CA 1
ATOM 13359 C C . LEU B 1 774 ? 15.641 56.062 5.094 1 94.62 774 LEU B C 1
ATOM 13361 O O . LEU B 1 774 ? 15.062 55.969 4.008 1 94.62 774 LEU B O 1
ATOM 13365 N N . LYS B 1 775 ? 16.938 56.25 5.168 1 92.12 775 LYS B N 1
ATOM 13366 C CA . LYS B 1 775 ? 17.734 56.562 3.986 1 92.12 775 LYS B CA 1
ATOM 13367 C C . LYS B 1 775 ? 18.281 55.281 3.35 1 92.12 775 LYS B C 1
ATOM 13369 O O . LYS B 1 775 ? 18.219 55.125 2.131 1 92.12 775 LYS B O 1
ATOM 13374 N N . ASN B 1 776 ? 18.828 54.5 4.121 1 91.31 776 ASN B N 1
ATOM 13375 C CA . ASN B 1 776 ? 19.375 53.219 3.623 1 91.31 776 ASN B CA 1
ATOM 13376 C C . ASN B 1 776 ? 19.594 52.219 4.75 1 91.31 776 ASN B C 1
ATOM 13378 O O . ASN B 1 776 ? 19.375 52.531 5.922 1 91.31 776 ASN B O 1
ATOM 13382 N N . VAL B 1 777 ? 19.891 51 4.453 1 92.81 777 VAL B N 1
ATOM 13383 C CA . VAL B 1 777 ? 20.25 49.938 5.391 1 92.81 777 VAL B CA 1
ATOM 13384 C C . VAL B 1 777 ? 21.547 49.281 4.941 1 92.81 777 VAL B C 1
ATOM 13386 O O . VAL B 1 777 ? 21.625 48.031 4.84 1 92.81 777 VAL B O 1
ATOM 13389 N N . SER B 1 778 ? 22.578 50 4.68 1 90.44 778 SER B N 1
ATOM 13390 C CA . SER B 1 778 ? 23.844 49.562 4.105 1 90.44 778 SER B CA 1
ATOM 13391 C C . SER B 1 778 ? 24.547 48.562 5.031 1 90.44 778 SER B C 1
ATOM 13393 O O . SER B 1 778 ? 25.359 47.75 4.578 1 90.44 778 SER B O 1
ATOM 13395 N N . TRP B 1 779 ? 24.219 48.594 6.27 1 89.31 779 TRP B N 1
ATOM 13396 C CA . TRP B 1 779 ? 24.891 47.781 7.258 1 89.31 779 TRP B CA 1
ATOM 13397 C C . TRP B 1 779 ? 24.516 46.312 7.066 1 89.31 779 TRP B C 1
ATOM 13399 O O . TRP B 1 779 ? 25.172 45.406 7.637 1 89.31 779 TRP B O 1
ATOM 13409 N N . VAL B 1 780 ? 23.547 45.938 6.277 1 90.19 780 VAL B N 1
ATOM 13410 C CA . VAL B 1 780 ? 23.141 44.562 6.016 1 90.19 780 VAL B CA 1
ATOM 13411 C C . VAL B 1 780 ? 24.25 43.812 5.273 1 90.19 780 VAL B C 1
ATOM 13413 O O . VAL B 1 780 ? 24.297 42.594 5.301 1 90.19 780 VAL B O 1
ATOM 13416 N N . LEU B 1 781 ? 25.172 44.5 4.605 1 87.12 781 LEU B N 1
ATOM 13417 C CA . LEU B 1 781 ? 26.266 43.906 3.85 1 87.12 781 LEU B CA 1
ATOM 13418 C C . LEU B 1 781 ? 27.219 43.156 4.777 1 87.12 781 LEU B C 1
ATOM 13420 O O . LEU B 1 781 ? 27.922 42.25 4.344 1 87.12 781 LEU B O 1
ATOM 13424 N N . LEU B 1 782 ? 27.156 43.562 5.977 1 85 782 LEU B N 1
ATOM 13425 C CA . LEU B 1 782 ? 28.125 43.031 6.926 1 85 782 LEU B CA 1
ATOM 13426 C C . LEU B 1 782 ? 27.562 41.812 7.664 1 85 782 LEU B C 1
ATOM 13428 O O . LEU B 1 782 ? 28.25 41.188 8.461 1 85 782 LEU B O 1
ATOM 13432 N N . LEU B 1 783 ? 26.375 41.5 7.406 1 89.75 783 LEU B N 1
ATOM 13433 C CA . LEU B 1 783 ? 25.719 40.469 8.172 1 89.75 783 LEU B CA 1
ATOM 13434 C C . LEU B 1 783 ? 25.938 39.094 7.531 1 89.75 783 LEU B C 1
ATOM 13436 O O . LEU B 1 783 ? 25.375 38.812 6.469 1 89.75 783 LEU B O 1
ATOM 13440 N N . PRO B 1 784 ? 26.594 38.25 8.172 1 87.62 784 PRO B N 1
ATOM 13441 C CA . PRO B 1 784 ? 26.953 36.969 7.559 1 87.62 784 PRO B CA 1
ATOM 13442 C C . PRO B 1 784 ? 25.797 36 7.52 1 87.62 784 PRO B C 1
ATOM 13444 O O . PRO B 1 784 ? 25.766 35.094 6.672 1 87.62 784 PRO B O 1
ATOM 13447 N N . ARG B 1 785 ? 24.75 36.094 8.367 1 90.38 785 ARG B N 1
ATOM 13448 C CA . ARG B 1 785 ? 23.719 35.062 8.461 1 90.38 785 ARG B CA 1
ATOM 13449 C C . ARG B 1 785 ? 22.375 35.594 7.988 1 90.38 785 ARG B C 1
ATOM 13451 O O . ARG B 1 785 ? 21.344 34.969 8.195 1 90.38 785 ARG B O 1
ATOM 13458 N N . LEU B 1 786 ? 22.375 36.719 7.375 1 92.19 786 LEU B N 1
ATOM 13459 C CA . LEU B 1 786 ? 21.125 37.312 6.922 1 92.19 786 LEU B CA 1
ATOM 13460 C C . LEU B 1 786 ? 20.484 36.438 5.836 1 92.19 786 LEU B C 1
ATOM 13462 O O . LEU B 1 786 ? 21.125 36.125 4.84 1 92.19 786 LEU B O 1
ATOM 13466 N N . GLU B 1 787 ? 19.234 36.156 6.004 1 92.19 787 GLU B N 1
ATOM 13467 C CA . GLU B 1 787 ? 18.547 35.25 5.07 1 92.19 787 GLU B CA 1
ATOM 13468 C C . GLU B 1 787 ? 17.406 35.969 4.363 1 92.19 787 GLU B C 1
ATOM 13470 O O . GLU B 1 787 ? 17.078 35.656 3.213 1 92.19 787 GLU B O 1
ATOM 13475 N N . VAL B 1 788 ? 16.781 36.906 5.109 1 94 788 VAL B N 1
ATOM 13476 C CA . VAL B 1 788 ? 15.578 37.531 4.559 1 94 788 VAL B CA 1
ATOM 13477 C C . VAL B 1 788 ? 15.602 39.031 4.816 1 94 788 VAL B C 1
ATOM 13479 O O . VAL B 1 788 ? 15.992 39.469 5.895 1 94 788 VAL B O 1
ATOM 13482 N N . ILE B 1 789 ? 15.219 39.781 3.805 1 94.25 789 ILE B N 1
ATOM 13483 C CA . ILE B 1 789 ? 15.039 41.219 3.932 1 94.25 789 ILE B CA 1
ATOM 13484 C C . ILE B 1 789 ? 13.656 41.625 3.439 1 94.25 789 ILE B C 1
ATOM 13486 O O . ILE B 1 789 ? 13.297 41.375 2.285 1 94.25 789 ILE B O 1
ATOM 13490 N N . TYR B 1 790 ? 12.922 42.219 4.312 1 95.38 790 TYR B N 1
ATOM 13491 C CA . TYR B 1 790 ? 11.641 42.812 3.951 1 95.38 790 TYR B CA 1
ATOM 13492 C C . TYR B 1 790 ? 11.672 44.344 4.121 1 95.38 790 TYR B C 1
ATOM 13494 O O . TYR B 1 790 ? 11.891 44.844 5.227 1 95.38 790 TYR B O 1
ATOM 13502 N N . LEU B 1 791 ? 11.477 45 3.098 1 95.38 791 LEU B N 1
ATOM 13503 C CA . LEU B 1 791 ? 11.391 46.438 3.115 1 95.38 791 LEU B CA 1
ATOM 13504 C C . LEU B 1 791 ? 10.094 46.938 2.459 1 95.38 791 LEU B C 1
ATOM 13506 O O . LEU B 1 791 ? 9.977 46.906 1.231 1 95.38 791 LEU B O 1
ATOM 13510 N N . PHE B 1 792 ? 9.227 47.5 3.273 1 95.38 792 PHE B N 1
ATOM 13511 C CA . PHE B 1 792 ? 7.922 47.875 2.744 1 95.38 792 PHE B CA 1
ATOM 13512 C C . PHE B 1 792 ? 7.59 49.312 3.098 1 95.38 792 PHE B C 1
ATOM 13514 O O . PHE B 1 792 ? 7.836 49.75 4.223 1 95.38 792 PHE B O 1
ATOM 13521 N N . TYR B 1 793 ? 7.176 50.094 2.248 1 94.25 793 TYR B N 1
ATOM 13522 C CA . TYR B 1 793 ? 6.578 51.406 2.416 1 94.25 793 TYR B CA 1
ATOM 13523 C C . TYR B 1 793 ? 7.582 52.406 3.002 1 94.25 793 TYR B C 1
ATOM 13525 O O . TYR B 1 793 ? 7.281 53.094 3.971 1 94.25 793 TYR B O 1
ATOM 13533 N N . CYS B 1 794 ? 8.766 52.344 2.627 1 94.81 794 CYS B N 1
ATOM 13534 C CA . CYS B 1 794 ? 9.781 53.344 2.941 1 94.81 794 CYS B CA 1
ATOM 13535 C C . CYS B 1 794 ? 9.914 54.344 1.813 1 94.81 794 CYS B C 1
ATOM 13537 O O . CYS B 1 794 ? 10.75 54.188 0.919 1 94.81 794 CYS B O 1
ATOM 13539 N N . LYS B 1 795 ? 9.32 55.469 1.864 1 93.12 795 LYS B N 1
ATOM 13540 C CA . LYS B 1 795 ? 9.062 56.375 0.749 1 93.12 795 LYS B CA 1
ATOM 13541 C C . LYS B 1 795 ? 10.32 57.125 0.355 1 93.12 795 LYS B C 1
ATOM 13543 O O . LYS B 1 795 ? 10.516 57.438 -0.818 1 93.12 795 LYS B O 1
ATOM 13548 N N . GLU B 1 796 ? 11.188 57.406 1.272 1 93.81 796 GLU B N 1
ATOM 13549 C CA . GLU B 1 796 ? 12.312 58.281 0.974 1 93.81 796 GLU B CA 1
ATOM 13550 C C . GLU B 1 796 ? 13.57 57.5 0.661 1 93.81 796 GLU B C 1
ATOM 13552 O O . GLU B 1 796 ? 14.602 58.062 0.285 1 93.81 796 GLU B O 1
ATOM 13557 N N . MET B 1 797 ? 13.492 56.219 0.705 1 94.06 797 MET B N 1
ATOM 13558 C CA . MET B 1 797 ? 14.695 55.406 0.471 1 94.06 797 MET B CA 1
ATOM 13559 C C . MET B 1 797 ? 15.055 55.406 -1.011 1 94.06 797 MET B C 1
ATOM 13561 O O . MET B 1 797 ? 14.234 55 -1.848 1 94.06 797 MET B O 1
ATOM 13565 N N . GLU B 1 798 ? 16.297 55.75 -1.345 1 92.38 798 GLU B N 1
ATOM 13566 C CA . GLU B 1 798 ? 16.734 55.812 -2.738 1 92.38 798 GLU B CA 1
ATOM 13567 C C . GLU B 1 798 ? 17.609 54.625 -3.088 1 92.38 798 GLU B C 1
ATOM 13569 O O . GLU B 1 798 ? 17.594 54.125 -4.219 1 92.38 798 GLU B O 1
ATOM 13574 N N . GLU B 1 799 ? 18.375 54.281 -2.125 1 92.12 799 GLU B N 1
ATOM 13575 C CA . GLU B 1 799 ? 19.266 53.125 -2.287 1 92.12 799 GLU B CA 1
ATOM 13576 C C . GLU B 1 799 ? 19.219 52.219 -1.074 1 92.12 799 GLU B C 1
ATOM 13578 O O . GLU B 1 799 ? 19.234 52.656 0.068 1 92.12 799 GLU B O 1
ATOM 13583 N N . LEU B 1 800 ? 19.078 50.969 -1.288 1 91.38 800 LEU B N 1
ATOM 13584 C CA . LEU B 1 800 ? 19.109 50.031 -0.171 1 91.38 800 LEU B CA 1
ATOM 13585 C C . LEU B 1 800 ? 20.5 49.969 0.458 1 91.38 800 LEU B C 1
ATOM 13587 O O . LEU B 1 800 ? 20.641 50.031 1.683 1 91.38 800 LEU B O 1
ATOM 13591 N N . VAL B 1 801 ? 21.531 49.75 -0.413 1 89.94 801 VAL B N 1
ATOM 13592 C CA . VAL B 1 801 ? 22.938 49.875 -0.011 1 89.94 801 VAL B CA 1
ATOM 13593 C C . VAL B 1 801 ? 23.562 51.094 -0.646 1 89.94 801 VAL B C 1
ATOM 13595 O O . VAL B 1 801 ? 23.516 51.281 -1.866 1 89.94 801 VAL B O 1
ATOM 13598 N N . SER B 1 802 ? 24.156 51.844 0.265 1 86.06 802 SER B N 1
ATOM 13599 C CA . SER B 1 802 ? 24.719 53.094 -0.222 1 86.06 802 SER B CA 1
ATOM 13600 C C . SER B 1 802 ? 26 52.875 -1.012 1 86.06 802 SER B C 1
ATOM 13602 O O . SER B 1 802 ? 26.766 51.969 -0.686 1 86.06 802 SER B O 1
ATOM 13604 N N . GLY B 1 803 ? 26.234 53.594 -2.133 1 76.19 803 GLY B N 1
ATOM 13605 C CA . GLY B 1 803 ? 27.391 53.5 -3.016 1 76.19 803 GLY B CA 1
ATOM 13606 C C . GLY B 1 803 ? 28.688 53.906 -2.338 1 76.19 803 GLY B C 1
ATOM 13607 O O . GLY B 1 803 ? 29.781 53.594 -2.834 1 76.19 803 GLY B O 1
ATOM 13608 N N . GLU B 1 804 ? 28.531 54.562 -1.265 1 71.06 804 GLU B N 1
ATOM 13609 C CA . GLU B 1 804 ? 29.734 55.031 -0.577 1 71.06 804 GLU B CA 1
ATOM 13610 C C . GLU B 1 804 ? 30.438 53.906 0.162 1 71.06 804 GLU B C 1
ATOM 13612 O O . GLU B 1 804 ? 31.609 54.031 0.552 1 71.06 804 GLU B O 1
ATOM 13617 N N . GLU B 1 805 ? 29.703 52.812 0.204 1 68.25 805 GLU B N 1
ATOM 13618 C CA . GLU B 1 805 ? 30.281 51.656 0.917 1 68.25 805 GLU B CA 1
ATOM 13619 C C . GLU B 1 805 ? 31.203 50.875 0.012 1 68.25 805 GLU B C 1
ATOM 13621 O O . GLU B 1 805 ? 30.906 50.656 -1.168 1 68.25 805 GLU B O 1
ATOM 13626 N N . LYS B 1 806 ? 32.594 50.75 0.355 1 60.44 806 LYS B N 1
ATOM 13627 C CA . LYS B 1 806 ? 33.562 50.031 -0.425 1 60.44 806 LYS B CA 1
ATOM 13628 C C . LYS B 1 806 ? 33.5 48.531 -0.145 1 60.44 806 LYS B C 1
ATOM 13630 O O . LYS B 1 806 ? 33.625 48.094 1.001 1 60.44 806 LYS B O 1
ATOM 13635 N N . LEU B 1 807 ? 32.844 47.812 -1.101 1 63.78 807 LEU B N 1
ATOM 13636 C CA . LEU B 1 807 ? 32.844 46.375 -0.937 1 63.78 807 LEU B CA 1
ATOM 13637 C C . LEU B 1 807 ? 34.156 45.781 -1.497 1 63.78 807 LEU B C 1
ATOM 13639 O O . LEU B 1 807 ? 34.562 46.156 -2.592 1 63.78 807 LEU B O 1
ATOM 13643 N N . GLU B 1 808 ? 34.875 45.312 -0.631 1 60.75 808 GLU B N 1
ATOM 13644 C CA . GLU B 1 808 ? 36 44.562 -1.15 1 60.75 808 GLU B CA 1
ATOM 13645 C C . GLU B 1 808 ? 35.531 43.438 -2.102 1 60.75 808 GLU B C 1
ATOM 13647 O O . GLU B 1 808 ? 34.438 42.906 -1.929 1 60.75 808 GLU B O 1
ATOM 13652 N N . PRO B 1 809 ? 36.125 43.344 -3.275 1 53.12 809 PRO B N 1
ATOM 13653 C CA . PRO B 1 809 ? 35.75 42.344 -4.293 1 53.12 809 PRO B CA 1
ATOM 13654 C C . PRO B 1 809 ? 35.438 40.969 -3.697 1 53.12 809 PRO B C 1
ATOM 13656 O O . PRO B 1 809 ? 34.594 40.25 -4.227 1 53.12 809 PRO B O 1
ATOM 13659 N N . ASP B 1 810 ? 36.156 40.594 -2.709 1 53.69 810 ASP B N 1
ATOM 13660 C CA . ASP B 1 810 ? 36 39.25 -2.156 1 53.69 810 ASP B CA 1
ATOM 13661 C C . ASP B 1 810 ? 34.969 39.25 -1.04 1 53.69 810 ASP B C 1
ATOM 13663 O O . ASP B 1 810 ? 35 38.375 -0.172 1 53.69 810 ASP B O 1
ATOM 13667 N N . SER B 1 811 ? 34.062 40.219 -1.069 1 64.25 811 SER B N 1
ATOM 13668 C CA . SER B 1 811 ? 33.188 40.344 0.084 1 64.25 811 SER B CA 1
ATOM 13669 C C . SER B 1 811 ? 32.062 39.281 0.043 1 64.25 811 SER B C 1
ATOM 13671 O O . SER B 1 811 ? 31.516 39 -1.023 1 64.25 811 SER B O 1
ATOM 13673 N N . GLN B 1 812 ? 32.125 38.375 0.963 1 73.44 812 GLN B N 1
ATOM 13674 C CA . GLN B 1 812 ? 31.094 37.375 1.169 1 73.44 812 GLN B CA 1
ATOM 13675 C C . GLN B 1 812 ? 29.766 38 1.594 1 73.44 812 GLN B C 1
ATOM 13677 O O . GLN B 1 812 ? 29.109 37.5 2.512 1 73.44 812 GLN B O 1
ATOM 13682 N N . ALA B 1 813 ? 29.469 39.156 0.903 1 81.44 813 ALA B N 1
ATOM 13683 C CA . ALA B 1 813 ? 28.203 39.812 1.214 1 81.44 813 ALA B CA 1
ATOM 13684 C C . ALA B 1 813 ? 27.016 38.969 0.765 1 81.44 813 ALA B C 1
ATOM 13686 O O . ALA B 1 813 ? 27.062 38.344 -0.304 1 81.44 813 ALA B O 1
ATOM 13687 N N . PHE B 1 814 ? 26.016 38.875 1.548 1 85.81 814 PHE B N 1
ATOM 13688 C CA . PHE B 1 814 ? 24.75 38.188 1.271 1 85.81 814 PHE B CA 1
ATOM 13689 C C . PHE B 1 814 ? 25 36.719 0.924 1 85.81 814 PHE B C 1
ATOM 13691 O O . PHE B 1 814 ? 24.422 36.219 -0.035 1 85.81 814 PHE B O 1
ATOM 13698 N N . SER B 1 815 ? 25.922 36.188 1.561 1 86.19 815 SER B N 1
ATOM 13699 C CA . SER B 1 815 ? 26.297 34.812 1.258 1 86.19 815 SER B CA 1
ATOM 13700 C C . SER B 1 815 ? 25.156 33.844 1.582 1 86.19 815 SER B C 1
ATOM 13702 O O . SER B 1 815 ? 25.062 32.781 0.989 1 86.19 815 SER B O 1
ATOM 13704 N N . ARG B 1 816 ? 24.141 34.281 2.453 1 89 816 ARG B N 1
ATOM 13705 C CA . ARG B 1 816 ? 23.094 33.344 2.863 1 89 816 ARG B CA 1
ATOM 13706 C C . ARG B 1 816 ? 21.703 33.938 2.578 1 89 816 ARG B C 1
ATOM 13708 O O . ARG B 1 816 ? 20.703 33.375 3.035 1 89 816 ARG B O 1
ATOM 13715 N N . LEU B 1 817 ? 21.703 35 1.863 1 90.31 817 LEU B N 1
ATOM 13716 C CA . LEU B 1 817 ? 20.438 35.656 1.592 1 90.31 817 LEU B CA 1
ATOM 13717 C C . LEU B 1 817 ? 19.547 34.781 0.69 1 90.31 817 LEU B C 1
ATOM 13719 O O . LEU B 1 817 ? 19.984 34.375 -0.381 1 90.31 817 LEU B O 1
ATOM 13723 N N . LYS B 1 818 ? 18.375 34.594 1.072 1 89.94 818 LYS B N 1
ATOM 13724 C CA . LYS B 1 818 ? 17.469 33.719 0.324 1 89.94 818 LYS B CA 1
ATOM 13725 C C . LYS B 1 818 ? 16.344 34.531 -0.33 1 89.94 818 LYS B C 1
ATOM 13727 O O . LYS B 1 818 ? 15.898 34.188 -1.431 1 89.94 818 LYS B O 1
ATOM 13732 N N . THR B 1 819 ? 15.867 35.562 0.454 1 92.75 819 THR B N 1
ATOM 13733 C CA . THR B 1 819 ? 14.703 36.281 -0.04 1 92.75 819 THR B CA 1
ATOM 13734 C C . THR B 1 819 ? 14.883 37.781 0.156 1 92.75 819 THR B C 1
ATOM 13736 O O . THR B 1 819 ? 15.367 38.219 1.199 1 92.75 819 THR B O 1
ATOM 13739 N N . ILE B 1 820 ? 14.555 38.469 -0.875 1 92.81 820 ILE B N 1
ATOM 13740 C CA . ILE B 1 820 ? 14.453 39.938 -0.81 1 92.81 820 ILE B CA 1
ATOM 13741 C C . ILE B 1 820 ? 13.07 40.375 -1.294 1 92.81 820 ILE B C 1
ATOM 13743 O O . ILE B 1 820 ? 12.648 40.031 -2.396 1 92.81 820 ILE B O 1
ATOM 13747 N N . SER B 1 821 ? 12.383 41.031 -0.436 1 94.69 821 SER B N 1
ATOM 13748 C CA . SER B 1 821 ? 11.07 41.562 -0.817 1 94.69 821 SER B CA 1
ATOM 13749 C C . SER B 1 821 ? 10.961 43.062 -0.579 1 94.69 821 SER B C 1
ATOM 13751 O O . SER B 1 821 ? 11.102 43.531 0.554 1 94.69 821 SER B O 1
ATOM 13753 N N . ILE B 1 822 ? 10.758 43.75 -1.624 1 94.75 822 ILE B N 1
ATOM 13754 C CA . ILE B 1 822 ? 10.641 45.188 -1.572 1 94.75 822 ILE B CA 1
ATOM 13755 C C . ILE B 1 822 ? 9.289 45.625 -2.119 1 94.75 822 ILE B C 1
ATOM 13757 O O . ILE B 1 822 ? 8.898 45.25 -3.225 1 94.75 822 ILE B O 1
ATOM 13761 N N . ARG B 1 823 ? 8.641 46.344 -1.329 1 95.06 823 ARG B N 1
ATOM 13762 C CA . ARG B 1 823 ? 7.309 46.781 -1.747 1 95.06 823 ARG B CA 1
ATOM 13763 C C . ARG B 1 823 ? 7.109 48.25 -1.52 1 95.06 823 ARG B C 1
ATOM 13765 O O . ARG B 1 823 ? 7.367 48.781 -0.425 1 95.06 823 ARG B O 1
ATOM 13772 N N . ASP B 1 824 ? 6.73 49.031 -2.395 1 94.12 824 ASP B N 1
ATOM 13773 C CA . ASP B 1 824 ? 6.273 50.438 -2.34 1 94.12 824 ASP B CA 1
ATOM 13774 C C . ASP B 1 824 ? 7.387 51.344 -1.855 1 94.12 824 ASP B C 1
ATOM 13776 O O . ASP B 1 824 ? 7.211 52.094 -0.878 1 94.12 824 ASP B O 1
ATOM 13780 N N . LEU B 1 825 ? 8.461 51.25 -2.463 1 95.44 825 LEU B N 1
ATOM 13781 C CA . LEU B 1 825 ? 9.547 52.219 -2.342 1 95.44 825 LEU B CA 1
ATOM 13782 C C . LEU B 1 825 ? 9.664 53.062 -3.611 1 95.44 825 LEU B C 1
ATOM 13784 O O . LEU B 1 825 ? 10.547 52.812 -4.441 1 95.44 825 LEU B O 1
ATOM 13788 N N . PRO B 1 826 ? 8.906 54.125 -3.744 1 93.62 826 PRO B N 1
ATOM 13789 C CA . PRO B 1 826 ? 8.805 54.875 -5 1 93.62 826 PRO B CA 1
ATOM 13790 C C . PRO B 1 826 ? 10.125 55.531 -5.41 1 93.62 826 PRO B C 1
ATOM 13792 O O . PRO B 1 826 ? 10.375 55.719 -6.602 1 93.62 826 PRO B O 1
ATOM 13795 N N . GLU B 1 827 ? 11 55.875 -4.457 1 94.5 827 GLU B N 1
ATOM 13796 C CA . GLU B 1 827 ? 12.227 56.594 -4.773 1 94.5 827 GLU B CA 1
ATOM 13797 C C . GLU B 1 827 ? 13.414 55.656 -4.902 1 94.5 827 GLU B C 1
ATOM 13799 O O . GLU B 1 827 ? 14.539 56.094 -5.156 1 94.5 827 GLU B O 1
ATOM 13804 N N . LEU B 1 828 ? 13.172 54.344 -4.77 1 94.44 828 LEU B N 1
ATOM 13805 C CA . LEU B 1 828 ? 14.281 53.406 -4.789 1 94.44 828 LEU B CA 1
ATOM 13806 C C . LEU B 1 828 ? 14.859 53.281 -6.195 1 94.44 828 LEU B C 1
ATOM 13808 O O . LEU B 1 828 ? 14.148 52.875 -7.129 1 94.44 828 LEU B O 1
ATOM 13812 N N . ARG B 1 829 ? 16.141 53.5 -6.371 1 92.88 829 ARG B N 1
ATOM 13813 C CA . ARG B 1 829 ? 16.781 53.469 -7.68 1 92.88 829 ARG B CA 1
ATOM 13814 C C . ARG B 1 829 ? 17.688 52.25 -7.816 1 92.88 829 ARG B C 1
ATOM 13816 O O . ARG B 1 829 ? 17.922 51.75 -8.922 1 92.88 829 ARG B O 1
ATOM 13823 N N . SER B 1 830 ? 18.188 51.906 -6.672 1 91.25 830 SER B N 1
ATOM 13824 C CA . SER B 1 830 ? 19.125 50.781 -6.746 1 91.25 830 SER B CA 1
ATOM 13825 C C . SER B 1 830 ? 19.125 49.969 -5.453 1 91.25 830 SER B C 1
ATOM 13827 O O . SER B 1 830 ? 18.953 50.531 -4.367 1 91.25 830 SER B O 1
ATOM 13829 N N . ILE B 1 831 ? 19.281 48.625 -5.562 1 90.56 831 ILE B N 1
ATOM 13830 C CA . ILE B 1 831 ? 19.453 47.781 -4.398 1 90.56 831 ILE B CA 1
ATOM 13831 C C . ILE B 1 831 ? 20.922 47.75 -3.977 1 90.56 831 ILE B C 1
ATOM 13833 O O . ILE B 1 831 ? 21.234 48.031 -2.818 1 90.56 831 ILE B O 1
ATOM 13837 N N . THR B 1 832 ? 21.734 47.406 -4.883 1 87.56 832 THR B N 1
ATOM 13838 C CA . THR B 1 832 ? 23.188 47.531 -4.723 1 87.56 832 THR B CA 1
ATOM 13839 C C . THR B 1 832 ? 23.797 48.219 -5.93 1 87.56 832 THR B C 1
ATOM 13841 O O . THR B 1 832 ? 23.375 48.031 -7.062 1 87.56 832 THR B O 1
ATOM 13844 N N . PRO B 1 833 ? 24.812 49.062 -5.645 1 82.5 833 PRO B N 1
ATOM 13845 C CA . PRO B 1 833 ? 25.422 49.75 -6.777 1 82.5 833 PRO B CA 1
ATOM 13846 C C . PRO B 1 833 ? 26.234 48.844 -7.68 1 82.5 833 PRO B C 1
ATOM 13848 O O . PRO B 1 833 ? 26.5 49.156 -8.836 1 82.5 833 PRO B O 1
ATOM 13851 N N . TRP B 1 834 ? 26.609 47.719 -7.176 1 80.88 834 TRP B N 1
ATOM 13852 C CA . TRP B 1 834 ? 27.391 46.75 -7.953 1 80.88 834 TRP B CA 1
ATOM 13853 C C . TRP B 1 834 ? 26.641 45.469 -8.141 1 80.88 834 TRP B C 1
ATOM 13855 O O . TRP B 1 834 ? 25.734 45.156 -7.352 1 80.88 834 TRP B O 1
ATOM 13865 N N . ALA B 1 835 ? 26.922 44.75 -9.273 1 80.5 835 ALA B N 1
ATOM 13866 C CA . ALA B 1 835 ? 26.344 43.438 -9.5 1 80.5 835 ALA B CA 1
ATOM 13867 C C . ALA B 1 835 ? 26.984 42.406 -8.586 1 80.5 835 ALA B C 1
ATOM 13869 O O . ALA B 1 835 ? 28.203 42.375 -8.43 1 80.5 835 ALA B O 1
ATOM 13870 N N . LEU B 1 836 ? 26.234 41.812 -7.781 1 80.56 836 LEU B N 1
ATOM 13871 C CA . LEU B 1 836 ? 26.719 40.844 -6.816 1 80.56 836 LEU B CA 1
ATOM 13872 C C . LEU B 1 836 ? 26.25 39.438 -7.18 1 80.56 836 LEU B C 1
ATOM 13874 O O . LEU B 1 836 ? 25.266 39.281 -7.914 1 80.56 836 LEU B O 1
ATOM 13878 N N . ALA B 1 837 ? 27.016 38.438 -6.742 1 78.81 837 ALA B N 1
ATOM 13879 C CA . ALA B 1 837 ? 26.609 37.031 -6.848 1 78.81 837 ALA B CA 1
ATOM 13880 C C . ALA B 1 837 ? 25.812 36.625 -5.625 1 78.81 837 ALA B C 1
ATOM 13882 O O . ALA B 1 837 ? 26.156 36.938 -4.492 1 78.81 837 ALA B O 1
ATOM 13883 N N . PHE B 1 838 ? 24.562 36.312 -5.738 1 83.19 838 PHE B N 1
ATOM 13884 C CA . PHE B 1 838 ? 23.703 35.75 -4.684 1 83.19 838 PHE B CA 1
ATOM 13885 C C . PHE B 1 838 ? 23.656 34.25 -4.754 1 83.19 838 PHE B C 1
ATOM 13887 O O . PHE B 1 838 ? 22.766 33.656 -5.383 1 83.19 838 PHE B O 1
ATOM 13894 N N . PRO B 1 839 ? 24.516 33.625 -4.066 1 80.44 839 PRO B N 1
ATOM 13895 C CA . PRO B 1 839 ? 24.625 32.156 -4.211 1 80.44 839 PRO B CA 1
ATOM 13896 C C . PRO B 1 839 ? 23.391 31.422 -3.709 1 80.44 839 PRO B C 1
ATOM 13898 O O . PRO B 1 839 ? 23.062 30.359 -4.215 1 80.44 839 PRO B O 1
ATOM 13901 N N . CYS B 1 840 ? 22.625 31.969 -2.701 1 86.62 840 CYS B N 1
ATOM 13902 C CA . CYS B 1 840 ? 21.516 31.219 -2.094 1 86.62 840 CYS B CA 1
ATOM 13903 C C . CYS B 1 840 ? 20.188 31.891 -2.385 1 86.62 840 CYS B C 1
ATOM 13905 O O . CYS B 1 840 ? 19.141 31.469 -1.874 1 86.62 840 CYS B O 1
ATOM 13907 N N . LEU B 1 841 ? 20.156 32.906 -3.139 1 87.19 841 LEU B N 1
ATOM 13908 C CA . LEU B 1 841 ? 18.938 33.688 -3.377 1 87.19 841 LEU B CA 1
ATOM 13909 C C . LEU B 1 841 ? 17.922 32.844 -4.145 1 87.19 841 LEU B C 1
ATOM 13911 O O . LEU B 1 841 ? 18.203 32.344 -5.242 1 87.19 841 LEU B O 1
ATOM 13915 N N . LYS B 1 842 ? 16.797 32.688 -3.613 1 86.5 842 LYS B N 1
ATOM 13916 C CA . LYS B 1 842 ? 15.75 31.859 -4.23 1 86.5 842 LYS B CA 1
ATOM 13917 C C . LYS B 1 842 ? 14.672 32.75 -4.859 1 86.5 842 LYS B C 1
ATOM 13919 O O . LYS B 1 842 ? 14.102 32.375 -5.895 1 86.5 842 LYS B O 1
ATOM 13924 N N . SER B 1 843 ? 14.406 33.906 -4.105 1 90.94 843 SER B N 1
ATOM 13925 C CA . SER B 1 843 ? 13.32 34.719 -4.609 1 90.94 843 SER B CA 1
ATOM 13926 C C . SER B 1 843 ? 13.602 36.219 -4.391 1 90.94 843 SER B C 1
ATOM 13928 O O . SER B 1 843 ? 14.188 36.594 -3.373 1 90.94 843 SER B O 1
ATOM 13930 N N . ILE B 1 844 ? 13.172 37.031 -5.355 1 91.38 844 ILE B N 1
ATOM 13931 C CA . ILE B 1 844 ? 13.203 38.469 -5.27 1 91.38 844 ILE B CA 1
ATOM 13932 C C . ILE B 1 844 ? 11.844 39.031 -5.68 1 91.38 844 ILE B C 1
ATOM 13934 O O . ILE B 1 844 ? 11.359 38.781 -6.785 1 91.38 844 ILE B O 1
ATOM 13938 N N . ALA B 1 845 ? 11.273 39.688 -4.742 1 93.19 845 ALA B N 1
ATOM 13939 C CA . ALA B 1 845 ? 9.984 40.312 -5.027 1 93.19 845 ALA B CA 1
ATOM 13940 C C . ALA B 1 845 ? 10.102 41.844 -5.066 1 93.19 845 ALA B C 1
ATOM 13942 O O . ALA B 1 845 ? 10.594 42.438 -4.117 1 93.19 845 ALA B O 1
ATOM 13943 N N . VAL B 1 846 ? 9.742 42.438 -6.145 1 93.25 846 VAL B N 1
ATOM 13944 C CA . VAL B 1 846 ? 9.742 43.875 -6.309 1 93.25 846 VAL B CA 1
ATOM 13945 C C . VAL B 1 846 ? 8.367 44.344 -6.773 1 93.25 846 VAL B C 1
ATOM 13947 O O . VAL B 1 846 ? 7.969 44.094 -7.914 1 93.25 846 VAL B O 1
ATOM 13950 N N . ILE B 1 847 ? 7.742 45.031 -5.875 1 93.31 847 ILE B N 1
ATOM 13951 C CA . ILE B 1 847 ? 6.387 45.469 -6.18 1 93.31 847 ILE B CA 1
ATOM 13952 C C . ILE B 1 847 ? 6.277 47 -5.984 1 93.31 847 ILE B C 1
ATOM 13954 O O . ILE B 1 847 ? 6.633 47.5 -4.926 1 93.31 847 ILE B O 1
ATOM 13958 N N . ASP B 1 848 ? 5.863 47.781 -6.879 1 91.75 848 ASP B N 1
ATOM 13959 C CA . ASP B 1 848 ? 5.57 49.219 -6.816 1 91.75 848 ASP B CA 1
ATOM 13960 C C . ASP B 1 848 ? 6.84 50.031 -6.555 1 91.75 848 ASP B C 1
ATOM 13962 O O . ASP B 1 848 ? 6.871 50.875 -5.648 1 91.75 848 ASP B O 1
ATOM 13966 N N . CYS B 1 849 ? 7.875 49.656 -7.188 1 93.81 849 CYS B N 1
ATOM 13967 C CA . CYS B 1 849 ? 9.125 50.406 -7.191 1 93.81 849 CYS B CA 1
ATOM 13968 C C . CYS B 1 849 ? 9.484 50.844 -8.602 1 93.81 849 CYS B C 1
ATOM 13970 O O . CYS B 1 849 ? 10.43 50.344 -9.203 1 93.81 849 CYS B O 1
ATOM 13972 N N . PRO B 1 850 ? 8.828 51.875 -9.125 1 91.62 850 PRO B N 1
ATOM 13973 C CA . PRO B 1 850 ? 8.969 52.25 -10.531 1 91.62 850 PRO B CA 1
ATOM 13974 C C . PRO B 1 850 ? 10.367 52.75 -10.867 1 91.62 850 PRO B C 1
ATOM 13976 O O . PRO B 1 850 ? 10.805 52.656 -12.016 1 91.62 850 PRO B O 1
ATOM 13979 N N . GLN B 1 851 ? 11.086 53.312 -9.883 1 93.31 851 GLN B N 1
ATOM 13980 C CA . GLN B 1 851 ? 12.375 53.938 -10.18 1 93.31 851 GLN B CA 1
ATOM 13981 C C . GLN B 1 851 ? 13.492 52.906 -10.195 1 93.31 851 GLN B C 1
ATOM 13983 O O . GLN B 1 851 ? 14.609 53.188 -10.617 1 93.31 851 GLN B O 1
ATOM 13988 N N . LEU B 1 852 ? 13.148 51.688 -9.695 1 93.44 852 LEU B N 1
ATOM 13989 C CA . LEU B 1 852 ? 14.133 50.625 -9.766 1 93.44 852 LEU B CA 1
ATOM 13990 C C . LEU B 1 852 ? 14.18 50 -11.164 1 93.44 852 LEU B C 1
ATOM 13992 O O . LEU B 1 852 ? 13.297 49.25 -11.547 1 93.44 852 LEU B O 1
ATOM 13996 N N . LYS B 1 853 ? 15.227 50.25 -11.922 1 90.75 853 LYS B N 1
ATOM 13997 C CA . LYS B 1 853 ? 15.242 49.875 -13.336 1 90.75 853 LYS B CA 1
ATOM 13998 C C . LYS B 1 853 ? 16.25 48.781 -13.602 1 90.75 853 LYS B C 1
ATOM 14000 O O . LYS B 1 853 ? 16.297 48.219 -14.695 1 90.75 853 LYS B O 1
ATOM 14005 N N . LYS B 1 854 ? 16.984 48.469 -12.562 1 88.62 854 LYS B N 1
ATOM 14006 C CA . LYS B 1 854 ? 18 47.438 -12.766 1 88.62 854 LYS B CA 1
ATOM 14007 C C . LYS B 1 854 ? 18.047 46.469 -11.578 1 88.62 854 LYS B C 1
ATOM 14009 O O . LYS B 1 854 ? 17.938 46.906 -10.422 1 88.62 854 LYS B O 1
ATOM 14014 N N . LEU B 1 855 ? 18.219 45.188 -11.859 1 88.38 855 LEU B N 1
ATOM 14015 C CA . LEU B 1 855 ? 18.469 44.188 -10.82 1 88.38 855 LEU B CA 1
ATOM 14016 C C . LEU B 1 855 ? 19.953 43.875 -10.711 1 88.38 855 LEU B C 1
ATOM 14018 O O . LEU B 1 855 ? 20.625 43.656 -11.719 1 88.38 855 LEU B O 1
ATOM 14022 N N . PRO B 1 856 ? 20.484 43.938 -9.539 1 83.94 856 PRO B N 1
ATOM 14023 C CA . PRO B 1 856 ? 21.938 43.75 -9.359 1 83.94 856 PRO B CA 1
ATOM 14024 C C . PRO B 1 856 ? 22.359 42.281 -9.336 1 83.94 856 PRO B C 1
ATOM 14026 O O . PRO B 1 856 ? 23.031 41.844 -8.398 1 83.94 856 PRO B O 1
ATOM 14029 N N . ILE B 1 857 ? 22 41.438 -10.141 1 82.88 857 ILE B N 1
ATOM 14030 C CA . ILE B 1 857 ? 22.344 40 -10.141 1 82.88 857 ILE B CA 1
ATOM 14031 C C . ILE B 1 857 ? 23.344 39.719 -11.266 1 82.88 857 ILE B C 1
ATOM 14033 O O . ILE B 1 857 ? 23.109 40.062 -12.422 1 82.88 857 ILE B O 1
ATOM 14037 N N . ARG B 1 858 ? 24.422 39.219 -10.859 1 69.44 858 ARG B N 1
ATOM 14038 C CA . ARG B 1 858 ? 25.438 38.844 -11.836 1 69.44 858 ARG B CA 1
ATOM 14039 C C . ARG B 1 858 ? 25.078 37.5 -12.5 1 69.44 858 ARG B C 1
ATOM 14041 O O . ARG B 1 858 ? 24.719 36.562 -11.82 1 69.44 858 ARG B O 1
ATOM 14048 N N . ASN B 1 859 ? 24.781 37.438 -13.75 1 62 859 ASN B N 1
ATOM 14049 C CA . ASN B 1 859 ? 24.422 36.25 -14.516 1 62 859 ASN B CA 1
ATOM 14050 C C . ASN B 1 859 ? 25.594 35.281 -14.625 1 62 859 ASN B C 1
ATOM 14052 O O . ASN B 1 859 ? 26.391 35.344 -15.562 1 62 859 ASN B O 1
ATOM 14056 N N . HIS B 1 860 ? 26.281 35 -13.547 1 54.88 860 HIS B N 1
ATOM 14057 C CA . HIS B 1 860 ? 27.234 33.969 -13.922 1 54.88 860 HIS B CA 1
ATOM 14058 C C . HIS B 1 860 ? 26.516 32.656 -14.156 1 54.88 860 HIS B C 1
ATOM 14060 O O . HIS B 1 860 ? 25.625 32.281 -13.391 1 54.88 860 HIS B O 1
ATOM 14066 N N . ASN B 1 861 ? 26.859 31.953 -15.32 1 50.72 861 ASN B N 1
ATOM 14067 C CA . ASN B 1 861 ? 26.516 30.625 -15.828 1 50.72 861 ASN B CA 1
ATOM 14068 C C . ASN B 1 861 ? 25.766 29.797 -14.789 1 50.72 861 ASN B C 1
ATOM 14070 O O . ASN B 1 861 ? 25.859 28.562 -14.781 1 50.72 861 ASN B O 1
ATOM 14074 N N . SER B 1 862 ? 25.344 30.438 -13.781 1 54.72 862 SER B N 1
ATOM 14075 C CA . SER B 1 862 ? 24.875 29.562 -12.727 1 54.72 862 SER B CA 1
ATOM 14076 C C . SER B 1 862 ? 23.438 29.094 -12.992 1 54.72 862 SER B C 1
ATOM 14078 O O . SER B 1 862 ? 22.625 29.844 -13.539 1 54.72 862 SER B O 1
ATOM 14080 N N . SER B 1 863 ? 23.219 27.906 -13.227 1 58.69 863 SER B N 1
ATOM 14081 C CA . SER B 1 863 ? 22.047 27.062 -13.359 1 58.69 863 SER B CA 1
ATOM 14082 C C . SER B 1 863 ? 20.984 27.406 -12.312 1 58.69 863 SER B C 1
ATOM 14084 O O . SER B 1 863 ? 19.828 27.016 -12.438 1 58.69 863 SER B O 1
ATOM 14086 N N . ASN B 1 864 ? 21.297 28.281 -11.367 1 69.12 864 ASN B N 1
ATOM 14087 C CA . ASN B 1 864 ? 20.297 28.438 -10.328 1 69.12 864 ASN B CA 1
ATOM 14088 C C . ASN B 1 864 ? 19.875 29.891 -10.164 1 69.12 864 ASN B C 1
ATOM 14090 O O . ASN B 1 864 ? 20.203 30.531 -9.164 1 69.12 864 ASN B O 1
ATOM 14094 N N . LEU B 1 865 ? 19.203 30.562 -11.07 1 80 865 LEU B N 1
ATOM 14095 C CA . LEU B 1 865 ? 18.688 31.922 -10.969 1 80 865 LEU B CA 1
ATOM 14096 C C . LEU B 1 865 ? 17.406 31.969 -10.125 1 80 865 LEU B C 1
ATOM 14098 O O . LEU B 1 865 ? 16.625 31.016 -10.133 1 80 865 LEU B O 1
ATOM 14102 N N . PRO B 1 866 ? 17.234 33.062 -9.266 1 86.88 866 PRO B N 1
ATOM 14103 C CA . PRO B 1 866 ? 16.062 33.156 -8.391 1 86.88 866 PRO B CA 1
ATOM 14104 C C . PRO B 1 866 ? 14.773 33.469 -9.148 1 86.88 866 PRO B C 1
ATOM 14106 O O . PRO B 1 866 ? 14.82 33.938 -10.289 1 86.88 866 PRO B O 1
ATOM 14109 N N . THR B 1 867 ? 13.703 33.219 -8.562 1 89.62 867 THR B N 1
ATOM 14110 C CA . THR B 1 867 ? 12.391 33.562 -9.102 1 89.62 867 THR B CA 1
ATOM 14111 C C . THR B 1 867 ? 12.039 35.031 -8.805 1 89.62 867 THR B C 1
ATOM 14113 O O . THR B 1 867 ? 12.188 35.469 -7.668 1 89.62 867 THR B O 1
ATOM 14116 N N . VAL B 1 868 ? 11.695 35.781 -9.836 1 90.62 868 VAL B N 1
ATOM 14117 C CA . VAL B 1 868 ? 11.391 37.188 -9.672 1 90.62 868 VAL B CA 1
ATOM 14118 C C . VAL B 1 868 ? 9.875 37.375 -9.656 1 90.62 868 VAL B C 1
ATOM 14120 O O . VAL B 1 868 ? 9.18 37.031 -10.609 1 90.62 868 VAL B O 1
ATOM 14123 N N . TYR B 1 869 ? 9.406 37.938 -8.586 1 91.81 869 TYR B N 1
ATOM 14124 C CA . TYR B 1 869 ? 8 38.312 -8.445 1 91.81 869 TYR B CA 1
ATOM 14125 C C . TYR B 1 869 ? 7.801 39.781 -8.695 1 91.81 869 TYR B C 1
ATOM 14127 O O . TYR B 1 869 ? 8.336 40.625 -7.965 1 91.81 869 TYR B O 1
ATOM 14135 N N . CYS B 1 870 ? 7.082 40.156 -9.727 1 91.31 870 CYS B N 1
ATOM 14136 C CA . CYS B 1 870 ? 6.922 41.562 -10.078 1 91.31 870 CYS B CA 1
ATOM 14137 C C . CYS B 1 870 ? 5.734 41.781 -11.008 1 91.31 870 CYS B C 1
ATOM 14139 O O . CYS B 1 870 ? 5.082 40.812 -11.406 1 91.31 870 CYS B O 1
ATOM 14141 N N . ALA B 1 871 ? 5.469 43.031 -11.195 1 89.44 871 ALA B N 1
ATOM 14142 C CA . ALA B 1 871 ? 4.465 43.375 -12.195 1 89.44 871 ALA B CA 1
ATOM 14143 C C . ALA B 1 871 ? 5.047 43.281 -13.602 1 89.44 871 ALA B C 1
ATOM 14145 O O . ALA B 1 871 ? 6.238 43.531 -13.805 1 89.44 871 ALA B O 1
ATOM 14146 N N . LYS B 1 872 ? 4.219 42.969 -14.586 1 89.56 872 LYS B N 1
ATOM 14147 C CA . LYS B 1 872 ? 4.66 42.781 -15.969 1 89.56 872 LYS B CA 1
ATOM 14148 C C . LYS B 1 872 ? 5.238 44.062 -16.547 1 89.56 872 LYS B C 1
ATOM 14150 O O . LYS B 1 872 ? 6.258 44.062 -17.234 1 89.56 872 LYS B O 1
ATOM 14155 N N . ASP B 1 873 ? 4.566 45.156 -16.172 1 88.25 873 ASP B N 1
ATOM 14156 C CA . ASP B 1 873 ? 5.008 46.438 -16.703 1 88.25 873 ASP B CA 1
ATOM 14157 C C . ASP B 1 873 ? 6.41 46.812 -16.203 1 88.25 873 ASP B C 1
ATOM 14159 O O . ASP B 1 873 ? 7.227 47.344 -16.938 1 88.25 873 ASP B O 1
ATOM 14163 N N . TRP B 1 874 ? 6.617 46.469 -15 1 92 874 TRP B N 1
ATOM 14164 C CA . TRP B 1 874 ? 7.926 46.75 -14.414 1 92 874 TRP B CA 1
ATOM 14165 C C . TRP B 1 874 ? 9 45.875 -15.039 1 92 874 TRP B C 1
ATOM 14167 O O . TRP B 1 874 ? 10.094 46.344 -15.352 1 92 874 TRP B O 1
ATOM 14177 N N . TRP B 1 875 ? 8.75 44.656 -15.242 1 90.75 875 TRP B N 1
ATOM 14178 C CA . TRP B 1 875 ? 9.688 43.719 -15.82 1 90.75 875 TRP B CA 1
ATOM 14179 C C . TRP B 1 875 ? 10.102 44.125 -17.219 1 90.75 875 TRP B C 1
ATOM 14181 O O . TRP B 1 875 ? 11.281 44.062 -17.578 1 90.75 875 TRP B O 1
ATOM 14191 N N . ASP B 1 876 ? 9.141 44.531 -17.984 1 88.5 876 ASP B N 1
ATOM 14192 C CA . ASP B 1 876 ? 9.391 44.938 -19.359 1 88.5 876 ASP B CA 1
ATOM 14193 C C . ASP B 1 876 ? 10.227 46.219 -19.422 1 88.5 876 ASP B C 1
ATOM 14195 O O . ASP B 1 876 ? 10.922 46.5 -20.391 1 88.5 876 ASP B O 1
ATOM 14199 N N . GLY B 1 877 ? 10.086 47.031 -18.312 1 88.12 877 GLY B N 1
ATOM 14200 C CA . GLY B 1 877 ? 10.797 48.281 -18.281 1 88.12 877 GLY B CA 1
ATOM 14201 C C . GLY B 1 877 ? 12.195 48.188 -17.703 1 88.12 877 GLY B C 1
ATOM 14202 O O . GLY B 1 877 ? 12.922 49.156 -17.625 1 88.12 877 GLY B O 1
ATOM 14203 N N . LEU B 1 878 ? 12.562 47 -17.344 1 89.69 878 LEU B N 1
ATOM 14204 C CA . LEU B 1 878 ? 13.875 46.781 -16.734 1 89.69 878 LEU B CA 1
ATOM 14205 C C . LEU B 1 878 ? 14.984 46.938 -17.766 1 89.69 878 LEU B C 1
ATOM 14207 O O . LEU B 1 878 ? 14.805 46.594 -18.938 1 89.69 878 LEU B O 1
ATOM 14211 N N . GLU B 1 879 ? 16.094 47.469 -17.328 1 88.06 879 GLU B N 1
ATOM 14212 C CA . GLU B 1 879 ? 17.297 47.594 -18.172 1 88.06 879 GLU B CA 1
ATOM 14213 C C . GLU B 1 879 ? 18.281 46.469 -17.891 1 88.06 879 GLU B C 1
ATOM 14215 O O . GLU B 1 879 ? 18.578 46.156 -16.734 1 88.06 879 GLU B O 1
ATOM 14220 N N . TRP B 1 880 ? 18.609 45.781 -18.938 1 86.31 880 TRP B N 1
ATOM 14221 C CA . TRP B 1 880 ? 19.531 44.656 -18.781 1 86.31 880 TRP B CA 1
ATOM 14222 C C . TRP B 1 880 ? 20.859 44.969 -19.438 1 86.31 880 TRP B C 1
ATOM 14224 O O . TRP B 1 880 ? 20.922 45.594 -20.5 1 86.31 880 TRP B O 1
ATOM 14234 N N . ASP B 1 881 ? 21.875 44.594 -18.766 1 76 881 ASP B N 1
ATOM 14235 C CA . ASP B 1 881 ? 23.203 44.781 -19.328 1 76 881 ASP B CA 1
ATOM 14236 C C . ASP B 1 881 ? 23.438 43.844 -20.516 1 76 881 ASP B C 1
ATOM 14238 O O . ASP B 1 881 ? 24.031 44.219 -21.516 1 76 881 ASP B O 1
ATOM 14242 N N . GLU B 1 882 ? 23.047 42.594 -20.297 1 77.06 882 GLU B N 1
ATOM 14243 C CA . GLU B 1 882 ? 23.141 41.625 -21.375 1 77.06 882 GLU B CA 1
ATOM 14244 C C . GLU B 1 882 ? 21.75 41.188 -21.859 1 77.06 882 GLU B C 1
ATOM 14246 O O . GLU B 1 882 ? 20.859 40.938 -21.047 1 77.06 882 GLU B O 1
ATOM 14251 N N . PRO B 1 883 ? 21.562 41.344 -23.156 1 70.75 883 PRO B N 1
ATOM 14252 C CA . PRO B 1 883 ? 20.234 41.062 -23.719 1 70.75 883 PRO B CA 1
ATOM 14253 C C . PRO B 1 883 ? 19.719 39.656 -23.359 1 70.75 883 PRO B C 1
ATOM 14255 O O . PRO B 1 883 ? 18.516 39.469 -23.156 1 70.75 883 PRO B O 1
ATOM 14258 N N . ASN B 1 884 ? 20.609 38.719 -23.172 1 72.88 884 ASN B N 1
ATOM 14259 C CA . ASN B 1 884 ? 20.125 37.344 -23 1 72.88 884 ASN B CA 1
ATOM 14260 C C . ASN B 1 884 ? 19.844 37.062 -21.531 1 72.88 884 ASN B C 1
ATOM 14262 O O . ASN B 1 884 ? 19.312 35.969 -21.203 1 72.88 884 ASN B O 1
ATOM 14266 N N . THR B 1 885 ? 20.016 37.938 -20.656 1 78.12 885 THR B N 1
ATOM 14267 C CA . THR B 1 885 ? 19.859 37.656 -19.234 1 78.12 885 THR B CA 1
ATOM 14268 C C . THR B 1 885 ? 18.391 37.656 -18.844 1 78.12 885 THR B C 1
ATOM 14270 O O . THR B 1 885 ? 17.984 36.938 -17.938 1 78.12 885 THR B O 1
ATOM 14273 N N . LYS B 1 886 ? 17.641 38.375 -19.641 1 80.75 886 LYS B N 1
ATOM 14274 C CA . LYS B 1 886 ? 16.219 38.5 -19.359 1 80.75 886 LYS B CA 1
ATOM 14275 C C . LYS B 1 886 ? 15.508 37.156 -19.469 1 80.75 886 LYS B C 1
ATOM 14277 O O . LYS B 1 886 ? 14.617 36.875 -18.672 1 80.75 886 LYS B O 1
ATOM 14282 N N . TYR B 1 887 ? 15.969 36.375 -20.312 1 77.19 887 TYR B N 1
ATOM 14283 C CA . TYR B 1 887 ? 15.258 35.125 -20.609 1 77.19 887 TYR B CA 1
ATOM 14284 C C . TYR B 1 887 ? 15.734 34 -19.688 1 77.19 887 TYR B C 1
ATOM 14286 O O . TYR B 1 887 ? 15.102 32.938 -19.625 1 77.19 887 TYR B O 1
ATOM 14294 N N . ALA B 1 888 ? 16.734 34.281 -18.984 1 79.5 888 ALA B N 1
ATOM 14295 C CA . ALA B 1 888 ? 17.266 33.219 -18.109 1 79.5 888 ALA B CA 1
ATOM 14296 C C . ALA B 1 888 ? 16.516 33.188 -16.781 1 79.5 888 ALA B C 1
ATOM 14298 O O . ALA B 1 888 ? 16.547 32.188 -16.062 1 79.5 888 ALA B O 1
ATOM 14299 N N . PHE B 1 889 ? 15.742 34.188 -16.453 1 83 889 PHE B N 1
ATOM 14300 C CA . PHE B 1 889 ? 15.055 34.312 -15.172 1 83 889 PHE B CA 1
ATOM 14301 C C . PHE B 1 889 ? 13.672 33.656 -15.25 1 83 889 PHE B C 1
ATOM 14303 O O . PHE B 1 889 ? 13.008 33.719 -16.281 1 83 889 PHE B O 1
ATOM 14310 N N . LEU B 1 890 ? 13.344 32.938 -14.133 1 80.88 890 LEU B N 1
ATOM 14311 C CA . LEU B 1 890 ? 11.953 32.562 -13.961 1 80.88 890 LEU B CA 1
ATOM 14312 C C . LEU B 1 890 ? 11.133 33.688 -13.359 1 80.88 890 LEU B C 1
ATOM 14314 O O . LEU B 1 890 ? 11.586 34.344 -12.414 1 80.88 890 LEU B O 1
ATOM 14318 N N . THR B 1 891 ? 10.07 34.062 -14.047 1 83.81 891 THR B N 1
ATOM 14319 C CA . THR B 1 891 ? 9.258 35.188 -13.57 1 83.81 891 THR B CA 1
ATOM 14320 C C . THR B 1 891 ? 7.863 34.688 -13.18 1 83.81 891 THR B C 1
ATOM 14322 O O . THR B 1 891 ? 7.332 33.781 -13.781 1 83.81 891 THR B O 1
ATOM 14325 N N . ASP B 1 892 ? 7.418 35.125 -12.039 1 84.69 892 ASP B N 1
ATOM 14326 C CA . ASP B 1 892 ? 6.035 34.938 -11.602 1 84.69 892 ASP B CA 1
ATOM 14327 C C . ASP B 1 892 ? 5.324 36.312 -11.508 1 84.69 892 ASP B C 1
ATOM 14329 O O . ASP B 1 892 ? 5.59 37.094 -10.594 1 84.69 892 ASP B O 1
ATOM 14333 N N . PHE B 1 893 ? 4.488 36.562 -12.484 1 83 893 PHE B N 1
ATOM 14334 C CA . PHE B 1 893 ? 3.871 37.875 -12.586 1 83 893 PHE B CA 1
ATOM 14335 C C . PHE B 1 893 ? 2.664 37.969 -11.664 1 83 893 PHE B C 1
ATOM 14337 O O . PHE B 1 893 ? 1.836 37.062 -11.609 1 83 893 PHE B O 1
ATOM 14344 N N . THR B 1 894 ? 2.65 38.562 -10.688 1 73.38 894 THR B N 1
ATOM 14345 C CA . THR B 1 894 ? 1.528 38.844 -9.789 1 73.38 894 THR B CA 1
ATOM 14346 C C . THR B 1 894 ? 0.541 39.812 -10.422 1 73.38 894 THR B C 1
ATOM 14348 O O . THR B 1 894 ? 0.942 40.719 -11.156 1 73.38 894 THR B O 1
ATOM 14351 N N . SER B 1 895 ? -0.851 39.375 -10.812 1 55.16 895 SER B N 1
ATOM 14352 C CA . SER B 1 895 ? -1.867 40.25 -11.367 1 55.16 895 SER B CA 1
ATOM 14353 C C . SER B 1 895 ? -1.974 41.531 -10.562 1 55.16 895 SER B C 1
ATOM 14355 O O . SER B 1 895 ? -1.744 41.562 -9.352 1 55.16 895 SER B O 1
ATOM 14357 N N . ASN B 1 896 ? -2.047 42.75 -11.211 1 44.34 896 ASN B N 1
ATOM 14358 C CA . ASN B 1 896 ? -2.385 44 -10.562 1 44.34 896 ASN B CA 1
ATOM 14359 C C . ASN B 1 896 ? -3.643 43.875 -9.703 1 44.34 896 ASN B C 1
ATOM 14361 O O . ASN B 1 896 ? -4.594 43.188 -10.094 1 44.34 896 ASN B O 1
#